Protein 6Q2D (pdb70)

CATH classification: 3.40.50.11840 (+2 more: 3.40.50.11850, 3.40.50.11860)

B-factor: mean 208.74, std 71.35, range [82.69, 522.52]

Solvent-accessible surface area: 70524 Å² total; per-residue (Å²): 130,74,22,7,89,16,49,62,95,62,0,8,145,91,0,72,176,112,52,8,155,14,0,0,0,5,0,0,43,1,0,3,16,19,0,2,62,12,0,102,26,0,39,93,105,9,107,4,31,3,0,0,1,1,17,34,2,101,10,17,13,13,18,6,2,81,59,4,42,90,12,10,56,10,0,0,0,1,0,16,12,59,14,96,35,78,96,109,9,60,30,29,28,5,32,2,68,1,90,42,80,4,147,173,12,10,140,95,1,45,57,127,0,147,123,45,71,83,0,0,0,0,0,8,4,7,6,24,82,17,7,105,114,0,52,89,55,0,71,120,70,65,28,91,7,39,62,4,77,35,212,24,8,109,47,0,1,0,45,8,16,3,0,10,2,4,95,141,46,93,16,79,0,10,1,0,0,0,12,2,34,1,8,0,0,0,0,36,13,46,30,91,22,53,0,9,0,0,8,11,32,53,42,88,27,46,80,6,36,71,32,0,72,142,15,40,69,36,2,43,4,9,4,45,119,1,117,119,8,107,72,0,0,0,2,0,0,26,6,51,9,2,94,42,7,160,50,0,68,67,6,10,130,60,0,71,121,58,190,29,38,1,5,0,1,1,1,17,45,15,56,24,77,3,9,74,3,0,76,58,0,65,0,2,0,0,0,0,16,0,40,16,0,4,15,39,5,50,74,14,177,74,5,1,0,0,9,22,0,6,63,4,14,29,126,113,61,104,52,150,66,25,60,1,8,20,10,114,82,108,24,65,49,108,88,0,20,152,17,0,74,168,126,59,6,200,10,0,0,0,2,1,6,36,10,25,0,57,77,0,7,52,4,0,98,19,0,43,94,99,12,126,5,24,0,0,0,3,0,10,43,8,121,12,8,21,8,16,4,2,93,43,1,112,80,6,8,75,4,0,0,0,0,8,25,14,66,32,71,30,91,61,70,9,73,34,31,25,2,36,4,84,19,122,53,108,12,150,169,14,20,124,96,8,40,87,113,0,120,121,53,64,100,0,0,0,0,0,23,14,26,2,28,80,18,10,109,91,6,58,78,62,3,72,130,67,72,32,105,14,52,35,4,75,38,208,59,6,114,59,0,2,3,41,9,22,12,0,36,4,0,98,136,28,138,10,89,0,8,3,0,2,1,7,2,18,6,20,0,4,0,0,39,17,50,29,126,18,58,0,18,0,1,7,8,58,23,26,76,43,65,61,0,36,74,89,0,64,149,30,20,13,20,2,7,1,4,2,27,96,1,106,123,11,127,54,0,0,0,0,0,0,29,11,68,7,3,86,41,14,150,38,0,72,81,6,12,139,59,0,79,97,60,194,38,43,3,6,0,0,6,0,16,46,16,50,30,81,20,8,58,4,1,59,58,2,65,0,0,0,0,0,0,20,0,69,15,0,14,70,36,9,110,78,13,96,54,3,0,0,0,15,24,0,4,59,2,12,28,95,147,70,100,18,146,77,27,59,1,2,23,21,145,166,122,127,78,68,77,24,49,80,3,93,109,14,2,126,97,25,64,3,0,19,0,1,0,3,2,10,20,118,95,3,10,56,81,49,0,10,31,22,2,49,82,64,143,27,119,34,18,0,3,4,13,32,23,81,43,166,149,70,48,22,5,0,5,10,5,58,4,44,15,104,18,48,65,2,31,52,0,31,35,11,1,24,2,0,0,0,0,1,2,0,0,11,1,57,97,14,23,39,28,19,0,20,2,2,1,10,1,0,1,73,12,8,0,34,3,0,2,0,0,4,61,1,21,112,0,0,92,89,98,124,22,49,49,57,83,0,55,136,99,0,65,79,16,35,113,86,4,35,136,12,1,103,62,21,4,32,128,134,45,19,142,131,9,31,4,55,14,103,75,0,6,1,0,0,0,1,0,155,62,58,0,0,0,7,26,43,34,18,155,142,55,65,20,74,27,129,52,0,12,68,50,6,58,73,119,88,18,171,108,4,20,117,177,3,37,2,20,97,4,0,3,5,3,1,6,86,22,4,15,4,0,84,81,0,0,114,45,0,1,68,89,3,6,173,22,70,64,150,23,107,12,0,79,5,0,29,58,2,22,61,132,21,21,11,0,4,1,1,25,42,33,57,38,59,206,104,68,34,41,10,1,2,4,0,0,1,0,0,35,1,91,111,42,35,80,2,54,0,14,38,54,140,25,96,19,111,2,106,41,0,0,5,5,40,10,71,83,68,19,86,18,118,21,0,3,7,0,2,2,3,12,8,20,27,7,118,55,3,71,37,3,10,0,2,0,26,30,161,96,44,8,111,59,12,60,38,101,123,30,84,46,21,26,1,0,17,7,19,3,64,0,113,68,34,136,30,1,59,99,0,32,116,10,5,155,59,6,26,119,72,16,85,37,7,106,39,88,44,42,31,109,41,4,57,1,33,3,4,0,39,11,56,44,24,6,108,44,2,13,145,93,0,119,105,78,38,1,114,5,106,42,51,159,43,56,15,30,19,27,1,20,2,50,117,110,7,75,101,24,39,0,56,4,74,20,97,30,0,72,0,34,0,11,0,26,50,10,44,91,100,0,31,104,4,13,50,104,60,128,18,92,78,32,98,22,83,46,172,148,52,8,63,55,13,67,121,62,33,6,85,126,67,27,1,130,44,3,22,0,2,50,20,28,0,0,0,4,22,49,19,164,82,64,11,87,16,3,44,43,4,0,5,74,0,0,39,51,0,0,65,71,0,5,10,0,68,22,80,0,14,8,0,13,0,46,0,60,59,6,98,14,6,32,8,12,2,33,21,1,3,49,15,0,14,34,0,0,82,42,0,0,31,0,0,0,31,34,0,33,28,7,0,13,3,0,19,9,29,0,45,0,14,0,14,70,129,34,54,24,40,0,24,157,32,0,99,115,24,82,13,129,54,68,89,90,24,114,44,47,22,3,0,38,0,36,0,78,0,2,3,32,58,16,68,36,3,24,49,65,1,107,86,23,0,110,2,57,6,6,18,22,49,75,11,35,16,33,71,113,0,43,182,147,52,23,101,107,15,8,101,98,5,5,76,118,74,71,50,24,50,60,35,85,18,62,61,106,31,54,79,104,50,75,52,11,12,29,16,41,38,36,10,84,53,56,77,44,6,73,59,25,48,62,8,43,67,56,18,33,85,93,41,88,36,16,60,62,72,43,35,30,102,64,10,31,46,40,32,23,3,44,18,68,82,34,16,58,64,16,60,65,34,28,89,99,41,65,19,74,54,73,63,57,99,55,64,56,45,48,23,8,46,23,86,58,78,11,88,61,13,79,2,60,6,65,42,60,24,28,53,39,19,25,32,16,37,61,28,70,87,67,39,41,59,14,52,94,91,58,92,31,97,94,38,75,56,98,52,88,103,70,32,70,62,32,42,96,18,57,43,76,67,97,74,11,67,37,30,53,5,39,20,56,60,26,42,26,36,39,79,30,89,69,19,48,75,82,39,75,87,34,44,35,68,13,23,52,41,35,8,68,53,15,35,21,30,70,23,58,22,38,20,37,42,41,49,36,58,60,41,54,55,37,35,27,36,13,62,40,14,13,30,23,24,38,46,6,34,51,51,5,40,42,10,1,30,39,33,0,46,44,34,36,12,20,17,23,19,48,33,65,29,58,12,45,56,109,12,60,58,45,27,65,62,20,42,66,95,23,67,18,66,99,78,63,96,42,97,80,85,87,51,38,59,52,39,15,47,18,30,34,52,47,40,90,55,45,90,49,66,36,47,89,26,2,100,58,45,29,73,70,74,77,65,82,56,44,68,53,76,29,70,99,110,58,36,84,73,57,33,61,68,57,20,79,109

Foldseek 3Di:
DAQFDQPLVVVLVVCVVVVWQEEEEAEAPVCLVCVVVSQVVSVVRDVHHYHYDPDHDDALLFDCQVVCQVPTQEYEYEQADHFPFDGSHHYHYHNGAGPFDCVVLLVVVQVVCPPFAEEEAAEARNCPVVVVVSCVSSVVVRHHYAFFDDPGDHTRYDDLFDPVRCQPRPGQEYEYEADDLRVQLQVCQAPVHFYWYQHSVVSDIDTNVVVNVVLLVVLVVLLVQCLVWQAEEEEAAPRNQFGDVVVSVVVQVVSVVVVGHYYYDYYHDDAQVVVVPVVNGQAYEYSGQQCCQRPVQVRHPHHYHYVQSVCVSVVNDDSVPRHGHHGDD/DFCLVVVLVVCVVVPWQEEEEAEAPVCLVCQVVSQVVSVVVDNHHYDYPPDHADALLFDCQVVCPPVTQEYEYEQYDHFPFDRPHHYHYHNQADPADQPPLLVVVVVVCVVFAFEEAAEESNHPVCVVVSCVVVVVVRHHYAWFDDDTGDTRYADLQGPVRLLPTPGQEYEYEADDLSVQLQNCLRPVHWYWYAHRPVSDIDTCVVVNVVLLVVLVVLLVQCLPWQEEEEEAEPRNQFGQPVVSVVVQVVSVVVVGHYDYDYYHDDAQVVCVVVVNGQAYEYSGDLVCQRVCQVRHPHRYHYVQSVCCSVVVDPSVNRHGHHRDD/DVVVVVVVVVVALVDLQQEFFEEEFEDPPLQSQLLCVLLLVCRDQAQWFWDWADAPNDIHIYIHGYADQPQQALVLNLLRLLRGQEYEQEAALVVAQDLSSLQSVLSNQLLNYQYFYEHAPVLVCLVPPNDDLVRVVVSQVVSLVVVLVSLCQFHDPVCSVVSRYDQVVFSYKYDHSNLFFIDGVVVCVVVVDGSVVVSVCSVVVVSNVRCVPGGSNNSVVNSSSVRGGGQQRRQLPSLVSQAPDDCVDQQNVQLNRQELCTWWKKWFSFWDQDDPPGIKTKIATSGHKDFAQAKKQFVQVNGIWGWHWKFAHHTNDTDTDGMRGHRGIMITDGGPLDGHGIMITHPVSRDDGSDYAPFPQDFWKKKWKDFPDPPCHVVLVVLVVSLCSRPVQKDWDADPVPGTIMITHDAQVVVVVSVVSSVVSPRRMDMGRMDTAKEKEFDAKFDFDWFFAPVRQKIWTKIKDFADVLLLVCVRVVVDDFFFDDDQCCLVSVVVSPADSQQSSQFGGGAQQETEGEQDPDDCPVVSVLLVVLVRVDQCQDQLQGHHYHRMYMYTHDIGHPDDPPVDDNSGRNSRSSLNVNQNRLRRHMFMWFWKKWKKKKAFVVLVVLLVVLQVVQVKDWDDWDDRGRIIMTTIIGTSVSCPPVVVSVCVSRVSNIRMHIDTPGIGIDDPVCTLVVSQVSCVVVVHDNGGDYNVVRHD/DLPFFWKKWKDFPDVVCVVLVVVLLVVLCVVDVQWDWDAPPPPRTIMTTGNADVRVVSSVVSSVVSPGHMDIGDIDGAWAKEFDAKFDWFWFAFPVSFKTWTKIKGFADPLLLVCVVVVVADFWFPDDQVCLVSVVVSPDDRVQSSQFGGREQAETEGEPQPPHVPQCRVLLRVLVNCCQCQDLLQGHHYHGMYMYGDDIDGHDDSVVDDNSGNNRRNNVSRNVNRVRRHMFMFHWKWWKKKKFFPVLVVLQVVLQVQLVKDWDDWDDDPRMIITTIMGGSNSCVVVVVSNCVSRVNGIDMDIHTPDRGTDDPVCSVVSSVVSNVD

Organism: Methanobrevibacter smithii (strain ATCC 35061 / DSM 861 / OCM 144 / PS) (NCBI:txid420247)

Nearest PDB structures (foldseek):
  6q2d-assembly1_B  TM=9.889E-01  e=5.211E-58  Methanobrevibacter smithii
  6bxm-assembly1_A  TM=9.411E-01  e=4.349E-36  Candidatus Methanoperedens nitratireducens
  3lzd-assembly1_B  TM=9.453E-01  e=3.870E-32  Pyrococcus horikoshii
  3lzc-assembly1_B  TM=9.433E-01  e=4.342E-32  Pyrococcus horikoshii
  3lzd-assembly1_A  TM=9.322E-01  e=4.098E-31  Pyrococcus horikoshii

Secondary structure (DSSP, 8-state):
--SEE--HHHHHHHHHHHT-SEEEEE--GGGGGGHHHHHHHHHHHSSPEEEEE-S---STT---HHHHTTT-SEEEEESSPPP----SS-EEEE--EE----GGGHHHHHHHTTT-SEEEEEE-GGGGGGHHHHHHHHHHTT-EEEE---SSS-TTB-BTTB-GGGSS---SEEEEESSSSHHHHHHHHHH-S-EEEEETTTTEEEE-HHHHHHHHHHHHHHHHHHTT--EEEEEEE--GGG--HHHHHHHHHHHHHTT-EEEEEEESS--GGGGTT-TT--EEEE-S-THHHHHSGGG-SS-EE-HHHHHHHTTSS-GGG--------/---HHHHHHHHHHTT-SEEEEE--GGGGGGHHHHHHHHHHHSSPEEEEE-S---SGGG--HHHHBTTBSEEEEES-PPPS---SS-EEEE--------GGGHHHHHHHTTT-SEEEEEE-GGGGGGHHHHHHHHHHTT-EEEE---SSS-TTB-BTTB-GGGTT---SEEEEESS-SHHHHHHHHHH-S-EEEEETTTTEEEEHHHHHHHHHHHHHHHHHHHTT-SEEEEEEE-SGGG--HHHHHHHHHHHHHTT-EEEEEEESS--GGGGTT-TT--EEEESS-HHHHHHSGGG-SS-EE-HHHHHHHTTSS-GGG--------/-HHHHHHHHHHHTT-GGGEEEEEEEE-TTS-HHHHHHHHHH----SSEEEEEEE-SS-EEEEEEE-----TTSHHHHHHHHHH-SEEEEEEETTT-S-HHHHHHHHHHHHTTPEEEEEEE-HHHHHHHH---HHHHHHHHHHHHHHHHHHHHHHS-GGGTTTTS--TTTTSEEEEETTTTEEEEHHHHHHH---HHHHHHHHHTT-HHHHHHHSBHHHHHHHHHHHHSPPHHHHHHHHHHHH--S-SSSHHHHHHHTT-TTS--EEEEEEEEEETTTEEEEEEEEEESEEETT-EE--TTTT--EE---EEEEETTEEEEESEEETTSEEEEE--TT--TT-EEE-TTT-PPPSS--SS-----EEEEEEESSTTSHHHHHHHHHHHHHH-TT-EEEE-TTT--EEEEESSHHHHHHHHHTTTTTT--EEEPPPEE--EEEESSPPPPEEEE-TTSSEEEEEEEEE--HHHHHHHHTTSS--EE--SSTTHHHHHHTT--HHHHHTEEEE-SSEEEEE------TTHHHHHHHHHHHHHHS-TTTS-EE-SEEEEEEEEEE-S-TTT--HHHHHHHHHHHHHHHHHTT-EEEEEEEEEEEEEEEGGGHHHHHHHHHHTT-EEEEEEEETTEEEEEEEEEGGG-TTHHHHHHHHTTT--EEEEEEEEEEEPPHHHHHHHHHHHHHHHT--SS---GGGG--/-----EEEEEEESSTTSHHHHHHHHHHHHHH-TT-EEEE-TTT--EEEEESSHHHHHHHHHTTTTTT--EEEPPPEE--EEEESSPPPPEEEE-TTS-EEEEEEEEEPPHHHHHHHHTTSS--EE---SGGGHHHHHTT--HHHHTTEEEEETTEEEEE------TTTHHHHHHHHHHHHHS-TTTSPEE-SEEEEEEEEEESS-SSS--STTHHHHHHHHHHHHHHTT-EEEEEEEEEEEEEEEGGGHHHHHHHHHHTT-EEEEEEEETTEEEEEEEEEGGG-TTHHHHHHHHTTT--EEEEEEEEEEEPPHHHHHHHHHHHHH-

Sequence (1680 aa):
MSMYNMDLDKVIRKINKKGARTVGLQFPEGLKMQAVKIAKAIESQTPATVIISGDPCFGACDVSDYKMKGSVDLIVHYGHTPLPLKYEVPTLFIEAFSNIDVKKDLEKCLEKLEDYSKIALVTTTQHLHLLNEIKDYLEDNGKEVVLGSSKNTKKGQVLGCNFSSIKNLDAEVYLFIGSGNFHPLGIYLFTKSPVLALDPYNSEIRDISAFADRILRIRFARITKAREAEKWGIIVSSKEGQYRMKLAKEIKKILEDNKMEAYIIMADNINPDILLPYMELDAFVVSACPRIAIDDSQMYKKPLLTPQELEIVLNKRQWENYQLDEILFNMDLDKVIRKINKKGARTVGLQFPEGLKMQAVKIAKAIESQTPATVIISGDPCFGACDVSDYKMKGSVDLIVHYGHTPLPLKYEVPTLFIEAFSNIDVKKDLEKCLEKLEDYSKIALVTTTQHLHLLNEIKDYLEDNGKEVVLGSSKNTKKGQVLGCNFSSIKNLDAEVYLFIGSGNFHPLGIYLFTKSPVLALDPYNSEIRDISAFADRILRIRFARITKAREAEKWGIIVSSKEGQYRMKLAKEIKKILEDNKMEAYIIMADNINPDILLPYMELDAFVVSACPRIAIDDSQMYKKPLLTPQELEIVLNKRQWENYQLDEILFRREKMIAKIKDLMYKPDSIRNIGICAHIDHGKTTLSDNLLAGTIDAANVSMVHNYKDEEYLINLIDTPGHVDFGGDVTRAMRAVDGAVVVVCAVEGIMPQTETVLRQALKENVKPVLFINKVDRLINELKLEPEELQKRFINIYMEANKLIKNMAPEDKKEEWAVDFTDGSVAFGSAYHNWAINVPMMQETGVNFKDIIDYCNDDKQKELAQKVPLSEVLLGMVVEHLPSPKVSQEYRVPNIWEGDIESPAGQGMITTSPDGPLAVMVTNVSVDKHAGEIATGRVYGGSIEKGTEVYLVGSHSKSRVQQVGVYFGPERVNTDAVPAGNIVYVAGAKGAIAGETICSPEDKIKEFEGLDHISEPVVTVAVEAKNTKDLPKLIEVLRQVAKEDPTIKVEINEETGEHLVSGMGELHLEVISYRIKDKGVEIQTSEPIVVYRETVSQLSPQVEGKSPNKHNRFYITVEPLEDELFKALQEGKLKEGKVKGKESANDFMEYGLDKEEARKVWDVYNRSVFINATRGYLDEVKELLIEGFESALNDGPLAKEIAMGLKFKLHDAKLHEDAVHRGPAQVLPAIRNAIYASMMSAGPTLLEPMQKVFINTPQDYMGPCTREIQNRRGQIVDMGQEGDMATIESKVPVAEMFGFAGDIRSAAEGRCLWSTEMSGFERLPREMQNQIVKEIRQRKGLSPEPYGPEHYVGISEPVVTVAVEAKNTKDLPKLIEVLRQVAKEDPTIKVEINEETGEHLVSGMGELHLEVISYRIKDKGVEIQTSEPIVVYRETVSQLSPQVEGKSPNKHNRFYITVEPLEDELFKALQEGKLKEGKVKGKESANDFMEYGLDKEEARKVWDVYNRSVFINATRGYLDEVKELLIEGFESALNDGPLAKEIAMGLKFKLHDAKLHEDAVHRGPAQVLPAIRNAIYASMMSAGPTLLEPMQKVFINTPQDYMGPCTREIQNRRGQIVDMGQEGDMATIESKVPVAEMFGFAGDIRSAAEGRCLWSTEMSGFERLPREMQNQIVKEIRQR

InterPro domains:
  IPR016435 Diphthamide synthesis DPH1/DPH2 [PF01866] (27-322)
  IPR016435 Diphthamide synthesis DPH1/DPH2 [PTHR10762] (7-323)
  IPR016435 Diphthamide synthesis DPH1/DPH2 [SFLDS00032] (7-325)
  IPR016435 Diphthamide synthesis DPH1/DPH2 [TIGR00322] (4-314)
  IPR022428 Diphthamide synthesis Dph2, archaea [TIGR03682] (20-327)
  IPR035435 Diphthamide synthesis DHP1/DPH2, eukaryotes and archaea [PIRSF004967] (2-326)
  IPR042263 Diphthamide synthesis DPH1/DPH2, domain 1 [G3DSA:3.40.50.11840] (15-96)
  IPR042264 Diphthamide synthesis DPH1/DPH2, domain 2 [G3DSA:3.40.50.11850] (97-208)
  IPR042265 Diphthamide synthesis DPH1/DPH2, domain 3 [G3DSA:3.40.50.11860] (212-311)

Structure (mmCIF, N/CA/C/O backbone):
data_6Q2D
#
_entry.id   6Q2D
#
_cell.length_a   100.899
_cell.length_b   322.979
_cell.length_c   172.432
_cell.angle_alpha   90.000
_cell.angle_beta   90.000
_cell.angle_gamma   90.000
#
_symmetry.space_group_name_H-M   'C 2 2 21'
#
loop_
_entity.id
_entity.type
_entity.pdbx_description
1 polymer '2-(3-amino-3-carboxypropyl)histidine synthase'
2 polymer 'Elongation factor 2'
3 non-polymer 'IRON/SULFUR CLUSTER'
#
loop_
_atom_site.group_PDB
_atom_site.id
_atom_site.type_symbol
_atom_site.label_atom_id
_atom_site.label_alt_id
_atom_site.label_comp_id
_atom_site.label_asym_id
_atom_site.label_entity_id
_atom_site.label_seq_id
_atom_site.pdbx_PDB_ins_code
_atom_site.Cartn_x
_atom_site.Cartn_y
_atom_site.Cartn_z
_atom_site.occupancy
_atom_site.B_iso_or_equiv
_atom_site.auth_seq_id
_atom_site.auth_comp_id
_atom_site.auth_asym_id
_atom_site.auth_atom_id
_atom_site.pdbx_PDB_model_num
ATOM 1 N N . MET A 1 4 ? -31.836 7.610 5.676 1.00 260.88 1 MET A N 1
ATOM 2 C CA . MET A 1 4 ? -31.683 9.070 5.460 1.00 259.67 1 MET A CA 1
ATOM 3 C C . MET A 1 4 ? -32.894 9.642 4.701 1.00 245.53 1 MET A C 1
ATOM 4 O O . MET A 1 4 ? -33.028 10.865 4.663 1.00 254.76 1 MET A O 1
ATOM 9 N N . SER A 1 5 ? -33.770 8.774 4.161 1.00 229.96 2 SER A N 1
ATOM 10 C CA . SER A 1 5 ? -34.623 9.082 3.006 1.00 223.15 2 SER A CA 1
ATOM 11 C C . SER A 1 5 ? -35.956 9.701 3.445 1.00 215.63 2 SER A C 1
ATOM 12 O O . SER A 1 5 ? -36.816 9.004 3.945 1.00 213.36 2 SER A O 1
ATOM 15 N N . MET A 1 6 ? -36.100 11.017 3.249 1.00 213.66 3 MET A N 1
ATOM 16 C CA . MET A 1 6 ? -37.307 11.727 3.636 1.00 203.82 3 MET A CA 1
ATOM 17 C C . MET A 1 6 ? -38.367 11.589 2.542 1.00 191.35 3 MET A C 1
ATOM 18 O O . MET A 1 6 ? -39.492 11.918 2.808 1.00 185.15 3 MET A O 1
ATOM 20 N N . TYR A 1 7 ? -37.975 11.090 1.359 1.00 186.79 4 TYR A N 1
ATOM 21 C CA . TYR A 1 7 ? -38.774 11.058 0.125 1.00 180.28 4 TYR A CA 1
ATOM 22 C C . TYR A 1 7 ? -38.595 9.718 -0.589 1.00 168.45 4 TYR A C 1
ATOM 23 O O . TYR A 1 7 ? -37.498 9.147 -0.545 1.00 180.06 4 TYR A O 1
ATOM 32 N N . ASN A 1 8 ? -39.650 9.227 -1.261 1.00 167.86 5 ASN A N 1
ATOM 33 C CA . ASN A 1 8 ? -39.627 7.908 -1.904 1.00 183.20 5 ASN A CA 1
ATOM 34 C C . ASN A 1 8 ? -39.148 8.090 -3.343 1.00 184.36 5 ASN A C 1
ATOM 35 O O . ASN A 1 8 ? -39.918 8.490 -4.217 1.00 166.78 5 ASN A O 1
ATOM 40 N N . MET A 1 9 ? -37.871 7.760 -3.565 1.00 170.13 6 MET A N 1
ATOM 41 C CA . MET A 1 9 ? -37.179 8.006 -4.826 1.00 167.76 6 MET A CA 1
ATOM 42 C C . MET A 1 9 ? -37.459 6.904 -5.866 1.00 172.76 6 MET A C 1
ATOM 43 O O . MET A 1 9 ? -37.075 7.061 -7.022 1.00 189.61 6 MET A O 1
ATOM 48 N N . ASP A 1 10 ? -38.087 5.786 -5.475 1.00 198.60 7 ASP A N 1
ATOM 49 C CA . ASP A 1 10 ? -38.540 4.736 -6.409 1.00 206.94 7 ASP A CA 1
ATOM 50 C C . ASP A 1 10 ? -37.399 4.299 -7.346 1.00 207.14 7 ASP A C 1
ATOM 51 O O . ASP A 1 10 ? -37.569 4.156 -8.597 1.00 214.12 7 ASP A O 1
ATOM 56 N N . LEU A 1 11 ? -36.250 4.052 -6.712 1.00 219.19 8 LEU A N 1
ATOM 57 C CA . LEU A 1 11 ? -35.089 3.414 -7.310 1.00 205.11 8 LEU A CA 1
ATOM 58 C C . LEU A 1 11 ? -35.524 2.196 -8.136 1.00 211.34 8 LEU A C 1
ATOM 59 O O . LEU A 1 11 ? -35.031 1.968 -9.254 1.00 224.45 8 LEU A O 1
ATOM 64 N N . ASP A 1 12 ? -36.371 1.384 -7.492 1.00 229.26 9 ASP A N 1
ATOM 65 C CA . ASP A 1 12 ? -36.997 0.162 -8.010 1.00 228.90 9 ASP A CA 1
ATOM 66 C C . ASP A 1 12 ? -37.466 0.387 -9.447 1.00 210.12 9 ASP A C 1
ATOM 67 O O . ASP A 1 12 ? -37.053 -0.314 -10.372 1.00 223.07 9 ASP A O 1
ATOM 72 N N . LYS A 1 13 ? -38.375 1.360 -9.583 1.00 182.24 10 LYS A N 1
ATOM 73 C CA . LYS A 1 13 ? -39.056 1.635 -10.824 1.00 212.53 10 LYS A CA 1
ATOM 74 C C . LYS A 1 13 ? -38.054 2.169 -11.849 1.00 220.25 10 LYS A C 1
ATOM 75 O O . LYS A 1 13 ? -38.022 1.681 -12.997 1.00 249.46 10 LYS A O 1
ATOM 81 N N . VAL A 1 14 ? -37.221 3.135 -11.431 1.00 228.00 11 VAL A N 1
ATOM 82 C CA . VAL A 1 14 ? -36.243 3.723 -12.354 1.00 196.72 11 VAL A CA 1
ATOM 83 C C . VAL A 1 14 ? -35.370 2.611 -12.949 1.00 185.73 11 VAL A C 1
ATOM 84 O O . VAL A 1 14 ? -35.176 2.565 -14.175 1.00 226.25 11 VAL A O 1
ATOM 88 N N . ILE A 1 15 ? -34.839 1.732 -12.089 1.00 186.49 12 ILE A N 1
ATOM 89 C CA . ILE A 1 15 ? -33.935 0.677 -12.535 1.00 176.93 12 ILE A CA 1
ATOM 90 C C . ILE A 1 15 ? -34.660 -0.289 -13.482 1.00 196.90 12 ILE A C 1
ATOM 91 O O . ILE A 1 15 ? -34.115 -0.641 -14.528 1.00 182.15 12 ILE A O 1
ATOM 96 N N . ARG A 1 16 ? -35.863 -0.754 -13.116 1.00 214.47 13 ARG A N 1
ATOM 97 C CA . ARG A 1 16 ? -36.532 -1.745 -13.955 1.00 216.91 13 ARG A CA 1
ATOM 98 C C . ARG A 1 16 ? -36.872 -1.135 -15.321 1.00 179.92 13 ARG A C 1
ATOM 99 O O . ARG A 1 16 ? -36.722 -1.830 -16.328 1.00 169.54 13 ARG A O 1
ATOM 107 N N . LYS A 1 17 ? -37.253 0.152 -15.382 1.00 164.03 14 LYS A N 1
ATOM 108 C CA . LYS A 1 17 ? -37.582 0.762 -16.678 1.00 165.19 14 LYS A CA 1
ATOM 109 C C . LYS A 1 17 ? -36.305 0.990 -17.498 1.00 176.87 14 LYS A C 1
ATOM 110 O O . LYS A 1 17 ? -36.290 0.712 -18.705 1.00 212.77 14 LYS A O 1
ATOM 116 N N . ILE A 1 18 ? -35.217 1.415 -16.846 1.00 183.14 15 ILE A N 1
ATOM 117 C CA . ILE A 1 18 ? -33.900 1.559 -17.524 1.00 186.37 15 ILE A CA 1
ATOM 118 C C . ILE A 1 18 ? -33.536 0.229 -18.193 1.00 181.38 15 ILE A C 1
ATOM 119 O O . ILE A 1 18 ? -33.215 0.186 -19.363 1.00 214.61 15 ILE A O 1
ATOM 124 N N . ASN A 1 19 ? -33.589 -0.857 -17.424 1.00 197.38 16 ASN A N 1
ATOM 125 C CA . ASN A 1 19 ? -33.163 -2.166 -17.892 1.00 184.12 16 ASN A CA 1
ATOM 126 C C . ASN A 1 19 ? -34.075 -2.668 -19.015 1.00 190.79 16 ASN A C 1
ATOM 127 O O . ASN A 1 19 ? -33.591 -3.160 -20.027 1.00 200.96 16 ASN A O 1
ATOM 132 N N . LYS A 1 20 ? -35.387 -2.557 -18.803 1.00 189.77 17 LYS A N 1
ATOM 133 C CA . LYS A 1 20 ? -36.408 -2.992 -19.768 1.00 196.85 17 LYS A CA 1
ATOM 134 C C . LYS A 1 20 ? -36.243 -2.225 -21.090 1.00 194.67 17 LYS A C 1
ATOM 135 O O . LYS A 1 20 ? -36.507 -2.758 -22.153 1.00 217.63 17 LYS A O 1
ATOM 141 N N . LYS A 1 21 ? -35.887 -0.946 -21.022 1.00 199.93 18 LYS A N 1
ATOM 142 C CA . LYS A 1 21 ? -35.836 -0.137 -22.236 1.00 199.53 18 LYS A CA 1
ATOM 143 C C . LYS A 1 21 ? -34.483 -0.296 -22.947 1.00 216.35 18 LYS A C 1
ATOM 144 O O . LYS A 1 21 ? -34.372 0.094 -24.095 1.00 260.04 18 LYS A O 1
ATOM 150 N N . GLY A 1 22 ? -33.473 -0.856 -22.275 1.00 198.14 19 GLY A N 1
ATOM 151 C CA . GLY A 1 22 ? -32.158 -1.094 -22.878 1.00 184.43 19 GLY A CA 1
ATOM 152 C C . GLY A 1 22 ? -31.311 0.166 -22.995 1.00 208.05 19 GLY A C 1
ATOM 153 O O . GLY A 1 22 ? -30.341 0.172 -23.730 1.00 271.86 19 GLY A O 1
ATOM 154 N N . ALA A 1 23 ? -31.656 1.225 -22.248 1.00 218.10 20 ALA A N 1
ATOM 155 C CA . ALA A 1 23 ? -30.842 2.446 -22.189 1.00 208.11 20 ALA A CA 1
ATOM 156 C C . ALA A 1 23 ? -29.474 2.121 -21.565 1.00 216.99 20 ALA A C 1
ATOM 157 O O . ALA A 1 23 ? -29.364 1.369 -20.602 1.00 240.88 20 ALA A O 1
ATOM 159 N N . ARG A 1 24 ? -28.414 2.677 -22.147 1.00 246.85 21 ARG A N 1
ATOM 160 C CA . ARG A 1 24 ? -27.040 2.369 -21.717 1.00 255.83 21 ARG A CA 1
ATOM 161 C C . ARG A 1 24 ? -26.330 3.568 -21.075 1.00 244.74 21 ARG A C 1
ATOM 162 O O . ARG A 1 24 ? -25.238 3.400 -20.524 1.00 177.59 21 ARG A O 1
ATOM 170 N N . THR A 1 25 ? -26.911 4.764 -21.216 1.00 240.43 22 THR A N 1
ATOM 171 C CA . THR A 1 25 ? -26.427 6.008 -20.622 1.00 220.24 22 THR A CA 1
ATOM 172 C C . THR A 1 25 ? -27.653 6.774 -20.127 1.00 235.49 22 THR A C 1
ATOM 173 O O . THR A 1 25 ? -28.576 6.976 -20.899 1.00 249.04 22 THR A O 1
ATOM 177 N N . VAL A 1 26 ? -27.682 7.144 -18.838 1.00 222.26 23 VAL A N 1
ATOM 178 C CA . VAL A 1 26 ? -28.883 7.727 -18.240 1.00 193.21 23 VAL A CA 1
ATOM 179 C C . VAL A 1 26 ? -28.514 9.002 -17.483 1.00 163.50 23 VAL A C 1
ATOM 180 O O . VAL A 1 26 ? -27.631 8.988 -16.620 1.00 139.08 23 VAL A O 1
ATOM 184 N N . GLY A 1 27 ? -29.220 10.089 -17.813 1.00 156.07 24 GLY A N 1
ATOM 185 C CA . GLY A 1 27 ? -29.067 11.390 -17.161 1.00 170.84 24 GLY A CA 1
ATOM 186 C C . GLY A 1 27 ? -29.984 11.499 -15.957 1.00 172.34 24 GLY A C 1
ATOM 187 O O . GLY A 1 27 ? -31.102 11.012 -16.001 1.00 185.33 24 GLY A O 1
ATOM 188 N N . LEU A 1 28 ? -29.494 12.111 -14.872 1.00 172.64 25 LEU A N 1
ATOM 189 C CA . LEU A 1 28 ? -30.266 12.279 -13.627 1.00 140.49 25 LEU A CA 1
ATOM 190 C C . LEU A 1 28 ? -30.364 13.774 -13.343 1.00 135.95 25 LEU A C 1
ATOM 191 O O . LEU A 1 28 ? -29.359 14.455 -13.270 1.00 139.93 25 LEU A O 1
ATOM 196 N N . GLN A 1 29 ? -31.588 14.292 -13.252 1.00 150.83 26 GLN A N 1
ATOM 197 C CA . GLN A 1 29 ? -31.836 15.687 -12.948 1.00 161.03 26 GLN A CA 1
ATOM 198 C C . GLN A 1 29 ? -32.495 15.766 -11.570 1.00 160.69 26 GLN A C 1
ATOM 199 O O . GLN A 1 29 ? -33.500 15.089 -11.309 1.00 199.38 26 GLN A O 1
ATOM 205 N N . PHE A 1 30 ? -31.890 16.562 -10.683 1.00 151.65 27 PHE A N 1
ATOM 206 C CA . PHE A 1 30 ? -32.454 16.805 -9.376 1.00 156.56 27 PHE A CA 1
ATOM 207 C C . PHE A 1 30 ? -32.635 18.299 -9.120 1.00 166.63 27 PHE A C 1
ATOM 208 O O . PHE A 1 30 ? -31.759 19.091 -9.455 1.00 176.50 27 PHE A O 1
ATOM 216 N N . PRO A 1 31 ? -33.739 18.731 -8.463 1.00 143.00 28 PRO A N 1
ATOM 217 C CA . PRO A 1 31 ? -33.760 20.056 -7.848 1.00 144.10 28 PRO A CA 1
ATOM 218 C C . PRO A 1 31 ? -32.708 20.102 -6.725 1.00 156.29 28 PRO A C 1
ATOM 219 O O . PRO A 1 31 ? -32.224 19.048 -6.275 1.00 137.80 2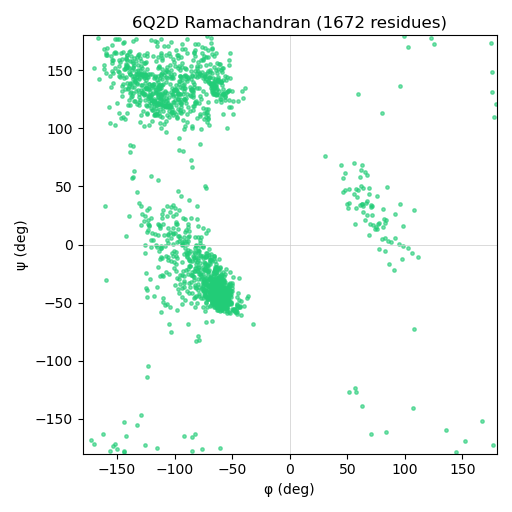8 PRO A O 1
ATOM 223 N N . GLU A 1 32 ? -32.362 21.305 -6.265 1.00 153.82 29 GLU A N 1
ATOM 224 C CA . GLU A 1 32 ? -31.278 21.432 -5.325 1.00 145.23 29 GLU A CA 1
ATOM 225 C C . GLU A 1 32 ? -31.596 20.663 -4.019 1.00 137.96 29 GLU A C 1
ATOM 226 O O . GLU A 1 32 ? -30.698 20.091 -3.407 1.00 128.50 29 GLU A O 1
ATOM 232 N N . GLY A 1 33 ? -32.873 20.506 -3.656 1.00 152.46 30 GLY A N 1
ATOM 233 C CA . GLY A 1 33 ? -33.262 19.748 -2.457 1.00 148.80 30 GLY A CA 1
ATOM 234 C C . GLY A 1 33 ? -32.923 18.259 -2.515 1.00 149.05 30 GLY A C 1
ATOM 235 O O . GLY A 1 33 ? -32.892 17.582 -1.471 1.00 163.61 30 GLY A O 1
ATOM 236 N N . LEU A 1 34 ? -32.700 17.713 -3.714 1.00 134.18 31 LEU A N 1
ATOM 237 C CA . LEU A 1 34 ? -32.458 16.272 -3.848 1.00 155.95 31 LEU A CA 1
ATOM 238 C C . LEU A 1 34 ? -31.097 15.964 -4.485 1.00 147.09 31 LEU A C 1
ATOM 239 O O . LEU A 1 34 ? -30.755 14.775 -4.630 1.00 126.07 31 LEU A O 1
ATOM 244 N N . LYS A 1 35 ? -30.323 16.993 -4.868 1.00 137.64 32 LYS A N 1
ATOM 245 C CA . LYS A 1 35 ? -28.991 16.757 -5.467 1.00 142.05 32 LYS A CA 1
ATOM 246 C C . LYS A 1 35 ? -28.102 16.005 -4.471 1.00 128.35 32 LYS A C 1
ATOM 247 O O . LYS A 1 35 ? -27.183 15.308 -4.876 1.00 134.68 32 LYS A O 1
ATOM 253 N N . MET A 1 36 ? -28.384 16.188 -3.175 1.00 141.29 33 MET A N 1
ATOM 254 C CA . MET A 1 36 ? -27.774 15.474 -2.020 1.00 160.55 33 MET A CA 1
ATOM 255 C C . MET A 1 36 ? -27.510 14.007 -2.362 1.00 153.83 33 MET A C 1
ATOM 256 O O . MET A 1 36 ? -26.483 13.448 -1.948 1.00 156.91 33 MET A O 1
ATOM 261 N N . GLN A 1 37 ? -28.520 13.369 -2.974 1.00 149.43 34 GLN A N 1
ATOM 262 C CA . GLN A 1 37 ? -28.602 11.920 -3.101 1.00 166.18 34 GLN A CA 1
ATOM 263 C C . GLN A 1 37 ? -28.005 11.432 -4.421 1.00 181.28 34 GLN A C 1
ATOM 264 O O . GLN A 1 37 ? -28.040 10.234 -4.689 1.00 191.77 34 GLN A O 1
ATOM 270 N N . ALA A 1 38 ? -27.516 12.350 -5.253 1.00 187.84 35 ALA A N 1
ATOM 271 C CA . ALA A 1 38 ? -27.132 12.008 -6.612 1.00 176.46 35 ALA A CA 1
ATOM 272 C C . ALA A 1 38 ? -26.142 10.843 -6.593 1.00 153.91 35 ALA A C 1
ATOM 273 O O . ALA A 1 38 ? -26.306 9.889 -7.339 1.00 153.56 35 ALA A O 1
ATOM 275 N N . VAL A 1 39 ? -25.110 10.943 -5.749 1.00 151.04 36 VAL A N 1
ATOM 276 C CA . VAL A 1 39 ? -24.025 9.977 -5.774 1.00 154.83 36 VAL A CA 1
ATOM 277 C C . VAL A 1 39 ? -24.552 8.627 -5.285 1.00 150.43 36 VAL A C 1
ATOM 278 O O . VAL A 1 39 ? -24.277 7.606 -5.903 1.00 152.65 36 VAL A O 1
ATOM 282 N N . LYS A 1 40 ? -25.316 8.628 -4.188 1.00 163.02 37 LYS A N 1
ATOM 283 C CA . LYS A 1 40 ? -25.881 7.381 -3.646 1.00 169.81 37 LYS A CA 1
ATOM 284 C C . LYS A 1 40 ? -26.648 6.660 -4.764 1.00 152.50 37 LYS A C 1
ATOM 285 O O . LYS A 1 40 ? -26.419 5.459 -5.010 1.00 142.14 37 LYS A O 1
ATOM 287 N N . ILE A 1 41 ? -27.544 7.420 -5.419 1.00 145.64 38 ILE A N 1
ATOM 288 C CA . ILE A 1 41 ? -28.471 6.952 -6.480 1.00 165.87 38 ILE A CA 1
ATOM 289 C C . ILE A 1 41 ? -27.641 6.407 -7.646 1.00 166.15 38 ILE A C 1
ATOM 290 O O . ILE A 1 41 ? -27.913 5.325 -8.190 1.00 133.66 38 ILE A O 1
ATOM 295 N N . ALA A 1 42 ? -26.658 7.214 -8.049 1.00 174.81 39 ALA A N 1
ATOM 296 C CA . ALA A 1 42 ? -25.770 6.910 -9.160 1.00 170.71 39 ALA A CA 1
ATOM 297 C C . ALA A 1 42 ? -25.021 5.599 -8.907 1.00 147.64 39 ALA A C 1
ATOM 298 O O . ALA A 1 42 ? -24.919 4.767 -9.792 1.00 156.22 39 ALA A O 1
ATOM 300 N N . LYS A 1 43 ? -24.503 5.427 -7.693 1.00 155.54 40 LYS A N 1
ATOM 301 C CA . LYS A 1 43 ? -23.751 4.227 -7.347 1.00 175.47 40 LYS A CA 1
ATOM 302 C C . LYS A 1 43 ? -24.657 2.991 -7.449 1.00 178.96 40 LYS A C 1
ATOM 303 O O . LYS A 1 43 ? -24.238 1.949 -7.950 1.00 181.63 40 LYS A O 1
ATOM 309 N N . ALA A 1 44 ? -25.893 3.103 -6.954 1.00 180.20 41 ALA A N 1
ATOM 310 C CA . ALA A 1 44 ? -26.849 1.997 -7.003 1.00 176.19 41 ALA A CA 1
ATOM 311 C C . ALA A 1 44 ? -27.205 1.639 -8.454 1.00 175.80 41 ALA A C 1
ATOM 312 O O . ALA A 1 44 ? -27.232 0.475 -8.798 1.00 174.79 41 ALA A O 1
ATOM 314 N N . ILE A 1 45 ? -27.476 2.640 -9.303 1.00 179.69 42 ILE A N 1
ATOM 315 C CA . ILE A 1 45 ? -27.851 2.349 -10.700 1.00 179.70 42 ILE A CA 1
ATOM 316 C C . ILE A 1 45 ? -26.669 1.685 -11.418 1.00 185.37 42 ILE A C 1
ATOM 317 O O . ILE A 1 45 ? -26.858 0.732 -12.167 1.00 173.16 42 ILE A O 1
ATOM 322 N N . GLU A 1 46 ? -25.450 2.178 -11.200 1.00 188.98 43 GLU A N 1
ATOM 323 C CA . GLU A 1 46 ? -24.302 1.615 -11.890 1.00 205.18 43 GLU A CA 1
ATOM 324 C C . GLU A 1 46 ? -23.979 0.216 -11.346 1.00 208.33 43 GLU A C 1
ATOM 325 O O . GLU A 1 46 ? -23.436 -0.600 -12.062 1.00 247.21 43 GLU A O 1
ATOM 331 N N . SER A 1 47 ? -24.370 -0.102 -10.113 1.00 200.22 44 SER A N 1
ATOM 332 C CA . SER A 1 47 ? -24.126 -1.443 -9.585 1.00 209.97 44 SER A CA 1
ATOM 333 C C . SER A 1 47 ? -25.143 -2.460 -10.139 1.00 213.59 44 SER A C 1
ATOM 334 O O . SER A 1 47 ? -24.819 -3.630 -10.211 1.00 263.76 44 SER A O 1
ATOM 337 N N . GLN A 1 48 ? -26.340 -2.007 -10.551 1.00 206.57 45 GLN A N 1
ATOM 338 C CA . GLN A 1 48 ? -27.474 -2.877 -10.927 1.00 212.84 45 GLN A CA 1
ATOM 339 C C . GLN A 1 48 ? -27.737 -2.898 -12.444 1.00 215.45 45 GLN A C 1
ATOM 340 O O . GLN A 1 48 ? -28.570 -3.672 -12.894 1.00 222.01 45 GLN A O 1
ATOM 346 N N . THR A 1 49 ? -27.097 -2.018 -13.215 1.00 215.07 46 THR A N 1
ATOM 347 C CA . THR A 1 49 ? -27.212 -2.052 -14.672 1.00 230.28 46 THR A CA 1
ATOM 348 C C . THR A 1 49 ? -25.815 -1.854 -15.253 1.00 264.86 46 THR A C 1
ATOM 349 O O . THR A 1 49 ? -24.942 -1.343 -14.580 1.00 297.91 46 THR A O 1
ATOM 353 N N . PRO A 1 50 ? -25.498 -2.292 -16.484 1.00 238.91 47 PRO A N 1
ATOM 354 C CA . PRO A 1 50 ? -24.247 -1.860 -17.112 1.00 237.39 47 PRO A CA 1
ATOM 355 C C . PRO A 1 50 ? -24.304 -0.451 -17.738 1.00 225.21 47 PRO A C 1
ATOM 356 O O . PRO A 1 50 ? -23.430 -0.082 -18.524 1.00 259.46 47 PRO A O 1
ATOM 360 N N . ALA A 1 51 ? -25.320 0.340 -17.369 1.00 211.42 48 ALA A N 1
ATOM 361 C CA . ALA A 1 51 ? -25.504 1.700 -17.838 1.00 202.12 48 ALA A CA 1
ATOM 362 C C . ALA A 1 51 ? -24.591 2.656 -17.059 1.00 201.54 48 ALA A C 1
ATOM 363 O O . ALA A 1 51 ? -24.273 2.439 -15.872 1.00 208.77 48 ALA A O 1
ATOM 365 N N . THR A 1 52 ? -24.178 3.717 -17.754 1.00 196.64 49 THR A N 1
ATOM 366 C CA . THR A 1 52 ? -23.395 4.767 -17.158 1.00 215.04 49 THR A CA 1
ATOM 367 C C . THR A 1 52 ? -24.342 5.917 -16.813 1.00 217.01 49 THR A C 1
ATOM 368 O O . THR A 1 52 ? -25.223 6.246 -17.580 1.00 192.95 49 THR A O 1
ATOM 372 N N . VAL A 1 53 ? -24.154 6.485 -15.625 1.00 209.62 50 VAL A N 1
ATOM 373 C CA . VAL A 1 53 ? -24.997 7.562 -15.125 1.00 192.09 50 VAL A CA 1
ATOM 374 C C . VAL A 1 53 ? -24.297 8.903 -15.353 1.00 162.40 50 VAL A C 1
ATOM 375 O O . VAL A 1 53 ? -23.123 9.048 -15.016 1.00 139.75 50 VAL A O 1
ATOM 379 N N . ILE A 1 54 ? -25.042 9.874 -15.894 1.00 145.40 51 ILE A N 1
ATOM 380 C CA . ILE A 1 54 ? -24.606 11.265 -16.046 1.00 157.42 51 ILE A CA 1
ATOM 381 C C . ILE A 1 54 ? -25.461 12.137 -15.119 1.00 163.48 51 ILE A C 1
ATOM 382 O O . ILE A 1 54 ? -26.638 12.297 -15.356 1.00 181.00 51 ILE A O 1
ATOM 387 N N . ILE A 1 55 ? -24.856 12.674 -14.060 1.00 175.39 52 ILE A N 1
ATOM 388 C CA . ILE A 1 55 ? -25.543 13.559 -13.107 1.00 153.19 52 ILE A CA 1
ATOM 389 C C . ILE A 1 55 ? -25.580 14.976 -13.677 1.00 133.28 52 ILE A C 1
ATOM 390 O O . ILE A 1 55 ? -24.532 15.512 -13.960 1.00 116.47 52 ILE A O 1
ATOM 395 N N . SER A 1 56 ? -26.780 15.549 -13.844 1.00 139.28 53 SER A N 1
ATOM 396 C CA . SER A 1 56 ? -26.939 16.963 -14.245 1.00 153.65 53 SER A CA 1
ATOM 397 C C . SER A 1 56 ? -26.580 17.851 -13.061 1.00 146.78 53 SER A C 1
ATOM 398 O O . SER A 1 56 ? -27.289 17.851 -12.070 1.00 170.90 53 SER A O 1
ATOM 401 N N . GLY A 1 57 ? -25.483 18.594 -13.195 1.00 140.58 54 GLY A N 1
ATOM 402 C CA . GLY A 1 57 ? -24.978 19.445 -12.132 1.00 141.60 54 GLY A CA 1
ATOM 403 C C . GLY A 1 57 ? -25.590 20.833 -12.153 1.00 130.46 54 GLY A C 1
ATOM 404 O O . GLY A 1 57 ? -25.440 21.605 -11.188 1.00 123.99 54 GLY A O 1
ATOM 405 N N . ASP A 1 58 ? -26.272 21.153 -13.253 1.00 124.95 55 ASP A N 1
ATOM 406 C CA . ASP A 1 58 ? -26.862 22.459 -13.442 1.00 157.29 55 ASP A CA 1
ATOM 407 C C . ASP A 1 58 ? -28.017 22.611 -12.463 1.00 151.76 55 ASP A C 1
ATOM 408 O O . ASP A 1 58 ? -28.650 21.617 -12.101 1.00 140.25 55 ASP A O 1
ATOM 413 N N . PRO A 1 59 ? -28.304 23.842 -11.972 1.00 150.23 56 PRO A N 1
ATOM 414 C CA . PRO A 1 59 ? -29.484 24.064 -11.146 1.00 151.93 56 PRO A CA 1
ATOM 415 C C . PRO A 1 59 ? -30.731 23.536 -11.867 1.00 173.16 56 PRO A C 1
ATOM 416 O O . PRO A 1 59 ? -30.726 23.330 -13.073 1.00 191.87 56 PRO A O 1
ATOM 420 N N . CYS A 1 60 ? -31.778 23.262 -11.106 1.00 185.82 57 CYS A N 1
ATOM 421 C CA . CYS A 1 60 ? -33.025 22.850 -11.693 1.00 170.15 57 CYS A CA 1
ATOM 422 C C . CYS A 1 60 ? -34.145 23.277 -10.764 1.00 150.75 57 CYS A C 1
ATOM 423 O O . CYS A 1 60 ? -34.349 22.616 -9.721 1.00 156.67 57 CYS A O 1
ATOM 426 N N . PHE A 1 61 ? -34.823 24.368 -11.141 1.00 124.42 58 PHE A N 1
ATOM 427 C CA . PHE A 1 61 ? -35.874 24.939 -10.316 1.00 177.73 58 PHE A CA 1
ATOM 428 C C . PHE A 1 61 ? -37.211 24.172 -10.377 1.00 192.06 58 PHE A C 1
ATOM 429 O O . PHE A 1 61 ? -38.003 24.254 -9.422 1.00 258.96 58 PHE A O 1
ATOM 437 N N . GLY A 1 62 ? -37.523 23.514 -11.494 1.00 162.38 59 GLY A N 1
ATOM 438 C CA . GLY A 1 62 ? -38.833 22.932 -11.632 1.00 162.55 59 GLY A CA 1
ATOM 439 C C . GLY A 1 62 ? -38.951 22.076 -12.867 1.00 186.14 59 GLY A C 1
ATOM 440 O O . GLY A 1 62 ? -37.948 21.774 -13.534 1.00 235.11 59 GLY A O 1
ATOM 441 N N . ALA A 1 63 ? -40.200 21.715 -13.164 1.00 168.81 60 ALA A N 1
ATOM 442 C CA . ALA A 1 63 ? -40.541 20.847 -14.273 1.00 175.99 60 ALA A CA 1
ATOM 443 C C . ALA A 1 63 ? -40.359 21.578 -15.601 1.00 169.19 60 ALA A C 1
ATOM 444 O O . ALA A 1 63 ? -40.315 20.942 -16.669 1.00 198.42 60 ALA A O 1
ATOM 446 N N . CYS A 1 64 ? -40.295 22.911 -15.517 1.00 156.37 61 CYS A N 1
ATOM 447 C CA . CYS A 1 64 ? -40.088 23.777 -16.685 1.00 179.12 61 CYS A CA 1
ATOM 448 C C . CYS A 1 64 ? -38.627 23.722 -17.153 1.00 180.31 61 CYS A C 1
ATOM 449 O O . CYS A 1 64 ? -38.279 24.355 -18.125 1.00 220.23 61 CYS A O 1
ATOM 452 N N . ASP A 1 65 ? -37.777 22.967 -16.454 1.00 183.95 62 ASP A N 1
ATOM 453 C CA . ASP A 1 65 ? -36.352 23.171 -16.535 1.00 188.79 62 ASP A CA 1
ATOM 454 C C . ASP A 1 65 ? -35.655 21.823 -16.731 1.00 180.82 62 ASP A C 1
ATOM 455 O O . ASP A 1 65 ? -34.625 21.546 -16.118 1.00 177.79 62 ASP A O 1
ATOM 460 N N . VAL A 1 66 ? -36.204 21.012 -17.637 1.00 162.01 63 VAL A N 1
ATOM 461 C CA . VAL A 1 66 ? -35.596 19.731 -17.979 1.00 191.33 63 VAL A CA 1
ATOM 462 C C . VAL A 1 66 ? -34.384 19.994 -18.890 1.00 232.07 63 VAL A C 1
ATOM 463 O O . VAL A 1 66 ? -34.362 20.961 -19.654 1.00 278.24 63 VAL A O 1
ATOM 467 N N . SER A 1 67 ? -33.362 19.134 -18.792 1.00 232.57 64 SER A N 1
ATOM 468 C CA . SER A 1 67 ? -32.116 19.296 -19.560 1.00 214.76 64 SER A CA 1
ATOM 469 C C . SER A 1 67 ? -32.164 18.478 -20.859 1.00 211.73 64 SER A C 1
ATOM 470 O O . SER A 1 67 ? -31.156 17.889 -21.274 1.00 228.78 64 SER A O 1
ATOM 473 N N . ASP A 1 68 ? -33.315 18.497 -21.538 1.00 189.45 65 ASP A N 1
ATOM 474 C CA . ASP A 1 68 ? -33.556 17.718 -22.754 1.00 192.05 65 ASP A CA 1
ATOM 475 C C . ASP A 1 68 ? -32.642 18.179 -23.906 1.00 211.08 65 ASP A C 1
ATOM 476 O O . ASP A 1 68 ? -32.102 17.352 -24.667 1.00 193.79 65 ASP A O 1
ATOM 481 N N . TYR A 1 69 ? -32.565 19.510 -24.079 1.00 217.02 66 TYR A N 1
ATOM 482 C CA . TYR A 1 69 ? -31.735 20.156 -25.096 1.00 202.56 66 TYR A CA 1
ATOM 483 C C . TYR A 1 69 ? -30.261 19.853 -24.856 1.00 191.21 66 TYR A C 1
ATOM 484 O O . TYR A 1 69 ? -29.525 19.472 -25.774 1.00 196.62 66 TYR A O 1
ATOM 493 N N . LYS A 1 70 ? -29.845 20.074 -23.603 1.00 187.44 67 LYS A N 1
ATOM 494 C CA . LYS A 1 70 ? -28.460 20.000 -23.185 1.00 188.30 67 LYS A CA 1
ATOM 495 C C . LYS A 1 70 ? -27.939 18.566 -23.267 1.00 187.29 67 LYS A C 1
ATOM 496 O O . LYS A 1 70 ? -26.782 18.350 -23.584 1.00 193.90 67 LYS A O 1
ATOM 502 N N . MET A 1 71 ? -28.793 17.588 -22.974 1.00 196.92 68 MET A N 1
ATOM 503 C CA . MET A 1 71 ? -28.332 16.211 -22.927 1.00 214.38 68 MET A CA 1
ATOM 504 C C . MET A 1 71 ? -28.711 15.433 -24.193 1.00 220.37 68 MET A C 1
ATOM 505 O O . MET A 1 71 ? -28.364 14.252 -24.306 1.00 194.54 68 MET A O 1
ATOM 510 N N . LYS A 1 72 ? -29.379 16.111 -25.135 1.00 201.39 69 LYS A N 1
ATOM 511 C CA . LYS A 1 72 ? -29.652 15.619 -26.484 1.00 232.11 69 LYS A CA 1
ATOM 512 C C . LYS A 1 72 ? -28.385 14.993 -27.062 1.00 241.90 69 LYS A C 1
ATOM 513 O O . LYS A 1 72 ? -27.344 15.648 -27.117 1.00 243.02 69 LYS A O 1
ATOM 515 N N . GLY A 1 73 ? -28.503 13.720 -27.460 1.00 260.33 70 GLY A N 1
ATOM 516 C CA . GLY A 1 73 ? -27.437 12.967 -28.081 1.00 230.79 70 GLY A CA 1
ATOM 517 C C . GLY A 1 73 ? -26.517 12.295 -27.078 1.00 211.27 70 GLY A C 1
ATOM 518 O O . GLY A 1 73 ? -25.792 11.365 -27.466 1.00 243.54 70 GLY A O 1
ATOM 519 N N . SER A 1 74 ? -26.562 12.740 -25.810 1.00 225.09 71 SER A N 1
ATOM 520 C CA . SER A 1 74 ? -25.530 12.440 -24.786 1.00 211.14 71 SER A CA 1
ATOM 521 C C . SER A 1 74 ? -25.959 11.261 -23.905 1.00 219.25 71 SER A C 1
ATOM 522 O O . SER A 1 74 ? -25.123 10.489 -23.478 1.00 231.44 71 SER A O 1
ATOM 525 N N . VAL A 1 75 ? -27.256 11.194 -23.587 1.00 200.34 72 VAL A N 1
ATOM 526 C CA . VAL A 1 75 ? -27.832 10.086 -22.860 1.00 192.41 72 VAL A CA 1
ATOM 527 C C . VAL A 1 75 ? -29.068 9.610 -23.620 1.00 200.63 72 VAL A C 1
ATOM 528 O O . VAL A 1 75 ? -29.654 10.365 -24.417 1.00 167.17 72 VAL A O 1
ATOM 532 N N . ASP A 1 76 ? -29.463 8.369 -23.309 1.00 224.35 73 ASP A N 1
ATOM 533 C CA . ASP A 1 76 ? -30.603 7.659 -23.906 1.00 255.34 73 ASP A CA 1
ATOM 534 C C . ASP A 1 76 ? -31.914 8.019 -23.193 1.00 257.41 73 ASP A C 1
ATOM 535 O O . ASP A 1 76 ? -32.982 7.894 -23.776 1.00 243.06 73 ASP A O 1
ATOM 540 N N . LEU A 1 77 ? -31.802 8.408 -21.917 1.00 248.90 74 LEU A N 1
ATOM 541 C CA . LEU A 1 77 ? -32.918 8.581 -20.996 1.00 218.02 74 LEU A CA 1
ATOM 542 C C . LEU A 1 77 ? -32.518 9.611 -19.932 1.00 219.75 74 LEU A C 1
ATOM 543 O O . LEU A 1 77 ? -31.377 9.602 -19.467 1.00 194.31 74 LEU A O 1
ATOM 548 N N . ILE A 1 78 ? -33.465 10.501 -19.592 1.00 198.68 75 ILE A N 1
ATOM 549 C CA . ILE A 1 78 ? -33.407 11.424 -18.448 1.00 181.79 75 ILE A CA 1
ATOM 550 C C . ILE A 1 78 ? -34.394 10.909 -17.394 1.00 198.25 75 ILE A C 1
ATOM 551 O O . ILE A 1 78 ? -35.553 10.670 -17.721 1.00 233.43 75 ILE A O 1
ATOM 556 N N . VAL A 1 79 ? -33.922 10.711 -16.148 1.00 201.84 76 VAL A N 1
ATOM 557 C CA . VAL A 1 79 ? -34.779 10.556 -14.958 1.00 163.99 76 VAL A CA 1
ATOM 558 C C . VAL A 1 79 ? -34.778 11.908 -14.239 1.00 148.10 76 VAL A C 1
ATOM 559 O O . VAL A 1 79 ? -33.726 12.351 -13.782 1.00 150.84 76 VAL A O 1
ATOM 563 N N . HIS A 1 80 ? -35.946 12.567 -14.197 1.00 139.65 77 HIS A N 1
ATOM 564 C CA . HIS A 1 80 ? -36.134 13.892 -13.634 1.00 146.68 77 HIS A CA 1
ATOM 565 C C . HIS A 1 80 ? -36.995 13.755 -12.381 1.00 158.50 77 HIS A C 1
ATOM 566 O O . HIS A 1 80 ? -38.114 13.247 -12.454 1.00 155.94 77 HIS A O 1
ATOM 573 N N . TYR A 1 81 ? -36.474 14.253 -11.259 1.00 185.72 78 TYR A N 1
ATOM 574 C CA . TYR A 1 81 ? -37.102 14.037 -9.973 1.00 168.15 78 TYR A CA 1
ATOM 575 C C . TYR A 1 81 ? -37.795 15.298 -9.443 1.00 159.20 78 TYR A C 1
ATOM 576 O O . TYR A 1 81 ? -37.362 16.431 -9.651 1.00 149.95 78 TYR A O 1
ATOM 585 N N . GLY A 1 82 ? -38.864 15.076 -8.691 1.00 173.72 79 GLY A N 1
ATOM 586 C CA . GLY A 1 82 ? -39.359 16.083 -7.807 1.00 175.47 79 GLY A CA 1
ATOM 587 C C . GLY A 1 82 ? -40.582 16.796 -8.336 1.00 177.41 79 GLY A C 1
ATOM 588 O O . GLY A 1 82 ? -41.143 17.630 -7.633 1.00 211.22 79 GLY A O 1
ATOM 589 N N . HIS A 1 83 ? -41.019 16.471 -9.550 1.00 175.39 80 HIS A N 1
ATOM 590 C CA . HIS A 1 83 ? -42.083 17.261 -10.161 1.00 185.21 80 HIS A CA 1
ATOM 591 C C . HIS A 1 83 ? -43.004 16.342 -10.949 1.00 189.10 80 HIS A C 1
ATOM 592 O O . HIS A 1 83 ? -42.563 15.294 -11.393 1.00 185.99 80 HIS A O 1
ATOM 599 N N . THR A 1 84 ? -44.282 16.738 -11.058 1.00 175.45 81 THR A N 1
ATOM 600 C CA . THR A 1 84 ? -45.187 16.233 -12.096 1.00 174.48 81 THR A CA 1
ATOM 601 C C . THR A 1 84 ? -44.927 17.053 -13.353 1.00 185.51 81 THR A C 1
ATOM 602 O O . THR A 1 84 ? -44.760 18.274 -13.254 1.00 191.82 81 THR A O 1
ATOM 606 N N . PRO A 1 85 ? -44.826 16.411 -14.547 1.00 188.22 82 PRO A N 1
ATOM 607 C CA . PRO A 1 85 ? -44.312 17.098 -15.730 1.00 187.15 82 PRO A CA 1
ATOM 608 C C . PRO A 1 85 ? -45.232 18.218 -16.236 1.00 182.17 82 PRO A C 1
ATOM 609 O O . PRO A 1 85 ? -46.446 18.125 -16.072 1.00 176.36 82 PRO A O 1
ATOM 613 N N . LEU A 1 86 ? -44.632 19.275 -16.801 1.00 177.67 83 LEU A N 1
ATOM 614 C CA . LEU A 1 86 ? -45.319 20.118 -17.797 1.00 190.81 83 LEU A CA 1
ATOM 615 C C . LEU A 1 86 ? -45.358 19.358 -19.135 1.00 210.12 83 LEU A C 1
ATOM 616 O O . LEU A 1 86 ? -44.416 18.641 -19.495 1.00 235.17 83 LEU A O 1
ATOM 621 N N . PRO A 1 87 ? -46.449 19.460 -19.931 1.00 193.68 84 PRO A N 1
ATOM 622 C CA . PRO A 1 87 ? -46.669 18.508 -21.017 1.00 185.12 84 PRO A CA 1
ATOM 623 C C . PRO A 1 87 ? -45.839 18.856 -22.262 1.00 185.34 84 PRO A C 1
ATOM 624 O O . PRO A 1 87 ? -46.290 18.644 -23.352 1.00 223.99 84 PRO A O 1
ATOM 628 N N . LEU A 1 88 ? -44.647 19.419 -22.063 1.00 191.56 85 LEU A N 1
ATOM 629 C CA . LEU A 1 88 ? -43.936 20.185 -23.095 1.00 205.70 85 LEU A CA 1
ATOM 630 C C . LEU A 1 88 ? -43.043 19.224 -23.875 1.00 219.73 85 LEU A C 1
ATOM 631 O O . LEU A 1 88 ? -42.907 18.077 -23.432 1.00 225.17 85 LEU A O 1
ATOM 636 N N . LYS A 1 89 ? -42.493 19.696 -25.013 1.00 225.32 86 LYS A N 1
ATOM 637 C CA . LYS A 1 89 ? -41.862 18.856 -26.067 1.00 213.57 86 LYS A CA 1
ATOM 638 C C . LYS A 1 89 ? -40.508 18.321 -25.575 1.00 214.70 86 LYS A C 1
ATOM 639 O O . LYS A 1 89 ? -39.684 19.112 -25.094 1.00 197.09 86 LYS A O 1
ATOM 641 N N . TYR A 1 90 ? -40.312 16.990 -25.703 1.00 208.74 87 TYR A N 1
ATOM 642 C CA . TYR A 1 90 ? -39.161 16.253 -25.184 1.00 201.80 87 TYR A CA 1
ATOM 643 C C . TYR A 1 90 ? -38.246 15.812 -26.333 1.00 199.45 87 TYR A C 1
ATOM 644 O O . TYR A 1 90 ? -38.640 15.061 -27.219 1.00 216.73 87 TYR A O 1
ATOM 653 N N . GLU A 1 91 ? -37.010 16.306 -26.277 1.00 201.03 88 GLU A N 1
ATOM 654 C CA . GLU A 1 91 ? -35.976 15.968 -27.217 1.00 198.49 88 GLU A CA 1
ATOM 655 C C . GLU A 1 91 ? -35.375 14.605 -26.859 1.00 192.38 88 GLU A C 1
ATOM 656 O O . GLU A 1 91 ? -34.646 14.039 -27.656 1.00 225.79 88 GLU A O 1
ATOM 662 N N . VAL A 1 92 ? -35.673 14.093 -25.660 1.00 184.16 89 VAL A N 1
ATOM 663 C CA . VAL A 1 92 ? -35.044 12.898 -25.137 1.00 191.45 89 VAL A CA 1
ATOM 664 C C . VAL A 1 92 ? -36.119 12.063 -24.442 1.00 190.60 89 VAL A C 1
ATOM 665 O O . VAL A 1 92 ? -37.095 12.588 -23.913 1.00 183.70 89 VAL A O 1
ATOM 669 N N . PRO A 1 93 ? -35.975 10.722 -24.372 1.00 199.90 90 PRO A N 1
ATOM 670 C CA . PRO A 1 93 ? -36.773 9.929 -23.432 1.00 213.39 90 PRO A CA 1
ATOM 671 C C . PRO A 1 93 ? -36.648 10.472 -22.002 1.00 207.71 90 PRO A C 1
ATOM 672 O O . PRO A 1 93 ? -35.552 10.623 -21.517 1.00 191.21 90 PRO A O 1
ATOM 676 N N . THR A 1 94 ? -37.769 10.801 -21.359 1.00 195.44 91 THR A N 1
ATOM 677 C CA . THR A 1 94 ? -37.742 11.438 -20.049 1.00 183.46 91 THR A CA 1
ATOM 678 C C . THR A 1 94 ? -38.688 10.678 -19.112 1.00 191.23 91 THR A C 1
ATOM 679 O O . THR A 1 94 ? -39.859 10.504 -19.436 1.00 253.33 91 THR A O 1
ATOM 683 N N . LEU A 1 95 ? -38.174 10.218 -17.965 1.00 189.02 92 LEU A N 1
ATOM 684 C CA . LEU A 1 95 ? -38.985 9.639 -16.886 1.00 170.69 92 LEU A CA 1
ATOM 685 C C . LEU A 1 95 ? -39.101 10.657 -15.750 1.00 182.49 92 LEU A C 1
ATOM 686 O O . LEU A 1 95 ? -38.100 11.102 -15.214 1.00 227.38 92 LEU A O 1
ATOM 691 N N . PHE A 1 96 ? -40.332 10.950 -15.343 1.00 165.66 93 PHE A N 1
ATOM 692 C CA . PHE A 1 96 ? -40.601 11.745 -14.152 1.00 180.22 93 PHE A CA 1
ATOM 693 C C . PHE A 1 96 ? -40.773 10.845 -12.917 1.00 170.59 93 PHE A C 1
ATOM 694 O O . PHE A 1 96 ? -41.596 9.959 -12.902 1.00 170.01 93 PHE A O 1
ATOM 702 N N . ILE A 1 97 ? -39.998 11.112 -11.872 1.00 166.99 94 ILE A N 1
ATOM 703 C CA . ILE A 1 97 ? -40.246 10.518 -10.566 1.00 166.63 94 ILE A CA 1
ATOM 704 C C . ILE A 1 97 ? -40.634 11.650 -9.607 1.00 177.21 94 ILE A C 1
ATOM 705 O O . ILE A 1 97 ? -39.888 12.570 -9.430 1.00 171.89 94 ILE A O 1
ATOM 710 N N . GLU A 1 98 ? -41.815 11.612 -8.995 1.00 172.39 95 GLU A N 1
ATOM 711 C CA . GLU A 1 98 ? -42.229 12.792 -8.209 1.00 185.88 95 GLU A CA 1
ATOM 712 C C . GLU A 1 98 ? -41.512 12.866 -6.854 1.00 182.85 95 GLU A C 1
ATOM 713 O O . GLU A 1 98 ? -41.353 13.962 -6.326 1.00 173.08 95 GLU A O 1
ATOM 719 N N . ALA A 1 99 ? -41.057 11.740 -6.291 1.00 172.00 96 ALA A N 1
ATOM 720 C CA . ALA A 1 99 ? -40.321 11.775 -5.013 1.00 170.62 96 ALA A CA 1
ATOM 721 C C . ALA A 1 99 ? -41.244 12.253 -3.884 1.00 171.79 96 ALA A C 1
ATOM 722 O O . ALA A 1 99 ? -41.040 13.295 -3.234 1.00 173.52 96 ALA A O 1
ATOM 724 N N . PHE A 1 100 ? -42.273 11.445 -3.660 1.00 188.91 97 PHE A N 1
ATOM 725 C CA . PHE A 1 100 ? -43.313 11.704 -2.674 1.00 185.34 97 PHE A CA 1
ATOM 726 C C . PHE A 1 100 ? -42.759 11.635 -1.253 1.00 173.92 97 PHE A C 1
ATOM 727 O O . PHE A 1 100 ? -42.017 10.708 -0.914 1.00 171.15 97 PHE A O 1
ATOM 735 N N . SER A 1 101 ? -43.101 12.645 -0.441 1.00 174.02 98 SER A N 1
ATOM 736 C CA . SER A 1 101 ? -42.580 12.759 0.917 1.00 174.86 98 SER A CA 1
ATOM 737 C C . SER A 1 101 ? -43.041 11.557 1.762 1.00 173.72 98 SER A C 1
ATOM 738 O O . SER A 1 101 ? -44.149 11.083 1.635 1.00 173.06 98 SER A O 1
ATOM 741 N N . ASN A 1 102 ? -42.158 11.039 2.608 1.00 188.20 99 ASN A N 1
ATOM 742 C CA . ASN A 1 102 ? -42.617 10.112 3.632 1.00 194.60 99 ASN A CA 1
ATOM 743 C C . ASN A 1 102 ? -42.918 10.892 4.913 1.00 209.05 99 ASN A C 1
ATOM 744 O O . ASN A 1 102 ? -42.111 10.930 5.822 1.00 237.97 99 ASN A O 1
ATOM 749 N N . ILE A 1 103 ? -44.101 11.514 4.968 1.00 175.52 100 ILE A N 1
ATOM 750 C CA . ILE A 1 103 ? -44.523 12.347 6.095 1.00 177.31 100 ILE A CA 1
ATOM 751 C C . ILE A 1 103 ? -45.979 11.997 6.398 1.00 218.93 100 ILE A C 1
ATOM 752 O O . ILE A 1 103 ? -46.719 11.687 5.463 1.00 245.93 100 ILE A O 1
ATOM 757 N N . ASP A 1 104 ? -46.362 12.025 7.680 1.00 218.07 101 ASP A N 1
ATOM 758 C CA . ASP A 1 104 ? -47.723 11.716 8.095 1.00 208.18 101 ASP A CA 1
ATOM 759 C C . ASP A 1 104 ? -48.347 12.962 8.734 1.00 195.79 101 ASP A C 1
ATOM 760 O O . ASP A 1 104 ? -47.940 13.374 9.808 1.00 201.25 101 ASP A O 1
ATOM 765 N N . VAL A 1 105 ? -49.345 13.543 8.062 1.00 180.53 102 VAL A N 1
ATOM 766 C CA . VAL A 1 105 ? -49.988 14.769 8.557 1.00 182.55 102 VAL A CA 1
ATOM 767 C C . VAL A 1 105 ? -51.133 14.439 9.520 1.00 182.90 102 VAL A C 1
ATOM 768 O O . VAL A 1 105 ? -51.708 15.386 10.110 1.00 184.62 102 VAL A O 1
ATOM 772 N N . LYS A 1 106 ? -51.489 13.150 9.667 1.00 190.48 103 LYS A N 1
ATOM 773 C CA . LYS A 1 106 ? -52.605 12.769 10.540 1.00 183.55 103 LYS A CA 1
ATOM 774 C C . LYS A 1 106 ? -52.436 13.417 11.923 1.00 175.79 103 LYS A C 1
ATOM 775 O O . LYS A 1 106 ? -53.394 13.888 12.521 1.00 165.99 103 LYS A O 1
ATOM 781 N N . LYS A 1 107 ? -51.202 13.461 12.428 1.00 192.72 104 LYS A N 1
ATOM 782 C CA . LYS A 1 107 ? -50.983 13.909 13.786 1.00 176.63 104 LYS A CA 1
ATOM 783 C C . LYS A 1 107 ? -51.193 15.431 13.919 1.00 158.84 104 LYS A C 1
ATOM 784 O O . LYS A 1 107 ? -51.366 15.934 15.020 1.00 163.67 104 LYS A O 1
ATOM 790 N N . ASP A 1 108 ? -51.387 16.153 12.814 1.00 152.50 105 ASP A N 1
ATOM 791 C CA . ASP A 1 108 ? -51.591 17.610 12.887 1.00 159.14 105 ASP A CA 1
ATOM 792 C C . ASP A 1 108 ? -53.016 18.040 12.500 1.00 189.35 105 ASP A C 1
ATOM 793 O O . ASP A 1 108 ? -53.349 19.209 12.582 1.00 229.48 105 ASP A O 1
ATOM 798 N N . LEU A 1 109 ? -53.862 17.094 12.103 1.00 169.53 106 LEU A N 1
ATOM 799 C CA . LEU A 1 109 ? -55.207 17.397 11.655 1.00 154.74 106 LEU A CA 1
ATOM 800 C C . LEU A 1 109 ? -56.056 17.960 12.805 1.00 154.44 106 LEU A C 1
ATOM 801 O O . LEU A 1 109 ? -56.878 18.805 12.557 1.00 154.48 106 LEU A O 1
ATOM 806 N N . GLU A 1 110 ? -55.841 17.561 14.063 1.00 154.18 107 GLU A N 1
ATOM 807 C CA . GLU A 1 110 ? -56.620 18.166 15.139 1.00 163.20 107 GLU A CA 1
ATOM 808 C C . GLU A 1 110 ? -56.434 19.698 15.161 1.00 174.98 107 GLU A C 1
ATOM 809 O O . GLU A 1 110 ? -57.403 20.455 15.238 1.00 189.60 107 GLU A O 1
ATOM 815 N N . LYS A 1 111 ? -55.183 20.158 15.157 1.00 193.99 108 LYS A N 1
ATOM 816 C CA . LYS A 1 111 ? -54.937 21.592 15.275 1.00 189.11 108 LYS A CA 1
ATOM 817 C C . LYS A 1 111 ? -55.384 22.312 13.984 1.00 182.87 108 LYS A C 1
ATOM 818 O O . LYS A 1 111 ? -55.812 23.446 14.046 1.00 169.70 108 LYS A O 1
ATOM 824 N N . CYS A 1 112 ? -55.330 21.639 12.826 1.00 171.26 109 CYS A N 1
ATOM 825 C CA . CYS A 1 112 ? -55.934 22.147 11.586 1.00 194.12 109 CYS A CA 1
ATOM 826 C C . CYS A 1 112 ? -57.407 22.498 11.824 1.00 211.93 109 CYS A C 1
ATOM 827 O O . CYS A 1 112 ? -57.862 23.532 11.392 1.00 209.55 109 CYS A O 1
ATOM 830 N N . LEU A 1 113 ? -58.145 21.586 12.468 1.00 219.85 110 LEU A N 1
ATOM 831 C CA . LEU A 1 113 ? -59.587 21.710 12.659 1.00 200.79 110 LEU A CA 1
ATOM 832 C C . LEU A 1 113 ? -59.881 22.944 13.515 1.00 198.99 110 LEU A C 1
ATOM 833 O O . LEU A 1 113 ? -60.812 23.706 13.197 1.00 179.85 110 LEU A O 1
ATOM 838 N N . GLU A 1 114 ? -59.076 23.147 14.570 1.00 210.09 111 GLU A N 1
ATOM 839 C CA . GLU A 1 114 ? -59.258 24.273 15.503 1.00 203.73 111 GLU A CA 1
ATOM 840 C C . GLU A 1 114 ? -59.004 25.603 14.781 1.00 211.48 111 GLU A C 1
ATOM 841 O O . GLU A 1 114 ? -59.733 26.576 14.976 1.00 230.74 111 GLU A O 1
ATOM 843 N N . LYS A 1 115 ? -57.972 25.633 13.936 1.00 226.59 112 LYS A N 1
ATOM 844 C CA . LYS A 1 115 ? -57.642 26.826 13.174 1.00 219.56 112 LYS A CA 1
ATOM 845 C C . LYS A 1 115 ? -58.684 27.109 12.080 1.00 199.29 112 LYS A C 1
ATOM 846 O O . LYS A 1 115 ? -58.675 28.181 11.498 1.00 155.14 112 LYS A O 1
ATOM 852 N N . LEU A 1 116 ? -59.590 26.160 11.813 1.00 176.88 113 LEU A N 1
ATOM 853 C CA . LEU A 1 116 ? -60.597 26.317 10.767 1.00 197.43 113 LEU A CA 1
ATOM 854 C C . LEU A 1 116 ? -62.014 26.396 11.357 1.00 225.47 113 LEU A C 1
ATOM 855 O O . LEU A 1 116 ? -62.991 26.288 10.609 1.00 220.24 113 LEU A O 1
ATOM 860 N N . GLU A 1 117 ? -62.148 26.654 12.665 1.00 233.92 114 GLU A N 1
ATOM 861 C CA . GLU A 1 117 ? -63.465 26.870 13.252 1.00 218.88 114 GLU A CA 1
ATOM 862 C C . GLU A 1 117 ? -64.276 27.911 12.455 1.00 201.37 114 GLU A C 1
ATOM 863 O O . GLU A 1 117 ? -65.515 27.845 12.414 1.00 218.18 114 GLU A O 1
ATOM 869 N N . ASP A 1 118 ? -63.584 28.897 11.872 1.00 217.86 115 ASP A N 1
ATOM 870 C CA . ASP A 1 118 ? -64.232 30.052 11.261 1.00 229.00 115 ASP A CA 1
ATOM 871 C C . ASP A 1 118 ? -64.570 29.827 9.783 1.00 238.66 115 ASP A C 1
ATOM 872 O O . ASP A 1 118 ? -65.108 30.734 9.153 1.00 247.25 115 ASP A O 1
ATOM 877 N N . TYR A 1 119 ? -64.263 28.656 9.221 1.00 223.03 116 TYR A N 1
ATOM 878 C CA . TYR A 1 119 ? -64.440 28.438 7.794 1.00 213.41 116 TYR A CA 1
ATOM 879 C C . TYR A 1 119 ? -65.241 27.162 7.562 1.00 200.45 116 TYR A C 1
ATOM 880 O O . TYR A 1 119 ? -64.942 26.143 8.151 1.00 170.68 116 TYR A O 1
ATOM 889 N N . SER A 1 120 ? -66.270 27.231 6.714 1.00 205.95 117 SER A N 1
ATOM 890 C CA . SER A 1 120 ? -67.031 26.037 6.333 1.00 213.43 117 SER A CA 1
ATOM 891 C C . SER A 1 120 ? -66.578 25.496 4.965 1.00 215.27 117 SER A C 1
ATOM 892 O O . SER A 1 120 ? -66.574 24.287 4.755 1.00 166.25 117 SER A O 1
ATOM 895 N N . LYS A 1 121 ? -66.199 26.375 4.029 1.00 199.19 118 LYS A N 1
ATOM 896 C CA . LYS A 1 121 ? -65.869 25.927 2.684 1.00 195.34 118 LYS A CA 1
ATOM 897 C C . LYS A 1 121 ? -64.394 26.181 2.374 1.00 204.57 118 LYS A C 1
ATOM 898 O O . LYS A 1 121 ? -64.002 27.322 2.164 1.00 214.43 118 LYS A O 1
ATOM 904 N N . ILE A 1 122 ? -63.662 25.057 2.240 1.00 213.85 119 ILE A N 1
ATOM 905 C CA . ILE A 1 122 ? -62.213 24.971 2.097 1.00 195.36 119 ILE A CA 1
ATOM 906 C C . ILE A 1 122 ? -61.844 24.528 0.677 1.00 185.43 119 ILE A C 1
ATOM 907 O O . ILE A 1 122 ? -62.421 23.607 0.122 1.00 167.97 119 ILE A O 1
ATOM 912 N N . ALA A 1 123 ? -60.808 25.173 0.138 1.00 179.33 120 ALA A N 1
ATOM 913 C CA . ALA A 1 123 ? -59.939 24.596 -0.880 1.00 185.33 120 ALA A CA 1
ATOM 914 C C . ALA A 1 123 ? -58.746 23.935 -0.177 1.00 176.67 120 ALA A C 1
ATOM 915 O O . ALA A 1 123 ? -58.123 24.604 0.668 1.00 177.23 120 ALA A O 1
ATOM 917 N N . LEU A 1 124 ? -58.442 22.660 -0.519 1.00 162.47 121 LEU A N 1
ATOM 918 C CA . LEU A 1 124 ? -57.144 22.038 -0.253 1.00 161.36 121 LEU A CA 1
ATOM 919 C C . LEU A 1 124 ? -56.192 22.309 -1.424 1.00 191.48 121 LEU A C 1
ATOM 920 O O . LEU A 1 124 ? -56.572 22.237 -2.599 1.00 232.66 121 LEU A O 1
ATOM 925 N N . VAL A 1 125 ? -54.930 22.510 -1.042 1.00 163.43 122 VAL A N 1
ATOM 926 C CA . VAL A 1 125 ? -53.828 22.714 -1.950 1.00 160.69 122 VAL A CA 1
ATOM 927 C C . VAL A 1 125 ? -52.594 22.048 -1.347 1.00 159.53 122 VAL A C 1
ATOM 928 O O . VAL A 1 125 ? -52.360 22.110 -0.144 1.00 175.70 122 VAL A O 1
ATOM 932 N N . THR A 1 126 ? -51.768 21.470 -2.216 1.00 161.81 123 THR A N 1
ATOM 933 C CA . THR A 1 126 ? -50.443 21.029 -1.857 1.00 159.01 123 T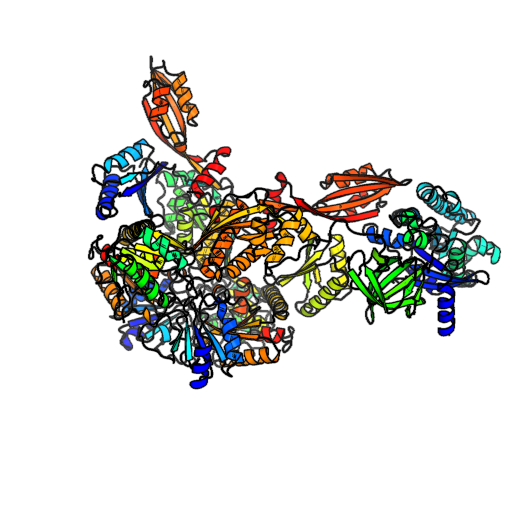HR A CA 1
ATOM 934 C C . THR A 1 126 ? -49.516 21.262 -3.052 1.00 159.67 123 THR A C 1
ATOM 935 O O . THR A 1 126 ? -49.911 21.779 -4.092 1.00 174.68 123 THR A O 1
ATOM 939 N N . THR A 1 127 ? -48.263 20.873 -2.867 1.00 163.13 124 THR A N 1
ATOM 940 C CA . THR A 1 127 ? -47.357 20.707 -3.956 1.00 162.85 124 THR A CA 1
ATOM 941 C C . THR A 1 127 ? -47.068 19.213 -4.079 1.00 161.62 124 THR A C 1
ATOM 942 O O . THR A 1 127 ? -47.523 18.398 -3.264 1.00 161.54 124 THR A O 1
ATOM 946 N N . THR A 1 128 ? -46.287 18.889 -5.106 1.00 162.07 125 THR A N 1
ATOM 947 C CA . THR A 1 128 ? -46.206 17.566 -5.672 1.00 163.89 125 THR A CA 1
ATOM 948 C C . THR A 1 128 ? -45.932 16.499 -4.608 1.00 163.40 125 THR A C 1
ATOM 949 O O . THR A 1 128 ? -46.547 15.430 -4.635 1.00 164.65 125 THR A O 1
ATOM 953 N N . GLN A 1 129 ? -45.018 16.773 -3.673 1.00 161.68 126 GLN A N 1
ATOM 954 C CA . GLN A 1 129 ? -44.513 15.688 -2.828 1.00 172.48 126 GLN A CA 1
ATOM 955 C C . GLN A 1 129 ? -45.492 15.348 -1.687 1.00 168.08 126 GLN A C 1
ATOM 956 O O . GLN A 1 129 ? -45.247 14.379 -0.949 1.00 161.10 126 GLN A O 1
ATOM 962 N N . HIS A 1 130 ? -46.583 16.113 -1.548 1.00 170.65 127 HIS A N 1
ATOM 963 C CA . HIS A 1 130 ? -47.632 15.803 -0.564 1.00 171.59 127 HIS A CA 1
ATOM 964 C C . HIS A 1 130 ? -48.996 15.567 -1.230 1.00 175.33 127 HIS A C 1
ATOM 965 O O . HIS A 1 130 ? -49.996 15.496 -0.529 1.00 173.46 127 HIS A O 1
ATOM 972 N N . LEU A 1 131 ? -49.047 15.457 -2.560 1.00 167.61 128 LEU A N 1
ATOM 973 C CA . LEU A 1 131 ? -50.309 15.268 -3.298 1.00 164.98 128 LEU A CA 1
ATOM 974 C C . LEU A 1 131 ? -51.077 14.054 -2.755 1.00 165.92 128 LEU A C 1
ATOM 975 O O . LEU A 1 131 ? -52.306 14.058 -2.664 1.00 166.53 128 LEU A O 1
ATOM 980 N N . HIS A 1 132 ? -50.327 12.995 -2.467 1.00 166.24 129 HIS A N 1
ATOM 981 C CA . HIS A 1 132 ? -50.870 11.713 -2.037 1.00 167.36 129 HIS A CA 1
ATOM 982 C C . HIS A 1 132 ? -51.563 11.787 -0.665 1.00 186.30 129 HIS A C 1
ATOM 983 O O . HIS A 1 132 ? -52.230 10.840 -0.267 1.00 178.85 129 HIS A O 1
ATOM 990 N N . LEU A 1 133 ? -51.428 12.894 0.071 1.00 181.66 130 LEU A N 1
ATOM 991 C CA . LEU A 1 133 ? -52.040 12.967 1.400 1.00 173.05 130 LEU A CA 1
ATOM 992 C C . LEU A 1 133 ? -53.358 13.746 1.394 1.00 175.86 130 LEU A C 1
ATOM 993 O O . LEU A 1 133 ? -54.035 13.761 2.432 1.00 182.07 130 LEU A O 1
ATOM 998 N N . LEU A 1 134 ? -53.737 14.358 0.255 1.00 164.33 131 LEU A N 1
ATOM 999 C CA . LEU A 1 134 ? -54.975 15.160 0.155 1.00 164.56 131 LEU A CA 1
ATOM 1000 C C . LEU A 1 134 ? -56.201 14.362 0.621 1.00 165.80 131 LEU A C 1
ATOM 1001 O O . LEU A 1 134 ? -57.044 14.909 1.324 1.00 165.39 131 LEU A O 1
ATOM 1006 N N . ASN A 1 135 ? -56.315 13.103 0.175 1.00 191.29 132 ASN A N 1
ATOM 1007 C CA . ASN A 1 135 ? -57.441 12.211 0.475 1.00 201.81 132 ASN A CA 1
ATOM 1008 C C . ASN A 1 135 ? -57.769 12.186 1.972 1.00 186.76 132 ASN A C 1
ATOM 1009 O O . ASN A 1 135 ? -58.916 12.346 2.379 1.00 184.16 132 ASN A O 1
ATOM 1014 N N . GLU A 1 136 ? -56.751 11.870 2.767 1.00 172.39 133 GLU A N 1
ATOM 1015 C CA . GLU A 1 136 ? -56.943 11.634 4.164 1.00 166.33 133 GLU A CA 1
ATOM 1016 C C . GLU A 1 136 ? -57.251 12.961 4.870 1.00 164.77 133 GLU A C 1
ATOM 1017 O O . GLU A 1 136 ? -58.139 13.000 5.734 1.00 201.84 133 GLU A O 1
ATOM 1023 N N . ILE A 1 137 ? -56.633 14.064 4.430 1.00 163.46 134 ILE A N 1
ATOM 1024 C CA . ILE A 1 137 ? -56.969 15.397 4.967 1.00 162.09 134 ILE A CA 1
ATOM 1025 C C . ILE A 1 137 ? -58.432 15.738 4.641 1.00 186.33 134 ILE A C 1
ATOM 1026 O O . ILE A 1 137 ? -59.192 16.187 5.505 1.00 202.31 134 ILE A O 1
ATOM 1031 N N . LYS A 1 138 ? -58.811 15.568 3.373 1.00 181.65 135 LYS A N 1
ATOM 1032 C CA . LYS A 1 138 ? -60.157 15.890 2.916 1.00 174.25 135 LYS A CA 1
ATOM 1033 C C . LYS A 1 138 ? -61.212 15.079 3.675 1.00 167.26 135 LYS A C 1
ATOM 1034 O O . LYS A 1 138 ? -62.208 15.637 4.132 1.00 188.71 135 LYS A O 1
ATOM 1040 N N . ASP A 1 139 ? -60.966 13.777 3.862 1.00 168.04 136 ASP A N 1
ATOM 1041 C CA . ASP A 1 139 ? -61.921 12.915 4.567 1.00 169.33 136 ASP A CA 1
ATOM 1042 C C . ASP A 1 139 ? -62.099 13.375 6.022 1.00 168.22 136 ASP A C 1
ATOM 1043 O O . ASP A 1 139 ? -63.245 13.449 6.509 1.00 190.60 136 ASP A O 1
ATOM 1048 N N . TYR A 1 140 ? -60.986 13.669 6.712 1.00 166.42 137 TYR A N 1
ATOM 1049 C CA . TYR A 1 140 ? -61.029 14.188 8.069 1.00 165.25 137 TYR A CA 1
ATOM 1050 C C . TYR A 1 140 ? -61.919 15.432 8.107 1.00 164.99 137 TYR A C 1
ATOM 1051 O O . TYR A 1 140 ? -62.816 15.526 8.965 1.00 189.32 137 TYR A O 1
ATOM 1060 N N . LEU A 1 141 ? -61.602 16.411 7.250 1.00 167.27 138 LEU A N 1
ATOM 1061 C CA . LEU A 1 141 ? -62.290 17.688 7.267 1.00 166.91 138 LEU A CA 1
ATOM 1062 C C . LEU A 1 141 ? -63.790 17.504 7.021 1.00 168.93 138 LEU A C 1
ATOM 1063 O O . LEU A 1 141 ? -64.608 18.109 7.717 1.00 169.02 138 LEU A O 1
ATOM 1068 N N . GLU A 1 142 ? -64.160 16.671 6.045 1.00 175.67 139 GLU A N 1
ATOM 1069 C CA . GLU A 1 142 ? -65.563 16.525 5.763 1.00 188.52 139 GLU A CA 1
ATOM 1070 C C . GLU A 1 142 ? -66.264 15.717 6.863 1.00 182.49 139 GLU A C 1
ATOM 1071 O O . GLU A 1 142 ? -67.434 15.998 7.176 1.00 200.02 139 GLU A O 1
ATOM 1077 N N . ASP A 1 143 ? -65.550 14.802 7.535 1.00 170.00 140 ASP A N 1
ATOM 1078 C CA . ASP A 1 143 ? -66.136 14.111 8.687 1.00 170.80 140 ASP A CA 1
ATOM 1079 C C . ASP A 1 143 ? -66.297 15.064 9.879 1.00 169.66 140 ASP A C 1
ATOM 1080 O O . ASP A 1 143 ? -66.936 14.704 10.862 1.00 170.45 140 ASP A O 1
ATOM 1085 N N . ASN A 1 144 ? -65.754 16.280 9.801 1.00 167.93 141 ASN A N 1
ATOM 1086 C CA . ASN A 1 144 ? -65.905 17.228 10.898 1.00 166.85 141 ASN A CA 1
ATOM 1087 C C . ASN A 1 144 ? -66.578 18.516 10.413 1.00 166.85 141 ASN A C 1
ATOM 1088 O O . ASN A 1 144 ? -66.314 19.594 10.956 1.00 165.40 141 ASN A O 1
ATOM 1093 N N . GLY A 1 145 ? -67.461 18.379 9.413 1.00 181.79 142 GLY A N 1
ATOM 1094 C CA . GLY A 1 145 ? -68.416 19.431 9.041 1.00 207.44 142 GLY A CA 1
ATOM 1095 C C . GLY A 1 145 ? -67.851 20.494 8.101 1.00 201.95 142 GLY A C 1
ATOM 1096 O O . GLY A 1 145 ? -68.370 21.603 7.962 1.00 201.03 142 GLY A O 1
ATOM 1097 N N . LYS A 1 146 ? -66.778 20.163 7.401 1.00 192.21 143 LYS A N 1
ATOM 1098 C CA . LYS A 1 146 ? -66.240 21.098 6.430 1.00 203.17 143 LYS A CA 1
ATOM 1099 C C . LYS A 1 146 ? -66.728 20.670 5.046 1.00 214.29 143 LYS A C 1
ATOM 1100 O O . LYS A 1 146 ? -67.076 19.527 4.838 1.00 193.38 143 LYS A O 1
ATOM 1106 N N . GLU A 1 147 ? -66.824 21.609 4.100 1.00 212.57 144 GLU A N 1
ATOM 1107 C CA . GLU A 1 147 ? -66.949 21.257 2.707 1.00 220.04 144 GLU A CA 1
ATOM 1108 C C . GLU A 1 147 ? -65.620 21.560 2.022 1.00 221.79 144 GLU A C 1
ATOM 1109 O O . GLU A 1 147 ? -65.204 22.704 2.023 1.00 194.98 144 GLU A O 1
ATOM 1115 N N . VAL A 1 148 ? -64.977 20.534 1.449 1.00 213.35 145 VAL A N 1
ATOM 1116 C CA . VAL A 1 148 ? -63.651 20.671 0.870 1.00 185.17 145 VAL A CA 1
ATOM 1117 C C . VAL A 1 148 ? -63.736 20.397 -0.630 1.00 196.08 145 VAL A C 1
ATOM 1118 O O . VAL A 1 148 ? -64.300 19.395 -1.047 1.00 195.56 145 VAL A O 1
ATOM 1122 N N . VAL A 1 149 ? -63.148 21.300 -1.420 1.00 212.04 146 VAL A N 1
ATOM 1123 C CA . VAL A 1 149 ? -63.040 21.145 -2.864 1.00 206.94 146 VAL A CA 1
ATOM 1124 C C . VAL A 1 149 ? -61.560 21.058 -3.256 1.00 227.85 146 VAL A C 1
ATOM 1125 O O . VAL A 1 149 ? -60.709 21.834 -2.728 1.00 220.32 146 VAL A O 1
ATOM 1129 N N . LEU A 1 150 ? -61.301 20.085 -4.159 1.00 224.25 147 LEU A N 1
ATOM 1130 C CA . LEU A 1 150 ? -60.085 19.869 -4.936 1.00 227.03 147 LEU A CA 1
ATOM 1131 C C . LEU A 1 150 ? -60.242 20.551 -6.301 1.00 232.19 147 LEU A C 1
ATOM 1132 O O . LEU A 1 150 ? -61.112 20.185 -7.089 1.00 210.58 147 LEU A O 1
ATOM 1137 N N . GLY A 1 151 ? -59.386 21.526 -6.585 1.00 245.26 148 GLY A N 1
ATOM 1138 C CA . GLY A 1 151 ? -59.341 22.091 -7.906 1.00 244.31 148 GLY A CA 1
ATOM 1139 C C . GLY A 1 151 ? -58.317 21.379 -8.768 1.00 237.35 148 GLY A C 1
ATOM 1140 O O . GLY A 1 151 ? -57.210 21.121 -8.297 1.00 171.61 148 GLY A O 1
ATOM 1141 N N . SER A 1 152 ? -58.715 21.055 -10.012 1.00 233.13 149 SER A N 1
ATOM 1142 C CA . SER A 1 152 ? -57.819 20.666 -11.099 1.00 226.57 149 SER A CA 1
ATOM 1143 C C . SER A 1 152 ? -57.873 21.707 -12.227 1.00 241.51 149 SER A C 1
ATOM 1144 O O . SER A 1 152 ? -58.636 22.668 -12.182 1.00 239.83 149 SER A O 1
ATOM 1147 N N . SER A 1 153 ? -57.008 21.529 -13.218 1.00 230.27 150 SER A N 1
ATOM 1148 C CA . SER A 1 153 ? -56.912 22.417 -14.359 1.00 216.83 150 SER A CA 1
ATOM 1149 C C . SER A 1 153 ? -56.062 21.727 -15.420 1.00 213.79 150 SER A C 1
ATOM 1150 O O . SER A 1 153 ? -55.538 20.639 -15.188 1.00 188.76 150 SER A O 1
ATOM 1153 N N . LYS A 1 154 ? -55.901 22.393 -16.565 1.00 211.42 151 LYS A N 1
ATOM 1154 C CA . LYS A 1 154 ? -55.258 21.757 -17.713 1.00 212.30 151 LYS A CA 1
ATOM 1155 C C . LYS A 1 154 ? -53.798 21.415 -17.392 1.00 197.97 151 LYS A C 1
ATOM 1156 O O . LYS A 1 154 ? -53.279 20.419 -17.909 1.00 184.36 151 LYS A O 1
ATOM 1162 N N . ASN A 1 155 ? -53.192 22.200 -16.483 1.00 210.68 152 ASN A N 1
ATOM 1163 C CA . ASN A 1 155 ? -51.747 22.249 -16.220 1.00 208.36 152 ASN A CA 1
ATOM 1164 C C . ASN A 1 155 ? -51.320 21.595 -14.897 1.00 222.46 152 ASN A C 1
ATOM 1165 O O . ASN A 1 155 ? -50.153 21.240 -14.761 1.00 218.51 152 ASN A O 1
ATOM 1170 N N . THR A 1 156 ? -52.237 21.507 -13.929 1.00 239.12 153 THR A N 1
ATOM 1171 C CA . THR A 1 156 ? -51.889 21.069 -12.580 1.00 198.15 153 THR A CA 1
ATOM 1172 C C . THR A 1 156 ? -52.820 19.925 -12.170 1.00 197.73 153 THR A C 1
ATOM 1173 O O . THR A 1 156 ? -53.976 19.901 -12.562 1.00 242.69 153 THR A O 1
ATOM 1177 N N . LYS A 1 157 ? -52.303 18.970 -11.392 1.00 184.71 154 LYS A N 1
ATOM 1178 C CA . LYS A 1 157 ? -53.126 17.864 -10.918 1.00 196.82 154 LYS A CA 1
ATOM 1179 C C . LYS A 1 157 ? -54.079 18.366 -9.831 1.00 198.68 154 LYS A C 1
ATOM 1180 O O . LYS A 1 157 ? -53.930 19.483 -9.325 1.00 174.63 154 LYS A O 1
ATOM 1186 N N . LYS A 1 158 ? -55.040 17.503 -9.485 1.00 196.89 155 LYS A N 1
ATOM 1187 C CA . LYS A 1 158 ? -56.055 17.792 -8.481 1.00 198.83 155 LYS A CA 1
ATOM 1188 C C . LYS A 1 158 ? -55.365 18.249 -7.190 1.00 189.54 155 LYS A C 1
ATOM 1189 O O . LYS A 1 158 ? -54.567 17.493 -6.625 1.00 170.26 155 LYS A O 1
ATOM 1191 N N . GLY A 1 159 ? -55.663 19.491 -6.775 1.00 205.38 156 GLY A N 1
ATOM 1192 C CA . GLY A 1 159 ? -55.205 20.090 -5.534 1.00 194.88 156 GLY A CA 1
ATOM 1193 C C . GLY A 1 159 ? -53.755 20.565 -5.563 1.00 180.40 156 GLY A C 1
ATOM 1194 O O . GLY A 1 159 ? -53.168 20.790 -4.521 1.00 174.33 156 GLY A O 1
ATOM 1195 N N . GLN A 1 160 ? -53.156 20.763 -6.737 1.00 166.62 157 GLN A N 1
ATOM 1196 C CA . GLN A 1 160 ? -51.755 21.168 -6.745 1.00 165.43 157 GLN A CA 1
ATOM 1197 C C . GLN A 1 160 ? -51.561 22.577 -7.308 1.00 165.17 157 GLN A C 1
ATOM 1198 O O . GLN A 1 160 ? -52.055 22.885 -8.381 1.00 183.99 157 GLN A O 1
ATOM 1204 N N . VAL A 1 161 ? -50.729 23.365 -6.621 1.00 149.57 158 VAL A N 1
ATOM 1205 C CA . VAL A 1 161 ? -50.212 24.609 -7.157 1.00 163.42 158 VAL A CA 1
ATOM 1206 C C . VAL A 1 161 ? -48.708 24.494 -7.413 1.00 178.01 158 VAL A C 1
ATOM 1207 O O . VAL A 1 161 ? -48.013 23.606 -6.914 1.00 155.15 158 VAL A O 1
ATOM 1211 N N . LEU A 1 162 ? -48.258 25.472 -8.197 1.00 183.61 159 LEU A N 1
ATOM 1212 C CA . LEU A 1 162 ? -46.877 25.785 -8.519 1.00 177.48 159 LEU A CA 1
ATOM 1213 C C . LEU A 1 162 ? -46.827 27.308 -8.553 1.00 170.20 159 LEU A C 1
ATOM 1214 O O . LEU A 1 162 ? -47.860 27.938 -8.687 1.00 232.67 159 LEU A O 1
ATOM 1219 N N . GLY A 1 163 ? -45.653 27.920 -8.415 1.00 171.19 160 GLY A N 1
ATOM 1220 C CA . GLY A 1 163 ? -45.572 29.379 -8.305 1.00 193.64 160 GLY A CA 1
ATOM 1221 C C . GLY A 1 163 ? -46.065 30.126 -9.539 1.00 204.35 160 GLY A C 1
ATOM 1222 O O . GLY A 1 163 ? -46.401 31.312 -9.469 1.00 182.42 160 GLY A O 1
ATOM 1223 N N . CYS A 1 164 ? -46.093 29.437 -10.684 1.00 209.76 161 CYS A N 1
ATOM 1224 C CA . CYS A 1 164 ? -46.494 30.043 -11.951 1.00 194.43 161 CYS A CA 1
ATOM 1225 C C . CYS A 1 164 ? -47.678 29.289 -12.575 1.00 205.39 161 CYS A C 1
ATOM 1226 O O . CYS A 1 164 ? -47.955 29.436 -13.760 1.00 247.50 161 CYS A O 1
ATOM 1229 N N . ASN A 1 165 ? -48.387 28.473 -11.792 1.00 206.13 162 ASN A N 1
ATOM 1230 C CA . ASN A 1 165 ? -49.701 28.024 -12.240 1.00 201.15 162 ASN A CA 1
ATOM 1231 C C . ASN A 1 165 ? -50.520 27.638 -11.014 1.00 199.21 162 ASN A C 1
ATOM 1232 O O . ASN A 1 165 ? -50.342 26.585 -10.389 1.00 250.21 162 ASN A O 1
ATOM 1237 N N . PHE A 1 166 ? -51.436 28.546 -10.711 1.00 184.10 163 PHE A N 1
ATOM 1238 C CA . PHE A 1 166 ? -52.488 28.358 -9.757 1.00 191.03 163 PHE A CA 1
ATOM 1239 C C . PHE A 1 166 ? -53.792 28.121 -10.494 1.00 209.00 163 PHE A C 1
ATOM 1240 O O . PHE A 1 166 ? -54.844 28.467 -9.968 1.00 209.91 163 PHE A O 1
ATOM 1248 N N . SER A 1 167 ? -53.729 27.564 -11.711 1.00 208.60 164 SER A N 1
ATOM 1249 C CA . SER A 1 167 ? -54.913 27.325 -12.527 1.00 210.30 164 SER A CA 1
ATOM 1250 C C . SER A 1 167 ? -55.906 26.457 -11.756 1.00 191.82 164 SER A C 1
ATOM 1251 O O . SER A 1 167 ? -57.109 26.566 -11.944 1.00 221.11 164 SER A O 1
ATOM 1254 N N . SER A 1 168 ? -55.390 25.590 -10.890 1.00 200.87 165 SER A N 1
ATOM 1255 C CA . SER A 1 168 ? -56.253 24.628 -10.246 1.00 187.74 165 SER A CA 1
ATOM 1256 C C . SER A 1 168 ? -56.982 25.228 -9.032 1.00 183.37 165 SER A C 1
ATOM 1257 O O . SER A 1 168 ? -57.671 24.545 -8.377 1.00 146.26 165 SER A O 1
ATOM 1260 N N . ILE A 1 169 ? -56.892 26.515 -8.738 1.00 166.32 166 ILE A N 1
ATOM 1261 C CA . ILE A 1 169 ? -57.781 27.036 -7.711 1.00 187.03 166 ILE A CA 1
ATOM 1262 C C . ILE A 1 169 ? -58.516 28.276 -8.229 1.00 228.05 166 ILE A C 1
ATOM 1263 O O . ILE A 1 169 ? -58.949 29.124 -7.433 1.00 273.74 166 ILE A O 1
ATOM 1268 N N . LYS A 1 170 ? -58.683 28.368 -9.559 1.00 209.59 167 LYS A N 1
ATOM 1269 C CA . LYS A 1 170 ? -59.181 29.614 -10.203 1.00 224.00 167 LYS A CA 1
ATOM 1270 C C . LYS A 1 170 ? -60.684 29.854 -9.995 1.00 220.09 167 LYS A C 1
ATOM 1271 O O . LYS A 1 170 ? -61.121 31.005 -9.872 1.00 233.21 167 LYS A O 1
ATOM 1277 N N . ASN A 1 171 ? -61.478 28.784 -10.070 1.00 217.60 168 ASN A N 1
ATOM 1278 C CA . ASN A 1 171 ? -62.924 28.929 -10.194 1.00 210.61 168 ASN A CA 1
ATOM 1279 C C . ASN A 1 171 ? -63.626 28.179 -9.062 1.00 222.74 168 ASN A C 1
ATOM 1280 O O . ASN A 1 171 ? -64.750 27.735 -9.216 1.00 266.19 168 ASN A O 1
ATOM 1285 N N . LEU A 1 172 ? -62.954 28.073 -7.913 1.00 232.79 169 LEU A N 1
ATOM 1286 C CA . LEU A 1 172 ? -63.444 27.303 -6.773 1.00 212.15 169 LEU A CA 1
ATOM 1287 C C . LEU A 1 172 ? -64.183 28.194 -5.775 1.00 210.29 169 LEU A C 1
ATOM 1288 O O . LEU A 1 172 ? -65.136 27.702 -5.162 1.00 214.00 169 LEU A O 1
ATOM 1293 N N . ASP A 1 173 ? -63.731 29.455 -5.625 1.00 225.37 170 ASP A N 1
ATOM 1294 C CA . ASP A 1 173 ? -64.363 30.531 -4.815 1.00 206.65 170 ASP A CA 1
ATOM 1295 C C . ASP A 1 173 ? -64.801 29.986 -3.447 1.00 222.45 170 ASP A C 1
ATOM 1296 O O . ASP A 1 173 ? -66.017 29.899 -3.123 1.00 203.64 170 ASP A O 1
ATOM 1298 N N . ALA A 1 174 ? -63.774 29.653 -2.650 1.00 223.34 171 ALA A N 1
ATOM 1299 C CA . ALA A 1 174 ? -63.874 29.113 -1.291 1.00 219.78 171 ALA A CA 1
ATOM 1300 C C . ALA A 1 174 ? -63.669 30.245 -0.279 1.00 221.57 171 ALA A C 1
ATOM 1301 O O . ALA A 1 174 ? -63.205 31.349 -0.650 1.00 197.68 171 ALA A O 1
ATOM 1303 N N . GLU A 1 175 ? -63.992 29.961 0.994 1.00 225.85 172 GLU A N 1
ATOM 1304 C CA . GLU A 1 175 ? -63.780 30.918 2.077 1.00 214.72 172 GLU A CA 1
ATOM 1305 C C . GLU A 1 175 ? -62.300 31.003 2.463 1.00 208.58 172 GLU A C 1
ATOM 1306 O O . GLU A 1 175 ? -61.834 32.044 2.944 1.00 189.97 172 GLU A O 1
ATOM 1312 N N . VAL A 1 176 ? -61.625 29.855 2.341 1.00 230.79 173 VAL A N 1
ATOM 1313 C CA . VAL A 1 176 ? -60.278 29.642 2.820 1.00 210.95 173 VAL A CA 1
ATOM 1314 C C . VAL A 1 176 ? -59.570 28.687 1.855 1.00 206.65 173 VAL A C 1
ATOM 1315 O O . VAL A 1 176 ? -60.184 27.776 1.280 1.00 147.66 173 VAL A O 1
ATOM 1319 N N . TYR A 1 177 ? -58.265 28.911 1.693 1.00 186.67 174 TYR A N 1
ATOM 1320 C CA . TYR A 1 177 ? -57.405 27.959 1.017 1.00 172.94 174 TYR A CA 1
ATOM 1321 C C . TYR A 1 177 ? -56.415 27.420 2.047 1.00 156.82 174 TYR A C 1
ATOM 1322 O O . TYR A 1 177 ? -55.684 28.190 2.699 1.00 142.13 174 TYR A O 1
ATOM 1331 N N . LEU A 1 178 ? -56.424 26.095 2.247 1.00 157.36 175 LEU A N 1
ATOM 1332 C CA . LEU A 1 178 ? -55.499 25.439 3.161 1.00 159.77 175 LEU A CA 1
ATOM 1333 C C . LEU A 1 178 ? -54.390 24.795 2.331 1.00 185.19 175 LEU A C 1
ATOM 1334 O O . LEU A 1 178 ? -54.686 23.871 1.572 1.00 208.92 175 LEU A O 1
ATOM 1339 N N . PHE A 1 179 ? -53.149 25.290 2.479 1.00 197.10 176 PHE A N 1
ATOM 1340 C CA . PHE A 1 179 ? -51.964 24.726 1.826 1.00 161.54 176 PHE A CA 1
ATOM 1341 C C . PHE A 1 179 ? -51.254 23.756 2.779 1.00 136.62 176 PHE A C 1
ATOM 1342 O O . PHE A 1 179 ? -51.107 24.049 3.965 1.00 129.69 176 PHE A O 1
ATOM 1350 N N . ILE A 1 180 ? -50.852 22.595 2.257 1.00 131.94 177 ILE A N 1
ATOM 1351 C CA . ILE A 1 180 ? -50.095 21.621 2.999 1.00 148.07 177 ILE A CA 1
ATOM 1352 C C . ILE A 1 180 ? -48.688 21.695 2.425 1.00 152.31 177 ILE A C 1
ATOM 1353 O O . ILE A 1 180 ? -48.424 21.143 1.386 1.00 176.27 177 ILE A O 1
ATOM 1358 N N . GLY A 1 181 ? -47.798 22.447 3.067 1.00 154.76 178 GLY A N 1
ATOM 1359 C CA . GLY A 1 181 ? -46.403 22.363 2.657 1.00 157.87 178 GLY A CA 1
ATOM 1360 C C . GLY A 1 181 ? -45.476 23.318 3.390 1.00 167.89 178 GLY A C 1
ATOM 1361 O O . GLY A 1 181 ? -45.883 24.060 4.314 1.00 153.89 178 GLY A O 1
ATOM 1362 N N . SER A 1 182 ? -44.241 23.331 2.872 1.00 160.37 179 SER A N 1
ATOM 1363 C CA . SER A 1 182 ? -42.982 23.517 3.594 1.00 155.53 179 SER A CA 1
ATOM 1364 C C . SER A 1 182 ? -42.623 24.995 3.759 1.00 149.80 179 SER A C 1
ATOM 1365 O O . SER A 1 182 ? -42.070 25.381 4.783 1.00 191.08 179 SER A O 1
ATOM 1368 N N . GLY A 1 183 ? -42.915 25.808 2.747 1.00 143.85 180 GLY A N 1
ATOM 1369 C CA . GLY A 1 183 ? -42.343 27.143 2.680 1.00 146.47 180 GLY A CA 1
ATOM 1370 C C . GLY A 1 183 ? -43.390 28.191 2.399 1.00 150.80 180 GLY A C 1
ATOM 1371 O O . GLY A 1 183 ? -44.474 27.867 1.914 1.00 170.63 180 GLY A O 1
ATOM 1372 N N . ASN A 1 184 ? -43.026 29.451 2.666 1.00 156.82 181 ASN A N 1
ATOM 1373 C CA . ASN A 1 184 ? -43.878 30.582 2.392 1.00 178.26 181 ASN A CA 1
ATOM 1374 C C . ASN A 1 184 ? -44.212 30.646 0.896 1.00 186.51 181 ASN A C 1
ATOM 1375 O O . ASN A 1 184 ? -45.299 31.164 0.522 1.00 241.05 181 ASN A O 1
ATOM 1380 N N . PHE A 1 185 ? -43.325 30.153 0.007 1.00 166.65 182 PHE A N 1
ATOM 1381 C CA . PHE A 1 185 ? -43.577 30.612 -1.350 1.00 182.93 182 PHE A CA 1
ATOM 1382 C C . PHE A 1 185 ? -44.954 30.153 -1.797 1.00 192.69 182 PHE A C 1
ATOM 1383 O O . PHE A 1 185 ? -45.672 30.953 -2.311 1.00 221.65 182 PHE A O 1
ATOM 1391 N N . HIS A 1 186 ? -45.300 28.877 -1.671 1.00 180.15 183 HIS A N 1
ATOM 1392 C CA . HIS A 1 186 ? -46.552 28.462 -2.284 1.00 180.49 183 HIS A CA 1
ATOM 1393 C C . HIS A 1 186 ? -47.749 29.125 -1.599 1.00 191.47 183 HIS A C 1
ATOM 1394 O O . HIS A 1 186 ? -48.653 29.627 -2.272 1.00 225.95 183 HIS A O 1
ATOM 1401 N N . PRO A 1 187 ? -47.833 29.148 -0.252 1.00 174.36 184 PRO A N 1
ATOM 1402 C CA . PRO A 1 187 ? -48.870 29.935 0.415 1.00 180.74 184 PRO A CA 1
ATOM 1403 C C . PRO A 1 187 ? -48.899 31.408 -0.013 1.00 182.50 184 PRO A C 1
ATOM 1404 O O . PRO A 1 187 ? -49.974 31.984 -0.176 1.00 209.67 184 PRO A O 1
ATOM 1408 N N . LEU A 1 188 ? -47.716 31.994 -0.211 1.00 166.00 185 LEU A N 1
ATOM 1409 C CA . LEU A 1 188 ? -47.585 33.370 -0.652 1.00 171.72 185 LEU A CA 1
ATOM 1410 C C . LEU A 1 188 ? -48.285 33.580 -2.001 1.00 205.06 185 LEU A C 1
ATOM 1411 O O . LEU A 1 188 ? -49.014 34.552 -2.169 1.00 245.78 185 LEU A O 1
ATOM 1416 N N . GLY A 1 189 ? -48.041 32.681 -2.961 1.00 209.93 186 GLY A N 1
ATOM 1417 C CA . GLY A 1 189 ? -48.626 32.771 -4.296 1.00 219.81 186 GLY A CA 1
ATOM 1418 C C . GLY A 1 189 ? -50.137 32.617 -4.268 1.00 200.05 186 GLY A C 1
ATOM 1419 O O . GLY A 1 189 ? -50.863 33.335 -4.953 1.00 204.78 186 GLY A O 1
ATOM 1420 N N . ILE A 1 190 ? -50.622 31.677 -3.458 1.00 179.92 187 ILE A N 1
ATOM 1421 C CA . ILE A 1 190 ? -52.050 31.467 -3.356 1.00 189.74 187 ILE A CA 1
ATOM 1422 C C . ILE A 1 190 ? -52.693 32.746 -2.796 1.00 220.27 187 ILE A C 1
ATOM 1423 O O . ILE A 1 190 ? -53.734 33.171 -3.310 1.00 265.41 187 ILE A O 1
ATOM 1428 N N . TYR A 1 191 ? -52.060 33.385 -1.794 1.00 200.48 188 TYR A N 1
ATOM 1429 C CA . TYR A 1 191 ? -52.568 34.634 -1.217 1.00 200.77 188 TYR A CA 1
ATOM 1430 C C . TYR A 1 191 ? -52.630 35.734 -2.282 1.00 202.79 188 TYR A C 1
ATOM 1431 O O . TYR A 1 191 ? -53.670 36.318 -2.526 1.00 222.39 188 TYR A O 1
ATOM 1440 N N . LEU A 1 192 ? -51.537 35.951 -3.005 1.00 197.48 189 LEU A N 1
ATOM 1441 C CA . LEU A 1 192 ? -51.497 37.031 -3.987 1.00 218.31 189 LEU A CA 1
ATOM 1442 C C . LEU A 1 192 ? -52.512 36.822 -5.129 1.00 229.85 189 LEU A C 1
ATOM 1443 O O . LEU A 1 192 ? -53.081 37.801 -5.593 1.00 244.71 189 LEU A O 1
ATOM 1448 N N . PHE A 1 193 ? -52.751 35.578 -5.578 1.00 215.18 190 PHE A N 1
ATOM 1449 C CA . PHE A 1 193 ? -53.725 35.305 -6.648 1.00 216.18 190 PHE A CA 1
ATOM 1450 C C . PHE A 1 193 ? -55.168 35.502 -6.138 1.00 216.21 190 PHE A C 1
ATOM 1451 O O . PHE A 1 193 ? -56.020 36.116 -6.814 1.00 275.64 190 PHE A O 1
ATOM 1459 N N . THR A 1 194 ? -55.447 34.975 -4.942 1.00 227.55 191 THR A N 1
ATOM 1460 C CA . THR A 1 194 ? -56.825 34.871 -4.438 1.00 235.26 191 THR A CA 1
ATOM 1461 C C . THR A 1 194 ? -57.227 36.095 -3.597 1.00 230.33 191 THR A C 1
ATOM 1462 O O . THR A 1 194 ? -58.416 36.397 -3.504 1.00 260.62 191 THR A O 1
ATOM 1466 N N . LYS A 1 195 ? -56.248 36.767 -2.970 1.00 196.56 192 LYS A N 1
ATOM 1467 C CA . LYS A 1 195 ? -56.483 37.839 -1.984 1.00 209.77 192 LYS A CA 1
ATOM 1468 C C . LYS A 1 195 ? -57.476 37.367 -0.904 1.00 223.05 192 LYS A C 1
ATOM 1469 O O . LYS A 1 195 ? -58.213 38.185 -0.328 1.00 240.47 192 LYS A O 1
ATOM 1471 N N . SER A 1 196 ? -57.448 36.054 -0.616 1.00 225.10 193 SER A N 1
ATOM 1472 C CA . SER A 1 196 ? -58.369 35.351 0.288 1.00 210.13 193 SER A CA 1
ATOM 1473 C C . SER A 1 196 ? -57.637 34.938 1.560 1.00 218.94 193 SER A C 1
ATOM 1474 O O . SER A 1 196 ? -56.413 34.997 1.639 1.00 218.07 193 SER A O 1
ATOM 1477 N N . PRO A 1 197 ? -58.354 34.453 2.594 1.00 216.02 194 PRO A N 1
ATOM 1478 C CA . PRO A 1 197 ? -57.712 33.738 3.696 1.00 220.07 194 PRO A CA 1
ATOM 1479 C C . PRO A 1 197 ? -56.911 32.537 3.178 1.00 221.56 194 PRO A C 1
ATOM 1480 O O . PRO A 1 197 ? -57.436 31.730 2.404 1.00 209.11 194 PRO A O 1
ATOM 1484 N N . VAL A 1 198 ? -55.639 32.456 3.584 1.00 230.48 195 VAL A N 1
ATOM 1485 C CA . VAL A 1 198 ? -54.775 31.349 3.231 1.00 208.24 195 VAL A CA 1
ATOM 1486 C C . VAL A 1 198 ? -54.126 30.867 4.519 1.00 172.73 195 VAL A C 1
ATOM 1487 O O . VAL A 1 198 ? -53.468 31.649 5.190 1.00 165.11 195 VAL A O 1
ATOM 1491 N N . LEU A 1 199 ? -54.330 29.585 4.831 1.00 160.13 196 LEU A N 1
ATOM 1492 C CA . LEU A 1 199 ? -53.655 28.907 5.922 1.00 175.13 196 LEU A CA 1
ATOM 1493 C C . LEU A 1 199 ? -52.649 27.930 5.311 1.00 176.66 196 LEU A C 1
ATOM 1494 O O . LEU A 1 199 ? -52.889 27.406 4.212 1.00 184.59 196 LEU A O 1
ATOM 1499 N N . ALA A 1 200 ? -51.534 27.703 6.013 1.00 170.70 197 ALA A N 1
ATOM 1500 C CA . ALA A 1 200 ? -50.521 26.762 5.558 1.00 158.05 197 ALA A CA 1
ATOM 1501 C C . ALA A 1 200 ? -50.076 25.886 6.731 1.00 139.32 197 ALA A C 1
ATOM 1502 O O . ALA A 1 200 ? -49.645 26.389 7.755 1.00 151.20 197 ALA A O 1
ATOM 1504 N N . LEU A 1 201 ? -50.189 24.573 6.567 1.00 135.45 198 LEU A N 1
ATOM 1505 C CA . LEU A 1 201 ? -49.690 23.609 7.524 1.00 143.90 198 LEU A CA 1
ATOM 1506 C C . LEU A 1 201 ? -48.309 23.135 7.047 1.00 160.55 198 LEU A C 1
ATOM 1507 O O . LEU A 1 201 ? -48.199 22.620 5.960 1.00 170.31 198 LEU A O 1
ATOM 1512 N N . ASP A 1 202 ? -47.240 23.402 7.809 1.00 179.69 199 ASP A N 1
ATOM 1513 C CA . ASP A 1 202 ? -45.923 22.825 7.550 1.00 158.42 199 ASP A CA 1
ATOM 1514 C C . ASP A 1 202 ? -45.874 21.455 8.223 1.00 134.57 199 ASP A C 1
ATOM 1515 O O . ASP A 1 202 ? -45.729 21.342 9.426 1.00 144.06 199 ASP A O 1
ATOM 1520 N N . PRO A 1 203 ? -46.053 20.343 7.500 1.00 127.28 200 PRO A N 1
ATOM 1521 C CA . PRO A 1 203 ? -46.050 19.030 8.145 1.00 141.23 200 PRO A CA 1
ATOM 1522 C C . PRO A 1 203 ? -44.672 18.568 8.641 1.00 156.14 200 PRO A C 1
ATOM 1523 O O . PRO A 1 203 ? -44.515 17.402 9.005 1.00 178.35 200 PRO A O 1
ATOM 1527 N N . TYR A 1 204 ? -43.701 19.492 8.670 1.00 160.77 201 TYR A N 1
ATOM 1528 C CA . TYR A 1 204 ? -42.415 19.295 9.321 1.00 170.74 201 TYR A CA 1
ATOM 1529 C C . TYR A 1 204 ? -42.309 20.131 10.599 1.00 170.19 201 TYR A C 1
ATOM 1530 O O . TYR A 1 204 ? -42.003 19.603 11.669 1.00 188.69 201 TYR A O 1
ATOM 1539 N N . ASN A 1 205 ? -42.573 21.437 10.503 1.00 162.77 202 ASN A N 1
ATOM 1540 C CA . ASN A 1 205 ? -42.694 22.303 11.684 1.00 167.75 202 ASN A CA 1
ATOM 1541 C C . ASN A 1 205 ? -43.879 21.896 12.573 1.00 173.84 202 ASN A C 1
ATOM 1542 O O . ASN A 1 205 ? -43.929 22.284 13.722 1.00 186.52 202 ASN A O 1
ATOM 1547 N N . SER A 1 206 ? -44.839 21.143 12.023 1.00 177.23 203 SER A N 1
ATOM 1548 C CA . SER A 1 206 ? -46.157 20.908 12.645 1.00 154.53 203 SER A CA 1
ATOM 1549 C C . SER A 1 206 ? -46.872 22.235 12.921 1.00 142.32 203 SER A C 1
ATOM 1550 O O . SER A 1 206 ? -47.832 22.265 13.660 1.00 150.30 203 SER A O 1
ATOM 1553 N N . GLU A 1 207 ? -46.413 23.305 12.272 1.00 136.43 204 GLU A N 1
ATOM 1554 C CA . GLU A 1 207 ? -46.826 24.687 12.547 1.00 160.48 204 GLU A CA 1
ATOM 1555 C C . GLU A 1 207 ? -47.831 25.113 11.477 1.00 152.77 204 GLU A C 1
ATOM 1556 O O . GLU A 1 207 ? -47.613 24.830 10.305 1.00 138.81 204 GLU A O 1
ATOM 1562 N N . ILE A 1 208 ? -48.980 25.659 11.906 1.00 168.99 205 ILE A N 1
ATOM 1563 C CA . ILE A 1 208 ? -50.030 26.156 11.023 1.00 167.33 205 ILE A CA 1
ATOM 1564 C C . ILE A 1 208 ? -50.009 27.678 11.100 1.00 172.45 205 ILE A C 1
ATOM 1565 O O . ILE A 1 208 ? -50.115 28.240 12.185 1.00 182.96 205 ILE A O 1
ATOM 1570 N N . ARG A 1 209 ? -49.845 28.332 9.954 1.00 176.82 206 ARG A N 1
ATOM 1571 C CA . ARG A 1 209 ? -49.566 29.757 9.959 1.00 196.74 206 ARG A CA 1
ATOM 1572 C C . ARG A 1 209 ? -50.454 30.438 8.920 1.00 174.73 206 ARG A C 1
ATOM 1573 O O . ARG A 1 209 ? -50.777 29.858 7.888 1.00 149.15 206 ARG A O 1
ATOM 1581 N N . ASP A 1 210 ? -50.965 31.627 9.292 1.00 170.21 207 ASP A N 1
ATOM 1582 C CA . ASP A 1 210 ? -51.663 32.534 8.391 1.00 191.31 207 ASP A CA 1
ATOM 1583 C C . ASP A 1 210 ? -50.605 33.401 7.707 1.00 188.88 207 ASP A C 1
ATOM 1584 O O . ASP A 1 210 ? -49.703 33.910 8.365 1.00 179.98 207 ASP A O 1
ATOM 1589 N N . ILE A 1 211 ? -50.712 33.529 6.379 1.00 222.16 208 ILE A N 1
ATOM 1590 C CA . ILE A 1 211 ? -49.597 34.003 5.568 1.00 217.84 208 ILE A CA 1
ATOM 1591 C C . ILE A 1 211 ? -49.778 35.492 5.256 1.00 201.72 208 ILE A C 1
ATOM 1592 O O . ILE A 1 211 ? -48.868 36.145 4.727 1.00 153.09 208 ILE A O 1
ATOM 1597 N N . SER A 1 212 ? -50.972 35.999 5.579 1.00 187.60 209 SER A N 1
ATOM 1598 C CA . SER A 1 212 ? -51.436 37.317 5.195 1.00 203.80 209 SER A CA 1
ATOM 1599 C C . SER A 1 212 ? -50.425 38.398 5.593 1.00 203.14 209 SER A C 1
ATOM 1600 O O . SER A 1 212 ? -50.250 39.326 4.847 1.00 213.21 209 SER A O 1
ATOM 1603 N N . ALA A 1 213 ? -49.752 38.263 6.741 1.00 200.06 210 ALA A N 1
ATOM 1604 C CA . ALA A 1 213 ? -48.845 39.318 7.228 1.00 215.69 210 ALA A CA 1
ATOM 1605 C C . ALA A 1 213 ? -47.639 39.480 6.291 1.00 209.91 210 ALA A C 1
ATOM 1606 O O . ALA A 1 213 ? -47.315 40.578 5.812 1.00 204.28 210 ALA A O 1
ATOM 1608 N N . PHE A 1 214 ? -46.962 38.359 6.057 1.00 192.94 211 PHE A N 1
ATOM 1609 C CA . PHE A 1 214 ? -45.803 38.299 5.179 1.00 207.94 211 PHE A CA 1
ATOM 1610 C C . PHE A 1 214 ? -46.184 38.731 3.755 1.00 213.51 211 PHE A C 1
ATOM 1611 O O . PHE A 1 214 ? -45.379 39.340 3.045 1.00 209.57 211 PHE A O 1
ATOM 1619 N N . ALA A 1 215 ? -47.415 38.406 3.343 1.00 221.32 212 ALA A N 1
ATOM 1620 C CA . ALA A 1 215 ? -47.895 38.745 2.008 1.00 210.52 212 ALA A CA 1
ATOM 1621 C C . ALA A 1 215 ? -47.947 40.265 1.829 1.00 206.60 212 ALA A C 1
ATOM 1622 O O . ALA A 1 215 ? -47.497 40.793 0.830 1.00 197.17 212 ALA A O 1
ATOM 1624 N N . ASP A 1 216 ? -48.515 40.957 2.814 1.00 208.83 213 ASP A N 1
ATOM 1625 C CA . ASP A 1 216 ? -48.658 42.409 2.768 1.00 222.25 213 ASP A CA 1
ATOM 1626 C C . ASP A 1 216 ? -47.279 43.062 2.765 1.00 211.27 213 ASP A C 1
ATOM 1627 O O . ASP A 1 216 ? -47.091 44.081 2.112 1.00 194.98 213 ASP A O 1
ATOM 1632 N N . ARG A 1 217 ? -46.332 42.471 3.501 1.00 221.75 214 ARG A N 1
ATOM 1633 C CA . ARG A 1 217 ? -44.959 42.985 3.566 1.00 245.31 214 ARG A CA 1
ATOM 1634 C C . ARG A 1 217 ? -44.334 42.956 2.165 1.00 221.09 214 ARG A C 1
ATOM 1635 O O . ARG A 1 2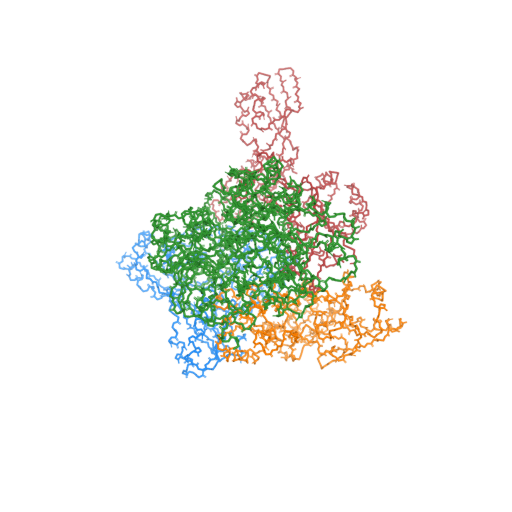17 ? -43.689 43.922 1.763 1.00 189.05 214 ARG A O 1
ATOM 1643 N N . ILE A 1 218 ? -44.495 41.819 1.475 1.00 228.96 215 ILE A N 1
ATOM 1644 C CA . ILE A 1 218 ? -44.006 41.599 0.098 1.00 225.21 215 ILE A CA 1
ATOM 1645 C C . ILE A 1 218 ? -44.621 42.646 -0.837 1.00 222.15 215 ILE A C 1
ATOM 1646 O O . ILE A 1 218 ? -43.920 43.286 -1.625 1.00 190.23 215 ILE A O 1
ATOM 1651 N N . LEU A 1 219 ? -45.949 42.769 -0.764 1.00 215.75 216 LEU A N 1
ATOM 1652 C CA . LEU A 1 219 ? -46.731 43.620 -1.657 1.00 207.76 216 LEU A CA 1
ATOM 1653 C C . LEU A 1 219 ? -46.277 45.078 -1.549 1.00 201.76 216 LEU A C 1
ATOM 1654 O O . LEU A 1 219 ? -46.270 45.808 -2.540 1.00 216.97 216 LEU A O 1
ATOM 1659 N N . ARG A 1 220 ? -45.942 45.502 -0.331 1.00 222.01 217 ARG A N 1
ATOM 1660 C CA . ARG A 1 220 ? -45.543 46.884 -0.139 1.00 229.08 217 ARG A CA 1
ATOM 1661 C C . ARG A 1 220 ? -44.165 47.120 -0.778 1.00 231.05 217 ARG A C 1
ATOM 1662 O O . ARG A 1 220 ? -43.881 48.209 -1.267 1.00 197.52 217 ARG A O 1
ATOM 1670 N N . ILE A 1 221 ? -43.324 46.082 -0.830 1.00 238.37 218 ILE A N 1
ATOM 1671 C CA . ILE A 1 221 ? -42.041 46.195 -1.529 1.00 223.38 218 ILE A CA 1
ATOM 1672 C C . ILE A 1 221 ? -42.280 46.176 -3.048 1.00 207.82 218 ILE A C 1
ATOM 1673 O O . ILE A 1 221 ? -41.647 46.931 -3.769 1.00 241.48 218 ILE A O 1
ATOM 1678 N N . ARG A 1 222 ? -43.220 45.362 -3.542 1.00 187.38 219 ARG A N 1
ATOM 1679 C CA . ARG A 1 222 ? -43.573 45.387 -4.967 1.00 197.66 219 ARG A CA 1
ATOM 1680 C C . ARG A 1 222 ? -44.068 46.786 -5.368 1.00 202.46 219 ARG A C 1
ATOM 1681 O O . ARG A 1 222 ? -43.729 47.292 -6.442 1.00 236.53 219 ARG A O 1
ATOM 1689 N N . PHE A 1 223 ? -44.893 47.400 -4.512 1.00 220.64 220 PHE A N 1
ATOM 1690 C CA . PHE A 1 223 ? -45.349 48.777 -4.713 1.00 246.28 220 PHE A CA 1
ATOM 1691 C C . PHE A 1 223 ? -44.147 49.703 -4.937 1.00 224.87 220 PHE A C 1
ATOM 1692 O O . PHE A 1 223 ? -44.140 50.511 -5.865 1.00 231.70 220 PHE A O 1
ATOM 1700 N N . ALA A 1 224 ? -43.169 49.620 -4.032 1.00 203.53 221 ALA A N 1
ATOM 1701 C CA . ALA A 1 224 ? -42.017 50.509 -4.056 1.00 229.66 221 ALA A CA 1
ATOM 1702 C C . ALA A 1 224 ? -41.154 50.259 -5.308 1.00 255.74 221 ALA A C 1
ATOM 1703 O O . ALA A 1 224 ? -40.616 51.202 -5.857 1.00 298.93 221 ALA A O 1
ATOM 1705 N N . ARG A 1 225 ? -41.019 49.002 -5.756 1.00 257.93 222 ARG A N 1
ATOM 1706 C CA . ARG A 1 225 ? -40.331 48.692 -7.018 1.00 255.89 222 ARG A CA 1
ATOM 1707 C C . ARG A 1 225 ? -41.039 49.343 -8.212 1.00 258.62 222 ARG A C 1
ATOM 1708 O O . ARG A 1 225 ? -40.388 49.928 -9.088 1.00 276.08 222 ARG A O 1
ATOM 1716 N N . ILE A 1 226 ? -42.361 49.181 -8.270 1.00 257.41 223 ILE A N 1
ATOM 1717 C CA . ILE A 1 226 ? -43.140 49.752 -9.357 1.00 239.82 223 ILE A CA 1
ATOM 1718 C C . ILE A 1 226 ? -43.004 51.282 -9.344 1.00 236.52 223 ILE A C 1
ATOM 1719 O O . ILE A 1 226 ? -42.898 51.905 -10.406 1.00 240.92 223 ILE A O 1
ATOM 1724 N N . THR A 1 227 ? -43.017 51.882 -8.146 1.00 232.97 224 THR A N 1
ATOM 1725 C CA . THR A 1 227 ? -42.848 53.333 -7.965 1.00 250.70 224 THR A CA 1
ATOM 1726 C C . THR A 1 227 ? -41.569 53.804 -8.667 1.00 253.96 224 THR A C 1
ATOM 1727 O O . THR A 1 227 ? -41.569 54.802 -9.376 1.00 285.05 224 THR A O 1
ATOM 1731 N N . LYS A 1 228 ? -40.472 53.078 -8.423 1.00 252.48 225 LYS A N 1
ATOM 1732 C CA . LYS A 1 228 ? -39.178 53.404 -8.987 1.00 258.51 225 LYS A CA 1
ATOM 1733 C C . LYS A 1 228 ? -39.188 53.196 -10.506 1.00 263.55 225 LYS A C 1
ATOM 1734 O O . LYS A 1 228 ? -38.655 54.025 -11.243 1.00 284.06 225 LYS A O 1
ATOM 1740 N N . ALA A 1 229 ? -39.801 52.098 -10.963 1.00 267.77 226 ALA A N 1
ATOM 1741 C CA . ALA A 1 229 ? -39.830 51.735 -12.387 1.00 256.24 226 ALA A CA 1
ATOM 1742 C C . ALA A 1 229 ? -40.578 52.781 -13.222 1.00 266.10 226 ALA A C 1
ATOM 1743 O O . ALA A 1 229 ? -40.390 52.828 -14.432 1.00 245.90 226 ALA A O 1
ATOM 1745 N N . ARG A 1 230 ? -41.416 53.614 -12.586 1.00 261.65 227 ARG A N 1
ATOM 1746 C CA . ARG A 1 230 ? -42.150 54.654 -13.315 1.00 271.49 227 ARG A CA 1
ATOM 1747 C C . ARG A 1 230 ? -41.204 55.698 -13.920 1.00 270.58 227 ARG A C 1
ATOM 1748 O O . ARG A 1 230 ? -41.598 56.372 -14.869 1.00 319.20 227 ARG A O 1
ATOM 1756 N N . GLU A 1 231 ? -39.983 55.838 -13.386 1.00 283.28 228 GLU A N 1
ATOM 1757 C CA . GLU A 1 231 ? -39.032 56.795 -13.950 1.00 273.40 228 GLU A CA 1
ATOM 1758 C C . GLU A 1 231 ? -38.171 56.168 -15.057 1.00 267.30 228 GLU A C 1
ATOM 1759 O O . GLU A 1 231 ? -37.459 56.894 -15.756 1.00 256.65 228 GLU A O 1
ATOM 1765 N N . ALA A 1 232 ? -38.235 54.840 -15.211 1.00 256.77 229 ALA A N 1
ATOM 1766 C CA . ALA A 1 232 ? -37.378 54.102 -16.154 1.00 247.47 229 ALA A CA 1
ATOM 1767 C C . ALA A 1 232 ? -37.673 54.536 -17.597 1.00 257.26 229 ALA A C 1
ATOM 1768 O O . ALA A 1 232 ? -38.835 54.644 -17.985 1.00 276.86 229 ALA A O 1
ATOM 1770 N N . GLU A 1 233 ? -36.609 54.787 -18.376 1.00 249.98 230 GLU A N 1
ATOM 1771 C CA . GLU A 1 233 ? -36.717 55.236 -19.771 1.00 264.31 230 GLU A CA 1
ATOM 1772 C C . GLU A 1 233 ? -36.159 54.185 -20.742 1.00 258.24 230 GLU A C 1
ATOM 1773 O O . GLU A 1 233 ? -36.475 54.237 -21.933 1.00 267.78 230 GLU A O 1
ATOM 1779 N N . LYS A 1 234 ? -35.329 53.256 -20.251 1.00 250.44 231 LYS A N 1
ATOM 1780 C CA . LYS A 1 234 ? -34.702 52.228 -21.083 1.00 245.15 231 LYS A CA 1
ATOM 1781 C C . LYS A 1 234 ? -34.814 50.899 -20.336 1.00 246.76 231 LYS A C 1
ATOM 1782 O O . LYS A 1 234 ? -34.513 50.821 -19.141 1.00 234.20 231 LYS A O 1
ATOM 1788 N N . TRP A 1 235 ? -35.286 49.867 -21.043 1.00 267.09 232 TRP A N 1
ATOM 1789 C CA . TRP A 1 235 ? -35.810 48.666 -20.427 1.00 255.36 232 TRP A CA 1
ATOM 1790 C C . TRP A 1 235 ? -35.155 47.428 -21.035 1.00 233.55 232 TRP A C 1
ATOM 1791 O O . TRP A 1 235 ? -34.839 47.401 -22.217 1.00 184.55 232 TRP A O 1
ATOM 1802 N N . GLY A 1 236 ? -34.987 46.418 -20.184 1.00 218.06 233 GLY A N 1
ATOM 1803 C CA . GLY A 1 236 ? -34.712 45.084 -20.623 1.00 232.12 233 GLY A CA 1
ATOM 1804 C C . GLY A 1 236 ? -35.966 44.239 -20.532 1.00 228.66 233 GLY A C 1
ATOM 1805 O O . GLY A 1 236 ? -36.799 44.406 -19.618 1.00 197.09 233 GLY A O 1
ATOM 1806 N N . ILE A 1 237 ? -36.107 43.332 -21.496 1.00 213.25 234 ILE A N 1
ATOM 1807 C CA . ILE A 1 237 ? -37.094 42.272 -21.412 1.00 221.40 234 ILE A CA 1
ATOM 1808 C C . ILE A 1 237 ? -36.334 40.952 -21.336 1.00 206.04 234 ILE A C 1
ATOM 1809 O O . ILE A 1 237 ? -35.648 40.577 -22.275 1.00 189.00 234 ILE A O 1
ATOM 1814 N N . ILE A 1 238 ? -36.465 40.266 -20.201 1.00 216.43 235 ILE A N 1
ATOM 1815 C CA . ILE A 1 238 ? -35.656 39.092 -19.891 1.00 200.79 235 ILE A CA 1
ATOM 1816 C C . ILE A 1 238 ? -36.395 37.842 -20.384 1.00 166.10 235 ILE A C 1
ATOM 1817 O O . ILE A 1 238 ? -37.551 37.612 -20.023 1.00 172.85 235 ILE A O 1
ATOM 1822 N N . VAL A 1 239 ? -35.728 37.037 -21.214 1.00 169.00 236 VAL A N 1
ATOM 1823 C CA . VAL A 1 239 ? -36.307 35.794 -21.692 1.00 169.96 236 VAL A CA 1
ATOM 1824 C C . VAL A 1 239 ? -35.364 34.635 -21.386 1.00 168.32 236 VAL A C 1
ATOM 1825 O O . VAL A 1 239 ? -34.164 34.794 -21.428 1.00 166.38 236 VAL A O 1
ATOM 1829 N N . SER A 1 240 ? -35.950 33.469 -21.115 1.00 175.52 237 SER A N 1
ATOM 1830 C CA . SER A 1 240 ? -35.219 32.301 -20.654 1.00 168.95 237 SER A CA 1
ATOM 1831 C C . SER A 1 240 ? -35.260 31.196 -21.714 1.00 164.25 237 SER A C 1
ATOM 1832 O O . SER A 1 240 ? -36.301 30.937 -22.323 1.00 167.95 237 SER A O 1
ATOM 1835 N N . SER A 1 241 ? -34.112 30.553 -21.916 1.00 162.44 238 SER A N 1
ATOM 1836 C CA . SER A 1 241 ? -33.999 29.391 -22.790 1.00 183.14 238 SER A CA 1
ATOM 1837 C C . SER A 1 241 ? -34.527 28.134 -22.090 1.00 179.45 238 SER A C 1
ATOM 1838 O O . SER A 1 241 ? -34.511 27.056 -22.678 1.00 185.79 238 SER A O 1
ATOM 1841 N N . LYS A 1 242 ? -34.976 28.263 -20.835 1.00 162.03 239 LYS A N 1
ATOM 1842 C CA . LYS A 1 242 ? -35.642 27.174 -20.133 1.00 176.08 239 LYS A CA 1
ATOM 1843 C C . LYS A 1 242 ? -36.863 26.764 -20.956 1.00 165.86 239 LYS A C 1
ATOM 1844 O O . LYS A 1 242 ? -37.697 27.625 -21.332 1.00 167.04 239 LYS A O 1
ATOM 1850 N N . GLU A 1 243 ? -36.983 25.457 -21.224 1.00 184.00 240 GLU A N 1
ATOM 1851 C CA . GLU A 1 243 ? -38.001 24.938 -22.109 1.00 193.27 240 GLU A CA 1
ATOM 1852 C C . GLU A 1 243 ? -39.375 25.512 -21.733 1.00 183.11 240 GLU A C 1
ATOM 1853 O O . GLU A 1 243 ? -40.108 26.016 -22.599 1.00 202.25 240 GLU A O 1
ATOM 1859 N N . GLY A 1 244 ? -39.754 25.309 -20.465 1.00 178.11 241 GLY A N 1
ATOM 1860 C CA . GLY A 1 244 ? -41.064 25.680 -19.972 1.00 185.74 241 GLY A CA 1
ATOM 1861 C C . GLY A 1 244 ? -41.222 27.177 -19.771 1.00 177.59 241 GLY A C 1
ATOM 1862 O O . GLY A 1 244 ? -42.344 27.641 -19.615 1.00 192.03 241 GLY A O 1
ATOM 1863 N N . GLN A 1 245 ? -40.118 27.932 -19.753 1.00 171.95 242 GLN A N 1
ATOM 1864 C CA . GLN A 1 245 ? -40.174 29.348 -19.390 1.00 171.63 242 GLN A CA 1
ATOM 1865 C C . GLN A 1 245 ? -40.014 30.261 -20.606 1.00 192.91 242 GLN A C 1
ATOM 1866 O O . GLN A 1 245 ? -40.059 31.494 -20.451 1.00 172.64 242 GLN A O 1
ATOM 1872 N N . TYR A 1 246 ? -39.871 29.686 -21.809 1.00 199.20 243 TYR A N 1
ATOM 1873 C CA . TYR A 1 246 ? -39.693 30.504 -23.008 1.00 207.97 243 TYR A CA 1
ATOM 1874 C C . TYR A 1 246 ? -41.018 31.193 -23.372 1.00 203.52 243 TYR A C 1
ATOM 1875 O O . TYR A 1 246 ? -41.975 30.500 -23.702 1.00 212.71 243 TYR A O 1
ATOM 1884 N N . ARG A 1 247 ? -41.060 32.539 -23.334 1.00 200.73 244 ARG A N 1
ATOM 1885 C CA . ARG A 1 247 ? -42.254 33.318 -23.701 1.00 210.73 244 ARG A CA 1
ATOM 1886 C C . ARG A 1 247 ? -41.842 34.514 -24.569 1.00 208.14 244 ARG A C 1
ATOM 1887 O O . ARG A 1 247 ? -42.106 35.684 -24.245 1.00 214.24 244 ARG A O 1
ATOM 1895 N N . MET A 1 248 ? -41.194 34.195 -25.693 1.00 207.87 245 MET A N 1
ATOM 1896 C CA . MET A 1 248 ? -40.606 35.186 -26.583 1.00 204.59 245 MET A CA 1
ATOM 1897 C C . MET A 1 248 ? -41.701 36.024 -27.249 1.00 222.07 245 MET A C 1
ATOM 1898 O O . MET A 1 248 ? -41.494 37.214 -27.474 1.00 225.66 245 MET A O 1
ATOM 1903 N N . LYS A 1 249 ? -42.846 35.404 -27.571 1.00 217.87 246 LYS A N 1
ATOM 1904 C CA . LYS A 1 249 ? -44.003 36.121 -28.146 1.00 235.01 246 LYS A CA 1
ATOM 1905 C C . LYS A 1 249 ? -44.307 37.347 -27.277 1.00 247.91 246 LYS A C 1
ATOM 1906 O O . LYS A 1 249 ? -44.459 38.468 -27.794 1.00 237.63 246 LYS A O 1
ATOM 1912 N N . LEU A 1 250 ? -44.517 37.086 -25.976 1.00 256.29 247 LEU A N 1
ATOM 1913 C CA . LEU A 1 250 ? -44.862 38.133 -25.019 1.00 237.75 247 LEU A CA 1
ATOM 1914 C C . LEU A 1 250 ? -43.719 39.146 -24.945 1.00 223.21 247 LEU A C 1
ATOM 1915 O O . LEU A 1 250 ? -43.972 40.355 -24.929 1.00 196.17 247 LEU A O 1
ATOM 1920 N N . ALA A 1 251 ? -42.476 38.652 -24.929 1.00 220.61 248 ALA A N 1
ATOM 1921 C CA . ALA A 1 251 ? -41.311 39.538 -24.844 1.00 228.45 248 ALA A CA 1
ATOM 1922 C C . ALA A 1 251 ? -41.353 40.582 -25.972 1.00 237.11 248 ALA A C 1
ATOM 1923 O O . ALA A 1 251 ? -41.172 41.784 -25.729 1.00 245.71 248 ALA A O 1
ATOM 1925 N N . LYS A 1 252 ? -41.569 40.111 -27.208 1.00 239.34 249 LYS A N 1
ATOM 1926 C CA . LYS A 1 252 ? -41.574 40.982 -28.373 1.00 218.60 249 LYS A CA 1
ATOM 1927 C C . LYS A 1 252 ? -42.764 41.945 -28.310 1.00 223.85 249 LYS A C 1
ATOM 1928 O O . LYS A 1 252 ? -42.650 43.102 -28.736 1.00 207.30 249 LYS A O 1
ATOM 1934 N N . GLU A 1 253 ? -43.907 41.456 -27.816 1.00 241.94 250 GLU A N 1
ATOM 1935 C CA . GLU A 1 253 ? -45.104 42.293 -27.711 1.00 236.65 250 GLU A CA 1
ATOM 1936 C C . GLU A 1 253 ? -44.834 43.441 -26.737 1.00 215.56 250 GLU A C 1
ATOM 1937 O O . GLU A 1 253 ? -45.200 44.589 -27.016 1.00 191.16 250 GLU A O 1
ATOM 1943 N N . ILE A 1 254 ? -44.166 43.125 -25.622 1.00 217.85 251 ILE A N 1
ATOM 1944 C CA . ILE A 1 254 ? -43.842 44.111 -24.590 1.00 230.59 251 ILE A CA 1
ATOM 1945 C C . ILE A 1 254 ? -42.856 45.136 -25.160 1.00 222.93 251 ILE A C 1
ATOM 1946 O O . ILE A 1 254 ? -42.990 46.320 -24.897 1.00 215.23 251 ILE A O 1
ATOM 1951 N N . LYS A 1 255 ? -41.874 44.665 -25.936 1.00 231.08 252 LYS A N 1
ATOM 1952 C CA . LYS A 1 255 ? -40.909 45.519 -26.653 1.00 245.76 252 LYS A CA 1
ATOM 1953 C C . LYS A 1 255 ? -41.642 46.646 -27.393 1.00 238.22 252 LYS A C 1
ATOM 1954 O O . LYS A 1 255 ? -41.332 47.839 -27.261 1.00 229.76 252 LYS A O 1
ATOM 1960 N N . LYS A 1 256 ? -42.565 46.240 -28.258 1.00 228.48 253 LYS A N 1
ATOM 1961 C CA . LYS A 1 256 ? -43.218 47.196 -29.126 1.00 240.77 253 LYS A CA 1
ATOM 1962 C C . LYS A 1 256 ? -44.105 48.124 -28.286 1.00 246.19 253 LYS A C 1
ATOM 1963 O O . LYS A 1 256 ? -44.209 49.305 -28.580 1.00 265.88 253 LYS A O 1
ATOM 1969 N N . ILE A 1 257 ? -44.690 47.603 -27.207 1.00 259.44 254 ILE A N 1
ATOM 1970 C CA . ILE A 1 257 ? -45.551 48.390 -26.315 1.00 256.62 254 ILE A CA 1
ATOM 1971 C C . ILE A 1 257 ? -44.725 49.489 -25.632 1.00 244.92 254 ILE A C 1
ATOM 1972 O O . ILE A 1 257 ? -45.155 50.635 -25.572 1.00 197.05 254 ILE A O 1
ATOM 1977 N N . LEU A 1 258 ? -43.527 49.143 -25.151 1.00 250.73 255 LEU A N 1
ATOM 1978 C CA . LEU A 1 258 ? -42.626 50.116 -24.515 1.00 265.34 255 LEU A CA 1
ATOM 1979 C C . LEU A 1 258 ? -42.185 51.174 -25.536 1.00 245.81 255 LEU A C 1
ATOM 1980 O O . LEU A 1 258 ? -42.158 52.365 -25.223 1.00 230.73 255 LEU A O 1
ATOM 1985 N N . GLU A 1 259 ? -41.861 50.744 -26.757 1.00 245.94 256 GLU A N 1
ATOM 1986 C CA . GLU A 1 259 ? -41.489 51.662 -27.830 1.00 241.64 256 GLU A CA 1
ATOM 1987 C C . GLU A 1 259 ? -42.672 52.575 -28.178 1.00 272.92 256 GLU A C 1
ATOM 1988 O O . GLU A 1 259 ? -42.488 53.755 -28.439 1.00 296.36 256 GLU A O 1
ATOM 1994 N N . ASP A 1 260 ? -43.881 52.002 -28.219 1.00 260.01 257 ASP A N 1
ATOM 1995 C CA . ASP A 1 260 ? -45.120 52.761 -28.416 1.00 261.23 257 ASP A CA 1
ATOM 1996 C C . ASP A 1 260 ? -45.267 53.838 -27.337 1.00 257.28 257 ASP A C 1
ATOM 1997 O O . ASP A 1 260 ? -45.825 54.890 -27.600 1.00 277.06 257 ASP A O 1
ATOM 2002 N N . ASN A 1 261 ? -44.757 53.561 -26.133 1.00 274.12 258 ASN A N 1
ATOM 2003 C CA . ASN A 1 261 ? -44.763 54.504 -25.021 1.00 258.57 258 ASN A CA 1
ATOM 2004 C C . ASN A 1 261 ? -43.486 55.366 -24.999 1.00 253.06 258 ASN A C 1
ATOM 2005 O O . ASN A 1 261 ? -43.136 55.896 -23.953 1.00 238.06 258 ASN A O 1
ATOM 2010 N N . LYS A 1 262 ? -42.798 55.502 -26.143 1.00 254.15 259 LYS A N 1
ATOM 2011 C CA . LYS A 1 262 ? -41.592 56.347 -26.332 1.00 276.82 259 LYS A CA 1
ATOM 2012 C C . LYS A 1 262 ? -40.472 55.997 -25.338 1.00 267.99 259 LYS A C 1
ATOM 2013 O O . LYS A 1 262 ? -39.778 56.874 -24.799 1.00 247.90 259 LYS A O 1
ATOM 2019 N N . MET A 1 263 ? -40.249 54.698 -25.140 1.00 275.53 260 MET A N 1
ATOM 2020 C CA . MET A 1 263 ? -39.100 54.237 -24.382 1.00 278.55 260 MET A CA 1
ATOM 2021 C C . MET A 1 263 ? -38.314 53.219 -25.222 1.00 304.48 260 MET A C 1
ATOM 2022 O O . MET A 1 263 ? -38.808 52.707 -26.229 1.00 269.77 260 MET A O 1
ATOM 2027 N N . GLU A 1 264 ? -37.063 52.968 -24.815 1.00 302.96 261 GLU A N 1
ATOM 2028 C CA . GLU A 1 264 ? -36.218 51.941 -25.422 1.00 268.47 261 GLU A CA 1
ATOM 2029 C C . GLU A 1 264 ? -36.436 50.617 -24.689 1.00 246.89 261 GLU A C 1
ATOM 2030 O O . GLU A 1 264 ? -36.596 50.572 -23.467 1.00 248.36 261 GLU A O 1
ATOM 2036 N N . ALA A 1 265 ? -36.429 49.527 -25.453 1.00 231.38 262 ALA A N 1
ATOM 2037 C CA . ALA A 1 265 ? -36.568 48.214 -24.876 1.00 250.63 262 ALA A CA 1
ATOM 2038 C C . ALA A 1 265 ? -35.737 47.221 -25.692 1.00 257.51 262 ALA A C 1
ATOM 2039 O O . ALA A 1 265 ? -35.736 47.263 -26.929 1.00 263.67 262 ALA A O 1
ATOM 2041 N N . TYR A 1 266 ? -35.019 46.344 -24.980 1.00 248.43 263 TYR A N 1
ATOM 2042 C CA . TYR A 1 266 ? -34.139 45.362 -25.600 1.00 232.11 263 TYR A CA 1
ATOM 2043 C C . TYR A 1 266 ? -34.384 44.006 -24.952 1.00 208.64 263 TYR A C 1
ATOM 2044 O O . TYR A 1 266 ? -34.443 43.889 -23.718 1.00 178.97 263 TYR A O 1
ATOM 2053 N N . ILE A 1 267 ? -34.550 42.975 -25.784 1.00 203.39 264 ILE A N 1
ATOM 2054 C CA . ILE A 1 267 ? -34.721 41.629 -25.258 1.00 209.50 264 ILE A CA 1
ATOM 2055 C C . ILE A 1 267 ? -33.337 41.041 -24.974 1.00 224.31 264 ILE A C 1
ATOM 2056 O O . ILE A 1 267 ? -32.439 41.136 -25.828 1.00 204.05 264 ILE A O 1
ATOM 2061 N N . ILE A 1 268 ? -33.191 40.474 -23.764 1.00 235.21 265 ILE A N 1
ATOM 2062 C CA . ILE A 1 268 ? -32.012 39.735 -23.343 1.00 206.61 265 ILE A CA 1
ATOM 2063 C C . ILE A 1 268 ? -32.450 38.314 -22.998 1.00 185.37 265 ILE A C 1
ATOM 2064 O O . ILE A 1 268 ? -33.346 38.127 -22.172 1.00 180.51 265 ILE A O 1
ATOM 2069 N N . MET A 1 269 ? -31.823 37.323 -23.637 1.00 166.10 266 MET A N 1
ATOM 2070 C CA . MET A 1 269 ? -32.148 35.940 -23.362 1.00 195.63 266 MET A CA 1
ATOM 2071 C C . MET A 1 269 ? -30.947 35.250 -22.712 1.00 212.62 266 MET A C 1
ATOM 2072 O O . MET A 1 269 ? -29.810 35.385 -23.159 1.00 213.40 266 MET A O 1
ATOM 2077 N N . ALA A 1 270 ? -31.244 34.472 -21.674 1.00 223.03 267 ALA A N 1
ATOM 2078 C CA . ALA A 1 270 ? -30.260 33.601 -21.067 1.00 221.14 267 ALA A CA 1
ATOM 2079 C C . ALA A 1 270 ? -30.967 32.395 -20.454 1.00 199.52 267 ALA A C 1
ATOM 2080 O O . ALA A 1 270 ? -32.176 32.308 -20.496 1.00 178.92 267 ALA A O 1
ATOM 2082 N N . ASP A 1 271 ? -30.181 31.466 -19.905 1.00 219.49 268 ASP A N 1
ATOM 2083 C CA . ASP A 1 271 ? -30.709 30.314 -19.186 1.00 213.16 268 ASP A CA 1
ATOM 2084 C C . ASP A 1 271 ? -31.120 30.731 -17.763 1.00 199.81 268 ASP A C 1
ATOM 2085 O O . ASP A 1 271 ? -32.289 30.999 -17.521 1.00 219.86 268 ASP A O 1
ATOM 2090 N N . ASN A 1 272 ? -30.163 30.794 -16.830 1.00 185.30 269 ASN A N 1
ATOM 2091 C CA . ASN A 1 272 ? -30.420 31.152 -15.432 1.00 175.09 269 ASN A CA 1
ATOM 2092 C C . ASN A 1 272 ? -30.316 32.667 -15.275 1.00 159.54 269 ASN A C 1
ATOM 2093 O O . ASN A 1 272 ? -29.308 33.234 -15.670 1.00 158.10 269 ASN A O 1
ATOM 2098 N N . ILE A 1 273 ? -31.333 33.285 -14.667 1.00 169.11 270 ILE A N 1
ATOM 2099 C CA . ILE A 1 273 ? -31.336 34.729 -14.434 1.00 188.28 270 ILE A CA 1
ATOM 2100 C C . ILE A 1 273 ? -30.827 34.999 -13.017 1.00 175.40 270 ILE A C 1
ATOM 2101 O O . ILE A 1 273 ? -31.345 34.439 -12.071 1.00 215.21 270 ILE A O 1
ATOM 2106 N N . ASN A 1 274 ? -29.789 35.836 -12.911 1.00 163.84 271 ASN A N 1
ATOM 2107 C CA . ASN A 1 274 ? -29.214 36.264 -11.665 1.00 163.36 271 ASN A CA 1
ATOM 2108 C C . ASN A 1 274 ? -28.711 37.687 -11.861 1.00 162.75 271 ASN A C 1
ATOM 2109 O O . ASN A 1 274 ? -28.502 38.130 -12.994 1.00 193.43 271 ASN A O 1
ATOM 2114 N N . PRO A 1 275 ? -28.568 38.469 -10.773 1.00 161.88 272 PRO A N 1
ATOM 2115 C CA . PRO A 1 275 ? -28.088 39.845 -10.892 1.00 180.95 272 PRO A CA 1
ATOM 2116 C C . PRO A 1 275 ? -26.765 39.986 -11.663 1.00 178.90 272 PRO A C 1
ATOM 2117 O O . PRO A 1 275 ? -26.610 40.951 -12.395 1.00 193.35 272 PRO A O 1
ATOM 2121 N N . ASP A 1 276 ? -25.856 39.012 -11.546 1.00 186.56 273 ASP A N 1
ATOM 2122 C CA . ASP A 1 276 ? -24.511 39.159 -12.094 1.00 211.33 273 ASP A CA 1
ATOM 2123 C C . ASP A 1 276 ? -24.541 39.245 -13.628 1.00 210.84 273 ASP A C 1
ATOM 2124 O O . ASP A 1 276 ? -23.726 39.982 -14.209 1.00 215.56 273 ASP A O 1
ATOM 2129 N N . ILE A 1 277 ? -25.482 38.550 -14.287 1.00 218.65 274 ILE A N 1
ATOM 2130 C CA . ILE A 1 277 ? -25.519 38.565 -15.765 1.00 212.59 274 ILE A CA 1
ATOM 2131 C C . ILE A 1 277 ? -26.032 39.909 -16.290 1.00 203.21 274 ILE A C 1
ATOM 2132 O O . ILE A 1 277 ? -25.896 40.158 -17.487 1.00 169.51 274 ILE A O 1
ATOM 2137 N N . LEU A 1 278 ? -26.680 40.708 -15.427 1.00 202.17 275 LEU A N 1
ATOM 2138 C CA . LEU A 1 278 ? -27.339 41.962 -15.853 1.00 198.03 275 LEU A CA 1
ATOM 2139 C C . LEU A 1 278 ? -26.494 43.194 -15.492 1.00 204.16 275 LEU A C 1
ATOM 2140 O O . LEU A 1 278 ? -26.808 44.309 -15.937 1.00 195.94 275 LEU A O 1
ATOM 2145 N N . LEU A 1 279 ? -25.403 43.010 -14.731 1.00 227.30 276 LEU A N 1
ATOM 2146 C CA . LEU A 1 279 ? -24.512 44.131 -14.373 1.00 215.93 276 LEU A CA 1
ATOM 2147 C C . LEU A 1 279 ? -23.954 44.837 -15.609 1.00 210.24 276 LEU A C 1
ATOM 2148 O O . LEU A 1 279 ? -23.795 46.056 -15.581 1.00 179.88 276 LEU A O 1
ATOM 2153 N N . PRO A 1 280 ? -23.618 44.123 -16.713 1.00 212.50 277 PRO A N 1
ATOM 2154 C CA . PRO A 1 280 ? -23.043 44.753 -17.902 1.00 219.33 277 PRO A CA 1
ATOM 2155 C C . PRO A 1 280 ? -23.898 45.829 -18.588 1.00 210.24 277 PRO A C 1
ATOM 2156 O O . PRO A 1 280 ? -23.331 46.760 -19.165 1.00 204.29 277 PRO A O 1
ATOM 2160 N N . TYR A 1 281 ? -25.229 45.687 -18.548 1.00 216.58 278 TYR A N 1
ATOM 2161 C CA . TYR A 1 281 ? -26.115 46.576 -19.304 1.00 206.09 278 TYR A CA 1
ATOM 2162 C C . TYR A 1 281 ? -26.422 47.837 -18.491 1.00 210.77 278 TYR A C 1
ATOM 2163 O O . TYR A 1 281 ? -27.553 48.054 -18.015 1.00 215.51 278 TYR A O 1
ATOM 2172 N N . MET A 1 282 ? -25.408 48.706 -18.394 1.00 191.28 279 MET A N 1
ATOM 2173 C CA . MET A 1 282 ? -25.417 49.858 -17.489 1.00 210.41 279 MET A CA 1
ATOM 2174 C C . MET A 1 282 ? -26.524 50.855 -17.867 1.00 240.37 279 MET A C 1
ATOM 2175 O O . MET A 1 282 ? -27.091 51.537 -17.005 1.00 264.92 279 MET A O 1
ATOM 2177 N N . GLU A 1 283 ? -26.848 50.908 -19.161 1.00 238.63 280 GLU A N 1
ATOM 2178 C CA . GLU A 1 283 ? -27.825 51.842 -19.718 1.00 231.56 280 GLU A CA 1
ATOM 2179 C C . GLU A 1 283 ? -29.244 51.509 -19.247 1.00 218.42 280 GLU A C 1
ATOM 2180 O O . GLU A 1 283 ? -30.073 52.394 -19.213 1.00 231.58 280 GLU A O 1
ATOM 2186 N N . LEU A 1 284 ? -29.530 50.244 -18.924 1.00 225.65 281 LEU A N 1
ATOM 2187 C CA . LEU A 1 284 ? -30.926 49.840 -18.710 1.00 207.55 281 LEU A CA 1
ATOM 2188 C C . LEU A 1 284 ? -31.360 50.163 -17.281 1.00 207.02 281 LEU A C 1
ATOM 2189 O O . LEU A 1 284 ? -30.633 49.903 -16.338 1.00 234.23 281 LEU A O 1
ATOM 2194 N N . ASP A 1 285 ? -32.538 50.775 -17.146 1.00 200.54 282 ASP A N 1
ATOM 2195 C CA . ASP A 1 285 ? -33.005 51.282 -15.851 1.00 216.04 282 ASP A CA 1
ATOM 2196 C C . ASP A 1 285 ? -33.918 50.281 -15.130 1.00 227.95 282 ASP A C 1
ATOM 2197 O O . ASP A 1 285 ? -33.995 50.321 -13.908 1.00 240.30 282 ASP A O 1
ATOM 2202 N N . ALA A 1 286 ? -34.611 49.397 -15.855 1.00 223.69 283 ALA A N 1
ATOM 2203 C CA . ALA A 1 286 ? -35.460 48.387 -15.204 1.00 205.43 283 ALA A CA 1
ATOM 2204 C C . ALA A 1 286 ? -35.712 47.236 -16.178 1.00 203.91 283 ALA A C 1
ATOM 2205 O O . ALA A 1 286 ? -35.481 47.384 -17.391 1.00 239.97 283 ALA A O 1
ATOM 2207 N N . PHE A 1 287 ? -36.200 46.108 -15.643 1.00 205.26 284 PHE A N 1
ATOM 2208 C CA . PHE A 1 287 ? -36.267 44.837 -16.368 1.00 213.56 284 PHE A CA 1
ATOM 2209 C C . PHE A 1 287 ? -37.638 44.189 -16.152 1.00 206.10 284 PHE A C 1
ATOM 2210 O O . PHE A 1 287 ? -38.195 44.247 -15.044 1.00 204.58 284 PHE A O 1
ATOM 2218 N N . VAL A 1 288 ? -38.178 43.581 -17.209 1.00 187.39 285 VAL A N 1
ATOM 2219 C CA . VAL A 1 288 ? -39.444 42.853 -17.166 1.00 198.89 285 VAL A CA 1
ATOM 2220 C C . VAL A 1 288 ? -39.140 41.387 -17.473 1.00 188.48 285 VAL A C 1
ATOM 2221 O O . VAL A 1 288 ? -38.464 41.117 -18.462 1.00 177.35 285 VAL A O 1
ATOM 2225 N N . VAL A 1 289 ? -39.654 40.472 -16.640 1.00 190.73 286 VAL A N 1
ATOM 2226 C CA . VAL A 1 289 ? -39.258 39.067 -16.666 1.00 194.19 286 VAL A CA 1
ATOM 2227 C C . VAL A 1 289 ? -40.343 38.260 -17.374 1.00 172.79 286 VAL A C 1
ATOM 2228 O O . VAL A 1 289 ? -41.466 38.134 -16.867 1.00 171.21 286 VAL A O 1
ATOM 2232 N N . SER A 1 290 ? -39.961 37.723 -18.535 1.00 168.96 287 SER A N 1
ATOM 2233 C CA . SER A 1 290 ? -40.784 36.866 -19.353 1.00 187.62 287 SER A CA 1
ATOM 2234 C C . SER A 1 290 ? -40.560 35.395 -18.987 1.00 184.72 287 SER A C 1
ATOM 2235 O O . SER A 1 290 ? -41.254 34.539 -19.511 1.00 203.49 287 SER A O 1
ATOM 2238 N N . ALA A 1 291 ? -39.567 35.106 -18.138 1.00 174.01 288 ALA A N 1
ATOM 2239 C CA . ALA A 1 291 ? -39.304 33.739 -17.672 1.00 180.49 288 ALA A CA 1
ATOM 2240 C C . ALA A 1 291 ? -40.267 33.429 -16.517 1.00 183.38 288 ALA A C 1
ATOM 2241 O O . ALA A 1 291 ? -41.259 34.136 -16.348 1.00 188.79 288 ALA A O 1
ATOM 2243 N N . CYS A 1 292 ? -39.986 32.391 -15.718 1.00 169.16 289 CYS A N 1
ATOM 2244 C CA . CYS A 1 292 ? -40.809 32.084 -14.529 1.00 170.58 289 CYS A CA 1
ATOM 2245 C C . CYS A 1 292 ? -40.982 33.333 -13.660 1.00 170.45 289 CYS A C 1
ATOM 2246 O O . CYS A 1 292 ? -39.994 33.897 -13.188 1.00 168.60 289 CYS A O 1
ATOM 2249 N N . PRO A 1 293 ? -42.248 33.794 -13.470 1.00 193.82 290 PRO A N 1
ATOM 2250 C CA . PRO A 1 293 ? -42.551 35.088 -12.850 1.00 183.05 290 PRO A CA 1
ATOM 2251 C C . PRO A 1 293 ? -41.952 35.291 -11.458 1.00 181.81 290 PRO A C 1
ATOM 2252 O O . PRO A 1 293 ? -41.760 36.437 -11.023 1.00 181.22 290 PRO A O 1
ATOM 2256 N N . ARG A 1 294 ? -41.729 34.146 -10.801 1.00 182.43 291 ARG A N 1
ATOM 2257 C CA . ARG A 1 294 ? -41.365 33.980 -9.391 1.00 215.00 291 ARG A CA 1
ATOM 2258 C C . ARG A 1 294 ? -39.970 34.576 -9.125 1.00 219.82 291 ARG A C 1
ATOM 2259 O O . ARG A 1 294 ? -39.717 35.082 -8.007 1.00 250.57 291 ARG A O 1
ATOM 2267 N N . ILE A 1 295 ? -39.080 34.573 -10.136 1.00 226.43 292 ILE A N 1
ATOM 2268 C CA . ILE A 1 295 ? -37.776 35.237 -9.996 1.00 218.65 292 ILE A CA 1
ATOM 2269 C C . ILE A 1 295 ? -37.970 36.703 -9.584 1.00 194.67 292 ILE A C 1
ATOM 2270 O O . ILE A 1 295 ? -37.427 37.168 -8.562 1.00 197.86 292 ILE A O 1
ATOM 2275 N N . ALA A 1 296 ? -38.780 37.422 -10.362 1.00 192.63 293 ALA A N 1
ATOM 2276 C CA . ALA A 1 296 ? -39.020 38.858 -10.144 1.00 205.19 293 ALA A CA 1
ATOM 2277 C C . ALA A 1 296 ? -39.627 39.115 -8.759 1.00 196.65 293 ALA A C 1
ATOM 2278 O O . ALA A 1 296 ? -39.314 40.133 -8.142 1.00 176.46 293 ALA A O 1
ATOM 2280 N N . ILE A 1 297 ? -40.482 38.196 -8.286 1.00 194.45 294 ILE A N 1
ATOM 2281 C CA . ILE A 1 297 ? -41.213 38.334 -7.013 1.00 198.49 294 ILE A CA 1
ATOM 2282 C C . ILE A 1 297 ? -40.314 37.952 -5.834 1.00 203.50 294 ILE A C 1
ATOM 2283 O O . ILE A 1 297 ? -40.244 38.676 -4.834 1.00 206.12 294 ILE A O 1
ATOM 2288 N N . ASP A 1 298 ? -39.675 36.786 -5.943 1.00 220.55 295 ASP A N 1
ATOM 2289 C CA . ASP A 1 298 ? -39.059 36.117 -4.799 1.00 218.72 295 ASP A CA 1
ATOM 2290 C C . ASP A 1 298 ? -37.640 36.618 -4.533 1.00 210.11 295 ASP A C 1
ATOM 2291 O O . ASP A 1 298 ? -37.204 36.607 -3.379 1.00 195.85 295 ASP A O 1
ATOM 2296 N N . ASP A 1 299 ? -36.921 36.994 -5.597 1.00 222.06 296 ASP A N 1
ATOM 2297 C CA . ASP A 1 299 ? -35.499 37.297 -5.498 1.00 195.04 296 ASP A CA 1
ATOM 2298 C C . ASP A 1 299 ? -35.228 38.794 -5.656 1.00 187.75 296 ASP A C 1
ATOM 2299 O O . ASP A 1 299 ? -34.069 39.172 -5.733 1.00 189.40 296 ASP A O 1
ATOM 2304 N N . SER A 1 300 ? -36.265 39.641 -5.683 1.00 188.10 297 SER A N 1
ATOM 2305 C CA . SER A 1 300 ? -36.099 41.065 -6.043 1.00 217.16 297 SER A CA 1
ATOM 2306 C C . SER A 1 300 ? -35.093 41.765 -5.116 1.00 204.31 297 SER A C 1
ATOM 2307 O O . SER A 1 300 ? -34.391 42.650 -5.544 1.00 218.62 297 SER A O 1
ATOM 2310 N N . GLN A 1 301 ? -34.997 41.332 -3.860 1.00 189.37 298 GLN A N 1
ATOM 2311 C CA . GLN A 1 301 ? -34.053 41.911 -2.894 1.00 202.90 298 GLN A CA 1
ATOM 2312 C C . GLN A 1 301 ? -32.583 41.689 -3.308 1.00 207.21 298 GLN A C 1
ATOM 2313 O O . GLN A 1 301 ? -31.711 42.367 -2.793 1.00 219.70 298 GLN A O 1
ATOM 2319 N N . MET A 1 302 ? -32.297 40.758 -4.233 1.00 227.26 299 MET A N 1
ATOM 2320 C CA . MET A 1 302 ? -30.925 40.553 -4.707 1.00 210.31 299 MET A CA 1
ATOM 2321 C C . MET A 1 302 ? -30.535 41.563 -5.795 1.00 227.35 299 MET A C 1
ATOM 2322 O O . MET A 1 302 ? -29.351 41.690 -6.096 1.00 265.23 299 MET A O 1
ATOM 2327 N N . TYR A 1 303 ? -31.512 42.281 -6.362 1.00 236.97 300 TYR A N 1
ATOM 2328 C CA . TYR A 1 303 ? -31.310 43.155 -7.535 1.00 223.68 300 TYR A CA 1
ATOM 2329 C C . TYR A 1 303 ? -31.479 44.629 -7.116 1.00 252.47 300 TYR A C 1
ATOM 2330 O O . TYR A 1 303 ? -32.489 44.992 -6.499 1.00 286.94 300 TYR A O 1
ATOM 2339 N N . LYS A 1 304 ? -30.510 45.516 -7.400 1.00 236.99 301 LYS A N 1
ATOM 2340 C CA . LYS A 1 304 ? -30.731 46.945 -7.107 1.00 239.02 301 LYS A CA 1
ATOM 2341 C C . LYS A 1 304 ? -31.824 47.512 -8.025 1.00 234.72 301 LYS A C 1
ATOM 2342 O O . LYS A 1 304 ? -32.784 48.164 -7.552 1.00 262.40 301 LYS A O 1
ATOM 2348 N N . LYS A 1 305 ? -31.684 47.241 -9.331 1.00 244.97 302 LYS A N 1
ATOM 2349 C CA . LYS A 1 305 ? -32.612 47.685 -10.378 1.00 230.61 302 LYS A CA 1
ATOM 2350 C C . LYS A 1 305 ? -33.908 46.875 -10.319 1.00 222.10 302 LYS A C 1
ATOM 2351 O O . LYS A 1 305 ? -33.899 45.701 -9.936 1.00 244.24 302 LYS A O 1
ATOM 2357 N N . PRO A 1 306 ? -35.081 47.490 -10.618 1.00 226.26 303 PRO A N 1
ATOM 2358 C CA . PRO A 1 306 ? -36.361 46.806 -10.461 1.00 229.82 303 PRO A CA 1
ATOM 2359 C C . PRO A 1 306 ? -36.516 45.676 -11.481 1.00 224.09 303 PRO A C 1
ATOM 2360 O O . PRO A 1 306 ? -36.197 45.870 -12.670 1.00 176.33 303 PRO A O 1
ATOM 2364 N N . LEU A 1 307 ? -36.980 44.521 -10.983 1.00 220.07 304 LEU A N 1
ATOM 2365 C CA . LEU A 1 307 ? -37.343 43.358 -11.806 1.00 222.09 304 LEU A CA 1
ATOM 2366 C C . LEU A 1 307 ? -38.843 43.146 -11.653 1.00 225.28 304 LEU A C 1
ATOM 2367 O O . LEU A 1 307 ? -39.300 42.952 -10.536 1.00 224.71 304 LEU A O 1
ATOM 2372 N N . LEU A 1 308 ? -39.576 43.179 -12.772 1.00 240.11 305 LEU A N 1
ATOM 2373 C CA . LEU A 1 308 ? -41.044 43.295 -12.766 1.00 209.60 305 LEU A CA 1
ATOM 2374 C C . LEU A 1 308 ? -41.665 42.158 -13.568 1.00 199.53 305 LEU A C 1
ATOM 2375 O O . LEU A 1 308 ? -41.099 41.721 -14.564 1.00 171.45 305 LEU A O 1
ATOM 2380 N N . THR A 1 309 ? -42.840 41.681 -13.139 1.00 201.16 306 THR A N 1
ATOM 2381 C CA . THR A 1 309 ? -43.616 40.755 -13.960 1.00 214.10 306 THR A CA 1
ATOM 2382 C C . THR A 1 309 ? -44.275 41.564 -15.068 1.00 209.01 306 THR A C 1
ATOM 2383 O O . THR A 1 309 ? -44.346 42.792 -14.992 1.00 213.61 306 THR A O 1
ATOM 2387 N N . PRO A 1 310 ? -44.784 40.897 -16.127 1.00 209.30 307 PRO A N 1
ATOM 2388 C CA . PRO A 1 310 ? -45.543 41.598 -17.159 1.00 222.57 307 PRO A CA 1
ATOM 2389 C C . PRO A 1 310 ? -46.740 42.356 -16.567 1.00 239.22 307 PRO A C 1
ATOM 2390 O O . PRO A 1 310 ? -47.036 43.457 -17.018 1.00 214.88 307 PRO A O 1
ATOM 2394 N N . GLN A 1 311 ? -47.403 41.753 -15.566 1.00 244.69 308 GLN A N 1
ATOM 2395 C CA . GLN A 1 311 ? -48.591 42.343 -14.938 1.00 234.08 308 GLN A CA 1
ATOM 2396 C C . GLN A 1 311 ? -48.203 43.648 -14.237 1.00 230.88 308 GLN A C 1
ATOM 2397 O O . GLN A 1 311 ? -48.940 44.634 -14.299 1.00 263.13 308 GLN A O 1
ATOM 2403 N N . GLU A 1 312 ? -47.039 43.633 -13.577 1.00 237.41 309 GLU A N 1
ATOM 2404 C CA . GLU A 1 312 ? -46.512 44.803 -12.906 1.00 228.22 309 GLU A CA 1
ATOM 2405 C C . GLU A 1 312 ? -46.157 45.875 -13.934 1.00 219.93 309 GLU A C 1
ATOM 2406 O O . GLU A 1 312 ? -46.377 47.061 -13.677 1.00 238.71 309 GLU A O 1
ATOM 2412 N N . LEU A 1 313 ? -45.603 45.463 -15.081 1.00 240.62 310 LEU A N 1
ATOM 2413 C CA . LEU A 1 313 ? -45.357 46.431 -16.152 1.00 253.75 310 LEU A CA 1
ATOM 2414 C C . LEU A 1 313 ? -46.671 47.115 -16.550 1.00 259.87 310 LEU A C 1
ATOM 2415 O O . LEU A 1 313 ? -46.685 48.343 -16.805 1.00 232.15 310 LEU A O 1
ATOM 2420 N N . GLU A 1 314 ? -47.763 46.331 -16.608 1.00 249.74 311 GLU A N 1
ATOM 2421 C CA . GLU A 1 314 ? -49.070 46.894 -16.943 1.00 239.23 311 GLU A CA 1
ATOM 2422 C C . GLU A 1 314 ? -49.435 47.995 -15.938 1.00 233.61 311 GLU A C 1
ATOM 2423 O O . GLU A 1 314 ? -50.011 49.016 -16.331 1.00 248.69 311 GLU A O 1
ATOM 2429 N N . ILE A 1 315 ? -49.108 47.793 -14.656 1.00 239.30 312 ILE A N 1
ATOM 2430 C CA . ILE A 1 315 ? -49.422 48.796 -13.629 1.00 233.41 312 ILE A CA 1
ATOM 2431 C C . ILE A 1 315 ? -48.561 50.045 -13.867 1.00 235.41 312 ILE A C 1
ATOM 2432 O O . ILE A 1 315 ? -49.046 51.162 -13.725 1.00 265.75 312 ILE A O 1
ATOM 2437 N N . VAL A 1 316 ? -47.293 49.853 -14.246 1.00 252.00 313 VAL A N 1
ATOM 2438 C CA . VAL A 1 316 ? -46.379 50.974 -14.506 1.00 255.15 313 VAL A CA 1
ATOM 2439 C C . VAL A 1 316 ? -46.965 51.859 -15.609 1.00 248.03 313 VAL A C 1
ATOM 2440 O O . VAL A 1 316 ? -46.946 53.090 -15.499 1.00 217.75 313 VAL A O 1
ATOM 2444 N N . LEU A 1 317 ? -47.502 51.224 -16.655 1.00 246.58 314 LEU A N 1
ATOM 2445 C CA . LEU A 1 317 ? -48.011 51.936 -17.811 1.00 252.68 314 LEU A CA 1
ATOM 2446 C C . LEU A 1 317 ? -49.477 52.361 -17.638 1.00 259.86 314 LEU A C 1
ATOM 2447 O O . LEU A 1 317 ? -50.072 52.859 -18.596 1.00 265.97 314 LEU A O 1
ATOM 2452 N N . ASN A 1 318 ? -50.049 52.177 -16.437 1.00 258.82 315 ASN A N 1
ATOM 2453 C CA . ASN A 1 318 ? -51.430 52.593 -16.099 1.00 246.52 315 ASN A CA 1
ATOM 2454 C C . ASN A 1 318 ? -52.445 51.818 -16.958 1.00 243.13 315 ASN A C 1
ATOM 2455 O O . ASN A 1 318 ? -53.552 52.287 -17.244 1.00 314.84 315 ASN A O 1
ATOM 2460 N N . LYS A 1 319 ? -52.074 50.608 -17.383 1.00 235.32 316 LYS A N 1
ATOM 2461 C CA . LYS A 1 319 ? -52.933 49.766 -18.231 1.00 255.58 316 LYS A CA 1
ATOM 2462 C C . LYS A 1 319 ? -53.645 48.685 -17.413 1.00 279.72 316 LYS A C 1
ATOM 2463 O O . LYS A 1 319 ? -54.573 48.063 -17.907 1.00 288.69 316 LYS A O 1
ATOM 2469 N N . ARG A 1 320 ? -53.178 48.455 -16.177 1.00 300.61 317 ARG A N 1
ATOM 2470 C CA . ARG A 1 320 ? -53.807 47.587 -15.180 1.00 279.27 317 ARG A CA 1
ATOM 2471 C C . ARG A 1 320 ? -53.901 48.363 -13.866 1.00 273.55 317 ARG A C 1
ATOM 2472 O O . ARG A 1 320 ? -52.934 49.050 -13.489 1.00 247.79 317 ARG A O 1
ATOM 2480 N N . GLN A 1 321 ? -55.018 48.125 -13.158 1.00 270.32 318 GLN A N 1
ATOM 2481 C CA . GLN A 1 321 ? -55.418 48.752 -11.880 1.00 284.76 318 GLN A CA 1
ATOM 2482 C C . GLN A 1 321 ? -54.564 48.208 -10.721 1.00 266.79 318 GLN A C 1
ATOM 2483 O O . GLN A 1 321 ? -54.239 46.992 -10.669 1.00 241.25 318 GLN A O 1
ATOM 2489 N N . TRP A 1 322 ? -54.230 49.057 -9.735 1.00 253.47 319 TRP A N 1
ATOM 2490 C CA . TRP A 1 322 ? -53.498 48.574 -8.567 1.00 252.11 319 TRP A CA 1
ATOM 2491 C C . TRP A 1 322 ? -54.274 47.442 -7.862 1.00 230.38 319 TRP A C 1
ATOM 2492 O O . TRP A 1 322 ? -53.688 46.456 -7.388 1.00 245.02 319 TRP A O 1
ATOM 2503 N N . GLU A 1 323 ? -55.599 47.579 -7.796 1.00 235.86 320 GLU A N 1
ATOM 2504 C CA . GLU A 1 323 ? -56.450 46.593 -7.137 1.00 248.63 320 GLU A CA 1
ATOM 2505 C C . GLU A 1 323 ? -56.324 45.223 -7.817 1.00 242.15 320 GLU A C 1
ATOM 2506 O O . GLU A 1 323 ? -56.711 44.219 -7.223 1.00 235.08 320 GLU A O 1
ATOM 2512 N N . ASN A 1 324 ? -55.834 45.210 -9.065 1.00 259.36 321 ASN A N 1
ATOM 2513 C CA . ASN A 1 324 ? -55.662 44.018 -9.873 1.00 269.39 321 ASN A CA 1
ATOM 2514 C C . ASN A 1 324 ? -54.178 43.639 -9.993 1.00 247.63 321 ASN A C 1
ATOM 2515 O O . ASN A 1 324 ? -53.794 42.947 -10.941 1.00 209.68 321 ASN A O 1
ATOM 2520 N N . TYR A 1 325 ? -53.341 44.054 -9.032 1.00 249.05 322 TYR A N 1
ATOM 2521 C CA . TYR A 1 325 ? -52.029 43.425 -8.888 1.00 264.43 322 TYR A CA 1
ATOM 2522 C C . TYR A 1 325 ? -52.197 41.892 -8.858 1.00 263.89 322 TYR A C 1
ATOM 2523 O O . TYR A 1 325 ? -53.048 41.386 -8.140 1.00 249.14 322 TYR A O 1
ATOM 2532 N N . GLN A 1 326 ? -51.401 41.154 -9.641 1.00 284.63 323 GLN A N 1
ATOM 2533 C CA . GLN A 1 326 ? -51.579 39.719 -9.771 1.00 258.11 323 GLN A CA 1
ATOM 2534 C C . GLN A 1 326 ? -50.237 39.070 -10.101 1.00 228.86 323 GLN A C 1
ATOM 2535 O O . GLN A 1 326 ? -49.416 39.657 -10.784 1.00 214.09 323 GLN A O 1
ATOM 2541 N N . LEU A 1 327 ? -50.080 37.807 -9.699 1.00 212.91 324 LEU A N 1
ATOM 2542 C CA . LEU A 1 327 ? -48.991 36.983 -10.214 1.00 246.84 324 LEU A CA 1
ATOM 2543 C C . LEU A 1 327 ? -49.256 36.591 -11.675 1.00 222.94 324 LEU A C 1
ATOM 2544 O O . LEU A 1 327 ? -50.379 36.386 -12.102 1.00 195.32 324 LEU A O 1
ATOM 2549 N N . ASP A 1 328 ? -48.166 36.462 -12.427 1.00 214.85 325 ASP A N 1
ATOM 2550 C CA . ASP A 1 328 ? -48.192 35.997 -13.789 1.00 207.09 325 ASP A CA 1
ATOM 2551 C C . ASP A 1 328 ? -48.201 34.468 -13.749 1.00 183.05 325 ASP A C 1
ATOM 2552 O O . ASP A 1 328 ? -47.766 33.893 -12.757 1.00 210.57 325 ASP A O 1
ATOM 2557 N N . GLU A 1 329 ? -48.659 33.821 -14.824 1.00 187.63 326 GLU A N 1
ATOM 2558 C CA . GLU A 1 329 ? -48.582 32.338 -14.928 1.00 199.32 326 GLU A CA 1
ATOM 2559 C C . GLU A 1 329 ? -47.949 31.847 -16.241 1.00 180.90 326 GLU A C 1
ATOM 2560 O O . GLU A 1 329 ? -47.953 32.525 -17.245 1.00 177.98 326 GLU A O 1
ATOM 2566 N N . ILE A 1 330 ? -47.456 30.604 -16.179 1.00 195.36 327 ILE A N 1
ATOM 2567 C CA . ILE A 1 330 ? -46.951 29.765 -17.299 1.00 210.46 327 ILE A CA 1
ATOM 2568 C C . ILE A 1 330 ? -48.021 28.716 -17.621 1.00 214.17 327 ILE A C 1
ATOM 2569 O O . ILE A 1 330 ? -48.354 27.915 -16.758 1.00 258.66 327 ILE A O 1
ATOM 2574 N N . LEU A 1 331 ? -48.512 28.736 -18.866 1.00 198.00 328 LEU A N 1
ATOM 2575 C CA . LEU A 1 331 ? -49.460 27.771 -19.396 1.00 194.78 328 LEU A CA 1
ATOM 2576 C C . LEU A 1 331 ? -48.910 27.203 -20.701 1.00 191.66 328 LEU A C 1
ATOM 2577 O O . LEU A 1 331 ? -48.344 27.937 -21.513 1.00 236.18 328 LEU A O 1
ATOM 2582 N N . PHE A 1 332 ? -49.184 25.916 -20.949 1.00 228.17 329 PHE A N 1
ATOM 2583 C CA . PHE A 1 332 ? -48.834 25.238 -22.211 1.00 233.54 329 PHE A CA 1
ATOM 2584 C C . PHE A 1 332 ? -50.039 25.191 -23.178 1.00 221.86 329 PHE A C 1
ATOM 2585 O O . PHE A 1 332 ? -51.224 25.238 -22.792 1.00 185.20 329 PHE A O 1
ATOM 2587 N N . ASN B 1 8 ? -12.780 47.119 -31.223 1.00 281.63 5 ASN B N 1
ATOM 2588 C CA . ASN B 1 8 ? -13.694 47.949 -32.047 1.00 272.18 5 ASN B CA 1
ATOM 2589 C C . ASN B 1 8 ? -14.585 47.051 -32.924 1.00 294.70 5 ASN B C 1
ATOM 2590 O O . ASN B 1 8 ? -14.120 46.146 -33.623 1.00 308.92 5 ASN B O 1
ATOM 2595 N N . MET B 1 9 ? -15.856 47.447 -33.004 1.00 275.26 6 MET B N 1
ATOM 2596 C CA . MET B 1 9 ? -16.989 46.525 -33.111 1.00 296.39 6 MET B CA 1
ATOM 2597 C C . MET B 1 9 ? -17.362 46.166 -34.556 1.00 307.29 6 MET B C 1
ATOM 2598 O O . MET B 1 9 ? -18.213 45.312 -34.730 1.00 321.97 6 MET B O 1
ATOM 2603 N N . ASP B 1 10 ? -16.783 46.814 -35.577 1.00 309.96 7 ASP B N 1
ATOM 2604 C CA . ASP B 1 10 ? -16.980 46.399 -36.969 1.00 292.02 7 ASP B CA 1
ATOM 2605 C C . ASP B 1 10 ? -18.480 46.437 -37.312 1.00 297.66 7 ASP B C 1
ATOM 2606 O O . ASP B 1 10 ? -19.021 45.550 -38.001 1.00 282.52 7 ASP B O 1
ATOM 2611 N N . LEU B 1 11 ? -19.159 47.484 -36.829 1.00 307.80 8 LEU B N 1
ATOM 2612 C CA . LEU B 1 11 ? -20.613 47.567 -36.898 1.00 307.04 8 LEU B CA 1
ATOM 2613 C C . LEU B 1 11 ? -21.089 47.631 -38.359 1.00 306.76 8 LEU B C 1
ATOM 2614 O O . LEU B 1 11 ? -22.059 46.982 -38.720 1.00 250.00 8 LEU B O 1
ATOM 2619 N N . ASP B 1 12 ? -20.389 48.387 -39.211 1.00 323.50 9 ASP B N 1
ATOM 2620 C CA . ASP B 1 12 ? -20.802 48.545 -40.608 1.00 306.55 9 ASP B CA 1
ATOM 2621 C C . ASP B 1 12 ? -20.794 47.190 -41.333 1.00 275.11 9 ASP B C 1
ATOM 2622 O O . ASP B 1 12 ? -21.636 46.950 -42.188 1.00 240.99 9 ASP B O 1
ATOM 2627 N N . LYS B 1 13 ? -19.860 46.299 -40.983 1.00 265.95 10 LYS B N 1
ATOM 2628 C CA . LYS B 1 13 ? -19.774 44.981 -41.617 1.00 274.48 10 LYS B CA 1
ATOM 2629 C C . LYS B 1 13 ? -20.906 44.064 -41.124 1.00 300.73 10 LYS B C 1
ATOM 2630 O O . LYS B 1 13 ? -21.501 43.314 -41.906 1.00 275.69 10 LYS B O 1
ATOM 2636 N N . VAL B 1 14 ? -21.169 44.111 -39.815 1.00 277.08 11 VAL B N 1
ATOM 2637 C CA . VAL B 1 14 ? -22.278 43.379 -39.196 1.00 286.35 11 VAL B CA 1
ATOM 2638 C C . VAL B 1 14 ? -23.588 43.742 -39.907 1.00 268.94 11 VAL B C 1
ATOM 2639 O O . VAL B 1 14 ? -24.398 42.874 -40.219 1.00 270.94 11 VAL B O 1
ATOM 2643 N N . ILE B 1 15 ? -23.774 45.046 -40.132 1.00 301.38 12 ILE B N 1
ATOM 2644 C CA . ILE B 1 15 ? -24.952 45.622 -40.777 1.00 279.98 12 ILE B CA 1
ATOM 2645 C C . ILE B 1 15 ? -25.031 45.081 -42.201 1.00 270.84 12 ILE B C 1
ATOM 2646 O O . ILE B 1 15 ? -26.097 44.665 -42.613 1.00 230.61 12 ILE B O 1
ATOM 2651 N N . ARG B 1 16 ? -23.908 45.130 -42.938 1.00 240.43 13 ARG B N 1
ATOM 2652 C CA . ARG B 1 16 ? -23.809 44.521 -44.257 1.00 289.01 13 ARG B CA 1
ATOM 2653 C C . ARG B 1 16 ? -24.411 43.109 -44.220 1.00 275.99 13 ARG B C 1
ATOM 2654 O O . ARG B 1 16 ? -25.273 42.758 -45.057 1.00 314.12 13 ARG B O 1
ATOM 2662 N N . LYS B 1 17 ? -23.929 42.294 -43.273 1.00 277.08 14 LYS B N 1
ATOM 2663 C CA . LYS B 1 17 ? -24.307 40.884 -43.255 1.00 268.53 14 LYS B CA 1
ATOM 2664 C C . LYS B 1 17 ? -25.792 40.739 -42.881 1.00 265.94 14 LYS B C 1
ATOM 2665 O O . LYS B 1 17 ? -26.503 39.916 -43.474 1.00 250.16 14 LYS B O 1
ATOM 2667 N N . ILE B 1 18 ? -26.259 41.542 -41.915 1.00 255.63 15 ILE B N 1
ATOM 2668 C CA . ILE B 1 18 ? -27.658 41.494 -41.453 1.00 280.07 15 ILE B CA 1
ATOM 2669 C C . ILE B 1 18 ? -28.594 41.723 -42.642 1.00 289.11 15 ILE B C 1
ATOM 2670 O O . ILE B 1 18 ? -29.501 40.931 -42.902 1.00 275.85 15 ILE B O 1
ATOM 2675 N N . ASN B 1 19 ? -28.377 42.834 -43.348 1.00 308.61 16 ASN B N 1
ATOM 2676 C CA . ASN B 1 19 ? -29.315 43.262 -44.368 1.00 291.22 16 ASN B CA 1
ATOM 2677 C C . ASN B 1 19 ? -29.312 42.262 -45.528 1.00 291.14 16 ASN B C 1
ATOM 2678 O O . ASN B 1 19 ? -30.391 41.906 -46.011 1.00 266.67 16 ASN B O 1
ATOM 2683 N N . LYS B 1 20 ? -28.136 41.749 -45.923 1.00 273.42 17 LYS B N 1
ATOM 2684 C CA . LYS B 1 20 ? -28.047 40.777 -47.035 1.00 291.05 17 LYS B CA 1
ATOM 2685 C C . LYS B 1 20 ? -28.958 39.582 -46.729 1.00 298.90 17 LYS B C 1
ATOM 2686 O O . LYS B 1 20 ? -29.723 39.109 -47.579 1.00 313.58 17 LYS B O 1
ATOM 2692 N N . LYS B 1 21 ? -28.778 39.027 -45.534 1.00 302.49 18 LYS B N 1
ATOM 2693 C CA . LYS B 1 21 ? -29.348 37.739 -45.207 1.00 292.70 18 LYS B CA 1
ATOM 2694 C C . LYS B 1 21 ? -30.757 37.906 -44.644 1.00 300.97 18 LYS B C 1
ATOM 2695 O O . LYS B 1 21 ? -31.342 36.925 -44.228 1.00 315.03 18 LYS B O 1
ATOM 2701 N N . GLY B 1 22 ? -31.287 39.142 -44.669 1.00 305.97 19 GLY B N 1
ATOM 2702 C CA . GLY B 1 22 ? -32.732 39.442 -44.560 1.00 291.74 19 GLY B CA 1
ATOM 2703 C C . GLY B 1 22 ? -33.296 39.204 -43.173 1.00 281.87 19 GLY B C 1
ATOM 2704 O O . GLY B 1 22 ? -34.465 38.831 -43.032 1.00 264.63 19 GLY B O 1
ATOM 2705 N N . ALA B 1 23 ? -32.469 39.439 -42.153 1.00 291.76 20 ALA B N 1
ATOM 2706 C CA . ALA B 1 23 ? -32.800 39.111 -40.775 1.00 284.18 20 ALA B CA 1
ATOM 2707 C C . ALA B 1 23 ? -34.008 39.929 -40.303 1.00 273.76 20 ALA B C 1
ATOM 2708 O O . ALA B 1 23 ? -34.035 41.155 -40.437 1.00 240.83 20 ALA B O 1
ATOM 2710 N N . ARG B 1 24 ? -34.993 39.210 -39.739 1.00 274.94 21 ARG B N 1
ATOM 2711 C CA . ARG B 1 24 ? -35.993 39.749 -38.823 1.00 263.56 21 ARG B CA 1
ATOM 2712 C C . ARG B 1 24 ? -35.430 39.812 -37.391 1.00 266.41 21 ARG B C 1
ATOM 2713 O O . ARG B 1 24 ? -35.830 40.696 -36.633 1.00 274.24 21 ARG B O 1
ATOM 2721 N N . THR B 1 25 ? -34.612 38.834 -36.993 1.00 291.25 22 THR B N 1
ATOM 2722 C CA . THR B 1 25 ? -34.160 38.767 -35.625 1.00 266.47 22 THR B CA 1
ATOM 2723 C C . THR B 1 25 ? -32.674 38.406 -35.611 1.00 261.64 22 THR B C 1
ATOM 2724 O O . THR B 1 25 ? -32.265 37.431 -36.262 1.00 224.76 22 THR B O 1
ATOM 2728 N N . VAL B 1 26 ? -31.884 39.171 -34.847 1.00 258.31 23 VAL B N 1
ATOM 2729 C CA . VAL B 1 26 ? -30.433 39.008 -34.791 1.00 265.25 23 VAL B CA 1
ATOM 2730 C C . VAL B 1 26 ? -30.009 38.822 -33.334 1.00 246.52 23 VAL B C 1
ATOM 2731 O O . VAL B 1 26 ? -30.367 39.627 -32.468 1.00 213.99 23 VAL B O 1
ATOM 2735 N N . GLY B 1 27 ? -29.221 37.771 -33.091 1.00 248.30 24 GLY B N 1
ATOM 2736 C CA . GLY B 1 27 ? -28.596 37.536 -31.799 1.00 247.20 24 GLY B CA 1
ATOM 2737 C C . GLY B 1 27 ? -27.209 38.155 -31.729 1.00 242.40 24 GLY B C 1
ATOM 2738 O O . GLY B 1 27 ? -26.490 38.178 -32.731 1.00 214.14 24 GLY B O 1
ATOM 2739 N N . LEU B 1 28 ? -26.841 38.646 -30.538 1.00 229.27 25 LEU B N 1
ATOM 2740 C CA . LEU B 1 28 ? -25.509 39.203 -30.255 1.00 208.23 25 LEU B CA 1
ATOM 2741 C C . LEU B 1 28 ? -24.848 38.370 -29.148 1.00 202.15 25 LEU B C 1
ATOM 2742 O O . LEU B 1 28 ? -25.459 38.117 -28.099 1.00 243.73 25 LEU B O 1
ATOM 2747 N N . GLN B 1 29 ? -23.601 37.953 -29.398 1.00 218.41 26 GLN B N 1
ATOM 2748 C CA . GLN B 1 29 ? -22.806 37.232 -28.437 1.00 207.40 26 GLN B CA 1
ATOM 2749 C C . GLN B 1 29 ? -21.502 37.968 -28.157 1.00 190.60 26 GLN B C 1
ATOM 2750 O O . GLN B 1 29 ? -20.787 38.347 -29.052 1.00 213.80 26 GLN B O 1
ATOM 2756 N N . PHE B 1 30 ? -21.141 37.988 -26.884 1.00 193.07 27 PHE B N 1
ATOM 2757 C CA . PHE B 1 30 ? -20.010 38.735 -26.386 1.00 209.02 27 PHE B CA 1
ATOM 2758 C C . PHE B 1 30 ? -19.318 37.913 -25.305 1.00 224.89 27 PHE B C 1
ATOM 2759 O O . PHE B 1 30 ? -19.960 37.144 -24.600 1.00 286.82 27 PHE B O 1
ATOM 2767 N N . PRO B 1 31 ? -18.007 38.081 -25.041 1.00 212.82 28 PRO B N 1
ATOM 2768 C CA . PRO B 1 31 ? -17.470 37.730 -23.724 1.00 249.89 28 PRO B CA 1
ATOM 2769 C C . PRO B 1 31 ? -17.958 38.787 -22.716 1.00 258.01 28 PRO B C 1
ATOM 2770 O O . PRO B 1 31 ? -18.379 39.880 -23.129 1.00 257.45 28 PRO B O 1
ATOM 2774 N N . GLU B 1 32 ? -17.923 38.479 -21.416 1.00 270.72 29 GLU B N 1
ATOM 2775 C CA . GLU B 1 32 ? -18.480 39.405 -20.435 1.00 254.89 29 GLU B CA 1
ATOM 2776 C C . GLU B 1 32 ? -17.750 40.752 -20.558 1.00 237.83 29 GLU B C 1
ATOM 2777 O O . GLU B 1 32 ? -18.363 41.793 -20.388 1.00 249.24 29 GLU B O 1
ATOM 2783 N N . GLY B 1 33 ? -16.494 40.745 -21.025 1.00 235.92 30 GLY B N 1
ATOM 2784 C CA . GLY B 1 33 ? -15.719 41.974 -21.257 1.00 238.97 30 GLY B CA 1
ATOM 2785 C C . GLY B 1 33 ? -16.286 42.903 -22.330 1.00 249.82 30 GLY B C 1
ATOM 2786 O O . GLY B 1 33 ? -15.929 44.088 -22.360 1.00 216.74 30 GLY B O 1
ATOM 2787 N N . LEU B 1 34 ? -17.139 42.385 -23.228 1.00 243.93 31 LEU B N 1
ATOM 2788 C CA . LEU B 1 34 ? -17.682 43.168 -24.340 1.00 245.93 31 LEU B CA 1
ATOM 2789 C C . LEU B 1 34 ? -19.203 43.391 -24.230 1.00 252.92 31 LEU B C 1
ATOM 2790 O O . LEU B 1 34 ? -19.754 44.149 -25.032 1.00 272.50 31 LEU B O 1
ATOM 2795 N N . LYS B 1 35 ? -19.881 42.780 -23.245 1.00 236.18 32 LYS B N 1
ATOM 2796 C CA . LYS B 1 35 ? -21.348 42.838 -23.148 1.00 227.18 32 LYS B CA 1
ATOM 2797 C C . LYS B 1 35 ? -21.868 44.284 -23.098 1.00 255.03 32 LYS B C 1
ATOM 2798 O O . LYS B 1 35 ? -22.931 44.570 -23.638 1.00 320.81 32 LYS B O 1
ATOM 2804 N N . MET B 1 36 ? -21.167 45.203 -22.428 1.00 264.40 33 MET B N 1
ATOM 2805 C CA . MET B 1 36 ? -21.768 46.532 -22.227 1.00 254.41 33 MET B CA 1
ATOM 2806 C C . MET B 1 36 ? -21.840 47.309 -23.546 1.00 243.06 33 MET B C 1
ATOM 2807 O O . MET B 1 36 ? -22.443 48.367 -23.568 1.00 223.29 33 MET B O 1
ATOM 2812 N N . GLN B 1 37 ? -21.316 46.771 -24.656 1.00 225.06 34 GLN B N 1
ATOM 2813 C CA . GLN B 1 37 ? -21.516 47.399 -25.972 1.00 232.95 34 GLN B CA 1
ATOM 2814 C C . GLN B 1 37 ? -22.727 46.806 -26.713 1.00 224.96 34 GLN B C 1
ATOM 2815 O O . GLN B 1 37 ? -23.050 47.246 -27.812 1.00 274.78 34 GLN B O 1
ATOM 2821 N N . ALA B 1 38 ? -23.448 45.875 -26.087 1.00 210.30 35 ALA B N 1
ATOM 2822 C CA . ALA B 1 38 ? -24.604 45.238 -26.710 1.00 215.21 35 ALA B CA 1
ATOM 2823 C C . ALA B 1 38 ? -25.728 46.256 -26.940 1.00 243.95 35 ALA B C 1
ATOM 2824 O O . ALA B 1 38 ? -26.346 46.232 -27.991 1.00 294.59 35 ALA B O 1
ATOM 2826 N N . VAL B 1 39 ? -25.968 47.161 -25.986 1.00 231.21 36 VAL B N 1
ATOM 2827 C CA . VAL B 1 39 ? -27.059 48.135 -26.115 1.00 246.46 36 VAL B CA 1
ATOM 2828 C C . VAL B 1 39 ? -26.793 49.060 -27.312 1.00 248.03 36 VAL B C 1
ATOM 2829 O O . VAL B 1 39 ? -27.675 49.263 -28.151 1.00 243.56 36 VAL B O 1
ATOM 2833 N N . LYS B 1 40 ? -25.578 49.615 -27.388 1.00 253.15 37 LYS B N 1
ATOM 2834 C CA . LYS B 1 40 ? -25.207 50.535 -28.468 1.00 220.22 37 LYS B CA 1
ATOM 2835 C C . LYS B 1 40 ? -25.401 49.851 -29.827 1.00 227.17 37 LYS B C 1
ATOM 2836 O O . LYS B 1 40 ? -25.901 50.478 -30.760 1.00 296.08 37 LYS B O 1
ATOM 2838 N N . ILE B 1 41 ? -24.998 48.576 -29.934 1.00 231.50 38 ILE B N 1
ATOM 2839 C CA . ILE B 1 41 ? -25.085 47.825 -31.193 1.00 235.10 38 ILE B CA 1
ATOM 2840 C C . ILE B 1 41 ? -26.546 47.486 -31.513 1.00 244.73 38 ILE B C 1
ATOM 2841 O O . ILE B 1 41 ? -26.985 47.658 -32.654 1.00 271.92 38 ILE B O 1
ATOM 2846 N N . ALA B 1 42 ? -27.287 46.991 -30.518 1.00 210.43 39 ALA B N 1
ATOM 2847 C CA . ALA B 1 42 ? -28.702 46.694 -30.681 1.00 232.25 39 ALA B CA 1
ATOM 2848 C C . ALA B 1 42 ? -29.441 47.955 -31.138 1.00 280.16 39 ALA B C 1
ATOM 2849 O O . ALA B 1 42 ? -30.266 47.904 -32.049 1.00 324.98 39 ALA B O 1
ATOM 2851 N N . LYS B 1 43 ? -29.118 49.093 -30.518 1.00 267.10 40 LYS B N 1
ATOM 2852 C CA . LYS B 1 43 ? -29.810 50.349 -30.825 1.00 270.20 40 LYS B CA 1
ATOM 2853 C C . LYS B 1 43 ? -29.561 50.758 -32.281 1.00 273.44 40 LYS B C 1
ATOM 2854 O O . LYS B 1 43 ? -30.491 51.174 -32.976 1.00 273.63 40 LYS B O 1
ATOM 2860 N N . ALA B 1 44 ? -28.310 50.610 -32.733 1.00 270.26 41 ALA B N 1
ATOM 2861 C CA . ALA B 1 44 ? -27.904 50.970 -34.097 1.00 269.99 41 ALA B CA 1
ATOM 2862 C C . ALA B 1 44 ? -28.604 50.065 -35.117 1.00 264.38 41 ALA B C 1
ATOM 2863 O O . ALA B 1 44 ? -29.122 50.536 -36.123 1.00 320.32 41 ALA B O 1
ATOM 2865 N N . ILE B 1 45 ? -28.588 48.757 -34.861 1.00 260.14 42 ILE B N 1
ATOM 2866 C CA . ILE B 1 45 ? -29.136 47.803 -35.811 1.00 268.57 42 ILE B CA 1
ATOM 2867 C C . ILE B 1 45 ? -30.656 47.994 -35.916 1.00 293.05 42 ILE B C 1
ATOM 2868 O O . ILE B 1 45 ? -31.188 47.986 -37.016 1.00 331.81 42 ILE B O 1
ATOM 2873 N N . GLU B 1 46 ? -31.338 48.234 -34.792 1.00 278.56 43 GLU B N 1
ATOM 2874 C CA . GLU B 1 46 ? -32.797 48.435 -34.777 1.00 288.95 43 GLU B CA 1
ATOM 2875 C C . GLU B 1 46 ? -33.171 49.762 -35.452 1.00 288.59 43 GLU B C 1
ATOM 2876 O O . GLU B 1 46 ? -34.272 49.892 -35.975 1.00 290.11 43 GLU B O 1
ATOM 2882 N N . SER B 1 47 ? -32.260 50.737 -35.413 1.00 296.26 44 SER B N 1
ATOM 2883 C CA . SER B 1 47 ? -32.449 52.027 -36.071 1.00 267.82 44 SER B CA 1
ATOM 2884 C C . SER B 1 47 ? -32.297 51.896 -37.595 1.00 271.54 44 SER B C 1
ATOM 2885 O O . SER B 1 47 ? -32.990 52.585 -38.329 1.00 298.95 44 SER B O 1
ATOM 2888 N N . GLN B 1 48 ? -31.408 51.002 -38.054 1.00 265.11 45 GLN B N 1
ATOM 2889 C CA . GLN B 1 48 ? -30.956 50.943 -39.463 1.00 284.48 45 GLN B CA 1
ATOM 2890 C C . GLN B 1 48 ? -31.618 49.803 -40.258 1.00 290.47 45 GLN B C 1
ATOM 2891 O O . GLN B 1 48 ? -31.472 49.760 -41.477 1.00 338.01 45 GLN B O 1
ATOM 2897 N N . THR B 1 49 ? -32.259 48.855 -39.575 1.00 273.33 46 THR B N 1
ATOM 2898 C CA . THR B 1 49 ? -32.828 47.678 -40.210 1.00 288.25 46 THR B CA 1
ATOM 2899 C C . THR B 1 49 ? -34.174 47.404 -39.554 1.00 298.69 46 THR B C 1
ATOM 2900 O O . THR B 1 49 ? -34.461 47.975 -38.507 1.00 263.54 46 THR B O 1
ATOM 2904 N N . PRO B 1 50 ? -35.043 46.552 -40.146 1.00 286.48 47 PRO B N 1
ATOM 2905 C CA . PRO B 1 50 ? -36.295 46.157 -39.493 1.00 285.17 47 PRO B CA 1
ATOM 2906 C C . PRO B 1 50 ? -36.171 45.059 -38.421 1.00 290.06 47 PRO B C 1
ATOM 2907 O O . PRO B 1 50 ? -37.183 44.584 -37.907 1.00 296.53 47 PRO B O 1
ATOM 2911 N N . ALA B 1 51 ? -34.937 44.660 -38.094 1.00 295.92 48 ALA B N 1
ATOM 2912 C CA . ALA B 1 51 ? -34.687 43.509 -37.233 1.00 283.98 48 ALA B CA 1
ATOM 2913 C C . ALA B 1 51 ? -34.818 43.889 -35.748 1.00 278.09 48 ALA B C 1
ATOM 2914 O O . ALA B 1 51 ? -34.571 45.032 -35.355 1.00 249.68 48 ALA B O 1
ATOM 2916 N N . THR B 1 52 ? -35.250 42.904 -34.950 1.00 283.21 49 THR B N 1
ATOM 2917 C CA . THR B 1 52 ? -35.220 42.921 -33.493 1.00 252.22 49 THR B CA 1
ATOM 2918 C C . THR B 1 52 ? -33.917 42.255 -33.035 1.00 232.42 49 THR B C 1
ATOM 2919 O O . THR B 1 52 ? -33.545 41.190 -33.534 1.00 248.35 49 THR B O 1
ATOM 2923 N N . VAL B 1 53 ? -33.227 42.877 -32.078 1.00 222.41 50 VAL B N 1
ATOM 2924 C CA . VAL B 1 53 ? -31.968 42.336 -31.565 1.00 230.59 50 VAL B CA 1
ATOM 2925 C C . VAL B 1 53 ? -32.235 41.560 -30.266 1.00 238.91 50 VAL B C 1
ATOM 2926 O O . VAL B 1 53 ? -32.941 42.079 -29.402 1.00 246.55 50 VAL B O 1
ATOM 2930 N N . ILE B 1 54 ? -31.697 40.328 -30.151 1.00 242.44 51 ILE B N 1
ATOM 2931 C CA . ILE B 1 54 ? -31.709 39.517 -28.923 1.00 217.71 51 ILE B CA 1
ATOM 2932 C C . ILE B 1 54 ? -30.275 39.448 -28.392 1.00 210.57 51 ILE B C 1
ATOM 2933 O O . ILE B 1 54 ? -29.395 38.882 -29.037 1.00 242.40 51 ILE B O 1
ATOM 2938 N N . ILE B 1 55 ? -30.045 40.033 -27.217 1.00 181.24 52 ILE B N 1
ATOM 2939 C CA . ILE B 1 55 ? -28.742 39.975 -26.583 1.00 199.09 52 ILE B CA 1
ATOM 2940 C C . ILE B 1 55 ? -28.646 38.634 -25.845 1.00 217.19 52 ILE B C 1
ATOM 2941 O O . ILE B 1 55 ? -29.496 38.355 -25.014 1.00 265.94 52 ILE B O 1
ATOM 2946 N N . SER B 1 56 ? -27.646 37.796 -26.156 1.00 241.55 53 SER B N 1
ATOM 2947 C CA . SER B 1 56 ? -27.374 36.618 -25.310 1.00 214.07 53 SER B CA 1
ATOM 2948 C C . SER B 1 56 ? -26.737 37.104 -23.998 1.00 222.50 53 SER B C 1
ATOM 2949 O O . SER B 1 56 ? -25.627 37.598 -24.005 1.00 213.58 53 SER B O 1
ATOM 2952 N N . GLY B 1 57 ? -27.470 37.012 -22.879 1.00 237.76 54 GLY B N 1
ATOM 2953 C CA . GLY B 1 57 ? -27.032 37.570 -21.583 1.00 223.92 54 GLY B CA 1
ATOM 2954 C C . GLY B 1 57 ? -26.217 36.592 -20.751 1.00 218.47 54 GLY B C 1
ATOM 2955 O O . GLY B 1 57 ? -25.678 36.976 -19.692 1.00 155.73 54 GLY B O 1
ATOM 2956 N N . ASP B 1 58 ? -26.200 35.334 -21.230 1.00 203.49 55 ASP B N 1
ATOM 2957 C CA . ASP B 1 58 ? -25.341 34.196 -20.857 1.00 192.61 55 ASP B CA 1
ATOM 2958 C C . ASP B 1 58 ? -23.903 34.644 -20.581 1.00 198.75 55 ASP B C 1
ATOM 2959 O O . ASP B 1 58 ? -23.305 35.437 -21.310 1.00 231.18 55 ASP B O 1
ATOM 2964 N N . PRO B 1 59 ? -23.256 34.175 -19.495 1.00 209.81 56 PRO B N 1
ATOM 2965 C CA . PRO B 1 59 ? -21.805 34.281 -19.386 1.00 215.21 56 PRO B CA 1
ATOM 2966 C C . PRO B 1 59 ? -21.175 33.498 -20.540 1.00 218.35 56 PRO B C 1
ATOM 2967 O O . PRO B 1 59 ? -21.675 32.444 -20.891 1.00 196.30 56 PRO B O 1
ATOM 2971 N N . CYS B 1 60 ? -20.114 34.052 -21.127 1.00 222.74 57 CYS B N 1
ATOM 2972 C CA . CYS B 1 60 ? -19.544 33.540 -22.356 1.00 220.81 57 CYS B CA 1
ATOM 2973 C C . CYS B 1 60 ? -18.021 33.651 -22.243 1.00 218.34 57 CYS B C 1
ATOM 2974 O O . CYS B 1 60 ? -17.523 34.782 -22.126 1.00 228.37 57 CYS B O 1
ATOM 2977 N N . PHE B 1 61 ? -17.315 32.497 -22.186 1.00 210.87 58 PHE B N 1
ATOM 2978 C CA . PHE B 1 61 ? -15.847 32.500 -22.138 1.00 232.46 58 PHE B CA 1
ATOM 2979 C C . PHE B 1 61 ? -15.178 32.639 -23.513 1.00 233.51 58 PHE B C 1
ATOM 2980 O O . PHE B 1 61 ? -14.182 33.331 -23.578 1.00 209.80 58 PHE B O 1
ATOM 2988 N N . GLY B 1 62 ? -15.644 31.902 -24.529 1.00 238.04 59 GLY B N 1
ATOM 2989 C CA . GLY B 1 62 ? -14.914 31.845 -25.784 1.00 230.64 59 GLY B CA 1
ATOM 2990 C C . GLY B 1 62 ? -15.733 31.355 -26.960 1.00 215.54 59 GLY B C 1
ATOM 2991 O O . GLY B 1 62 ? -16.960 31.355 -26.926 1.00 261.99 59 GLY B O 1
ATOM 2992 N N . ALA B 1 63 ? -15.019 30.955 -28.017 1.00 195.15 60 ALA B N 1
ATOM 2993 C CA . ALA B 1 63 ? -15.606 30.408 -29.239 1.00 231.30 60 ALA B CA 1
ATOM 2994 C C . ALA B 1 63 ? -16.224 29.030 -28.980 1.00 272.40 60 ALA B C 1
ATOM 2995 O O . ALA B 1 63 ? -17.020 28.535 -29.788 1.00 309.55 60 ALA B O 1
ATOM 2997 N N . CYS B 1 64 ? -15.836 28.425 -27.851 1.00 281.18 61 CYS B N 1
ATOM 2998 C CA . CYS B 1 64 ? -16.346 27.140 -27.370 1.00 256.41 61 CYS B CA 1
ATOM 2999 C C . CYS B 1 64 ? -17.778 27.267 -26.835 1.00 252.76 61 CYS B C 1
ATOM 3000 O O . CYS B 1 64 ? -18.396 26.264 -26.522 1.00 196.35 61 CYS B O 1
ATOM 3003 N N . ASP B 1 65 ? -18.282 28.502 -26.746 1.00 268.10 62 ASP B N 1
ATOM 3004 C CA . ASP B 1 65 ? -19.357 28.888 -25.855 1.00 268.26 62 ASP B CA 1
ATOM 3005 C C . ASP B 1 65 ? -20.439 29.642 -26.640 1.00 284.73 62 ASP B C 1
ATOM 3006 O O . ASP B 1 65 ? -21.075 30.547 -26.103 1.00 298.86 62 ASP B O 1
ATOM 3011 N N . VAL B 1 66 ? -20.625 29.257 -27.912 1.00 276.57 63 VAL B N 1
ATOM 3012 C CA . VAL B 1 66 ? -21.689 29.761 -28.793 1.00 279.42 63 VAL B CA 1
ATOM 3013 C C . VAL B 1 66 ? -23.043 29.260 -28.261 1.00 312.55 63 VAL B C 1
ATOM 3014 O O . VAL B 1 66 ? -23.183 28.099 -27.885 1.00 343.23 63 VAL B O 1
ATOM 3018 N N . SER B 1 67 ? -24.044 30.147 -28.211 1.00 313.30 64 SER B N 1
ATOM 3019 C CA . SER B 1 67 ? -25.367 29.791 -27.684 1.00 278.30 64 SER B CA 1
ATOM 3020 C C . SER B 1 67 ? -26.312 29.436 -28.844 1.00 271.37 64 SER B C 1
ATOM 3021 O O . SER B 1 67 ? -27.494 29.826 -28.878 1.00 265.91 64 SER B O 1
ATOM 3024 N N . ASP B 1 68 ? -25.818 28.616 -29.776 1.00 281.24 65 ASP B N 1
ATOM 3025 C CA . ASP B 1 68 ? -26.588 28.265 -30.978 1.00 283.52 65 ASP B CA 1
ATOM 3026 C C . ASP B 1 68 ? -27.807 27.404 -30.610 1.00 283.11 65 ASP B C 1
ATOM 3027 O O . ASP B 1 68 ? -28.829 27.498 -31.270 1.00 257.45 65 ASP B O 1
ATOM 3032 N N . TYR B 1 69 ? -27.720 26.570 -29.569 1.00 284.46 66 TYR B N 1
ATOM 3033 C CA . TYR B 1 69 ? -28.898 25.817 -29.130 1.00 270.53 66 TYR B CA 1
ATOM 3034 C C . TYR B 1 69 ? -29.880 26.749 -28.406 1.00 264.04 66 TYR B C 1
ATOM 3035 O O . TYR B 1 69 ? -31.080 26.703 -28.671 1.00 265.60 66 TYR B O 1
ATOM 3044 N N . LYS B 1 70 ? -29.372 27.629 -27.536 1.00 248.98 67 LYS B N 1
ATOM 3045 C CA . LYS B 1 70 ? -30.214 28.586 -26.803 1.00 263.85 67 LYS B CA 1
ATOM 3046 C C . LYS B 1 70 ? -30.934 29.536 -27.773 1.00 285.28 67 LYS B C 1
ATOM 3047 O O . LYS B 1 70 ? -32.119 29.828 -27.591 1.00 281.47 67 LYS B O 1
ATOM 3053 N N . MET B 1 71 ? -30.201 30.063 -28.764 1.00 297.09 68 MET B N 1
ATOM 3054 C CA . MET B 1 71 ? -30.764 31.080 -29.634 1.00 273.71 68 MET B CA 1
ATOM 3055 C C . MET B 1 71 ? -31.488 30.451 -30.834 1.00 289.41 68 MET B C 1
ATOM 3056 O O . MET B 1 71 ? -32.172 31.151 -31.581 1.00 321.64 68 MET B O 1
ATOM 3061 N N . LYS B 1 72 ? -31.424 29.123 -30.967 1.00 297.91 69 LYS B N 1
ATOM 3062 C CA . LYS B 1 72 ? -32.009 28.423 -32.104 1.00 273.39 69 LYS B CA 1
ATOM 3063 C C . LYS B 1 72 ? -33.515 28.673 -32.143 1.00 246.49 69 LYS B C 1
ATOM 3064 O O . LYS B 1 72 ? -34.221 28.406 -31.182 1.00 206.80 69 LYS B O 1
ATOM 3070 N N . GLY B 1 73 ? -33.981 29.169 -33.288 1.00 242.12 70 GLY B N 1
ATOM 3071 C CA . GLY B 1 73 ? -35.366 29.503 -33.473 1.00 261.99 70 GLY B CA 1
ATOM 3072 C C . GLY B 1 73 ? -35.682 30.939 -33.096 1.00 252.26 70 GLY B C 1
ATOM 3073 O O . GLY B 1 73 ? -36.697 31.465 -33.573 1.00 305.04 70 GLY B O 1
ATOM 3074 N N . SER B 1 74 ? -34.850 31.575 -32.257 1.00 216.96 71 SER B N 1
ATOM 3075 C CA . SER B 1 74 ? -35.148 32.929 -31.777 1.00 226.39 71 SER B CA 1
ATOM 3076 C C . SER B 1 74 ? -34.519 34.006 -32.672 1.00 261.03 71 SER B C 1
ATOM 3077 O O . SER B 1 74 ? -35.115 35.067 -32.884 1.00 317.57 71 SER B O 1
ATOM 3080 N N . VAL B 1 75 ? -33.314 33.732 -33.183 1.00 251.98 72 VAL B N 1
ATOM 3081 C CA . VAL B 1 75 ? -32.589 34.642 -34.066 1.00 259.10 72 VAL B CA 1
ATOM 3082 C C . VAL B 1 75 ? -32.240 33.895 -35.357 1.00 266.10 72 VAL B C 1
ATOM 3083 O O . VAL B 1 75 ? -31.987 32.687 -35.342 1.00 302.25 72 VAL B O 1
ATOM 3087 N N . ASP B 1 76 ? -32.241 34.638 -36.467 1.00 281.13 73 ASP B N 1
ATOM 3088 C CA . ASP B 1 76 ? -31.937 34.102 -37.792 1.00 273.71 73 ASP B CA 1
ATOM 3089 C C . ASP B 1 76 ? -30.434 34.162 -38.067 1.00 268.32 73 ASP B C 1
ATOM 3090 O O . ASP B 1 76 ? -29.933 33.390 -38.893 1.00 232.70 73 ASP B O 1
ATOM 3095 N N . LEU B 1 77 ? -29.747 35.101 -37.405 1.00 260.91 74 LEU B N 1
ATOM 3096 C CA . LEU B 1 77 ? -28.289 35.232 -37.455 1.00 266.57 74 LEU B CA 1
ATOM 3097 C C . LEU B 1 77 ? -27.789 35.574 -36.050 1.00 250.96 74 LEU B C 1
ATOM 3098 O O . LEU B 1 77 ? -28.497 36.238 -35.275 1.00 215.68 74 LEU B O 1
ATOM 3103 N N . ILE B 1 78 ? -26.573 35.101 -35.752 1.00 258.97 75 ILE B N 1
ATOM 3104 C CA . ILE B 1 78 ? -25.821 35.411 -34.551 1.00 237.69 75 ILE B CA 1
ATOM 3105 C C . ILE B 1 78 ? -24.577 36.198 -34.974 1.00 219.09 75 ILE B C 1
ATOM 3106 O O . ILE B 1 78 ? -23.827 35.754 -35.854 1.00 198.52 75 ILE B O 1
ATOM 3111 N N . VAL B 1 79 ? -24.373 37.361 -34.347 1.00 199.24 76 VAL B N 1
ATOM 3112 C CA . VAL B 1 79 ? -23.131 38.113 -34.469 1.00 227.15 76 VAL B CA 1
ATOM 3113 C C . VAL B 1 79 ? -22.329 37.892 -33.183 1.00 246.88 76 VAL B C 1
ATOM 3114 O O . VAL B 1 79 ? -22.795 38.249 -32.104 1.00 263.40 76 VAL B O 1
ATOM 3118 N N . HIS B 1 80 ? -21.137 37.300 -33.320 1.00 250.09 77 HIS B N 1
ATOM 3119 C CA . HIS B 1 80 ? -20.294 36.855 -32.208 1.00 237.84 77 HIS B CA 1
ATOM 3120 C C . HIS B 1 80 ? -18.984 37.647 -32.240 1.00 208.77 77 HIS B C 1
ATOM 3121 O O . HIS B 1 80 ? -18.282 37.622 -33.235 1.00 239.71 77 HIS B O 1
ATOM 3128 N N . TYR B 1 81 ? -18.673 38.347 -31.146 1.00 213.10 78 TYR B N 1
ATOM 3129 C CA . TYR B 1 81 ? -17.556 39.291 -31.090 1.00 210.25 78 TYR B CA 1
ATOM 3130 C C . TYR B 1 81 ? -16.394 38.731 -30.263 1.00 208.84 78 TYR B C 1
ATOM 3131 O O . TYR B 1 81 ? -16.595 38.060 -29.234 1.00 288.71 78 TYR B O 1
ATOM 3140 N N . GLY B 1 82 ? -15.169 39.036 -30.704 1.00 223.18 79 GLY B N 1
ATOM 3141 C CA . GLY B 1 82 ? -13.980 38.923 -29.872 1.00 229.17 79 GLY B CA 1
ATOM 3142 C C . GLY B 1 82 ? -13.228 37.613 -30.033 1.00 236.27 79 GLY B C 1
ATOM 3143 O O . GLY B 1 82 ? -12.200 37.427 -29.367 1.00 215.53 79 GLY B O 1
ATOM 3144 N N . HIS B 1 83 ? -13.715 36.726 -30.912 1.00 225.55 80 HIS B N 1
ATOM 3145 C CA . HIS B 1 83 ? -13.212 35.357 -31.009 1.00 245.84 80 HIS B CA 1
ATOM 3146 C C . HIS B 1 83 ? -13.007 34.973 -32.476 1.00 232.91 80 HIS B C 1
ATOM 3147 O O . HIS B 1 83 ? -13.765 35.397 -33.356 1.00 198.68 80 HIS B O 1
ATOM 3154 N N . THR B 1 84 ? -11.969 34.168 -32.739 1.00 217.67 81 THR B N 1
ATOM 3155 C CA . THR B 1 84 ? -11.856 33.453 -34.017 1.00 250.86 81 THR B CA 1
ATOM 3156 C C . THR B 1 84 ? -12.623 32.140 -33.915 1.00 241.60 81 THR B C 1
ATOM 3157 O O . THR B 1 84 ? -12.476 31.419 -32.935 1.00 269.40 81 THR B O 1
ATOM 3161 N N . PRO B 1 85 ? -13.457 31.766 -34.911 1.00 233.16 82 PRO B N 1
ATOM 3162 C CA . PRO B 1 85 ? -14.220 30.525 -34.814 1.00 228.76 82 PRO B CA 1
ATOM 3163 C C . PRO B 1 85 ? -13.305 29.296 -34.741 1.00 238.43 82 PRO B C 1
ATOM 3164 O O . PRO B 1 85 ? -12.175 29.301 -35.241 1.00 216.58 82 PRO B O 1
ATOM 3168 N N . LEU B 1 86 ? -13.830 28.272 -34.070 1.00 254.54 83 LEU B N 1
ATOM 3169 C CA . LEU B 1 86 ? -13.239 26.950 -33.927 1.00 258.25 83 LEU B CA 1
ATOM 3170 C C . LEU B 1 86 ? -13.779 26.040 -35.026 1.00 234.12 83 LEU B C 1
ATOM 3171 O O . LEU B 1 86 ? -14.747 26.396 -35.696 1.00 181.28 83 LEU B O 1
ATOM 3176 N N . PRO B 1 87 ? -13.253 24.801 -35.187 1.00 217.06 84 PRO B N 1
ATOM 3177 C CA . PRO B 1 87 ? -13.832 23.841 -36.127 1.00 227.70 84 PRO B CA 1
ATOM 3178 C C . PRO B 1 87 ? -15.153 23.231 -35.641 1.00 234.37 84 PRO B C 1
ATOM 3179 O O . PRO B 1 87 ? -15.279 22.022 -35.642 1.00 255.38 84 PRO B O 1
ATOM 3183 N N . LEU B 1 88 ? -16.103 24.066 -35.216 1.00 231.57 85 LEU B N 1
ATOM 3184 C CA . LEU B 1 88 ? -17.364 23.577 -34.673 1.00 235.78 85 LEU B CA 1
ATOM 3185 C C . LEU B 1 88 ? -18.450 23.849 -35.719 1.00 225.84 85 LEU B C 1
ATOM 3186 O O . LEU B 1 88 ? -18.322 24.808 -36.494 1.00 204.17 85 LEU B O 1
ATOM 3191 N N . LYS B 1 89 ? -19.420 22.928 -35.834 1.00 231.79 86 LYS B N 1
ATOM 3192 C CA . LYS B 1 89 ? -20.329 22.879 -36.985 1.00 242.43 86 LYS B CA 1
ATOM 3193 C C . LYS B 1 89 ? -21.612 23.626 -36.614 1.00 247.09 86 LYS B C 1
ATOM 3194 O O . LYS B 1 89 ? -22.514 23.032 -36.049 1.00 283.45 86 LYS B O 1
ATOM 3196 N N . TYR B 1 90 ? -21.638 24.929 -36.914 1.00 239.41 87 TYR B N 1
ATOM 3197 C CA . TYR B 1 90 ? -22.622 25.865 -36.380 1.00 247.12 87 TYR B CA 1
ATOM 3198 C C . TYR B 1 90 ? -23.990 25.597 -37.009 1.00 274.74 87 TYR B C 1
ATOM 3199 O O . TYR B 1 90 ? -24.130 25.622 -38.222 1.00 309.48 87 TYR B O 1
ATOM 3208 N N . GLU B 1 91 ? -24.983 25.327 -36.151 1.00 297.26 88 GLU B N 1
ATOM 3209 C CA . GLU B 1 91 ? -26.360 25.138 -36.568 1.00 295.39 88 GLU B CA 1
ATOM 3210 C C . GLU B 1 91 ? -26.871 26.484 -37.087 1.00 279.59 88 GLU B C 1
ATOM 3211 O O . GLU B 1 91 ? -27.095 26.647 -38.284 1.00 241.05 88 GLU B O 1
ATOM 3217 N N . VAL B 1 92 ? -26.967 27.460 -36.180 1.00 269.96 89 VAL B N 1
ATOM 3218 C CA . VAL B 1 92 ? -27.427 28.797 -36.504 1.00 284.69 89 VAL B CA 1
ATOM 3219 C C . VAL B 1 92 ? -26.379 29.476 -37.381 1.00 266.42 89 VAL B C 1
ATOM 3220 O O . VAL B 1 92 ? -25.182 29.372 -37.119 1.00 246.35 89 VAL B O 1
ATOM 3224 N N . PRO B 1 93 ? -26.804 30.212 -38.433 1.00 271.36 90 PRO B N 1
ATOM 3225 C CA . PRO B 1 93 ? -25.903 31.098 -39.172 1.00 257.50 90 PRO B CA 1
ATOM 3226 C C . PRO B 1 93 ? -25.189 32.074 -38.228 1.00 243.82 90 PRO B C 1
ATOM 3227 O O . PRO B 1 93 ? -25.846 32.691 -37.393 1.00 247.32 90 PRO B O 1
ATOM 3231 N N . THR B 1 94 ? -23.869 32.209 -38.353 1.00 233.68 91 THR B N 1
ATOM 3232 C CA . THR B 1 94 ? -23.107 32.961 -37.368 1.00 239.54 91 THR B CA 1
ATOM 3233 C C . THR B 1 94 ? -22.065 33.817 -38.096 1.00 218.92 91 THR B C 1
ATOM 3234 O O . THR B 1 94 ? -21.433 33.363 -39.061 1.00 184.76 91 THR B O 1
ATOM 3238 N N . LEU B 1 95 ? -21.891 35.059 -37.627 1.00 206.79 92 LEU B N 1
ATOM 3239 C CA . LEU B 1 95 ? -20.844 35.964 -38.106 1.00 222.79 92 LEU B CA 1
ATOM 3240 C C . LEU B 1 95 ? -19.874 36.242 -36.953 1.00 229.98 92 LEU B C 1
ATOM 3241 O O . LEU B 1 95 ? -20.283 36.769 -35.928 1.00 260.91 92 LEU B O 1
ATOM 3246 N N . PHE B 1 96 ? -18.597 35.892 -37.137 1.00 243.46 93 PHE B N 1
ATOM 3247 C CA . PHE B 1 96 ? -17.555 36.174 -36.158 1.00 224.30 93 PHE B CA 1
ATOM 3248 C C . PHE B 1 96 ? -16.855 37.489 -36.501 1.00 217.77 93 PHE B C 1
ATOM 3249 O O . PHE B 1 96 ? -16.302 37.621 -37.572 1.00 236.12 93 PHE B O 1
ATOM 3257 N N . ILE B 1 97 ? -16.885 38.432 -35.555 1.00 235.47 94 ILE B N 1
ATOM 3258 C CA . ILE B 1 97 ? -16.247 39.750 -35.645 1.00 232.63 94 ILE B CA 1
ATOM 3259 C C . ILE B 1 97 ? -15.080 39.750 -34.653 1.00 260.88 94 ILE B C 1
ATOM 3260 O O . ILE B 1 97 ? -15.297 39.566 -33.468 1.00 305.13 94 ILE B O 1
ATOM 3265 N N . GLU B 1 98 ? -13.838 39.911 -35.116 1.00 264.68 95 GLU B N 1
ATOM 3266 C CA . GLU B 1 98 ? -12.692 39.723 -34.224 1.00 260.46 95 GLU B CA 1
ATOM 3267 C C . GLU B 1 98 ? -12.622 40.870 -33.183 1.00 242.65 95 GLU B C 1
ATOM 3268 O O . GLU B 1 98 ? -12.221 40.646 -32.024 1.00 242.01 95 GLU B O 1
ATOM 3274 N N . ALA B 1 99 ? -13.076 42.082 -33.532 1.00 266.55 96 ALA B N 1
ATOM 3275 C CA . ALA B 1 99 ? -13.068 43.219 -32.587 1.00 270.81 96 ALA B CA 1
ATOM 3276 C C . ALA B 1 99 ? -11.623 43.546 -32.170 1.00 287.20 96 ALA B C 1
ATOM 3277 O O . ALA B 1 99 ? -11.214 43.467 -30.992 1.00 272.43 96 ALA B O 1
ATOM 3279 N N . PHE B 1 100 ? -10.854 43.962 -33.178 1.00 299.83 97 PHE B N 1
ATOM 3280 C CA . PHE B 1 100 ? -9.436 44.314 -33.014 1.00 299.92 97 PHE B CA 1
ATOM 3281 C C . PHE B 1 100 ? -9.305 45.499 -32.053 1.00 270.49 97 PHE B C 1
ATOM 3282 O O . PHE B 1 100 ? -10.125 46.421 -32.083 1.00 246.19 97 PHE B O 1
ATOM 3290 N N . SER B 1 101 ? -8.251 45.448 -31.233 1.00 288.24 98 SER B N 1
ATOM 3291 C CA . SER B 1 101 ? -8.016 46.318 -30.064 1.00 300.14 98 SER B CA 1
ATOM 3292 C C . SER B 1 101 ? -8.034 47.822 -30.399 1.00 301.97 98 SER B C 1
ATOM 3293 O O . SER B 1 101 ? -7.344 48.258 -31.322 1.00 281.32 98 SER B O 1
ATOM 3296 N N . ASN B 1 102 ? -8.792 48.592 -29.593 1.00 320.32 99 ASN B N 1
ATOM 3297 C CA . ASN B 1 102 ? -8.751 50.061 -29.527 1.00 323.11 99 ASN B CA 1
ATOM 3298 C C . ASN B 1 102 ? -7.511 50.459 -28.707 1.00 342.02 99 ASN B C 1
ATOM 3299 O O . ASN B 1 102 ? -7.583 50.623 -27.480 1.00 364.13 99 ASN B O 1
ATOM 3304 N N . ILE B 1 103 ? -6.348 50.581 -29.365 1.00 301.76 100 ILE B N 1
ATOM 3305 C CA . ILE B 1 103 ? -5.059 50.659 -28.659 1.00 315.64 100 ILE B CA 1
ATOM 3306 C C . ILE B 1 103 ? -4.135 51.675 -29.328 1.00 337.70 100 ILE B C 1
ATOM 3307 O O . ILE B 1 103 ? -4.230 51.900 -30.518 1.00 368.53 100 ILE B O 1
ATOM 3312 N N . ASP B 1 104 ? -3.226 52.238 -28.525 1.00 346.80 101 ASP B N 1
ATOM 3313 C CA . ASP B 1 104 ? -2.006 52.885 -29.004 1.00 337.44 101 ASP B CA 1
ATOM 3314 C C . ASP B 1 104 ? -0.815 52.037 -28.544 1.00 324.44 101 ASP B C 1
ATOM 3315 O O . ASP B 1 104 ? -0.469 52.035 -27.379 1.00 319.83 101 ASP B O 1
ATOM 3320 N N . VAL B 1 105 ? -0.207 51.278 -29.458 1.00 313.59 102 VAL B N 1
ATOM 3321 C CA . VAL B 1 105 ? 0.839 50.318 -29.072 1.00 312.35 102 VAL B CA 1
ATOM 3322 C C . VAL B 1 105 ? 2.222 50.995 -29.061 1.00 338.09 102 VAL B C 1
ATOM 3323 O O . VAL B 1 105 ? 3.216 50.325 -28.783 1.00 362.83 102 VAL B O 1
ATOM 3327 N N . LYS B 1 106 ? 2.303 52.310 -29.320 1.00 317.07 103 LYS B N 1
ATOM 3328 C CA . LYS B 1 106 ? 3.506 52.871 -29.983 1.00 316.48 103 LYS B CA 1
ATOM 3329 C C . LYS B 1 106 ? 4.770 52.951 -29.106 1.00 322.43 103 LYS B C 1
ATOM 3330 O O . LYS B 1 106 ? 5.772 52.378 -29.516 1.00 323.49 103 LYS B O 1
ATOM 3336 N N . LYS B 1 107 ? 4.810 53.789 -28.055 1.00 338.87 104 LYS B N 1
ATOM 3337 C CA . LYS B 1 107 ? 6.095 53.988 -27.320 1.00 326.53 104 LYS B CA 1
ATOM 3338 C C . LYS B 1 107 ? 6.235 52.951 -26.193 1.00 313.81 104 LYS B C 1
ATOM 3339 O O . LYS B 1 107 ? 7.173 53.018 -25.369 1.00 302.54 104 LYS B O 1
ATOM 3345 N N . ASP B 1 108 ? 5.427 51.875 -26.288 1.00 317.43 105 ASP B N 1
ATOM 3346 C CA . ASP B 1 108 ? 5.683 50.569 -25.638 1.00 305.37 105 ASP B CA 1
ATOM 3347 C C . ASP B 1 108 ? 6.562 49.644 -26.492 1.00 314.60 105 ASP B C 1
ATOM 3348 O O . ASP B 1 108 ? 7.071 48.671 -25.950 1.00 314.03 105 ASP B O 1
ATOM 3353 N N . LEU B 1 109 ? 6.752 49.948 -27.787 1.00 299.43 106 LEU B N 1
ATOM 3354 C CA . LEU B 1 109 ? 7.648 49.194 -28.665 1.00 306.02 106 LEU B CA 1
ATOM 3355 C C . LEU B 1 109 ? 9.100 49.293 -28.174 1.00 314.43 106 LEU B C 1
ATOM 3356 O O . LEU B 1 109 ? 9.785 48.282 -28.041 1.00 346.41 106 LEU B O 1
ATOM 3361 N N . GLU B 1 110 ? 9.577 50.510 -27.910 1.00 312.79 107 GLU B N 1
ATOM 3362 C CA . GLU B 1 110 ? 10.970 50.671 -27.515 1.00 310.93 107 GLU B CA 1
ATOM 3363 C C . GLU B 1 110 ? 11.240 50.033 -26.143 1.00 328.17 107 GLU B C 1
ATOM 3364 O O . GLU B 1 110 ? 12.326 49.474 -25.926 1.00 297.24 107 GLU B O 1
ATOM 3370 N N . LYS B 1 111 ? 10.242 50.071 -25.241 1.00 343.60 108 LYS B N 1
ATOM 3371 C CA . LYS B 1 111 ? 10.348 49.421 -23.920 1.00 319.65 108 LYS B CA 1
ATOM 3372 C C . LYS B 1 111 ? 10.499 47.904 -24.092 1.00 314.11 108 LYS B C 1
ATOM 3373 O O . LYS B 1 111 ? 11.250 47.261 -23.363 1.00 275.10 108 LYS B O 1
ATOM 3379 N N . CYS B 1 112 ? 9.743 47.340 -25.038 1.00 331.30 109 CYS B N 1
ATOM 3380 C CA . CYS B 1 112 ? 9.795 45.910 -25.347 1.00 315.62 109 CYS B CA 1
ATOM 3381 C C . CYS B 1 112 ? 11.181 45.543 -25.887 1.00 292.65 109 CYS B C 1
ATOM 3382 O O . CYS B 1 112 ? 11.756 44.566 -25.441 1.00 262.01 109 CYS B O 1
ATOM 3385 N N . LEU B 1 113 ? 11.702 46.344 -26.827 1.00 279.12 110 LEU B N 1
ATOM 3386 C CA . LEU B 1 113 ? 13.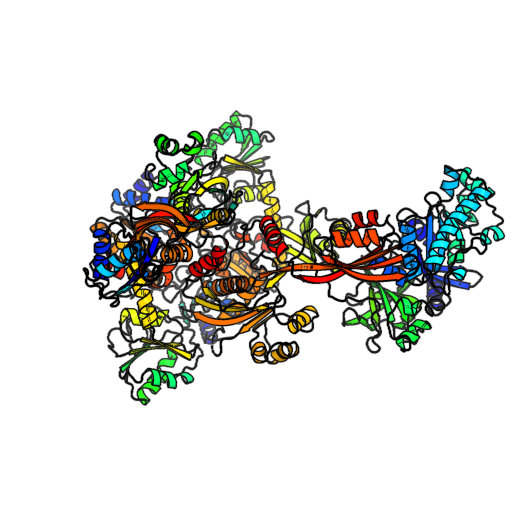061 46.176 -27.373 1.00 303.85 110 LEU B CA 1
ATOM 3387 C C . LEU B 1 113 ? 14.089 46.151 -26.234 1.00 302.42 110 LEU B C 1
ATOM 3388 O O . LEU B 1 113 ? 14.997 45.319 -26.234 1.00 294.50 110 LEU B O 1
ATOM 3393 N N . GLU B 1 114 ? 13.945 47.088 -25.291 1.00 291.16 111 GLU B N 1
ATOM 3394 C CA . GLU B 1 114 ? 14.837 47.222 -24.133 1.00 315.88 111 GLU B CA 1
ATOM 3395 C C . GLU B 1 114 ? 14.925 45.900 -23.355 1.00 332.80 111 GLU B C 1
ATOM 3396 O O . GLU B 1 114 ? 16.012 45.459 -22.997 1.00 362.45 111 GLU B O 1
ATOM 3402 N N . LYS B 1 115 ? 13.767 45.295 -23.065 1.00 347.47 112 LYS B N 1
ATOM 3403 C CA . LYS B 1 115 ? 13.711 44.078 -22.257 1.00 310.61 112 LYS B CA 1
ATOM 3404 C C . LYS B 1 115 ? 14.170 42.841 -23.044 1.00 291.55 112 LYS B C 1
ATOM 3405 O O . LYS B 1 115 ? 14.394 41.792 -22.429 1.00 259.20 112 LYS B O 1
ATOM 3411 N N . LEU B 1 116 ? 14.326 42.964 -24.373 1.00 289.19 113 LEU B N 1
ATOM 3412 C CA . LEU B 1 116 ? 14.617 41.823 -25.280 1.00 271.32 113 LEU B CA 1
ATOM 3413 C C . LEU B 1 116 ? 16.076 41.852 -25.749 1.00 257.28 113 LEU B C 1
ATOM 3414 O O . LEU B 1 116 ? 16.423 41.155 -26.698 1.00 252.46 113 LEU B O 1
ATOM 3419 N N . GLU B 1 117 ? 16.904 42.665 -25.087 1.00 270.15 114 GLU B N 1
ATOM 3420 C CA . GLU B 1 117 ? 18.315 42.876 -25.422 1.00 286.27 114 GLU B CA 1
ATOM 3421 C C . GLU B 1 117 ? 19.103 41.560 -25.427 1.00 282.24 114 GLU B C 1
ATOM 3422 O O . GLU B 1 117 ? 20.016 41.397 -26.220 1.00 250.50 114 GLU B O 1
ATOM 3428 N N . ASP B 1 118 ? 18.783 40.662 -24.492 1.00 267.60 115 ASP B N 1
ATOM 3429 C CA . ASP B 1 118 ? 19.557 39.448 -24.276 1.00 289.25 115 ASP B CA 1
ATOM 3430 C C . ASP B 1 118 ? 19.318 38.415 -25.385 1.00 298.83 115 ASP B C 1
ATOM 3431 O O . ASP B 1 118 ? 20.033 37.421 -25.433 1.00 339.74 115 ASP B O 1
ATOM 3436 N N . TYR B 1 119 ? 18.323 38.634 -26.253 1.00 272.49 116 TYR B N 1
ATOM 3437 C CA . TYR B 1 119 ? 17.808 37.571 -27.122 1.00 285.18 116 TYR B CA 1
ATOM 3438 C C . TYR B 1 119 ? 17.832 38.007 -28.585 1.00 267.92 116 TYR B C 1
ATOM 3439 O O . TYR B 1 119 ? 17.575 39.165 -28.881 1.00 236.94 116 TYR B O 1
ATOM 3448 N N . SER B 1 120 ? 18.130 37.049 -29.474 1.00 247.08 117 SER B N 1
ATOM 3449 C CA . SER B 1 120 ? 18.346 37.277 -30.908 1.00 261.04 117 SER B CA 1
ATOM 3450 C C . SER B 1 120 ? 17.207 36.689 -31.750 1.00 282.18 117 SER B C 1
ATOM 3451 O O . SER B 1 120 ? 16.709 37.342 -32.671 1.00 285.94 117 SER B O 1
ATOM 3454 N N . LYS B 1 121 ? 16.868 35.420 -31.478 1.00 301.24 118 LYS B N 1
ATOM 3455 C CA . LYS B 1 121 ? 15.797 34.701 -32.191 1.00 294.54 118 LYS B CA 1
ATOM 3456 C C . LYS B 1 121 ? 14.548 34.631 -31.309 1.00 257.11 118 LYS B C 1
ATOM 3457 O O . LYS B 1 121 ? 14.565 33.951 -30.294 1.00 229.40 118 LYS B O 1
ATOM 3463 N N . ILE B 1 122 ? 13.488 35.324 -31.755 1.00 259.97 119 ILE B N 1
ATOM 3464 C CA . ILE B 1 122 ? 12.267 35.579 -31.007 1.00 246.47 119 ILE B CA 1
ATOM 3465 C C . ILE B 1 122 ? 11.103 34.898 -31.724 1.00 252.37 119 ILE B C 1
ATOM 3466 O O . ILE B 1 122 ? 10.933 35.068 -32.937 1.00 314.07 119 ILE B O 1
ATOM 3471 N N . ALA B 1 123 ? 10.284 34.182 -30.946 1.00 248.02 120 ALA B N 1
ATOM 3472 C CA . ALA B 1 123 ? 8.958 33.763 -31.389 1.00 239.20 120 ALA B CA 1
ATOM 3473 C C . ALA B 1 123 ? 7.929 34.808 -30.945 1.00 215.29 120 ALA B C 1
ATOM 3474 O O . ALA B 1 123 ? 7.999 35.309 -29.823 1.00 226.88 120 ALA B O 1
ATOM 3476 N N . LEU B 1 124 ? 6.989 35.134 -31.842 1.00 221.73 121 LEU B N 1
ATOM 3477 C CA . LEU B 1 124 ? 5.836 35.946 -31.498 1.00 238.90 121 LEU B CA 1
ATOM 3478 C C . LEU B 1 124 ? 4.607 35.059 -31.312 1.00 235.37 121 LEU B C 1
ATOM 3479 O O . LEU B 1 124 ? 4.367 34.126 -32.081 1.00 231.21 121 LEU B O 1
ATOM 3484 N N . VAL B 1 125 ? 3.806 35.482 -30.335 1.00 229.09 122 VAL B N 1
ATOM 3485 C CA . VAL B 1 125 ? 2.527 34.907 -30.017 1.00 221.72 122 VAL B CA 1
ATOM 3486 C C . VAL B 1 125 ? 1.566 36.063 -29.722 1.00 200.26 122 VAL B C 1
ATOM 3487 O O . VAL B 1 125 ? 1.940 37.028 -29.032 1.00 185.01 122 VAL B O 1
ATOM 3491 N N . THR B 1 126 ? 0.330 35.965 -30.219 1.00 209.65 123 THR B N 1
ATOM 3492 C CA . THR B 1 126 ? -0.734 36.844 -29.722 1.00 228.57 123 THR B CA 1
ATOM 3493 C C . THR B 1 126 ? -2.099 36.165 -29.901 1.00 247.38 123 THR B C 1
ATOM 3494 O O . THR B 1 126 ? -2.183 34.991 -30.273 1.00 239.32 123 THR B O 1
ATOM 3498 N N . THR B 1 127 ? -3.153 36.944 -29.608 1.00 239.70 124 THR B N 1
ATOM 3499 C CA . THR B 1 127 ? -4.553 36.527 -29.476 1.00 223.40 124 THR B CA 1
ATOM 3500 C C . THR B 1 127 ? -5.394 37.184 -30.576 1.00 229.15 124 THR B C 1
ATOM 3501 O O . THR B 1 127 ? -4.923 38.092 -31.261 1.00 263.20 124 THR B O 1
ATOM 3505 N N . THR B 1 128 ? -6.654 36.760 -30.714 1.00 228.02 125 THR B N 1
ATOM 3506 C CA . THR B 1 128 ? -7.562 37.296 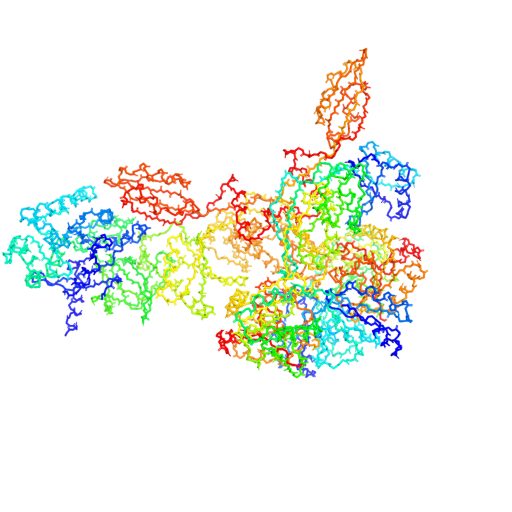-31.732 1.00 239.94 125 THR B CA 1
ATOM 3507 C C . THR B 1 128 ? -7.448 38.824 -31.816 1.00 256.16 125 THR B C 1
ATOM 3508 O O . THR B 1 128 ? -7.222 39.409 -32.890 1.00 306.34 125 THR B O 1
ATOM 3512 N N . GLN B 1 129 ? -7.602 39.465 -30.659 1.00 246.26 126 GLN B N 1
ATOM 3513 C CA . GLN B 1 129 ? -7.858 40.900 -30.595 1.00 265.67 126 GLN B CA 1
ATOM 3514 C C . GLN B 1 129 ? -6.638 41.729 -31.039 1.00 266.35 126 GLN B C 1
ATOM 3515 O O . GLN B 1 129 ? -6.787 42.923 -31.269 1.00 243.45 126 GLN B O 1
ATOM 3521 N N . HIS B 1 130 ? -5.453 41.113 -31.157 1.00 261.55 127 HIS B N 1
ATOM 3522 C CA . HIS B 1 130 ? -4.233 41.834 -31.514 1.00 262.27 127 HIS B CA 1
ATOM 3523 C C . HIS B 1 130 ? -3.579 41.255 -32.772 1.00 285.37 127 HIS B C 1
ATOM 3524 O O . HIS B 1 130 ? -2.399 41.530 -33.014 1.00 293.45 127 HIS B O 1
ATOM 3531 N N . LEU B 1 131 ? -4.318 40.465 -33.571 1.00 292.39 128 LEU B N 1
ATOM 3532 C CA . LEU B 1 131 ? -3.746 39.840 -34.799 1.00 287.25 128 LEU B CA 1
ATOM 3533 C C . LEU B 1 131 ? -3.188 40.922 -35.738 1.00 279.64 128 LEU B C 1
ATOM 3534 O O . LEU B 1 131 ? -2.141 40.739 -36.384 1.00 259.81 128 LEU B O 1
ATOM 3539 N N . HIS B 1 132 ? -3.916 42.039 -35.813 1.00 281.63 129 HIS B N 1
ATOM 3540 C CA . HIS B 1 132 ? -3.592 43.153 -36.680 1.00 279.02 129 HIS B CA 1
ATOM 3541 C C . HIS B 1 132 ? -2.222 43.764 -36.335 1.00 295.41 129 HIS B C 1
ATOM 3542 O O . HIS B 1 132 ? -1.620 44.426 -37.173 1.00 375.40 129 HIS B O 1
ATOM 3549 N N . LEU B 1 133 ? -1.715 43.567 -35.116 1.00 288.30 130 LEU B N 1
ATOM 3550 C CA . LEU B 1 133 ? -0.449 44.198 -34.767 1.00 294.06 130 LEU B CA 1
ATOM 3551 C C . LEU B 1 133 ? 0.765 43.323 -35.111 1.00 289.70 130 LEU B C 1
ATOM 3552 O O . LEU B 1 133 ? 1.860 43.809 -35.025 1.00 296.74 130 LEU B O 1
ATOM 3557 N N . LEU B 1 134 ? 0.592 42.066 -35.539 1.00 272.77 131 LEU B N 1
ATOM 3558 C CA . LEU B 1 134 ? 1.741 41.147 -35.660 1.00 280.57 131 LEU B CA 1
ATOM 3559 C C . LEU B 1 134 ? 2.820 41.659 -36.619 1.00 292.29 131 LEU B C 1
ATOM 3560 O O . LEU B 1 134 ? 4.017 41.655 -36.288 1.00 300.12 131 LEU B O 1
ATOM 3565 N N . ASN B 1 135 ? 2.390 41.978 -37.843 1.00 296.50 132 ASN B N 1
ATOM 3566 C CA . ASN B 1 135 ? 3.305 42.310 -38.930 1.00 294.36 132 ASN B CA 1
ATOM 3567 C C . ASN B 1 135 ? 4.143 43.532 -38.550 1.00 304.49 132 ASN B C 1
ATOM 3568 O O . ASN B 1 135 ? 5.361 43.552 -38.796 1.00 345.18 132 ASN B O 1
ATOM 3573 N N . GLU B 1 136 ? 3.470 44.543 -37.976 1.00 321.62 133 GLU B N 1
ATOM 3574 C CA . GLU B 1 136 ? 4.100 45.792 -37.545 1.00 305.39 133 GLU B CA 1
ATOM 3575 C C . GLU B 1 136 ? 5.244 45.464 -36.584 1.00 314.34 133 GLU B C 1
ATOM 3576 O O . GLU B 1 136 ? 6.339 45.982 -36.710 1.00 316.94 133 GLU B O 1
ATOM 3582 N N . ILE B 1 137 ? 4.944 44.643 -35.581 1.00 308.74 134 ILE B N 1
ATOM 3583 C CA . ILE B 1 137 ? 5.905 44.370 -34.543 1.00 309.91 134 ILE B CA 1
ATOM 3584 C C . ILE B 1 137 ? 6.972 43.414 -35.088 1.00 307.10 134 ILE B C 1
ATOM 3585 O O . ILE B 1 137 ? 8.139 43.604 -34.795 1.00 310.27 134 ILE B O 1
ATOM 3590 N N . LYS B 1 138 ? 6.606 42.460 -35.951 1.00 315.06 135 LYS B N 1
ATOM 3591 C CA . LYS B 1 138 ? 7.596 41.576 -36.562 1.00 293.00 135 LYS B CA 1
ATOM 3592 C C . LYS B 1 138 ? 8.611 42.400 -37.367 1.00 313.72 135 LYS B C 1
ATOM 3593 O O . LYS B 1 138 ? 9.837 42.249 -37.209 1.00 320.65 135 LYS B O 1
ATOM 3599 N N . ASP B 1 139 ? 8.103 43.262 -38.253 1.00 327.12 136 ASP B N 1
ATOM 3600 C CA . ASP B 1 139 ? 8.994 44.020 -39.119 1.00 317.26 136 ASP B CA 1
ATOM 3601 C C . ASP B 1 139 ? 9.842 45.002 -38.289 1.00 308.31 136 ASP B C 1
ATOM 3602 O O . ASP B 1 139 ? 11.005 45.235 -38.611 1.00 313.91 136 ASP B O 1
ATOM 3607 N N . TYR B 1 140 ? 9.294 45.538 -37.192 1.00 313.91 137 TYR B N 1
ATOM 3608 C CA . TYR B 1 140 ? 10.021 46.441 -36.289 1.00 304.17 137 TYR B CA 1
ATOM 3609 C C . TYR B 1 140 ? 11.245 45.734 -35.700 1.00 312.65 137 TYR B C 1
ATOM 3610 O O . TYR B 1 140 ? 12.343 46.285 -35.711 1.00 336.89 137 TYR B O 1
ATOM 3619 N N . LEU B 1 141 ? 11.023 44.556 -35.108 1.00 293.51 138 LEU B N 1
ATOM 3620 C CA . LEU B 1 141 ? 12.096 43.787 -34.486 1.00 299.81 138 LEU B CA 1
ATOM 3621 C C . LEU B 1 141 ? 13.154 43.423 -35.534 1.00 283.32 138 LEU B C 1
ATOM 3622 O O . LEU B 1 141 ? 14.345 43.469 -35.228 1.00 264.86 138 LEU B O 1
ATOM 3627 N N . GLU B 1 142 ? 12.719 43.092 -36.759 1.00 289.28 139 GLU B N 1
ATOM 3628 C CA . GLU B 1 142 ? 13.630 42.742 -37.849 1.00 292.28 139 GLU B CA 1
ATOM 3629 C C . GLU B 1 142 ? 14.499 43.942 -38.258 1.00 288.44 139 GLU B C 1
ATOM 3630 O O . GLU B 1 142 ? 15.682 43.802 -38.572 1.00 261.24 139 GLU B O 1
ATOM 3636 N N . ASP B 1 143 ? 13.916 45.137 -38.286 1.00 297.97 140 ASP B N 1
ATOM 3637 C CA . ASP B 1 143 ? 14.712 46.267 -38.693 1.00 298.42 140 ASP B CA 1
ATOM 3638 C C . ASP B 1 143 ? 15.612 46.722 -37.532 1.00 287.32 140 ASP B C 1
ATOM 3639 O O . ASP B 1 143 ? 16.509 47.508 -37.734 1.00 294.21 140 ASP B O 1
ATOM 3644 N N . ASN B 1 144 ? 15.452 46.130 -36.340 1.00 304.71 141 ASN B N 1
ATOM 3645 C CA . ASN B 1 144 ? 16.345 46.381 -35.194 1.00 267.87 141 ASN B CA 1
ATOM 3646 C C . ASN B 1 144 ? 17.200 45.149 -34.863 1.00 261.55 141 ASN B C 1
ATOM 3647 O O . ASN B 1 144 ? 17.612 44.981 -33.720 1.00 254.26 141 ASN B O 1
ATOM 3652 N N . GLY B 1 145 ? 17.453 44.287 -35.858 1.00 241.48 142 GLY B N 1
ATOM 3653 C CA . GLY B 1 145 ? 18.487 43.241 -35.778 1.00 242.05 142 GLY B CA 1
ATOM 3654 C C . GLY B 1 145 ? 18.011 41.893 -35.246 1.00 244.94 142 GLY B C 1
ATOM 3655 O O . GLY B 1 145 ? 18.837 40.991 -35.073 1.00 239.94 142 GLY B O 1
ATOM 3656 N N . LYS B 1 146 ? 16.704 41.728 -35.002 1.00 268.31 143 LYS B N 1
ATOM 3657 C CA . LYS B 1 146 ? 16.155 40.483 -34.424 1.00 271.12 143 LYS B CA 1
ATOM 3658 C C . LYS B 1 146 ? 15.756 39.503 -35.532 1.00 262.82 143 LYS B C 1
ATOM 3659 O O . LYS B 1 146 ? 15.417 39.904 -36.642 1.00 273.77 143 LYS B O 1
ATOM 3665 N N . GLU B 1 147 ? 15.802 38.206 -35.234 1.00 267.28 144 GLU B N 1
ATOM 3666 C CA . GLU B 1 147 ? 15.205 37.233 -36.124 1.00 271.06 144 GLU B CA 1
ATOM 3667 C C . GLU B 1 147 ? 13.901 36.728 -35.509 1.00 276.55 144 GLU B C 1
ATOM 3668 O O . GLU B 1 147 ? 13.934 36.176 -34.424 1.00 301.77 144 GLU B O 1
ATOM 3674 N N . VAL B 1 148 ? 12.801 36.903 -36.262 1.00 300.43 145 VAL B N 1
ATOM 3675 C CA . VAL B 1 148 ? 11.400 36.778 -35.827 1.00 281.75 145 VAL B CA 1
ATOM 3676 C C . VAL B 1 148 ? 10.787 35.529 -36.479 1.00 275.79 145 VAL B C 1
ATOM 3677 O O . VAL B 1 148 ? 10.815 35.416 -37.703 1.00 286.97 145 VAL B O 1
ATOM 3681 N N . VAL B 1 149 ? 10.250 34.596 -35.683 1.00 247.34 146 VAL B N 1
ATOM 3682 C CA . VAL B 1 149 ? 9.557 33.419 -36.227 1.00 254.77 146 VAL B CA 1
ATOM 3683 C C . VAL B 1 149 ? 8.134 33.379 -35.647 1.00 265.91 146 VAL B C 1
ATOM 3684 O O . VAL B 1 149 ? 7.922 33.594 -34.449 1.00 299.77 146 VAL B O 1
ATOM 3688 N N . LEU B 1 150 ? 7.149 33.140 -36.523 1.00 274.20 147 LEU B N 1
ATOM 3689 C CA . LEU B 1 150 ? 5.740 33.081 -36.155 1.00 265.34 147 LEU B CA 1
ATOM 3690 C C . LEU B 1 150 ? 5.230 31.676 -36.458 1.00 272.28 147 LEU B C 1
ATOM 3691 O O . LEU B 1 150 ? 5.348 31.198 -37.580 1.00 281.07 147 LEU B O 1
ATOM 3696 N N . GLY B 1 151 ? 4.662 31.031 -35.444 1.00 268.40 148 GLY B N 1
ATOM 3697 C CA . GLY B 1 151 ? 4.135 29.711 -35.624 1.00 278.67 148 GLY B CA 1
ATOM 3698 C C . GLY B 1 151 ? 2.772 29.756 -36.284 1.00 293.18 148 GLY B C 1
ATOM 3699 O O . GLY B 1 151 ? 2.084 30.749 -36.204 1.00 270.40 148 GLY B O 1
ATOM 3700 N N . SER B 1 152 ? 2.396 28.649 -36.923 1.00 307.79 149 SER B N 1
ATOM 3701 C CA . SER B 1 152 ? 1.047 28.438 -37.383 1.00 299.07 149 SER B CA 1
ATOM 3702 C C . SER B 1 152 ? 0.731 26.944 -37.284 1.00 289.29 149 SER B C 1
ATOM 3703 O O . SER B 1 152 ? 1.632 26.114 -37.126 1.00 240.98 149 SER B O 1
ATOM 3706 N N . SER B 1 153 ? -0.554 26.615 -37.366 1.00 272.71 150 SER B N 1
ATOM 3707 C CA . SER B 1 153 ? -0.993 25.252 -37.188 1.00 269.64 150 SER B CA 1
ATOM 3708 C C . SER B 1 153 ? -2.330 25.066 -37.892 1.00 282.41 150 SER B C 1
ATOM 3709 O O . SER B 1 153 ? -2.848 25.994 -38.498 1.00 300.11 150 SER B O 1
ATOM 3712 N N . LYS B 1 154 ? -2.887 23.860 -37.773 1.00 296.78 151 LYS B N 1
ATOM 3713 C CA . LYS B 1 154 ? -4.099 23.495 -38.489 1.00 297.87 151 LYS B CA 1
ATOM 3714 C C . LYS B 1 154 ? -5.230 24.494 -38.216 1.00 312.81 151 LYS B C 1
ATOM 3715 O O . LYS B 1 154 ? -5.860 24.974 -39.161 1.00 328.95 151 LYS B O 1
ATOM 3721 N N . ASN B 1 155 ? -5.427 24.844 -36.936 1.00 305.98 152 ASN B N 1
ATOM 3722 C CA . ASN B 1 155 ? -6.539 25.695 -36.481 1.00 307.91 152 ASN B CA 1
ATOM 3723 C C . ASN B 1 155 ? -6.183 27.185 -36.403 1.00 324.86 152 ASN B C 1
ATOM 3724 O O . ASN B 1 155 ? -7.048 28.017 -36.664 1.00 354.66 152 ASN B O 1
ATOM 3729 N N . THR B 1 156 ? -4.941 27.471 -35.987 1.00 307.72 153 THR B N 1
ATOM 3730 C CA . THR B 1 156 ? -4.505 28.793 -35.572 1.00 304.83 153 THR B CA 1
ATOM 3731 C C . THR B 1 156 ? -3.736 29.480 -36.702 1.00 288.24 153 THR B C 1
ATOM 3732 O O . THR B 1 156 ? -2.830 28.905 -37.303 1.00 252.41 153 THR B O 1
ATOM 3736 N N . LYS B 1 157 ? -4.113 30.739 -36.930 1.00 297.09 154 LYS B N 1
ATOM 3737 C CA . LYS B 1 157 ? -3.500 31.635 -37.905 1.00 305.84 154 LYS B CA 1
ATOM 3738 C C . LYS B 1 157 ? -2.075 31.970 -37.444 1.00 310.89 154 LYS B C 1
ATOM 3739 O O . LYS B 1 157 ? -1.673 31.681 -36.281 1.00 334.48 154 LYS B O 1
ATOM 3745 N N . LYS B 1 158 ? -1.302 32.580 -38.353 1.00 315.83 155 LYS B N 1
ATOM 3746 C CA . LYS B 1 158 ? 0.123 32.858 -38.152 1.00 301.26 155 LYS B CA 1
ATOM 3747 C C . LYS B 1 158 ? 0.336 33.724 -36.900 1.00 315.95 155 LYS B C 1
ATOM 3748 O O . LYS B 1 158 ? -0.056 34.897 -36.881 1.00 313.51 155 LYS B O 1
ATOM 3750 N N . GLY B 1 159 ? 0.964 33.127 -35.870 1.00 301.85 156 GLY B N 1
ATOM 3751 C CA . GLY B 1 159 ? 1.298 33.789 -34.604 1.00 302.57 156 GLY B CA 1
ATOM 3752 C C . GLY B 1 159 ? 0.198 33.730 -33.547 1.00 284.94 156 GLY B C 1
ATOM 3753 O O . GLY B 1 159 ? 0.393 34.284 -32.457 1.00 227.90 156 GLY B O 1
ATOM 3754 N N . GLN B 1 160 ? -0.933 33.064 -33.830 1.00 297.64 157 GLN B N 1
ATOM 3755 C CA . GLN B 1 160 ? -2.113 33.125 -32.970 1.00 291.97 157 GLN B CA 1
ATOM 3756 C C . GLN B 1 160 ? -2.215 31.875 -32.087 1.00 283.37 157 GLN B C 1
ATOM 3757 O O . GLN B 1 160 ? -1.904 30.766 -32.525 1.00 267.27 157 GLN B O 1
ATOM 3763 N N . VAL B 1 161 ? -2.734 32.062 -30.871 1.00 257.85 158 VAL B N 1
ATOM 3764 C CA . VAL B 1 161 ? -3.006 30.938 -29.999 1.00 257.28 158 VAL B CA 1
ATOM 3765 C C . VAL B 1 161 ? -4.265 31.191 -29.171 1.00 277.98 158 VAL B C 1
ATOM 3766 O O . VAL B 1 161 ? -4.728 32.321 -29.061 1.00 239.46 158 VAL B O 1
ATOM 3770 N N . LEU B 1 162 ? -4.742 30.079 -28.572 1.00 286.09 159 LEU B N 1
ATOM 3771 C CA . LEU B 1 162 ? -5.876 29.941 -27.637 1.00 252.22 159 LEU B CA 1
ATOM 3772 C C . LEU B 1 162 ? -5.398 29.271 -26.341 1.00 219.76 159 LEU B C 1
ATOM 3773 O O . LEU B 1 162 ? -4.367 28.620 -26.307 1.00 254.58 159 LEU B O 1
ATOM 3778 N N . GLY B 1 163 ? -6.217 29.360 -25.292 1.00 215.88 160 GLY B N 1
ATOM 3779 C CA . GLY B 1 163 ? -5.903 28.775 -23.997 1.00 198.28 160 GLY B CA 1
ATOM 3780 C C . GLY B 1 163 ? -5.805 27.252 -24.033 1.00 220.42 160 GLY B C 1
ATOM 3781 O O . GLY B 1 163 ? -5.154 26.636 -23.183 1.00 246.29 160 GLY B O 1
ATOM 3782 N N . CYS B 1 164 ? -6.462 26.594 -24.990 1.00 224.48 161 CYS B N 1
ATOM 3783 C CA . CYS B 1 164 ? -6.280 25.139 -25.078 1.00 220.41 161 CYS B CA 1
ATOM 3784 C C . CYS B 1 164 ? -5.844 24.731 -26.489 1.00 234.83 161 CYS B C 1
ATOM 3785 O O . CYS B 1 164 ? -5.978 23.574 -26.878 1.00 253.43 161 CYS B O 1
ATOM 3788 N N . ASN B 1 165 ? -5.220 25.670 -27.217 1.00 245.07 162 ASN B N 1
ATOM 3789 C CA . ASN B 1 165 ? -4.660 25.417 -28.559 1.00 247.45 162 ASN B CA 1
ATOM 3790 C C . ASN B 1 165 ? -3.297 26.115 -28.675 1.00 239.66 162 ASN B C 1
ATOM 3791 O O . ASN B 1 165 ? -3.201 27.190 -29.217 1.00 202.57 162 ASN B O 1
ATOM 3796 N N . PHE B 1 166 ? -2.246 25.497 -28.119 1.00 226.37 163 PHE B N 1
ATOM 3797 C CA . PHE B 1 166 ? -0.911 26.058 -28.122 1.00 226.07 163 PHE B CA 1
ATOM 3798 C C . PHE B 1 166 ? -0.052 25.402 -29.199 1.00 229.39 163 PHE B C 1
ATOM 3799 O O . PHE B 1 166 ? 1.149 25.646 -29.249 1.00 240.25 163 PHE B O 1
ATOM 3807 N N . SER B 1 167 ? -0.694 24.603 -30.059 1.00 244.99 164 SER B N 1
ATOM 3808 C CA . SER B 1 167 ? -0.039 23.789 -31.075 1.00 239.64 164 SER B CA 1
ATOM 3809 C C . SER B 1 167 ? 0.915 24.636 -31.917 1.00 232.90 164 SER B C 1
ATOM 3810 O O . SER B 1 167 ? 2.001 24.163 -32.254 1.00 198.79 164 SER B O 1
ATOM 3813 N N . SER B 1 168 ? 0.502 25.875 -32.240 1.00 255.58 165 SER B N 1
ATOM 3814 C CA . SER B 1 168 ? 1.218 26.730 -33.204 1.00 257.71 165 SER B CA 1
ATOM 3815 C C . SER B 1 168 ? 2.620 27.114 -32.689 1.00 246.23 165 SER B C 1
ATOM 3816 O O . SER B 1 168 ? 3.489 27.443 -33.478 1.00 226.51 165 SER B O 1
ATOM 3819 N N . ILE B 1 169 ? 2.874 27.047 -31.379 1.00 218.54 166 ILE B N 1
ATOM 3820 C CA . ILE B 1 169 ? 4.171 27.519 -30.889 1.00 224.29 166 ILE B CA 1
ATOM 3821 C C . ILE B 1 169 ? 4.988 26.363 -30.301 1.00 216.79 166 ILE B C 1
ATOM 3822 O O . ILE B 1 169 ? 6.004 26.599 -29.625 1.00 223.36 166 ILE B O 1
ATOM 3827 N N . LYS B 1 170 ? 4.607 25.127 -30.643 1.00 199.76 167 LYS B N 1
ATOM 3828 C CA . LYS B 1 170 ? 5.279 23.924 -30.170 1.00 237.70 167 LYS B CA 1
ATOM 3829 C C . LYS B 1 170 ? 6.622 23.681 -30.875 1.00 256.04 167 LYS B C 1
ATOM 3830 O O . LYS B 1 170 ? 7.470 22.980 -30.327 1.00 285.53 167 LYS B O 1
ATOM 3836 N N . ASN B 1 171 ? 6.789 24.196 -32.095 1.00 230.26 168 ASN B N 1
ATOM 3837 C CA . ASN B 1 171 ? 7.855 23.727 -32.957 1.00 221.14 168 ASN B CA 1
ATOM 3838 C C . ASN B 1 171 ? 8.646 24.901 -33.528 1.00 203.81 168 ASN B C 1
ATOM 3839 O O . ASN B 1 171 ? 9.096 24.823 -34.660 1.00 255.95 168 ASN B O 1
ATOM 3844 N N . LEU B 1 172 ? 8.843 25.970 -32.752 1.00 186.84 169 LEU B N 1
ATOM 3845 C CA . LEU B 1 172 ? 9.472 27.170 -33.329 1.00 230.09 169 LEU B CA 1
ATOM 3846 C C . LEU B 1 172 ? 11.001 27.165 -33.162 1.00 258.25 169 LEU B C 1
ATOM 3847 O O . LEU B 1 172 ? 11.703 27.668 -34.039 1.00 299.97 169 LEU B O 1
ATOM 3852 N N . ASP B 1 173 ? 11.530 26.597 -32.068 1.00 262.97 170 ASP B N 1
ATOM 3853 C CA . ASP B 1 173 ? 12.942 26.762 -31.694 1.00 262.72 170 ASP B CA 1
ATOM 3854 C C . ASP B 1 173 ? 13.324 28.249 -31.777 1.00 273.38 170 ASP B C 1
ATOM 3855 O O . ASP B 1 173 ? 14.193 28.650 -32.548 1.00 272.79 170 ASP B O 1
ATOM 3860 N N . ALA B 1 174 ? 12.655 29.067 -30.962 1.00 281.34 171 ALA B N 1
ATOM 3861 C CA . ALA B 1 174 ? 13.137 30.389 -30.655 1.00 257.68 171 ALA B CA 1
ATOM 3862 C C . ALA B 1 174 ? 13.791 30.343 -29.269 1.00 256.78 171 ALA B C 1
ATOM 3863 O O . ALA B 1 174 ? 13.564 29.429 -28.477 1.00 247.83 171 ALA B O 1
ATOM 3865 N N . GLU B 1 175 ? 14.640 31.332 -28.999 1.00 253.41 172 GLU B N 1
ATOM 3866 C CA . GLU B 1 175 ? 15.370 31.380 -27.741 1.00 263.94 172 GLU B CA 1
ATOM 3867 C C . GLU B 1 175 ? 14.515 32.014 -26.642 1.00 252.03 172 GLU B C 1
ATOM 3868 O O . GLU B 1 175 ? 14.731 31.744 -25.461 1.00 245.21 172 GLU B O 1
ATOM 3874 N N . VAL B 1 176 ? 13.577 32.879 -27.045 1.00 226.44 173 VAL B N 1
ATOM 3875 C CA . VAL B 1 176 ? 12.634 33.562 -26.163 1.00 227.67 173 VAL B CA 1
ATOM 3876 C C . VAL B 1 176 ? 11.281 33.629 -26.882 1.00 219.05 173 VAL B C 1
ATOM 3877 O O . VAL B 1 176 ? 11.216 33.615 -28.123 1.00 275.18 173 VAL B O 1
ATOM 3881 N N . TYR B 1 177 ? 10.200 33.716 -26.103 1.00 208.19 174 TYR B N 1
ATOM 3882 C CA . TYR B 1 177 ? 8.893 33.929 -26.695 1.00 180.08 174 TYR B CA 1
ATOM 3883 C C . TYR B 1 177 ? 8.285 35.217 -26.156 1.00 173.74 174 TYR B C 1
ATOM 3884 O O . TYR B 1 177 ? 8.211 35.393 -24.955 1.00 207.59 174 TYR B O 1
ATOM 3893 N N . LEU B 1 178 ? 7.854 36.094 -27.064 1.00 162.93 175 LEU B N 1
ATOM 3894 C CA . LEU B 1 178 ? 7.122 37.287 -26.668 1.00 177.51 175 LEU B CA 1
ATOM 3895 C C . LEU B 1 178 ? 5.633 37.105 -26.982 1.00 176.54 175 LEU B C 1
ATOM 3896 O O . LEU B 1 178 ? 5.233 37.024 -28.132 1.00 203.98 175 LEU B O 1
ATOM 3901 N N . PHE B 1 179 ? 4.821 37.071 -25.928 1.00 195.38 176 PHE B N 1
ATOM 3902 C CA . PHE B 1 179 ? 3.379 37.102 -26.044 1.00 199.82 176 PHE B CA 1
ATOM 3903 C C . PHE B 1 179 ? 2.893 38.556 -25.996 1.00 200.79 176 PHE B C 1
ATOM 3904 O O . PHE B 1 179 ? 3.294 39.368 -25.131 1.00 195.70 176 PHE B O 1
ATOM 3912 N N . ILE B 1 180 ? 1.988 38.884 -26.911 1.00 193.35 177 ILE B N 1
ATOM 3913 C CA . ILE B 1 180 ? 1.389 40.199 -26.925 1.00 224.44 177 ILE B CA 1
ATOM 3914 C C . ILE B 1 180 ? -0.036 40.072 -26.389 1.00 230.74 177 ILE B C 1
ATOM 3915 O O . ILE B 1 180 ? -0.894 39.478 -27.036 1.00 227.33 177 ILE B O 1
ATOM 3920 N N . GLY B 1 181 ? -0.256 40.608 -25.183 1.00 220.64 178 GLY B N 1
ATOM 3921 C CA . GLY B 1 181 ? -1.594 40.839 -24.672 1.00 255.68 178 GLY B CA 1
ATOM 3922 C C . GLY B 1 181 ? -1.703 40.619 -23.175 1.00 271.78 178 GLY B C 1
ATOM 3923 O O . GLY B 1 181 ? -0.735 40.282 -22.492 1.00 287.78 178 GLY B O 1
ATOM 3924 N N . SER B 1 182 ? -2.930 40.794 -22.681 1.00 285.15 179 SER B N 1
ATOM 3925 C CA . SER B 1 182 ? -3.310 40.430 -21.332 1.00 257.83 179 SER B CA 1
ATOM 3926 C C . SER B 1 182 ? -3.799 38.979 -21.320 1.00 271.92 179 SER B C 1
ATOM 3927 O O . SER B 1 182 ? -3.912 38.327 -22.367 1.00 266.72 179 SER B O 1
ATOM 3929 N N . GLY B 1 183 ? -4.121 38.503 -20.116 1.00 290.29 180 GLY B N 1
ATOM 3930 C CA . GLY B 1 183 ? -4.412 37.102 -19.853 1.00 270.78 180 GLY B CA 1
ATOM 3931 C C . GLY B 1 183 ? -3.115 36.334 -19.720 1.00 230.68 180 GLY B C 1
ATOM 3932 O O . GLY B 1 183 ? -2.376 36.258 -20.676 1.00 225.50 180 GLY B O 1
ATOM 3933 N N . ASN B 1 184 ? -2.829 35.824 -18.519 0.95 219.83 181 ASN B N 1
ATOM 3934 C CA . ASN B 1 184 ? -1.512 35.311 -18.198 0.95 229.94 181 ASN B CA 1
ATOM 3935 C C . ASN B 1 184 ? -1.571 33.782 -18.139 0.95 211.60 181 ASN B C 1
ATOM 3936 O O . ASN B 1 184 ? -0.565 33.110 -17.803 0.95 163.22 181 ASN B O 1
ATOM 3941 N N . PHE B 1 185 ? -2.752 33.236 -18.471 1.00 210.21 182 PHE B N 1
ATOM 3942 C CA . PHE B 1 185 ? -2.886 31.841 -18.832 1.00 192.93 182 PHE B CA 1
ATOM 3943 C C . PHE B 1 185 ? -2.102 31.582 -20.116 1.00 206.33 182 PHE B C 1
ATOM 3944 O O . PHE B 1 185 ? -1.402 30.596 -20.210 1.00 193.07 182 PHE B O 1
ATOM 3952 N N . HIS B 1 186 ? -2.222 32.479 -21.098 1.00 215.80 183 HIS B N 1
ATOM 3953 C CA . HIS B 1 186 ? -1.553 32.271 -22.389 1.00 223.51 183 HIS B CA 1
ATOM 3954 C C . HIS B 1 186 ? -0.040 32.213 -22.223 1.00 226.67 183 HIS B C 1
ATOM 3955 O O . HIS B 1 186 ? 0.571 31.253 -22.689 1.00 217.33 183 HIS B O 1
ATOM 3962 N N . PRO B 1 187 ? 0.614 33.232 -21.610 1.00 219.92 184 PRO B N 1
ATOM 3963 C CA . PRO B 1 187 ? 2.057 33.168 -21.397 1.00 199.73 184 PRO B CA 1
ATOM 3964 C C . PRO B 1 187 ? 2.426 31.957 -20.529 1.00 192.10 184 PRO B C 1
ATOM 3965 O O . PRO B 1 187 ? 3.457 31.348 -20.763 1.00 181.16 184 PRO B O 1
ATOM 3969 N N . LEU B 1 188 ? 1.570 31.592 -19.569 1.00 177.89 185 LEU B N 1
ATOM 3970 C CA . LEU B 1 188 ? 1.859 30.428 -18.750 1.00 196.83 185 LEU B CA 1
ATOM 3971 C C . LEU B 1 188 ? 1.944 29.180 -19.634 1.00 191.95 185 LEU B C 1
ATOM 3972 O O . LEU B 1 188 ? 2.850 28.374 -19.477 1.00 196.95 185 LEU B O 1
ATOM 3977 N N . GLY B 1 189 ? 0.990 29.034 -20.557 1.00 204.89 186 GLY B N 1
ATOM 3978 C CA . GLY B 1 189 ? 0.947 27.904 -21.476 1.00 199.46 186 GLY B CA 1
ATOM 3979 C C . GLY B 1 189 ? 2.164 27.880 -22.373 1.00 200.08 186 GLY B C 1
ATOM 3980 O O . GLY B 1 189 ? 2.774 26.825 -22.569 1.00 198.77 186 GLY B O 1
ATOM 3981 N N . ILE B 1 190 ? 2.529 29.060 -22.889 1.00 175.61 187 ILE B N 1
ATOM 3982 C CA . ILE B 1 190 ? 3.712 29.216 -23.738 1.00 210.64 187 ILE B CA 1
ATOM 3983 C C . ILE B 1 190 ? 4.940 28.686 -22.983 1.00 220.65 187 ILE B C 1
ATOM 3984 O O . ILE B 1 190 ? 5.732 27.891 -23.516 1.00 203.86 187 ILE B O 1
ATOM 3989 N N . TYR B 1 191 ? 5.094 29.154 -21.739 1.00 223.60 188 TYR B N 1
ATOM 3990 C CA . TYR B 1 191 ? 6.234 28.801 -20.899 1.00 222.42 188 TYR B CA 1
ATOM 3991 C C . TYR B 1 191 ? 6.258 27.288 -20.648 1.00 211.87 188 TYR B C 1
ATOM 3992 O O . TYR B 1 191 ? 7.292 26.649 -20.805 1.00 172.34 188 TYR B O 1
ATOM 4001 N N . LEU B 1 192 ? 5.106 26.718 -20.293 1.00 209.46 189 LEU B N 1
ATOM 4002 C CA . LEU B 1 192 ? 5.021 25.304 -19.948 1.00 207.32 189 LEU B CA 1
ATOM 4003 C C . LEU B 1 192 ? 5.401 24.438 -21.151 1.00 208.39 189 LEU B C 1
ATOM 4004 O O . LEU B 1 192 ? 6.140 23.470 -20.990 1.00 222.52 189 LEU B O 1
ATOM 4009 N N . PHE B 1 193 ? 4.892 24.779 -22.341 1.00 208.28 190 PHE B N 1
ATOM 4010 C CA . PHE B 1 193 ? 5.140 23.962 -23.523 1.00 224.66 190 PHE B CA 1
ATOM 4011 C C . PHE B 1 193 ? 6.573 24.128 -24.040 1.00 241.06 190 PHE B C 1
ATOM 4012 O O . PHE B 1 193 ? 7.178 23.142 -24.471 1.00 258.03 190 PHE B O 1
ATOM 4020 N N . THR B 1 194 ? 7.109 25.354 -24.001 1.00 230.13 191 THR B N 1
ATOM 4021 C CA . THR B 1 194 ? 8.427 25.628 -24.620 1.00 245.46 191 THR B CA 1
ATOM 4022 C C . THR B 1 194 ? 9.584 25.461 -23.627 1.00 244.22 191 THR B C 1
ATOM 4023 O O . THR B 1 194 ? 10.707 25.132 -24.023 1.00 185.60 191 THR B O 1
ATOM 4027 N N . LYS B 1 195 ? 9.311 25.756 -22.353 1.00 251.04 192 LYS B N 1
ATOM 4028 C CA . LYS B 1 195 ? 10.293 25.708 -21.265 1.00 227.93 192 LYS B CA 1
ATOM 4029 C C . LYS B 1 195 ? 11.447 26.644 -21.622 1.00 215.91 192 LYS B C 1
ATOM 4030 O O . LYS B 1 195 ? 12.577 26.413 -21.231 1.00 197.94 192 LYS B O 1
ATOM 4036 N N . SER B 1 196 ? 11.096 27.709 -22.362 1.00 224.22 193 SER B N 1
ATOM 4037 C CA . SER B 1 196 ? 11.955 28.819 -22.751 1.00 213.55 193 SER B CA 1
ATOM 4038 C C . SER B 1 196 ? 11.557 30.044 -21.934 1.00 191.65 193 SER B C 1
ATOM 4039 O O . SER B 1 196 ? 10.422 30.152 -21.489 1.00 191.55 193 SER B O 1
ATOM 4042 N N . PRO B 1 197 ? 12.464 31.002 -21.668 1.00 200.38 194 PRO B N 1
ATOM 4043 C CA . PRO B 1 197 ? 12.033 32.284 -21.120 1.00 204.33 194 PRO B CA 1
ATOM 4044 C C . PRO B 1 197 ? 10.964 32.942 -22.009 1.00 198.66 194 PRO B C 1
ATOM 4045 O O . PRO B 1 197 ? 11.000 32.867 -23.266 1.00 222.75 194 PRO B O 1
ATOM 4049 N N . VAL B 1 198 ? 9.998 33.568 -21.338 1.00 187.91 195 VAL B N 1
ATOM 4050 C CA . VAL B 1 198 ? 8.843 34.131 -22.010 1.00 183.77 195 VAL B CA 1
ATOM 4051 C C . VAL B 1 198 ? 8.530 35.503 -21.417 1.00 179.82 195 VAL B C 1
ATOM 4052 O O . VAL B 1 198 ? 8.377 35.625 -20.204 1.00 196.40 195 VAL B O 1
ATOM 4056 N N . LEU B 1 199 ? 8.431 36.512 -22.292 1.00 189.31 196 LEU B N 1
ATOM 4057 C CA . LEU B 1 199 ? 7.961 37.832 -21.910 1.00 198.04 196 LEU B CA 1
ATOM 4058 C C . LEU B 1 199 ? 6.544 38.035 -22.438 1.00 172.72 196 LEU B C 1
ATOM 4059 O O . LEU B 1 199 ? 6.185 37.528 -23.470 1.00 173.87 196 LEU B O 1
ATOM 4064 N N . ALA B 1 200 ? 5.775 38.819 -21.685 1.00 195.15 197 ALA B N 1
ATOM 4065 C CA . ALA B 1 200 ? 4.457 39.259 -22.079 1.00 222.61 197 ALA B CA 1
ATOM 4066 C C . ALA B 1 200 ? 4.433 40.790 -22.093 1.00 229.42 197 ALA B C 1
ATOM 4067 O O . ALA B 1 200 ? 4.868 41.455 -21.142 1.00 234.36 197 ALA B O 1
ATOM 4069 N N . LEU B 1 201 ? 3.921 41.336 -23.198 1.00 246.26 198 LEU B N 1
ATOM 4070 C CA . LEU B 1 201 ? 3.510 42.731 -23.240 1.00 259.17 198 LEU B CA 1
ATOM 4071 C C . LEU B 1 201 ? 1.987 42.781 -23.123 1.00 260.50 198 LEU B C 1
ATOM 4072 O O . LEU B 1 201 ? 1.278 42.254 -23.986 1.00 226.63 198 LEU B O 1
ATOM 4077 N N . ASP B 1 202 ? 1.504 43.400 -22.042 1.00 262.22 199 ASP B N 1
ATOM 4078 C CA . ASP B 1 202 ? 0.108 43.747 -21.890 1.00 282.72 199 ASP B CA 1
ATOM 4079 C C . ASP B 1 202 ? -0.053 45.162 -22.436 1.00 316.54 199 ASP B C 1
ATOM 4080 O O . ASP B 1 202 ? 0.286 46.126 -21.755 1.00 343.58 199 ASP B O 1
ATOM 4085 N N . PRO B 1 203 ? -0.537 45.350 -23.687 1.00 314.19 200 PRO B N 1
ATOM 4086 C CA . PRO B 1 203 ? -0.534 46.678 -24.301 1.00 296.77 200 PRO B CA 1
ATOM 4087 C C . PRO B 1 203 ? -1.581 47.634 -23.709 1.00 273.80 200 PRO B C 1
ATOM 4088 O O . PRO B 1 203 ? -1.521 48.823 -23.985 1.00 271.13 200 PRO B O 1
ATOM 4092 N N . TYR B 1 204 ? -2.485 47.096 -22.875 1.00 290.40 201 TYR B N 1
ATOM 4093 C CA . TYR B 1 204 ? -3.565 47.829 -22.190 1.00 276.98 201 TYR B CA 1
ATOM 4094 C C . TYR B 1 204 ? -3.016 48.742 -21.090 1.00 279.75 201 TYR B C 1
ATOM 4095 O O . TYR B 1 204 ? -3.479 49.850 -20.942 1.00 257.07 201 TYR B O 1
ATOM 4104 N N . ASN B 1 205 ? -2.119 48.225 -20.250 1.00 297.17 202 ASN B N 1
ATOM 4105 C CA . ASN B 1 205 ? -1.577 49.048 -19.171 1.00 290.24 202 ASN B CA 1
ATOM 4106 C C . ASN B 1 205 ? -0.047 48.992 -19.163 1.00 281.52 202 ASN B C 1
ATOM 4107 O O . ASN B 1 205 ? 0.584 49.377 -18.175 1.00 259.07 202 ASN B O 1
ATOM 4112 N N . SER B 1 206 ? 0.554 48.542 -20.271 1.00 284.82 203 SER B N 1
ATOM 4113 C CA . SER B 1 206 ? 1.981 48.793 -20.573 1.00 273.40 203 SER B CA 1
ATOM 4114 C C . SER B 1 206 ? 2.930 47.920 -19.732 1.00 305.97 203 SER B C 1
ATOM 4115 O O . SER B 1 206 ? 4.123 48.212 -19.706 1.00 294.38 203 SER B O 1
ATOM 4118 N N . GLU B 1 207 ? 2.400 46.883 -19.062 1.00 291.34 204 GLU B N 1
ATOM 4119 C CA . GLU B 1 207 ? 3.162 45.960 -18.202 1.00 294.06 204 GLU B CA 1
ATOM 4120 C C . GLU B 1 207 ? 3.972 44.983 -19.070 1.00 288.16 204 GLU B C 1
ATOM 4121 O O . GLU B 1 207 ? 3.458 44.375 -20.001 1.00 298.61 204 GLU B O 1
ATOM 4127 N N . ILE B 1 208 ? 5.257 44.826 -18.751 1.00 282.20 205 ILE B N 1
ATOM 4128 C CA . ILE B 1 208 ? 6.170 43.895 -19.439 1.00 264.29 205 ILE B CA 1
ATOM 4129 C C . ILE B 1 208 ? 6.793 43.003 -18.363 1.00 258.76 205 ILE B C 1
ATOM 4130 O O . ILE B 1 208 ? 7.202 43.521 -17.329 1.00 322.75 205 ILE B O 1
ATOM 4135 N N . ARG B 1 209 ? 6.950 41.694 -18.600 1.00 260.33 206 ARG B N 1
ATOM 4136 C CA . ARG B 1 209 ? 7.274 40.769 -17.495 1.00 228.66 206 ARG B CA 1
ATOM 4137 C C . ARG B 1 209 ? 7.651 39.383 -18.024 1.00 204.66 206 ARG B C 1
ATOM 4138 O O . ARG B 1 209 ? 7.226 38.986 -19.111 1.00 205.08 206 ARG B O 1
ATOM 4146 N N . ASP B 1 210 ? 8.489 38.695 -17.233 1.00 217.96 207 ASP B N 1
ATOM 4147 C CA . ASP B 1 210 ? 8.868 37.291 -17.387 1.00 213.74 207 ASP B CA 1
ATOM 4148 C C . ASP B 1 210 ? 7.787 36.412 -16.748 1.00 195.76 207 ASP B C 1
ATOM 4149 O O . ASP B 1 210 ? 7.273 36.702 -15.668 1.00 191.11 207 ASP B O 1
ATOM 4154 N N . ILE B 1 211 ? 7.432 35.324 -17.421 1.00 182.36 208 ILE B N 1
ATOM 4155 C CA . ILE B 1 211 ? 6.348 34.512 -16.901 1.00 184.23 208 ILE B CA 1
ATOM 4156 C C . ILE B 1 211 ? 6.901 33.320 -16.118 1.00 182.96 208 ILE B C 1
ATOM 4157 O O . ILE B 1 211 ? 6.144 32.687 -15.383 1.00 212.33 208 ILE B O 1
ATOM 4162 N N . SER B 1 212 ? 8.207 33.044 -16.207 1.00 191.19 209 SER B N 1
ATOM 4163 C CA . SER B 1 212 ? 8.784 31.943 -15.409 1.00 191.77 209 SER B CA 1
ATOM 4164 C C . SER B 1 212 ? 8.559 32.203 -13.913 1.00 195.51 209 SER B C 1
ATOM 4165 O O . SER B 1 212 ? 8.335 31.265 -13.160 1.00 188.21 209 SER B O 1
ATOM 4168 N N . ALA B 1 213 ? 8.553 33.483 -13.511 1.00 199.39 210 ALA B N 1
ATOM 4169 C CA . ALA B 1 213 ? 8.332 33.913 -12.108 1.00 192.23 210 ALA B CA 1
ATOM 4170 C C . ALA B 1 213 ? 6.953 33.458 -11.612 1.00 187.25 210 ALA B C 1
ATOM 4171 O O . ALA B 1 213 ? 6.799 32.772 -10.598 1.00 181.37 210 ALA B O 1
ATOM 4173 N N . PHE B 1 214 ? 5.946 33.899 -12.349 1.00 191.95 211 PHE B N 1
ATOM 4174 C CA . PHE B 1 214 ? 4.551 33.633 -12.047 1.00 187.84 211 PHE B CA 1
ATOM 4175 C C . PHE B 1 214 ? 4.226 32.132 -12.178 1.00 173.97 211 PHE B C 1
ATOM 4176 O O . PHE B 1 214 ? 3.331 31.652 -11.536 1.00 178.74 211 PHE B O 1
ATOM 4184 N N . ALA B 1 215 ? 5.014 31.383 -12.956 1.00 154.95 212 ALA B N 1
ATOM 4185 C CA . ALA B 1 215 ? 4.883 29.923 -13.063 1.00 156.11 212 ALA B CA 1
ATOM 4186 C C . ALA B 1 215 ? 5.314 29.224 -11.766 1.00 167.22 212 ALA B C 1
ATOM 4187 O O . ALA B 1 215 ? 4.543 28.416 -11.263 1.00 185.56 212 ALA B O 1
ATOM 4189 N N . ASP B 1 216 ? 6.527 29.510 -11.252 1.00 164.33 213 ASP B N 1
ATOM 4190 C CA . ASP B 1 216 ? 6.975 28.918 -9.967 1.00 176.74 213 ASP B CA 1
ATOM 4191 C C . ASP B 1 216 ? 5.740 28.721 -9.080 1.00 187.89 213 ASP B C 1
ATOM 4192 O O . ASP B 1 216 ? 5.323 27.612 -8.784 1.00 180.79 213 ASP B O 1
ATOM 4197 N N . ARG B 1 217 ? 5.160 29.832 -8.636 1.00 181.91 214 ARG B N 1
ATOM 4198 C CA . ARG B 1 217 ? 4.252 29.713 -7.527 1.00 178.24 214 ARG B CA 1
ATOM 4199 C C . ARG B 1 217 ? 2.951 29.026 -7.968 1.00 145.62 214 ARG B C 1
ATOM 4200 O O . ARG B 1 217 ? 2.380 28.315 -7.169 1.00 148.80 214 ARG B O 1
ATOM 4208 N N . ILE B 1 218 ? 2.611 29.028 -9.268 1.00 143.43 215 ILE B N 1
ATOM 4209 C CA . ILE B 1 218 ? 1.404 28.274 -9.734 1.00 146.89 215 ILE B CA 1
ATOM 4210 C C . ILE B 1 218 ? 1.681 26.765 -9.781 1.00 132.54 215 ILE B C 1
ATOM 4211 O O . ILE B 1 218 ? 0.854 25.984 -9.341 1.00 157.81 215 ILE B O 1
ATOM 4216 N N . LEU B 1 219 ? 2.818 26.359 -10.343 1.00 119.19 216 LEU B N 1
ATOM 4217 C CA . LEU B 1 219 ? 3.207 24.944 -10.389 1.00 146.79 216 LEU B CA 1
ATOM 4218 C C . LEU B 1 219 ? 3.170 24.289 -8.995 1.00 157.23 216 LEU B C 1
ATOM 4219 O O . LEU B 1 219 ? 2.807 23.132 -8.855 1.00 141.35 216 LEU B O 1
ATOM 4224 N N . ARG B 1 220 ? 3.665 25.009 -7.989 1.00 166.67 217 ARG B N 1
ATOM 4225 C CA . ARG B 1 220 ? 3.737 24.543 -6.613 1.00 161.42 217 ARG B CA 1
ATOM 4226 C C . ARG B 1 220 ? 2.321 24.333 -6.051 1.00 152.81 217 ARG B C 1
ATOM 4227 O O . ARG B 1 220 ? 2.061 23.449 -5.249 1.00 142.07 217 ARG B O 1
ATOM 4235 N N . ILE B 1 221 ? 1.419 25.234 -6.420 1.00 131.68 218 ILE B N 1
ATOM 4236 C CA . ILE B 1 221 ? 0.029 25.145 -6.023 1.00 120.69 218 ILE B CA 1
ATOM 4237 C C . ILE B 1 221 ? -0.603 23.898 -6.659 1.00 139.94 218 ILE B C 1
ATOM 4238 O O . ILE B 1 221 ? -1.262 23.119 -5.972 1.00 135.80 218 ILE B O 1
ATOM 4243 N N . ARG B 1 222 ? -0.380 23.703 -7.967 1.00 151.12 219 ARG B N 1
ATOM 4244 C CA . ARG B 1 222 ? -0.881 22.524 -8.695 1.00 144.68 219 ARG B CA 1
ATOM 4245 C C . ARG B 1 222 ? -0.373 21.258 -7.995 1.00 135.02 219 ARG B C 1
ATOM 4246 O O . ARG B 1 222 ? -1.116 20.338 -7.747 1.00 148.01 219 ARG B O 1
ATOM 4254 N N . PHE B 1 223 ? 0.921 21.240 -7.671 1.00 137.83 220 PHE B N 1
ATOM 4255 C CA . PHE B 1 223 ? 1.575 20.148 -6.956 1.00 148.59 220 PHE B CA 1
ATOM 4256 C C . PHE B 1 223 ? 0.823 19.821 -5.666 1.00 143.67 220 PHE B C 1
ATOM 4257 O O . PHE B 1 223 ? 0.595 18.686 -5.360 1.00 152.44 220 PHE B O 1
ATOM 4265 N N . ALA B 1 224 ? 0.533 20.841 -4.871 1.00 139.36 221 ALA B N 1
ATOM 4266 C CA . ALA B 1 224 ? -0.159 20.688 -3.608 1.00 146.21 221 ALA B CA 1
ATOM 4267 C C . ALA B 1 224 ? -1.549 20.078 -3.823 1.00 139.53 221 ALA B C 1
ATOM 4268 O O . ALA B 1 224 ? -1.965 19.198 -3.057 1.00 161.05 221 ALA B O 1
ATOM 4270 N N . ARG B 1 225 ? -2.284 20.626 -4.801 1.00 124.73 222 ARG B N 1
ATOM 4271 C CA . ARG B 1 225 ? -3.571 20.107 -5.259 1.00 134.11 222 ARG B CA 1
ATOM 4272 C C . ARG B 1 225 ? -3.513 18.590 -5.513 1.00 140.80 222 ARG B C 1
ATOM 4273 O O . ARG B 1 225 ? -4.354 17.811 -5.041 1.00 150.08 222 ARG B O 1
ATOM 4281 N N . ILE B 1 226 ? -2.558 18.225 -6.365 1.00 130.83 223 ILE B N 1
ATOM 4282 C CA . ILE B 1 226 ? -2.307 16.862 -6.776 1.00 136.80 223 ILE B CA 1
ATOM 4283 C C . ILE B 1 226 ? -2.120 16.002 -5.532 1.00 149.51 223 ILE B C 1
ATOM 4284 O O . ILE B 1 226 ? -2.640 14.922 -5.437 1.00 151.53 223 ILE B O 1
ATOM 4289 N N . THR B 1 227 ? -1.294 16.498 -4.614 1.00 157.84 224 THR B N 1
ATOM 4290 C CA . THR B 1 227 ? -0.879 15.764 -3.425 1.00 159.32 224 THR B CA 1
ATOM 4291 C C . THR B 1 227 ? -2.113 15.480 -2.549 1.00 151.49 224 THR B C 1
ATOM 4292 O O . THR B 1 227 ? -2.274 14.373 -2.033 1.00 135.87 224 THR B O 1
ATOM 4296 N N . LYS B 1 228 ? -2.983 16.478 -2.386 1.00 139.67 225 LYS B N 1
ATOM 4297 C CA . LYS B 1 228 ? -4.190 16.280 -1.615 1.00 135.34 225 LYS B CA 1
ATOM 4298 C C . LYS B 1 228 ? -5.083 15.237 -2.305 1.00 119.78 225 LYS B C 1
ATOM 4299 O O . LYS B 1 228 ? -5.706 14.389 -1.653 1.00 130.93 225 LYS B O 1
ATOM 4305 N N . ALA B 1 229 ? -5.135 15.301 -3.634 1.00 120.13 226 ALA B N 1
ATOM 4306 C CA . ALA B 1 229 ? -5.954 14.415 -4.461 1.00 143.93 226 ALA B CA 1
ATOM 4307 C C . ALA B 1 229 ? -5.496 12.945 -4.367 1.00 147.73 226 ALA B C 1
ATOM 4308 O O . ALA B 1 229 ? -6.257 12.016 -4.681 1.00 134.27 226 ALA B O 1
ATOM 4310 N N . ARG B 1 230 ? -4.235 12.728 -3.986 1.00 129.95 227 ARG B N 1
ATOM 4311 C CA . ARG B 1 230 ? -3.707 11.393 -3.849 1.00 147.33 227 ARG B CA 1
ATOM 4312 C C . ARG B 1 230 ? -4.433 10.653 -2.727 1.00 149.89 227 ARG B C 1
ATOM 4313 O O . ARG B 1 230 ? -4.416 9.418 -2.704 1.00 202.53 227 ARG B O 1
ATOM 4321 N N . GLU B 1 231 ? -5.059 11.403 -1.811 1.00 134.84 228 GLU B N 1
ATOM 4322 C CA . GLU B 1 231 ? -5.804 10.822 -0.688 1.00 165.78 228 GLU B CA 1
ATOM 4323 C C . GLU B 1 231 ? -7.220 10.409 -1.102 1.00 161.48 228 GLU B C 1
ATOM 4324 O O . GLU B 1 231 ? -7.833 9.551 -0.440 1.00 172.85 228 GLU B O 1
ATOM 4330 N N . ALA B 1 232 ? -7.720 10.984 -2.201 1.00 152.64 229 ALA B N 1
ATOM 4331 C CA . ALA B 1 232 ? -9.119 10.864 -2.577 1.00 154.13 229 ALA B CA 1
ATOM 4332 C C . ALA B 1 232 ? -9.471 9.423 -2.956 1.00 150.55 229 ALA B C 1
ATOM 4333 O O . ALA B 1 232 ? -8.702 8.742 -3.657 1.00 164.32 229 ALA B O 1
ATOM 4335 N N . GLU B 1 233 ? -10.658 8.997 -2.505 1.00 152.17 230 GLU B N 1
ATOM 4336 C CA . GLU B 1 233 ? -11.217 7.675 -2.811 1.00 174.59 230 GLU B CA 1
ATOM 4337 C C . GLU B 1 233 ? -12.431 7.770 -3.749 1.00 165.47 230 GLU B C 1
ATOM 4338 O O . GLU B 1 233 ? -12.734 6.786 -4.419 1.00 159.44 230 GLU B O 1
ATOM 4344 N N . LYS B 1 234 ? -13.156 8.899 -3.716 1.00 153.74 231 LYS B N 1
ATOM 4345 C CA . LYS B 1 234 ? -14.298 9.164 -4.576 1.00 147.62 231 LYS B CA 1
ATOM 4346 C C . LYS B 1 234 ? -14.021 10.405 -5.421 1.00 142.11 231 LYS B C 1
ATOM 4347 O O . LYS B 1 234 ? -13.657 11.458 -4.875 1.00 169.82 231 LYS B O 1
ATOM 4353 N N . TRP B 1 235 ? -14.225 10.278 -6.739 1.00 143.85 232 TRP B N 1
ATOM 4354 C CA . TRP B 1 235 ? -13.911 11.358 -7.677 1.00 145.57 232 TRP B CA 1
ATOM 4355 C C . TRP B 1 235 ? -15.149 11.826 -8.445 1.00 150.93 232 TRP B C 1
ATOM 4356 O O . TRP B 1 235 ? -16.022 11.030 -8.765 1.00 152.81 232 TRP B O 1
ATOM 4367 N N . GLY B 1 236 ? -15.191 13.125 -8.763 1.00 125.65 233 GLY B N 1
ATOM 4368 C CA . GLY B 1 236 ? -16.133 13.655 -9.734 1.00 137.52 233 GLY B CA 1
ATOM 4369 C C . GLY B 1 236 ? -15.413 14.018 -11.019 1.00 141.40 233 GLY B C 1
ATOM 4370 O O . GLY B 1 236 ? -14.306 14.514 -10.968 1.00 142.82 233 GLY B O 1
ATOM 4371 N N . ILE B 1 237 ? -16.037 13.720 -12.161 1.00 147.50 234 ILE B N 1
ATOM 4372 C CA . ILE B 1 237 ? -15.495 14.024 -13.487 1.00 135.71 234 ILE B CA 1
ATOM 4373 C C . ILE B 1 237 ? -16.452 15.003 -14.167 1.00 118.78 234 ILE B C 1
ATOM 4374 O O . ILE B 1 237 ? -17.573 14.651 -14.515 1.00 125.22 234 ILE B O 1
ATOM 4379 N N . ILE B 1 238 ? -15.991 16.228 -14.369 1.00 103.66 235 ILE B N 1
ATOM 4380 C CA . ILE B 1 238 ? -16.826 17.322 -14.846 1.00 114.67 235 ILE B CA 1
ATOM 4381 C C . ILE B 1 238 ? -16.759 17.364 -16.381 1.00 134.09 235 ILE B C 1
ATOM 4382 O O . ILE B 1 238 ? -15.687 17.470 -16.947 1.00 149.01 235 ILE B O 1
ATOM 4387 N N . VAL B 1 239 ? -17.912 17.293 -17.057 1.00 138.10 236 VAL B N 1
ATOM 4388 C CA . VAL B 1 239 ? -17.972 17.583 -18.488 1.00 128.30 236 VAL B CA 1
ATOM 4389 C C . VAL B 1 239 ? -18.912 18.776 -18.717 1.00 129.49 236 VAL B C 1
ATOM 4390 O O . VAL B 1 239 ? -19.719 19.169 -17.853 1.00 151.40 236 VAL B O 1
ATOM 4394 N N . SER B 1 240 ? -18.791 19.389 -19.884 1.00 138.10 237 SER B N 1
ATOM 4395 C CA . SER B 1 240 ? -19.582 20.576 -20.156 1.00 151.86 237 SER B CA 1
ATOM 4396 C C . SER B 1 240 ? -20.521 20.334 -21.345 1.00 158.66 237 SER B C 1
ATOM 4397 O O . SER B 1 240 ? -20.175 19.677 -22.323 1.00 132.53 237 SER B O 1
ATOM 4400 N N . SER B 1 241 ? -21.720 20.907 -21.245 1.00 158.05 238 SER B N 1
ATOM 4401 C CA . SER B 1 241 ? -22.673 20.952 -22.344 1.00 166.50 238 SER B CA 1
ATOM 4402 C C . SER B 1 241 ? -22.295 22.025 -23.383 1.00 182.00 238 SER B C 1
ATOM 4403 O O . SER B 1 241 ? -22.884 22.057 -24.454 1.00 190.42 238 SER B O 1
ATOM 4406 N N . LYS B 1 242 ? -21.316 22.894 -23.095 1.00 147.29 239 LYS B N 1
ATOM 4407 C CA . LYS B 1 242 ? -20.851 23.841 -24.107 1.00 169.19 239 LYS B CA 1
ATOM 4408 C C . LYS B 1 242 ? -20.221 23.059 -25.268 1.00 196.17 239 LYS B C 1
ATOM 4409 O O . LYS B 1 242 ? -19.374 22.183 -25.054 1.00 226.67 239 LYS B O 1
ATOM 4415 N N . GLU B 1 243 ? -20.598 23.408 -26.500 1.00 223.57 240 GLU B N 1
ATOM 4416 C CA . GLU B 1 243 ? -20.257 22.581 -27.662 1.00 211.39 240 GLU B CA 1
ATOM 4417 C C . GLU B 1 243 ? -18.733 22.441 -27.806 1.00 202.84 240 GLU B C 1
ATOM 4418 O O . GLU B 1 243 ? -18.210 21.336 -28.015 1.00 187.89 240 GLU B O 1
ATOM 4424 N N . GLY B 1 244 ? -17.997 23.539 -27.601 1.00 195.37 241 GLY B N 1
ATOM 4425 C CA . GLY B 1 244 ? -16.540 23.514 -27.721 1.00 182.34 241 GLY B CA 1
ATOM 4426 C C . GLY B 1 244 ? -15.813 22.994 -26.488 1.00 172.81 241 GLY B C 1
ATOM 4427 O O . GLY B 1 244 ? -14.595 22.926 -26.503 1.00 183.09 241 GLY B O 1
ATOM 4428 N N . GLN B 1 245 ? -16.531 22.634 -25.418 1.00 174.00 242 GLN B N 1
ATOM 4429 C CA . GLN B 1 245 ? -15.903 22.043 -24.246 1.00 180.88 242 GLN B CA 1
ATOM 4430 C C . GLN B 1 245 ? -16.282 20.573 -24.065 1.00 168.70 242 GLN B C 1
ATOM 4431 O O . GLN B 1 245 ? -15.771 19.934 -23.151 1.00 183.51 242 GLN B O 1
ATOM 4437 N N . TYR B 1 246 ? -17.152 20.051 -24.931 1.00 151.17 243 TYR B N 1
ATOM 4438 C CA . TYR B 1 246 ? -17.757 18.748 -24.753 1.00 172.47 243 TYR B CA 1
ATOM 4439 C C . TYR B 1 246 ? -16.710 17.684 -25.081 1.00 160.39 243 TYR B C 1
ATOM 4440 O O . TYR B 1 246 ? -16.207 17.665 -26.194 1.00 204.21 243 TYR B O 1
ATOM 4449 N N . ARG B 1 247 ? -16.337 16.860 -24.095 1.00 152.04 244 ARG B N 1
ATOM 4450 C CA . ARG B 1 247 ? -15.317 15.842 -24.268 1.00 154.53 244 ARG B CA 1
ATOM 4451 C C . ARG B 1 247 ? -15.784 14.553 -23.594 1.00 176.74 244 ARG B C 1
ATOM 4452 O O . ARG B 1 247 ? -15.113 14.040 -22.702 1.00 162.14 244 ARG B O 1
ATOM 4460 N N . MET B 1 248 ? -16.956 14.055 -24.020 1.00 172.48 245 MET B N 1
ATOM 4461 C CA . MET B 1 248 ? -17.638 12.943 -23.343 1.00 184.41 245 MET B CA 1
ATOM 4462 C C . MET B 1 248 ? -16.805 11.655 -23.437 1.00 203.22 245 MET B C 1
ATOM 4463 O O . MET B 1 248 ? -16.719 10.882 -22.461 1.00 190.82 245 MET B O 1
ATOM 4468 N N . LYS B 1 249 ? -16.239 11.420 -24.626 1.00 201.61 246 LYS B N 1
ATOM 4469 C CA . LYS B 1 249 ? -15.339 10.290 -24.909 1.00 201.77 246 LYS B CA 1
ATOM 4470 C C . LYS B 1 249 ? -14.291 10.187 -23.793 1.00 191.69 246 LYS B C 1
ATOM 4471 O O . LYS B 1 249 ? -14.079 9.133 -23.190 1.00 187.44 246 LYS B O 1
ATOM 4477 N N . LEU B 1 250 ? -13.580 11.304 -23.600 1.00 189.32 247 LEU B N 1
ATOM 4478 C CA . LEU B 1 250 ? -12.496 11.411 -22.647 1.00 178.38 247 LEU B CA 1
ATOM 4479 C C . LEU B 1 250 ? -13.007 11.134 -21.234 1.00 176.93 247 LEU B C 1
ATOM 4480 O O . LEU B 1 250 ? -12.357 10.412 -20.467 1.00 155.21 247 LEU B O 1
ATOM 4485 N N . ALA B 1 251 ? -14.133 11.773 -20.889 1.00 194.57 248 ALA B N 1
ATOM 4486 C CA . ALA B 1 251 ? -14.701 11.652 -19.541 1.00 185.56 248 ALA B CA 1
ATOM 4487 C C . ALA B 1 251 ? -14.977 10.177 -19.224 1.00 173.93 248 ALA B C 1
ATOM 4488 O O . ALA B 1 251 ? -14.731 9.723 -18.104 1.00 141.65 248 ALA B O 1
ATOM 4490 N N . LYS B 1 252 ? -15.486 9.437 -20.212 1.00 177.21 249 LYS B N 1
ATOM 4491 C CA . LYS B 1 252 ? -15.826 8.044 -19.982 1.00 186.42 249 LYS B CA 1
ATOM 4492 C C . LYS B 1 252 ? -14.556 7.191 -19.888 1.00 195.58 249 LYS B C 1
ATOM 4493 O O . LYS B 1 252 ? -14.541 6.207 -19.131 1.00 161.36 249 LYS B O 1
ATOM 4499 N N . GLU B 1 253 ? -13.495 7.575 -20.617 1.00 202.58 250 GLU B N 1
ATOM 4500 C CA . GLU B 1 253 ? -12.198 6.892 -20.508 1.00 197.80 250 GLU B CA 1
ATOM 4501 C C . GLU B 1 253 ? -11.609 7.094 -19.107 1.00 190.62 250 GLU B C 1
ATOM 4502 O O . GLU B 1 253 ? -11.069 6.142 -18.520 1.00 175.00 250 GLU B O 1
ATOM 4508 N N . ILE B 1 254 ? -11.703 8.331 -18.595 1.00 181.74 251 ILE B N 1
ATOM 4509 C CA . ILE B 1 254 ? -11.189 8.674 -17.267 1.00 162.77 251 ILE B CA 1
ATOM 4510 C C . ILE B 1 254 ? -11.959 7.891 -16.199 1.00 162.66 251 ILE B C 1
ATOM 4511 O O . ILE B 1 254 ? -11.377 7.438 -15.221 1.00 179.40 251 ILE B O 1
ATOM 4516 N N . LYS B 1 255 ? -13.278 7.778 -16.365 1.00 164.60 252 LYS B N 1
ATOM 4517 C CA . LYS B 1 255 ? -14.100 7.029 -15.433 1.00 163.80 252 LYS B CA 1
ATOM 4518 C C . LYS B 1 255 ? -13.610 5.580 -15.346 1.00 162.62 252 LYS B C 1
ATOM 4519 O O . LYS B 1 255 ? -13.348 5.087 -14.236 1.00 142.82 252 LYS B O 1
ATOM 4525 N N . LYS B 1 256 ? -13.430 4.924 -16.507 1.00 160.17 253 LYS B N 1
ATOM 4526 C CA . LYS B 1 256 ? -12.943 3.548 -16.531 1.00 186.97 253 LYS B CA 1
ATOM 4527 C C . LYS B 1 256 ? -11.572 3.462 -15.853 1.00 178.55 253 LYS B C 1
ATOM 4528 O O . LYS B 1 256 ? -11.321 2.564 -15.072 1.00 175.37 253 LYS B O 1
ATOM 4534 N N . ILE B 1 257 ? -10.695 4.427 -16.127 1.00 183.83 254 ILE B N 1
ATOM 4535 C CA . ILE B 1 257 ? -9.343 4.452 -15.557 1.00 189.46 254 ILE B CA 1
ATOM 4536 C C . ILE B 1 257 ? -9.407 4.472 -14.027 1.00 189.36 254 ILE B C 1
ATOM 4537 O O . ILE B 1 257 ? -8.691 3.726 -13.356 1.00 160.24 254 ILE B O 1
ATOM 4542 N N . LEU B 1 258 ? -10.225 5.380 -13.489 1.00 190.75 255 LEU B N 1
ATOM 4543 C CA . LEU B 1 258 ? -10.347 5.548 -12.045 1.00 176.99 255 LEU B CA 1
ATOM 4544 C C . LEU B 1 258 ? -10.949 4.287 -11.417 1.00 169.85 255 LEU B C 1
ATOM 4545 O O . LEU B 1 258 ? -10.499 3.856 -10.348 1.00 143.60 255 LEU B O 1
ATOM 4550 N N . GLU B 1 259 ? -11.931 3.690 -12.108 1.00 177.23 256 GLU B N 1
ATOM 4551 C CA . GLU B 1 259 ? -12.548 2.454 -11.640 1.00 191.82 256 GLU B CA 1
ATOM 4552 C C . GLU B 1 259 ? -11.535 1.304 -11.689 1.00 192.62 256 GLU B C 1
ATOM 4553 O O . GLU B 1 259 ? -11.590 0.413 -10.856 1.00 184.64 256 GLU B O 1
ATOM 4559 N N . ASP B 1 260 ? -10.599 1.340 -12.643 1.00 187.00 257 ASP B N 1
ATOM 4560 C CA . ASP B 1 260 ? -9.551 0.321 -12.751 1.00 194.87 257 ASP B CA 1
ATOM 4561 C C . ASP B 1 260 ? -8.590 0.433 -11.570 1.00 180.37 257 ASP B C 1
ATOM 4562 O O . ASP B 1 260 ? -8.003 -0.574 -11.164 1.00 187.97 257 ASP B O 1
ATOM 4567 N N . ASN B 1 261 ? -8.448 1.652 -11.039 1.00 184.97 258 ASN B N 1
ATOM 4568 C CA . ASN B 1 261 ? -7.631 1.971 -9.863 1.00 200.64 258 ASN B CA 1
ATOM 4569 C C . ASN B 1 261 ? -8.448 1.820 -8.573 1.00 197.16 258 ASN B C 1
ATOM 4570 O O . ASN B 1 261 ? -8.047 2.336 -7.538 1.00 179.40 258 ASN B O 1
ATOM 4575 N N . LYS B 1 262 ? -9.601 1.149 -8.686 1.00 196.21 259 LYS B N 1
ATOM 4576 C CA . LYS B 1 262 ? -10.445 0.632 -7.610 1.00 190.05 259 LYS B CA 1
ATOM 4577 C C . LYS B 1 262 ? -10.986 1.783 -6.773 1.00 170.66 259 LYS B C 1
ATOM 4578 O O . LYS B 1 262 ? -11.173 1.604 -5.575 1.00 161.50 259 LYS B O 1
ATOM 4584 N N . MET B 1 263 ? -11.235 2.930 -7.429 1.00 171.90 260 MET B N 1
ATOM 4585 C CA . MET B 1 263 ? -11.888 4.094 -6.833 1.00 184.47 260 MET B CA 1
ATOM 4586 C C . MET B 1 263 ? -13.276 4.274 -7.469 1.00 187.35 260 MET B C 1
ATOM 4587 O O . MET B 1 263 ? -13.545 3.763 -8.578 1.00 227.84 260 MET B O 1
ATOM 4592 N N . GLU B 1 264 ? -14.168 4.981 -6.760 1.00 189.58 261 GLU B N 1
ATOM 4593 C CA . GLU B 1 264 ? -15.446 5.412 -7.322 1.00 189.15 261 GLU B CA 1
ATOM 4594 C C . GLU B 1 264 ? -15.266 6.730 -8.085 1.00 159.45 261 GLU B C 1
ATOM 4595 O O . GLU B 1 264 ? -14.518 7.629 -7.683 1.00 140.94 261 GLU B O 1
ATOM 4601 N N . ALA B 1 265 ? -16.028 6.856 -9.171 1.00 145.26 262 ALA B N 1
ATOM 4602 C CA . ALA B 1 265 ? -16.062 8.087 -9.908 1.00 156.19 262 ALA B CA 1
ATOM 4603 C C . ALA B 1 265 ? -17.433 8.288 -10.559 1.00 165.93 262 ALA B C 1
ATOM 4604 O O . ALA B 1 265 ? -18.148 7.343 -10.911 1.00 200.57 262 ALA B O 1
ATOM 4606 N N . TYR B 1 266 ? -17.802 9.558 -10.692 1.00 152.89 263 TYR B N 1
ATOM 4607 C CA . TYR B 1 266 ? -19.116 9.907 -11.184 1.00 165.97 263 TYR B CA 1
ATOM 4608 C C . TYR B 1 266 ? -18.996 11.107 -12.102 1.00 174.11 263 TYR B C 1
ATOM 4609 O O . TYR B 1 266 ? -18.334 12.089 -11.769 1.00 161.12 263 TYR B O 1
ATOM 4618 N N . ILE B 1 267 ? -19.676 10.991 -13.243 1.00 168.52 264 ILE B N 1
ATOM 4619 C CA . ILE B 1 267 ? -19.644 11.990 -14.277 1.00 158.69 264 ILE B CA 1
ATOM 4620 C C . ILE B 1 267 ? -20.713 13.027 -13.954 1.00 132.32 264 ILE B C 1
ATOM 4621 O O . ILE B 1 267 ? -21.858 12.694 -13.698 1.00 135.45 264 ILE B O 1
ATOM 4626 N N . ILE B 1 268 ? -20.306 14.288 -13.957 1.00 131.58 265 ILE B N 1
ATOM 4627 C CA . ILE B 1 268 ? -21.204 15.396 -13.739 1.00 141.84 265 ILE B CA 1
ATOM 4628 C C . ILE B 1 268 ? -21.119 16.313 -14.955 1.00 130.23 265 ILE B C 1
ATOM 4629 O O . ILE B 1 268 ? -20.057 16.719 -15.351 1.00 132.31 265 ILE B O 1
ATOM 4634 N N . MET B 1 269 ? -22.267 16.647 -15.516 1.00 122.51 266 MET B N 1
ATOM 4635 C CA . MET B 1 269 ? -22.332 17.465 -16.710 1.00 141.75 266 MET B CA 1
ATOM 4636 C C . MET B 1 269 ? -22.991 18.799 -16.356 1.00 138.80 266 MET B C 1
ATOM 4637 O O . MET B 1 269 ? -24.026 18.838 -15.704 1.00 162.42 266 MET B O 1
ATOM 4642 N N . ALA B 1 270 ? -22.399 19.894 -16.812 1.00 137.50 267 ALA B N 1
ATOM 4643 C CA . ALA B 1 270 ? -22.965 21.187 -16.514 1.00 142.52 267 ALA B CA 1
ATOM 4644 C C . ALA B 1 270 ? -22.532 22.195 -17.572 1.00 151.56 267 ALA B C 1
ATOM 4645 O O . ALA B 1 270 ? -21.578 21.946 -18.321 1.00 161.79 267 ALA B O 1
ATOM 4647 N N . ASP B 1 271 ? -23.260 23.312 -17.643 1.00 156.61 268 ASP B N 1
ATOM 4648 C CA . ASP B 1 271 ? -22.999 24.324 -18.655 1.00 171.72 268 ASP B CA 1
ATOM 4649 C C . ASP B 1 271 ? -21.812 25.162 -18.178 1.00 176.75 268 ASP B C 1
ATOM 4650 O O . ASP B 1 271 ? -20.710 24.917 -18.619 1.00 188.25 268 ASP B O 1
ATOM 4655 N N . ASN B 1 272 ? -22.043 26.102 -17.254 1.00 189.52 269 ASN B N 1
ATOM 4656 C CA . ASN B 1 272 ? -20.966 26.817 -16.568 1.00 179.87 269 ASN B CA 1
ATOM 4657 C C . ASN B 1 272 ? -20.532 26.017 -15.344 1.00 165.95 269 ASN B C 1
ATOM 4658 O O . ASN B 1 272 ? -21.363 25.542 -14.584 1.00 172.20 269 ASN B O 1
ATOM 4663 N N . ILE B 1 273 ? -19.222 25.892 -15.145 1.00 160.49 270 ILE B N 1
ATOM 4664 C CA . ILE B 1 273 ? -18.689 25.234 -13.951 1.00 155.22 270 ILE B CA 1
ATOM 4665 C C . ILE B 1 273 ? -18.296 26.318 -12.932 1.00 155.79 270 ILE B C 1
ATOM 4666 O O . ILE B 1 273 ? -17.687 27.311 -13.297 1.00 159.34 270 ILE B O 1
ATOM 4671 N N . ASN B 1 274 ? -18.690 26.120 -11.667 1.00 164.63 271 ASN B N 1
ATOM 4672 C CA . ASN B 1 274 ? -18.341 27.000 -10.562 1.00 166.82 271 ASN B CA 1
ATOM 4673 C C . ASN B 1 274 ? -18.293 26.179 -9.269 1.00 159.59 271 ASN B C 1
ATOM 4674 O O . ASN B 1 274 ? -18.813 25.061 -9.202 1.00 150.00 271 ASN B O 1
ATOM 4679 N N . PRO B 1 275 ? -17.688 26.717 -8.188 1.00 149.94 272 PRO B N 1
ATOM 4680 C CA . PRO B 1 275 ? -17.631 26.002 -6.913 1.00 154.00 272 PRO B CA 1
ATOM 4681 C C . PRO B 1 275 ? -19.008 25.537 -6.419 1.00 156.02 272 PRO B C 1
ATOM 4682 O O . PRO B 1 275 ? -19.173 24.410 -5.943 1.00 151.93 272 PRO B O 1
ATOM 4686 N N . ASP B 1 276 ? -19.979 26.445 -6.533 1.00 153.79 273 ASP B N 1
ATOM 4687 C CA . ASP B 1 276 ? -21.302 26.243 -5.991 1.00 156.18 273 ASP B CA 1
ATOM 4688 C C . ASP B 1 276 ? -21.908 24.951 -6.527 1.00 141.37 273 ASP B C 1
ATOM 4689 O O . ASP B 1 276 ? -22.583 24.248 -5.802 1.00 141.57 273 ASP B O 1
ATOM 4694 N N . ILE B 1 277 ? -21.676 24.634 -7.798 1.00 157.74 274 ILE B N 1
ATOM 4695 C CA . ILE B 1 277 ? -22.409 23.516 -8.370 1.00 164.08 274 ILE B CA 1
ATOM 4696 C C . ILE B 1 277 ? -21.744 22.184 -8.004 1.00 136.76 274 ILE B C 1
ATOM 4697 O O . ILE B 1 277 ? -22.304 21.154 -8.313 1.00 119.43 274 ILE B O 1
ATOM 4702 N N . LEU B 1 278 ? -20.603 22.199 -7.301 1.00 118.72 275 LEU B N 1
ATOM 4703 C CA . LEU B 1 278 ? -20.003 20.946 -6.770 1.00 138.19 275 LEU B CA 1
ATOM 4704 C C . LEU B 1 278 ? -20.348 20.717 -5.285 1.00 151.54 275 LEU B C 1
ATOM 4705 O O . LEU B 1 278 ? -20.028 19.674 -4.685 1.00 143.55 275 LEU B O 1
ATOM 4710 N N . LEU B 1 279 ? -20.994 21.696 -4.670 1.00 145.62 276 LEU B N 1
ATOM 4711 C CA . LEU B 1 279 ? -21.135 21.756 -3.213 1.00 135.96 276 LEU B CA 1
ATOM 4712 C C . LEU B 1 279 ? -21.978 20.602 -2.675 1.00 124.49 276 LEU B C 1
ATOM 4713 O O . LEU B 1 279 ? -21.671 20.075 -1.607 1.00 143.38 276 LEU B O 1
ATOM 4718 N N . PRO B 1 280 ? -23.080 20.210 -3.354 1.00 130.16 277 PRO B N 1
ATOM 4719 C CA . PRO B 1 280 ? -23.923 19.119 -2.872 1.00 134.99 277 PRO B CA 1
ATOM 4720 C C . PRO B 1 280 ? -23.337 17.707 -2.995 1.00 141.63 277 PRO B C 1
ATOM 4721 O O . PRO B 1 280 ? -23.819 16.824 -2.304 1.00 152.75 277 PRO B O 1
ATOM 4725 N N . TYR B 1 281 ? -22.321 17.500 -3.838 1.00 140.18 278 TYR B N 1
ATOM 4726 C CA . TYR B 1 281 ? -21.752 16.144 -3.993 1.00 158.03 278 TYR B CA 1
ATOM 4727 C C . TYR B 1 281 ? -20.699 15.909 -2.907 1.00 157.82 278 TYR B C 1
ATOM 4728 O O . TYR B 1 281 ? -19.508 15.762 -3.151 1.00 158.22 278 TYR B O 1
ATOM 4737 N N . MET B 1 282 ? -21.172 15.861 -1.667 1.00 154.57 279 MET B N 1
ATOM 4738 C CA . MET B 1 282 ? -20.289 15.945 -0.495 1.00 180.06 279 MET B CA 1
ATOM 4739 C C . MET B 1 282 ? -19.437 14.672 -0.345 1.00 153.11 279 MET B C 1
ATOM 4740 O O . MET B 1 282 ? -18.390 14.710 0.273 1.00 141.79 279 MET B O 1
ATOM 4745 N N . GLU B 1 283 ? -19.872 13.549 -0.919 1.00 131.46 280 GLU B N 1
ATOM 4746 C CA . GLU B 1 283 ? -19.120 12.303 -0.782 1.00 139.97 280 GLU B CA 1
ATOM 4747 C C . GLU B 1 283 ? -17.871 12.318 -1.675 1.00 142.20 280 GLU B C 1
ATOM 4748 O O . GLU B 1 283 ? -16.977 11.494 -1.462 1.00 127.64 280 GLU B O 1
ATOM 4754 N N . LEU B 1 284 ? -17.845 13.193 -2.698 1.00 156.94 281 LEU B N 1
ATOM 4755 C CA . LEU B 1 284 ? -16.755 13.221 -3.692 1.00 139.67 281 LEU B CA 1
ATOM 4756 C C . LEU B 1 284 ? -15.618 14.064 -3.123 1.00 144.03 281 LEU B C 1
ATOM 4757 O O . LEU B 1 284 ? -15.835 15.149 -2.583 1.00 124.81 281 LEU B O 1
ATOM 4762 N N . ASP B 1 285 ? -14.398 13.531 -3.211 1.00 145.27 282 ASP B N 1
ATOM 4763 C CA . ASP B 1 285 ? -13.265 14.070 -2.463 1.00 150.04 282 ASP B CA 1
ATOM 4764 C C . ASP B 1 285 ? -12.385 14.948 -3.347 1.00 141.78 282 ASP B C 1
ATOM 4765 O O . ASP B 1 285 ? -11.624 15.736 -2.800 1.00 131.90 282 ASP B O 1
ATOM 4770 N N . ALA B 1 286 ? -12.480 14.789 -4.675 1.00 155.84 283 ALA B N 1
ATOM 4771 C CA . ALA B 1 286 ? -11.761 15.619 -5.646 1.00 158.85 283 ALA B CA 1
ATOM 4772 C C . ALA B 1 286 ? -12.428 15.501 -7.019 1.00 148.41 283 ALA B C 1
ATOM 4773 O O . ALA B 1 286 ? -13.263 14.615 -7.244 1.00 123.92 283 ALA B O 1
ATOM 4775 N N . PHE B 1 287 ? -12.028 16.385 -7.939 1.00 138.62 284 PHE B N 1
ATOM 4776 C CA . PHE B 1 287 ? -12.632 16.481 -9.249 1.00 143.93 284 PHE B CA 1
ATOM 4777 C C . PHE B 1 287 ? -11.577 16.619 -10.351 1.00 157.63 284 PHE B C 1
ATOM 4778 O O . PHE B 1 287 ? -10.588 17.293 -10.160 1.00 169.32 284 PHE B O 1
ATOM 4786 N N . VAL B 1 288 ? -11.854 15.973 -11.493 1.00 152.11 285 VAL B N 1
ATOM 4787 C CA . VAL B 1 288 ? -11.105 16.019 -12.753 1.00 121.68 285 VAL B CA 1
ATOM 4788 C C . VAL B 1 288 ? -11.941 16.805 -13.755 1.00 128.36 285 VAL B C 1
ATOM 4789 O O . VAL B 1 288 ? -13.129 16.506 -13.917 1.00 130.93 285 VAL B O 1
ATOM 4793 N N . VAL B 1 289 ? -11.329 17.772 -14.441 1.00 123.88 286 VAL B N 1
ATOM 4794 C CA . VAL B 1 289 ? -12.056 18.628 -15.394 1.00 142.09 286 VAL B CA 1
ATOM 4795 C C . VAL B 1 289 ? -11.837 18.068 -16.798 1.00 150.87 286 VAL B C 1
ATOM 4796 O O . VAL B 1 289 ? -10.730 18.141 -17.325 1.00 174.55 286 VAL B O 1
ATOM 4800 N N . SER B 1 290 ? -12.903 17.494 -17.366 1.00 156.17 287 SER B N 1
ATOM 4801 C CA . SER B 1 290 ? -12.931 16.977 -18.723 1.00 143.04 287 SER B CA 1
ATOM 4802 C C . SER B 1 290 ? -13.653 18.000 -19.597 1.00 135.15 287 SER B C 1
ATOM 4803 O O . SER B 1 290 ? -14.391 17.660 -20.512 1.00 151.96 287 SER B O 1
ATOM 4806 N N . ALA B 1 291 ? -13.466 19.271 -19.253 1.00 138.34 288 ALA B N 1
ATOM 4807 C CA . ALA B 1 291 ? -13.826 20.379 -20.102 1.00 153.68 288 ALA B CA 1
ATOM 4808 C C . ALA B 1 291 ? -12.591 21.277 -20.187 1.00 163.34 288 ALA B C 1
ATOM 4809 O O . ALA B 1 291 ? -11.440 20.769 -20.107 1.00 149.95 288 ALA B O 1
ATOM 4811 N N . CYS B 1 292 ? -12.818 22.587 -20.297 1.00 145.44 289 CYS B N 1
ATOM 4812 C CA . CYS B 1 292 ? -11.752 23.531 -20.487 1.00 159.96 289 CYS B CA 1
ATOM 4813 C C . CYS B 1 292 ? -10.608 23.324 -19.490 1.00 167.85 289 CYS B C 1
ATOM 4814 O O . CYS B 1 292 ? -10.766 23.391 -18.272 1.00 203.18 289 CYS B O 1
ATOM 4817 N N . PRO B 1 293 ? -9.391 23.127 -20.019 1.00 148.28 290 PRO B N 1
ATOM 4818 C CA . PRO B 1 293 ? -8.165 23.167 -19.240 1.00 156.17 290 PRO B CA 1
ATOM 4819 C C . PRO B 1 293 ? -7.927 24.391 -18.357 1.00 147.13 290 PRO B C 1
ATOM 4820 O O . PRO B 1 293 ? -7.109 24.294 -17.480 1.00 155.80 290 PRO B O 1
ATOM 4824 N N . ARG B 1 294 ? -8.540 25.542 -18.663 1.00 136.53 291 ARG B N 1
ATOM 4825 C CA . ARG B 1 294 ? -8.298 26.742 -17.892 1.00 151.66 291 ARG B CA 1
ATOM 4826 C C . ARG B 1 294 ? -8.972 26.679 -16.519 1.00 156.68 291 ARG B C 1
ATOM 4827 O O . ARG B 1 294 ? -8.495 27.338 -15.565 1.00 151.37 291 ARG B O 1
ATOM 4835 N N . ILE B 1 295 ? -10.072 25.921 -16.414 1.00 161.41 292 ILE B N 1
ATOM 4836 C CA . ILE B 1 295 ? -10.873 25.981 -15.192 1.00 159.58 292 ILE B CA 1
ATOM 4837 C C . ILE B 1 295 ? -9.990 25.579 -14.009 1.00 158.15 292 ILE B C 1
ATOM 4838 O O . ILE B 1 295 ? -9.840 26.344 -13.052 1.00 143.50 292 ILE B O 1
ATOM 4843 N N . ALA B 1 296 ? -9.401 24.382 -14.096 1.00 147.93 293 ALA B N 1
ATOM 4844 C CA . ALA B 1 296 ? -8.551 23.845 -13.041 1.00 160.16 293 ALA B CA 1
ATOM 4845 C C . ALA B 1 296 ? -7.417 24.821 -12.665 1.00 169.04 293 ALA B C 1
ATOM 4846 O O . ALA B 1 296 ? -7.043 24.925 -11.503 1.00 149.65 293 ALA B O 1
ATOM 4848 N N . ILE B 1 297 ? -6.868 25.528 -13.658 1.00 178.84 294 ILE B N 1
ATOM 4849 C CA . ILE B 1 297 ? -5.633 26.300 -13.521 1.00 154.20 294 ILE B CA 1
ATOM 4850 C C . ILE B 1 297 ? -5.941 27.695 -12.984 1.00 142.29 294 ILE B C 1
ATOM 4851 O O . ILE B 1 297 ? -5.304 28.156 -12.043 1.00 148.75 294 ILE B O 1
ATOM 4856 N N . ASP B 1 298 ? -6.897 28.366 -13.622 1.00 139.49 295 ASP B N 1
ATOM 4857 C CA . ASP B 1 298 ? -7.185 29.772 -13.357 1.00 176.06 295 ASP B CA 1
ATOM 4858 C C . ASP B 1 298 ? -7.961 29.963 -12.047 1.00 176.47 295 ASP B C 1
ATOM 4859 O O . ASP B 1 298 ? -7.783 30.958 -11.347 1.00 158.64 295 ASP B O 1
ATOM 4864 N N . ASP B 1 299 ? -8.878 29.042 -11.763 1.00 153.72 296 ASP B N 1
ATOM 4865 C CA . ASP B 1 299 ? -9.828 29.229 -10.691 1.00 169.75 296 ASP B CA 1
ATOM 4866 C C . ASP B 1 299 ? -9.558 28.277 -9.523 1.00 180.57 296 ASP B C 1
ATOM 4867 O O . ASP B 1 299 ? -10.457 28.035 -8.743 1.00 196.22 296 ASP B O 1
ATOM 4872 N N . SER B 1 300 ? -8.338 27.757 -9.360 1.00 179.93 297 SER B N 1
ATOM 4873 C CA . SER B 1 300 ? -8.133 26.723 -8.332 1.00 170.42 297 SER B CA 1
ATOM 4874 C C . SER B 1 300 ? -8.405 27.301 -6.934 1.00 159.71 297 SER B C 1
ATOM 4875 O O . SER B 1 300 ? -8.924 26.606 -6.061 1.00 189.19 297 SER B O 1
ATOM 4878 N N . GLN B 1 301 ? -8.154 28.598 -6.745 1.00 160.82 298 GLN B N 1
ATOM 4879 C CA . GLN B 1 301 ? -8.329 29.190 -5.426 1.00 171.61 298 GLN B CA 1
ATOM 4880 C C . GLN B 1 301 ? -9.813 29.269 -5.027 1.00 162.71 298 GLN B C 1
ATOM 4881 O O . GLN B 1 301 ? -10.124 29.470 -3.859 1.00 188.72 298 GLN B O 1
ATOM 4887 N N . MET B 1 302 ? -10.735 29.074 -5.974 1.00 153.44 299 MET B N 1
ATOM 4888 C CA . MET B 1 302 ? -12.162 29.249 -5.699 1.00 154.91 299 MET B CA 1
ATOM 4889 C C . MET B 1 302 ? -12.807 27.959 -5.166 1.00 149.64 299 MET B C 1
ATOM 4890 O O . MET B 1 302 ? -13.906 28.006 -4.622 1.00 158.60 299 MET B O 1
ATOM 4895 N N . TYR B 1 303 ? -12.111 26.824 -5.273 1.00 159.06 300 TYR B N 1
ATOM 4896 C CA . TYR B 1 303 ? -12.649 25.505 -4.978 1.00 157.20 300 TYR B CA 1
ATOM 4897 C C . TYR B 1 303 ? -11.942 24.947 -3.746 1.00 164.67 300 TYR B C 1
ATOM 4898 O O . TYR B 1 303 ? -10.709 24.928 -3.706 1.00 154.50 300 TYR B O 1
ATOM 4907 N N . LYS B 1 304 ? -12.719 24.475 -2.764 1.00 167.43 301 LYS B N 1
ATOM 4908 C CA . LYS B 1 304 ? -12.156 23.848 -1.565 1.00 172.91 301 LYS B CA 1
ATOM 4909 C C . LYS B 1 304 ? -11.438 22.544 -1.947 1.00 163.86 301 LYS B C 1
ATOM 4910 O O . LYS B 1 304 ? -10.259 22.337 -1.631 1.00 145.16 301 LYS B O 1
ATOM 4912 N N . LYS B 1 305 ? -12.176 21.674 -2.643 1.00 147.65 302 LYS B N 1
ATOM 4913 C CA . LYS B 1 305 ? -11.749 20.335 -3.013 1.00 144.63 302 LYS B CA 1
ATOM 4914 C C . LYS B 1 305 ? -10.808 20.461 -4.208 1.00 134.52 302 LYS B C 1
ATOM 4915 O O . LYS B 1 305 ? -10.930 21.372 -5.019 1.00 158.72 302 LYS B O 1
ATOM 4921 N N . PRO B 1 306 ? -9.777 19.610 -4.375 1.00 146.10 303 PRO B N 1
ATOM 4922 C CA . PRO B 1 306 ? -8.881 19.751 -5.523 1.00 147.56 303 PRO B CA 1
ATOM 4923 C C . PRO B 1 306 ? -9.613 19.576 -6.863 1.00 152.26 303 PRO B C 1
ATOM 4924 O O . PRO B 1 306 ? -10.361 18.603 -7.029 1.00 119.59 303 PRO B O 1
ATOM 4928 N N . LEU B 1 307 ? -9.420 20.552 -7.769 1.00 151.50 304 LEU B N 1
ATOM 4929 C CA . LEU B 1 307 ? -9.835 20.492 -9.171 1.00 145.72 304 LEU B CA 1
ATOM 4930 C C . LEU B 1 307 ? -8.588 20.317 -10.037 1.00 149.57 304 LEU B C 1
ATOM 4931 O O . LEU B 1 307 ? -7.710 21.182 -10.039 1.00 136.25 304 LEU B O 1
ATOM 4936 N N . LEU B 1 308 ? -8.577 19.210 -10.786 1.00 151.59 305 LEU B N 1
ATOM 4937 C CA . LEU B 1 308 ? -7.418 18.740 -11.529 1.00 149.77 305 LEU B CA 1
ATOM 4938 C C . LEU B 1 308 ? -7.746 18.760 -13.025 1.00 161.60 305 LEU B C 1
ATOM 4939 O O . LEU B 1 308 ? -8.900 18.523 -13.439 1.00 136.77 305 LEU B O 1
ATOM 4944 N N . THR B 1 309 ? -6.735 19.080 -13.847 1.00 162.53 306 THR B N 1
ATOM 4945 C CA . THR B 1 309 ? -6.775 18.814 -15.281 1.00 158.97 306 THR B CA 1
ATOM 4946 C C . THR B 1 309 ? -6.574 17.320 -15.481 1.00 164.78 306 THR B C 1
ATOM 4947 O O . THR B 1 309 ? -6.126 16.634 -14.570 1.00 168.22 306 THR B O 1
ATOM 4951 N N . PRO B 1 310 ? -6.920 16.753 -16.653 1.00 159.49 307 PRO B N 1
ATOM 4952 C CA . PRO B 1 310 ? -6.645 15.338 -16.905 1.00 154.16 307 PRO B CA 1
ATOM 4953 C C . PRO B 1 310 ? -5.156 14.967 -16.798 1.00 165.45 307 PRO B C 1
ATOM 4954 O O . PRO B 1 310 ? -4.849 13.864 -16.345 1.00 139.57 307 PRO B O 1
ATOM 4958 N N . GLN B 1 311 ? -4.260 15.896 -17.177 1.00 199.08 308 GLN B N 1
ATOM 4959 C CA . GLN B 1 311 ? -2.789 15.741 -17.029 1.00 190.30 308 GLN B CA 1
ATOM 4960 C C . GLN B 1 311 ? -2.405 15.602 -15.550 1.00 165.34 308 GLN B C 1
ATOM 4961 O O . GLN B 1 311 ? -1.532 14.814 -15.198 1.00 136.80 308 GLN B O 1
ATOM 4967 N N . GLU B 1 312 ? -3.027 16.418 -14.691 1.00 153.86 309 GLU B N 1
ATOM 4968 C CA . GLU B 1 312 ? -2.786 16.365 -13.277 1.00 143.46 309 GLU B CA 1
ATOM 4969 C C . GLU B 1 312 ? -3.285 15.033 -12.711 1.00 147.39 309 GLU B C 1
ATOM 4970 O O . GLU B 1 312 ? -2.622 14.454 -11.853 1.00 164.02 309 GLU B O 1
ATOM 4976 N N . LEU B 1 313 ? -4.431 14.530 -13.192 1.00 152.58 310 LEU B N 1
ATOM 4977 C CA . LEU B 1 313 ? -4.904 13.227 -12.720 1.00 162.24 310 LEU B CA 1
ATOM 4978 C C . LEU B 1 313 ? -3.880 12.138 -13.074 1.00 164.70 310 LEU B C 1
ATOM 4979 O O . LEU B 1 313 ? -3.632 11.226 -12.266 1.00 132.32 310 LEU B O 1
ATOM 4984 N N . GLU B 1 314 ? -3.299 12.240 -14.277 1.00 151.74 311 GLU B N 1
ATOM 4985 C CA . GLU B 1 314 ? -2.255 11.317 -14.709 1.00 149.62 311 GLU B CA 1
ATOM 4986 C C . GLU B 1 314 ? -1.166 11.241 -13.638 1.00 142.40 311 GLU B C 1
ATOM 4987 O O . GLU B 1 314 ? -0.678 10.152 -13.325 1.00 150.86 311 GLU B O 1
ATOM 4993 N N . ILE B 1 315 ? -0.782 12.424 -13.137 1.00 140.09 312 ILE B N 1
ATOM 4994 C CA . ILE B 1 315 ? 0.262 12.603 -12.112 1.00 148.16 312 ILE B CA 1
ATOM 4995 C C . ILE B 1 315 ? -0.161 11.884 -10.827 1.00 146.98 312 ILE B C 1
ATOM 4996 O O . ILE B 1 315 ? 0.637 11.166 -10.205 1.00 146.66 312 ILE B O 1
ATOM 5001 N N . VAL B 1 316 ? -1.415 12.123 -10.432 1.00 146.36 313 VAL B N 1
ATOM 5002 C CA . VAL B 1 316 ? -2.060 11.508 -9.261 1.00 157.64 313 VAL B CA 1
ATOM 5003 C C . VAL B 1 316 ? -1.884 9.990 -9.307 1.00 157.61 313 VAL B C 1
ATOM 5004 O O . VAL B 1 316 ? -1.487 9.362 -8.319 1.00 179.46 313 VAL B O 1
ATOM 5008 N N . LEU B 1 317 ? -2.206 9.417 -10.464 1.00 151.60 314 LEU B N 1
ATOM 5009 C CA . LEU B 1 317 ? -2.210 7.975 -10.658 1.00 166.08 314 LEU B CA 1
ATOM 5010 C C . LEU B 1 317 ? -0.803 7.423 -10.937 1.00 196.02 314 LEU B C 1
ATOM 5011 O O . LEU B 1 317 ? -0.660 6.221 -11.151 1.00 234.21 314 LEU B O 1
ATOM 5016 N N . ASN B 1 318 ? 0.213 8.293 -10.968 1.00 169.11 315 ASN B N 1
ATOM 5017 C CA . ASN B 1 318 ? 1.602 7.923 -11.254 1.00 165.00 315 ASN B CA 1
ATOM 5018 C C . ASN B 1 318 ? 1.720 7.309 -12.655 1.00 177.65 315 ASN B C 1
ATOM 5019 O O . ASN B 1 318 ? 2.550 6.426 -12.888 1.00 192.31 315 ASN B O 1
ATOM 5024 N N . LYS B 1 319 ? 0.898 7.802 -13.587 1.00 180.74 316 LYS B N 1
ATOM 5025 C CA . LYS B 1 319 ? 0.975 7.394 -14.995 1.00 166.31 316 LYS B CA 1
ATOM 5026 C C . LYS B 1 319 ? 1.440 8.568 -15.864 1.00 141.71 316 LYS B C 1
ATOM 5027 O O . LYS B 1 319 ? 1.324 8.581 -17.082 1.00 145.30 316 LYS B O 1
ATOM 5033 N N . ARG B 1 320 ? 1.959 9.594 -15.191 1.00 126.15 317 ARG B N 1
ATOM 5034 C CA . ARG B 1 320 ? 2.827 10.593 -15.746 1.00 142.66 317 ARG B CA 1
ATOM 5035 C C . ARG B 1 320 ? 3.648 11.097 -14.565 1.00 151.21 317 ARG B C 1
ATOM 5036 O O . ARG B 1 320 ? 3.147 11.179 -13.473 1.00 151.20 317 ARG B O 1
ATOM 5044 N N . GLN B 1 321 ? 4.893 11.493 -14.784 1.00 174.41 318 GLN B N 1
ATOM 5045 C CA . GLN B 1 321 ? 5.616 12.039 -13.653 1.00 179.87 318 GLN B CA 1
ATOM 5046 C C . GLN B 1 321 ? 5.295 13.528 -13.527 1.00 168.67 318 GLN B C 1
ATOM 5047 O O . GLN B 1 321 ? 4.968 14.184 -14.504 1.00 127.98 318 GLN B O 1
ATOM 5053 N N . TRP B 1 322 ? 5.329 14.025 -12.286 1.00 184.58 319 TRP B N 1
ATOM 5054 C CA . TRP B 1 322 ? 5.327 15.460 -12.005 1.00 181.76 319 TRP B CA 1
ATOM 5055 C C . TRP B 1 322 ? 6.438 16.140 -12.823 1.00 195.33 319 TRP B C 1
ATOM 5056 O O . TRP B 1 322 ? 6.275 17.269 -13.254 1.00 194.51 319 TRP B O 1
ATOM 5067 N N . GLU B 1 323 ? 7.557 15.438 -13.018 1.00 202.89 320 GLU B N 1
ATOM 5068 C CA . GLU B 1 323 ? 8.631 15.789 -13.969 1.00 219.66 320 GLU B CA 1
ATOM 5069 C C . GLU B 1 323 ? 8.082 16.416 -15.265 1.00 203.55 320 GLU B C 1
ATOM 5070 O O . GLU B 1 323 ? 8.660 17.343 -15.815 1.00 175.85 320 GLU B O 1
ATOM 5076 N N . ASN B 1 324 ? 7.013 15.809 -15.782 1.00 206.67 321 ASN B N 1
ATOM 5077 C CA . ASN B 1 324 ? 6.489 15.979 -17.117 1.00 194.12 321 ASN B CA 1
ATOM 5078 C C . ASN B 1 324 ? 5.161 16.737 -17.042 1.00 185.20 321 ASN B C 1
ATOM 5079 O O . ASN B 1 324 ? 4.278 16.502 -17.876 1.00 176.20 321 ASN B O 1
ATOM 5084 N N . TYR B 1 325 ? 4.971 17.606 -16.041 1.00 170.35 322 TYR B N 1
ATOM 5085 C CA . TYR B 1 325 ? 3.700 18.321 -15.965 1.00 178.47 322 TYR B CA 1
ATOM 5086 C C . TYR B 1 325 ? 3.418 18.982 -17.324 1.00 178.64 322 TYR B C 1
ATOM 5087 O O . TYR B 1 325 ? 4.335 19.473 -17.979 1.00 182.63 322 TYR B O 1
ATOM 5096 N N . GLN B 1 326 ? 2.138 18.994 -17.714 1.00 194.99 323 GLN B N 1
ATOM 5097 C CA . GLN B 1 326 ? 1.682 19.461 -19.024 1.00 181.43 323 GLN B CA 1
ATOM 5098 C C . GLN B 1 326 ? 0.320 20.146 -18.858 1.00 153.53 323 GLN B C 1
ATOM 5099 O O . GLN B 1 326 ? -0.554 19.635 -18.157 1.00 168.31 323 GLN B O 1
ATOM 5105 N N . LEU B 1 327 ? 0.104 21.279 -19.528 1.00 134.39 324 LEU B N 1
ATOM 5106 C CA . LEU B 1 327 ? -1.261 21.785 -19.587 1.00 153.75 324 LEU B CA 1
ATOM 5107 C C . LEU B 1 327 ? -2.132 20.862 -20.458 1.00 165.94 324 LEU B C 1
ATOM 5108 O O . LEU B 1 327 ? -1.707 20.254 -21.421 1.00 170.92 324 LEU B O 1
ATOM 5113 N N . ASP B 1 328 ? -3.418 20.926 -20.153 1.00 160.46 325 ASP B N 1
ATOM 5114 C CA . ASP B 1 328 ? -4.505 20.331 -20.923 1.00 172.55 325 ASP B CA 1
ATOM 5115 C C . ASP B 1 328 ? -4.690 21.117 -22.240 1.00 183.82 325 ASP B C 1
ATOM 5116 O O . ASP B 1 328 ? -4.503 22.348 -22.241 1.00 199.93 325 ASP B O 1
ATOM 5121 N N . GLU B 1 329 ? -4.964 20.420 -23.362 1.00 193.10 326 GLU B N 1
ATOM 5122 C CA . GLU B 1 329 ? -5.310 21.056 -24.662 1.00 187.04 326 GLU B CA 1
ATOM 5123 C C . GLU B 1 329 ? -6.539 20.393 -25.312 1.00 171.49 326 GLU B C 1
ATOM 5124 O O . GLU B 1 329 ? -6.730 19.183 -25.264 1.00 164.72 326 GLU B O 1
ATOM 5130 N N . ILE B 1 330 ? -7.316 21.222 -26.009 1.00 171.08 327 ILE B N 1
ATOM 5131 C CA . ILE B 1 330 ? -8.590 20.886 -26.621 1.00 194.00 327 ILE B CA 1
ATOM 5132 C C . ILE B 1 330 ? -8.412 20.916 -28.145 1.00 219.84 327 ILE B C 1
ATOM 5133 O O . ILE B 1 330 ? -8.347 22.012 -28.726 1.00 207.38 327 ILE B O 1
ATOM 5138 N N . LEU B 1 331 ? -8.445 19.716 -28.752 1.00 219.99 328 LEU B N 1
ATOM 5139 C CA . LEU B 1 331 ? -7.785 19.369 -30.051 1.00 239.44 328 LEU B CA 1
ATOM 5140 C C . LEU B 1 331 ? -8.524 19.929 -31.276 1.00 285.21 328 LEU B C 1
ATOM 5141 O O . LEU B 1 331 ? -7.892 20.483 -32.170 1.00 326.75 328 LEU B O 1
ATOM 5146 N N . PHE B 1 332 ? -9.825 19.628 -31.378 1.00 309.04 329 PHE B N 1
ATOM 5147 C CA . PHE B 1 332 ? -10.648 20.032 -32.529 1.00 270.11 329 PHE B CA 1
ATOM 5148 C C . PHE B 1 332 ? -11.816 20.893 -32.043 1.00 265.98 329 PHE B C 1
ATOM 5149 O O . PHE B 1 332 ? -12.164 20.855 -30.868 1.00 313.14 329 PHE B O 1
ATOM 5157 N N . ARG C 2 6 ? 35.410 -16.635 17.126 1.00 230.75 3 ARG C N 1
ATOM 5158 C CA . ARG C 2 6 ? 35.743 -15.206 16.826 1.00 228.54 3 ARG C CA 1
ATOM 5159 C C . ARG C 2 6 ? 34.699 -14.308 17.517 1.00 227.36 3 ARG C C 1
ATOM 5160 O O . ARG C 2 6 ? 34.613 -14.334 18.785 1.00 207.87 3 ARG C O 1
ATOM 5162 N N . ARG C 2 7 ? 33.911 -13.545 16.719 1.00 213.28 4 ARG C N 1
ATOM 5163 C CA . ARG C 2 7 ? 32.742 -12.803 17.204 1.00 206.26 4 ARG C CA 1
ATOM 5164 C C . ARG C 2 7 ? 31.953 -13.684 18.177 1.00 208.72 4 ARG C C 1
ATOM 5165 O O . ARG C 2 7 ? 31.626 -13.248 19.277 1.00 215.17 4 ARG C O 1
ATOM 5173 N N . GLU C 2 8 ? 31.680 -14.933 17.769 1.00 232.07 5 GLU C N 1
ATOM 5174 C CA . GLU C 2 8 ? 30.875 -15.913 18.519 1.00 212.98 5 GLU C CA 1
ATOM 5175 C C . GLU C 2 8 ? 31.280 -15.956 19.999 1.00 208.57 5 GLU C C 1
ATOM 5176 O O . GLU C 2 8 ? 30.386 -15.962 20.887 1.00 184.78 5 GLU C O 1
ATOM 5178 N N . LYS C 2 9 ? 32.607 -15.985 20.243 1.00 210.86 6 LYS C N 1
ATOM 5179 C CA . LYS C 2 9 ? 33.231 -16.060 21.592 1.00 209.02 6 LYS C CA 1
ATOM 5180 C C . LYS C 2 9 ? 32.866 -14.825 22.439 1.00 210.21 6 LYS C C 1
ATOM 5181 O O . LYS C 2 9 ? 32.477 -14.925 23.638 1.00 188.76 6 LYS C O 1
ATOM 5183 N N . MET C 2 10 ? 33.017 -13.653 21.815 1.00 230.55 7 MET C N 1
ATOM 5184 C CA . MET C 2 10 ? 32.731 -12.366 22.446 1.00 201.14 7 MET C CA 1
ATOM 5185 C C . MET C 2 10 ? 31.235 -12.261 22.776 1.00 183.70 7 MET C C 1
ATOM 5186 O O . MET C 2 10 ? 30.882 -11.797 23.842 1.00 158.84 7 MET C O 1
ATOM 5191 N N . ILE C 2 11 ? 30.378 -12.719 21.859 1.00 174.16 8 ILE C N 1
ATOM 5192 C CA . ILE C 2 11 ? 28.931 -12.609 22.015 1.00 174.89 8 ILE C CA 1
ATOM 5193 C C . ILE C 2 11 ? 28.444 -13.598 23.083 1.00 185.20 8 ILE C C 1
ATOM 5194 O O . ILE C 2 11 ? 27.567 -13.251 23.870 1.00 179.55 8 ILE C O 1
ATOM 5199 N N . ALA C 2 12 ? 29.059 -14.781 23.183 1.00 181.08 9 ALA C N 1
ATOM 5200 C CA . ALA C 2 12 ? 28.802 -15.702 24.302 1.00 186.85 9 ALA C CA 1
ATOM 5201 C C . ALA C 2 12 ? 29.102 -14.991 25.630 1.00 180.75 9 ALA C C 1
ATOM 5202 O O . ALA C 2 12 ? 28.263 -14.967 26.556 1.00 166.58 9 ALA C O 1
ATOM 5204 N N . LYS C 2 13 ? 30.297 -14.393 25.711 1.00 182.37 10 LYS C N 1
ATOM 5205 C CA . LYS C 2 13 ? 30.772 -13.691 26.912 1.00 182.38 10 LYS C CA 1
ATOM 5206 C C . LYS C 2 13 ? 29.859 -12.521 27.325 1.00 154.38 10 LYS C C 1
ATOM 5207 O O . LYS C 2 13 ? 29.593 -12.345 28.514 1.00 148.43 10 LYS C O 1
ATOM 5213 N N . ILE C 2 14 ? 29.369 -11.726 26.361 1.00 145.43 11 ILE C N 1
ATOM 5214 C CA . ILE C 2 14 ? 28.382 -10.654 26.641 1.00 140.38 11 ILE C CA 1
ATOM 5215 C C . ILE C 2 14 ? 27.099 -11.238 27.248 1.00 141.35 11 ILE C C 1
ATOM 5216 O O . ILE C 2 14 ? 26.554 -10.661 28.171 1.00 130.94 11 ILE C O 1
ATOM 5221 N N . LYS C 2 15 ? 26.584 -12.339 26.696 1.00 143.11 12 LYS C N 1
ATOM 5222 C CA . LYS C 2 15 ? 25.358 -12.965 27.220 1.00 166.45 12 LYS C CA 1
ATOM 5223 C C . LYS C 2 15 ? 25.582 -13.528 28.637 1.00 187.90 12 LYS C C 1
ATOM 5224 O O . LYS C 2 15 ? 24.696 -13.410 29.498 1.00 168.12 12 LYS C O 1
ATOM 5230 N N . ASP C 2 16 ? 26.772 -14.085 28.915 1.00 176.49 13 ASP C N 1
ATOM 5231 C CA . ASP C 2 16 ? 27.199 -14.449 30.287 1.00 183.36 13 ASP C CA 1
ATOM 5232 C C . ASP C 2 16 ? 27.208 -13.217 31.212 1.00 173.58 13 ASP C C 1
ATOM 5233 O O . ASP C 2 16 ? 26.690 -13.260 32.338 1.00 176.91 13 ASP C O 1
ATOM 5238 N N . LEU C 2 17 ? 27.842 -12.137 30.729 1.00 168.26 14 LEU C N 1
ATOM 5239 C CA . LEU C 2 17 ? 28.038 -10.849 31.428 1.00 168.06 14 LEU C CA 1
ATOM 5240 C C . LEU C 2 17 ? 26.714 -10.177 31.818 1.00 165.79 14 LEU C C 1
ATOM 5241 O O . LEU C 2 17 ? 26.606 -9.672 32.916 1.00 167.37 14 LEU C O 1
ATOM 5246 N N . MET C 2 18 ? 25.743 -10.110 30.902 1.00 155.58 15 MET C N 1
ATOM 5247 C CA . MET C 2 18 ? 24.537 -9.305 31.097 1.00 152.09 15 MET C CA 1
ATOM 5248 C C . MET C 2 18 ? 23.649 -9.826 32.239 1.00 142.32 15 MET C C 1
ATOM 5249 O O . MET C 2 18 ? 22.778 -9.111 32.690 1.00 159.66 15 MET C O 1
ATOM 5254 N N . TYR C 2 19 ? 23.916 -11.006 32.797 1.00 140.90 16 TYR C N 1
ATOM 5255 C CA . TYR C 2 19 ? 23.162 -11.470 33.967 1.00 168.79 16 TYR C CA 1
ATOM 5256 C C . TYR C 2 19 ? 23.864 -11.157 35.303 1.00 178.90 16 TYR C C 1
ATOM 5257 O O . TYR C 2 19 ? 23.363 -11.541 36.362 1.00 213.10 16 TYR C O 1
ATOM 5266 N N . LYS C 2 20 ? 24.986 -10.416 35.299 1.00 171.83 17 LYS C N 1
ATOM 5267 C CA . LYS C 2 20 ? 25.616 -9.936 36.543 1.00 176.17 17 LYS C CA 1
ATOM 5268 C C . LYS C 2 20 ? 25.562 -8.412 36.572 1.00 151.23 17 LYS C C 1
ATOM 5269 O O . LYS C 2 20 ? 26.289 -7.749 35.844 1.00 167.01 17 LYS C O 1
ATOM 5275 N N . PRO C 2 21 ? 24.774 -7.785 37.462 1.00 152.08 18 PRO C N 1
ATOM 5276 C CA . PRO C 2 21 ? 24.706 -6.323 37.488 1.00 157.41 18 PRO C CA 1
ATOM 5277 C C . PRO C 2 21 ? 26.035 -5.665 37.898 1.00 168.76 18 PRO C C 1
ATOM 5278 O O . PRO C 2 21 ? 26.364 -4.607 37.368 1.00 158.82 18 PRO C O 1
ATOM 5282 N N . ASP C 2 22 ? 26.798 -6.334 38.782 1.00 178.50 19 ASP C N 1
ATOM 5283 C CA . ASP C 2 22 ? 28.075 -5.831 39.317 1.00 166.61 19 ASP C CA 1
ATOM 5284 C C . ASP C 2 22 ? 29.133 -5.680 38.213 1.00 150.33 19 ASP C C 1
ATOM 5285 O O . ASP C 2 22 ? 30.110 -4.909 38.365 1.00 174.11 19 ASP C O 1
ATOM 5290 N N . SER C 2 23 ? 28.994 -6.419 37.106 1.00 140.81 20 SER C N 1
ATOM 5291 C CA . SER C 2 23 ? 30.055 -6.381 36.079 1.00 149.04 20 SER C CA 1
ATOM 5292 C C . SER C 2 23 ? 29.675 -5.484 34.885 1.00 133.66 20 SER C C 1
ATOM 5293 O O . SER C 2 23 ? 30.394 -5.416 33.898 1.00 127.71 20 SER C O 1
ATOM 5296 N N . ILE C 2 24 ? 28.573 -4.735 34.992 1.00 141.21 21 ILE C N 1
ATOM 5297 C CA . ILE C 2 24 ? 28.222 -3.718 33.997 1.00 140.91 21 ILE C CA 1
ATOM 5298 C C . ILE C 2 24 ? 28.768 -2.362 34.456 1.00 123.69 21 ILE C C 1
ATOM 5299 O O . ILE C 2 24 ? 28.927 -2.110 35.624 1.00 117.23 21 ILE C O 1
ATOM 5304 N N . ARG C 2 25 ? 29.048 -1.480 33.497 1.00 106.75 22 ARG C N 1
ATOM 5305 C CA . ARG C 2 25 ? 29.198 -0.050 33.769 1.00 115.54 22 ARG C CA 1
ATOM 5306 C C . ARG C 2 25 ? 28.361 0.735 32.762 1.00 122.63 22 ARG C C 1
ATOM 5307 O O . ARG C 2 25 ? 28.585 0.665 31.544 1.00 144.31 22 ARG C O 1
ATOM 5315 N N . ASN C 2 26 ? 27.403 1.504 33.282 1.00 128.13 23 ASN C N 1
ATOM 5316 C CA . ASN C 2 26 ? 26.550 2.314 32.439 1.00 131.44 23 ASN C CA 1
ATOM 5317 C C . ASN C 2 26 ? 27.059 3.749 32.498 1.00 104.92 23 ASN C C 1
ATOM 5318 O O . ASN C 2 26 ? 26.968 4.382 33.541 1.00 127.80 23 ASN C O 1
ATOM 5323 N N . ILE C 2 27 ? 27.605 4.247 31.391 1.00 85.64 24 ILE C N 1
ATOM 5324 C CA . ILE C 2 27 ? 28.392 5.468 31.479 1.00 91.57 24 ILE C CA 1
ATOM 5325 C C . ILE C 2 27 ? 28.170 6.381 30.282 1.00 83.79 24 ILE C C 1
ATOM 5326 O O . ILE C 2 27 ? 27.680 5.972 29.246 1.00 99.88 24 ILE C O 1
ATOM 5331 N N . GLY C 2 28 ? 28.563 7.640 30.456 1.00 82.69 25 GLY C N 1
ATOM 5332 C CA . GLY C 2 28 ? 28.463 8.636 29.395 1.00 108.95 25 GLY C CA 1
ATOM 5333 C C . GLY C 2 28 ? 29.627 9.607 29.444 1.00 122.32 25 GLY C C 1
ATOM 5334 O O . GLY C 2 28 ? 30.434 9.571 30.360 1.00 139.39 25 GLY C O 1
ATOM 5335 N N . ILE C 2 29 ? 29.714 10.480 28.441 1.00 113.36 26 ILE C N 1
ATOM 5336 C CA . ILE C 2 29 ? 30.884 11.335 28.298 1.00 112.26 26 ILE C CA 1
ATOM 5337 C C . ILE C 2 29 ? 30.445 12.796 28.302 1.00 120.85 26 ILE C C 1
ATOM 5338 O O . ILE C 2 29 ? 29.579 13.202 27.539 1.00 165.68 26 ILE C O 1
ATOM 5343 N N . CYS C 2 30 ? 31.061 13.576 29.183 1.00 110.62 27 CYS C N 1
ATOM 5344 C CA . CYS C 2 30 ? 30.587 14.916 29.447 1.00 110.83 27 CYS C CA 1
ATOM 5345 C C . CYS C 2 30 ? 31.690 15.892 29.065 1.00 107.18 27 CYS C C 1
ATOM 5346 O O . CYS C 2 30 ? 32.766 15.962 29.658 1.00 138.49 27 CYS C O 1
ATOM 5349 N N . ALA C 2 31 ? 31.414 16.637 28.014 1.00 104.40 28 ALA C N 1
ATOM 5350 C CA . ALA C 2 31 ? 32.442 17.465 27.444 1.00 116.46 28 ALA C CA 1
ATOM 5351 C C . ALA C 2 31 ? 31.836 18.718 26.841 1.00 112.42 28 ALA C C 1
ATOM 5352 O O . ALA C 2 31 ? 30.673 18.737 26.482 1.00 126.89 28 ALA C O 1
ATOM 5354 N N . HIS C 2 32 ? 32.674 19.741 26.695 1.00 93.31 29 HIS C N 1
ATOM 5355 C CA . HIS C 2 32 ? 32.314 20.920 25.926 1.00 100.57 29 HIS C CA 1
ATOM 5356 C C . HIS C 2 32 ? 32.378 20.582 24.434 1.00 99.97 29 HIS C C 1
ATOM 5357 O O . HIS C 2 32 ? 33.097 19.699 24.036 1.00 117.93 29 HIS C O 1
ATOM 5364 N N . ILE C 2 33 ? 31.692 21.357 23.587 1.00 124.87 30 ILE C N 1
ATOM 5365 C CA . ILE C 2 33 ? 31.361 20.851 22.235 1.00 145.84 30 ILE C CA 1
ATOM 5366 C C . ILE C 2 33 ? 32.615 20.570 21.381 1.00 153.39 30 ILE C C 1
ATOM 5367 O O . ILE C 2 33 ? 32.595 19.595 20.614 1.00 162.08 30 ILE C O 1
ATOM 5372 N N . ASP C 2 34 ? 33.700 21.353 21.522 1.00 133.60 31 ASP C N 1
ATOM 5373 C CA . ASP C 2 34 ? 34.917 21.115 20.717 1.00 140.47 31 ASP C CA 1
ATOM 5374 C C . ASP C 2 34 ? 36.005 20.380 21.506 1.00 125.05 31 ASP C C 1
ATOM 5375 O O . ASP C 2 34 ? 37.150 20.327 21.069 1.00 127.78 31 ASP C O 1
ATOM 5380 N N . HIS C 2 35 ? 35.680 19.801 22.657 1.00 123.69 32 HIS C N 1
ATOM 5381 C CA . HIS C 2 35 ? 36.761 19.300 23.528 1.00 110.06 32 HIS C CA 1
ATOM 5382 C C . HIS C 2 35 ? 37.136 17.847 23.238 1.00 106.81 32 HIS C C 1
ATOM 5383 O O . HIS C 2 35 ? 38.062 17.350 23.885 1.00 97.19 32 HIS C O 1
ATOM 5390 N N . GLY C 2 36 ? 36.379 17.163 22.351 1.00 138.16 33 GLY C N 1
ATOM 5391 C CA . GLY C 2 36 ? 36.798 15.892 21.707 1.00 147.63 33 GLY C CA 1
ATOM 5392 C C . GLY C 2 36 ? 36.067 14.651 22.198 1.00 147.08 33 GLY C C 1
ATOM 5393 O O . GLY C 2 36 ? 36.654 13.534 22.119 1.00 128.15 33 GLY C O 1
ATOM 5394 N N . LYS C 2 37 ? 34.800 14.830 22.633 1.00 143.44 34 LYS C N 1
ATOM 5395 C CA . LYS C 2 37 ? 33.883 13.733 22.980 1.00 140.87 34 LYS C CA 1
ATOM 5396 C C . LYS C 2 37 ? 33.916 12.644 21.889 1.00 134.14 34 LYS C C 1
ATOM 5397 O O . LYS C 2 37 ? 34.158 11.502 22.213 1.00 117.82 34 LYS C O 1
ATOM 5403 N N . THR C 2 38 ? 33.609 13.006 20.634 1.00 153.41 35 THR C N 1
ATOM 5404 C CA . THR C 2 38 ? 33.601 12.176 19.418 1.00 142.73 35 THR C CA 1
ATOM 5405 C C . THR C 2 38 ? 34.866 11.313 19.325 1.00 137.99 35 THR C C 1
ATOM 5406 O O . THR C 2 38 ? 34.835 10.075 19.295 1.00 131.69 35 THR C O 1
ATOM 5410 N N . THR C 2 39 ? 36.011 11.997 19.283 1.00 150.18 36 THR C N 1
ATOM 5411 C CA . THR C 2 39 ? 37.293 11.329 19.049 1.00 144.29 36 THR C CA 1
ATOM 5412 C C . THR C 2 39 ? 37.605 10.383 20.213 1.00 134.72 36 THR C C 1
ATOM 5413 O O . THR C 2 39 ? 38.135 9.297 19.983 1.00 112.63 36 THR C O 1
ATOM 5417 N N . LEU C 2 40 ? 37.248 10.781 21.440 1.00 139.25 37 LEU C N 1
ATOM 5418 C CA . LEU C 2 40 ? 37.411 9.909 22.617 1.00 137.31 37 LEU C CA 1
ATOM 5419 C C . LEU C 2 40 ? 36.483 8.681 22.513 1.00 127.92 37 LEU C C 1
ATOM 5420 O O . LEU C 2 40 ? 36.897 7.580 22.764 1.00 102.17 37 LEU C O 1
ATOM 5425 N N . SER C 2 41 ? 35.229 8.894 22.127 1.00 115.64 38 SER C N 1
ATOM 5426 C CA . SER C 2 41 ? 34.205 7.881 21.992 1.00 117.78 38 SER C CA 1
ATOM 5427 C C . SER C 2 41 ? 34.614 6.838 20.959 1.00 121.42 38 SER C C 1
ATOM 5428 O O . SER C 2 41 ? 34.546 5.653 21.239 1.00 150.20 38 SER C O 1
ATOM 5431 N N . ASP C 2 42 ? 35.007 7.310 19.771 1.00 130.87 39 ASP C N 1
ATOM 5432 C CA . ASP C 2 42 ? 35.468 6.502 18.625 1.00 137.12 39 ASP C CA 1
ATOM 5433 C C . ASP C 2 42 ? 36.644 5.611 19.040 1.00 129.20 39 ASP C C 1
ATOM 5434 O O . ASP C 2 42 ? 36.662 4.386 18.804 1.00 133.87 39 ASP C O 1
ATOM 5439 N N . ASN C 2 43 ? 37.654 6.268 19.623 1.00 118.34 40 ASN C N 1
ATOM 5440 C CA . ASN C 2 43 ? 38.945 5.666 19.921 1.00 128.28 40 ASN C CA 1
ATOM 5441 C C . ASN C 2 43 ? 38.825 4.710 21.111 1.00 121.19 40 ASN C C 1
ATOM 5442 O O . ASN C 2 43 ? 39.554 3.724 21.198 1.00 133.27 40 ASN C O 1
ATOM 5447 N N . LEU C 2 44 ? 37.939 5.053 22.050 1.00 116.22 41 LEU C N 1
ATOM 5448 C CA . LEU C 2 44 ? 37.581 4.202 23.189 1.00 137.01 41 LEU C CA 1
ATOM 5449 C C . LEU C 2 44 ? 37.027 2.874 22.682 1.00 130.61 41 LEU C C 1
ATOM 5450 O O . LEU C 2 44 ? 37.394 1.832 23.189 1.00 134.59 41 LEU C O 1
ATOM 5455 N N . LEU C 2 45 ? 36.105 2.957 21.718 1.00 126.18 42 LEU C N 1
ATOM 5456 C CA . LEU C 2 45 ? 35.543 1.831 20.983 1.00 129.87 42 LEU C CA 1
ATOM 5457 C C . LEU C 2 45 ? 36.651 1.031 20.305 1.00 134.58 42 LEU C C 1
ATOM 5458 O O . LEU C 2 45 ? 36.569 -0.190 20.321 1.00 157.43 42 LEU C O 1
ATOM 5463 N N . ALA C 2 46 ? 37.606 1.730 19.664 1.00 141.18 43 ALA C N 1
ATOM 5464 C CA . ALA C 2 46 ? 38.869 1.181 19.099 1.00 151.09 43 ALA C CA 1
ATOM 5465 C C . ALA C 2 46 ? 39.533 0.104 19.988 1.00 157.20 43 ALA C C 1
ATOM 5466 O O . ALA C 2 46 ? 39.938 -0.977 19.494 1.00 178.16 43 ALA C O 1
ATOM 5468 N N . GLY C 2 47 ? 39.758 0.415 21.271 1.00 145.10 44 GLY C N 1
ATOM 5469 C CA . GLY C 2 47 ? 40.198 -0.647 22.231 1.00 141.87 44 GLY C CA 1
ATOM 5470 C C . GLY C 2 47 ? 39.040 -1.420 22.892 1.00 148.01 44 GLY C C 1
ATOM 5471 O O . GLY C 2 47 ? 38.689 -2.624 22.622 1.00 110.58 44 GLY C O 1
ATOM 5472 N N . THR C 2 74 ? 32.936 5.453 12.995 1.00 219.64 71 THR C N 1
ATOM 5473 C CA . THR C 2 74 ? 32.722 6.295 14.162 1.00 190.69 71 THR C CA 1
ATOM 5474 C C . THR C 2 74 ? 31.377 5.913 14.805 1.00 170.30 71 THR C C 1
ATOM 5475 O O . THR C 2 74 ? 30.840 4.854 14.502 1.00 115.22 71 THR C O 1
ATOM 5479 N N . ILE C 2 75 ? 30.854 6.771 15.691 1.00 163.15 72 ILE C N 1
ATOM 5480 C CA . ILE C 2 75 ? 29.834 6.355 16.667 1.00 174.26 72 ILE C CA 1
ATOM 5481 C C . ILE C 2 75 ? 28.586 7.224 16.501 1.00 183.93 72 ILE C C 1
ATOM 5482 O O . ILE C 2 75 ? 27.852 7.019 15.550 1.00 208.32 72 ILE C O 1
ATOM 5487 N N . ASP C 2 76 ? 28.369 8.181 17.417 1.00 191.27 73 ASP C N 1
ATOM 5488 C CA . ASP C 2 76 ? 27.238 9.119 17.377 1.00 180.84 73 ASP C CA 1
ATOM 5489 C C . ASP C 2 76 ? 25.901 8.358 17.401 1.00 155.22 73 ASP C C 1
ATOM 5490 O O . ASP C 2 76 ? 25.021 8.705 16.634 1.00 138.59 73 ASP C O 1
ATOM 5495 N N . ALA C 2 77 ? 25.769 7.373 18.312 1.00 162.06 74 ALA C N 1
ATOM 5496 C CA . ALA C 2 77 ? 24.750 6.280 18.274 1.00 152.62 74 ALA C CA 1
ATOM 5497 C C . ALA C 2 77 ? 23.846 6.270 19.512 1.00 134.52 74 ALA C C 1
ATOM 5498 O O . ALA C 2 77 ? 24.024 7.027 20.438 1.00 119.49 74 ALA C O 1
ATOM 5500 N N . ALA C 2 78 ? 22.866 5.366 19.484 1.00 163.09 75 ALA C N 1
ATOM 5501 C CA . ALA C 2 78 ? 21.994 5.081 20.623 1.00 167.69 75 ALA C CA 1
ATOM 5502 C C . ALA C 2 78 ? 22.859 4.794 21.850 1.00 140.76 75 ALA C C 1
ATOM 5503 O O . ALA C 2 78 ? 22.593 5.274 22.938 1.00 131.31 75 ALA C O 1
ATOM 5505 N N . ASN C 2 79 ? 23.936 4.056 21.590 1.00 127.90 76 ASN C N 1
ATOM 5506 C CA . ASN C 2 79 ? 24.771 3.409 22.568 1.00 120.55 76 ASN C CA 1
ATOM 5507 C C . ASN C 2 79 ? 25.831 2.586 21.823 1.00 128.50 76 ASN C C 1
ATOM 5508 O O . ASN C 2 79 ? 25.580 2.095 20.719 1.00 150.37 76 ASN C O 1
ATOM 5513 N N . VAL C 2 80 ? 27.014 2.463 22.433 1.00 118.79 77 VAL C N 1
ATOM 5514 C CA . VAL C 2 80 ? 28.099 1.551 22.010 1.00 111.33 77 VAL C CA 1
ATOM 5515 C C . VAL C 2 80 ? 28.521 0.748 23.241 1.00 106.80 77 VAL C C 1
ATOM 5516 O O . VAL C 2 80 ? 28.767 1.328 24.289 1.00 127.21 77 VAL C O 1
ATOM 5520 N N . SER C 2 81 ? 28.658 -0.571 23.075 1.00 112.44 78 SER C N 1
ATOM 5521 C CA . SER C 2 81 ? 29.110 -1.456 24.147 1.00 134.37 78 SER C CA 1
ATOM 5522 C C . SER C 2 81 ? 30.573 -1.860 23.928 1.00 146.70 78 SER C C 1
ATOM 5523 O O . SER C 2 81 ? 31.090 -1.874 22.813 1.00 160.14 78 SER C O 1
ATOM 5526 N N . MET C 2 82 ? 31.229 -2.195 25.036 1.00 147.51 79 MET C N 1
ATOM 5527 C CA . MET C 2 82 ? 32.632 -2.568 25.055 1.00 129.02 79 MET C CA 1
ATOM 5528 C C . MET C 2 82 ? 32.791 -3.631 26.136 1.00 135.51 79 MET C C 1
ATOM 5529 O O . MET C 2 82 ? 32.343 -3.440 27.267 1.00 120.90 79 MET C O 1
ATOM 5534 N N . VAL C 2 83 ? 33.396 -4.768 25.794 1.00 129.88 80 VAL C N 1
ATOM 5535 C CA . VAL C 2 83 ? 33.786 -5.707 26.820 1.00 131.05 80 VAL C CA 1
ATOM 5536 C C . VAL C 2 83 ? 35.285 -5.539 27.075 1.00 147.52 80 VAL C C 1
ATOM 5537 O O . VAL C 2 83 ? 36.085 -5.495 26.141 1.00 173.08 80 VAL C O 1
ATOM 5541 N N . HIS C 2 84 ? 35.647 -5.469 28.361 1.00 151.94 81 HIS C N 1
ATOM 5542 C CA . HIS C 2 84 ? 36.958 -5.010 28.815 1.00 149.28 81 HIS C CA 1
ATOM 5543 C C . HIS C 2 84 ? 37.430 -5.903 29.969 1.00 148.46 81 HIS C C 1
ATOM 5544 O O . HIS C 2 84 ? 36.691 -6.166 30.915 1.00 122.15 81 HIS C O 1
ATOM 5551 N N . ASN C 2 85 ? 38.671 -6.390 29.879 1.00 129.44 82 ASN C N 1
ATOM 5552 C CA . ASN C 2 85 ? 39.241 -7.159 30.965 1.00 132.00 82 ASN C CA 1
ATOM 5553 C C . ASN C 2 85 ? 39.979 -6.180 31.872 1.00 134.32 82 ASN C C 1
ATOM 5554 O O . ASN C 2 85 ? 40.772 -5.356 31.396 1.00 155.61 82 ASN C O 1
ATOM 5559 N N . TYR C 2 86 ? 39.721 -6.295 33.177 1.00 150.44 83 TYR C N 1
ATOM 5560 C CA . TYR C 2 86 ? 40.342 -5.445 34.156 1.00 154.33 83 TYR C CA 1
ATOM 5561 C C . TYR C 2 86 ? 40.580 -6.269 35.421 1.00 150.47 83 TYR C C 1
ATOM 5562 O O . TYR C 2 86 ? 39.625 -6.664 36.086 1.00 138.34 83 TYR C O 1
ATOM 5571 N N . LYS C 2 87 ? 41.851 -6.574 35.706 1.00 135.76 84 LYS C N 1
ATOM 5572 C CA . LYS C 2 87 ? 42.254 -7.316 36.897 1.00 161.58 84 LYS C CA 1
ATOM 5573 C C . LYS C 2 87 ? 41.651 -8.729 36.916 1.00 165.37 84 LYS C C 1
ATOM 5574 O O . LYS C 2 87 ? 41.103 -9.148 37.968 1.00 171.32 84 LYS C O 1
ATOM 5580 N N . ASP C 2 88 ? 41.815 -9.447 35.794 1.00 157.86 85 ASP C N 1
ATOM 5581 C CA . ASP C 2 88 ? 41.524 -10.893 35.681 1.00 176.17 85 ASP C CA 1
ATOM 5582 C C . ASP C 2 88 ? 40.009 -11.156 35.743 1.00 171.54 85 ASP C C 1
ATOM 5583 O O . ASP C 2 88 ? 39.571 -12.274 35.990 1.00 192.19 85 ASP C O 1
ATOM 5588 N N . GLU C 2 89 ? 39.224 -10.108 35.514 1.00 177.04 86 GLU C N 1
ATOM 5589 C CA . GLU C 2 89 ? 37.749 -10.157 35.521 1.00 177.28 86 GLU C CA 1
ATOM 5590 C C . GLU C 2 89 ? 37.282 -9.392 34.269 1.00 159.00 86 GLU C C 1
ATOM 5591 O O . GLU C 2 89 ? 37.941 -8.434 33.848 1.00 131.71 86 GLU C O 1
ATOM 5597 N N . GLU C 2 90 ? 36.205 -9.862 33.611 1.00 164.06 87 GLU C N 1
ATOM 5598 C CA . GLU C 2 90 ? 35.643 -9.235 32.394 1.00 152.51 87 GLU C CA 1
ATOM 5599 C C . GLU C 2 90 ? 34.491 -8.303 32.794 1.00 157.53 87 GLU C C 1
ATOM 5600 O O . GLU C 2 90 ? 33.732 -8.595 33.734 1.00 137.44 87 GLU C O 1
ATOM 5606 N N . TYR C 2 91 ? 34.353 -7.187 32.074 1.00 146.56 88 TYR C N 1
ATOM 5607 C CA . TYR C 2 91 ? 33.331 -6.184 32.408 1.00 149.94 88 TYR C CA 1
ATOM 5608 C C . TYR C 2 91 ? 32.667 -5.709 31.123 1.00 154.96 88 TYR C C 1
ATOM 5609 O O . TYR C 2 91 ? 33.278 -5.682 30.078 1.00 124.44 88 TYR C O 1
ATOM 5618 N N . LEU C 2 92 ? 31.399 -5.321 31.217 1.00 187.53 89 LEU C N 1
ATOM 5619 C CA . LEU C 2 92 ? 30.588 -4.899 30.061 1.00 163.62 89 LEU C CA 1
ATOM 5620 C C . LEU C 2 92 ? 30.287 -3.407 30.230 1.00 130.63 89 LEU C C 1
ATOM 5621 O O . LEU C 2 92 ? 29.616 -2.999 31.169 1.00 109.32 89 LEU C O 1
ATOM 5626 N N . ILE C 2 93 ? 30.848 -2.585 29.345 1.00 110.82 90 ILE C N 1
ATOM 5627 C CA . ILE C 2 93 ? 30.743 -1.145 29.482 1.00 126.71 90 ILE C CA 1
ATOM 5628 C C . ILE C 2 93 ? 29.778 -0.643 28.413 1.00 145.78 90 ILE C C 1
ATOM 5629 O O . ILE C 2 93 ? 30.038 -0.808 27.229 1.00 163.41 90 ILE C O 1
ATOM 5634 N N . ASN C 2 94 ? 28.670 -0.029 28.847 1.00 155.95 91 ASN C N 1
ATOM 5635 C CA . ASN C 2 94 ? 27.757 0.622 27.939 1.00 136.89 91 ASN C CA 1
ATOM 5636 C C . ASN C 2 94 ? 28.058 2.116 27.924 1.00 106.99 91 ASN C C 1
ATOM 5637 O O . ASN C 2 94 ? 27.783 2.806 28.903 1.00 104.63 91 ASN C O 1
ATOM 5642 N N . LEU C 2 95 ? 28.626 2.589 26.804 1.00 104.72 92 LEU C N 1
ATOM 5643 C CA . LEU C 2 95 ? 28.743 4.022 26.532 1.00 111.62 92 LEU C CA 1
ATOM 5644 C C . LEU C 2 95 ? 27.440 4.486 25.887 1.00 113.94 92 LEU C C 1
ATOM 5645 O O . LEU C 2 95 ? 27.201 4.271 24.698 1.00 127.44 92 LEU C O 1
ATOM 5650 N N . ILE C 2 96 ? 26.606 5.131 26.698 1.00 104.26 93 ILE C N 1
ATOM 5651 C CA . ILE C 2 96 ? 25.317 5.572 26.259 1.00 100.48 93 ILE C CA 1
ATOM 5652 C C . ILE C 2 96 ? 25.461 6.992 25.729 1.00 97.15 93 ILE C C 1
ATOM 5653 O O . ILE C 2 96 ? 26.299 7.755 26.231 1.00 111.59 93 ILE C O 1
ATOM 5658 N N . ASP C 2 97 ? 24.666 7.322 24.701 1.00 91.92 94 ASP C N 1
ATOM 5659 C CA . ASP C 2 97 ? 24.675 8.650 24.148 1.00 113.04 94 ASP C CA 1
ATOM 5660 C C . ASP C 2 97 ? 24.314 9.646 25.252 1.00 121.77 94 ASP C C 1
ATOM 5661 O O . ASP C 2 97 ? 23.369 9.439 26.043 1.00 144.74 94 ASP C O 1
ATOM 5666 N N . THR C 2 98 ? 25.051 10.756 25.278 1.00 121.44 95 THR C N 1
ATOM 5667 C CA . THR C 2 98 ? 24.782 11.777 26.251 1.00 131.96 95 THR C CA 1
ATOM 5668 C C . THR C 2 98 ? 24.907 13.119 25.557 1.00 128.79 95 THR C C 1
ATOM 5669 O O . THR C 2 98 ? 25.973 13.712 25.579 1.00 191.66 95 THR C O 1
ATOM 5673 N N . PRO C 2 99 ? 23.850 13.636 24.901 1.00 127.65 96 PRO C N 1
ATOM 5674 C CA . PRO C 2 99 ? 23.891 14.990 24.345 1.00 142.68 96 PRO C CA 1
ATOM 5675 C C . PRO C 2 99 ? 24.110 16.061 25.427 1.00 142.90 96 PRO C C 1
ATOM 5676 O O . PRO C 2 99 ? 23.827 15.823 26.622 1.00 112.83 96 PRO C O 1
ATOM 5680 N N . GLY C 2 100 ? 24.658 17.206 25.004 1.00 145.71 97 GLY C N 1
ATOM 5681 C CA . GLY C 2 100 ? 25.086 18.250 25.926 1.00 152.32 97 GLY C CA 1
ATOM 5682 C C . GLY C 2 100 ? 24.745 19.624 25.402 1.00 156.48 97 GLY C C 1
ATOM 5683 O O . GLY C 2 100 ? 25.379 20.618 25.749 1.00 148.91 97 GLY C O 1
ATOM 5684 N N . HIS C 2 101 ? 23.736 19.678 24.535 1.00 172.63 98 HIS C N 1
ATOM 5685 C CA . HIS C 2 101 ? 23.237 20.932 23.971 1.00 160.76 98 HIS C CA 1
ATOM 5686 C C . HIS C 2 101 ? 22.368 21.585 25.044 1.00 139.33 98 HIS C C 1
ATOM 5687 O O . HIS C 2 101 ? 21.315 21.045 25.406 1.00 134.96 98 HIS C O 1
ATOM 5694 N N . VAL C 2 102 ? 22.837 22.701 25.621 1.00 148.68 99 VAL C N 1
ATOM 5695 C CA . VAL C 2 102 ? 22.364 23.136 26.965 1.00 157.01 99 VAL C CA 1
ATOM 5696 C C . VAL C 2 102 ? 20.998 23.831 26.879 1.00 157.75 99 VAL C C 1
ATOM 5697 O O . VAL C 2 102 ? 20.345 24.043 27.896 1.00 164.86 99 VAL C O 1
ATOM 5701 N N . ASP C 2 103 ? 20.551 24.152 25.666 1.00 142.27 100 ASP C N 1
ATOM 5702 C CA . ASP C 2 103 ? 19.250 24.770 25.462 1.00 145.25 100 ASP C CA 1
ATOM 5703 C C . ASP C 2 103 ? 18.244 23.723 24.947 1.00 127.06 100 ASP C C 1
ATOM 5704 O O . ASP C 2 103 ? 17.089 24.034 24.695 1.00 112.31 100 ASP C O 1
ATOM 5709 N N . PHE C 2 104 ? 18.667 22.454 24.880 1.00 125.86 101 PHE C N 1
ATOM 5710 C CA . PHE C 2 104 ? 17.796 21.267 24.777 1.00 127.34 101 PHE C CA 1
ATOM 5711 C C . PHE C 2 104 ? 17.941 20.413 26.046 1.00 107.74 101 PHE C C 1
ATOM 5712 O O . PHE C 2 104 ? 18.276 19.229 26.025 1.00 111.22 101 PHE C O 1
ATOM 5720 N N . GLY C 2 105 ? 17.705 21.057 27.182 1.00 112.15 102 GLY C N 1
ATOM 5721 C CA . GLY C 2 105 ? 17.989 20.495 28.505 1.00 122.97 102 GLY C CA 1
ATOM 5722 C C . GLY C 2 105 ? 17.198 19.245 28.835 1.00 119.72 102 GLY C C 1
ATOM 5723 O O . GLY C 2 105 ? 17.616 18.489 29.717 1.00 100.50 102 GLY C O 1
ATOM 5724 N N . GLY C 2 106 ? 16.069 19.019 28.147 1.00 119.12 103 GLY C N 1
ATOM 5725 C CA . GLY C 2 106 ? 15.270 17.797 28.338 1.00 137.48 103 GLY C CA 1
ATOM 5726 C C . GLY C 2 106 ? 16.075 16.556 27.995 1.00 131.11 103 GLY C C 1
ATOM 5727 O O . GLY C 2 106 ? 16.142 15.580 28.763 1.00 138.14 103 GLY C O 1
ATOM 5728 N N . ASP C 2 107 ? 16.726 16.641 26.834 1.00 136.38 104 ASP C N 1
ATOM 5729 C CA . ASP C 2 107 ? 17.555 15.609 26.268 1.00 127.45 104 ASP C CA 1
ATOM 5730 C C . ASP C 2 107 ? 18.761 15.357 27.169 1.00 115.23 104 ASP C C 1
ATOM 5731 O O . ASP C 2 107 ? 19.099 14.203 27.424 1.00 142.51 104 ASP C O 1
ATOM 5736 N N . VAL C 2 108 ? 19.399 16.441 27.633 1.00 115.82 105 VAL C N 1
ATOM 5737 C CA . VAL C 2 108 ? 20.558 16.432 28.569 1.00 122.41 105 VAL C CA 1
ATOM 5738 C C . VAL C 2 108 ? 20.212 15.609 29.809 1.00 114.38 105 VAL C C 1
ATOM 5739 O O . VAL C 2 108 ? 20.930 14.646 30.185 1.00 101.14 105 VAL C O 1
ATOM 5743 N N . THR C 2 109 ? 19.131 16.043 30.472 1.00 122.24 106 THR C N 1
ATOM 5744 C CA . THR C 2 109 ? 18.752 15.468 31.757 1.00 133.53 106 THR C CA 1
ATOM 5745 C C . THR C 2 109 ? 18.339 14.003 31.562 1.00 120.27 106 THR C C 1
ATOM 5746 O O . THR C 2 109 ? 18.727 13.169 32.322 1.00 105.15 106 THR C O 1
ATOM 5750 N N . ARG C 2 110 ? 17.605 13.691 30.505 1.00 133.58 107 ARG C N 1
ATOM 5751 C CA . ARG C 2 110 ? 17.154 12.314 30.197 1.00 152.94 107 ARG C CA 1
ATOM 5752 C C . ARG C 2 110 ? 18.340 11.351 30.034 1.00 145.09 107 ARG C C 1
ATOM 5753 O O . ARG C 2 110 ? 18.296 10.218 30.499 1.00 140.40 107 ARG C O 1
ATOM 5761 N N . ALA C 2 111 ? 19.345 11.790 29.275 1.00 144.78 108 ALA C N 1
ATOM 5762 C CA . ALA C 2 111 ? 20.588 11.061 29.041 1.00 155.37 108 ALA C CA 1
ATOM 5763 C C . ALA C 2 111 ? 21.288 10.719 30.361 1.00 128.70 108 ALA C C 1
ATOM 5764 O O . ALA C 2 111 ? 21.696 9.568 30.607 1.00 96.61 108 ALA C O 1
ATOM 5766 N N . MET C 2 112 ? 21.441 11.748 31.200 1.00 121.95 109 MET C N 1
ATOM 5767 C CA . MET C 2 112 ? 22.089 11.619 32.510 1.00 120.28 109 MET C CA 1
ATOM 5768 C C . MET C 2 112 ? 21.323 10.626 33.405 1.00 113.63 109 MET C C 1
ATOM 5769 O O . MET C 2 112 ? 21.854 9.969 34.253 1.00 92.78 109 MET C O 1
ATOM 5774 N N . ARG C 2 113 ? 20.016 10.562 33.242 1.00 122.33 110 ARG C N 1
ATOM 5775 C CA . ARG C 2 113 ? 19.144 9.682 34.008 1.00 123.00 110 ARG C CA 1
ATOM 5776 C C . ARG C 2 113 ? 19.463 8.223 33.689 1.00 111.06 110 ARG C C 1
ATOM 5777 O O . ARG C 2 113 ? 19.418 7.412 34.551 1.00 106.16 110 ARG C O 1
ATOM 5785 N N . ALA C 2 114 ? 19.881 7.943 32.454 1.00 122.35 111 ALA C N 1
ATOM 5786 C CA . ALA C 2 114 ? 20.311 6.613 31.964 1.00 131.19 111 ALA C CA 1
ATOM 5787 C C . ALA C 2 114 ? 21.654 6.116 32.529 1.00 114.31 111 ALA C C 1
ATOM 5788 O O . ALA C 2 114 ? 21.848 4.907 32.638 1.00 98.49 111 ALA C O 1
ATOM 5790 N N . VAL C 2 115 ? 22.595 7.034 32.784 1.00 104.53 112 VAL C N 1
ATOM 5791 C CA . VAL C 2 115 ? 24.021 6.733 33.159 1.00 110.34 112 VAL C CA 1
ATOM 5792 C C . VAL C 2 115 ? 24.202 6.747 34.687 1.00 106.36 112 VAL C C 1
ATOM 5793 O O . VAL C 2 115 ? 23.534 7.476 35.389 1.00 98.60 112 VAL C O 1
ATOM 5797 N N . ASP C 2 116 ? 25.152 5.955 35.183 1.00 128.07 113 ASP C N 1
ATOM 5798 C CA . ASP C 2 116 ? 25.524 5.905 36.585 1.00 127.51 113 ASP C CA 1
ATOM 5799 C C . ASP C 2 116 ? 26.855 6.624 36.821 1.00 122.01 113 ASP C C 1
ATOM 5800 O O . ASP C 2 116 ? 27.154 7.056 37.955 1.00 118.42 113 ASP C O 1
ATOM 5805 N N . GLY C 2 117 ? 27.677 6.684 35.768 1.00 98.65 114 GLY C N 1
ATOM 5806 C CA . GLY C 2 117 ? 29.003 7.265 35.805 1.00 107.90 114 GLY C CA 1
ATOM 5807 C C . GLY C 2 117 ? 29.264 8.138 34.583 1.00 106.50 114 GLY C C 1
ATOM 5808 O O . GLY C 2 117 ? 28.688 7.936 33.491 1.00 83.49 114 GLY C O 1
ATOM 5809 N N . ALA C 2 118 ? 30.148 9.122 34.750 1.00 106.53 115 ALA C N 1
ATOM 5810 C CA . ALA C 2 118 ? 30.462 10.041 33.682 1.00 104.74 115 ALA C CA 1
ATOM 5811 C C . ALA C 2 118 ? 31.976 10.245 33.590 1.00 107.93 115 ALA C C 1
ATOM 5812 O O . ALA C 2 118 ? 32.667 10.450 34.591 1.00 106.41 115 ALA C O 1
ATOM 5814 N N . VAL C 2 119 ? 32.480 10.222 32.356 1.00 109.16 116 VAL C N 1
ATOM 5815 C CA . VAL C 2 119 ? 33.838 10.644 32.075 1.00 94.94 116 VAL C CA 1
ATOM 5816 C C . VAL C 2 119 ? 33.772 12.129 31.706 1.00 87.22 116 VAL C C 1
ATOM 5817 O O . VAL C 2 119 ? 33.242 12.554 30.655 1.00 95.76 116 VAL C O 1
ATOM 5821 N N . VAL C 2 120 ? 34.249 12.951 32.630 1.00 84.53 117 VAL C N 1
ATOM 5822 C CA . VAL C 2 120 ? 34.240 14.377 32.409 1.00 95.64 117 VAL C CA 1
ATOM 5823 C C . VAL C 2 120 ? 35.512 14.726 31.634 1.00 103.46 117 VAL C C 1
ATOM 5824 O O . VAL C 2 120 ? 36.590 14.330 32.034 1.00 127.27 117 VAL C O 1
ATOM 5828 N N . VAL C 2 121 ? 35.377 15.438 30.516 1.00 98.57 118 VAL C N 1
ATOM 5829 C CA . VAL C 2 121 ? 36.503 15.612 29.625 1.00 100.62 118 VAL C CA 1
ATOM 5830 C C . VAL C 2 121 ? 36.778 17.102 29.449 1.00 114.52 118 VAL C C 1
ATOM 5831 O O . VAL C 2 121 ? 35.902 17.870 28.988 1.00 100.12 118 VAL C O 1
ATOM 5835 N N . VAL C 2 122 ? 37.998 17.490 29.835 1.00 116.64 119 VAL C N 1
ATOM 5836 C CA . VAL C 2 122 ? 38.424 18.875 29.810 1.00 124.62 119 VAL C CA 1
ATOM 5837 C C . VAL C 2 122 ? 39.646 18.985 28.909 1.00 126.08 119 VAL C C 1
ATOM 5838 O O . VAL C 2 122 ? 40.622 18.288 29.144 1.00 106.62 119 VAL C O 1
ATOM 5842 N N . CYS C 2 123 ? 39.578 19.900 27.930 1.00 126.14 120 CYS C N 1
ATOM 5843 C CA . CYS C 2 123 ? 40.748 20.426 27.182 1.00 143.38 120 CYS C CA 1
ATOM 5844 C C . CYS C 2 123 ? 41.733 21.096 28.146 1.00 134.25 120 CYS C C 1
ATOM 5845 O O . CYS C 2 123 ? 41.404 22.071 28.812 1.00 115.52 120 CYS C O 1
ATOM 5848 N N . ALA C 2 124 ? 42.980 20.625 28.152 1.00 126.85 121 ALA C N 1
ATOM 5849 C CA . ALA C 2 124 ? 43.971 21.113 29.082 1.00 111.81 121 ALA C CA 1
ATOM 5850 C C . ALA C 2 124 ? 44.364 22.579 28.782 1.00 115.95 121 ALA C C 1
ATOM 5851 O O . ALA C 2 124 ? 44.702 23.325 29.698 1.00 117.61 121 ALA C O 1
ATOM 5853 N N . VAL C 2 125 ? 44.323 23.010 27.515 1.00 115.41 122 VAL C N 1
ATOM 5854 C CA . VAL C 2 125 ? 44.588 24.398 27.141 1.00 127.90 122 VAL C CA 1
ATOM 5855 C C . VAL C 2 125 ? 43.437 25.295 27.596 1.00 138.97 122 VAL C C 1
ATOM 5856 O O . VAL C 2 125 ? 43.692 26.379 28.112 1.00 173.46 122 VAL C O 1
ATOM 5860 N N . GLU C 2 126 ? 42.178 24.898 27.342 1.00 123.39 123 GLU C N 1
ATOM 5861 C CA . GLU C 2 126 ? 41.077 25.848 27.547 1.00 138.37 123 GLU C CA 1
ATOM 5862 C C . GLU C 2 126 ? 40.512 25.768 28.975 1.00 139.83 123 GLU C C 1
ATOM 5863 O O . GLU C 2 126 ? 39.977 26.762 29.488 1.00 128.67 123 GLU C O 1
ATOM 5869 N N . GLY C 2 127 ? 40.713 24.635 29.666 1.00 137.25 124 GLY C N 1
ATOM 5870 C CA . GLY C 2 127 ? 40.308 24.482 31.081 1.00 134.77 124 GLY C CA 1
ATOM 5871 C C . GLY C 2 127 ? 38.845 24.103 31.189 1.00 133.19 124 GLY C C 1
ATOM 5872 O O . GLY C 2 127 ? 38.256 23.627 30.230 1.00 148.79 124 GLY C O 1
ATOM 5873 N N . ILE C 2 128 ? 38.242 24.300 32.360 1.00 146.19 125 ILE C N 1
ATOM 5874 C CA . ILE C 2 128 ? 36.819 23.986 32.515 1.00 149.78 125 ILE C CA 1
ATOM 5875 C C . ILE C 2 128 ? 35.968 25.151 31.980 1.00 165.85 125 ILE C C 1
ATOM 5876 O O . ILE C 2 128 ? 36.075 26.296 32.426 1.00 210.68 125 ILE C O 1
ATOM 5881 N N . MET C 2 129 ? 35.121 24.818 30.999 1.00 149.40 126 MET C N 1
ATOM 5882 C CA . MET C 2 129 ? 34.317 25.741 30.250 1.00 155.35 126 MET C CA 1
ATOM 5883 C C . MET C 2 129 ? 32.895 25.804 30.817 1.00 149.47 126 MET C C 1
ATOM 5884 O O . MET C 2 129 ? 32.441 24.863 31.481 1.00 108.54 126 MET C O 1
ATOM 5889 N N . PRO C 2 130 ? 32.123 26.866 30.450 1.00 155.40 127 PRO C N 1
ATOM 5890 C CA . PRO C 2 130 ? 30.730 27.031 30.867 1.00 156.46 127 PRO C CA 1
ATOM 5891 C C . PRO C 2 130 ? 29.891 25.744 30.783 1.00 153.88 127 PRO C C 1
ATOM 5892 O O . PRO C 2 130 ? 29.191 25.315 31.734 1.00 127.15 127 PRO C O 1
ATOM 5896 N N . GLN C 2 131 ? 29.945 25.189 29.569 1.00 162.04 128 GLN C N 1
ATOM 5897 C CA . GLN C 2 131 ? 29.227 24.013 29.148 1.00 146.63 128 GLN C CA 1
ATOM 5898 C C . GLN C 2 131 ? 29.677 22.796 29.964 1.00 119.88 128 GLN C C 1
ATOM 5899 O O . GLN C 2 131 ? 28.827 21.965 30.293 1.00 132.67 128 GLN C O 1
ATOM 5905 N N . THR C 2 132 ? 30.983 22.692 30.280 1.00 114.14 129 THR C N 1
ATOM 5906 C CA . THR C 2 132 ? 31.516 21.568 31.060 1.00 113.39 129 THR C CA 1
ATOM 5907 C C . THR C 2 132 ? 30.900 21.594 32.456 1.00 111.85 129 THR C C 1
ATOM 5908 O O . THR C 2 132 ? 30.440 20.540 32.937 1.00 122.66 129 THR C O 1
ATOM 5912 N N . GLU C 2 133 ? 30.885 22.779 33.093 1.00 115.60 130 GLU C N 1
ATOM 5913 C CA . GLU C 2 133 ? 30.285 22.927 34.424 1.00 136.15 130 GLU C CA 1
ATOM 5914 C C . GLU C 2 133 ? 28.821 22.489 34.401 1.00 130.88 130 GLU C C 1
ATOM 5915 O O . GLU C 2 133 ? 28.385 21.705 35.244 1.00 112.18 130 GLU C O 1
ATOM 5921 N N . THR C 2 134 ? 28.080 23.032 33.428 1.00 144.89 131 THR C N 1
ATOM 5922 C CA . THR C 2 134 ? 26.653 22.817 33.227 1.00 135.62 131 THR C CA 1
ATOM 5923 C C . THR C 2 134 ? 26.317 21.323 33.129 1.00 111.63 131 THR C C 1
ATOM 5924 O O . THR C 2 134 ? 25.463 20.846 33.905 1.00 107.09 131 THR C O 1
ATOM 5928 N N . VAL C 2 135 ? 26.930 20.597 32.179 1.00 91.83 132 VAL C N 1
ATOM 5929 C CA . VAL C 2 135 ? 26.531 19.196 31.968 1.00 102.35 132 VAL C CA 1
ATOM 5930 C C . VAL C 2 135 ? 27.023 18.301 33.107 1.00 116.63 132 VAL C C 1
ATOM 5931 O O . VAL C 2 135 ? 26.301 17.363 33.476 1.00 120.12 132 VAL C O 1
ATOM 5935 N N . LEU C 2 136 ? 28.186 18.620 33.691 1.00 109.04 133 LEU C N 1
ATOM 5936 C CA . LEU C 2 136 ? 28.701 17.930 34.893 1.00 110.43 133 LEU C CA 1
ATOM 5937 C C . LEU C 2 136 ? 27.697 18.102 36.041 1.00 110.59 133 LEU C C 1
ATOM 5938 O O . LEU C 2 136 ? 27.405 17.183 36.775 1.00 134.50 133 LEU C O 1
ATOM 5943 N N . ARG C 2 137 ? 27.159 19.301 36.195 1.00 117.66 134 ARG C N 1
ATOM 5944 C CA . ARG C 2 137 ? 26.225 19.593 37.263 1.00 124.15 134 ARG C CA 1
ATOM 5945 C C . ARG C 2 137 ? 24.979 18.727 37.136 1.00 106.74 134 ARG C C 1
ATOM 5946 O O . ARG C 2 137 ? 24.547 18.197 38.170 1.00 93.19 134 ARG C O 1
ATOM 5954 N N . GLN C 2 138 ? 24.407 18.606 35.919 1.00 103.35 135 GLN C N 1
ATOM 5955 C CA . GLN C 2 138 ? 23.214 17.748 35.711 1.00 116.69 135 GLN C CA 1
ATOM 5956 C C . GLN C 2 138 ? 23.559 16.275 35.989 1.00 124.04 135 GLN C C 1
ATOM 5957 O O . GLN C 2 138 ? 22.733 15.547 36.532 1.00 136.82 135 GLN C O 1
ATOM 5963 N N . ALA C 2 139 ? 24.765 15.825 35.622 1.00 115.28 136 ALA C N 1
ATOM 5964 C CA . ALA C 2 139 ? 25.269 14.481 35.965 1.00 110.28 136 ALA C CA 1
ATOM 5965 C C . ALA C 2 139 ? 25.272 14.252 37.485 1.00 113.58 136 ALA C C 1
ATOM 5966 O O . ALA C 2 139 ? 24.741 13.290 38.002 1.00 99.14 136 ALA C O 1
ATOM 5968 N N . LEU C 2 140 ? 25.871 15.178 38.218 1.00 111.92 137 LEU C N 1
ATOM 5969 C CA . LEU C 2 140 ? 25.926 15.125 39.676 1.00 132.10 137 LEU C CA 1
ATOM 5970 C C . LEU C 2 140 ? 24.512 15.130 40.278 1.00 138.20 137 LEU C C 1
ATOM 5971 O O . LEU C 2 140 ? 24.220 14.375 41.198 1.00 159.33 137 LEU C O 1
ATOM 5976 N N . LYS C 2 141 ? 23.637 15.984 39.745 1.00 117.56 138 LYS C N 1
ATOM 5977 C CA . LYS C 2 141 ? 22.263 16.127 40.209 1.00 128.72 138 LYS C CA 1
ATOM 5978 C C . LYS C 2 141 ? 21.503 14.795 40.127 1.00 124.27 138 LYS C C 1
ATOM 5979 O O . LYS C 2 141 ? 20.780 14.437 41.044 1.00 140.57 138 LYS C O 1
ATOM 5985 N N . GLU C 2 142 ? 21.641 14.074 39.012 1.00 127.89 139 GLU C N 1
ATOM 5986 C CA . GLU C 2 142 ? 20.901 12.817 38.805 1.00 147.02 139 GLU C CA 1
ATOM 5987 C C . GLU C 2 142 ? 21.740 11.617 39.270 1.00 129.65 139 GLU C C 1
ATOM 5988 O O . GLU C 2 142 ? 21.526 10.467 38.827 1.00 108.72 139 GLU C O 1
ATOM 5994 N N . ASN C 2 143 ? 22.696 11.891 40.163 1.00 113.94 140 ASN C N 1
ATOM 5995 C CA . ASN C 2 143 ? 23.420 10.886 40.913 1.00 124.06 140 ASN C CA 1
ATOM 5996 C C . ASN C 2 143 ? 24.339 10.091 39.984 1.00 123.00 140 ASN C C 1
ATOM 5997 O O . ASN C 2 143 ? 24.423 8.858 40.042 1.00 141.95 140 ASN C O 1
ATOM 6002 N N . VAL C 2 144 ? 25.095 10.846 39.184 1.00 124.73 141 VAL C N 1
ATOM 6003 C CA . VAL C 2 144 ? 26.169 10.329 38.347 1.00 122.20 141 VAL C CA 1
ATOM 6004 C C . VAL C 2 144 ? 27.496 10.597 39.060 1.00 144.24 141 VAL C C 1
ATOM 6005 O O . VAL C 2 144 ? 27.786 11.773 39.361 1.00 131.61 141 VAL C O 1
ATOM 6009 N N . LYS C 2 145 ? 28.295 9.530 39.296 1.00 140.65 142 LYS C N 1
ATOM 6010 C CA . LYS C 2 145 ? 29.679 9.693 39.795 1.00 134.25 142 LYS C CA 1
ATOM 6011 C C . LYS C 2 145 ? 30.598 10.129 38.654 1.00 115.70 142 LYS C C 1
ATOM 6012 O O . LYS C 2 145 ? 30.590 9.502 37.595 1.00 106.63 142 LYS C O 1
ATOM 6018 N N . PRO C 2 146 ? 31.346 11.258 38.779 1.00 105.45 143 PRO C N 1
ATOM 6019 C CA . PRO C 2 146 ? 32.277 11.681 37.748 1.00 110.29 143 PRO C CA 1
ATOM 6020 C C . PRO C 2 146 ? 33.689 11.162 38.033 1.00 99.57 143 PRO C C 1
ATOM 6021 O O . PRO C 2 146 ? 34.068 10.862 39.175 1.00 92.55 143 PRO C O 1
ATOM 6025 N N . VAL C 2 147 ? 34.421 11.079 36.932 1.00 86.20 144 VAL C N 1
ATOM 6026 C CA . VAL C 2 147 ? 35.788 10.682 36.821 1.00 88.92 144 VAL C CA 1
ATOM 6027 C C . VAL C 2 147 ? 36.327 11.636 35.751 1.00 88.88 144 VAL C C 1
ATOM 6028 O O . VAL C 2 147 ? 35.611 11.923 34.791 1.00 85.54 144 VAL C O 1
ATOM 6032 N N . LEU C 2 148 ? 37.539 12.160 35.938 1.00 91.97 145 LEU C N 1
ATOM 6033 C CA . LEU C 2 148 ? 37.975 13.284 35.135 1.00 98.72 145 LEU C CA 1
ATOM 6034 C C . LEU C 2 148 ? 39.137 12.874 34.222 1.00 91.71 145 LEU C C 1
ATOM 6035 O O . LEU C 2 148 ? 40.068 12.198 34.626 1.00 94.37 145 LEU C O 1
ATOM 6040 N N . PHE C 2 149 ? 39.038 13.299 32.962 1.00 101.51 146 PHE C N 1
ATOM 6041 C CA . PHE C 2 149 ? 40.051 13.093 31.953 1.00 107.03 146 PHE C CA 1
ATOM 6042 C C . PHE C 2 149 ? 40.465 14.474 31.417 1.00 116.77 146 PHE C C 1
ATOM 6043 O O . PHE C 2 149 ? 39.658 15.265 30.907 1.00 96.91 146 PHE C O 1
ATOM 6051 N N . ILE C 2 150 ? 41.756 14.762 31.499 1.00 107.94 147 ILE C N 1
ATOM 6052 C CA . ILE C 2 150 ? 42.284 15.957 30.875 1.00 117.77 147 ILE C CA 1
ATOM 6053 C C . ILE C 2 150 ? 42.816 15.569 29.495 1.00 116.94 147 ILE C C 1
ATOM 6054 O O . ILE C 2 150 ? 43.760 14.827 29.420 1.00 113.78 147 ILE C O 1
ATOM 6059 N N . ASN C 2 151 ? 42.179 16.090 28.436 1.00 119.60 148 ASN C N 1
ATOM 6060 C CA . ASN C 2 151 ? 42.533 15.846 27.044 1.00 129.68 148 ASN C CA 1
ATOM 6061 C C . ASN C 2 151 ? 43.401 16.997 26.514 1.00 137.06 148 ASN C C 1
ATOM 6062 O O . ASN C 2 151 ? 43.436 18.108 27.086 1.00 129.81 148 ASN C O 1
ATOM 6067 N N . LYS C 2 152 ? 44.066 16.707 25.385 1.00 125.74 149 LYS C N 1
ATOM 6068 C CA . LYS C 2 152 ? 44.859 17.641 24.577 1.00 147.32 149 LYS C CA 1
ATOM 6069 C C . LYS C 2 152 ? 46.050 18.153 25.406 1.00 156.03 149 LYS C C 1
ATOM 6070 O O . LYS C 2 152 ? 46.363 19.373 25.409 1.00 160.96 149 LYS C O 1
ATOM 6076 N N . VAL C 2 153 ? 46.754 17.197 26.037 1.00 162.16 150 VAL C N 1
ATOM 6077 C CA . VAL C 2 153 ? 47.960 17.427 26.869 1.00 143.57 150 VAL C CA 1
ATOM 6078 C C . VAL C 2 153 ? 49.127 17.894 25.978 1.00 138.75 150 VAL C C 1
ATOM 6079 O O . VAL C 2 153 ? 50.001 18.716 26.399 1.00 151.04 150 VAL C O 1
ATOM 6083 N N . ASP C 2 154 ? 49.121 17.336 24.753 1.00 137.67 151 ASP C N 1
ATOM 6084 C CA . ASP C 2 154 ? 50.111 17.525 23.708 1.00 131.64 151 ASP C CA 1
ATOM 6085 C C . ASP C 2 154 ? 50.260 19.023 23.436 1.00 136.40 151 ASP C C 1
ATOM 6086 O O . ASP C 2 154 ? 51.382 19.531 23.289 1.00 182.45 151 ASP C O 1
ATOM 6091 N N . ARG C 2 155 ? 49.128 19.730 23.424 1.00 138.01 152 ARG C N 1
ATOM 6092 C CA . ARG C 2 155 ? 49.104 21.109 23.013 1.00 148.73 152 ARG C CA 1
ATOM 6093 C C . ARG C 2 155 ? 49.414 22.031 24.204 1.00 157.12 152 ARG C C 1
ATOM 6094 O O . ARG C 2 155 ? 50.020 23.067 24.010 1.00 203.14 152 ARG C O 1
ATOM 6102 N N . LEU C 2 156 ? 49.294 21.590 25.469 1.00 145.50 153 LEU C N 1
ATOM 6103 C CA . LEU C 2 156 ? 49.977 22.355 26.568 1.00 162.50 153 LEU C CA 1
ATOM 6104 C C . LEU C 2 156 ? 51.502 22.330 26.359 1.00 176.63 153 LEU C C 1
ATOM 6105 O O . LEU C 2 156 ? 52.228 23.338 26.490 1.00 201.93 153 LEU C O 1
ATOM 6110 N N . ILE C 2 157 ? 52.012 21.134 26.090 1.00 151.87 154 ILE C N 1
ATOM 6111 C CA . ILE C 2 157 ? 53.434 20.950 26.068 1.00 157.12 154 ILE C CA 1
ATOM 6112 C C . ILE C 2 157 ? 54.020 21.550 24.775 1.00 165.87 154 ILE C C 1
ATOM 6113 O O . ILE C 2 157 ? 55.111 22.144 24.826 1.00 215.95 154 ILE C O 1
ATOM 6118 N N . ASN C 2 158 ? 53.274 21.530 23.660 1.00 166.07 155 ASN C N 1
ATOM 6119 C CA . ASN C 2 158 ? 53.635 22.229 22.418 1.00 183.11 155 ASN C CA 1
ATOM 6120 C C . ASN C 2 158 ? 53.513 23.760 22.566 1.00 200.89 155 ASN C C 1
ATOM 6121 O O . ASN C 2 158 ? 54.368 24.487 22.074 1.00 296.51 155 ASN C O 1
ATOM 6126 N N . GLU C 2 159 ? 52.435 24.271 23.175 1.00 172.39 156 GLU C N 1
ATOM 6127 C CA . GLU C 2 159 ? 52.215 25.704 23.195 1.00 199.02 156 GLU C CA 1
ATOM 6128 C C . GLU C 2 159 ? 53.017 26.331 24.346 1.00 206.72 156 GLU C C 1
ATOM 6129 O O . GLU C 2 159 ? 53.775 27.293 24.140 1.00 255.42 156 GLU C O 1
ATOM 6135 N N . LEU C 2 160 ? 52.982 25.744 25.543 1.00 206.67 157 LEU C N 1
ATOM 6136 C CA . LEU C 2 160 ? 53.460 26.484 26.739 1.00 239.99 157 LEU C CA 1
ATOM 6137 C C . LEU C 2 160 ? 54.761 25.910 27.333 1.00 230.99 157 LEU C C 1
ATOM 6138 O O . LEU C 2 160 ? 55.367 26.552 28.182 1.00 225.79 157 LEU C O 1
ATOM 6143 N N . LYS C 2 161 ? 55.189 24.724 26.881 1.00 233.12 158 LYS C N 1
ATOM 6144 C CA . LYS C 2 161 ? 56.324 23.931 27.464 1.00 226.45 158 LYS C CA 1
ATOM 6145 C C . LYS C 2 161 ? 56.500 24.130 28.990 1.00 208.85 158 LYS C C 1
ATOM 6146 O O . LYS C 2 161 ? 57.461 24.755 29.503 1.00 173.26 158 LYS C O 1
ATOM 6152 N N . LEU C 2 162 ? 55.616 23.484 29.745 1.00 246.28 159 LEU C N 1
ATOM 6153 C CA . LEU C 2 162 ? 55.704 23.442 31.209 1.00 248.26 159 LEU C CA 1
ATOM 6154 C C . LEU C 2 162 ? 56.875 22.566 31.710 1.00 206.82 159 LEU C C 1
ATOM 6155 O O . LEU C 2 162 ? 57.214 21.519 31.141 1.00 144.32 159 LEU C O 1
ATOM 6160 N N . GLU C 2 163 ? 57.415 22.945 32.878 1.00 210.80 160 GLU C N 1
ATOM 6161 C CA . GLU C 2 163 ? 58.158 22.034 33.802 1.00 199.28 160 GLU C CA 1
ATOM 6162 C C . GLU C 2 163 ? 57.212 20.974 34.379 1.00 174.95 160 GLU C C 1
ATOM 6163 O O . GLU C 2 163 ? 56.020 21.212 34.493 1.00 184.74 160 GLU C O 1
ATOM 6165 N N . PRO C 2 164 ? 57.673 19.767 34.778 1.00 161.69 161 PRO C N 1
ATOM 6166 C CA . PRO C 2 164 ? 56.800 18.768 35.408 1.00 192.05 161 PRO C CA 1
ATOM 6167 C C . PRO C 2 164 ? 55.957 19.285 36.587 1.00 211.45 161 PRO C C 1
ATOM 6168 O O . PRO C 2 164 ? 54.793 18.912 36.710 1.00 227.73 161 PRO C O 1
ATOM 6172 N N . GLU C 2 165 ? 56.522 20.178 37.409 1.00 200.10 162 GLU C N 1
ATOM 6173 C CA . GLU C 2 165 ? 55.794 20.777 38.528 1.00 178.05 162 GLU C CA 1
ATOM 6174 C C . GLU C 2 165 ? 54.655 21.670 38.006 1.00 178.94 162 GLU C C 1
ATOM 6175 O O . GLU C 2 165 ? 53.572 21.642 38.548 1.00 228.94 162 GLU C O 1
ATOM 6177 N N . GLU C 2 166 ? 54.884 22.412 36.921 1.00 182.92 163 GLU C N 1
ATOM 6178 C CA . GLU C 2 166 ? 53.843 23.231 36.250 1.00 218.38 163 GLU C CA 1
ATOM 6179 C C . GLU C 2 166 ? 52.716 22.379 35.624 1.00 201.75 163 GLU C C 1
ATOM 6180 O O . GLU C 2 166 ? 51.552 22.780 35.735 1.00 169.49 163 GLU C O 1
ATOM 6186 N N . LEU C 2 167 ? 53.032 21.226 34.992 1.00 186.35 164 LEU C N 1
ATOM 6187 C CA . LEU C 2 167 ? 52.026 20.187 34.626 1.00 164.87 164 LEU C CA 1
ATOM 6188 C C . LEU C 2 167 ? 51.157 19.788 35.832 1.00 168.73 164 LEU C C 1
ATOM 6189 O O . LEU C 2 167 ? 49.905 19.856 35.738 1.00 221.05 164 LEU C O 1
ATOM 6194 N N . GLN C 2 168 ? 51.822 19.288 36.894 1.00 175.63 165 GLN C N 1
ATOM 6195 C CA . GLN C 2 168 ? 51.193 18.887 38.179 1.00 185.57 165 GLN C CA 1
ATOM 6196 C C . GLN C 2 168 ? 50.165 19.937 38.626 1.00 196.56 165 GLN C C 1
ATOM 6197 O O . GLN C 2 168 ? 48.997 19.625 38.919 1.00 294.54 165 GLN C O 1
ATOM 6203 N N . LYS C 2 169 ? 50.626 21.185 38.706 1.00 168.72 166 LYS C N 1
ATOM 6204 C CA . LYS C 2 169 ? 49.837 22.298 39.191 1.00 183.91 166 LYS C CA 1
ATOM 6205 C C . LYS C 2 169 ? 48.680 22.672 38.244 1.00 183.86 166 LYS C C 1
ATOM 6206 O O . LYS C 2 169 ? 47.606 22.973 38.754 1.00 160.57 166 LYS C O 1
ATOM 6212 N N . ARG C 2 170 ? 48.826 22.601 36.903 1.00 205.54 167 ARG C N 1
ATOM 6213 C CA . ARG C 2 170 ? 47.640 22.784 36.014 1.00 190.01 167 ARG C CA 1
ATOM 6214 C C . ARG C 2 170 ? 46.632 21.634 36.165 1.00 159.89 167 ARG C C 1
ATOM 6215 O O . ARG C 2 170 ? 45.438 21.873 36.248 1.00 159.84 167 ARG C O 1
ATOM 6223 N N . PHE C 2 171 ? 47.096 20.394 36.345 1.00 150.29 168 PHE C N 1
ATOM 6224 C CA . PHE C 2 171 ? 46.171 19.265 36.591 1.00 145.04 168 PHE C CA 1
ATOM 6225 C C . PHE C 2 171 ? 45.409 19.447 37.917 1.00 149.15 168 PHE C C 1
ATOM 6226 O O . PHE C 2 171 ? 44.160 19.346 37.970 1.00 183.19 168 PHE C O 1
ATOM 6234 N N . ILE C 2 172 ? 46.147 19.831 38.961 1.00 161.86 169 ILE C N 1
ATOM 6235 C CA . ILE C 2 172 ? 45.613 20.040 40.306 1.00 167.53 169 ILE C CA 1
ATOM 6236 C C . ILE C 2 172 ? 44.593 21.178 40.281 1.00 156.77 169 ILE C C 1
ATOM 6237 O O . ILE C 2 172 ? 43.555 21.051 40.910 1.00 179.79 169 ILE C O 1
ATOM 6242 N N . ASN C 2 173 ? 44.846 22.239 39.504 1.00 147.19 170 ASN C N 1
ATOM 6243 C CA . ASN C 2 173 ? 43.937 23.403 39.412 1.00 182.31 170 ASN C CA 1
ATOM 6244 C C . ASN C 2 173 ? 42.603 23.030 38.750 1.00 166.50 170 ASN C C 1
ATOM 6245 O O . ASN C 2 173 ? 41.523 23.382 39.262 1.00 153.26 170 ASN C O 1
ATOM 6250 N N . ILE C 2 174 ? 42.674 22.289 37.642 1.00 168.49 171 ILE C N 1
ATOM 6251 C CA . ILE C 2 174 ? 41.486 21.798 36.933 1.00 149.37 171 ILE C CA 1
ATOM 6252 C C . ILE C 2 174 ? 40.710 20.855 37.865 1.00 140.90 171 ILE C C 1
ATOM 6253 O O . ILE C 2 174 ? 39.479 20.855 37.902 1.00 178.18 171 ILE C O 1
ATOM 6258 N N . TYR C 2 175 ? 41.423 20.041 38.630 1.00 143.01 172 TYR C N 1
ATOM 6259 C CA . TYR C 2 175 ? 40.757 19.045 39.492 1.00 138.65 172 TYR C CA 1
ATOM 6260 C C . TYR C 2 175 ? 40.223 19.722 40.774 1.00 149.70 172 TYR C C 1
ATOM 6261 O O . TYR C 2 175 ? 39.168 19.343 41.239 1.00 161.10 172 TYR C O 1
ATOM 6270 N N . MET C 2 176 ? 40.809 20.843 41.209 1.00 146.36 173 MET C N 1
ATOM 6271 C CA . MET C 2 176 ? 40.199 21.725 42.223 1.00 172.76 173 MET C CA 1
ATOM 6272 C C . MET C 2 176 ? 38.859 22.298 41.710 1.00 158.68 173 MET C C 1
ATOM 6273 O O . MET C 2 176 ? 37.867 22.230 42.455 1.00 152.75 173 MET C O 1
ATOM 6278 N N . GLU C 2 177 ? 38.832 22.888 40.492 1.00 131.80 174 GLU C N 1
ATOM 6279 C CA . GLU C 2 177 ? 37.572 23.377 39.884 1.00 140.26 174 GLU C CA 1
ATOM 6280 C C . GLU C 2 177 ? 36.507 22.258 39.808 1.00 134.32 174 GLU C C 1
ATOM 6281 O O . GLU C 2 177 ? 35.316 22.464 40.158 1.00 141.84 174 GLU C O 1
ATOM 6287 N N . ALA C 2 178 ? 36.918 21.071 39.349 1.00 129.96 175 ALA C N 1
ATOM 6288 C CA . ALA C 2 178 ? 36.064 19.874 39.316 1.00 131.78 175 ALA C CA 1
ATOM 6289 C C . ALA C 2 178 ? 35.483 19.546 40.705 1.00 130.30 175 ALA C C 1
ATOM 6290 O O . ALA C 2 178 ? 34.258 19.363 40.865 1.00 140.12 175 ALA C O 1
ATOM 6292 N N . ASN C 2 179 ? 36.369 19.448 41.705 1.00 125.34 176 ASN C N 1
ATOM 6293 C CA . ASN C 2 179 ? 36.005 19.160 43.078 1.00 143.86 176 ASN C CA 1
ATOM 6294 C C . ASN C 2 179 ? 35.096 20.247 43.691 1.00 153.55 176 ASN C C 1
ATOM 6295 O O . ASN C 2 179 ? 34.268 19.929 44.557 1.00 166.14 176 ASN C O 1
ATOM 6300 N N . LYS C 2 180 ? 35.207 21.517 43.270 1.00 138.33 177 LYS C N 1
ATOM 6301 C CA . LYS C 2 180 ? 34.263 22.559 43.725 1.00 152.28 177 LYS C CA 1
ATOM 6302 C C . LYS C 2 180 ? 32.827 22.239 43.309 1.00 156.08 177 LYS C C 1
ATOM 6303 O O . LYS C 2 180 ? 31.881 22.334 44.126 1.00 141.56 177 LYS C O 1
ATOM 6309 N N . LEU C 2 181 ? 32.648 21.780 42.064 1.00 171.94 178 LEU C N 1
ATOM 6310 C CA . LEU C 2 181 ? 31.307 21.398 41.572 1.00 126.16 178 LEU C CA 1
ATOM 6311 C C . LEU C 2 181 ? 30.817 20.126 42.278 1.00 108.40 178 LEU C C 1
ATOM 6312 O O . LEU C 2 181 ? 29.664 20.030 42.631 1.00 122.71 178 LEU C O 1
ATOM 6317 N N . ILE C 2 182 ? 31.708 19.188 42.597 1.00 103.21 179 ILE C N 1
ATOM 6318 C CA . ILE C 2 182 ? 31.315 17.976 43.321 1.00 113.04 179 ILE C CA 1
ATOM 6319 C C . ILE C 2 182 ? 30.934 18.340 44.760 1.00 126.50 179 ILE C C 1
ATOM 6320 O O . ILE C 2 182 ? 29.932 17.850 45.269 1.00 146.51 179 ILE C O 1
ATOM 6325 N N . LYS C 2 183 ? 31.694 19.220 45.411 1.00 110.87 180 LYS C N 1
ATOM 6326 C CA . LYS C 2 183 ? 31.367 19.617 46.780 1.00 156.66 180 LYS C CA 1
ATOM 6327 C C . LYS C 2 183 ? 30.034 20.392 46.815 1.00 154.21 180 LYS C C 1
ATOM 6328 O O . LYS C 2 183 ? 29.212 20.135 47.675 1.00 211.05 180 LYS C O 1
ATOM 6334 N N . ASN C 2 184 ? 29.773 21.291 45.851 1.00 142.80 181 ASN C N 1
ATOM 6335 C CA . ASN C 2 184 ? 28.465 21.988 45.789 1.00 149.84 181 ASN C CA 1
ATOM 6336 C C . ASN C 2 184 ? 27.296 21.036 45.454 1.00 151.77 181 ASN C C 1
ATOM 6337 O O . ASN C 2 184 ? 26.252 21.049 46.143 1.00 181.97 181 ASN C O 1
ATOM 6342 N N . MET C 2 185 ? 27.428 20.227 44.392 1.00 151.17 182 MET C N 1
ATOM 6343 C CA . MET C 2 185 ? 26.251 19.555 43.775 1.00 137.71 182 MET C CA 1
ATOM 6344 C C . MET C 2 185 ? 26.064 18.124 44.290 1.00 125.51 182 MET C C 1
ATOM 6345 O O . MET C 2 185 ? 24.929 17.734 44.545 1.00 139.68 182 MET C O 1
ATOM 6350 N N . ALA C 2 186 ? 27.145 17.360 44.430 1.00 127.37 183 ALA C N 1
ATOM 6351 C CA . ALA C 2 186 ? 26.995 15.922 44.686 1.00 139.30 183 ALA C CA 1
ATOM 6352 C C . ALA C 2 186 ? 26.066 15.674 45.875 1.00 131.92 183 ALA C C 1
ATOM 6353 O O . ALA C 2 186 ? 25.789 16.569 46.669 1.00 113.62 183 ALA C O 1
ATOM 6355 N N . PRO C 2 187 ? 25.578 14.431 46.049 1.00 118.52 184 PRO C N 1
ATOM 6356 C CA . PRO C 2 187 ? 24.882 14.039 47.275 1.00 149.02 184 PRO C CA 1
ATOM 6357 C C . PRO C 2 187 ? 25.716 14.308 48.536 1.00 154.00 184 PRO C C 1
ATOM 6358 O O . PRO C 2 187 ? 26.888 14.086 48.498 1.00 158.02 184 PRO C O 1
ATOM 6362 N N . GLU C 2 188 ? 25.113 14.711 49.658 1.00 175.51 185 GLU C N 1
ATOM 6363 C CA . GLU C 2 188 ? 25.928 15.044 50.836 1.00 164.03 185 GLU C CA 1
ATOM 6364 C C . GLU C 2 188 ? 26.670 13.789 51.336 1.00 141.49 185 GLU C C 1
ATOM 6365 O O . GLU C 2 188 ? 27.839 13.878 51.708 1.00 126.98 185 GLU C O 1
ATOM 6371 N N . ASP C 2 189 ? 26.009 12.614 51.262 1.00 148.30 186 ASP C N 1
ATOM 6372 C CA . ASP C 2 189 ? 26.600 11.265 51.537 1.00 157.47 186 ASP C CA 1
ATOM 6373 C C . ASP C 2 189 ? 27.926 11.041 50.781 1.00 171.02 186 ASP C C 1
ATOM 6374 O O . ASP C 2 189 ? 28.770 10.278 51.213 1.00 167.27 186 ASP C O 1
ATOM 6379 N N . LYS C 2 190 ? 28.093 11.690 49.630 1.00 185.35 187 LYS C N 1
ATOM 6380 C CA . LYS C 2 190 ? 29.069 11.313 48.633 1.00 161.23 187 LYS C CA 1
ATOM 6381 C C . LYS C 2 190 ? 30.095 12.418 48.372 1.00 143.73 187 LYS C C 1
ATOM 6382 O O . LYS C 2 190 ? 30.845 12.289 47.444 1.00 171.97 187 LYS C O 1
ATOM 6388 N N . LYS C 2 191 ? 30.068 13.550 49.093 1.00 130.12 188 LYS C N 1
ATOM 6389 C CA . LYS C 2 191 ? 30.798 14.778 48.596 1.00 139.91 188 LYS C CA 1
ATOM 6390 C C . LYS C 2 191 ? 32.315 14.560 48.661 1.00 154.18 188 LYS C C 1
ATOM 6391 O O . LYS C 2 191 ? 33.049 15.118 47.833 1.00 154.75 188 LYS C O 1
ATOM 6397 N N . GLU C 2 192 ? 32.757 13.721 49.617 1.00 166.93 189 GLU C N 1
ATOM 6398 C CA . GLU C 2 192 ? 34.137 13.264 49.766 1.00 164.84 189 GLU C CA 1
ATOM 6399 C C . GLU C 2 192 ? 34.425 12.082 48.824 1.00 142.84 189 GLU C C 1
ATOM 6400 O O . GLU C 2 192 ? 35.371 12.131 48.025 1.00 152.09 189 GLU C O 1
ATOM 6406 N N . GLU C 2 193 ? 33.618 11.020 48.863 1.00 132.83 190 GLU C N 1
ATOM 6407 C CA . GLU C 2 193 ? 33.945 9.820 48.078 1.00 141.18 190 GLU C CA 1
ATOM 6408 C C . GLU C 2 193 ? 33.929 10.066 46.561 1.00 126.50 190 GLU C C 1
ATOM 6409 O O . GLU C 2 193 ? 34.648 9.338 45.820 1.00 150.24 190 GLU C O 1
ATOM 6415 N N . TRP C 2 194 ? 33.038 10.966 46.101 1.00 140.29 191 TRP C N 1
ATOM 6416 C CA . TRP C 2 194 ? 32.869 11.265 44.688 1.00 147.44 191 TRP C CA 1
ATOM 6417 C C . TRP C 2 194 ? 33.850 12.340 44.223 1.00 137.49 191 TRP C C 1
ATOM 6418 O O . TRP C 2 194 ? 34.007 12.495 43.016 1.00 139.41 191 TRP C O 1
ATOM 6429 N N . ALA C 2 195 ? 34.414 13.108 45.153 1.00 135.56 192 ALA C N 1
ATOM 6430 C CA . ALA C 2 195 ? 35.420 14.069 44.750 1.00 139.50 192 ALA C CA 1
ATOM 6431 C C . ALA C 2 195 ? 36.556 13.304 44.069 1.00 136.53 192 ALA C C 1
ATOM 6432 O O . ALA C 2 195 ? 36.815 12.094 44.375 1.00 127.51 192 ALA C O 1
ATOM 6434 N N . VAL C 2 196 ? 37.228 14.025 43.156 1.00 132.34 193 VAL C N 1
ATOM 6435 C CA . VAL C 2 196 ? 38.231 13.457 42.281 1.00 141.70 193 VAL C CA 1
ATOM 6436 C C . VAL C 2 196 ? 39.596 13.711 42.906 1.00 153.25 193 VAL C C 1
ATOM 6437 O O . VAL C 2 196 ? 39.860 14.776 43.460 1.00 177.65 193 VAL C O 1
ATOM 6441 N N . ASP C 2 197 ? 40.449 12.692 42.792 1.00 151.64 194 ASP C N 1
ATOM 6442 C CA . ASP C 2 197 ? 41.732 12.652 43.438 1.00 158.33 194 ASP C CA 1
ATOM 6443 C C . ASP C 2 197 ? 42.738 12.221 42.375 1.00 140.59 194 ASP C C 1
ATOM 6444 O O . ASP C 2 197 ? 42.469 11.369 41.489 1.00 156.98 194 ASP C O 1
ATOM 6449 N N . PHE C 2 198 ? 43.891 12.873 42.424 1.00 137.86 195 PHE C N 1
ATOM 6450 C CA . PHE C 2 198 ? 44.906 12.561 41.442 1.00 148.22 195 PHE C CA 1
ATOM 6451 C C . PHE C 2 198 ? 45.636 11.275 41.844 1.00 134.09 195 PHE C C 1
ATOM 6452 O O . PHE C 2 198 ? 45.940 10.417 40.989 1.00 100.90 195 PHE C O 1
ATOM 6460 N N . THR C 2 199 ? 45.848 11.181 43.167 1.00 141.69 196 THR C N 1
ATOM 6461 C CA . THR C 2 199 ? 46.539 10.131 43.936 1.00 133.67 196 THR C CA 1
ATOM 6462 C C . THR C 2 199 ? 46.019 8.738 43.598 1.00 126.07 196 THR C C 1
ATOM 6463 O O . THR C 2 199 ? 46.786 7.826 43.405 1.00 125.37 196 THR C O 1
ATOM 6467 N N . ASP C 2 200 ? 44.699 8.571 43.625 1.00 129.47 197 ASP C N 1
ATOM 6468 C CA . ASP C 2 200 ? 44.140 7.217 43.503 1.00 149.22 197 ASP C CA 1
ATOM 6469 C C . ASP C 2 200 ? 43.565 7.005 42.096 1.00 134.53 197 ASP C C 1
ATOM 6470 O O . ASP C 2 200 ? 42.921 5.954 41.837 1.00 106.10 197 ASP C O 1
ATOM 6475 N N . GLY C 2 201 ? 43.854 7.948 41.182 1.00 142.77 198 GLY C N 1
ATOM 6476 C CA . GLY C 2 201 ? 43.738 7.717 39.733 1.00 137.21 198 GLY C CA 1
ATOM 6477 C C . GLY C 2 201 ? 42.331 7.881 39.185 1.00 120.76 198 GLY C C 1
ATOM 6478 O O . GLY C 2 201 ? 42.065 7.422 38.096 1.00 129.50 198 GLY C O 1
ATOM 6479 N N . SER C 2 202 ? 41.442 8.559 39.915 1.00 114.55 199 SER C N 1
ATOM 6480 C CA . SER C 2 202 ? 40.124 8.913 39.402 1.00 106.80 199 SER C CA 1
ATOM 6481 C C . SER C 2 202 ? 40.264 10.123 38.472 1.00 103.43 199 SER C C 1
ATOM 6482 O O . SER C 2 202 ? 39.314 10.495 37.768 1.00 126.74 199 SER C O 1
ATOM 6485 N N . VAL C 2 203 ? 41.468 10.714 38.459 1.00 110.68 200 VAL C N 1
ATOM 6486 C CA . VAL C 2 203 ? 41.870 11.650 37.416 1.00 117.89 200 VAL C CA 1
ATOM 6487 C C . VAL C 2 203 ? 42.999 11.049 36.562 1.00 124.66 200 VAL C C 1
ATOM 6488 O O . VAL C 2 203 ? 43.978 10.468 37.083 1.00 122.00 200 VAL C O 1
ATOM 6492 N N . ALA C 2 204 ? 42.824 11.209 35.247 1.00 105.19 201 ALA C N 1
ATOM 6493 C CA . ALA C 2 204 ? 43.803 10.872 34.256 1.00 111.58 201 ALA C CA 1
ATOM 6494 C C . ALA C 2 204 ? 43.938 12.024 33.248 1.00 117.49 201 ALA C C 1
ATOM 6495 O O . ALA C 2 204 ? 43.213 13.019 33.281 1.00 94.45 201 ALA C O 1
ATOM 6497 N N . PHE C 2 205 ? 44.871 11.847 32.316 1.00 131.72 202 PHE C N 1
ATOM 6498 C CA . PHE C 2 205 ? 45.292 12.861 31.387 1.00 135.63 202 PHE C CA 1
ATOM 6499 C C . PHE C 2 205 ? 45.853 12.171 30.141 1.00 133.04 202 PHE C C 1
ATOM 6500 O O . PHE C 2 205 ? 46.351 11.049 30.189 1.00 101.80 202 PHE C O 1
ATOM 6508 N N . GLY C 2 206 ? 45.822 12.885 29.019 1.00 127.19 203 GLY C N 1
ATOM 6509 C CA . GLY C 2 206 ? 46.395 12.350 27.828 1.00 114.16 203 GLY C CA 1
ATOM 6510 C C . GLY C 2 206 ? 46.005 13.133 26.590 1.00 131.15 203 GLY C C 1
ATOM 6511 O O . GLY C 2 206 ? 45.760 14.371 26.605 1.00 106.41 203 GLY C O 1
ATOM 6512 N N . SER C 2 207 ? 45.999 12.388 25.482 1.00 139.35 204 SER C N 1
ATOM 6513 C CA . SER C 2 207 ? 45.346 12.839 24.266 1.00 158.71 204 SER C CA 1
ATOM 6514 C C . SER C 2 207 ? 44.492 11.700 23.726 1.00 161.92 204 SER C C 1
ATOM 6515 O O . SER C 2 207 ? 44.994 10.625 23.403 1.00 128.73 204 SER C O 1
ATOM 6518 N N . ALA C 2 208 ? 43.194 11.973 23.615 1.00 163.35 205 ALA C N 1
ATOM 6519 C CA . ALA C 2 208 ? 42.276 11.115 22.938 1.00 124.95 205 ALA C CA 1
ATOM 6520 C C . ALA C 2 208 ? 42.694 10.940 21.466 1.00 120.19 205 ALA C C 1
ATOM 6521 O O . ALA C 2 208 ? 42.642 9.813 20.970 1.00 100.96 205 ALA C O 1
ATOM 6523 N N . TYR C 2 209 ? 43.104 12.028 20.780 1.00 115.04 206 TYR C N 1
ATOM 6524 C CA . TYR C 2 209 ? 43.525 11.992 19.375 1.00 128.01 206 TYR C CA 1
ATOM 6525 C C . TYR C 2 209 ? 44.657 10.987 19.121 1.00 127.57 206 TYR C C 1
ATOM 6526 O O . TYR C 2 209 ? 44.571 10.170 18.171 1.00 107.32 206 TYR C O 1
ATOM 6535 N N . HIS C 2 210 ? 45.753 11.145 19.881 1.00 137.67 207 HIS C N 1
ATOM 6536 C CA . HIS C 2 210 ? 46.982 10.369 19.685 1.00 130.65 207 HIS C CA 1
ATOM 6537 C C . HIS C 2 210 ? 46.957 9.107 20.538 1.00 117.20 207 HIS C C 1
ATOM 6538 O O . HIS C 2 210 ? 47.983 8.486 20.684 1.00 132.04 207 HIS C O 1
ATOM 6545 N N . ASN C 2 211 ? 45.798 8.779 21.123 1.00 109.66 208 ASN C N 1
ATOM 6546 C CA . ASN C 2 211 ? 45.426 7.443 21.631 1.00 124.41 208 ASN C CA 1
ATOM 6547 C C . ASN C 2 211 ? 46.250 7.036 22.866 1.00 131.61 208 ASN C C 1
ATOM 6548 O O . ASN C 2 211 ? 46.636 5.878 23.051 1.00 121.72 208 ASN C O 1
ATOM 6553 N N . TRP C 2 212 ? 46.431 7.964 23.793 1.00 153.00 209 TRP C N 1
ATOM 6554 C CA . TRP C 2 212 ? 47.191 7.660 25.042 1.00 151.45 209 TRP C CA 1
ATOM 6555 C C . TRP C 2 212 ? 46.553 8.366 26.243 1.00 151.29 209 TRP C C 1
ATOM 6556 O O . TRP C 2 212 ? 45.936 9.462 26.128 1.00 106.83 209 TRP C O 1
ATOM 6567 N N . ALA C 2 213 ? 46.606 7.666 27.385 1.00 150.41 210 ALA C N 1
ATOM 6568 C CA . ALA C 2 213 ? 46.047 8.170 28.635 1.00 140.98 210 ALA C CA 1
ATOM 6569 C C . ALA C 2 213 ? 46.883 7.638 29.797 1.00 131.17 210 ALA C C 1
ATOM 6570 O O . ALA C 2 213 ? 47.441 6.550 29.706 1.00 127.98 210 ALA C O 1
ATOM 6572 N N . ILE C 2 214 ? 46.983 8.422 30.872 1.00 142.73 211 ILE C N 1
ATOM 6573 C CA . ILE C 2 214 ? 47.666 7.976 32.063 1.00 151.98 211 ILE C CA 1
ATOM 6574 C C . ILE C 2 214 ? 46.986 8.588 33.283 1.00 140.22 211 ILE C C 1
ATOM 6575 O O . ILE C 2 214 ? 46.648 9.723 33.291 1.00 116.51 211 ILE C O 1
ATOM 6580 N N . ASN C 2 215 ? 46.928 7.814 34.359 1.00 143.58 212 ASN C N 1
ATOM 6581 C CA . ASN C 2 215 ? 46.609 8.268 35.712 1.00 144.65 212 ASN C CA 1
ATOM 6582 C C . ASN C 2 215 ? 47.841 8.020 36.602 1.00 158.14 212 ASN C C 1
ATOM 6583 O O . ASN C 2 215 ? 48.802 7.425 36.151 1.00 189.23 212 ASN C O 1
ATOM 6588 N N . VAL C 2 216 ? 47.825 8.443 37.862 1.00 147.42 213 VAL C N 1
ATOM 6589 C CA . VAL C 2 216 ? 48.982 8.197 38.735 1.00 132.96 213 VAL C CA 1
ATOM 6590 C C . VAL C 2 216 ? 49.247 6.698 38.915 1.00 126.36 213 VAL C C 1
ATOM 6591 O O . VAL C 2 216 ? 50.394 6.297 38.847 1.00 133.90 213 VAL C O 1
ATOM 6595 N N . PRO C 2 217 ? 48.253 5.818 39.179 1.00 129.23 214 PRO C N 1
ATOM 6596 C CA . PRO C 2 217 ? 48.452 4.364 39.174 1.00 131.96 214 PRO C CA 1
ATOM 6597 C C . PRO C 2 217 ? 49.107 3.727 37.939 1.00 144.25 214 PRO C C 1
ATOM 6598 O O . PRO C 2 217 ? 49.861 2.792 38.083 1.00 179.64 214 PRO C O 1
ATOM 6602 N N . MET C 2 218 ? 48.878 4.267 36.744 1.00 127.51 215 MET C N 1
ATOM 6603 C CA . MET C 2 218 ? 49.573 3.755 35.543 1.00 139.19 215 MET C CA 1
ATOM 6604 C C . MET C 2 218 ? 51.046 4.210 35.516 1.00 148.89 215 MET C C 1
ATOM 6605 O O . MET C 2 218 ? 51.925 3.409 35.207 1.00 201.07 215 MET C O 1
ATOM 6610 N N . MET C 2 219 ? 51.326 5.463 35.899 1.00 125.57 216 MET C N 1
ATOM 6611 C CA . MET C 2 219 ? 52.691 5.972 36.128 1.00 140.83 216 MET C CA 1
ATOM 6612 C C . MET C 2 219 ? 53.496 5.066 37.095 1.00 156.85 216 MET C C 1
ATOM 6613 O O . MET C 2 219 ? 54.647 4.755 36.875 1.00 147.05 216 MET C O 1
ATOM 6618 N N . GLN C 2 220 ? 52.890 4.628 38.197 1.00 180.03 217 GLN C N 1
ATOM 6619 C CA . GLN C 2 220 ? 53.519 3.691 39.155 1.00 173.81 217 GLN C CA 1
ATOM 6620 C C . GLN C 2 220 ? 53.308 2.222 38.735 1.00 177.42 217 GLN C C 1
ATOM 6621 O O . GLN C 2 220 ? 53.340 1.323 39.582 1.00 228.48 217 GLN C O 1
ATOM 6627 N N . GLU C 2 221 ? 53.057 1.969 37.445 1.00 170.82 218 GLU C N 1
ATOM 6628 C CA . GLU C 2 221 ? 53.024 0.598 36.872 1.00 182.34 218 GLU C CA 1
ATOM 6629 C C . GLU C 2 221 ? 54.002 0.519 35.686 1.00 174.79 218 GLU C C 1
ATOM 6630 O O . GLU C 2 221 ? 54.683 -0.494 35.515 1.00 203.74 218 GLU C O 1
ATOM 6636 N N . THR C 2 222 ? 54.090 1.603 34.905 1.00 159.17 219 THR C N 1
ATOM 6637 C CA . THR C 2 222 ? 54.976 1.712 33.731 1.00 165.41 219 THR C CA 1
ATOM 6638 C C . THR C 2 222 ? 56.286 2.455 34.027 1.00 164.69 219 THR C C 1
ATOM 6639 O O . THR C 2 222 ? 57.251 2.318 33.279 1.00 163.70 219 THR C O 1
ATOM 6643 N N . GLY C 2 223 ? 56.289 3.290 35.069 1.00 142.26 220 GLY C N 1
ATOM 6644 C CA . GLY C 2 223 ? 57.475 4.051 35.468 1.00 175.32 220 GLY C CA 1
ATOM 6645 C C . GLY C 2 223 ? 57.700 5.309 34.633 1.00 181.84 220 GLY C C 1
ATOM 6646 O O . GLY C 2 223 ? 58.782 5.907 34.673 1.00 210.06 220 GLY C O 1
ATOM 6647 N N . VAL C 2 224 ? 56.677 5.727 33.880 1.00 163.84 221 VAL C N 1
ATOM 6648 C CA . VAL C 2 224 ? 56.632 7.054 33.252 1.00 153.84 221 VAL C CA 1
ATOM 6649 C C . VAL C 2 224 ? 56.568 8.132 34.349 1.00 153.99 221 VAL C C 1
ATOM 6650 O O . VAL C 2 224 ? 55.853 8.006 35.337 1.00 178.14 221 VAL C O 1
ATOM 6654 N N . ASN C 2 225 ? 57.286 9.239 34.142 1.00 174.27 222 ASN C N 1
ATOM 6655 C CA . ASN C 2 225 ? 57.160 10.429 34.976 1.00 181.11 222 ASN C CA 1
ATOM 6656 C C . ASN C 2 225 ? 56.623 11.545 34.087 1.00 172.94 222 ASN C C 1
ATOM 6657 O O . ASN C 2 225 ? 56.398 11.320 32.937 1.00 157.97 222 ASN C O 1
ATOM 6662 N N . PHE C 2 226 ? 56.521 12.767 34.607 1.00 194.78 223 PHE C N 1
ATOM 6663 C CA . PHE C 2 226 ? 55.974 13.897 33.841 1.00 207.86 223 PHE C CA 1
ATOM 6664 C C . PHE C 2 226 ? 57.005 14.362 32.798 1.00 190.24 223 PHE C C 1
ATOM 6665 O O . PHE C 2 226 ? 56.646 14.731 31.666 1.00 160.94 223 PHE C O 1
ATOM 6673 N N . LYS C 2 227 ? 58.303 14.228 33.116 1.00 179.95 224 LYS C N 1
ATOM 6674 C CA . LYS C 2 227 ? 59.391 14.632 32.198 1.00 192.36 224 LYS C CA 1
ATOM 6675 C C . LYS C 2 227 ? 59.344 13.802 30.908 1.00 197.46 224 LYS C C 1
ATOM 6676 O O . LYS C 2 227 ? 59.513 14.361 29.846 1.00 227.61 224 LYS C O 1
ATOM 6682 N N . ASP C 2 228 ? 59.100 12.490 30.977 1.00 193.19 225 ASP C N 1
ATOM 6683 C CA . ASP C 2 228 ? 58.998 11.631 29.774 1.00 195.53 225 ASP C CA 1
ATOM 6684 C C . ASP C 2 228 ? 57.908 12.146 28.818 1.00 181.48 225 ASP C C 1
ATOM 6685 O O . ASP C 2 228 ? 58.115 12.215 27.583 1.00 162.18 225 ASP C O 1
ATOM 6690 N N . ILE C 2 229 ? 56.751 12.500 29.401 1.00 164.82 226 ILE C N 1
ATOM 6691 C CA . ILE C 2 229 ? 55.536 12.957 28.702 1.00 176.48 226 ILE C CA 1
ATOM 6692 C C . ILE C 2 229 ? 55.863 14.218 27.898 1.00 177.19 226 ILE C C 1
ATOM 6693 O O . ILE C 2 229 ? 55.465 14.356 26.736 1.00 200.71 226 ILE C O 1
ATOM 6698 N N . ILE C 2 230 ? 56.611 15.121 28.535 1.00 136.58 227 ILE C N 1
ATOM 6699 C CA . ILE C 2 230 ? 57.007 16.381 27.936 1.00 152.63 227 ILE C CA 1
ATOM 6700 C C . ILE C 2 230 ? 58.006 16.121 26.797 1.00 160.82 227 ILE C C 1
ATOM 6701 O O . ILE C 2 230 ? 57.900 16.753 25.762 1.00 144.62 227 ILE C O 1
ATOM 6706 N N . ASP C 2 231 ? 58.919 15.151 26.949 1.00 186.32 228 ASP C N 1
ATOM 6707 C CA . ASP C 2 231 ? 59.901 14.809 25.918 1.00 211.78 228 ASP C CA 1
ATOM 6708 C C . ASP C 2 231 ? 59.190 14.180 24.713 1.00 182.06 228 ASP C C 1
ATOM 6709 O O . ASP C 2 231 ? 59.352 14.670 23.573 1.00 197.40 228 ASP C O 1
ATOM 6714 N N . TYR C 2 232 ? 58.358 13.151 24.960 1.00 191.92 229 TYR C N 1
ATOM 6715 C CA . TYR C 2 232 ? 57.562 12.479 23.912 1.00 181.82 229 TYR C CA 1
ATOM 6716 C C . TYR C 2 232 ? 56.701 13.500 23.137 1.00 194.96 229 TYR C C 1
ATOM 6717 O O . TYR C 2 232 ? 56.533 13.407 21.919 1.00 184.91 229 TYR C O 1
ATOM 6726 N N . CYS C 2 233 ? 56.082 14.455 23.839 1.00 170.10 230 CYS C N 1
ATOM 6727 C CA . CYS C 2 233 ? 55.253 15.469 23.183 1.00 177.07 230 CYS C CA 1
ATOM 6728 C C . CYS C 2 233 ? 56.102 16.441 22.338 1.00 181.05 230 CYS C C 1
ATOM 6729 O O . CYS C 2 233 ? 55.726 16.728 21.202 1.00 223.41 230 CYS C O 1
ATOM 6732 N N . ASN C 2 234 ? 57.268 16.884 22.834 1.00 171.42 231 ASN C N 1
ATOM 6733 C CA . ASN C 2 234 ? 58.127 17.884 22.147 1.00 190.85 231 ASN C CA 1
ATOM 6734 C C . ASN C 2 234 ? 58.809 17.294 20.897 1.00 202.83 231 ASN C C 1
ATOM 6735 O O . ASN C 2 234 ? 59.049 18.002 19.898 1.00 212.49 231 ASN C O 1
ATOM 6740 N N . ASP C 2 235 ? 59.208 16.026 21.015 1.00 217.57 232 ASP C N 1
ATOM 6741 C CA . ASP C 2 235 ? 60.004 15.295 20.034 1.00 213.47 232 ASP C CA 1
ATOM 6742 C C . ASP C 2 235 ? 59.074 14.564 19.067 1.00 191.05 232 ASP C C 1
ATOM 6743 O O . ASP C 2 235 ? 59.556 13.807 18.259 1.00 210.62 232 ASP C O 1
ATOM 6748 N N . ASP C 2 236 ? 57.754 14.748 19.229 1.00 201.38 233 ASP C N 1
ATOM 6749 C CA . ASP C 2 236 ? 56.675 14.237 18.321 1.00 217.41 233 ASP C CA 1
ATOM 6750 C C . ASP C 2 236 ? 56.600 12.695 18.325 1.00 205.22 233 ASP C C 1
ATOM 6751 O O . ASP C 2 236 ? 55.939 12.093 17.482 1.00 172.34 233 ASP C O 1
ATOM 6756 N N . LYS C 2 237 ? 57.141 12.081 19.388 1.00 200.78 234 LYS C N 1
ATOM 6757 C CA . LYS C 2 237 ? 57.257 10.626 19.592 1.00 203.59 234 LYS C CA 1
ATOM 6758 C C . LYS C 2 237 ? 55.976 10.092 20.250 1.00 190.33 234 LYS C C 1
ATOM 6759 O O . LYS C 2 237 ? 56.028 9.198 21.117 1.00 144.27 234 LYS C O 1
ATOM 6765 N N . GLN C 2 238 ? 54.812 10.633 19.854 1.00 183.10 235 GLN C N 1
ATOM 6766 C CA . GLN C 2 238 ? 53.597 10.362 20.622 1.00 161.79 235 GLN C CA 1
ATOM 6767 C C . GLN C 2 238 ? 53.120 8.928 20.358 1.00 147.30 235 GLN C C 1
ATOM 6768 O O . GLN C 2 238 ? 52.464 8.349 21.217 1.00 120.62 235 GLN C O 1
ATOM 6774 N N . LYS C 2 239 ? 53.526 8.334 19.226 1.00 156.94 236 LYS C N 1
ATOM 6775 C CA . LYS C 2 239 ? 53.194 6.937 18.904 1.00 174.01 236 LYS C CA 1
ATOM 6776 C C . LYS C 2 239 ? 53.898 5.968 19.874 1.00 166.67 236 LYS C C 1
ATOM 6777 O O . LYS C 2 239 ? 53.262 5.008 20.286 1.00 140.12 236 LYS C O 1
ATOM 6783 N N . GLU C 2 240 ? 55.181 6.198 20.224 1.00 172.14 237 GLU C N 1
ATOM 6784 C CA . GLU C 2 240 ? 55.925 5.418 21.235 1.00 199.95 237 GLU C CA 1
ATOM 6785 C C . GLU C 2 240 ? 55.156 5.410 22.566 1.00 197.82 237 GLU C C 1
ATOM 6786 O O . GLU C 2 240 ? 54.993 4.349 23.191 1.00 218.57 237 GLU C O 1
ATOM 6792 N N . LEU C 2 241 ? 54.709 6.589 23.016 1.00 193.34 238 LEU C N 1
ATOM 6793 C CA . LEU C 2 241 ? 53.954 6.743 24.280 1.00 168.03 238 LEU C CA 1
ATOM 6794 C C . LEU C 2 241 ? 52.666 5.907 24.278 1.00 147.43 238 LEU C C 1
ATOM 6795 O O . LEU C 2 241 ? 52.383 5.141 25.202 1.00 116.72 238 LEU C O 1
ATOM 6800 N N . ALA C 2 242 ? 51.883 6.107 23.218 1.00 151.09 239 ALA C N 1
ATOM 6801 C CA . ALA C 2 242 ? 50.617 5.420 22.943 1.00 158.89 239 ALA C CA 1
ATOM 6802 C C . ALA C 2 242 ? 50.703 3.915 23.199 1.00 151.94 239 ALA C C 1
ATOM 6803 O O . ALA C 2 242 ? 49.660 3.294 23.423 1.00 140.40 239 ALA C O 1
ATOM 6805 N N . GLN C 2 243 ? 51.908 3.349 23.044 1.00 164.69 240 GLN C N 1
ATOM 6806 C CA . GLN C 2 243 ? 52.162 1.920 23.049 1.00 186.82 240 GLN C CA 1
ATOM 6807 C C . GLN C 2 243 ? 52.055 1.342 24.462 1.00 177.28 240 GLN C C 1
ATOM 6808 O O . GLN C 2 243 ? 51.532 0.241 24.627 1.00 196.26 240 GLN C O 1
ATOM 6814 N N . LYS C 2 244 ? 52.612 1.978 25.485 1.00 151.43 241 LYS C N 1
ATOM 6815 C CA . LYS C 2 244 ? 52.482 1.137 26.680 1.00 188.15 241 LYS C CA 1
ATOM 6816 C C . LYS C 2 244 ? 51.573 1.767 27.728 1.00 181.38 241 LYS C C 1
ATOM 6817 O O . LYS C 2 244 ? 51.344 1.147 28.762 1.00 161.17 241 LYS C O 1
ATOM 6823 N N . VAL C 2 245 ? 50.901 2.874 27.342 1.00 180.45 242 VAL C N 1
ATOM 6824 C CA . VAL C 2 245 ? 49.842 3.598 28.134 1.00 157.88 242 VAL C CA 1
ATOM 6825 C C . VAL C 2 245 ? 48.669 3.933 27.199 1.00 151.69 242 VAL C C 1
ATOM 6826 O O . VAL C 2 245 ? 48.298 5.098 26.932 1.00 118.71 242 VAL C O 1
ATOM 6830 N N . PRO C 2 246 ? 48.032 2.856 26.670 1.00 154.23 243 PRO C N 1
ATOM 6831 C CA . PRO C 2 246 ? 47.009 2.977 25.641 1.00 157.45 243 PRO C CA 1
ATOM 6832 C C . PRO C 2 246 ? 45.763 3.632 26.250 1.00 148.85 243 PRO C C 1
ATOM 6833 O O . PRO C 2 246 ? 45.347 3.275 27.336 1.00 146.95 243 PRO C O 1
ATOM 6837 N N . LEU C 2 247 ? 45.149 4.535 25.493 1.00 150.05 244 LEU C N 1
ATOM 6838 C CA . LEU C 2 247 ? 43.938 5.250 25.890 1.00 146.57 244 LEU C CA 1
ATOM 6839 C C . LEU C 2 247 ? 42.831 4.292 26.364 1.00 133.66 244 LEU C C 1
ATOM 6840 O O . LEU C 2 247 ? 42.252 4.489 27.419 1.00 110.69 244 LEU C O 1
ATOM 6845 N N . SER C 2 248 ? 42.529 3.256 25.581 1.00 129.07 245 SER C N 1
ATOM 6846 C CA . SER C 2 248 ? 41.440 2.342 25.908 1.00 145.64 245 SER C CA 1
ATOM 6847 C C . SER C 2 248 ? 41.743 1.490 27.156 1.00 146.15 245 SER C C 1
ATOM 6848 O O . SER C 2 248 ? 40.866 1.378 28.015 1.00 153.29 245 SER C O 1
ATOM 6851 N N . GLU C 2 249 ? 42.965 0.948 27.310 1.00 141.66 246 GLU C N 1
ATOM 6852 C CA . GLU C 2 249 ? 43.304 0.100 28.477 1.00 150.16 246 GLU C CA 1
ATOM 6853 C C . GLU C 2 249 ? 43.158 0.888 29.789 1.00 142.10 246 GLU C C 1
ATOM 6854 O O . GLU C 2 249 ? 42.477 0.445 30.746 1.00 112.68 246 GLU C O 1
ATOM 6860 N N . VAL C 2 250 ? 43.831 2.051 29.809 1.00 151.95 247 VAL C N 1
ATOM 6861 C CA . VAL C 2 250 ? 43.981 2.962 30.962 1.00 141.85 247 VAL C CA 1
ATOM 6862 C C . VAL C 2 250 ? 42.611 3.489 31.379 1.00 144.33 247 VAL C C 1
ATOM 6863 O O . VAL C 2 250 ? 42.229 3.449 32.530 1.00 140.94 247 VAL C O 1
ATOM 6867 N N . LEU C 2 251 ? 41.893 4.031 30.407 1.00 145.16 248 LEU C N 1
ATOM 6868 C CA . LEU C 2 251 ? 40.732 4.812 30.687 1.00 124.66 248 LEU C CA 1
ATOM 6869 C C . LEU C 2 251 ? 39.542 3.913 31.005 1.00 116.89 248 LEU C C 1
ATOM 6870 O O . LEU C 2 251 ? 38.834 4.223 31.957 1.00 101.48 248 LEU C O 1
ATOM 6875 N N . LEU C 2 252 ? 39.419 2.757 30.333 1.00 116.72 249 LEU C N 1
ATOM 6876 C CA . LEU C 2 252 ? 38.337 1.781 30.661 1.00 125.11 249 LEU C CA 1
ATOM 6877 C C . LEU C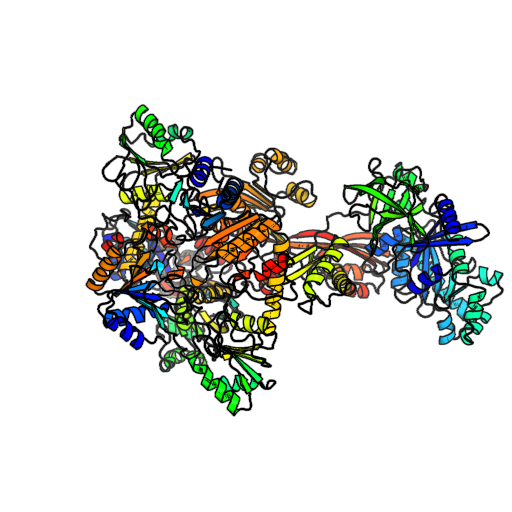 2 252 ? 38.632 1.055 31.983 1.00 126.23 249 LEU C C 1
ATOM 6878 O O . LEU C 2 252 ? 37.704 0.700 32.710 1.00 111.82 249 LEU C O 1
ATOM 6883 N N . GLY C 2 253 ? 39.911 0.839 32.299 1.00 122.34 250 GLY C N 1
ATOM 6884 C CA . GLY C 2 253 ? 40.289 0.367 33.633 1.00 128.20 250 GLY C CA 1
ATOM 6885 C C . GLY C 2 253 ? 39.783 1.303 34.721 1.00 128.65 250 GLY C C 1
ATOM 6886 O O . GLY C 2 253 ? 39.199 0.855 35.706 1.00 91.92 250 GLY C O 1
ATOM 6887 N N . MET C 2 254 ? 40.002 2.607 34.498 1.00 129.23 251 MET C N 1
ATOM 6888 C CA . MET C 2 254 ? 39.622 3.733 35.345 1.00 110.12 251 MET C CA 1
ATOM 6889 C C . MET C 2 254 ? 38.095 3.799 35.516 1.00 105.93 251 MET C C 1
ATOM 6890 O O . MET C 2 254 ? 37.590 4.025 36.634 1.00 86.99 251 MET C O 1
ATOM 6895 N N . VAL C 2 255 ? 37.363 3.529 34.427 1.00 114.59 252 VAL C N 1
ATOM 6896 C CA . VAL C 2 255 ? 35.891 3.400 34.424 1.00 107.21 252 VAL C CA 1
ATOM 6897 C C . VAL C 2 255 ? 35.413 2.223 35.285 1.00 106.45 252 VAL C C 1
ATOM 6898 O O . VAL C 2 255 ? 34.467 2.391 36.060 1.00 98.28 252 VAL C O 1
ATOM 6902 N N . VAL C 2 256 ? 36.079 1.059 35.179 1.00 97.35 253 VAL C N 1
ATOM 6903 C CA . VAL C 2 256 ? 35.719 -0.130 35.994 1.00 108.12 253 VAL C CA 1
ATOM 6904 C C . VAL C 2 256 ? 36.013 0.142 37.476 1.00 112.32 253 VAL C C 1
ATOM 6905 O O . VAL C 2 256 ? 35.178 -0.162 38.325 1.00 115.64 253 VAL C O 1
ATOM 6909 N N . GLU C 2 257 ? 37.195 0.700 37.782 1.00 102.54 254 GLU C N 1
ATOM 6910 C CA . GLU C 2 257 ? 37.642 0.970 39.162 1.00 127.32 254 GLU C CA 1
ATOM 6911 C C . GLU C 2 257 ? 36.709 1.983 39.833 1.00 107.50 254 GLU C C 1
ATOM 6912 O O . GLU C 2 257 ? 36.242 1.761 40.959 1.00 126.06 254 GLU C O 1
ATOM 6918 N N . HIS C 2 258 ? 36.541 3.129 39.165 1.00 112.92 255 HIS C N 1
ATOM 6919 C CA . HIS C 2 258 ? 36.013 4.314 39.815 1.00 125.50 255 HIS C CA 1
ATOM 6920 C C . HIS C 2 258 ? 34.521 4.535 39.590 1.00 141.18 255 HIS C C 1
ATOM 6921 O O . HIS C 2 258 ? 33.896 5.166 40.444 1.00 145.49 255 HIS C O 1
ATOM 6928 N N . LEU C 2 259 ? 33.950 4.082 38.467 1.00 139.77 256 LEU C N 1
ATOM 6929 C CA . LEU C 2 259 ? 32.530 4.367 38.220 1.00 121.92 256 LEU C CA 1
ATOM 6930 C C . LEU C 2 259 ? 31.679 3.189 38.686 1.00 125.47 256 LEU C C 1
ATOM 6931 O O . LEU C 2 259 ? 32.125 2.045 38.645 1.00 102.95 256 LEU C O 1
ATOM 6936 N N . PRO C 2 260 ? 30.469 3.479 39.225 1.00 128.22 257 PRO C N 1
ATOM 6937 C CA . PRO C 2 260 ? 29.660 2.471 39.912 1.00 121.42 257 PRO C CA 1
ATOM 6938 C C . PRO C 2 260 ? 28.926 1.524 38.963 1.00 118.89 257 PRO C C 1
ATOM 6939 O O . PRO C 2 260 ? 28.652 1.889 37.802 1.00 125.61 257 PRO C O 1
ATOM 6943 N N . SER C 2 261 ? 28.651 0.323 39.476 1.00 119.27 258 SER C N 1
ATOM 6944 C CA . SER C 2 261 ? 27.841 -0.656 38.779 1.00 144.92 258 SER C CA 1
ATOM 6945 C C . SER C 2 261 ? 26.374 -0.264 38.909 1.00 132.95 258 SER C C 1
ATOM 6946 O O . SER C 2 261 ? 26.027 0.508 39.800 1.00 144.83 258 SER C O 1
ATOM 6949 N N . PRO C 2 262 ? 25.482 -0.745 38.015 1.00 133.50 259 PRO C N 1
ATOM 6950 C CA . PRO C 2 262 ? 24.047 -0.553 38.172 1.00 133.06 259 PRO C CA 1
ATOM 6951 C C . PRO C 2 262 ? 23.544 -1.030 39.535 1.00 133.94 259 PRO C C 1
ATOM 6952 O O . PRO C 2 262 ? 22.643 -0.397 40.094 1.00 141.44 259 PRO C O 1
ATOM 6956 N N . LYS C 2 263 ? 24.109 -2.133 40.047 1.00 126.84 260 LYS C N 1
ATOM 6957 C CA . LYS C 2 263 ? 23.626 -2.700 41.322 1.00 144.89 260 LYS C CA 1
ATOM 6958 C C . LYS C 2 263 ? 23.940 -1.767 42.497 1.00 140.38 260 LYS C C 1
ATOM 6959 O O . LYS C 2 263 ? 23.043 -1.413 43.295 1.00 129.38 260 LYS C O 1
ATOM 6965 N N . VAL C 2 264 ? 25.203 -1.327 42.539 1.00 150.23 261 VAL C N 1
ATOM 6966 C CA . VAL C 2 264 ? 25.761 -0.373 43.511 1.00 143.06 261 VAL C CA 1
ATOM 6967 C C . VAL C 2 264 ? 25.007 0.960 43.469 1.00 128.50 261 VAL C C 1
ATOM 6968 O O . VAL C 2 264 ? 24.681 1.526 44.499 1.00 140.68 261 VAL C O 1
ATOM 6972 N N . SER C 2 265 ? 24.800 1.478 42.257 1.00 130.71 262 SER C N 1
ATOM 6973 C CA . SER C 2 265 ? 24.270 2.810 42.010 1.00 132.17 262 SER C CA 1
ATOM 6974 C C . SER C 2 265 ? 22.771 2.908 42.329 1.00 144.47 262 SER C C 1
ATOM 6975 O O . SER C 2 265 ? 22.348 3.901 42.928 1.00 144.68 262 SER C O 1
ATOM 6978 N N . GLN C 2 266 ? 21.982 1.908 41.905 1.00 134.01 263 GLN C N 1
ATOM 6979 C CA . GLN C 2 266 ? 20.523 2.011 41.892 1.00 144.22 263 GLN C CA 1
ATOM 6980 C C . GLN C 2 266 ? 19.975 2.120 43.326 1.00 150.33 263 GLN C C 1
ATOM 6981 O O . GLN C 2 266 ? 18.884 2.706 43.505 1.00 174.74 263 GLN C O 1
ATOM 6987 N N . GLU C 2 267 ? 20.723 1.636 44.335 1.00 126.45 264 GLU C N 1
ATOM 6988 C CA . GLU C 2 267 ? 20.321 1.842 45.747 1.00 144.09 264 GLU C CA 1
ATOM 6989 C C . GLU C 2 267 ? 20.136 3.341 46.075 1.00 127.72 264 GLU C C 1
ATOM 6990 O O . GLU C 2 267 ? 19.247 3.709 46.859 1.00 167.38 264 GLU C O 1
ATOM 6996 N N . TYR C 2 268 ? 20.907 4.232 45.439 1.00 132.39 265 TYR C N 1
ATOM 6997 C CA . TYR C 2 268 ? 20.832 5.692 45.715 1.00 154.81 265 TYR C CA 1
ATOM 6998 C C . TYR C 2 268 ? 20.283 6.506 44.527 1.00 144.84 265 TYR C C 1
ATOM 6999 O O . TYR C 2 268 ? 19.726 7.598 44.731 1.00 129.95 265 TYR C O 1
ATOM 7008 N N . ARG C 2 269 ? 20.459 6.017 43.291 1.00 146.12 266 ARG C N 1
ATOM 7009 C CA . ARG C 2 269 ? 20.011 6.762 42.109 1.00 152.19 266 ARG C CA 1
ATOM 7010 C C . ARG C 2 269 ? 18.482 6.672 41.964 1.00 152.02 266 ARG C C 1
ATOM 7011 O O . ARG C 2 269 ? 17.862 7.685 41.578 1.00 137.53 266 ARG C O 1
ATOM 7019 N N . VAL C 2 270 ? 17.907 5.480 42.231 1.00 145.34 267 VAL C N 1
ATOM 7020 C CA . VAL C 2 270 ? 16.458 5.192 42.008 1.00 134.81 267 VAL C CA 1
ATOM 7021 C C . VAL C 2 270 ? 15.551 6.325 42.528 1.00 138.38 267 VAL C C 1
ATOM 7022 O O . VAL C 2 270 ? 14.677 6.767 41.805 1.00 133.67 267 VAL C O 1
ATOM 7026 N N . PRO C 2 271 ? 15.599 6.794 43.794 1.00 143.10 268 PRO C N 1
ATOM 7027 C CA . PRO C 2 271 ? 14.689 7.859 44.225 1.00 143.86 268 PRO C CA 1
ATOM 7028 C C . PRO C 2 271 ? 14.814 9.224 43.518 1.00 136.31 268 PRO C C 1
ATOM 7029 O O . PRO C 2 271 ? 13.829 9.943 43.411 1.00 123.43 268 PRO C O 1
ATOM 7033 N N . ASN C 2 272 ? 16.007 9.579 43.029 1.00 156.69 269 ASN C N 1
ATOM 7034 C CA . ASN C 2 272 ? 16.216 10.875 42.357 1.00 172.20 269 ASN C CA 1
ATOM 7035 C C . ASN C 2 272 ? 15.922 10.767 40.854 1.00 155.32 269 ASN C C 1
ATOM 7036 O O . ASN C 2 272 ? 15.625 11.751 40.202 1.00 143.40 269 ASN C O 1
ATOM 7041 N N . ILE C 2 273 ? 15.964 9.567 40.280 1.00 143.96 270 ILE C N 1
ATOM 7042 C CA . ILE C 2 273 ? 15.527 9.407 38.889 1.00 151.09 270 ILE C CA 1
ATOM 7043 C C . ILE C 2 273 ? 13.987 9.202 38.788 1.00 152.18 270 ILE C C 1
ATOM 7044 O O . ILE C 2 273 ? 13.394 9.492 37.753 1.00 155.63 270 ILE C O 1
ATOM 7049 N N . TRP C 2 274 ? 13.306 8.721 39.838 1.00 163.51 271 TRP C N 1
ATOM 7050 C CA . TRP C 2 274 ? 11.916 8.192 39.692 1.00 161.27 271 TRP C CA 1
ATOM 7051 C C . TRP C 2 274 ? 11.043 8.593 40.880 1.00 174.03 271 TRP C C 1
ATOM 7052 O O . TRP C 2 274 ? 11.429 8.376 42.010 1.00 204.36 271 TRP C O 1
ATOM 7063 N N . GLU C 2 275 ? 9.816 9.054 40.646 1.00 155.99 272 GLU C N 1
ATOM 7064 C CA . GLU C 2 275 ? 9.056 9.712 41.741 1.00 160.26 272 GLU C CA 1
ATOM 7065 C C . GLU C 2 275 ? 7.981 8.779 42.322 1.00 171.26 272 GLU C C 1
ATOM 7066 O O . GLU C 2 275 ? 6.949 9.253 42.836 1.00 209.56 272 GLU C O 1
ATOM 7072 N N . GLY C 2 276 ? 8.246 7.463 42.330 1.00 151.89 273 GLY C N 1
ATOM 7073 C CA . GLY C 2 276 ? 7.244 6.467 42.707 1.00 171.47 273 GLY C CA 1
ATOM 7074 C C . GLY C 2 276 ? 7.133 6.219 44.209 1.00 184.37 273 GLY C C 1
ATOM 7075 O O . GLY C 2 276 ? 7.823 6.818 45.027 1.00 183.73 273 GLY C O 1
ATOM 7076 N N . ASP C 2 277 ? 6.255 5.275 44.578 1.00 196.75 274 ASP C N 1
ATOM 7077 C CA . ASP C 2 277 ? 6.294 4.637 45.889 1.00 201.44 274 ASP C CA 1
ATOM 7078 C C . ASP C 2 277 ? 7.522 3.717 45.929 1.00 198.09 274 ASP C C 1
ATOM 7079 O O . ASP C 2 277 ? 7.637 2.734 45.182 1.00 184.46 274 ASP C O 1
ATOM 7084 N N . ILE C 2 278 ? 8.449 4.043 46.825 1.00 192.09 275 ILE C N 1
ATOM 7085 C CA . ILE C 2 278 ? 9.728 3.371 46.836 1.00 194.20 275 ILE C CA 1
ATOM 7086 C C . ILE C 2 278 ? 9.634 2.046 47.614 1.00 196.78 275 ILE C C 1
ATOM 7087 O O . ILE C 2 278 ? 10.412 1.128 47.367 1.00 164.97 275 ILE C O 1
ATOM 7092 N N . GLU C 2 279 ? 8.653 1.926 48.519 1.00 186.86 276 GLU C N 1
ATOM 7093 C CA . GLU C 2 279 ? 8.432 0.685 49.285 1.00 199.19 276 GLU C CA 1
ATOM 7094 C C . GLU C 2 279 ? 7.711 -0.343 48.392 1.00 198.18 276 GLU C C 1
ATOM 7095 O O . GLU C 2 279 ? 7.709 -1.539 48.696 1.00 224.37 276 GLU C O 1
ATOM 7101 N N . SER C 2 280 ? 7.131 0.130 47.279 1.00 192.34 277 SER C N 1
ATOM 7102 C CA . SER C 2 280 ? 6.372 -0.688 46.294 1.00 187.07 277 SER C CA 1
ATOM 7103 C C . SER C 2 280 ? 7.242 -1.775 45.650 1.00 196.09 277 SER C C 1
ATOM 7104 O O . SER C 2 280 ? 8.467 -1.650 45.586 1.00 241.76 277 SER C O 1
ATOM 7107 N N . PRO C 2 281 ? 6.638 -2.881 45.141 1.00 200.47 278 PRO C N 1
ATOM 7108 C CA . PRO C 2 281 ? 7.393 -4.016 44.601 1.00 202.42 278 PRO C CA 1
ATOM 7109 C C . PRO C 2 281 ? 8.160 -3.679 43.314 1.00 201.11 278 PRO C C 1
ATOM 7110 O O . PRO C 2 281 ? 9.244 -4.209 43.121 1.00 211.14 278 PRO C O 1
ATOM 7114 N N . ALA C 2 282 ? 7.605 -2.791 42.476 1.00 197.81 279 ALA C N 1
ATOM 7115 C CA . ALA C 2 282 ? 8.315 -2.217 41.316 1.00 190.67 279 ALA C CA 1
ATOM 7116 C C . ALA C 2 282 ? 9.455 -1.292 41.767 1.00 175.24 279 ALA C C 1
ATOM 7117 O O . ALA C 2 282 ? 10.550 -1.365 41.233 1.00 163.51 279 ALA C O 1
ATOM 7119 N N . GLY C 2 283 ? 9.197 -0.454 42.775 1.00 188.74 280 GLY C N 1
ATOM 7120 C CA . GLY C 2 283 ? 10.221 0.370 43.423 1.00 171.65 280 GLY C CA 1
ATOM 7121 C C . GLY C 2 283 ? 11.401 -0.437 43.952 1.00 183.38 280 GLY C C 1
ATOM 7122 O O . GLY C 2 283 ? 12.536 -0.157 43.597 1.00 192.74 280 GLY C O 1
ATOM 7123 N N . GLN C 2 284 ? 11.130 -1.453 44.789 1.00 184.26 281 GLN C N 1
ATOM 7124 C CA . GLN C 2 284 ? 12.148 -2.345 45.396 1.00 176.98 281 GLN C CA 1
ATOM 7125 C C . GLN C 2 284 ? 12.903 -3.143 44.328 1.00 160.61 281 GLN C C 1
ATOM 7126 O O . GLN C 2 284 ? 14.120 -3.308 44.432 1.00 168.09 281 GLN C O 1
ATOM 7132 N N . GLY C 2 285 ? 12.181 -3.594 43.297 1.00 159.99 282 GLY C N 1
ATOM 7133 C CA . GLY C 2 285 ? 12.764 -4.278 42.138 1.00 163.23 282 GLY C CA 1
ATOM 7134 C C . GLY C 2 285 ? 13.766 -3.429 41.370 1.00 164.01 282 GLY C C 1
ATOM 7135 O O . GLY C 2 285 ? 14.713 -3.969 40.837 1.00 164.10 282 GLY C O 1
ATOM 7136 N N . MET C 2 286 ? 13.546 -2.108 41.286 1.00 162.77 283 MET C N 1
ATOM 7137 C CA . MET C 2 286 ? 14.511 -1.171 40.696 1.00 173.32 283 MET C CA 1
ATOM 7138 C C . MET C 2 286 ? 15.689 -0.903 41.657 1.00 176.39 283 MET C C 1
ATOM 7139 O O . MET C 2 286 ? 16.843 -0.816 41.208 1.00 208.86 283 MET C O 1
ATOM 7144 N N . ILE C 2 287 ? 15.419 -0.807 42.967 1.00 153.47 284 ILE C N 1
ATOM 7145 C CA . ILE C 2 287 ? 16.443 -0.530 44.011 1.00 139.53 284 ILE C CA 1
ATOM 7146 C C . ILE C 2 287 ? 17.597 -1.534 43.948 1.00 150.79 284 ILE C C 1
ATOM 7147 O O . ILE C 2 287 ? 18.807 -1.144 43.906 1.00 143.14 284 ILE C O 1
ATOM 7152 N N . THR C 2 288 ? 17.196 -2.804 44.030 1.00 146.66 285 THR C N 1
ATOM 7153 C CA . THR C 2 288 ? 18.055 -3.943 44.234 1.00 148.92 285 THR C CA 1
ATOM 7154 C C . THR C 2 288 ? 18.650 -4.416 42.909 1.00 139.06 285 THR C C 1
ATOM 7155 O O . THR C 2 288 ? 19.500 -5.304 42.885 1.00 121.13 285 THR C O 1
ATOM 7159 N N . THR C 2 289 ? 18.127 -3.863 41.810 1.00 146.48 286 THR C N 1
ATOM 7160 C CA . THR C 2 289 ? 18.460 -4.264 40.433 1.00 154.83 286 THR C CA 1
ATOM 7161 C C . THR C 2 289 ? 18.069 -5.743 40.284 1.00 175.30 286 THR C C 1
ATOM 7162 O O . THR C 2 289 ? 18.863 -6.627 39.942 1.00 169.37 286 THR C O 1
ATOM 7166 N N . SER C 2 290 ? 16.781 -5.983 40.542 1.00 172.71 287 SER C N 1
ATOM 7167 C CA . SER C 2 290 ? 16.158 -7.290 40.490 1.00 159.50 287 SER C CA 1
ATOM 7168 C C . SER C 2 290 ? 15.656 -7.576 39.073 1.00 159.24 287 SER C C 1
ATOM 7169 O O . SER C 2 290 ? 14.758 -6.894 38.567 1.00 164.99 287 SER C O 1
ATOM 7172 N N . PRO C 2 291 ? 16.162 -8.632 38.395 1.00 171.35 288 PRO C N 1
ATOM 7173 C CA . PRO C 2 291 ? 15.545 -9.102 37.151 1.00 170.76 288 PRO C CA 1
ATOM 7174 C C . PRO C 2 291 ? 14.210 -9.818 37.396 1.00 170.62 288 PRO C C 1
ATOM 7175 O O . PRO C 2 291 ? 13.479 -10.074 36.460 1.00 151.59 288 PRO C O 1
ATOM 7179 N N . ASP C 2 292 ? 13.925 -10.101 38.670 1.00 174.16 289 ASP C N 1
ATOM 7180 C CA . ASP C 2 292 ? 12.765 -10.839 39.149 1.00 187.24 289 ASP C CA 1
ATOM 7181 C C . ASP C 2 292 ? 11.574 -9.905 39.382 1.00 189.29 289 ASP C C 1
ATOM 7182 O O . ASP C 2 292 ? 10.452 -10.378 39.494 1.00 220.49 289 ASP C O 1
ATOM 7187 N N . GLY C 2 293 ? 11.835 -8.599 39.500 1.00 193.80 290 GLY C N 1
ATOM 7188 C CA . GLY C 2 293 ? 10.811 -7.604 39.779 1.00 194.07 290 GLY C CA 1
ATOM 7189 C C . GLY C 2 293 ? 9.893 -7.372 38.586 1.00 183.53 290 GLY C C 1
ATOM 7190 O O . GLY C 2 293 ? 10.084 -7.975 37.522 1.00 157.01 290 GLY C O 1
ATOM 7191 N N . PRO C 2 294 ? 8.888 -6.472 38.736 1.00 187.31 291 PRO C N 1
ATOM 7192 C CA . PRO C 2 294 ? 8.084 -6.009 37.608 1.00 181.46 291 PRO C CA 1
ATOM 7193 C C . PRO C 2 294 ? 8.988 -5.226 36.663 1.00 175.06 291 PRO C C 1
ATOM 7194 O O . PRO C 2 294 ? 9.780 -4.412 37.161 1.00 174.84 291 PRO C O 1
ATOM 7198 N N . LEU C 2 295 ? 8.846 -5.459 35.346 1.00 170.31 292 LEU C N 1
ATOM 7199 C CA . LEU C 2 295 ? 9.695 -4.801 34.356 1.00 159.76 292 LEU C CA 1
ATOM 7200 C C . LEU C 2 295 ? 9.408 -3.299 34.362 1.00 151.24 292 LEU C C 1
ATOM 7201 O O . LEU C 2 295 ? 8.217 -2.891 34.298 1.00 150.38 292 LEU C O 1
ATOM 7206 N N . ALA C 2 296 ? 10.497 -2.517 34.341 1.00 143.87 293 ALA C N 1
ATOM 7207 C CA . ALA C 2 296 ? 10.501 -1.078 34.467 1.00 134.78 293 ALA C CA 1
ATOM 7208 C C . ALA C 2 296 ? 11.666 -0.548 33.643 1.00 118.72 293 ALA C C 1
ATOM 7209 O O . ALA C 2 296 ? 12.809 -0.828 33.966 1.00 137.69 293 ALA C O 1
ATOM 7211 N N . VAL C 2 297 ? 11.390 0.174 32.562 1.00 117.21 294 VAL C N 1
ATOM 7212 C CA . VAL C 2 297 ? 12.446 0.626 31.706 1.00 111.09 294 VAL C CA 1
ATOM 7213 C C . VAL C 2 297 ? 12.099 2.047 31.251 1.00 107.78 294 VAL C C 1
ATOM 7214 O O . VAL C 2 297 ? 10.940 2.474 31.333 1.00 141.68 294 VAL C O 1
ATOM 7218 N N . MET C 2 298 ? 13.125 2.724 30.743 1.00 104.48 295 MET C N 1
ATOM 7219 C CA . MET C 2 298 ? 13.075 4.098 30.314 1.00 113.83 295 MET C CA 1
ATOM 7220 C C . MET C 2 298 ? 13.629 4.143 28.889 1.00 113.58 295 MET C C 1
ATOM 7221 O O . MET C 2 298 ? 14.664 3.581 28.602 1.00 120.61 295 MET C O 1
ATOM 7226 N N . VAL C 2 299 ? 12.923 4.781 27.966 1.00 120.31 296 VAL C N 1
ATOM 7227 C CA . VAL C 2 299 ? 13.388 4.766 26.590 1.00 134.15 296 VAL C CA 1
ATOM 7228 C C . VAL C 2 299 ? 14.313 5.969 26.384 1.00 134.61 296 VAL C C 1
ATOM 7229 O O . VAL C 2 299 ? 13.938 7.091 26.666 1.00 124.11 296 VAL C O 1
ATOM 7233 N N . THR C 2 300 ? 15.526 5.684 25.895 1.00 146.10 297 THR C N 1
ATOM 7234 C CA . THR C 2 300 ? 16.685 6.588 25.890 1.00 146.63 297 THR C CA 1
ATOM 7235 C C . THR C 2 300 ? 16.768 7.372 24.578 1.00 139.99 297 THR C C 1
ATOM 7236 O O . THR C 2 300 ? 17.066 8.552 24.589 1.00 137.91 297 THR C O 1
ATOM 7240 N N . ASN C 2 301 ? 16.590 6.674 23.452 1.00 133.90 298 ASN C N 1
ATOM 7241 C CA . ASN C 2 301 ? 16.280 7.314 22.190 1.00 140.85 298 ASN C CA 1
ATOM 7242 C C . ASN C 2 301 ? 15.525 6.301 21.327 1.00 150.63 298 ASN C C 1
ATOM 7243 O O . ASN C 2 301 ? 15.630 5.081 21.504 1.00 116.63 298 ASN C O 1
ATOM 7248 N N . VAL C 2 302 ? 14.794 6.829 20.344 1.00 153.27 299 VAL C N 1
ATOM 7249 C CA . VAL C 2 302 ? 14.166 6.013 19.324 1.00 139.06 299 VAL C CA 1
ATOM 7250 C C . VAL C 2 302 ? 14.608 6.551 17.965 1.00 138.56 299 VAL C C 1
ATOM 7251 O O . VAL C 2 302 ? 14.476 7.731 17.685 1.00 140.64 299 VAL C O 1
ATOM 7255 N N . SER C 2 303 ? 15.177 5.675 17.142 1.00 155.06 300 SER C N 1
ATOM 7256 C CA . SER C 2 303 ? 15.675 6.085 15.856 1.00 173.33 300 SER C CA 1
ATOM 7257 C C . SER C 2 303 ? 15.214 5.078 14.815 1.00 181.31 300 SER C C 1
ATOM 7258 O O . SER C 2 303 ? 15.493 3.879 14.961 1.00 171.40 300 SER C O 1
ATOM 7261 N N . VAL C 2 304 ? 14.514 5.593 13.794 1.00 191.50 301 VAL C N 1
ATOM 7262 C CA . VAL C 2 304 ? 14.168 4.885 12.556 1.00 186.37 301 VAL C CA 1
ATOM 7263 C C . VAL C 2 304 ? 15.452 4.724 11.731 1.00 182.86 301 VAL C C 1
ATOM 7264 O O . VAL C 2 304 ? 16.026 5.718 11.257 1.00 196.70 301 VAL C O 1
ATOM 7268 N N . ASP C 2 305 ? 15.885 3.465 11.564 1.00 198.35 302 ASP C N 1
ATOM 7269 C CA . ASP C 2 305 ? 17.229 3.117 11.116 1.00 231.44 302 ASP C CA 1
ATOM 7270 C C . ASP C 2 305 ? 17.117 2.525 9.706 1.00 236.42 302 ASP C C 1
ATOM 7271 O O . ASP C 2 305 ? 16.117 1.831 9.370 1.00 163.06 302 ASP C O 1
ATOM 7276 N N . LYS C 2 306 ? 18.173 2.794 8.923 1.00 254.81 303 LYS C N 1
ATOM 7277 C CA . LYS C 2 306 ? 18.169 3.037 7.463 1.00 245.53 303 LYS C CA 1
ATOM 7278 C C . LYS C 2 306 ? 17.921 1.756 6.653 1.00 227.49 303 LYS C C 1
ATOM 7279 O O . LYS C 2 306 ? 17.323 1.834 5.608 1.00 193.94 303 LYS C O 1
ATOM 7285 N N . HIS C 2 307 ? 18.363 0.589 7.144 1.00 243.33 304 HIS C N 1
ATOM 7286 C CA . HIS C 2 307 ? 18.033 -0.701 6.538 1.00 228.74 304 HIS C CA 1
ATOM 7287 C C . HIS C 2 307 ? 17.112 -1.541 7.447 1.00 228.81 304 HIS C C 1
ATOM 7288 O O . HIS C 2 307 ? 16.715 -2.638 7.048 1.00 209.10 304 HIS C O 1
ATOM 7290 N N . ALA C 2 308 ? 16.755 -1.033 8.637 1.00 213.97 305 ALA C N 1
ATOM 7291 C CA . ALA C 2 308 ? 16.408 -1.876 9.794 1.00 221.86 305 ALA C CA 1
ATOM 7292 C C . ALA C 2 308 ? 14.919 -1.781 10.165 1.00 208.20 305 ALA C C 1
ATOM 7293 O O . ALA C 2 308 ? 14.216 -2.776 10.248 1.00 201.50 305 ALA C O 1
ATOM 7295 N N . GLY C 2 309 ? 14.467 -0.563 10.461 1.00 204.92 306 GLY C N 1
ATOM 7296 C CA . GLY C 2 309 ? 13.141 -0.308 11.009 1.00 203.98 306 GLY C CA 1
ATOM 7297 C C . GLY C 2 309 ? 13.211 0.684 12.153 1.00 199.17 306 GLY C C 1
ATOM 7298 O O . GLY C 2 309 ? 14.159 1.450 12.260 1.00 181.49 306 GLY C O 1
ATOM 7299 N N . GLU C 2 310 ? 12.186 0.710 13.013 1.00 178.15 307 GLU C N 1
ATOM 7300 C CA . GLU C 2 310 ? 12.163 1.642 14.166 1.00 154.17 307 GLU C CA 1
ATOM 7301 C C . GLU C 2 310 ? 12.610 0.894 15.425 1.00 172.36 307 GLU C C 1
ATOM 7302 O O . GLU C 2 310 ? 12.083 -0.196 15.717 1.00 178.33 307 GLU C O 1
ATOM 7308 N N . ILE C 2 311 ? 13.609 1.466 16.124 1.00 195.63 308 ILE C N 1
ATOM 7309 C CA . ILE C 2 311 ? 14.172 0.882 17.325 1.00 172.61 308 ILE C CA 1
ATOM 7310 C C . ILE C 2 311 ? 14.104 1.890 18.470 1.00 150.49 308 ILE C C 1
ATOM 7311 O O . ILE C 2 311 ? 14.493 3.034 18.337 1.00 116.09 308 ILE C O 1
ATOM 7316 N N . ALA C 2 312 ? 13.678 1.379 19.633 1.00 128.54 309 ALA C N 1
ATOM 7317 C CA . ALA C 2 312 ? 13.767 2.054 20.913 1.00 134.89 309 ALA C CA 1
ATOM 7318 C C . ALA C 2 312 ? 14.902 1.420 21.723 1.00 146.04 309 ALA C C 1
ATOM 7319 O O . ALA C 2 312 ? 14.835 0.215 22.042 1.00 132.60 309 ALA C O 1
ATOM 7321 N N . THR C 2 313 ? 15.915 2.243 22.045 1.00 141.49 310 THR C N 1
ATOM 7322 C CA . THR C 2 313 ? 17.010 1.896 22.941 1.00 134.87 310 THR C CA 1
ATOM 7323 C C . THR C 2 313 ? 16.584 2.350 24.336 1.00 136.83 310 THR C C 1
ATOM 7324 O O . THR C 2 313 ? 16.005 3.411 24.455 1.00 119.00 310 THR C O 1
ATOM 7328 N N . GLY C 2 314 ? 16.831 1.543 25.374 1.00 135.11 311 GLY C N 1
ATOM 7329 C CA . GLY C 2 314 ? 16.302 1.828 26.714 1.00 127.62 311 GLY C CA 1
ATOM 7330 C C . GLY C 2 314 ? 17.176 1.241 27.794 1.00 119.40 311 GLY C C 1
ATOM 7331 O O . GLY C 2 314 ? 18.010 0.419 27.506 1.00 107.33 311 GLY C O 1
ATOM 7332 N N . ARG C 2 315 ? 16.975 1.685 29.043 1.00 117.07 312 ARG C N 1
ATOM 7333 C CA . ARG C 2 315 ? 17.624 1.106 30.207 1.00 115.62 312 ARG C CA 1
ATOM 7334 C C . ARG C 2 315 ? 16.600 0.288 31.011 1.00 107.66 312 ARG C C 1
ATOM 7335 O O . ARG C 2 315 ? 15.545 0.792 31.387 1.00 113.21 312 ARG C O 1
ATOM 7343 N N . VAL C 2 316 ? 16.958 -0.956 31.352 1.00 108.40 313 VAL C N 1
ATOM 7344 C CA . VAL C 2 316 ? 16.144 -1.731 32.276 1.00 113.41 313 VAL C CA 1
ATOM 7345 C C . VAL C 2 316 ? 16.580 -1.401 33.701 1.00 112.34 313 VAL C C 1
ATOM 7346 O O . VAL C 2 316 ? 17.681 -1.754 34.124 1.00 130.78 313 VAL C O 1
ATOM 7350 N N . TYR C 2 317 ? 15.693 -0.784 34.476 1.00 106.50 314 TYR C N 1
ATOM 7351 C CA . TYR C 2 317 ? 15.971 -0.553 35.897 1.00 120.22 314 TYR C CA 1
ATOM 7352 C C . TYR C 2 317 ? 15.604 -1.778 36.732 1.00 124.78 314 TYR C C 1
ATOM 7353 O O . TYR C 2 317 ? 16.364 -2.176 37.627 1.00 141.80 314 TYR C O 1
ATOM 7362 N N . GLY C 2 318 ? 14.463 -2.396 36.414 1.00 117.07 315 GLY C N 1
ATOM 7363 C CA . GLY C 2 318 ? 13.971 -3.572 37.121 1.00 137.56 315 GLY C CA 1
ATOM 7364 C C . GLY C 2 318 ? 13.329 -4.543 36.160 1.00 136.01 315 GLY C C 1
ATOM 7365 O O . GLY C 2 318 ? 12.923 -4.143 35.083 1.00 145.44 315 GLY C O 1
ATOM 7366 N N . GLY C 2 319 ? 13.215 -5.804 36.591 1.00 151.28 316 GLY C N 1
ATOM 7367 C CA . GLY C 2 319 ? 12.534 -6.868 35.846 1.00 141.86 316 GLY C CA 1
ATOM 7368 C C . GLY C 2 319 ? 13.303 -7.310 34.609 1.00 129.89 316 GLY C C 1
ATOM 7369 O O . GLY C 2 319 ? 14.477 -7.046 34.467 1.00 114.13 316 GLY C O 1
ATOM 7370 N N . SER C 2 320 ? 12.624 -8.006 33.704 1.00 137.09 317 SER C N 1
ATOM 7371 C CA . SER C 2 320 ? 13.270 -8.645 32.565 1.00 155.91 317 SER C CA 1
ATOM 7372 C C . SER C 2 320 ? 12.347 -8.449 31.359 1.00 165.69 317 SER C C 1
ATOM 7373 O O . SER C 2 320 ? 11.203 -8.856 31.388 1.00 184.46 317 SER C O 1
ATOM 7376 N N . ILE C 2 321 ? 12.816 -7.788 30.304 1.00 155.77 318 ILE C N 1
ATOM 7377 C CA . ILE C 2 321 ? 12.004 -7.702 29.089 1.00 132.50 318 ILE C CA 1
ATOM 7378 C C . ILE C 2 321 ? 12.337 -8.931 28.235 1.00 150.83 318 ILE C C 1
ATOM 7379 O O . ILE C 2 321 ? 13.473 -9.400 28.205 1.00 171.56 318 ILE C O 1
ATOM 7384 N N . GLU C 2 322 ? 11.329 -9.465 27.538 1.00 150.82 319 GLU C N 1
ATOM 7385 C CA . GLU C 2 322 ? 11.441 -10.760 26.838 1.00 166.73 319 GLU C CA 1
ATOM 7386 C C . GLU C 2 322 ? 10.947 -10.556 25.400 1.00 169.61 319 GLU C C 1
ATOM 7387 O O . GLU C 2 322 ? 10.147 -9.673 25.178 1.00 191.76 319 GLU C O 1
ATOM 7393 N N . LYS C 2 323 ? 11.462 -11.301 24.419 1.00 174.26 320 LYS C N 1
ATOM 7394 C CA . LYS C 2 323 ? 11.006 -11.087 23.046 1.00 170.05 320 LYS C CA 1
ATOM 7395 C C . LYS C 2 323 ? 9.630 -11.743 22.890 1.00 185.57 320 LYS C C 1
ATOM 7396 O O . LYS C 2 323 ? 9.395 -12.822 23.413 1.00 187.03 320 LYS C O 1
ATOM 7402 N N . GLY C 2 324 ? 8.762 -11.138 22.072 1.00 190.85 321 GLY C N 1
ATOM 7403 C CA . GLY C 2 324 ? 7.364 -11.601 21.926 1.00 200.70 321 GLY C CA 1
ATOM 7404 C C . GLY C 2 324 ? 6.517 -11.326 23.162 1.00 176.07 321 GLY C C 1
ATOM 7405 O O . GLY C 2 324 ? 5.602 -12.045 23.477 1.00 195.62 321 GLY C O 1
ATOM 7406 N N . THR C 2 325 ? 6.815 -10.238 23.858 1.00 169.34 322 THR C N 1
ATOM 7407 C CA . THR C 2 325 ? 6.186 -9.952 25.144 1.00 181.11 322 THR C CA 1
ATOM 7408 C C . THR C 2 325 ? 5.342 -8.693 25.028 1.00 176.49 322 THR C C 1
ATOM 7409 O O . THR C 2 325 ? 5.757 -7.703 24.448 1.00 179.83 322 THR C O 1
ATOM 7413 N N . GLU C 2 326 ? 4.197 -8.697 25.691 1.00 159.57 323 GLU C N 1
ATOM 7414 C CA . GLU C 2 326 ? 3.354 -7.484 25.716 1.00 179.24 323 GLU C CA 1
ATOM 7415 C C . GLU C 2 326 ? 3.797 -6.524 26.830 1.00 178.00 323 GLU C C 1
ATOM 7416 O O . GLU C 2 326 ? 4.064 -6.957 27.963 1.00 174.04 323 GLU C O 1
ATOM 7422 N N . VAL C 2 327 ? 3.901 -5.227 26.479 1.00 170.66 324 VAL C N 1
ATOM 7423 C CA . VAL C 2 327 ? 4.567 -4.194 27.318 1.00 166.61 324 VAL C CA 1
ATOM 7424 C C . VAL C 2 327 ? 3.786 -2.871 27.197 1.00 137.00 324 VAL C C 1
ATOM 7425 O O . VAL C 2 327 ? 3.377 -2.496 26.103 1.00 141.94 324 VAL C O 1
ATOM 7429 N N . TYR C 2 328 ? 3.498 -2.179 28.310 1.00 136.75 325 TYR C N 1
ATOM 7430 C CA . TYR C 2 328 ? 2.489 -1.122 28.245 1.00 160.02 325 TYR C CA 1
ATOM 7431 C C . TYR C 2 328 ? 3.167 0.245 28.376 1.00 149.09 325 TYR C C 1
ATOM 7432 O O . TYR C 2 328 ? 3.514 0.655 29.474 1.00 159.11 325 TYR C O 1
ATOM 7441 N N . LEU C 2 329 ? 3.312 0.953 27.248 1.00 124.55 326 LEU C N 1
ATOM 7442 C CA . LEU C 2 329 ? 3.820 2.313 27.267 1.00 135.18 326 LEU C CA 1
ATOM 7443 C C . LEU C 2 329 ? 2.863 3.121 28.137 1.00 146.61 326 LEU C C 1
ATOM 7444 O O . LEU C 2 329 ? 1.691 3.131 27.860 1.00 183.29 326 LEU C O 1
ATOM 7449 N N . VAL C 2 330 ? 3.382 3.793 29.166 1.00 157.15 327 VAL C N 1
ATOM 7450 C CA . VAL C 2 330 ? 2.590 4.525 30.137 1.00 147.76 327 VAL C CA 1
ATOM 7451 C C . VAL C 2 330 ? 2.309 5.932 29.601 1.00 157.80 327 VAL C C 1
ATOM 7452 O O . VAL C 2 330 ? 1.276 6.521 29.915 1.00 189.51 327 VAL C O 1
ATOM 7456 N N . GLY C 2 331 ? 3.183 6.436 28.724 1.00 155.56 328 GLY C N 1
ATOM 7457 C CA . GLY C 2 331 ? 2.970 7.710 28.041 1.00 178.27 328 GLY C CA 1
ATOM 7458 C C . GLY C 2 331 ? 1.877 7.637 26.984 1.00 164.51 328 GLY C C 1
ATOM 7459 O O . GLY C 2 331 ? 1.079 8.567 26.833 1.00 174.13 328 GLY C O 1
ATOM 7460 N N . SER C 2 332 ? 1.854 6.538 26.229 1.00 128.40 329 SER C N 1
ATOM 7461 C CA . SER C 2 332 ? 0.828 6.297 25.231 1.00 151.12 329 SER C CA 1
ATOM 7462 C C . SER C 2 332 ? -0.528 5.981 25.882 1.00 164.06 329 SER C C 1
ATOM 7463 O O . SER C 2 332 ? -1.574 6.069 25.221 1.00 169.17 329 SER C O 1
ATOM 7466 N N . HIS C 2 333 ? -0.501 5.599 27.169 1.00 186.27 330 HIS C N 1
ATOM 7467 C CA . HIS C 2 333 ? -1.579 4.843 27.880 1.00 195.85 330 HIS C CA 1
ATOM 7468 C C . HIS C 2 333 ? -2.061 3.668 27.022 1.00 164.81 330 HIS C C 1
ATOM 7469 O O . HIS C 2 333 ? -3.248 3.403 26.966 1.00 152.70 330 HIS C O 1
ATOM 7476 N N . SER C 2 334 ? -1.097 2.927 26.448 1.00 168.89 331 SER C N 1
ATOM 7477 C CA . SER C 2 334 ? -1.299 1.961 25.353 1.00 170.89 331 SER C CA 1
ATOM 7478 C C . SER C 2 334 ? -0.379 0.738 25.514 1.00 180.42 331 SER C C 1
ATOM 7479 O O . SER C 2 334 ? 0.373 0.582 26.476 1.00 211.40 331 SER C O 1
ATOM 7482 N N . LYS C 2 335 ? -0.453 -0.166 24.539 1.00 163.47 332 LYS C N 1
ATOM 7483 C CA . LYS C 2 335 ? 0.325 -1.384 24.563 1.00 151.83 332 LYS C CA 1
ATOM 7484 C C . LYS C 2 335 ? 0.995 -1.577 23.204 1.00 154.32 332 LYS C C 1
ATOM 7485 O O . LYS C 2 335 ? 0.597 -1.029 22.196 1.00 160.32 332 LYS C O 1
ATOM 7491 N N . SER C 2 336 ? 2.031 -2.415 23.202 1.00 196.40 333 SER C N 1
ATOM 7492 C CA . SER C 2 336 ? 2.469 -3.148 22.020 1.00 187.97 333 SER C CA 1
ATOM 7493 C C . SER C 2 336 ? 3.061 -4.479 22.477 1.00 168.46 333 SER C C 1
ATOM 7494 O O . SER C 2 336 ? 3.174 -4.772 23.679 1.00 128.97 333 SER C O 1
ATOM 7497 N N . ARG C 2 337 ? 3.439 -5.295 21.497 1.00 162.16 334 ARG C N 1
ATOM 7498 C CA . ARG C 2 337 ? 4.037 -6.608 21.782 1.00 166.79 334 ARG C CA 1
ATOM 7499 C C . ARG C 2 337 ? 5.393 -6.661 21.076 1.00 143.61 334 ARG C C 1
ATOM 7500 O O . ARG C 2 337 ? 5.502 -6.389 19.890 1.00 132.07 334 ARG C O 1
ATOM 7508 N N . VAL C 2 338 ? 6.434 -6.834 21.895 1.00 157.61 335 VAL C N 1
ATOM 7509 C CA . VAL C 2 338 ? 7.808 -6.692 21.479 1.00 154.02 335 VAL C CA 1
ATOM 7510 C C . VAL C 2 338 ? 8.107 -7.788 20.472 1.00 160.61 335 VAL C C 1
ATOM 7511 O O . VAL C 2 338 ? 7.858 -8.948 20.754 1.00 177.35 335 VAL C O 1
ATOM 7515 N N . GLN C 2 339 ? 8.694 -7.406 19.334 1.00 165.45 336 GLN C N 1
ATOM 7516 C CA . GLN C 2 339 ? 9.143 -8.371 18.346 1.00 179.45 336 GLN C CA 1
ATOM 7517 C C . GLN C 2 339 ? 10.508 -8.904 18.785 1.00 165.51 336 GLN C C 1
ATOM 7518 O O . GLN C 2 339 ? 10.604 -9.955 19.477 1.00 188.73 336 GLN C O 1
ATOM 7524 N N . GLN C 2 340 ? 11.538 -8.119 18.436 1.00 148.47 337 GLN C N 1
ATOM 7525 C CA . GLN C 2 340 ? 12.932 -8.455 18.658 1.00 185.50 337 GLN C CA 1
ATOM 7526 C C . GLN C 2 340 ? 13.518 -7.632 19.828 1.00 206.11 337 GLN C C 1
ATOM 7527 O O . GLN C 2 340 ? 13.576 -6.407 19.795 1.00 234.89 337 GLN C O 1
ATOM 7533 N N . VAL C 2 341 ? 13.965 -8.318 20.886 1.00 213.16 338 VAL C N 1
ATOM 7534 C CA . VAL C 2 341 ? 14.711 -7.711 21.977 1.00 162.44 338 VAL C CA 1
ATOM 7535 C C . VAL C 2 341 ? 16.199 -7.913 21.702 1.00 177.28 338 VAL C C 1
ATOM 7536 O O . VAL C 2 341 ? 16.597 -8.846 21.033 1.00 197.83 338 VAL C O 1
ATOM 7540 N N . GLY C 2 342 ? 17.040 -7.034 22.223 1.00 176.22 339 GLY C N 1
ATOM 7541 C CA . GLY C 2 342 ? 18.460 -7.389 22.273 1.00 197.19 339 GLY C CA 1
ATOM 7542 C C . GLY C 2 342 ? 19.291 -6.424 23.088 1.00 187.63 339 GLY C C 1
ATOM 7543 O O . GLY C 2 342 ? 18.744 -5.532 23.744 1.00 143.82 339 GLY C O 1
ATOM 7544 N N . VAL C 2 343 ? 20.618 -6.620 23.009 1.00 182.64 340 VAL C N 1
ATOM 7545 C CA . VAL C 2 343 ? 21.644 -5.804 23.661 1.00 155.06 340 VAL C CA 1
ATOM 7546 C C . VAL C 2 343 ? 22.633 -5.315 22.600 1.00 142.46 340 VAL C C 1
ATOM 7547 O O . VAL C 2 343 ? 22.460 -5.513 21.421 1.00 156.31 340 VAL C O 1
ATOM 7551 N N . TYR C 2 344 ? 23.712 -4.685 23.042 1.00 140.51 341 TYR C N 1
ATOM 7552 C CA . TYR C 2 344 ? 24.670 -4.091 22.126 1.00 151.29 341 TYR C CA 1
ATOM 7553 C C . TYR C 2 344 ? 25.966 -4.906 22.073 1.00 143.08 341 TYR C C 1
ATOM 7554 O O . TYR C 2 344 ? 26.341 -5.534 23.027 1.00 142.77 341 TYR C O 1
ATOM 7563 N N . PHE C 2 345 ? 26.648 -4.885 20.928 1.00 135.79 342 PHE C N 1
ATOM 7564 C CA . PHE C 2 345 ? 27.995 -5.454 20.747 1.00 138.55 342 PHE C CA 1
ATOM 7565 C C . PHE C 2 345 ? 28.788 -4.420 19.942 1.00 136.04 342 PHE C C 1
ATOM 7566 O O . PHE C 2 345 ? 28.831 -4.429 18.724 1.00 142.52 342 PHE C O 1
ATOM 7574 N N . GLY C 2 346 ? 29.347 -3.444 20.643 1.00 136.82 343 GLY C N 1
ATOM 7575 C CA . GLY C 2 346 ? 29.763 -2.207 19.993 1.00 137.46 343 GLY C CA 1
ATOM 7576 C C . GLY C 2 346 ? 28.552 -1.500 19.395 1.00 127.31 343 GLY C C 1
ATOM 7577 O O . GLY C 2 346 ? 27.509 -1.463 20.037 1.00 145.33 343 GLY C O 1
ATOM 7578 N N . PRO C 2 347 ? 28.601 -0.912 18.176 1.00 127.58 344 PRO C N 1
ATOM 7579 C CA . PRO C 2 347 ? 27.448 -0.181 17.649 1.00 138.09 344 PRO C CA 1
ATOM 7580 C C . PRO C 2 347 ? 26.416 -1.110 16.996 1.00 147.69 344 PRO C C 1
ATOM 7581 O O . PRO C 2 347 ? 25.354 -0.639 16.614 1.00 161.05 344 PRO C O 1
ATOM 7585 N N . GLU C 2 348 ? 26.751 -2.403 16.883 1.00 152.70 345 GLU C N 1
ATOM 7586 C CA . GLU C 2 348 ? 25.848 -3.417 16.415 1.00 164.85 345 GLU C CA 1
ATOM 7587 C C . GLU C 2 348 ? 24.961 -3.901 17.570 1.00 146.65 345 GLU C C 1
ATOM 7588 O O . GLU C 2 348 ? 25.283 -3.831 18.764 1.00 144.09 345 GLU C O 1
ATOM 7594 N N . ARG C 2 349 ? 23.909 -4.582 17.176 1.00 152.96 346 ARG C N 1
ATOM 7595 C CA . ARG C 2 349 ? 22.987 -5.113 18.148 1.00 162.55 346 ARG C CA 1
ATOM 7596 C C . ARG C 2 349 ? 22.814 -6.599 17.906 1.00 145.26 346 ARG C C 1
ATOM 7597 O O . ARG C 2 349 ? 22.606 -7.009 16.788 1.00 150.28 346 ARG C O 1
ATOM 7605 N N . VAL C 2 350 ? 22.888 -7.319 19.019 1.00 167.32 347 VAL C N 1
ATOM 7606 C CA . VAL C 2 350 ? 22.804 -8.747 19.145 1.00 188.45 347 VAL C CA 1
ATOM 7607 C C . VAL C 2 350 ? 21.408 -9.098 19.684 1.00 181.16 347 VAL C C 1
ATOM 7608 O O . VAL C 2 350 ? 21.039 -8.716 20.787 1.00 154.37 347 VAL C O 1
ATOM 7612 N N . ASN C 2 351 ? 20.662 -9.865 18.882 1.00 198.53 348 ASN C N 1
ATOM 7613 C CA . ASN C 2 351 ? 19.304 -10.256 19.160 1.00 203.84 348 ASN C CA 1
ATOM 7614 C C . ASN C 2 351 ? 19.333 -11.313 20.272 1.00 190.11 348 ASN C C 1
ATOM 7615 O O . ASN C 2 351 ? 20.169 -12.209 20.286 1.00 180.30 348 ASN C O 1
ATOM 7620 N N . THR C 2 352 ? 18.367 -11.219 21.176 1.00 175.22 349 THR C N 1
ATOM 7621 C CA . THR C 2 352 ? 18.447 -11.819 22.482 1.00 177.30 349 THR C CA 1
ATOM 7622 C C . THR C 2 352 ? 17.045 -12.215 22.934 1.00 190.19 349 THR C C 1
ATOM 7623 O O . THR C 2 352 ? 16.076 -11.484 22.718 1.00 186.36 349 THR C O 1
ATOM 7627 N N . ASP C 2 353 ? 16.968 -13.330 23.657 1.00 192.85 350 ASP C N 1
ATOM 7628 C CA . ASP C 2 353 ? 15.700 -13.874 24.121 1.00 190.28 350 ASP C CA 1
ATOM 7629 C C . ASP C 2 353 ? 15.140 -13.014 25.251 1.00 175.11 350 ASP C C 1
ATOM 7630 O O . ASP C 2 353 ? 13.940 -12.700 25.294 1.00 161.06 350 ASP C O 1
ATOM 7635 N N . ALA C 2 354 ? 16.022 -12.658 26.186 1.00 169.69 351 ALA C N 1
ATOM 7636 C CA . ALA C 2 354 ? 15.639 -11.862 27.343 1.00 185.84 351 ALA C CA 1
ATOM 7637 C C . ALA C 2 354 ? 16.728 -10.834 27.615 1.00 162.42 351 ALA C C 1
ATOM 7638 O O . ALA C 2 354 ? 17.907 -11.133 27.372 1.00 145.21 351 ALA C O 1
ATOM 7640 N N . VAL C 2 355 ? 16.318 -9.656 28.113 1.00 145.04 352 VAL C N 1
ATOM 7641 C CA . VAL C 2 355 ? 17.258 -8.665 28.672 1.00 147.22 352 VAL C CA 1
ATOM 7642 C C . VAL C 2 355 ? 16.834 -8.345 30.105 1.00 141.55 352 VAL C C 1
ATOM 7643 O O . VAL C 2 355 ? 15.771 -7.780 30.348 1.00 154.92 352 VAL C O 1
ATOM 7647 N N . PRO C 2 356 ? 17.654 -8.740 31.099 1.00 141.07 353 PRO C N 1
ATOM 7648 C CA . PRO C 2 356 ? 17.361 -8.461 32.497 1.00 147.46 353 PRO C CA 1
ATOM 7649 C C . PRO C 2 356 ? 17.785 -7.045 32.898 1.00 140.22 353 PRO C C 1
ATOM 7650 O O . PRO C 2 356 ? 18.463 -6.351 32.152 1.00 141.66 353 PRO C O 1
ATOM 7654 N N . ALA C 2 357 ? 17.406 -6.666 34.120 1.00 154.70 354 ALA C N 1
ATOM 7655 C CA . ALA C 2 357 ? 17.714 -5.355 34.708 1.00 158.06 354 ALA C CA 1
ATOM 7656 C C . ALA C 2 357 ? 19.230 -5.098 34.817 1.00 159.31 354 ALA C C 1
ATOM 7657 O O . ALA C 2 357 ? 20.046 -6.034 34.982 1.00 138.53 354 ALA C O 1
ATOM 7659 N N . GLY C 2 358 ? 19.572 -3.796 34.722 1.00 143.00 355 GLY C N 1
ATOM 7660 C CA . GLY C 2 358 ? 20.916 -3.238 34.809 1.00 129.75 355 GLY C CA 1
ATOM 7661 C C . GLY C 2 358 ? 21.529 -2.987 33.441 1.00 133.64 355 GLY C C 1
ATOM 7662 O O . GLY C 2 358 ? 22.535 -2.308 33.320 1.00 156.07 355 GLY C O 1
ATOM 7663 N N . ASN C 2 359 ? 20.908 -3.524 32.390 1.00 139.37 356 ASN C N 1
ATOM 7664 C CA . ASN C 2 359 ? 21.435 -3.478 31.038 1.00 145.03 356 ASN C CA 1
ATOM 7665 C C . ASN C 2 359 ? 20.907 -2.278 30.241 1.00 138.31 356 ASN C C 1
ATOM 7666 O O . ASN C 2 359 ? 19.918 -1.605 30.583 1.00 117.65 356 ASN C O 1
ATOM 7671 N N . ILE C 2 360 ? 21.570 -2.082 29.104 1.00 126.62 357 ILE C N 1
ATOM 7672 C CA . ILE C 2 360 ? 21.083 -1.257 28.027 1.00 133.24 357 ILE C CA 1
ATOM 7673 C C . ILE C 2 360 ? 20.511 -2.204 26.968 1.00 149.99 357 ILE C C 1
ATOM 7674 O O . ILE C 2 360 ? 21.196 -3.163 26.544 1.00 147.27 357 ILE C O 1
ATOM 7679 N N . VAL C 2 361 ? 19.250 -1.906 26.594 1.00 161.91 358 VAL C N 1
ATOM 7680 C CA . VAL C 2 361 ? 18.310 -2.694 25.792 1.00 137.36 358 VAL C CA 1
ATOM 7681 C C . VAL C 2 361 ? 18.095 -2.012 24.443 1.00 144.20 358 VAL C C 1
ATOM 7682 O O . VAL C 2 361 ? 17.957 -0.813 24.397 1.00 121.83 358 VAL C O 1
ATOM 7686 N N . TYR C 2 362 ? 17.975 -2.820 23.389 1.00 176.58 359 TYR C N 1
ATOM 7687 C CA . TYR C 2 362 ? 17.315 -2.440 22.103 1.00 158.74 359 TYR C CA 1
ATOM 7688 C C . TYR C 2 362 ? 16.032 -3.279 22.000 1.00 180.25 359 TYR C C 1
ATOM 7689 O O . TYR C 2 362 ? 15.970 -4.430 22.483 1.00 176.41 359 TYR C O 1
ATOM 7698 N N . VAL C 2 363 ? 14.933 -2.604 21.619 1.00 184.62 360 VAL C N 1
ATOM 7699 C CA . VAL C 2 363 ? 13.640 -3.282 21.314 1.00 171.32 360 VAL C CA 1
ATOM 7700 C C . VAL C 2 363 ? 13.102 -2.726 19.998 1.00 171.27 360 VAL C C 1
ATOM 7701 O O . VAL C 2 363 ? 13.292 -1.550 19.691 1.00 136.88 360 VAL C O 1
ATOM 7705 N N . ALA C 2 364 ? 12.423 -3.606 19.244 1.00 176.93 361 ALA C N 1
ATOM 7706 C CA . ALA C 2 364 ? 11.662 -3.270 18.041 1.00 175.39 361 ALA C CA 1
ATOM 7707 C C . ALA C 2 364 ? 10.230 -3.766 18.231 1.00 171.79 361 ALA C C 1
ATOM 7708 O O . ALA C 2 364 ? 10.017 -4.794 18.860 1.00 167.26 361 ALA C O 1
ATOM 7710 N N . GLY C 2 365 ? 9.263 -3.001 17.710 1.00 162.55 362 GLY C N 1
ATOM 7711 C CA . GLY C 2 365 ? 7.833 -3.207 18.052 1.00 163.80 362 GLY C CA 1
ATOM 7712 C C . GLY C 2 365 ? 7.431 -2.504 19.349 1.00 171.44 362 GLY C C 1
ATOM 7713 O O . GLY C 2 365 ? 6.784 -3.084 20.223 1.00 181.17 362 GLY C O 1
ATOM 7714 N N . ALA C 2 366 ? 7.786 -1.217 19.452 1.00 165.04 363 ALA C N 1
ATOM 7715 C CA . ALA C 2 366 ? 7.544 -0.394 20.650 1.00 171.05 363 ALA C CA 1
ATOM 7716 C C . ALA C 2 366 ? 6.285 0.480 20.500 1.00 178.50 363 ALA C C 1
ATOM 7717 O O . ALA C 2 366 ? 6.216 1.558 21.120 1.00 201.86 363 ALA C O 1
ATOM 7719 N N . LYS C 2 367 ? 5.308 0.069 19.668 1.00 182.91 364 LYS C N 1
ATOM 7720 C CA . LYS C 2 367 ? 4.362 1.011 19.037 1.00 148.64 364 LYS C CA 1
ATOM 7721 C C . LYS C 2 367 ? 5.159 2.150 18.344 1.00 157.19 364 LYS C C 1
ATOM 7722 O O . LYS C 2 367 ? 6.012 1.942 17.469 1.00 157.96 364 LYS C O 1
ATOM 7728 N N . GLY C 2 368 ? 4.789 3.386 18.692 1.00 160.00 365 GLY C N 1
ATOM 7729 C CA . GLY C 2 368 ? 5.538 4.595 18.383 1.00 170.64 365 GLY C CA 1
ATOM 7730 C C . GLY C 2 368 ? 5.918 5.303 19.667 1.00 157.36 365 GLY C C 1
ATOM 7731 O O . GLY C 2 368 ? 5.520 6.451 19.908 1.00 169.88 365 GLY C O 1
ATOM 7732 N N . ALA C 2 369 ? 6.662 4.587 20.512 1.00 157.07 366 ALA C N 1
ATOM 7733 C CA . ALA C 2 369 ? 7.187 5.155 21.744 1.00 147.98 366 ALA C CA 1
ATOM 7734 C C . ALA C 2 369 ? 8.268 6.192 21.415 1.00 141.81 366 ALA C C 1
ATOM 7735 O O . ALA C 2 369 ? 9.048 6.014 20.477 1.00 146.75 366 ALA C O 1
ATOM 7737 N N . ILE C 2 370 ? 8.327 7.259 22.220 1.00 131.74 367 ILE C N 1
ATOM 7738 C CA . ILE C 2 370 ? 9.293 8.351 22.011 1.00 139.67 367 ILE C CA 1
ATOM 7739 C C . ILE C 2 370 ? 10.415 8.278 23.047 1.00 156.54 367 ILE C C 1
ATOM 7740 O O . ILE C 2 370 ? 10.344 7.530 24.012 1.00 155.61 367 ILE C O 1
ATOM 7745 N N . ALA C 2 371 ? 11.440 9.111 22.834 1.00 161.48 368 ALA C N 1
ATOM 7746 C CA . ALA C 2 371 ? 12.506 9.369 23.825 1.00 165.69 368 ALA C CA 1
ATOM 7747 C C . ALA C 2 371 ? 11.899 9.857 25.151 1.00 147.25 368 ALA C C 1
ATOM 7748 O O . ALA C 2 371 ? 11.117 10.789 25.138 1.00 137.51 368 ALA C O 1
ATOM 7750 N N . GLY C 2 372 ? 12.247 9.210 26.277 1.00 147.65 369 GLY C N 1
ATOM 7751 C CA . GLY C 2 372 ? 11.761 9.585 27.611 1.00 144.88 369 GLY C CA 1
ATOM 7752 C C . GLY C 2 372 ? 10.591 8.734 28.079 1.00 142.87 369 GLY C C 1
ATOM 7753 O O . GLY C 2 372 ? 10.096 8.892 29.194 1.00 146.96 369 GLY C O 1
ATOM 7754 N N . GLU C 2 373 ? 10.159 7.803 27.224 1.00 144.99 370 GLU C N 1
ATOM 7755 C CA . GLU C 2 373 ? 8.921 7.026 27.461 1.00 153.89 370 GLU C CA 1
ATOM 7756 C C . GLU C 2 373 ? 9.151 6.062 28.622 1.00 130.90 370 GLU C C 1
ATOM 7757 O O . GLU C 2 373 ? 10.237 5.551 28.753 1.00 125.22 370 GLU C O 1
ATOM 7763 N N . THR C 2 374 ? 8.133 5.823 29.452 1.00 119.12 371 THR C N 1
ATOM 7764 C CA . THR C 2 374 ? 8.221 4.795 30.489 1.00 128.03 371 THR C CA 1
ATOM 7765 C C . THR C 2 374 ? 7.614 3.494 29.966 1.00 129.04 371 THR C C 1
ATOM 7766 O O . THR C 2 374 ? 6.435 3.457 29.682 1.00 172.40 371 THR C O 1
ATOM 7770 N N . ILE C 2 375 ? 8.425 2.442 29.835 1.00 116.95 372 ILE C N 1
ATOM 7771 C CA . ILE C 2 375 ? 7.928 1.151 29.453 1.00 125.94 372 ILE C CA 1
ATOM 7772 C C . ILE C 2 375 ? 7.902 0.286 30.701 1.00 140.48 372 ILE C C 1
ATOM 7773 O O . ILE C 2 375 ? 8.816 0.313 31.524 1.00 191.78 372 ILE C O 1
ATOM 7778 N N . CYS C 2 376 ? 6.894 -0.572 30.746 1.00 149.88 373 CYS C N 1
ATOM 7779 C CA . CYS C 2 376 ? 6.744 -1.448 31.864 1.00 175.83 373 CYS C CA 1
ATOM 7780 C C . CYS C 2 376 ? 6.066 -2.764 31.479 1.00 175.03 373 CYS C C 1
ATOM 7781 O O . CYS C 2 376 ? 5.619 -2.969 30.336 1.00 144.88 373 CYS C O 1
ATOM 7784 N N . SER C 2 377 ? 5.955 -3.656 32.469 1.00 183.81 374 SER C N 1
ATOM 7785 C CA . SER C 2 377 ? 4.998 -4.766 32.383 1.00 188.09 374 SER C CA 1
ATOM 7786 C C . SER C 2 377 ? 3.586 -4.196 32.237 1.00 179.70 374 SER C C 1
ATOM 7787 O O . SER C 2 377 ? 3.274 -3.219 32.912 1.00 193.20 374 SER C O 1
ATOM 7790 N N . PRO C 2 378 ? 2.677 -4.781 31.405 1.00 198.98 375 PRO C N 1
ATOM 7791 C CA . PRO C 2 378 ? 1.294 -4.291 31.293 1.00 187.68 375 PRO C CA 1
ATOM 7792 C C . PRO C 2 378 ? 0.495 -4.422 32.608 1.00 182.34 375 PRO C C 1
ATOM 7793 O O . PRO C 2 378 ? -0.049 -3.470 33.230 1.00 143.02 375 PRO C O 1
ATOM 7797 N N . GLU C 2 379 ? 0.526 -5.655 33.085 1.00 185.18 376 GLU C N 1
ATOM 7798 C CA . GLU C 2 379 ? -0.303 -6.128 34.157 1.00 196.81 376 GLU C CA 1
ATOM 7799 C C . GLU C 2 379 ? 0.215 -5.577 35.484 1.00 194.57 376 GLU C C 1
ATOM 7800 O O . GLU C 2 379 ? -0.571 -5.377 36.373 1.00 189.99 376 GLU C O 1
ATOM 7806 N N . ASP C 2 380 ? 1.524 -5.338 35.578 1.00 185.36 377 ASP C N 1
ATOM 7807 C CA . ASP C 2 380 ? 2.122 -4.849 36.815 1.00 183.13 377 ASP C CA 1
ATOM 7808 C C . ASP C 2 380 ? 2.258 -3.328 36.738 1.00 177.55 377 ASP C C 1
ATOM 7809 O O . ASP C 2 380 ? 2.163 -2.675 37.766 1.00 180.50 377 ASP C O 1
ATOM 7814 N N . LYS C 2 381 ? 2.435 -2.789 35.524 1.00 170.46 378 LYS C N 1
ATOM 7815 C CA . LYS C 2 381 ? 2.007 -1.402 35.099 1.00 180.16 378 LYS C CA 1
ATOM 7816 C C . LYS C 2 381 ? 2.570 -0.273 35.979 1.00 174.79 378 LYS C C 1
ATOM 7817 O O . LYS C 2 381 ? 1.804 0.490 36.606 1.00 178.24 378 LYS C O 1
ATOM 7819 N N . ILE C 2 382 ? 3.885 -0.045 35.881 1.00 175.87 379 ILE C N 1
ATOM 7820 C CA . ILE C 2 382 ? 4.612 0.903 36.772 1.00 183.60 379 ILE C CA 1
ATOM 7821 C C . ILE C 2 382 ? 4.285 2.381 36.486 1.00 161.16 379 ILE C C 1
ATOM 7822 O O . ILE C 2 382 ? 3.777 2.805 35.449 1.00 158.79 379 ILE C O 1
ATOM 7827 N N . LYS C 2 383 ? 4.725 3.193 37.435 1.00 156.13 380 LYS C N 1
ATOM 7828 C CA . LYS C 2 383 ? 4.514 4.633 37.432 1.00 157.24 380 LYS C CA 1
ATOM 7829 C C . LYS C 2 383 ? 5.565 5.257 36.505 1.00 161.48 380 LYS C C 1
ATOM 7830 O O . LYS C 2 383 ? 6.648 4.702 36.284 1.00 161.33 380 LYS C O 1
ATOM 7836 N N . GLU C 2 384 ? 5.223 6.404 35.923 1.00 155.00 381 GLU C N 1
ATOM 7837 C CA . GLU C 2 384 ? 5.995 7.031 34.801 1.00 157.32 381 GLU C CA 1
ATOM 7838 C C . GLU C 2 384 ? 7.304 7.684 35.290 1.00 155.13 381 GLU C C 1
ATOM 7839 O O . GLU C 2 384 ? 7.344 8.185 36.418 1.00 228.58 381 GLU C O 1
ATOM 7845 N N . PHE C 2 385 ? 8.396 7.645 34.493 1.00 130.31 382 PHE C N 1
ATOM 7846 C CA . PHE C 2 385 ? 9.685 8.313 34.902 1.00 149.19 382 PHE C CA 1
ATOM 7847 C C . PHE C 2 385 ? 9.653 9.810 34.593 1.00 171.65 382 PHE C C 1
ATOM 7848 O O . PHE C 2 385 ? 10.261 10.595 35.356 1.00 145.36 382 PHE C O 1
ATOM 7856 N N . GLU C 2 386 ? 9.026 10.108 33.436 1.00 190.30 383 GLU C N 1
ATOM 7857 C CA . GLU C 2 386 ? 9.003 11.382 32.686 1.00 185.55 383 GLU C CA 1
ATOM 7858 C C . GLU C 2 386 ? 7.734 11.383 31.818 1.00 192.71 383 GLU C C 1
ATOM 7859 O O . GLU C 2 386 ? 7.514 10.455 31.032 1.00 200.90 383 GLU C O 1
ATOM 7865 N N . GLY C 2 387 ? 6.847 12.353 32.059 1.00 203.91 384 GLY C N 1
ATOM 7866 C CA . GLY C 2 387 ? 5.548 12.440 31.411 1.00 190.96 384 GLY C CA 1
ATOM 7867 C C . GLY C 2 387 ? 5.316 13.845 30.904 1.00 196.28 384 GLY C C 1
ATOM 7868 O O . GLY C 2 387 ? 6.280 14.550 30.638 1.00 238.82 384 GLY C O 1
ATOM 7869 N N . LEU C 2 388 ? 4.052 14.230 30.748 1.00 179.00 385 LEU C N 1
ATOM 7870 C CA . LEU C 2 388 ? 3.691 15.590 30.353 1.00 189.39 385 LEU C CA 1
ATOM 7871 C C . LEU C 2 388 ? 2.518 16.009 31.226 1.00 217.85 385 LEU C C 1
ATOM 7872 O O . LEU C 2 388 ? 1.824 15.159 31.773 1.00 256.04 385 LEU C O 1
ATOM 7877 N N . ASP C 2 389 ? 2.321 17.323 31.365 1.00 218.82 386 ASP C N 1
ATOM 7878 C CA . ASP C 2 389 ? 1.180 17.879 32.077 1.00 234.66 386 ASP C CA 1
ATOM 7879 C C . ASP C 2 389 ? 0.187 18.446 31.059 1.00 224.77 386 ASP C C 1
ATOM 7880 O O . ASP C 2 389 ? -0.782 19.107 31.420 1.00 229.69 386 ASP C O 1
ATOM 7885 N N . HIS C 2 390 ? 0.424 18.174 29.773 1.00 211.93 387 HIS C N 1
ATOM 7886 C CA . HIS C 2 390 ? -0.373 18.762 28.725 1.00 196.94 387 HIS C CA 1
ATOM 7887 C C . HIS C 2 390 ? 0.175 18.273 27.391 1.00 215.54 387 HIS C C 1
ATOM 7888 O O . HIS C 2 390 ? 1.352 18.501 27.095 1.00 256.08 387 HIS C O 1
ATOM 7890 N N . ILE C 2 391 ? -0.687 17.600 26.615 1.00 229.46 388 ILE C N 1
ATOM 7891 C CA . ILE C 2 391 ? -0.305 16.888 25.366 1.00 216.90 388 ILE C CA 1
ATOM 7892 C C . ILE C 2 391 ? 0.218 17.882 24.320 1.00 180.67 388 ILE C C 1
ATOM 7893 O O . ILE C 2 391 ? -0.200 19.040 24.267 1.00 177.61 388 ILE C O 1
ATOM 7898 N N . SER C 2 392 ? 1.168 17.418 23.505 1.00 165.40 389 SER C N 1
ATOM 7899 C CA . SER C 2 392 ? 1.980 18.328 22.753 1.00 160.79 389 SER C CA 1
ATOM 7900 C C . SER C 2 392 ? 1.102 18.956 21.682 1.00 156.59 389 SER C C 1
ATOM 7901 O O . SER C 2 392 ? 0.739 18.274 20.754 1.00 164.52 389 SER C O 1
ATOM 7904 N N . GLU C 2 393 ? 0.677 20.206 21.901 1.00 152.92 390 GLU C N 1
ATOM 7905 C CA . GLU C 2 393 ? 0.065 21.011 20.843 1.00 156.14 390 GLU C CA 1
ATOM 7906 C C . GLU C 2 393 ? 1.164 21.866 20.203 1.00 140.13 390 GLU C C 1
ATOM 7907 O O . GLU C 2 393 ? 1.879 22.602 20.883 1.00 143.49 390 GLU C O 1
ATOM 7913 N N . PRO C 2 394 ? 1.394 21.771 18.874 1.00 138.49 391 PRO C N 1
ATOM 7914 C CA . PRO C 2 394 ? 2.404 22.600 18.206 1.00 136.46 391 PRO C CA 1
ATOM 7915 C C . PRO C 2 394 ? 2.017 24.081 18.245 1.00 111.31 391 PRO C C 1
ATOM 7916 O O . PRO C 2 394 ? 0.856 24.422 18.028 1.00 103.34 391 PRO C O 1
ATOM 7920 N N . VAL C 2 395 ? 3.002 24.945 18.478 1.00 102.96 392 VAL C N 1
ATOM 7921 C CA . VAL C 2 395 ? 2.730 26.371 18.766 1.00 122.45 392 VAL C CA 1
ATOM 7922 C C . VAL C 2 395 ? 3.481 27.343 17.835 1.00 125.68 392 VAL C C 1
ATOM 7923 O O . VAL C 2 395 ? 3.254 28.566 17.862 1.00 96.40 392 VAL C O 1
ATOM 7927 N N . VAL C 2 396 ? 4.379 26.829 17.000 1.00 120.33 393 VAL C N 1
ATOM 7928 C CA . VAL C 2 396 ? 5.012 27.675 16.045 1.00 106.61 393 VAL C CA 1
ATOM 7929 C C . VAL C 2 396 ? 5.076 26.954 14.703 1.00 120.58 393 VAL C C 1
ATOM 7930 O O . VAL C 2 396 ? 5.412 25.778 14.672 1.00 111.85 393 VAL C O 1
ATOM 7934 N N . THR C 2 397 ? 4.743 27.698 13.629 1.00 134.94 394 THR C N 1
ATOM 7935 C CA . THR C 2 397 ? 4.635 27.197 12.252 1.00 135.78 394 THR C CA 1
ATOM 7936 C C . THR C 2 397 ? 5.642 27.941 11.378 1.00 142.32 394 THR C C 1
ATOM 7937 O O . THR C 2 397 ? 5.776 29.150 11.508 1.00 117.69 394 THR C O 1
ATOM 7941 N N . VAL C 2 398 ? 6.318 27.206 10.492 1.00 153.03 395 VAL C N 1
ATOM 7942 C CA . VAL C 2 398 ? 7.300 27.764 9.588 1.00 132.70 395 VAL C CA 1
ATOM 7943 C C . VAL C 2 398 ? 7.035 27.213 8.181 1.00 138.65 395 VAL C C 1
ATOM 7944 O O . VAL C 2 398 ? 6.531 26.112 8.015 1.00 126.64 395 VAL C O 1
ATOM 7948 N N . ALA C 2 399 ? 7.352 27.992 7.151 1.00 141.83 396 ALA C N 1
ATOM 7949 C CA . ALA C 2 399 ? 7.143 27.533 5.788 1.00 151.92 396 ALA C CA 1
ATOM 7950 C C . ALA C 2 399 ? 8.475 27.055 5.222 1.00 153.73 396 ALA C C 1
ATOM 7951 O O . ALA C 2 399 ? 9.472 27.741 5.343 1.00 139.38 396 ALA C O 1
ATOM 7953 N N . VAL C 2 400 ? 8.458 25.871 4.602 1.00 143.36 397 VAL C N 1
ATOM 7954 C CA . VAL C 2 400 ? 9.600 25.360 3.844 1.00 138.60 397 VAL C CA 1
ATOM 7955 C C . VAL C 2 400 ? 9.142 25.090 2.410 1.00 144.61 397 VAL C C 1
ATOM 7956 O O . VAL C 2 400 ? 8.047 24.589 2.179 1.00 193.83 397 VAL C O 1
ATOM 7960 N N . GLU C 2 401 ? 9.980 25.460 1.436 1.00 146.79 398 GLU C N 1
ATOM 7961 C CA . GLU C 2 401 ? 9.775 25.004 0.067 1.00 158.08 398 GLU C CA 1
ATOM 7962 C C . GLU C 2 401 ? 11.105 24.505 -0.495 1.00 152.56 398 GLU C C 1
ATOM 7963 O O . GLU C 2 401 ? 12.182 24.836 0.016 1.00 168.08 398 GLU C O 1
ATOM 7969 N N . ALA C 2 402 ? 10.976 23.658 -1.522 1.00 147.31 399 ALA C N 1
ATOM 7970 C CA . ALA C 2 402 ? 12.096 23.201 -2.307 1.00 154.05 399 ALA C CA 1
ATOM 7971 C C . ALA C 2 402 ? 12.503 24.309 -3.296 1.00 163.28 399 ALA C C 1
ATOM 7972 O O . ALA C 2 402 ? 11.673 24.846 -4.073 1.00 151.98 399 ALA C O 1
ATOM 7974 N N . LYS C 2 403 ? 13.801 24.647 -3.270 1.00 163.38 400 LYS C N 1
ATOM 7975 C CA . LYS C 2 403 ? 14.348 25.762 -4.045 1.00 166.12 400 LYS C CA 1
ATOM 7976 C C . LYS C 2 403 ? 14.259 25.473 -5.542 1.00 163.11 400 LYS C C 1
ATOM 7977 O O . LYS C 2 403 ? 14.066 26.401 -6.338 1.00 156.32 400 LYS C O 1
ATOM 7983 N N . ASN C 2 404 ? 14.457 24.205 -5.919 1.00 178.80 401 ASN C N 1
ATOM 7984 C CA . ASN C 2 404 ? 14.149 23.792 -7.286 1.00 183.17 401 ASN C CA 1
ATOM 7985 C C . ASN C 2 404 ? 12.816 23.043 -7.309 1.00 172.05 401 ASN C C 1
ATOM 7986 O O . ASN C 2 404 ? 12.625 22.094 -6.551 1.00 187.63 401 ASN C O 1
ATOM 7991 N N . THR C 2 405 ? 11.941 23.473 -8.227 1.00 170.01 402 THR C N 1
ATOM 7992 C CA . THR C 2 405 ? 10.540 23.025 -8.385 1.00 160.87 402 THR C CA 1
ATOM 7993 C C . THR C 2 405 ? 10.467 21.610 -8.977 1.00 135.66 402 THR C C 1
ATOM 7994 O O . THR C 2 405 ? 9.714 21.332 -9.880 1.00 129.31 402 THR C O 1
ATOM 7998 N N . LYS C 2 406 ? 11.229 20.691 -8.416 1.00 121.03 403 LYS C N 1
ATOM 7999 C CA . LYS C 2 406 ? 11.527 19.445 -9.084 1.00 140.40 403 LYS C CA 1
ATOM 8000 C C . LYS C 2 406 ? 11.970 18.438 -8.022 1.00 150.07 403 LYS C C 1
ATOM 8001 O O . LYS C 2 406 ? 11.778 17.228 -8.176 1.00 170.21 403 LYS C O 1
ATOM 8007 N N . ASP C 2 407 ? 12.598 18.923 -6.943 1.00 149.16 404 ASP C N 1
ATOM 8008 C CA . ASP C 2 407 ? 12.860 18.049 -5.808 1.00 163.52 404 ASP C CA 1
ATOM 8009 C C . ASP C 2 407 ? 11.558 17.869 -5.014 1.00 154.63 404 ASP C C 1
ATOM 8010 O O . ASP C 2 407 ? 11.580 17.248 -3.959 1.00 161.87 404 ASP C O 1
ATOM 8015 N N . LEU C 2 408 ? 10.439 18.399 -5.532 1.00 139.37 405 LEU C N 1
ATOM 8016 C CA . LEU C 2 408 ? 9.181 18.552 -4.795 1.00 138.03 405 LEU C CA 1
ATOM 8017 C C . LEU C 2 408 ? 8.593 17.214 -4.353 1.00 124.35 405 LEU C C 1
ATOM 8018 O O . LEU C 2 408 ? 8.278 17.029 -3.182 1.00 118.70 405 LEU C O 1
ATOM 8023 N N . PRO C 2 409 ? 8.343 16.259 -5.268 1.00 136.24 406 PRO C N 1
ATOM 8024 C CA . PRO C 2 409 ? 7.720 14.995 -4.877 1.00 148.44 406 PRO C CA 1
ATOM 8025 C C . PRO C 2 409 ? 8.519 14.225 -3.814 1.00 137.73 406 PRO C C 1
ATOM 8026 O O . PRO C 2 409 ? 7.942 13.427 -3.130 1.00 147.02 406 PRO C O 1
ATOM 8030 N N . LYS C 2 410 ? 9.827 14.490 -3.722 1.00 144.96 407 LYS C N 1
ATOM 8031 C CA . LYS C 2 410 ? 10.812 13.886 -2.770 1.00 151.45 407 LYS C CA 1
ATOM 8032 C C . LYS C 2 410 ? 10.840 14.673 -1.454 1.00 142.53 407 LYS C C 1
ATOM 8033 O O . LYS C 2 410 ? 11.254 14.117 -0.411 1.00 155.58 407 LYS C O 1
ATOM 8039 N N . LEU C 2 411 ? 10.623 15.993 -1.569 1.00 132.64 408 LEU C N 1
ATOM 8040 C CA . LEU C 2 411 ? 10.520 16.896 -0.396 1.00 126.97 408 LEU C CA 1
ATOM 8041 C C . LEU C 2 411 ? 9.415 16.346 0.505 1.00 121.84 408 LEU C C 1
ATOM 8042 O O . LEU C 2 411 ? 9.552 16.347 1.723 1.00 109.04 408 LEU C O 1
ATOM 8047 N N . ILE C 2 412 ? 8.345 15.852 -0.124 1.00 118.01 409 ILE C N 1
ATOM 8048 C CA . ILE C 2 412 ? 7.234 15.224 0.565 1.00 136.03 409 ILE C CA 1
ATOM 8049 C C . ILE C 2 412 ? 7.642 13.885 1.221 1.00 147.32 409 ILE C C 1
ATOM 8050 O O . ILE C 2 412 ? 7.262 13.647 2.366 1.00 174.49 409 ILE C O 1
ATOM 8055 N N . GLU C 2 413 ? 8.515 13.076 0.608 1.00 152.28 410 GLU C N 1
ATOM 8056 C CA . GLU C 2 413 ? 9.052 11.881 1.284 1.00 158.94 410 GLU C CA 1
ATOM 8057 C C . GLU C 2 413 ? 9.916 12.275 2.499 1.00 150.15 410 GLU C C 1
ATOM 8058 O O . GLU C 2 413 ? 9.787 11.707 3.617 1.00 160.05 410 GLU C O 1
ATOM 8064 N N . VAL C 2 414 ? 10.782 13.272 2.313 1.00 144.23 411 VAL C N 1
ATOM 8065 C CA . VAL C 2 414 ? 11.598 13.806 3.411 1.00 145.67 411 VAL C CA 1
ATOM 8066 C C . VAL C 2 414 ? 10.724 14.238 4.603 1.00 148.86 411 VAL C C 1
ATOM 8067 O O . VAL C 2 414 ? 11.020 13.883 5.740 1.00 134.82 411 VAL C O 1
ATOM 8071 N N . LEU C 2 415 ? 9.674 15.035 4.343 1.00 133.13 412 LEU C N 1
ATOM 8072 C CA . LEU C 2 415 ? 8.808 15.607 5.384 1.00 125.34 412 LEU C CA 1
ATOM 8073 C C . LEU C 2 415 ? 8.005 14.525 6.107 1.00 127.94 412 LEU C C 1
ATOM 8074 O O . LEU C 2 415 ? 7.832 14.625 7.302 1.00 156.35 412 LEU C O 1
ATOM 8079 N N . ARG C 2 416 ? 7.588 13.465 5.419 1.00 122.49 413 ARG C N 1
ATOM 8080 C CA . ARG C 2 416 ? 6.848 12.379 6.067 1.00 159.57 413 ARG C CA 1
ATOM 8081 C C . ARG C 2 416 ? 7.778 11.405 6.811 1.00 149.81 413 ARG C C 1
ATOM 8082 O O . ARG C 2 416 ? 7.300 10.706 7.736 1.00 180.39 413 ARG C O 1
ATOM 8090 N N . GLN C 2 417 ? 9.060 11.347 6.425 1.00 137.57 414 GLN C N 1
ATOM 8091 C CA . GLN C 2 417 ? 10.070 10.693 7.250 1.00 162.20 414 GLN C CA 1
ATOM 8092 C C . GLN C 2 417 ? 10.264 11.467 8.560 1.00 154.45 414 GLN C C 1
ATOM 8093 O O . GLN C 2 417 ? 10.222 10.873 9.654 1.00 194.25 414 GLN C O 1
ATOM 8099 N N . VAL C 2 418 ? 10.500 12.780 8.427 1.00 144.64 415 VAL C N 1
ATOM 8100 C CA . VAL C 2 418 ? 10.717 13.705 9.550 1.00 152.00 415 VAL C CA 1
ATOM 8101 C C . VAL C 2 418 ? 9.572 13.574 10.558 1.00 139.72 415 VAL C C 1
ATOM 8102 O O . VAL C 2 418 ? 9.811 13.474 11.758 1.00 133.09 415 VAL C O 1
ATOM 8106 N N . ALA C 2 419 ? 8.335 13.595 10.059 1.00 140.64 416 ALA C N 1
ATOM 8107 C CA . ALA C 2 419 ? 7.123 13.569 10.877 1.00 170.08 416 ALA C CA 1
ATOM 8108 C C . ALA C 2 419 ? 6.869 12.179 11.471 1.00 156.34 416 ALA C C 1
ATOM 8109 O O . ALA C 2 419 ? 6.123 12.078 12.457 1.00 156.64 416 ALA C O 1
ATOM 8111 N N . LYS C 2 420 ? 7.462 11.132 10.880 1.00 137.55 417 LYS C N 1
ATOM 8112 C CA . LYS C 2 420 ? 7.414 9.782 11.464 1.00 155.93 417 LYS C CA 1
ATOM 8113 C C . LYS C 2 420 ? 8.429 9.663 12.614 1.00 142.93 417 LYS C C 1
ATOM 8114 O O . LYS C 2 420 ? 8.162 9.057 13.643 1.00 151.90 417 LYS C O 1
ATOM 8120 N N . GLU C 2 421 ? 9.627 10.197 12.416 1.00 148.62 418 GLU C N 1
ATOM 8121 C CA . GLU C 2 421 ? 10.680 10.105 13.414 1.00 168.94 418 GLU C CA 1
ATOM 8122 C C . GLU C 2 421 ? 10.378 11.012 14.620 1.00 163.09 418 GLU C C 1
ATOM 8123 O O . GLU C 2 421 ? 10.644 10.630 15.759 1.00 179.13 418 GLU C O 1
ATOM 8129 N N . ASP C 2 422 ? 9.737 12.167 14.394 1.00 154.24 419 ASP C N 1
ATOM 8130 C CA . ASP C 2 422 ? 9.379 13.142 15.449 1.00 149.77 419 ASP C CA 1
ATOM 8131 C C . ASP C 2 422 ? 7.855 13.334 15.493 1.00 134.50 419 ASP C C 1
ATOM 8132 O O . ASP C 2 422 ? 7.251 13.961 14.628 1.00 141.96 419 ASP C O 1
ATOM 8137 N N . PRO C 2 423 ? 7.128 12.813 16.495 1.00 134.72 420 PRO C N 1
ATOM 8138 C CA . PRO C 2 423 ? 5.675 12.960 16.509 1.00 143.86 420 PRO C CA 1
ATOM 8139 C C . PRO C 2 423 ? 5.188 14.324 17.010 1.00 123.35 420 PRO C C 1
ATOM 8140 O O . PRO C 2 423 ? 4.004 14.586 16.959 1.00 150.45 420 PRO C O 1
ATOM 8144 N N . THR C 2 424 ? 6.096 15.157 17.512 1.00 110.76 421 THR C N 1
ATOM 8145 C CA . THR C 2 424 ? 5.733 16.496 18.002 1.00 133.59 421 THR C CA 1
ATOM 8146 C C . THR C 2 424 ? 5.630 17.453 16.812 1.00 140.74 421 THR C C 1
ATOM 8147 O O . THR C 2 424 ? 5.059 18.548 16.923 1.00 140.79 421 THR C O 1
ATOM 8151 N N . ILE C 2 425 ? 6.199 17.036 15.674 1.00 135.60 422 ILE C N 1
ATOM 8152 C CA . ILE C 2 425 ? 6.199 17.869 14.491 1.00 130.13 422 ILE C CA 1
ATOM 8153 C C . ILE C 2 425 ? 5.046 17.450 13.580 1.00 130.60 422 ILE C C 1
ATOM 8154 O O . ILE C 2 425 ? 4.949 16.279 13.219 1.00 139.48 422 ILE C O 1
ATOM 8159 N N . LYS C 2 426 ? 4.199 18.433 13.234 1.00 133.49 423 LYS C N 1
ATOM 8160 C CA . LYS C 2 426 ? 2.988 18.250 12.416 1.00 138.76 423 LYS C CA 1
ATOM 8161 C C . LYS C 2 426 ? 3.129 19.053 11.117 1.00 129.02 423 LYS C C 1
ATOM 8162 O O . LYS C 2 426 ? 3.674 20.147 11.142 1.00 103.88 423 LYS C O 1
ATOM 8168 N N . VAL C 2 427 ? 2.615 18.516 10.004 1.00 126.64 424 VAL C N 1
ATOM 8169 C CA . VAL C 2 427 ? 2.948 19.028 8.667 1.00 133.70 424 VAL C CA 1
ATOM 8170 C C . VAL C 2 427 ? 1.689 19.102 7.794 1.00 125.83 424 VAL C C 1
ATOM 8171 O O . VAL C 2 427 ? 1.004 18.110 7.679 1.00 116.02 424 VAL C O 1
ATOM 8175 N N . GLU C 2 428 ? 1.418 20.272 7.185 1.00 124.89 425 GLU C N 1
ATOM 8176 C CA . GLU C 2 428 ? 0.286 20.471 6.241 1.00 146.04 425 GLU C CA 1
ATOM 8177 C C . GLU C 2 428 ? 0.800 21.013 4.898 1.00 140.65 425 GLU C C 1
ATOM 8178 O O . GLU C 2 428 ? 1.881 21.567 4.791 1.00 127.18 425 GLU C O 1
ATOM 8184 N N . ILE C 2 429 ? 0.039 20.803 3.826 1.00 146.04 426 ILE C N 1
ATOM 8185 C CA . ILE C 2 429 ? 0.471 21.342 2.541 1.00 130.46 426 ILE C CA 1
ATOM 8186 C C . ILE C 2 429 ? -0.643 22.228 2.006 1.00 128.52 426 ILE C C 1
ATOM 8187 O O . ILE C 2 429 ? -1.720 21.724 1.724 1.00 145.13 426 ILE C O 1
ATOM 8192 N N . ASN C 2 430 ? -0.373 23.540 1.920 1.00 131.92 427 ASN C N 1
ATOM 8193 C CA . ASN C 2 430 ? -1.407 24.523 1.596 1.00 133.68 427 ASN C CA 1
ATOM 8194 C C . ASN C 2 430 ? -1.824 24.399 0.123 1.00 136.07 427 ASN C C 1
ATOM 8195 O O . ASN C 2 430 ? -1.129 24.846 -0.756 1.00 150.14 427 ASN C O 1
ATOM 8200 N N . GLU C 2 431 ? -3.033 23.904 -0.137 1.00 131.23 428 GLU C N 1
ATOM 8201 C CA . GLU C 2 431 ? -3.576 23.806 -1.502 1.00 126.50 428 GLU C CA 1
ATOM 8202 C C . GLU C 2 431 ? -3.754 25.203 -2.134 1.00 124.25 428 GLU C C 1
ATOM 8203 O O . GLU C 2 431 ? -3.635 25.361 -3.340 1.00 134.20 428 GLU C O 1
ATOM 8209 N N . GLU C 2 432 ? -4.048 26.227 -1.328 1.00 129.04 429 GLU C N 1
ATOM 8210 C CA . GLU C 2 432 ? -4.279 27.575 -1.839 1.00 147.32 429 GLU C CA 1
ATOM 8211 C C . GLU C 2 432 ? -2.958 28.281 -2.176 1.00 137.12 429 GLU C C 1
ATOM 8212 O O . GLU C 2 432 ? -2.956 29.213 -2.985 1.00 134.04 429 GLU C O 1
ATOM 8218 N N . THR C 2 433 ? -1.841 27.836 -1.589 1.00 136.16 430 THR C N 1
ATOM 8219 C CA . THR C 2 433 ? -0.587 28.606 -1.610 1.00 144.32 430 THR C CA 1
ATOM 8220 C C . THR C 2 433 ? 0.598 27.828 -2.193 1.00 147.29 430 THR C C 1
ATOM 8221 O O . THR C 2 433 ? 1.472 28.409 -2.845 1.00 147.08 430 THR C O 1
ATOM 8225 N N . GLY C 2 434 ? 0.677 26.539 -1.860 1.00 145.88 431 GLY C N 1
ATOM 8226 C CA . GLY C 2 434 ? 1.679 25.632 -2.402 1.00 149.86 431 GLY C CA 1
ATOM 8227 C C . GLY C 2 434 ? 2.844 25.459 -1.450 1.00 138.47 431 GLY C C 1
ATOM 8228 O O . GLY C 2 434 ? 3.882 24.946 -1.863 1.00 138.53 431 GLY C O 1
ATOM 8229 N N . GLU C 2 435 ? 2.642 25.863 -0.185 1.00 133.83 432 GLU C N 1
ATOM 8230 C CA . GLU C 2 435 ? 3.658 25.811 0.820 1.00 142.34 432 GLU C CA 1
ATOM 8231 C C . GLU C 2 435 ? 3.494 24.553 1.657 1.00 122.67 432 GLU C C 1
ATOM 8232 O O . GLU C 2 435 ? 2.413 24.071 1.926 1.00 123.43 432 GLU C O 1
ATOM 8238 N N . HIS C 2 436 ? 4.625 24.130 2.171 1.00 110.56 433 HIS C N 1
ATOM 8239 C CA . HIS C 2 436 ? 4.702 22.999 3.018 1.00 132.90 433 HIS C CA 1
ATOM 8240 C C . HIS C 2 436 ? 4.932 23.582 4.399 1.00 138.32 433 HIS C C 1
ATOM 8241 O O . HIS C 2 436 ? 5.973 24.178 4.636 1.00 124.76 433 HIS C O 1
ATOM 8248 N N . LEU C 2 437 ? 3.932 23.464 5.283 1.00 150.33 434 LEU C N 1
ATOM 8249 C CA . LEU C 2 437 ? 3.927 24.145 6.553 1.00 140.58 434 LEU C CA 1
ATOM 8250 C C . LEU C 2 437 ? 4.315 23.145 7.627 1.00 138.98 434 LEU C C 1
ATOM 8251 O O . LEU C 2 437 ? 3.854 22.030 7.645 1.00 122.54 434 LEU C O 1
ATOM 8256 N N . VAL C 2 438 ? 5.209 23.570 8.502 1.00 142.42 435 VAL C N 1
ATOM 8257 C CA . VAL C 2 438 ? 5.787 22.685 9.448 1.00 136.78 435 VAL C CA 1
ATOM 8258 C C . VAL C 2 438 ? 5.591 23.324 10.817 1.00 143.55 435 VAL C C 1
ATOM 8259 O O . VAL C 2 438 ? 6.129 24.394 11.090 1.00 128.46 435 VAL C O 1
ATOM 8263 N N . SER C 2 439 ? 4.802 22.656 11.661 1.00 134.44 436 SER C N 1
ATOM 8264 C CA . SER C 2 439 ? 4.477 23.183 12.961 1.00 127.87 436 SER C CA 1
ATOM 8265 C C . SER C 2 439 ? 5.064 22.295 14.054 1.00 125.08 436 SER C C 1
ATOM 8266 O O . SER C 2 439 ? 4.882 21.081 14.041 1.00 114.81 436 SER C O 1
ATOM 8269 N N . GLY C 2 440 ? 5.771 22.941 14.990 1.00 122.15 437 GLY C N 1
ATOM 8270 C CA . GLY C 2 440 ? 6.427 22.264 16.105 1.00 137.08 437 GLY C CA 1
ATOM 8271 C C . GLY C 2 440 ? 6.383 23.080 17.393 1.00 129.90 437 GLY C C 1
ATOM 8272 O O . GLY C 2 440 ? 5.512 23.952 17.597 1.00 123.85 437 GLY C O 1
ATOM 8273 N N . MET C 2 441 ? 7.389 22.836 18.238 1.00 108.17 438 MET C N 1
ATOM 8274 C CA . MET C 2 441 ? 7.279 23.068 19.665 1.00 114.68 438 MET C CA 1
ATOM 8275 C C . MET C 2 441 ? 7.971 24.369 20.078 1.00 112.88 438 MET C C 1
ATOM 8276 O O . MET C 2 441 ? 7.795 24.816 21.208 1.00 122.36 438 MET C O 1
ATOM 8281 N N . GLY C 2 442 ? 8.724 24.988 19.168 1.00 113.75 439 GLY C N 1
ATOM 8282 C CA . GLY C 2 442 ? 9.411 26.251 19.440 1.00 128.96 439 GLY C CA 1
ATOM 8283 C C . GLY C 2 442 ? 10.277 26.615 18.260 1.00 135.10 439 GLY C C 1
ATOM 8284 O O . GLY C 2 442 ? 10.416 25.811 17.366 1.00 150.28 439 GLY C O 1
ATOM 8285 N N . GLU C 2 443 ? 10.882 27.807 18.281 1.00 129.59 440 GLU C N 1
ATOM 8286 C CA . GLU C 2 443 ? 11.841 28.283 17.270 1.00 127.84 440 GLU C CA 1
ATOM 8287 C C . GLU C 2 443 ? 12.887 27.186 17.011 1.00 123.00 440 GLU C C 1
ATOM 8288 O O . GLU C 2 443 ? 13.017 26.670 15.881 1.00 141.52 440 GLU C O 1
ATOM 8294 N N . LEU C 2 444 ? 13.587 26.784 18.081 1.00 114.95 441 LEU C N 1
ATOM 8295 C CA . LEU C 2 444 ? 14.708 25.847 18.018 1.00 127.66 441 LEU C CA 1
ATOM 8296 C C . LEU C 2 444 ? 14.286 24.469 17.496 1.00 129.21 441 LEU C C 1
ATOM 8297 O O . LEU C 2 444 ? 15.075 23.845 16.769 1.00 142.74 441 LEU C O 1
ATOM 8302 N N . HIS C 2 445 ? 13.102 23.974 17.913 1.00 122.01 442 HIS C N 1
ATOM 8303 C CA . HIS C 2 445 ? 12.594 22.671 17.469 1.00 116.30 442 HIS C CA 1
ATOM 8304 C C . HIS C 2 445 ? 12.490 22.656 15.945 1.00 119.59 442 HIS C C 1
ATOM 8305 O O . HIS C 2 445 ? 12.963 21.721 15.318 1.00 133.39 442 HIS C O 1
ATOM 8312 N N . LEU C 2 446 ? 11.889 23.710 15.374 1.00 134.40 443 LEU C N 1
ATOM 8313 C CA . LEU C 2 446 ? 11.747 23.912 13.927 1.00 131.49 443 LEU C CA 1
ATOM 8314 C C . LEU C 2 446 ? 13.106 24.140 13.258 1.00 133.66 443 LEU C C 1
ATOM 8315 O O . LEU C 2 446 ? 13.310 23.621 12.164 1.00 132.81 443 LEU C O 1
ATOM 8320 N N . GLU C 2 447 ? 14.030 24.876 13.895 1.00 146.20 444 GLU C N 1
ATOM 8321 C CA . GLU C 2 447 ? 15.392 25.081 13.339 1.00 153.65 444 GLU C CA 1
ATOM 8322 C C . GLU C 2 447 ? 16.098 23.746 13.026 1.00 131.06 444 GLU C C 1
ATOM 8323 O O . GLU C 2 447 ? 16.732 23.549 11.957 1.00 119.34 444 GLU C O 1
ATOM 8329 N N . VAL C 2 448 ? 16.066 22.880 14.038 1.00 121.54 445 VAL C N 1
ATOM 8330 C CA . VAL C 2 448 ? 16.501 21.485 14.007 1.00 117.36 445 VAL C CA 1
ATOM 8331 C C . VAL C 2 448 ? 15.821 20.711 12.870 1.00 115.72 445 VAL C C 1
ATOM 8332 O O . VAL C 2 448 ? 16.484 19.962 12.186 1.00 126.59 445 VAL C O 1
ATOM 8336 N N . ILE C 2 449 ? 14.506 20.880 12.675 1.00 120.98 446 ILE C N 1
ATOM 8337 C CA . ILE C 2 449 ? 13.750 20.205 11.603 1.00 120.23 446 ILE C CA 1
ATOM 8338 C C . ILE C 2 449 ? 14.207 20.698 10.226 1.00 123.19 446 ILE C C 1
ATOM 8339 O O . ILE C 2 449 ? 14.340 19.889 9.311 1.00 128.49 446 ILE C O 1
ATOM 8344 N N . SER C 2 450 ? 14.373 22.013 10.037 1.00 117.44 447 SER C N 1
ATOM 8345 C CA . SER C 2 450 ? 14.753 22.517 8.714 1.00 124.86 447 SER C CA 1
ATOM 8346 C C . SER C 2 450 ? 16.229 22.200 8.456 1.00 132.65 447 SER C C 1
ATOM 8347 O O . SER C 2 450 ? 16.641 22.094 7.308 1.00 150.00 447 SER C O 1
ATOM 8350 N N . TYR C 2 451 ? 16.999 21.971 9.521 1.00 137.64 448 TYR C N 1
ATOM 8351 C CA . TYR C 2 451 ? 18.327 21.377 9.405 1.00 152.29 448 TYR C CA 1
ATOM 8352 C C . TYR C 2 451 ? 18.239 19.913 8.934 1.00 128.01 448 TYR C C 1
ATOM 8353 O O . TYR C 2 451 ? 18.975 19.522 8.021 1.00 122.07 448 TYR C O 1
ATOM 8362 N N . ARG C 2 452 ? 17.395 19.111 9.602 1.00 121.85 449 ARG C N 1
ATOM 8363 C CA . ARG C 2 452 ? 17.229 17.671 9.392 1.00 140.63 449 ARG C CA 1
ATOM 8364 C C . ARG C 2 452 ? 16.745 17.342 7.973 1.00 146.13 449 ARG C C 1
ATOM 8365 O O . ARG C 2 452 ? 16.695 16.143 7.622 1.00 152.02 449 ARG C O 1
ATOM 8373 N N . ILE C 2 453 ? 16.304 18.369 7.241 1.00 139.93 450 ILE C N 1
ATOM 8374 C CA . ILE C 2 453 ? 15.754 18.245 5.902 1.00 142.50 450 ILE C CA 1
ATOM 8375 C C . ILE C 2 453 ? 16.925 18.200 4.906 1.00 166.38 450 ILE C C 1
ATOM 8376 O O . ILE C 2 453 ? 16.891 17.599 3.771 1.00 200.56 450 ILE C O 1
ATOM 8381 N N . LYS C 2 454 ? 17.985 18.893 5.326 1.00 148.65 451 LYS C N 1
ATOM 8382 C CA . LYS C 2 454 ? 19.144 19.078 4.488 1.00 149.89 451 LYS C CA 1
ATOM 8383 C C . LYS C 2 454 ? 20.013 17.831 4.630 1.00 147.10 451 LYS C C 1
ATOM 8384 O O . LYS C 2 454 ? 20.617 17.449 3.658 1.00 153.70 451 LYS C O 1
ATOM 8390 N N . ASP C 2 455 ? 19.955 17.126 5.780 1.00 160.35 452 ASP C N 1
ATOM 8391 C CA . ASP C 2 455 ? 20.614 15.796 5.960 1.00 179.48 452 ASP C CA 1
ATOM 8392 C C . ASP C 2 455 ? 20.009 14.747 5.012 1.00 171.49 452 ASP C C 1
ATOM 8393 O O . ASP C 2 455 ? 20.691 13.767 4.648 1.00 196.28 452 ASP C O 1
ATOM 8398 N N . LYS C 2 456 ? 18.738 14.964 4.630 1.00 165.69 453 LYS C N 1
ATOM 8399 C CA . LYS C 2 456 ? 17.935 14.131 3.727 1.00 153.54 453 LYS C CA 1
ATOM 8400 C C . LYS C 2 456 ? 18.039 14.601 2.271 1.00 160.11 453 LYS C C 1
ATOM 8401 O O . LYS C 2 456 ? 17.726 13.835 1.357 1.00 164.01 453 LYS C O 1
ATOM 8407 N N . GLY C 2 457 ? 18.401 15.875 2.080 1.00 153.59 454 GLY C N 1
ATOM 8408 C CA . GLY C 2 457 ? 18.916 16.396 0.819 1.00 159.91 454 GLY C CA 1
ATOM 8409 C C . GLY C 2 457 ? 17.856 17.040 -0.046 1.00 157.14 454 GLY C C 1
ATOM 8410 O O . GLY C 2 457 ? 17.931 16.997 -1.274 1.00 162.35 454 GLY C O 1
ATOM 8411 N N . VAL C 2 458 ? 16.876 17.699 0.565 1.00 157.40 455 VAL C N 1
ATOM 8412 C CA . VAL C 2 458 ? 16.095 18.640 -0.242 1.00 147.39 455 VAL C CA 1
ATOM 8413 C C . VAL C 2 458 ? 16.708 20.020 -0.060 1.00 135.30 455 VAL C C 1
ATOM 8414 O O . VAL C 2 458 ? 16.760 20.523 1.026 1.00 126.27 455 VAL C O 1
ATOM 8418 N N . GLU C 2 459 ? 17.151 20.650 -1.138 1.00 153.48 456 GLU C N 1
ATOM 8419 C CA . GLU C 2 459 ? 17.687 22.011 -0.966 1.00 175.70 456 GLU C CA 1
ATOM 8420 C C . GLU C 2 459 ? 16.512 22.981 -0.823 1.00 155.04 456 GLU C C 1
ATOM 8421 O O . GLU C 2 459 ? 15.754 23.141 -1.790 1.00 147.49 456 GLU C O 1
ATOM 8427 N N . ILE C 2 460 ? 16.340 23.569 0.380 1.00 152.17 457 ILE C N 1
ATOM 8428 C CA . ILE C 2 460 ? 15.112 24.278 0.706 1.00 150.53 457 ILE C CA 1
ATOM 8429 C C . ILE C 2 460 ? 15.397 25.709 1.136 1.00 145.30 457 ILE C C 1
ATOM 8430 O O . ILE C 2 460 ? 16.490 26.074 1.538 1.00 144.01 457 ILE C O 1
ATOM 8435 N N . GLN C 2 461 ? 14.332 26.500 1.080 1.00 138.61 458 GLN C N 1
ATOM 8436 C CA . GLN C 2 461 ? 14.335 27.746 1.783 1.00 153.33 458 GLN C CA 1
ATOM 8437 C C . GLN C 2 461 ? 13.337 27.590 2.930 1.00 163.59 458 GLN C C 1
ATOM 8438 O O . GLN C 2 461 ? 12.278 27.009 2.735 1.00 164.29 458 GLN C O 1
ATOM 8444 N N . THR C 2 462 ? 13.728 28.093 4.115 1.00 178.50 459 THR C N 1
ATOM 8445 C CA . THR C 2 462 ? 12.918 28.129 5.352 1.00 148.59 459 THR C CA 1
ATOM 8446 C C . THR C 2 462 ? 12.554 29.583 5.690 1.00 140.28 459 THR C C 1
ATOM 8447 O O . THR C 2 462 ? 13.417 30.451 5.741 1.00 135.38 459 THR C O 1
ATOM 8451 N N . SER C 2 463 ? 11.266 29.833 5.920 1.00 152.66 460 SER C N 1
ATOM 8452 C CA . SER C 2 463 ? 10.746 31.173 6.290 1.00 164.78 460 SER C CA 1
ATOM 8453 C C . SER C 2 463 ? 11.046 31.490 7.758 1.00 162.32 460 SER C C 1
ATOM 8454 O O . SER C 2 463 ? 11.476 30.636 8.536 1.00 155.90 460 SER C O 1
ATOM 8457 N N . GLU C 2 464 ? 10.815 32.742 8.146 1.00 158.81 461 GLU C N 1
ATOM 8458 C CA . GLU C 2 464 ? 10.863 33.037 9.560 1.00 181.56 461 GLU C CA 1
ATOM 8459 C C . GLU C 2 464 ? 9.541 32.615 10.196 1.00 153.24 461 GLU C C 1
ATOM 8460 O O . GLU C 2 464 ? 8.505 32.743 9.570 1.00 156.72 461 GLU C O 1
ATOM 8466 N N . PRO C 2 465 ? 9.558 32.104 11.447 1.00 139.53 462 PRO C N 1
ATOM 8467 C CA . PRO C 2 465 ? 8.425 31.366 11.993 1.00 141.25 462 PRO C CA 1
ATOM 8468 C C . PRO C 2 465 ? 7.314 32.282 12.520 1.00 148.73 462 PRO C C 1
ATOM 8469 O O . PRO C 2 465 ? 7.572 33.413 12.883 1.00 154.87 462 PRO C O 1
ATOM 8473 N N . ILE C 2 466 ? 6.082 31.774 12.523 1.00 150.69 463 ILE C N 1
ATOM 8474 C CA . ILE C 2 466 ? 4.967 32.467 13.160 1.00 150.21 463 ILE C CA 1
ATOM 8475 C C . ILE C 2 466 ? 4.492 31.693 14.387 1.00 157.36 463 ILE C C 1
ATOM 8476 O O . ILE C 2 466 ? 4.684 30.496 14.506 1.00 124.34 463 ILE C O 1
ATOM 8481 N N . VAL C 2 467 ? 3.735 32.400 15.217 1.00 158.16 464 VAL C N 1
ATOM 8482 C CA . VAL C 2 467 ? 3.023 31.807 16.342 1.00 142.06 464 VAL C CA 1
ATOM 8483 C C . VAL C 2 467 ? 1.669 31.271 15.866 1.00 140.56 464 VAL C C 1
ATOM 8484 O O . VAL C 2 467 ? 0.949 31.879 15.051 1.00 136.48 464 VAL C O 1
ATOM 8488 N N . VAL C 2 468 ? 1.302 30.131 16.441 1.00 121.24 465 VAL C N 1
ATOM 8489 C CA . VAL C 2 468 ? -0.009 29.528 16.263 1.00 112.43 465 VAL C CA 1
ATOM 8490 C C . VAL C 2 468 ? -0.999 30.177 17.234 1.00 117.18 465 VAL C C 1
ATOM 8491 O O . VAL C 2 468 ? -0.837 30.081 18.439 1.00 122.67 465 VAL C O 1
ATOM 8495 N N . TYR C 2 469 ? -2.045 30.819 16.723 1.00 138.73 466 TYR C N 1
ATOM 8496 C CA . TYR C 2 469 ? -3.090 31.294 17.622 1.00 144.07 466 TYR C CA 1
ATOM 8497 C C . TYR C 2 469 ? -4.319 30.392 17.514 1.00 136.78 466 TYR C C 1
ATOM 8498 O O . TYR C 2 469 ? -4.443 29.558 16.607 1.00 141.46 466 TYR C O 1
ATOM 8507 N N . ARG C 2 470 ? -5.210 30.536 18.498 1.00 134.59 467 ARG C N 1
ATOM 8508 C CA . ARG C 2 470 ? -6.532 29.892 18.534 1.00 141.52 467 ARG C CA 1
ATOM 8509 C C . ARG C 2 470 ? -7.551 31.007 18.853 1.00 146.57 467 ARG C C 1
ATOM 8510 O O . ARG C 2 470 ? -7.171 32.012 19.487 1.00 129.17 467 ARG C O 1
ATOM 8518 N N . GLU C 2 471 ? -8.791 30.923 18.312 1.00 131.19 468 GLU C N 1
ATOM 8519 C CA . GLU C 2 471 ? -9.894 31.875 18.553 1.00 106.58 468 GLU C CA 1
ATOM 8520 C C . GLU C 2 471 ? -10.998 31.221 19.408 1.00 108.62 468 GLU C C 1
ATOM 8521 O O . GLU C 2 471 ? -11.278 30.013 19.303 1.00 100.83 468 GLU C O 1
ATOM 8527 N N . THR C 2 472 ? -11.632 32.028 20.265 1.00 115.88 469 THR C N 1
ATOM 8528 C CA . THR C 2 472 ? -12.806 31.568 21.022 1.00 125.95 469 THR C CA 1
ATOM 8529 C C . THR C 2 472 ? -13.699 32.776 21.334 1.00 137.05 469 THR C C 1
ATOM 8530 O O . THR C 2 472 ? -13.518 33.844 20.785 1.00 133.68 469 THR C O 1
ATOM 8534 N N . VAL C 2 473 ? -14.714 32.559 22.167 1.00 145.85 470 VAL C N 1
ATOM 8535 C CA . VAL C 2 473 ? -15.558 33.618 22.657 1.00 139.76 470 VAL C CA 1
ATOM 8536 C C . VAL C 2 473 ? -15.611 33.488 24.180 1.00 146.25 470 VAL C C 1
ATOM 8537 O O . VAL C 2 473 ? -15.455 32.378 24.717 1.00 162.60 470 VAL C O 1
ATOM 8541 N N . SER C 2 474 ? -15.827 34.626 24.857 1.00 143.03 471 SER C N 1
ATOM 8542 C CA . SER C 2 474 ? -15.585 34.784 26.314 1.00 142.81 471 SER C CA 1
ATOM 8543 C C . SER C 2 474 ? -16.888 34.941 27.105 1.00 153.14 471 SER C C 1
ATOM 8544 O O . SER C 2 474 ? -16.925 34.613 28.303 1.00 155.48 471 SER C O 1
ATOM 8547 N N . GLN C 2 475 ? -17.925 35.445 26.415 1.00 160.69 472 GLN C N 1
ATOM 8548 C CA . GLN C 2 475 ? -19.301 35.644 26.865 1.00 165.81 472 GLN C CA 1
ATOM 8549 C C . GLN C 2 475 ? -20.246 34.666 26.139 1.00 165.76 472 GLN C C 1
ATOM 8550 O O . GLN C 2 475 ? -19.959 34.128 25.039 1.00 131.25 472 GLN C O 1
ATOM 8556 N N . LEU C 2 476 ? -21.418 34.473 26.749 1.00 168.80 473 LEU C N 1
ATOM 8557 C CA . LEU C 2 476 ? -22.590 33.953 26.042 1.00 152.23 473 LEU C CA 1
ATOM 8558 C C . LEU C 2 476 ? -23.098 35.033 25.072 1.00 142.55 473 LEU C C 1
ATOM 8559 O O . LEU C 2 476 ? -23.065 36.245 25.354 1.00 135.47 473 LEU C O 1
ATOM 8564 N N . SER C 2 477 ? -23.575 34.604 23.907 1.00 141.71 474 SER C N 1
ATOM 8565 C CA . SER C 2 477 ? -24.021 35.547 22.928 1.00 142.91 474 SER C CA 1
ATOM 8566 C C . SER C 2 477 ? -25.529 35.759 23.057 1.00 163.77 474 SER C C 1
ATOM 8567 O O . SER C 2 477 ? -26.265 34.937 23.617 1.00 151.32 474 SER C O 1
ATOM 8570 N N . PRO C 2 478 ? -26.045 36.872 22.492 1.00 156.02 475 PRO C N 1
ATOM 8571 C CA . PRO C 2 478 ? -27.475 36.986 22.212 1.00 141.44 475 PRO C CA 1
ATOM 8572 C C . PRO C 2 478 ? -27.859 35.959 21.134 1.00 144.24 475 PRO C C 1
ATOM 8573 O O . PRO C 2 478 ? -26.983 35.475 20.436 1.00 176.61 475 PRO C O 1
ATOM 8577 N N . GLN C 2 479 ? -29.151 35.644 20.978 1.00 149.47 476 GLN C N 1
ATOM 8578 C CA . GLN C 2 479 ? -29.632 34.902 19.783 1.00 150.18 476 GLN C CA 1
ATOM 8579 C C . GLN C 2 479 ? -29.396 35.765 18.534 1.00 144.43 476 GLN C C 1
ATOM 8580 O O . GLN C 2 479 ? -29.727 36.946 18.532 1.00 149.58 476 GLN C O 1
ATOM 8586 N N . VAL C 2 480 ? -28.779 35.227 17.479 1.00 150.81 477 VAL C N 1
ATOM 8587 C CA . VAL C 2 480 ? -28.542 36.068 16.310 1.00 160.12 477 VAL C CA 1
ATOM 8588 C C . VAL C 2 480 ? -28.968 35.332 15.044 1.00 161.29 477 VAL C C 1
ATOM 8589 O O . VAL C 2 480 ? -28.776 34.119 14.929 1.00 130.58 477 VAL C O 1
ATOM 8593 N N . GLU C 2 481 ? -29.506 36.128 14.112 1.00 153.02 478 GLU C N 1
ATOM 8594 C CA . GLU C 2 481 ? -30.122 35.691 12.848 1.00 154.93 478 GLU C CA 1
ATOM 8595 C C . GLU C 2 481 ? -29.088 35.804 11.727 1.00 134.27 478 GLU C C 1
ATOM 8596 O O . GLU C 2 481 ? -28.503 36.862 11.534 1.00 131.41 478 GLU C O 1
ATOM 8602 N N . GLY C 2 482 ? -28.873 34.688 11.020 1.00 133.14 479 GLY C N 1
ATOM 8603 C CA . GLY C 2 482 ? -28.051 34.601 9.831 1.00 145.76 479 GLY C CA 1
ATOM 8604 C C . GLY C 2 482 ? -28.942 34.327 8.644 1.00 153.53 479 GLY C C 1
ATOM 8605 O O . GLY C 2 482 ? -29.679 33.332 8.657 1.00 140.13 479 GLY C O 1
ATOM 8606 N N . LYS C 2 483 ? -28.833 35.201 7.634 1.00 158.43 480 LYS C N 1
ATOM 8607 C CA . LYS C 2 483 ? -29.690 35.247 6.467 1.00 155.30 480 LYS C CA 1
ATOM 8608 C C . LYS C 2 483 ? -28.871 34.841 5.250 1.00 152.89 480 LYS C C 1
ATOM 8609 O O . LYS C 2 483 ? -27.671 35.093 5.180 1.00 156.21 480 LYS C O 1
ATOM 8615 N N . SER C 2 484 ? -29.530 34.184 4.300 1.00 154.98 481 SER C N 1
ATOM 8616 C CA . SER C 2 484 ? -28.890 33.716 3.085 1.00 179.13 481 SER C CA 1
ATOM 8617 C C . SER C 2 484 ? -28.846 34.868 2.090 1.00 184.94 481 SER C C 1
ATOM 8618 O O . SER C 2 484 ? -29.533 35.865 2.292 1.00 185.27 481 SER C O 1
ATOM 8621 N N . PRO C 2 485 ? -28.050 34.775 0.999 1.00 190.71 482 PRO C N 1
ATOM 8622 C CA . PRO C 2 485 ? -28.085 35.749 -0.096 1.00 217.21 482 PRO C CA 1
ATOM 8623 C C . PRO C 2 485 ? -29.488 36.158 -0.569 1.00 217.23 482 PRO C C 1
ATOM 8624 O O . PRO C 2 485 ? -29.740 37.337 -0.852 1.00 186.17 482 PRO C O 1
ATOM 8628 N N . ASN C 2 486 ? -30.376 35.167 -0.674 1.00 217.48 483 ASN C N 1
ATOM 8629 C CA . ASN C 2 486 ? -31.738 35.380 -1.163 1.00 212.37 483 ASN C CA 1
ATOM 8630 C C . ASN C 2 486 ? -32.645 35.957 -0.065 1.00 186.61 483 ASN C C 1
ATOM 8631 O O . ASN C 2 486 ? -33.796 36.268 -0.335 1.00 165.59 483 ASN C O 1
ATOM 8636 N N . LYS C 2 487 ? -32.133 36.070 1.168 1.00 192.86 484 LYS C N 1
ATOM 8637 C CA . LYS C 2 487 ? -32.723 36.837 2.285 1.00 196.41 484 LYS C CA 1
ATOM 8638 C C . LYS C 2 487 ? -34.022 36.196 2.796 1.00 181.88 484 LYS C C 1
ATOM 8639 O O . LYS C 2 487 ? -34.682 36.758 3.639 1.00 150.09 484 LYS C O 1
ATOM 8645 N N . HIS C 2 488 ? -34.363 35.003 2.320 1.00 174.34 485 HIS C N 1
ATOM 8646 C CA . HIS C 2 488 ? -35.598 34.385 2.718 1.00 208.42 485 HIS C CA 1
ATOM 8647 C C . HIS C 2 488 ? -35.329 33.105 3.507 1.00 177.83 485 HIS C C 1
ATOM 8648 O O . HIS C 2 488 ? -36.256 32.486 4.013 1.00 194.96 485 HIS C O 1
ATOM 8655 N N . ASN C 2 489 ? -34.046 32.748 3.662 1.00 173.88 486 ASN C N 1
ATOM 8656 C CA . ASN C 2 489 ? -33.579 31.686 4.586 1.00 182.03 486 ASN C CA 1
ATOM 8657 C C . ASN C 2 489 ? -32.721 32.335 5.679 1.00 189.03 486 ASN C C 1
ATOM 8658 O O . ASN C 2 489 ? -32.040 33.348 5.460 1.00 181.29 486 ASN C O 1
ATOM 8663 N N . ARG C 2 490 ? -32.696 31.710 6.853 1.00 167.31 487 ARG C N 1
ATOM 8664 C CA . ARG C 2 490 ? -32.508 32.477 8.092 1.00 153.09 487 ARG C CA 1
ATOM 8665 C C . ARG C 2 490 ? -32.587 31.539 9.299 1.00 136.76 487 ARG C C 1
ATOM 8666 O O . ARG C 2 490 ? -33.678 31.040 9.644 1.00 135.94 487 ARG C O 1
ATOM 8674 N N . PHE C 2 491 ? -31.406 31.347 9.932 1.00 136.52 488 PHE C N 1
ATOM 8675 C CA . PHE C 2 491 ? -31.205 30.583 11.150 1.00 132.56 488 PHE C CA 1
ATOM 8676 C C . PHE C 2 491 ? -30.844 31.484 12.332 1.00 145.77 488 PHE C C 1
ATOM 8677 O O . PHE C 2 491 ? -30.187 32.481 12.174 1.00 114.61 488 PHE C O 1
ATOM 8685 N N . TYR C 2 492 ? -31.222 31.016 13.519 1.00 147.98 489 TYR C N 1
ATOM 8686 C CA . TYR C 2 492 ? -30.982 31.687 14.771 1.00 141.51 489 TYR C CA 1
ATOM 8687 C C . TYR C 2 492 ? -30.104 30.801 15.638 1.00 133.61 489 TYR C C 1
ATOM 8688 O O . TYR C 2 492 ? -30.525 29.662 15.953 1.00 111.40 489 TYR C O 1
ATOM 8697 N N . ILE C 2 493 ? -28.910 31.307 15.991 1.00 139.98 490 ILE C N 1
ATOM 8698 C CA . ILE C 2 493 ? -27.975 30.561 16.850 1.00 142.98 490 ILE C CA 1
ATOM 8699 C C . ILE C 2 493 ? -27.379 31.457 17.933 1.00 143.77 490 ILE C C 1
ATOM 8700 O O . ILE C 2 493 ? -27.294 32.671 17.773 1.00 129.21 490 ILE C O 1
ATOM 8705 N N . THR C 2 494 ? -26.964 30.826 19.040 1.00 137.65 491 THR C N 1
ATOM 8706 C CA . THR C 2 494 ? -26.153 31.452 20.098 1.00 150.22 491 THR C CA 1
ATOM 8707 C C . THR C 2 494 ? -24.885 30.622 20.299 1.00 161.86 491 THR C C 1
ATOM 8708 O O . THR C 2 494 ? -24.885 29.437 20.017 1.00 149.99 491 THR C O 1
ATOM 8712 N N . VAL C 2 495 ? -23.805 31.275 20.731 1.00 175.66 492 VAL C N 1
ATOM 8713 C CA . VAL C 2 495 ? -22.547 30.614 21.053 1.00 152.17 492 VAL C CA 1
ATOM 8714 C C . VAL C 2 495 ? -22.224 30.940 22.504 1.00 154.56 492 VAL C C 1
ATOM 8715 O O . VAL C 2 495 ? -22.265 32.106 22.897 1.00 152.78 492 VAL C O 1
ATOM 8719 N N . GLU C 2 496 ? -21.838 29.905 23.249 1.00 164.41 493 GLU C N 1
ATOM 8720 C CA . GLU C 2 496 ? -21.258 30.077 24.568 1.00 161.49 493 GLU C CA 1
ATOM 8721 C C . GLU C 2 496 ? -19.932 29.332 24.599 1.00 143.13 493 GLU C C 1
ATOM 8722 O O . GLU C 2 496 ? -19.789 28.330 23.915 1.00 153.53 493 GLU C O 1
ATOM 8728 N N . PRO C 2 497 ? -18.933 29.799 25.364 1.00 130.73 494 PRO C N 1
ATOM 8729 C CA . PRO C 2 497 ? -17.804 28.969 25.749 1.00 117.28 494 PRO C CA 1
ATOM 8730 C C . PRO C 2 497 ? -18.308 27.575 26.112 1.00 106.98 494 PRO C C 1
ATOM 8731 O O . PRO C 2 497 ? -19.255 27.440 26.861 1.00 129.84 494 PRO C O 1
ATOM 8735 N N . LEU C 2 498 ? -17.640 26.561 25.568 1.00 107.80 495 LEU C N 1
ATOM 8736 C CA . LEU C 2 498 ? -17.815 25.170 25.943 1.00 112.52 495 LEU C CA 1
ATOM 8737 C C . LEU C 2 498 ? -17.336 24.961 27.385 1.00 114.60 495 LEU C C 1
ATOM 8738 O O . LEU C 2 498 ? -16.336 25.529 27.792 1.00 109.64 495 LEU C O 1
ATOM 8743 N N . GLU C 2 499 ? -18.051 24.086 28.106 1.00 122.98 496 GLU C N 1
ATOM 8744 C CA . GLU C 2 499 ? -17.747 23.725 29.496 1.00 153.80 496 GLU C CA 1
ATOM 8745 C C . GLU C 2 499 ? -16.329 23.126 29.588 1.00 155.18 496 GLU C C 1
ATOM 8746 O O . GLU C 2 499 ? -15.925 22.325 28.739 1.00 132.42 496 GLU C O 1
ATOM 8752 N N . ASP C 2 500 ? -15.575 23.486 30.643 1.00 174.33 497 ASP C N 1
ATOM 8753 C CA . ASP C 2 500 ? -14.159 23.098 30.770 1.00 178.01 497 ASP C CA 1
ATOM 8754 C C . ASP C 2 500 ? -14.040 21.577 30.813 1.00 161.88 497 ASP C C 1
ATOM 8755 O O . ASP C 2 500 ? -13.095 21.036 30.227 1.00 169.06 497 ASP C O 1
ATOM 8760 N N . GLU C 2 501 ? -15.004 20.896 31.466 1.00 137.83 498 GLU C N 1
ATOM 8761 C CA . GLU C 2 501 ? -15.018 19.420 31.585 1.00 147.85 498 GLU C CA 1
ATOM 8762 C C . GLU C 2 501 ? -14.997 18.816 30.178 1.00 136.52 498 GLU C C 1
ATOM 8763 O O . GLU C 2 501 ? -14.211 17.881 29.901 1.00 129.75 498 GLU C O 1
ATOM 8769 N N . LEU C 2 502 ? -15.878 19.327 29.297 1.00 150.71 499 LEU C N 1
ATOM 8770 C CA . LEU C 2 502 ? -16.009 18.806 27.944 1.00 158.90 499 LEU C CA 1
ATOM 8771 C C . LEU C 2 502 ? -14.755 19.159 27.132 1.00 150.32 499 LEU C C 1
ATOM 8772 O O . LEU C 2 502 ? -14.242 18.319 26.399 1.00 139.14 499 LEU C O 1
ATOM 8777 N N . PHE C 2 503 ? -14.266 20.389 27.275 1.00 162.58 500 PHE C N 1
ATOM 8778 C CA . PHE C 2 503 ? -13.081 20.868 26.555 1.00 154.02 500 PHE C CA 1
ATOM 8779 C C . PHE C 2 503 ? -11.863 19.994 26.868 1.00 147.48 500 PHE C C 1
ATOM 8780 O O . PHE C 2 503 ? -11.129 19.568 25.965 1.00 124.85 500 PHE C O 1
ATOM 8788 N N . LYS C 2 504 ? -11.664 19.737 28.163 1.00 159.26 501 LYS C N 1
ATOM 8789 C CA . LYS C 2 504 ? -10.483 19.039 28.676 1.00 157.46 501 LYS C CA 1
ATOM 8790 C C . LYS C 2 504 ? -10.600 17.568 28.301 1.00 151.03 501 LYS C C 1
ATOM 8791 O O . LYS C 2 504 ? -9.671 17.008 27.789 1.00 167.46 501 LYS C O 1
ATOM 8797 N N . ALA C 2 505 ? -11.798 17.002 28.390 1.00 146.04 502 ALA C N 1
ATOM 8798 C CA . ALA C 2 505 ? -12.027 15.608 28.009 1.00 154.10 502 ALA C CA 1
ATOM 8799 C C . ALA C 2 505 ? -11.846 15.399 26.493 1.00 158.67 502 ALA C C 1
ATOM 8800 O O . ALA C 2 505 ? -11.467 14.321 26.090 1.00 161.33 502 ALA C O 1
ATOM 8802 N N . LEU C 2 506 ? -12.055 16.422 25.655 1.00 155.48 503 LEU C N 1
ATOM 8803 C CA . LEU C 2 506 ? -11.715 16.340 24.224 1.00 155.74 503 LEU C CA 1
ATOM 8804 C C . LEU C 2 506 ? -10.203 16.440 24.034 1.00 152.47 503 LEU C C 1
ATOM 8805 O O . LEU C 2 506 ? -9.624 15.666 23.287 1.00 149.80 503 LEU C O 1
ATOM 8810 N N . GLN C 2 507 ? -9.571 17.361 24.758 1.00 162.82 504 GLN C N 1
ATOM 8811 C CA . GLN C 2 507 ? -8.126 17.599 24.727 1.00 155.06 504 GLN C CA 1
ATOM 8812 C C . GLN C 2 507 ? -7.340 16.351 25.150 1.00 144.32 504 GLN C C 1
ATOM 8813 O O . GLN C 2 507 ? -6.333 16.043 24.539 1.00 169.59 504 GLN C O 1
ATOM 8819 N N . GLU C 2 508 ? -7.759 15.687 26.234 1.00 144.65 505 GLU C N 1
ATOM 8820 C CA . GLU C 2 508 ? -7.014 14.550 26.786 1.00 164.97 505 GLU C CA 1
ATOM 8821 C C . GLU C 2 508 ? -7.635 13.219 26.328 1.00 149.99 505 GLU C C 1
ATOM 8822 O O . GLU C 2 508 ? -7.356 12.163 26.907 1.00 171.16 505 GLU C O 1
ATOM 8828 N N . GLY C 2 509 ? -8.437 13.252 25.253 1.00 131.13 506 GLY C N 1
ATOM 8829 C CA . GLY C 2 509 ? -8.740 12.059 24.419 1.00 152.70 506 GLY C CA 1
ATOM 8830 C C . GLY C 2 509 ? -9.811 11.122 24.970 1.00 167.57 506 GLY C C 1
ATOM 8831 O O . GLY C 2 509 ? -10.070 10.067 24.384 1.00 185.36 506 GLY C O 1
ATOM 8832 N N . LYS C 2 510 ? -10.450 11.499 26.081 1.00 169.76 507 LYS C N 1
ATOM 8833 C CA . LYS C 2 510 ? -11.533 10.737 26.676 1.00 170.74 507 LYS C CA 1
ATOM 8834 C C . LYS C 2 510 ? -12.709 10.720 25.701 1.00 169.36 507 LYS C C 1
ATOM 8835 O O . LYS C 2 510 ? -13.404 9.719 25.552 1.00 191.96 507 LYS C O 1
ATOM 8841 N N . LEU C 2 511 ? -12.891 11.814 24.962 1.00 176.48 508 LEU C N 1
ATOM 8842 C CA . LEU C 2 511 ? -13.974 11.859 24.009 1.00 170.39 508 LEU C CA 1
ATOM 8843 C C . LEU C 2 511 ? -13.462 12.025 22.579 1.00 171.48 508 LEU C C 1
ATOM 8844 O O . LEU C 2 511 ? -12.819 13.019 22.254 1.00 152.19 508 LEU C O 1
ATOM 8849 N N . LYS C 2 512 ? -13.827 11.072 21.715 1.00 154.96 509 LYS C N 1
ATOM 8850 C CA . LYS C 2 512 ? -13.613 11.199 20.273 1.00 165.29 509 LYS C CA 1
ATOM 8851 C C . LYS C 2 512 ? -14.307 12.458 19.732 1.00 157.41 509 LYS C C 1
ATOM 8852 O O . LYS C 2 512 ? -15.423 12.768 20.120 1.00 202.24 509 LYS C O 1
ATOM 8854 N N . GLU C 2 513 ? -13.666 13.148 18.787 1.00 140.25 510 GLU C N 1
ATOM 8855 C CA . GLU C 2 513 ? -14.306 14.261 18.093 1.00 148.79 510 GLU C CA 1
ATOM 8856 C C . GLU C 2 513 ? -15.022 13.694 16.867 1.00 136.96 510 GLU C C 1
ATOM 8857 O O . GLU C 2 513 ? -14.765 12.573 16.497 1.00 126.99 510 GLU C O 1
ATOM 8863 N N . GLY C 2 514 ? -15.923 14.463 16.250 1.00 150.52 511 GLY C N 1
ATOM 8864 C CA . GLY C 2 514 ? -16.596 14.063 15.002 1.00 152.16 511 GLY C CA 1
ATOM 8865 C C . GLY C 2 514 ? -18.115 14.044 15.126 1.00 154.76 511 GLY C C 1
ATOM 8866 O O . GLY C 2 514 ? -18.683 14.340 16.188 1.00 135.93 511 GLY C O 1
ATOM 8867 N N . LYS C 2 515 ? -18.787 13.737 14.010 1.00 137.15 512 LYS C N 1
ATOM 8868 C CA . LYS C 2 515 ? -20.243 13.806 13.908 1.00 151.97 512 LYS C CA 1
ATOM 8869 C C . LYS C 2 515 ? -20.884 12.784 14.854 1.00 156.87 512 LYS C C 1
ATOM 8870 O O . LYS C 2 515 ? -20.572 11.587 14.814 1.00 165.57 512 LYS C O 1
ATOM 8876 N N . VAL C 2 516 ? -21.833 13.274 15.658 1.00 161.94 513 VAL C N 1
ATOM 8877 C CA . VAL C 2 516 ? -22.531 12.509 16.687 1.00 149.82 513 VAL C CA 1
ATOM 8878 C C . VAL C 2 516 ? -23.467 11.522 15.993 1.00 143.67 513 VAL C C 1
ATOM 8879 O O . VAL C 2 516 ? -24.483 11.926 15.404 1.00 132.92 513 VAL C O 1
ATOM 8883 N N . LYS C 2 517 ? -23.119 10.235 16.034 1.00 176.26 514 LYS C N 1
ATOM 8884 C CA . LYS C 2 517 ? -23.900 9.216 15.304 1.00 225.91 514 LYS C CA 1
ATOM 8885 C C . LYS C 2 517 ? -24.793 8.431 16.271 1.00 235.30 514 LYS C C 1
ATOM 8886 O O . LYS C 2 517 ? -26.032 8.612 16.299 1.00 168.41 514 LYS C O 1
ATOM 8888 N N . GLY C 2 518 ? -24.148 7.527 17.019 1.00 230.89 515 GLY C N 1
ATOM 8889 C CA . GLY C 2 518 ? -24.790 6.767 18.083 1.00 240.63 515 GLY C CA 1
ATOM 8890 C C . GLY C 2 518 ? -25.380 7.724 19.094 1.00 232.05 515 GLY C C 1
ATOM 8891 O O . GLY C 2 518 ? -24.717 8.657 19.513 1.00 259.08 515 GLY C O 1
ATOM 8892 N N . LYS C 2 519 ? -26.647 7.527 19.444 1.00 245.27 516 LYS C N 1
ATOM 8893 C CA . LYS C 2 519 ? -27.383 8.592 20.086 1.00 228.41 516 LYS C CA 1
ATOM 8894 C C . LYS C 2 519 ? -27.214 8.526 21.594 1.00 226.39 516 LYS C C 1
ATOM 8895 O O . LYS C 2 519 ? -27.010 9.566 22.235 1.00 235.87 516 LYS C O 1
ATOM 8901 N N . GLU C 2 520 ? -27.224 7.303 22.132 1.00 214.33 517 GLU C N 1
ATOM 8902 C CA . GLU C 2 520 ? -27.082 7.088 23.583 1.00 248.09 517 GLU C CA 1
ATOM 8903 C C . GLU C 2 520 ? -25.620 7.282 24.028 1.00 247.58 517 GLU C C 1
ATOM 8904 O O . GLU C 2 520 ? -25.318 7.222 25.218 1.00 235.30 517 GLU C O 1
ATOM 8910 N N . SER C 2 521 ? -24.726 7.569 23.068 1.00 251.37 518 SER C N 1
ATOM 8911 C CA . SER C 2 521 ? -23.361 8.104 23.292 1.00 243.16 518 SER C CA 1
ATOM 8912 C C . SER C 2 521 ? -23.411 9.543 23.824 1.00 206.48 518 SER C C 1
ATOM 8913 O O . SER C 2 521 ? -22.382 10.070 24.276 1.00 165.23 518 SER C O 1
ATOM 8916 N N . ALA C 2 522 ? -24.604 10.152 23.842 1.00 202.67 519 ALA C N 1
ATOM 8917 C CA . ALA C 2 522 ? -24.810 11.441 24.532 1.00 190.67 519 ALA C CA 1
ATOM 8918 C C . ALA C 2 522 ? -24.501 11.340 26.040 1.00 184.46 519 ALA C C 1
ATOM 8919 O O . ALA C 2 522 ? -24.271 12.369 26.694 1.00 166.28 519 ALA C O 1
ATOM 8921 N N . ASN C 2 523 ? -24.518 10.111 26.585 1.00 194.21 520 ASN C N 1
ATOM 8922 C CA . ASN C 2 523 ? -24.143 9.800 27.975 1.00 197.60 520 ASN C CA 1
ATOM 8923 C C . ASN C 2 523 ? -22.773 10.387 28.331 1.00 182.69 520 ASN C C 1
ATOM 8924 O O . ASN C 2 523 ? -22.574 10.931 29.439 1.00 156.14 520 ASN C O 1
ATOM 8929 N N . ASP C 2 524 ? -21.840 10.252 27.383 1.00 174.22 521 ASP C N 1
ATOM 8930 C CA . ASP C 2 524 ? -20.448 10.604 27.575 1.00 174.49 521 ASP C CA 1
ATOM 8931 C C . ASP C 2 524 ? -20.340 12.119 27.754 1.00 155.30 521 ASP C C 1
ATOM 8932 O O . ASP C 2 524 ? -19.590 12.588 28.650 1.00 143.27 521 ASP C O 1
ATOM 8937 N N . PHE C 2 525 ? -21.116 12.870 26.945 1.00 152.30 522 PHE C N 1
ATOM 8938 C CA . PHE C 2 525 ? -21.194 14.350 27.055 1.00 163.64 522 PHE C CA 1
ATOM 8939 C C . PHE C 2 525 ? -21.731 14.749 28.433 1.00 174.44 522 PHE C C 1
ATOM 8940 O O . PHE C 2 525 ? -21.237 15.688 29.019 1.00 178.55 522 PHE C O 1
ATOM 8948 N N . MET C 2 526 ? -22.741 14.034 28.936 1.00 162.99 523 MET C N 1
ATOM 8949 C CA . MET C 2 526 ? -23.296 14.243 30.277 1.00 144.56 523 MET C CA 1
ATOM 8950 C C . MET C 2 526 ? -22.198 14.054 31.329 1.00 151.67 523 MET C C 1
ATOM 8951 O O . MET C 2 526 ? -22.019 14.919 32.208 1.00 174.74 523 MET C O 1
ATOM 8956 N N . GLU C 2 527 ? -21.468 12.933 31.228 1.00 143.99 524 GLU C N 1
ATOM 8957 C CA . GLU C 2 527 ? -20.416 12.568 32.178 1.00 157.37 524 GLU C CA 1
ATOM 8958 C C . GLU C 2 527 ? -19.405 13.716 32.310 1.00 153.54 524 GLU C C 1
ATOM 8959 O O . GLU C 2 527 ? -18.859 14.016 33.411 1.00 177.28 524 GLU C O 1
ATOM 8965 N N . TYR C 2 528 ? -19.126 14.357 31.181 1.00 151.34 525 TYR C N 1
ATOM 8966 C CA . TYR C 2 528 ? -18.072 15.333 31.214 1.00 152.09 525 TYR C CA 1
ATOM 8967 C C . TYR C 2 528 ? -18.678 16.727 31.148 1.00 158.56 525 TYR C C 1
ATOM 8968 O O . TYR C 2 528 ? -18.061 17.643 30.614 1.00 196.69 525 TYR C O 1
ATOM 8977 N N . GLY C 2 529 ? -19.868 16.873 31.745 1.00 160.17 526 GLY C N 1
ATOM 8978 C CA . GLY C 2 529 ? -20.307 18.174 32.293 1.00 167.99 526 GLY C CA 1
ATOM 8979 C C . GLY C 2 529 ? -21.459 18.822 31.546 1.00 144.79 526 GLY C C 1
ATOM 8980 O O . GLY C 2 529 ? -22.046 19.797 32.028 1.00 154.00 526 GLY C O 1
ATOM 8981 N N . LEU C 2 530 ? -21.813 18.290 30.382 1.00 126.22 527 LEU C N 1
ATOM 8982 C CA . LEU C 2 530 ? -22.929 18.857 29.593 1.00 156.92 527 LEU C CA 1
ATOM 8983 C C . LEU C 2 530 ? -24.273 18.390 30.178 1.00 166.47 527 LEU C C 1
ATOM 8984 O O . LEU C 2 530 ? -24.380 17.313 30.715 1.00 144.59 527 LEU C O 1
ATOM 8989 N N . ASP C 2 531 ? -25.313 19.224 30.083 1.00 169.84 528 ASP C N 1
ATOM 8990 C CA . ASP C 2 531 ? -26.666 18.837 30.544 1.00 162.74 528 ASP C CA 1
ATOM 8991 C C . ASP C 2 531 ? -27.165 17.643 29.697 1.00 140.89 528 ASP C C 1
ATOM 8992 O O . ASP C 2 531 ? -26.766 17.461 28.573 1.00 155.44 528 ASP C O 1
ATOM 8997 N N . LYS C 2 532 ? -28.100 16.846 30.213 1.00 142.84 529 LYS C N 1
ATOM 8998 C CA . LYS C 2 532 ? -28.728 15.761 29.417 1.00 156.60 529 LYS C CA 1
ATOM 8999 C C . LYS C 2 532 ? -29.447 16.246 28.139 1.00 153.33 529 LYS C C 1
ATOM 9000 O O . LYS C 2 532 ? -29.288 15.646 27.065 1.00 156.85 529 LYS C O 1
ATOM 9006 N N . GLU C 2 533 ? -30.295 17.276 28.237 1.00 149.00 530 GLU C N 1
ATOM 9007 C CA . GLU C 2 533 ? -31.066 17.727 27.066 1.00 169.17 530 GLU C CA 1
ATOM 9008 C C . GLU C 2 533 ? -30.137 18.351 26.009 1.00 150.59 530 GLU C C 1
ATOM 9009 O O . GLU C 2 533 ? -30.308 18.095 24.814 1.00 160.07 530 GLU C O 1
ATOM 9015 N N . GLU C 2 534 ? -29.154 19.144 26.458 1.00 147.63 531 GLU C N 1
ATOM 9016 C CA . GLU C 2 534 ? -27.950 19.542 25.703 1.00 137.65 531 GLU C CA 1
ATOM 9017 C C . GLU C 2 534 ? -27.292 18.348 24.989 1.00 129.03 531 GLU C C 1
ATOM 9018 O O . GLU C 2 534 ? -26.952 18.434 23.811 1.00 127.37 531 GLU C O 1
ATOM 9024 N N . ALA C 2 535 ? -27.036 17.265 25.735 1.00 118.23 532 ALA C N 1
ATOM 9025 C CA . ALA C 2 535 ? -26.291 16.097 25.260 1.00 117.97 532 ALA C CA 1
ATOM 9026 C C . ALA C 2 535 ? -27.035 15.356 24.152 1.00 117.84 532 ALA C C 1
ATOM 9027 O O . ALA C 2 535 ? -26.438 15.030 23.112 1.00 159.27 532 ALA C O 1
ATOM 9029 N N . ARG C 2 536 ? -28.334 15.121 24.323 1.00 136.52 533 ARG C N 1
ATOM 9030 C CA . ARG C 2 536 ? -29.091 14.359 23.326 1.00 155.33 533 ARG C CA 1
ATOM 9031 C C . ARG C 2 536 ? -29.012 15.027 21.951 1.00 147.13 533 ARG C C 1
ATOM 9032 O O . ARG C 2 536 ? -29.240 14.388 20.928 1.00 146.37 533 ARG C O 1
ATOM 9040 N N . LYS C 2 537 ? -28.912 16.352 21.990 1.00 143.54 534 LYS C N 1
ATOM 9041 C CA . LYS C 2 537 ? -29.060 17.217 20.858 1.00 153.85 534 LYS C CA 1
ATOM 9042 C C . LYS C 2 537 ? -27.694 17.747 20.413 1.00 141.67 534 LYS C C 1
ATOM 9043 O O . LYS C 2 537 ? -27.609 18.630 19.549 1.00 106.32 534 LYS C O 1
ATOM 9049 N N . VAL C 2 538 ? -26.600 17.227 20.981 1.00 154.84 535 VAL C N 1
ATOM 9050 C CA . VAL C 2 538 ? -25.278 17.465 20.361 1.00 145.81 535 VAL C CA 1
ATOM 9051 C C . VAL C 2 538 ? -25.255 16.701 19.030 1.00 143.32 535 VAL C C 1
ATOM 9052 O O . VAL C 2 538 ? -25.715 15.576 18.942 1.00 135.46 535 VAL C O 1
ATOM 9056 N N . TRP C 2 539 ? -24.708 17.339 17.998 1.00 148.54 536 TRP C N 1
ATOM 9057 C CA . TRP C 2 539 ? -24.982 16.964 16.599 1.00 148.25 536 TRP C CA 1
ATOM 9058 C C . TRP C 2 539 ? -23.707 16.658 15.825 1.00 147.30 536 TRP C C 1
ATOM 9059 O O . TRP C 2 539 ? -23.625 15.673 15.063 1.00 135.05 536 TRP C O 1
ATOM 9070 N N . ASP C 2 540 ? -22.718 17.550 16.006 1.00 139.23 537 ASP C N 1
ATOM 9071 C CA . ASP C 2 540 ? -21.347 17.353 15.578 1.00 122.19 537 ASP C CA 1
ATOM 9072 C C . ASP C 2 540 ? -20.417 17.945 16.634 1.00 120.66 537 ASP C C 1
ATOM 9073 O O . ASP C 2 540 ? -20.796 18.858 17.347 1.00 129.77 537 ASP C O 1
ATOM 9078 N N . VAL C 2 541 ? -19.208 17.388 16.695 1.00 125.57 538 VAL C N 1
ATOM 9079 C CA . VAL C 2 541 ? -18.168 17.770 17.614 1.00 119.63 538 VAL C CA 1
ATOM 9080 C C . VAL C 2 541 ? -16.862 17.929 16.842 1.00 131.52 538 VAL C C 1
ATOM 9081 O O . VAL C 2 541 ? -16.488 17.068 16.075 1.00 141.13 538 VAL C O 1
ATOM 9085 N N . TYR C 2 542 ? -16.093 18.966 17.158 1.00 124.86 539 TYR C N 1
ATOM 9086 C CA . TYR C 2 542 ? -15.079 19.414 16.215 1.00 123.43 539 TYR C CA 1
ATOM 9087 C C . TYR C 2 542 ? -14.371 20.683 16.691 1.00 114.24 539 TYR C C 1
ATOM 9088 O O . TYR C 2 542 ? -14.998 21.659 16.964 1.00 122.86 539 TYR C O 1
ATOM 9097 N N . ASN C 2 543 ? -13.036 20.699 16.663 1.00 112.67 540 ASN C N 1
ATOM 9098 C CA . ASN C 2 543 ? -12.209 21.867 17.116 1.00 132.24 540 ASN C CA 1
ATOM 9099 C C . ASN C 2 543 ? -12.496 22.243 18.579 1.00 133.09 540 ASN C C 1
ATOM 9100 O O . ASN C 2 543 ? -12.665 23.439 18.890 1.00 103.96 540 ASN C O 1
ATOM 9105 N N . ARG C 2 544 ? -12.508 21.232 19.465 1.00 134.66 541 ARG C N 1
ATOM 9106 C CA . ARG C 2 544 ? -13.055 21.399 20.811 1.00 136.64 541 ARG C CA 1
ATOM 9107 C C . ARG C 2 544 ? -14.410 22.115 20.753 1.00 128.78 541 ARG C C 1
ATOM 9108 O O . ARG C 2 544 ? -14.588 23.191 21.311 1.00 131.91 541 ARG C O 1
ATOM 9116 N N . SER C 2 545 ? -15.383 21.597 20.027 1.00 135.64 542 SER C N 1
ATOM 9117 C CA . SER C 2 545 ? -16.600 22.375 19.927 1.00 132.15 542 SER C CA 1
ATOM 9118 C C . SER C 2 545 ? -17.724 21.441 19.546 1.00 125.21 542 SER C C 1
ATOM 9119 O O . SER C 2 545 ? -17.451 20.376 19.090 1.00 136.92 542 SER C O 1
ATOM 9122 N N . VAL C 2 546 ? -18.951 21.907 19.756 1.00 106.54 543 VAL C N 1
ATOM 9123 C CA . VAL C 2 546 ? -20.134 21.106 19.622 1.00 111.67 543 VAL C CA 1
ATOM 9124 C C . VAL C 2 546 ? -21.272 21.972 19.095 1.00 118.32 543 VAL C C 1
ATOM 9125 O O . VAL C 2 546 ? -21.510 23.072 19.588 1.00 125.34 543 VAL C O 1
ATOM 9129 N N . PHE C 2 547 ? -21.970 21.453 18.076 1.00 115.40 544 PHE C N 1
ATOM 9130 C CA . PHE C 2 547 ? -23.117 22.113 17.468 1.00 106.78 544 PHE C CA 1
ATOM 9131 C C . PHE C 2 547 ? -24.369 21.309 17.834 1.00 121.62 544 PHE C C 1
ATOM 9132 O O . PHE C 2 547 ? -24.423 20.099 17.570 1.00 115.36 544 PHE C O 1
ATOM 9140 N N . ILE C 2 548 ? -25.324 21.995 18.489 1.00 124.58 545 ILE C N 1
ATOM 9141 C CA . ILE C 2 548 ? -26.338 21.418 19.365 1.00 117.85 545 ILE C CA 1
ATOM 9142 C C . ILE C 2 548 ? -27.695 22.038 19.016 1.00 108.12 545 ILE C C 1
ATOM 9143 O O . ILE C 2 548 ? -27.811 23.221 18.798 1.00 105.82 545 ILE C O 1
ATOM 9148 N N . ASN C 2 549 ? -28.735 21.205 19.063 1.00 128.72 546 ASN C N 1
ATOM 9149 C CA . ASN C 2 549 ? -29.968 21.378 18.272 1.00 143.06 546 ASN C CA 1
ATOM 9150 C C . ASN C 2 549 ? -31.171 21.724 19.162 1.00 141.25 546 ASN C C 1
ATOM 9151 O O . ASN C 2 549 ? -31.800 20.797 19.679 1.00 152.99 546 ASN C O 1
ATOM 9156 N N . ALA C 2 550 ? -31.543 23.018 19.238 1.00 128.37 547 ALA C N 1
ATOM 9157 C CA . ALA C 2 550 ? -32.578 23.546 20.189 1.00 166.55 547 ALA C CA 1
ATOM 9158 C C . ALA C 2 550 ? -33.978 23.604 19.555 1.00 175.72 547 ALA C C 1
ATOM 9159 O O . ALA C 2 550 ? -34.947 24.030 20.174 1.00 160.52 547 ALA C O 1
ATOM 9161 N N . THR C 2 551 ? -34.073 23.190 18.300 1.00 163.91 548 THR C N 1
ATOM 9162 C CA . THR C 2 551 ? -35.326 23.030 17.657 1.00 177.49 548 THR C CA 1
ATOM 9163 C C . THR C 2 551 ? -35.848 21.648 18.032 1.00 203.80 548 THR C C 1
ATOM 9164 O O . THR C 2 551 ? -35.175 20.663 17.743 1.00 238.57 548 THR C O 1
ATOM 9168 N N . ARG C 2 552 ? -37.010 21.595 18.696 1.00 207.39 549 ARG C N 1
ATOM 9169 C CA . ARG C 2 552 ? -37.773 20.350 18.835 1.00 227.71 549 ARG C CA 1
ATOM 9170 C C . ARG C 2 552 ? -38.609 20.046 17.578 1.00 235.22 549 ARG C C 1
ATOM 9171 O O . ARG C 2 552 ? -39.127 20.932 16.915 1.00 242.59 549 ARG C O 1
ATOM 9179 N N . GLY C 2 553 ? -38.758 18.742 17.324 1.00 246.34 550 GLY C N 1
ATOM 9180 C CA . GLY C 2 553 ? -39.598 18.204 16.260 1.00 219.73 550 GLY C CA 1
ATOM 9181 C C . GLY C 2 553 ? -38.766 17.668 15.109 1.00 199.76 550 GLY C C 1
ATOM 9182 O O . GLY C 2 553 ? -38.118 18.429 14.390 1.00 195.73 550 GLY C O 1
ATOM 9183 N N . TYR C 2 556 ? -37.722 16.891 10.445 1.00 137.33 553 TYR C N 1
ATOM 9184 C CA . TYR C 2 556 ? -37.335 18.225 10.038 1.00 166.80 553 TYR C CA 1
ATOM 9185 C C . TYR C 2 556 ? -35.819 18.381 10.097 1.00 178.05 553 TYR C C 1
ATOM 9186 O O . TYR C 2 556 ? -35.187 17.969 11.058 1.00 186.61 553 TYR C O 1
ATOM 9195 N N . LEU C 2 557 ? -35.260 19.012 9.062 1.00 181.53 554 LEU C N 1
ATOM 9196 C CA . LEU C 2 557 ? -33.836 19.330 9.001 1.00 169.60 554 LEU C CA 1
ATOM 9197 C C . LEU C 2 557 ? -33.015 18.153 8.460 1.00 158.80 554 LEU C C 1
ATOM 9198 O O . LEU C 2 557 ? -31.803 18.229 8.453 1.00 164.61 554 LEU C O 1
ATOM 9203 N N . ASP C 2 558 ? -33.646 17.055 8.057 1.00 156.81 555 ASP C N 1
ATOM 9204 C CA . ASP C 2 558 ? -32.881 15.841 7.896 1.00 176.84 555 ASP C CA 1
ATOM 9205 C C . ASP C 2 558 ? -32.137 15.874 6.561 1.00 191.11 555 ASP C C 1
ATOM 9206 O O . ASP C 2 558 ? -31.112 15.202 6.389 1.00 190.56 555 ASP C O 1
ATOM 9211 N N . GLU C 2 559 ? -32.584 16.727 5.639 1.00 184.17 556 GLU C N 1
ATOM 9212 C CA . GLU C 2 559 ? -31.766 16.964 4.457 1.00 211.78 556 GLU C CA 1
ATOM 9213 C C . GLU C 2 559 ? -30.674 17.989 4.804 1.00 196.37 556 GLU C C 1
ATOM 9214 O O . GLU C 2 559 ? -29.496 17.761 4.518 1.00 192.81 556 GLU C O 1
ATOM 9220 N N . VAL C 2 560 ? -31.060 19.061 5.512 1.00 187.11 557 VAL C N 1
ATOM 9221 C CA . VAL C 2 560 ? -30.173 20.225 5.727 1.00 166.16 557 VAL C CA 1
ATOM 9222 C C . VAL C 2 560 ? -29.136 19.941 6.827 1.00 158.54 557 VAL C C 1
ATOM 9223 O O . VAL C 2 560 ? -28.099 20.603 6.856 1.00 163.67 557 VAL C O 1
ATOM 9227 N N . LYS C 2 561 ? -29.384 18.941 7.685 1.00 149.15 558 LYS C N 1
ATOM 9228 C CA . LYS C 2 561 ? -28.516 18.613 8.818 1.00 137.75 558 LYS C CA 1
ATOM 9229 C C . LYS C 2 561 ? -27.057 18.589 8.375 1.00 134.54 558 LYS C C 1
ATOM 9230 O O . LYS C 2 561 ? -26.182 19.135 9.056 1.00 146.10 558 LYS C O 1
ATOM 9236 N N . GLU C 2 562 ? -26.808 17.825 7.308 1.00 146.30 559 GLU C N 1
ATOM 9237 C CA . GLU C 2 562 ? -25.460 17.494 6.869 1.00 149.50 559 GLU C CA 1
ATOM 9238 C C . GLU C 2 562 ? -24.771 18.768 6.368 1.00 141.85 559 GLU C C 1
ATOM 9239 O O . GLU C 2 562 ? -23.601 18.993 6.693 1.00 141.32 559 GLU C O 1
ATOM 9245 N N . LEU C 2 563 ? -25.522 19.600 5.624 1.00 134.22 560 LEU C N 1
ATOM 9246 C CA . LEU C 2 563 ? -25.082 20.917 5.099 1.00 153.58 560 LEU C CA 1
ATOM 9247 C C . LEU C 2 563 ? -24.732 21.881 6.240 1.00 142.71 560 LEU C C 1
ATOM 9248 O O . LEU C 2 563 ? -23.755 22.628 6.158 1.00 142.02 560 LEU C O 1
ATOM 9253 N N . LEU C 2 564 ? -25.560 21.876 7.284 1.00 124.91 561 LEU C N 1
ATOM 9254 C CA . LEU C 2 564 ? -25.351 22.664 8.501 1.00 132.16 561 LEU C CA 1
ATOM 9255 C C . LEU C 2 564 ? -24.035 22.279 9.166 1.00 119.31 561 LEU C C 1
ATOM 9256 O O . LEU C 2 564 ? -23.285 23.181 9.568 1.00 141.98 561 LEU C O 1
ATOM 9261 N N . ILE C 2 565 ? -23.798 20.961 9.300 1.00 116.95 562 ILE C N 1
ATOM 9262 C CA . ILE C 2 565 ? -22.549 20.425 9.877 1.00 124.97 562 ILE C CA 1
ATOM 9263 C C . ILE C 2 565 ? -21.369 20.953 9.063 1.00 129.10 562 ILE C C 1
ATOM 9264 O O . ILE C 2 565 ? -20.397 21.450 9.666 1.00 128.73 562 ILE C O 1
ATOM 9269 N N . GLU C 2 566 ? -21.407 20.746 7.728 1.00 117.19 563 GLU C N 1
ATOM 9270 C CA . GLU C 2 566 ? -20.330 21.169 6.826 1.00 137.73 563 GLU C CA 1
ATOM 9271 C C . GLU C 2 566 ? -20.037 22.657 7.015 1.00 132.50 563 GLU C C 1
ATOM 9272 O O . GLU C 2 566 ? -18.854 23.048 7.137 1.00 155.78 563 GLU C O 1
ATOM 9278 N N . GLY C 2 567 ? -21.109 23.463 7.029 1.00 129.31 564 GLY C N 1
ATOM 9279 C CA . GLY C 2 567 ? -21.027 24.924 7.207 1.00 140.51 564 GLY C CA 1
ATOM 9280 C C . GLY C 2 567 ? -20.392 25.318 8.530 1.00 126.03 564 GLY C C 1
ATOM 9281 O O . GLY C 2 567 ? -19.599 26.280 8.575 1.00 116.86 564 GLY C O 1
ATOM 9282 N N . PHE C 2 568 ? -20.779 24.584 9.583 1.00 104.22 565 PHE C N 1
ATOM 9283 C CA . PHE C 2 568 ? -20.256 24.679 10.933 1.00 114.80 565 PHE C CA 1
ATOM 9284 C C . PHE C 2 568 ? -18.744 24.419 10.968 1.00 123.65 565 PHE C C 1
ATOM 9285 O O . PHE C 2 568 ? -17.958 25.249 11.481 1.00 130.89 565 PHE C O 1
ATOM 9293 N N . GLU C 2 569 ? -18.338 23.265 10.418 1.00 127.36 566 GLU C N 1
ATOM 9294 C CA . GLU C 2 569 ? -16.940 22.852 10.480 1.00 126.22 566 GLU C CA 1
ATOM 9295 C C . GLU C 2 569 ? -16.064 23.816 9.658 1.00 122.20 566 GLU C C 1
ATOM 9296 O O . GLU C 2 569 ? -14.997 24.286 10.155 1.00 117.93 566 GLU C O 1
ATOM 9302 N N . SER C 2 570 ? -16.556 24.206 8.469 1.00 106.95 567 SER C N 1
ATOM 9303 C CA . SER C 2 570 ? -15.899 25.191 7.575 1.00 126.47 567 SER C CA 1
ATOM 9304 C C . SER C 2 570 ? -15.672 26.528 8.282 1.00 116.88 567 SER C C 1
ATOM 9305 O O . SER C 2 570 ? -14.622 27.182 8.111 1.00 151.29 567 SER C O 1
ATOM 9308 N N . ALA C 2 571 ? -16.691 26.956 9.020 1.00 110.00 568 ALA C N 1
ATOM 9309 C CA . ALA C 2 571 ? -16.666 28.200 9.772 1.00 135.55 568 ALA C CA 1
ATOM 9310 C C . ALA C 2 571 ? -15.617 28.181 10.896 1.00 127.08 568 ALA C C 1
ATOM 9311 O O . ALA C 2 571 ? -15.023 29.218 11.208 1.00 109.46 568 ALA C O 1
ATOM 9313 N N . LEU C 2 572 ? -15.433 27.032 11.557 1.00 112.78 569 LEU C N 1
ATOM 9314 C CA . LEU C 2 572 ? -14.532 26.980 12.700 1.00 112.03 569 LEU C CA 1
ATOM 9315 C C . LEU C 2 572 ? -13.070 26.814 12.280 1.00 126.19 569 LEU C C 1
ATOM 9316 O O . LEU C 2 572 ? -12.169 27.187 13.066 1.00 162.53 569 LEU C O 1
ATOM 9321 N N . ASN C 2 573 ? -12.826 26.282 11.068 1.00 133.38 570 ASN C N 1
ATOM 9322 C CA . ASN C 2 573 ? -11.461 26.133 10.540 1.00 132.78 570 ASN C CA 1
ATOM 9323 C C . ASN C 2 573 ? -10.746 27.492 10.461 1.00 149.49 570 ASN C C 1
ATOM 9324 O O . ASN C 2 573 ? -9.577 27.627 10.904 1.00 200.18 570 ASN C O 1
ATOM 9329 N N . ASP C 2 574 ? -11.436 28.503 9.917 1.00 129.04 571 ASP C N 1
ATOM 9330 C CA . ASP C 2 574 ? -10.926 29.888 9.951 1.00 147.01 571 ASP C CA 1
ATOM 9331 C C . ASP C 2 574 ? -11.939 30.803 10.645 1.00 141.79 571 ASP C C 1
ATOM 9332 O O . ASP C 2 574 ? -12.923 31.182 10.035 1.00 158.23 571 ASP C O 1
ATOM 9337 N N . GLY C 2 575 ? -11.673 31.161 11.908 1.00 151.52 572 GLY C N 1
ATOM 9338 C CA . GLY C 2 575 ? -12.573 31.987 12.722 1.00 142.70 572 GLY C CA 1
ATOM 9339 C C . GLY C 2 575 ? -12.670 33.423 12.215 1.00 138.23 572 GLY C C 1
ATOM 9340 O O . GLY C 2 575 ? -12.025 33.801 11.250 1.00 125.42 572 GLY C O 1
ATOM 9341 N N . PRO C 2 576 ? -13.507 34.268 12.846 1.00 145.54 573 PRO C N 1
ATOM 9342 C CA . PRO C 2 576 ? -13.819 35.591 12.313 1.00 141.20 573 PRO C CA 1
ATOM 9343 C C . PRO C 2 576 ? -12.698 36.623 12.481 1.00 135.29 573 PRO C C 1
ATOM 9344 O O . PRO C 2 576 ? -12.521 37.483 11.624 1.00 158.58 573 PRO C O 1
ATOM 9348 N N . LEU C 2 577 ? -11.975 36.523 13.597 1.00 129.53 574 LEU C N 1
ATOM 9349 C CA . LEU C 2 577 ? -11.095 37.584 14.073 1.00 135.94 574 LEU C CA 1
ATOM 9350 C C . LEU C 2 577 ? -9.846 37.668 13.178 1.00 138.83 574 LEU C C 1
ATOM 9351 O O . LEU C 2 577 ? -9.479 38.742 12.690 1.00 137.35 574 LEU C O 1
ATOM 9356 N N . ALA C 2 578 ? -9.211 36.518 12.932 1.00 147.06 575 ALA C N 1
ATOM 9357 C CA . ALA C 2 578 ? -7.924 36.504 12.266 1.00 139.30 575 ALA C CA 1
ATOM 9358 C C . ALA C 2 578 ? -7.775 35.329 11.300 1.00 133.44 575 ALA C C 1
ATOM 9359 O O . ALA C 2 578 ? -6.680 35.110 10.791 1.00 125.52 575 ALA C O 1
ATOM 9361 N N . LYS C 2 579 ? -8.862 34.581 11.092 1.00 127.60 576 LYS C N 1
ATOM 9362 C CA . LYS C 2 579 ? -8.922 33.393 10.227 1.00 146.03 576 LYS C CA 1
ATOM 9363 C C . LYS C 2 579 ? -8.055 32.283 10.826 1.00 138.31 576 LYS C C 1
ATOM 9364 O O . LYS C 2 579 ? -7.414 31.531 10.097 1.00 149.20 576 LYS C O 1
ATOM 9370 N N . GLU C 2 580 ? -8.034 32.211 12.162 1.00 130.12 577 GLU C N 1
ATOM 9371 C CA . GLU C 2 580 ? -7.253 31.259 12.913 1.00 133.36 577 GLU C CA 1
ATOM 9372 C C . GLU C 2 580 ? -8.232 30.194 13.408 1.00 127.27 577 GLU C C 1
ATOM 9373 O O . GLU C 2 580 ? -9.429 30.441 13.461 1.00 135.83 577 GLU C O 1
ATOM 9379 N N . ILE C 2 581 ? -7.710 29.031 13.810 1.00 109.80 578 ILE C N 1
ATOM 9380 C CA . ILE C 2 581 ? -8.544 27.907 14.241 1.00 111.35 578 ILE C CA 1
ATOM 9381 C C . ILE C 2 581 ? -9.406 28.381 15.428 1.00 108.58 578 ILE C C 1
ATOM 9382 O O . ILE C 2 581 ? -8.905 28.881 16.423 1.00 123.65 578 ILE C O 1
ATOM 9387 N N . ALA C 2 582 ? -10.721 28.166 15.354 1.00 116.85 579 ALA C N 1
ATOM 9388 C CA . ALA C 2 582 ? -11.543 28.369 16.507 1.00 116.21 579 ALA C CA 1
ATOM 9389 C C . ALA C 2 582 ? -11.575 27.102 17.381 1.00 127.14 579 ALA C C 1
ATOM 9390 O O . ALA C 2 582 ? -11.407 25.970 16.940 1.00 139.73 579 ALA C O 1
ATOM 9392 N N . MET C 2 583 ? -11.817 27.300 18.670 1.00 113.82 580 MET C N 1
ATOM 9393 C CA . MET C 2 583 ? -12.067 26.184 19.535 1.00 125.62 580 MET C CA 1
ATOM 9394 C C . MET C 2 583 ? -12.900 26.651 20.720 1.00 120.46 580 MET C C 1
ATOM 9395 O O . MET C 2 583 ? -13.088 27.833 20.961 1.00 116.54 580 MET C O 1
ATOM 9400 N N . GLY C 2 584 ? -13.336 25.665 21.489 1.00 125.62 581 GLY C N 1
ATOM 9401 C CA . GLY C 2 584 ? -13.806 25.873 22.846 1.00 136.46 581 GLY C CA 1
ATOM 9402 C C . GLY C 2 584 ? -15.235 26.358 22.884 1.00 128.40 581 GLY C C 1
ATOM 9403 O O . GLY C 2 584 ? -15.587 27.043 23.831 1.00 155.31 581 GLY C O 1
ATOM 9404 N N . LEU C 2 585 ? -16.047 25.951 21.899 1.00 117.07 582 LEU C N 1
ATOM 9405 C CA . LEU C 2 585 ? -17.334 26.578 21.610 1.00 121.11 582 LEU C CA 1
ATOM 9406 C C . LEU C 2 585 ? -18.496 25.582 21.742 1.00 129.68 582 LEU C C 1
ATOM 9407 O O . LEU C 2 585 ? -18.415 24.472 21.268 1.00 106.37 582 LEU C O 1
ATOM 9412 N N . LYS C 2 586 ? -19.604 26.021 22.370 1.00 140.66 583 LYS C N 1
ATOM 9413 C CA . LYS C 2 586 ? -20.944 25.493 22.111 1.00 134.47 583 LYS C CA 1
ATOM 9414 C C . LYS C 2 586 ? -21.673 26.412 21.125 1.00 127.56 583 LYS C C 1
ATOM 9415 O O . LYS C 2 586 ? -21.796 27.603 21.361 1.00 109.68 583 LYS C O 1
ATOM 9421 N N . PHE C 2 587 ? -22.224 25.809 20.071 1.00 124.24 584 PHE C N 1
ATOM 9422 C CA . PHE C 2 587 ? -23.212 26.415 19.253 1.00 115.88 584 PHE C CA 1
ATOM 9423 C C . PHE C 2 587 ? -24.557 25.772 19.539 1.00 127.90 584 PHE C C 1
ATOM 9424 O O . PHE C 2 587 ? -24.707 24.584 19.372 1.00 103.96 584 PHE C O 1
ATOM 9432 N N . LYS C 2 588 ? -25.532 26.611 19.895 1.00 133.15 585 LYS C N 1
ATOM 9433 C CA . LYS C 2 588 ? -26.926 26.234 20.016 1.00 130.36 585 LYS C CA 1
ATOM 9434 C C . LYS C 2 588 ? -27.713 26.809 18.833 1.00 129.00 585 LYS C C 1
ATOM 9435 O O . LYS C 2 588 ? -27.731 28.030 18.606 1.00 106.73 585 LYS C O 1
ATOM 9441 N N . LEU C 2 589 ? -28.341 25.910 18.066 1.00 138.15 586 LEU C N 1
ATOM 9442 C CA . LEU C 2 589 ? -29.269 26.290 17.010 1.00 127.47 586 LEU C CA 1
ATOM 9443 C C . LEU C 2 589 ? -30.667 26.379 17.620 1.00 140.91 586 LEU C C 1
ATOM 9444 O O . LEU C 2 589 ? -31.241 25.353 18.018 1.00 136.21 586 LEU C O 1
ATOM 9449 N N . HIS C 2 590 ? -31.202 27.599 17.684 1.00 147.65 587 HIS C N 1
ATOM 9450 C CA . HIS C 2 590 ? -32.429 27.863 18.429 1.00 145.88 587 HIS C CA 1
ATOM 9451 C C . HIS C 2 590 ? -33.656 27.712 17.544 1.00 154.44 587 HIS C C 1
ATOM 9452 O O . HIS C 2 590 ? -34.655 27.089 17.941 1.00 160.28 587 HIS C O 1
ATOM 9459 N N . ASP C 2 591 ? -33.590 28.329 16.369 1.00 150.49 588 ASP C N 1
ATOM 9460 C CA . ASP C 2 591 ? -34.794 28.467 15.561 1.00 159.66 588 ASP C CA 1
ATOM 9461 C C . ASP C 2 591 ? -34.389 28.759 14.117 1.00 164.07 588 ASP C C 1
ATOM 9462 O O . ASP C 2 591 ? -33.284 29.219 13.906 1.00 158.14 588 ASP C O 1
ATOM 9467 N N . ALA C 2 592 ? -35.241 28.427 13.137 1.00 171.05 589 ALA C N 1
ATOM 9468 C CA . ALA C 2 592 ? -34.864 28.643 11.721 1.00 152.05 589 ALA C CA 1
ATOM 9469 C C . ALA C 2 592 ? -36.064 28.531 10.763 1.00 156.63 589 ALA C C 1
ATOM 9470 O O . ALA C 2 592 ? -36.956 27.678 10.954 1.00 140.41 589 ALA C O 1
ATOM 9472 N N . LYS C 2 593 ? -36.057 29.393 9.729 1.00 148.81 590 LYS C N 1
ATOM 9473 C CA . LYS C 2 593 ? -37.142 29.578 8.775 1.00 153.71 590 LYS C CA 1
ATOM 9474 C C . LYS C 2 593 ? -36.605 29.452 7.343 1.00 158.99 590 LYS C C 1
ATOM 9475 O O . LYS C 2 593 ? -35.623 30.066 6.989 1.00 141.69 590 LYS C O 1
ATOM 9481 N N . LEU C 2 594 ? -37.283 28.636 6.538 1.00 157.98 591 LEU C N 1
ATOM 9482 C CA . LEU C 2 594 ? -36.880 28.399 5.164 1.00 167.74 591 LEU C CA 1
ATOM 9483 C C . LEU C 2 594 ? -38.059 28.709 4.238 1.00 166.96 591 LEU C C 1
ATOM 9484 O O . LEU C 2 594 ? -39.143 28.136 4.374 1.00 166.63 591 LEU C O 1
ATOM 9489 N N . HIS C 2 595 ? -37.816 29.670 3.343 1.00 179.21 592 HIS C N 1
ATOM 9490 C CA . HIS C 2 595 ? -38.830 30.229 2.448 1.00 174.73 592 HIS C CA 1
ATOM 9491 C C . HIS C 2 595 ? -39.172 29.247 1.319 1.00 154.16 592 HIS C C 1
ATOM 9492 O O . HIS C 2 595 ? -40.332 29.106 0.954 1.00 176.25 592 HIS C O 1
ATOM 9499 N N . GLU C 2 596 ? -38.157 28.543 0.811 1.00 160.81 593 GLU C N 1
ATOM 9500 C CA . GLU C 2 596 ? -38.300 27.631 -0.319 1.00 161.28 593 GLU C CA 1
ATOM 9501 C C . GLU C 2 596 ? -38.900 26.297 0.141 1.00 148.51 593 GLU C C 1
ATOM 9502 O O . GLU C 2 596 ? -39.055 26.042 1.339 1.00 136.04 593 GLU C O 1
ATOM 9508 N N . ASP C 2 597 ? -39.214 25.457 -0.855 1.00 142.77 594 ASP C N 1
ATOM 9509 C CA . ASP C 2 597 ? -39.603 24.055 -0.707 1.00 170.33 594 ASP C CA 1
ATOM 9510 C C . ASP C 2 597 ? -38.519 23.239 0.014 1.00 168.11 594 ASP C C 1
ATOM 9511 O O . ASP C 2 597 ? -37.315 23.498 -0.135 1.00 186.44 594 ASP C O 1
ATOM 9516 N N . ALA C 2 598 ? -38.975 22.175 0.692 1.00 159.36 595 ALA C N 1
ATOM 9517 C CA . ALA C 2 598 ? -38.140 21.208 1.370 1.00 171.58 595 ALA C CA 1
ATOM 9518 C C . ALA C 2 598 ? -37.155 20.592 0.368 1.00 172.83 595 ALA C C 1
ATOM 9519 O O . ALA C 2 598 ? -36.045 20.164 0.741 1.00 175.96 595 ALA C O 1
ATOM 9521 N N . VAL C 2 599 ? -37.589 20.596 -0.901 1.00 174.89 596 VAL C N 1
ATOM 9522 C CA . VAL C 2 599 ? -37.040 19.836 -1.988 1.00 168.37 596 VAL C CA 1
ATOM 9523 C C . VAL C 2 599 ? -36.615 20.778 -3.122 1.00 149.68 596 VAL C C 1
ATOM 9524 O O . VAL C 2 599 ? -36.354 20.326 -4.230 1.00 136.23 596 VAL C O 1
ATOM 9528 N N . HIS C 2 600 ? -36.572 22.085 -2.846 1.00 140.88 597 HIS C N 1
ATOM 9529 C CA . HIS C 2 600 ? -35.970 23.030 -3.734 1.00 145.78 597 HIS C CA 1
ATOM 9530 C C . HIS C 2 600 ? -34.832 23.760 -3.034 1.00 165.91 597 HIS C C 1
ATOM 9531 O O . HIS C 2 600 ? -34.288 24.673 -3.636 1.00 168.44 597 HIS C O 1
ATOM 9538 N N . ARG C 2 601 ? -34.522 23.366 -1.785 1.00 199.82 598 ARG C N 1
ATOM 9539 C CA . ARG C 2 601 ? -33.529 24.051 -0.940 1.00 187.50 598 ARG C CA 1
ATOM 9540 C C . ARG C 2 601 ? -32.227 23.256 -0.996 1.00 170.32 598 ARG C C 1
ATOM 9541 O O . ARG C 2 601 ? -32.220 22.061 -0.737 1.00 157.76 598 ARG C O 1
ATOM 9549 N N . GLY C 2 602 ? -31.162 23.930 -1.410 1.00 175.32 599 GLY C N 1
ATOM 9550 C CA . GLY C 2 602 ? -29.858 23.345 -1.497 1.00 159.28 599 GLY C CA 1
ATOM 9551 C C . GLY C 2 602 ? -28.814 24.304 -0.947 1.00 149.50 599 GLY C C 1
ATOM 9552 O O . GLY C 2 602 ? -29.120 25.459 -0.679 1.00 153.07 599 GLY C O 1
ATOM 9553 N N . PRO C 2 603 ? -27.545 23.850 -0.867 1.00 133.19 600 PRO C N 1
ATOM 9554 C CA . PRO C 2 603 ? -26.466 24.475 -0.097 1.00 143.17 600 PRO C CA 1
ATOM 9555 C C . PRO C 2 603 ? -26.191 25.953 -0.429 1.00 142.15 600 PRO C C 1
ATOM 9556 O O . PRO C 2 603 ? -25.684 26.703 0.422 1.00 147.69 600 PRO C O 1
ATOM 9560 N N . ALA C 2 604 ? -26.605 26.393 -1.614 1.00 144.23 601 ALA C N 1
ATOM 9561 C CA . ALA C 2 604 ? -26.526 27.785 -1.988 1.00 159.69 601 ALA C CA 1
ATOM 9562 C C . ALA C 2 604 ? -27.492 28.665 -1.173 1.00 149.65 601 ALA C C 1
ATOM 9563 O O . ALA C 2 604 ? -27.410 29.884 -1.213 1.00 148.52 601 ALA C O 1
ATOM 9565 N N . GLN C 2 605 ? -28.426 28.055 -0.444 1.00 148.83 602 GLN C N 1
ATOM 9566 C CA . GLN C 2 605 ? -29.304 28.772 0.501 1.00 167.75 602 GLN C CA 1
ATOM 9567 C C . GLN C 2 605 ? -28.752 28.635 1.933 1.00 149.83 602 GLN C C 1
ATOM 9568 O O . GLN C 2 605 ? -28.483 29.610 2.637 1.00 139.38 602 GLN C O 1
ATOM 9574 N N . VAL C 2 606 ? -28.582 27.377 2.339 1.00 138.25 603 VAL C N 1
ATOM 9575 C CA . VAL C 2 606 ? -28.262 26.976 3.697 1.00 133.74 603 VAL C CA 1
ATOM 9576 C C . VAL C 2 606 ? -26.837 27.382 4.123 1.00 126.31 603 VAL C C 1
ATOM 9577 O O . VAL C 2 606 ? -26.676 27.884 5.215 1.00 120.75 603 VAL C O 1
ATOM 9581 N N . LEU C 2 607 ? -25.797 27.148 3.312 1.00 129.37 604 LEU C N 1
ATOM 9582 C CA . LEU C 2 607 ? -24.431 27.264 3.827 1.00 119.97 604 LEU C CA 1
ATOM 9583 C C . LEU C 2 607 ? -24.066 28.711 4.149 1.00 127.06 604 LEU C C 1
ATOM 9584 O O . LEU C 2 607 ? -23.526 28.970 5.219 1.00 177.01 604 LEU C O 1
ATOM 9589 N N . PRO C 2 608 ? -24.389 29.735 3.337 1.00 129.76 605 PRO C N 1
ATOM 9590 C CA . PRO C 2 608 ? -24.105 31.107 3.751 1.00 135.94 605 PRO C CA 1
ATOM 9591 C C . PRO C 2 608 ? -24.962 31.546 4.950 1.00 136.57 605 PRO C C 1
ATOM 9592 O O . PRO C 2 608 ? -24.499 32.287 5.783 1.00 135.69 605 PRO C O 1
ATOM 9596 N N . ALA C 2 609 ? -26.198 31.065 5.048 1.00 132.40 606 ALA C N 1
ATOM 9597 C CA . ALA C 2 609 ? -27.085 31.443 6.137 1.00 144.21 606 ALA C CA 1
ATOM 9598 C C . ALA C 2 609 ? -26.527 31.016 7.502 1.00 130.77 606 ALA C C 1
ATOM 9599 O O . ALA C 2 609 ? -26.454 31.816 8.405 1.00 157.45 606 ALA C O 1
ATOM 9601 N N . ILE C 2 610 ? -26.141 29.745 7.641 1.00 135.37 607 ILE C N 1
ATOM 9602 C CA . ILE C 2 610 ? -25.568 29.207 8.883 1.00 128.29 607 ILE C CA 1
ATOM 9603 C C . ILE C 2 610 ? -24.187 29.844 9.128 1.00 113.90 607 ILE C C 1
ATOM 9604 O O . ILE C 2 610 ? -23.880 30.238 10.205 1.00 112.71 607 ILE C O 1
ATOM 9609 N N . ARG C 2 611 ? -23.372 29.993 8.098 1.00 111.63 608 ARG C N 1
ATOM 9610 C CA . ARG C 2 611 ? -21.984 30.468 8.214 1.00 137.30 608 ARG C CA 1
ATOM 9611 C C . ARG C 2 611 ? -21.905 31.967 8.564 1.00 137.73 608 ARG C C 1
ATOM 9612 O O . ARG C 2 611 ? -21.054 32.367 9.368 1.00 134.96 608 ARG C O 1
ATOM 9620 N N . ASN C 2 612 ? -22.835 32.776 8.028 1.00 131.15 609 ASN C N 1
ATOM 9621 C CA . ASN C 2 612 ? -23.111 34.172 8.459 1.00 147.00 609 ASN C CA 1
ATOM 9622 C C . ASN C 2 612 ? -23.576 34.247 9.927 1.00 141.20 609 ASN C C 1
ATOM 9623 O O . ASN C 2 612 ? -23.169 35.093 10.676 1.00 138.41 609 ASN C O 1
ATOM 9628 N N . ALA C 2 613 ? -24.530 33.399 10.293 1.00 144.71 610 ALA C N 1
ATOM 9629 C CA . ALA C 2 613 ? -25.010 33.237 11.665 1.00 153.54 610 ALA C CA 1
ATOM 9630 C C . ALA C 2 613 ? -23.843 33.005 12.629 1.00 141.65 610 ALA C C 1
ATOM 9631 O O . ALA C 2 613 ? -23.768 33.630 13.663 1.00 125.73 610 ALA C O 1
ATOM 9633 N N . ILE C 2 614 ? -22.959 32.060 12.290 1.00 146.43 611 ILE C N 1
ATOM 9634 C CA . ILE C 2 614 ? -21.864 31.632 13.163 1.00 138.47 611 ILE C CA 1
ATOM 9635 C C . ILE C 2 614 ? -20.900 32.791 13.398 1.00 134.01 611 ILE C C 1
ATOM 9636 O O . ILE C 2 614 ? -20.544 33.020 14.541 1.00 144.13 611 ILE C O 1
ATOM 9641 N N . TYR C 2 615 ? -20.420 33.471 12.349 1.00 142.96 612 TYR C N 1
ATOM 9642 C CA . TYR C 2 615 ? -19.472 34.585 12.567 1.00 148.09 612 TYR C CA 1
ATOM 9643 C C . TYR C 2 615 ? -20.102 35.704 13.422 1.00 147.83 612 TYR C C 1
ATOM 9644 O O . TYR C 2 615 ? -19.484 36.227 14.357 1.00 156.09 612 TYR C O 1
ATOM 9653 N N . ALA C 2 616 ? -21.338 36.075 13.089 1.00 143.27 613 ALA C N 1
ATOM 9654 C CA . ALA C 2 616 ? -22.116 37.121 13.766 1.00 152.73 613 ALA C CA 1
ATOM 9655 C C . ALA C 2 616 ? -22.288 36.818 15.259 1.00 139.60 613 ALA C C 1
ATOM 9656 O O . ALA C 2 616 ? -22.148 37.698 16.104 1.00 130.76 613 ALA C O 1
ATOM 9658 N N . SER C 2 617 ? -22.655 35.568 15.548 1.00 139.87 614 SER C N 1
ATOM 9659 C CA . SER C 2 617 ? -22.855 35.028 16.894 1.00 150.08 614 SER C CA 1
ATOM 9660 C C . SER C 2 617 ? -21.545 35.035 17.696 1.00 142.85 614 SER C C 1
ATOM 9661 O O . SER C 2 617 ? -21.553 35.349 18.862 1.00 131.56 614 SER C O 1
ATOM 9664 N N . MET C 2 618 ? -20.419 34.680 17.066 1.00 150.38 615 MET C N 1
ATOM 9665 C CA . MET C 2 618 ? -19.107 34.716 17.722 1.00 149.93 615 MET C CA 1
ATOM 9666 C C . MET C 2 618 ? -18.704 36.164 17.994 1.00 137.36 615 MET C C 1
ATOM 9667 O O . MET C 2 618 ? -18.216 36.466 19.073 1.00 154.46 615 MET C O 1
ATOM 9672 N N . MET C 2 619 ? -18.949 37.064 17.042 1.00 124.97 616 MET C N 1
ATOM 9673 C CA . MET C 2 619 ? -18.574 38.481 17.206 1.00 143.79 616 MET C CA 1
ATOM 9674 C C . MET C 2 619 ? -19.392 39.154 18.321 1.00 157.66 616 MET C C 1
ATOM 9675 O O . MET C 2 619 ? -18.942 40.128 18.904 1.00 184.74 616 MET C O 1
ATOM 9680 N N . SER C 2 620 ? -20.578 38.625 18.624 1.00 146.63 617 SER C N 1
ATOM 9681 C CA . SER C 2 620 ? -21.454 39.177 19.674 1.00 172.34 617 SER C CA 1
ATOM 9682 C C . SER C 2 620 ? -21.297 38.389 20.984 1.00 164.50 617 SER C C 1
ATOM 9683 O O . SER C 2 620 ? -22.133 38.443 21.886 1.00 165.62 617 SER C O 1
ATOM 9686 N N . ALA C 2 621 ? -20.201 37.640 21.093 1.00 146.24 618 ALA C N 1
ATOM 9687 C CA . ALA C 2 621 ? -19.908 36.845 22.262 1.00 149.63 618 ALA C CA 1
ATOM 9688 C C . ALA C 2 621 ? -18.546 37.251 22.829 1.00 141.44 618 ALA C C 1
ATOM 9689 O O . ALA C 2 621 ? -17.948 36.502 23.569 1.00 151.19 618 ALA C O 1
ATOM 9691 N N . GLY C 2 622 ? -18.067 38.455 22.510 1.00 157.20 619 GLY C N 1
ATOM 9692 C CA . GLY C 2 622 ? -16.744 38.887 22.996 1.00 177.60 619 GLY C CA 1
ATOM 9693 C C . GLY C 2 622 ? -15.617 37.997 22.463 1.00 162.77 619 GLY C C 1
ATOM 9694 O O . GLY C 2 622 ? -14.919 37.320 23.214 1.00 148.49 619 GLY C O 1
ATOM 9695 N N . PRO C 2 623 ? -15.339 38.040 21.148 1.00 153.80 620 PRO C N 1
ATOM 9696 C CA . PRO C 2 623 ? -14.377 37.123 20.536 1.00 156.32 620 PRO C CA 1
ATOM 9697 C C . PRO C 2 623 ? -12.953 37.351 21.049 1.00 148.49 620 PRO C C 1
ATOM 9698 O O . PRO C 2 623 ? -12.518 38.499 21.148 1.00 121.15 620 PRO C O 1
ATOM 9702 N N . THR C 2 624 ? -12.242 36.254 21.320 1.00 163.28 621 THR C N 1
ATOM 9703 C CA . THR C 2 624 ? -10.997 36.265 22.070 1.00 147.94 621 THR C CA 1
ATOM 9704 C C . THR C 2 624 ? -9.953 35.502 21.274 1.00 150.48 621 THR C C 1
ATOM 9705 O O . THR C 2 624 ? -10.233 34.489 20.613 1.00 138.55 621 THR C O 1
ATOM 9709 N N . LEU C 2 625 ? -8.780 36.112 21.280 1.00 151.87 622 LEU C N 1
ATOM 9710 C CA . LEU C 2 625 ? -7.594 35.491 20.820 1.00 138.57 622 LEU C CA 1
ATOM 9711 C C . LEU C 2 625 ? -6.929 34.882 22.055 1.00 141.49 622 LEU C C 1
ATOM 9712 O O . LEU C 2 625 ? -6.967 35.445 23.140 1.00 177.04 622 LEU C O 1
ATOM 9717 N N . LEU C 2 626 ? -6.356 33.697 21.867 1.00 113.97 623 LEU C N 1
ATOM 9718 C CA . LEU C 2 626 ? -5.697 32.913 22.908 1.00 139.11 623 LEU C CA 1
ATOM 9719 C C . LEU C 2 626 ? -4.241 32.787 22.470 1.00 153.45 623 LEU C C 1
ATOM 9720 O O . LEU C 2 626 ? -3.987 32.605 21.265 1.00 148.10 623 LEU C O 1
ATOM 9725 N N . GLU C 2 627 ? -3.262 32.919 23.371 1.00 149.78 624 GLU C N 1
ATOM 9726 C CA . GLU C 2 627 ? -1.909 32.635 22.885 1.00 142.40 624 GLU C CA 1
ATOM 9727 C C . GLU C 2 627 ? -1.352 31.390 23.556 1.00 129.41 624 GLU C C 1
ATOM 9728 O O . GLU C 2 627 ? -1.718 31.065 24.664 1.00 145.92 624 GLU C O 1
ATOM 9734 N N . PRO C 2 628 ? -0.420 30.694 22.887 1.00 119.19 625 PRO C N 1
ATOM 9735 C CA . PRO C 2 628 ? 0.200 29.501 23.455 1.00 126.04 625 PRO C CA 1
ATOM 9736 C C . PRO C 2 628 ? 1.283 29.867 24.477 1.00 133.16 625 PRO C C 1
ATOM 9737 O O . PRO C 2 628 ? 1.987 30.913 24.320 1.00 120.16 625 PRO C O 1
ATOM 9741 N N . MET C 2 629 ? 1.407 29.043 25.519 1.00 129.71 626 MET C N 1
ATOM 9742 C CA . MET C 2 629 ? 2.400 29.357 26.548 1.00 143.95 626 MET C CA 1
ATOM 9743 C C . MET C 2 629 ? 3.258 28.127 26.884 1.00 144.68 626 MET C C 1
ATOM 9744 O O . MET C 2 629 ? 2.858 26.998 26.652 1.00 105.05 626 MET C O 1
ATOM 9749 N N . GLN C 2 630 ? 4.479 28.383 27.373 1.00 147.58 627 GLN C N 1
ATOM 9750 C CA . GLN C 2 630 ? 5.480 27.362 27.642 1.00 136.56 627 GLN C CA 1
ATOM 9751 C C . GLN C 2 630 ? 5.700 27.345 29.159 1.00 136.16 627 GLN C C 1
ATOM 9752 O O . GLN C 2 630 ? 5.676 28.396 29.801 1.00 117.52 627 GLN C O 1
ATOM 9758 N N . LYS C 2 631 ? 5.854 26.158 29.763 1.00 119.82 628 LYS C N 1
ATOM 9759 C CA . LYS C 2 631 ? 6.557 26.081 31.032 1.00 121.90 628 LYS C CA 1
ATOM 9760 C C . LYS C 2 631 ? 8.062 26.065 30.740 1.00 132.02 628 LYS C C 1
ATOM 9761 O O . LYS C 2 631 ? 8.500 25.183 30.038 1.00 127.32 628 LYS C O 1
ATOM 9767 N N . VAL C 2 632 ? 8.793 27.024 31.317 1.00 144.77 629 VAL C N 1
ATOM 9768 C CA . VAL C 2 632 ? 10.170 27.265 31.021 1.00 125.57 629 VAL C CA 1
ATOM 9769 C C . VAL C 2 632 ? 10.959 26.954 32.283 1.00 121.98 629 VAL C C 1
ATOM 9770 O O . VAL C 2 632 ? 10.703 27.488 33.342 1.00 153.52 629 VAL C O 1
ATOM 9774 N N . PHE C 2 633 ? 11.958 26.106 32.117 1.00 137.65 630 PHE C N 1
ATOM 9775 C CA . PHE C 2 633 ? 12.748 25.595 33.196 1.00 146.57 630 PHE C CA 1
ATOM 9776 C C . PHE C 2 633 ? 14.170 26.121 33.026 1.00 158.82 630 PHE C C 1
ATOM 9777 O O . PHE C 2 633 ? 14.742 25.997 31.951 1.00 165.76 630 PHE C O 1
ATOM 9785 N N . ILE C 2 634 ? 14.710 26.664 34.112 1.00 145.52 631 ILE C N 1
ATOM 9786 C CA . ILE C 2 634 ? 16.104 27.100 34.170 1.00 152.16 631 ILE C CA 1
ATOM 9787 C C . ILE C 2 634 ? 16.792 26.411 35.349 1.00 162.78 631 ILE C C 1
ATOM 9788 O O . ILE C 2 634 ? 16.242 26.369 36.439 1.00 160.15 631 ILE C O 1
ATOM 9793 N N . ASN C 2 635 ? 18.005 25.900 35.102 1.00 175.16 632 ASN C N 1
ATOM 9794 C CA . ASN C 2 635 ? 18.983 25.559 36.131 1.00 160.82 632 ASN C CA 1
ATOM 9795 C C . ASN C 2 635 ? 20.235 26.406 35.913 1.00 157.48 632 ASN C C 1
ATOM 9796 O O . ASN C 2 635 ? 20.822 26.316 34.863 1.00 154.98 632 ASN C O 1
ATOM 9801 N N . THR C 2 636 ? 20.646 27.158 36.935 1.00 147.64 633 THR C N 1
ATOM 9802 C CA . THR C 2 636 ? 21.746 28.107 36.801 1.00 153.07 633 THR C CA 1
ATOM 9803 C C . THR C 2 636 ? 22.332 28.335 38.183 1.00 161.50 633 THR C C 1
ATOM 9804 O O . THR C 2 636 ? 21.584 28.317 39.146 1.00 172.05 633 THR C O 1
ATOM 9808 N N . PRO C 2 637 ? 23.655 28.542 38.341 1.00 151.78 634 PRO C N 1
ATOM 9809 C CA . PRO C 2 637 ? 24.226 28.844 39.652 1.00 163.60 634 PRO C CA 1
ATOM 9810 C C . PRO C 2 637 ? 23.485 30.030 40.286 1.00 165.12 634 PRO C C 1
ATOM 9811 O O . PRO C 2 637 ? 22.969 30.880 39.556 1.00 140.16 634 PRO C O 1
ATOM 9815 N N . GLN C 2 638 ? 23.476 30.133 41.621 1.00 178.00 635 GLN C N 1
ATOM 9816 C CA . GLN C 2 638 ? 22.479 31.008 42.250 1.00 168.64 635 GLN C CA 1
ATOM 9817 C C . GLN C 2 638 ? 22.938 32.470 42.216 1.00 154.24 635 GLN C C 1
ATOM 9818 O O . GLN C 2 638 ? 22.083 33.335 42.256 1.00 161.79 635 GLN C O 1
ATOM 9824 N N . ASP C 2 639 ? 24.198 32.777 41.868 1.00 155.58 636 ASP C N 1
ATOM 9825 C CA . ASP C 2 639 ? 24.592 34.208 41.592 1.00 170.94 636 ASP C CA 1
ATOM 9826 C C . ASP C 2 639 ? 23.781 34.816 40.428 1.00 145.96 636 ASP C C 1
ATOM 9827 O O . ASP C 2 639 ? 23.558 36.012 40.343 1.00 148.16 636 ASP C O 1
ATOM 9832 N N . TYR C 2 640 ? 23.313 33.966 39.520 1.00 153.13 637 TYR C N 1
ATOM 9833 C CA . TYR C 2 640 ? 22.574 34.346 38.331 1.00 181.03 637 TYR C CA 1
ATOM 9834 C C . TYR C 2 640 ? 21.053 34.254 38.515 1.00 177.01 637 TYR C C 1
ATOM 9835 O O . TYR C 2 640 ? 20.307 34.449 37.531 1.00 165.05 637 TYR C O 1
ATOM 9844 N N . MET C 2 641 ? 20.574 34.003 39.742 1.00 173.04 638 MET C N 1
ATOM 9845 C CA . MET C 2 641 ? 19.145 34.042 40.100 1.00 178.30 638 MET C CA 1
ATOM 9846 C C . MET C 2 641 ? 18.485 35.299 39.519 1.00 168.28 638 MET C C 1
ATOM 9847 O O . MET C 2 641 ? 17.485 35.224 38.788 1.00 138.17 638 MET C O 1
ATOM 9852 N N . GLY C 2 642 ? 19.036 36.458 39.911 1.00 183.20 639 GLY C N 1
ATOM 9853 C CA . GLY C 2 642 ? 18.516 37.780 39.595 1.00 183.25 639 GLY C CA 1
ATOM 9854 C C . GLY C 2 642 ? 18.444 38.029 38.094 1.00 162.97 639 GLY C C 1
ATOM 9855 O O . GLY C 2 642 ? 17.386 38.384 37.592 1.00 201.65 639 GLY C O 1
ATOM 9856 N N . PRO C 2 643 ? 19.570 37.908 37.356 1.00 149.75 640 PRO C N 1
ATOM 9857 C CA . PRO C 2 643 ? 19.579 38.034 35.898 1.00 167.97 640 PRO C CA 1
ATOM 9858 C C . PRO C 2 643 ? 18.595 37.108 35.161 1.00 166.15 640 PRO C C 1
ATOM 9859 O O . PRO C 2 643 ? 17.843 37.583 34.308 1.00 159.56 640 PRO C O 1
ATOM 9863 N N . CYS C 2 644 ? 18.557 35.821 35.517 1.00 162.61 641 CYS C N 1
ATOM 9864 C CA . CYS C 2 644 ? 17.680 34.882 34.815 1.00 157.24 641 CYS C CA 1
ATOM 9865 C C . CYS C 2 644 ? 16.198 35.175 35.090 1.00 161.45 641 CYS C C 1
ATOM 9866 O O . CYS C 2 644 ? 15.379 35.153 34.156 1.00 217.19 641 CYS C O 1
ATOM 9869 N N . THR C 2 645 ? 15.850 35.470 36.347 1.00 149.92 642 THR C N 1
ATOM 9870 C CA . THR C 2 645 ? 14.469 35.829 36.718 1.00 153.05 642 THR C CA 1
ATOM 9871 C C . THR C 2 645 ? 14.050 37.122 36.002 1.00 147.97 642 THR C C 1
ATOM 9872 O O . THR C 2 645 ? 12.937 37.252 35.565 1.00 165.32 642 THR C O 1
ATOM 9876 N N . ARG C 2 646 ? 14.967 38.074 35.880 1.00 136.78 643 ARG C N 1
ATOM 9877 C CA . ARG C 2 646 ? 14.745 39.378 35.243 1.00 159.22 643 ARG C CA 1
ATOM 9878 C C . ARG C 2 646 ? 14.475 39.144 33.750 1.00 152.55 643 ARG C C 1
ATOM 9879 O O . ARG C 2 646 ? 13.579 39.725 33.215 1.00 165.47 643 ARG C O 1
ATOM 9887 N N . GLU C 2 647 ? 15.266 38.279 33.112 1.00 159.48 644 GLU C N 1
ATOM 9888 C CA . GLU C 2 647 ? 15.167 38.001 31.675 1.00 169.55 644 GLU C CA 1
ATOM 9889 C C . GLU C 2 647 ? 13.797 37.387 31.328 1.00 163.84 644 GLU C C 1
ATOM 9890 O O . GLU C 2 647 ? 13.150 37.798 30.348 1.00 149.18 644 GLU C O 1
ATOM 9896 N N . ILE C 2 648 ? 13.322 36.452 32.168 1.00 150.58 645 ILE C N 1
ATOM 9897 C CA . ILE C 2 648 ? 11.975 35.831 32.063 1.00 132.36 645 ILE C CA 1
ATOM 9898 C C . ILE C 2 648 ? 10.868 36.898 32.182 1.00 144.30 645 ILE C C 1
ATOM 9899 O O . ILE C 2 648 ? 9.931 36.925 31.411 1.00 148.98 645 ILE C O 1
ATOM 9904 N N . GLN C 2 649 ? 10.961 37.773 33.177 1.00 150.61 646 GLN C N 1
ATOM 9905 C CA . GLN C 2 649 ? 9.965 38.829 33.430 1.00 153.43 646 GLN C CA 1
ATOM 9906 C C . GLN C 2 649 ? 9.898 39.840 32.274 1.00 151.66 646 GLN C C 1
ATOM 9907 O O . GLN C 2 649 ? 8.819 40.289 31.939 1.00 165.88 646 GLN C O 1
ATOM 9913 N N . ASN C 2 650 ? 11.039 40.181 31.661 1.00 149.99 647 ASN C N 1
ATOM 9914 C CA . ASN C 2 650 ? 11.113 41.064 30.479 1.00 151.12 647 ASN C CA 1
ATOM 9915 C C . ASN C 2 650 ? 10.298 40.502 29.300 1.00 139.84 647 ASN C C 1
ATOM 9916 O O . ASN C 2 650 ? 9.797 41.263 28.478 1.00 159.22 647 ASN C O 1
ATOM 9921 N N . ARG C 2 651 ? 10.175 39.171 29.211 1.00 152.45 648 ARG C N 1
ATOM 9922 C CA . ARG C 2 651 ? 9.421 38.483 28.154 1.00 151.18 648 ARG C CA 1
ATOM 9923 C C . ARG C 2 651 ? 7.983 38.143 28.607 1.00 142.33 648 ARG C C 1
ATOM 9924 O O . ARG C 2 651 ? 7.391 37.165 28.138 1.00 163.23 648 ARG C O 1
ATOM 9932 N N . ARG C 2 652 ? 7.405 38.947 29.506 1.00 144.55 649 ARG C N 1
ATOM 9933 C CA . ARG C 2 652 ? 6.041 38.762 30.040 1.00 154.32 649 ARG C CA 1
ATOM 9934 C C . ARG C 2 652 ? 5.931 37.431 30.801 1.00 143.30 649 ARG C C 1
ATOM 9935 O O . ARG C 2 652 ? 4.876 36.783 30.818 1.00 164.08 649 ARG C O 1
ATOM 9943 N N . GLY C 2 653 ? 7.004 37.043 31.479 1.00 130.03 650 GLY C N 1
ATOM 9944 C CA . GLY C 2 653 ? 7.036 35.753 32.164 1.00 152.37 650 GLY C CA 1
ATOM 9945 C C . GLY C 2 653 ? 6.648 35.862 33.628 1.00 147.77 650 GLY C C 1
ATOM 9946 O O . GLY C 2 653 ? 6.982 36.835 34.310 1.00 164.11 650 GLY C O 1
ATOM 9947 N N . GLN C 2 654 ? 5.955 34.805 34.082 1.00 128.35 651 GLN C N 1
ATOM 9948 C CA . GLN C 2 654 ? 5.372 34.597 35.415 1.00 142.99 651 GLN C CA 1
ATOM 9949 C C . GLN C 2 654 ? 6.189 33.527 36.135 1.00 119.34 651 GLN C C 1
ATOM 9950 O O . GLN C 2 654 ? 6.360 32.421 35.617 1.00 128.04 651 GLN C O 1
ATOM 9956 N N . ILE C 2 655 ? 6.785 33.873 37.270 1.00 136.00 652 ILE C N 1
ATOM 9957 C CA . ILE C 2 655 ? 7.589 32.869 37.954 1.00 141.32 652 ILE C CA 1
ATOM 9958 C C . ILE C 2 655 ? 6.652 31.934 38.716 1.00 124.32 652 ILE C C 1
ATOM 9959 O O . ILE C 2 655 ? 5.775 32.382 39.389 1.00 142.10 652 ILE C O 1
ATOM 9964 N N . VAL C 2 656 ? 6.893 30.631 38.600 1.00 124.58 653 VAL C N 1
ATOM 9965 C CA . VAL C 2 656 ? 5.931 29.586 38.940 1.00 133.63 653 VAL C CA 1
ATOM 9966 C C . VAL C 2 656 ? 6.383 28.932 40.231 1.00 126.70 653 VAL C C 1
ATOM 9967 O O . VAL C 2 656 ? 5.613 28.734 41.138 1.00 145.43 653 VAL C O 1
ATOM 9971 N N . ASP C 2 657 ? 7.644 28.524 40.250 1.00 147.72 654 ASP C N 1
ATOM 9972 C CA . ASP C 2 657 ? 8.197 27.853 41.405 1.00 173.36 654 ASP C CA 1
ATOM 9973 C C . ASP C 2 657 ? 9.704 28.099 41.405 1.00 173.54 654 ASP C C 1
ATOM 9974 O O . ASP C 2 657 ? 10.283 28.447 40.380 1.00 233.53 654 ASP C O 1
ATOM 9979 N N . MET C 2 658 ? 10.327 27.947 42.571 1.00 151.86 655 MET C N 1
ATOM 9980 C CA . MET C 2 658 ? 11.702 28.316 42.740 1.00 159.48 655 MET C CA 1
ATOM 9981 C C . MET C 2 658 ? 12.385 27.309 43.664 1.00 174.46 655 MET C C 1
ATOM 9982 O O . MET C 2 658 ? 12.158 27.325 44.850 1.00 192.98 655 MET C O 1
ATOM 9987 N N . GLY C 2 659 ? 13.247 26.478 43.062 1.00 181.74 656 GLY C N 1
ATOM 9988 C CA . GLY C 2 659 ? 13.940 25.387 43.713 1.00 198.34 656 GLY C CA 1
ATOM 9989 C C . GLY C 2 659 ? 15.416 25.682 43.926 1.00 198.88 656 GLY C C 1
ATOM 9990 O O . GLY C 2 659 ? 16.022 26.561 43.280 1.00 181.45 656 GLY C O 1
ATOM 9991 N N . GLN C 2 660 ? 16.039 24.909 44.807 1.00 206.73 657 GLN C N 1
ATOM 9992 C CA . GLN C 2 660 ? 17.451 25.153 45.068 1.00 197.68 657 GLN C CA 1
ATOM 9993 C C . GLN C 2 660 ? 18.142 23.852 45.461 1.00 187.87 657 GLN C C 1
ATOM 9994 O O . GLN C 2 660 ? 17.721 23.209 46.410 1.00 170.07 657 GLN C O 1
ATOM 10000 N N . GLU C 2 661 ? 19.172 23.473 44.683 1.00 196.01 658 GLU C N 1
ATOM 10001 C CA . GLU C 2 661 ? 19.982 22.278 44.910 1.00 191.07 658 GLU C CA 1
ATOM 10002 C C . GLU C 2 661 ? 21.460 22.689 44.884 1.00 184.30 658 GLU C C 1
ATOM 10003 O O . GLU C 2 661 ? 22.008 23.106 43.859 1.00 172.80 658 GLU C O 1
ATOM 10005 N N . GLY C 2 662 ? 22.108 22.609 46.045 1.00 191.33 659 GLY C N 1
ATOM 10006 C CA . GLY C 2 662 ? 23.506 23.017 46.187 1.00 192.84 659 GLY C CA 1
ATOM 10007 C C . GLY C 2 662 ? 23.756 24.468 45.777 1.00 182.19 659 GLY C C 1
ATOM 10008 O O . GLY C 2 662 ? 23.113 25.410 46.292 1.00 162.44 659 GLY C O 1
ATOM 10009 N N . ASP C 2 663 ? 24.730 24.634 44.871 1.00 164.99 660 ASP C N 1
ATOM 10010 C CA . ASP C 2 663 ? 25.229 25.933 44.412 1.00 162.40 660 ASP C CA 1
ATOM 10011 C C . ASP C 2 663 ? 24.203 26.611 43.481 1.00 179.02 660 ASP C C 1
ATOM 10012 O O . ASP C 2 663 ? 24.297 27.830 43.246 1.00 195.35 660 ASP C O 1
ATOM 10014 N N . MET C 2 664 ? 23.225 25.839 42.962 1.00 175.47 661 MET C N 1
ATOM 10015 C CA . MET C 2 664 ? 22.380 26.290 41.857 1.00 156.42 661 MET C CA 1
ATOM 10016 C C . MET C 2 664 ? 20.919 26.448 42.282 1.00 169.50 661 MET C C 1
ATOM 10017 O O . MET C 2 664 ? 20.442 25.897 43.269 1.00 207.69 661 MET C O 1
ATOM 10022 N N . ALA C 2 665 ? 20.228 27.212 41.434 1.00 182.22 662 ALA C N 1
ATOM 10023 C CA . ALA C 2 665 ? 18.831 27.521 41.531 1.00 174.38 662 ALA C CA 1
ATOM 10024 C C . ALA C 2 665 ? 18.093 27.019 40.280 1.00 150.54 662 ALA C C 1
ATOM 10025 O O . ALA C 2 665 ? 18.576 27.141 39.134 1.00 164.32 662 ALA C O 1
ATOM 10027 N N . THR C 2 666 ? 16.932 26.420 40.567 1.00 156.38 663 THR C N 1
ATOM 10028 C CA . THR C 2 666 ? 15.896 25.992 39.652 1.00 158.66 663 THR C CA 1
ATOM 10029 C C . THR C 2 666 ? 14.845 27.100 39.578 1.00 158.51 663 THR C C 1
ATOM 10030 O O . THR C 2 666 ? 14.346 27.563 40.604 1.00 183.10 663 THR C O 1
ATOM 10034 N N . ILE C 2 667 ? 14.488 27.495 38.367 1.00 150.56 664 ILE C N 1
ATOM 10035 C CA . ILE C 2 667 ? 13.375 28.395 38.188 1.00 143.24 664 ILE C CA 1
ATOM 10036 C C . ILE C 2 667 ? 12.339 27.694 37.305 1.00 152.62 664 ILE C C 1
ATOM 10037 O O . ILE C 2 667 ? 12.679 27.255 36.224 1.00 178.19 664 ILE C O 1
ATOM 10042 N N . GLU C 2 668 ? 11.096 27.589 37.789 1.00 157.68 665 GLU C N 1
ATOM 10043 C CA . GLU C 2 668 ? 9.932 27.265 36.978 1.00 144.08 665 GLU C CA 1
ATOM 10044 C C . GLU C 2 668 ? 9.219 28.572 36.598 1.00 131.94 665 GLU C C 1
ATOM 10045 O O . GLU C 2 668 ? 8.898 29.384 37.467 1.00 165.61 665 GLU C O 1
ATOM 10051 N N . SER C 2 669 ? 8.921 28.728 35.313 1.00 146.33 666 SER C N 1
ATOM 10052 C CA . SER C 2 669 ? 8.180 29.898 34.829 1.00 143.94 666 SER C CA 1
ATOM 10053 C C . SER C 2 669 ? 7.096 29.421 33.847 1.00 146.03 666 SER C C 1
ATOM 10054 O O . SER C 2 669 ? 7.175 28.296 33.350 1.00 148.41 666 SER C O 1
ATOM 10057 N N . LYS C 2 670 ? 6.082 30.281 33.616 1.00 148.67 667 LYS C N 1
ATOM 10058 C CA . LYS C 2 670 ? 5.265 30.326 32.394 1.00 135.70 667 LYS C CA 1
ATOM 10059 C C . LYS C 2 670 ? 5.640 31.581 31.588 1.00 137.66 667 LYS C C 1
ATOM 10060 O O . LYS C 2 670 ? 5.695 32.706 32.114 1.00 141.89 667 LYS C O 1
ATOM 10066 N N . VAL C 2 671 ? 5.870 31.384 30.291 1.00 119.85 668 VAL C N 1
ATOM 10067 C CA . VAL C 2 671 ? 6.201 32.477 29.402 1.00 132.04 668 VAL C CA 1
ATOM 10068 C C . VAL C 2 671 ? 5.409 32.277 28.108 1.00 137.94 668 VAL C C 1
ATOM 10069 O O . VAL C 2 671 ? 5.242 31.140 27.656 1.00 121.24 668 VAL C O 1
ATOM 10073 N N . PRO C 2 672 ? 4.853 33.365 27.518 1.00 146.96 669 PRO C N 1
ATOM 10074 C CA . PRO C 2 672 ? 4.176 33.281 26.215 1.00 141.82 669 PRO C CA 1
ATOM 10075 C C . PRO C 2 672 ? 5.105 32.842 25.071 1.00 123.18 669 PRO C C 1
ATOM 10076 O O . PRO C 2 672 ? 6.249 33.282 25.024 1.00 107.75 669 PRO C O 1
ATOM 10080 N N . VAL C 2 673 ? 4.627 32.027 24.131 1.00 121.35 670 VAL C N 1
ATOM 10081 C CA . VAL C 2 673 ? 5.535 31.558 23.080 1.00 119.85 670 VAL C CA 1
ATOM 10082 C C . VAL C 2 673 ? 6.022 32.739 22.221 1.00 110.40 670 VAL C C 1
ATOM 10083 O O . VAL C 2 673 ? 7.172 32.758 21.753 1.00 122.92 670 VAL C O 1
ATOM 10087 N N . ALA C 2 674 ? 5.163 33.743 22.050 1.00 105.82 671 ALA C N 1
ATOM 10088 C CA . ALA C 2 674 ? 5.479 34.949 21.296 1.00 127.86 671 ALA C CA 1
ATOM 10089 C C . ALA C 2 674 ? 6.671 35.744 21.888 1.00 145.65 671 ALA C C 1
ATOM 10090 O O . ALA C 2 674 ? 7.386 36.425 21.151 1.00 162.45 671 ALA C O 1
ATOM 10092 N N . GLU C 2 675 ? 6.921 35.655 23.202 1.00 128.61 672 GLU C N 1
ATOM 10093 C CA . GLU C 2 675 ? 8.045 36.345 23.835 1.00 149.99 672 GLU C CA 1
ATOM 10094 C C . GLU C 2 675 ? 9.258 35.408 24.055 1.00 148.70 672 GLU C C 1
ATOM 10095 O O . GLU C 2 675 ? 10.167 35.687 24.851 1.00 129.45 672 GLU C O 1
ATOM 10101 N N . MET C 2 676 ? 9.313 34.268 23.365 1.00 146.92 673 MET C N 1
ATOM 10102 C CA . MET C 2 676 ? 10.413 33.324 23.623 1.00 133.32 673 MET C CA 1
ATOM 10103 C C . MET C 2 676 ? 11.426 33.290 22.478 1.00 145.20 673 MET C C 1
ATOM 10104 O O . MET C 2 676 ? 12.446 32.580 22.591 1.00 160.47 673 MET C O 1
ATOM 10109 N N . PHE C 2 677 ? 11.200 34.057 21.409 1.00 136.37 674 PHE C N 1
ATOM 10110 C CA . PHE C 2 677 ? 12.197 34.080 20.333 1.00 155.74 674 PHE C CA 1
ATOM 10111 C C . PHE C 2 677 ? 13.522 34.675 20.833 1.00 174.32 674 PHE C C 1
ATOM 10112 O O . PHE C 2 677 ? 13.538 35.696 21.547 1.00 214.23 674 PHE C O 1
ATOM 10120 N N . GLY C 2 678 ? 14.636 34.020 20.468 1.00 156.60 675 GLY C N 1
ATOM 10121 C CA . GLY C 2 678 ? 15.983 34.495 20.788 1.00 170.69 675 GLY C CA 1
ATOM 10122 C C . GLY C 2 678 ? 16.460 34.130 22.190 1.00 157.95 675 GLY C C 1
ATOM 10123 O O . GLY C 2 678 ? 17.628 34.350 22.503 1.00 174.99 675 GLY C O 1
ATOM 10124 N N . PHE C 2 679 ? 15.587 33.533 23.009 1.00 142.28 676 PHE C N 1
ATOM 10125 C CA . PHE C 2 679 ? 15.797 33.313 24.449 1.00 133.09 676 PHE C CA 1
ATOM 10126 C C . PHE C 2 679 ? 17.135 32.634 24.753 1.00 146.40 676 PHE C C 1
ATOM 10127 O O . PHE C 2 679 ? 17.763 32.948 25.754 1.00 172.47 676 PHE C O 1
ATOM 10135 N N . ALA C 2 680 ? 17.539 31.665 23.933 1.00 156.60 677 ALA C N 1
ATOM 10136 C CA . ALA C 2 680 ? 18.785 30.942 24.155 1.00 156.72 677 ALA C CA 1
ATOM 10137 C C . ALA C 2 680 ? 19.999 31.883 24.127 1.00 149.10 677 ALA C C 1
ATOM 10138 O O . ALA C 2 680 ? 20.976 31.644 24.840 1.00 170.89 677 ALA C O 1
ATOM 10140 N N . GLY C 2 681 ? 19.940 32.939 23.309 1.00 148.31 678 GLY C N 1
ATOM 10141 C CA . GLY C 2 681 ? 21.025 33.925 23.219 1.00 170.22 678 GLY C CA 1
ATOM 10142 C C . GLY C 2 681 ? 21.096 34.837 24.439 1.00 162.05 678 GLY C C 1
ATOM 10143 O O . GLY C 2 681 ? 22.161 34.994 25.068 1.00 164.29 678 GLY C O 1
ATOM 10144 N N . ASP C 2 682 ? 19.938 35.410 24.785 1.00 141.01 679 ASP C N 1
ATOM 10145 C CA . ASP C 2 682 ? 19.754 36.344 25.868 1.00 146.12 679 ASP C CA 1
ATOM 10146 C C . ASP C 2 682 ? 20.019 35.666 27.222 1.00 139.68 679 ASP C C 1
ATOM 10147 O O . ASP C 2 682 ? 20.725 36.191 28.070 1.00 173.51 679 ASP C O 1
ATOM 10152 N N . ILE C 2 683 ? 19.505 34.465 27.455 1.00 131.00 680 ILE C N 1
ATOM 10153 C CA . ILE C 2 683 ? 19.733 33.857 28.754 1.00 143.52 680 ILE C CA 1
ATOM 10154 C C . ILE C 2 683 ? 21.121 33.214 28.822 1.00 143.89 680 ILE C C 1
ATOM 10155 O O . ILE C 2 683 ? 21.620 33.025 29.921 1.00 174.05 680 ILE C O 1
ATOM 10160 N N . ARG C 2 684 ? 21.811 32.995 27.692 1.00 137.06 681 ARG C N 1
ATOM 10161 C CA . ARG C 2 684 ? 23.249 32.625 27.745 1.00 165.21 681 ARG C CA 1
ATOM 10162 C C . ARG C 2 684 ? 24.045 33.794 28.338 1.00 171.36 681 ARG C C 1
ATOM 10163 O O . ARG C 2 684 ? 24.841 33.581 29.262 1.00 185.10 681 ARG C O 1
ATOM 10171 N N . SER C 2 685 ? 23.844 35.012 27.811 1.00 155.11 682 SER C N 1
ATOM 10172 C CA . SER C 2 685 ? 24.534 36.220 28.288 1.00 166.57 682 SER C CA 1
ATOM 10173 C C . SER C 2 685 ? 24.230 36.492 29.767 1.00 139.90 682 SER C C 1
ATOM 10174 O O . SER C 2 685 ? 25.127 36.800 30.554 1.00 200.76 682 SER C O 1
ATOM 10177 N N . ALA C 2 686 ? 22.950 36.416 30.122 1.00 136.07 683 ALA C N 1
ATOM 10178 C CA . ALA C 2 686 ? 22.442 36.731 31.441 1.00 161.56 683 ALA C CA 1
ATOM 10179 C C . ALA C 2 686 ? 22.985 35.778 32.520 1.00 145.57 683 ALA C C 1
ATOM 10180 O O . ALA C 2 686 ? 23.007 36.125 33.716 1.00 150.68 683 ALA C O 1
ATOM 10182 N N . ALA C 2 687 ? 23.402 34.569 32.131 1.00 142.82 684 ALA C N 1
ATOM 10183 C CA . ALA C 2 687 ? 23.892 33.579 33.112 1.00 161.84 684 ALA C CA 1
ATOM 10184 C C . ALA C 2 687 ? 25.281 33.036 32.741 1.00 175.32 684 ALA C C 1
ATOM 10185 O O . ALA C 2 687 ? 25.696 31.976 33.236 1.00 151.45 684 ALA C O 1
ATOM 10187 N N . GLU C 2 688 ? 25.997 33.788 31.899 1.00 178.49 685 GLU C N 1
ATOM 10188 C CA . GLU C 2 688 ? 27.390 33.534 31.494 1.00 187.88 685 GLU C CA 1
ATOM 10189 C C . GLU C 2 688 ? 27.576 32.098 31.004 1.00 151.94 685 GLU C C 1
ATOM 10190 O O . GLU C 2 688 ? 28.644 31.517 31.223 1.00 147.10 685 GLU C O 1
ATOM 10196 N N . GLY C 2 689 ? 26.543 31.566 30.332 1.00 135.09 686 GLY C N 1
ATOM 10197 C CA . GLY C 2 689 ? 26.555 30.229 29.727 1.00 146.99 686 GLY C CA 1
ATOM 10198 C C . GLY C 2 689 ? 26.445 29.093 30.735 1.00 137.44 686 GLY C C 1
ATOM 10199 O O . GLY C 2 689 ? 26.654 27.914 30.359 1.00 144.03 686 GLY C O 1
ATOM 10200 N N . ARG C 2 690 ? 26.086 29.413 31.990 1.00 119.12 687 ARG C N 1
ATOM 10201 C CA . ARG C 2 690 ? 25.881 28.385 32.991 1.00 144.72 687 ARG C CA 1
ATOM 10202 C C . ARG C 2 690 ? 24.431 27.899 33.051 1.00 150.74 687 ARG C C 1
ATOM 10203 O O . ARG C 2 690 ? 24.170 26.937 33.800 1.00 149.32 687 ARG C O 1
ATOM 10211 N N . CYS C 2 691 ? 23.533 28.499 32.243 1.00 153.66 688 CYS C N 1
ATOM 10212 C CA . CYS C 2 691 ? 22.157 28.039 32.044 1.00 152.12 688 CYS C CA 1
ATOM 10213 C C . CYS C 2 691 ? 22.079 26.681 31.335 1.00 137.92 688 CYS C C 1
ATOM 10214 O O . CYS C 2 691 ? 22.696 26.438 30.307 1.00 122.50 688 CYS C O 1
ATOM 10217 N N . LEU C 2 692 ? 21.267 25.815 31.941 1.00 137.35 689 LEU C N 1
ATOM 10218 C CA . LEU C 2 692 ? 20.688 24.622 31.374 1.00 126.11 689 LEU C CA 1
ATOM 10219 C C . LEU C 2 692 ? 19.192 24.911 31.436 1.00 134.50 689 LEU C C 1
ATOM 10220 O O . LEU C 2 692 ? 18.694 25.254 32.517 1.00 156.71 689 LEU C O 1
ATOM 10225 N N . TRP C 2 693 ? 18.488 24.852 30.301 1.00 142.64 690 TRP C N 1
ATOM 10226 C CA . TRP C 2 693 ? 17.060 25.160 30.328 1.00 142.72 690 TRP C CA 1
ATOM 10227 C C . TRP C 2 693 ? 16.280 24.229 29.404 1.00 136.01 690 TRP C C 1
ATOM 10228 O O . TRP C 2 693 ? 16.839 23.600 28.527 1.00 133.36 690 TRP C O 1
ATOM 10239 N N . SER C 2 694 ? 14.978 24.132 29.698 1.00 129.83 691 SER C N 1
ATOM 10240 C CA . SER C 2 694 ? 14.015 23.307 29.003 1.00 144.30 691 SER C CA 1
ATOM 10241 C C . SER C 2 694 ? 12.701 24.087 28.813 1.00 150.80 691 SER C C 1
ATOM 10242 O O . SER C 2 694 ? 12.440 25.090 29.482 1.00 123.86 691 SER C O 1
ATOM 10245 N N . THR C 2 695 ? 11.868 23.600 27.887 1.00 146.43 692 THR C N 1
ATOM 10246 C CA . THR C 2 695 ? 10.474 24.037 27.737 1.00 133.08 692 THR C CA 1
ATOM 10247 C C . THR C 2 695 ? 9.553 22.818 27.692 1.00 128.17 692 THR C C 1
ATOM 10248 O O . THR C 2 695 ? 9.952 21.732 27.297 1.00 111.87 692 THR C O 1
ATOM 10252 N N . GLU C 2 696 ? 8.307 23.028 28.104 1.00 132.58 693 GLU C N 1
ATOM 10253 C CA . GLU C 2 696 ? 7.237 22.102 27.832 1.00 138.97 693 GLU C CA 1
ATOM 10254 C C . GLU C 2 696 ? 5.995 22.930 27.559 1.00 153.58 693 GLU C C 1
ATOM 10255 O O . GLU C 2 696 ? 5.890 24.032 28.044 1.00 140.81 693 GLU C O 1
ATOM 10261 N N . MET C 2 697 ? 5.078 22.385 26.755 1.00 158.11 694 MET C N 1
ATOM 10262 C CA . MET C 2 697 ? 3.801 23.012 26.421 1.00 144.00 694 MET C CA 1
ATOM 10263 C C . MET C 2 697 ? 2.944 23.111 27.696 1.00 142.87 694 MET C C 1
ATOM 10264 O O . MET C 2 697 ? 2.881 22.137 28.478 1.00 130.31 694 MET C O 1
ATOM 10269 N N . SER C 2 698 ? 2.318 24.287 27.911 1.00 146.91 695 SER C N 1
ATOM 10270 C CA . SER C 2 698 ? 1.399 24.564 29.048 1.00 151.11 695 SER C CA 1
ATOM 10271 C C . SER C 2 698 ? -0.073 24.598 28.613 1.00 165.37 695 SER C C 1
ATOM 10272 O O . SER C 2 698 ? -0.954 24.623 29.449 1.00 178.17 695 SER C O 1
ATOM 10275 N N . GLY C 2 699 ? -0.323 24.658 27.301 1.00 181.61 696 GLY C N 1
ATOM 10276 C CA . GLY C 2 699 ? -1.632 24.978 26.761 1.00 167.57 696 GLY C CA 1
ATOM 10277 C C . GLY C 2 699 ? -1.745 26.434 26.329 1.00 158.84 696 GLY C C 1
ATOM 10278 O O . GLY C 2 699 ? -0.765 27.246 26.413 1.00 113.29 696 GLY C O 1
ATOM 10279 N N . PHE C 2 700 ? -2.942 26.761 25.813 1.00 150.72 697 PHE C N 1
ATOM 10280 C CA . PHE C 2 700 ? -3.210 28.117 25.336 1.00 141.88 697 PHE C CA 1
ATOM 10281 C C . PHE C 2 700 ? -3.967 28.883 26.406 1.00 142.58 697 PHE C C 1
ATOM 10282 O O . PHE C 2 700 ? -5.090 28.576 26.789 1.00 151.90 697 PHE C O 1
ATOM 10290 N N . GLU C 2 701 ? -3.263 29.871 26.938 1.00 147.43 698 GLU C N 1
ATOM 10291 C CA . GLU C 2 701 ? -3.888 30.948 27.660 1.00 123.14 698 GLU C CA 1
ATOM 10292 C C . GLU C 2 701 ? -4.593 31.823 26.625 1.00 115.66 698 GLU C C 1
ATOM 10293 O O . GLU C 2 701 ? -4.224 31.893 25.435 1.00 122.06 698 GLU C O 1
ATOM 10299 N N . ARG C 2 702 ? -5.624 32.502 27.119 1.00 134.37 699 ARG C N 1
ATOM 10300 C CA . ARG C 2 702 ? -6.224 33.703 26.529 1.00 136.55 699 ARG C CA 1
ATOM 10301 C C . ARG C 2 702 ? -5.162 34.805 26.399 1.00 126.18 699 ARG C C 1
ATOM 10302 O O . ARG C 2 702 ? -4.423 35.111 27.348 1.00 118.60 699 ARG C O 1
ATOM 10310 N N . LEU C 2 703 ? -5.069 35.410 25.211 1.00 145.22 700 LEU C N 1
ATOM 10311 C CA . LEU C 2 703 ? -4.281 36.648 25.036 1.00 139.72 700 LEU C CA 1
ATOM 10312 C C . LEU C 2 703 ? -4.878 37.766 25.897 1.00 130.50 700 LEU C C 1
ATOM 10313 O O . LEU C 2 703 ? -6.086 37.882 26.006 1.00 127.78 700 LEU C O 1
ATOM 10318 N N . PRO C 2 704 ? -4.084 38.676 26.498 1.00 150.87 701 PRO C N 1
ATOM 10319 C CA . PRO C 2 704 ? -4.651 39.811 27.235 1.00 177.87 701 PRO C CA 1
ATOM 10320 C C . PRO C 2 704 ? -5.451 40.783 26.351 1.00 195.46 701 PRO C C 1
ATOM 10321 O O . PRO C 2 704 ? -5.147 40.959 25.168 1.00 156.45 701 PRO C O 1
ATOM 10325 N N . ARG C 2 705 ? -6.451 41.428 26.961 1.00 209.03 702 ARG C N 1
ATOM 10326 C CA . ARG C 2 705 ? -7.415 42.328 26.286 1.00 208.02 702 ARG C CA 1
ATOM 10327 C C . ARG C 2 705 ? -6.706 43.509 25.615 1.00 192.85 702 ARG C C 1
ATOM 10328 O O . ARG C 2 705 ? -7.058 43.913 24.520 1.00 204.86 702 ARG C O 1
ATOM 10336 N N . GLU C 2 706 ? -5.761 44.094 26.345 1.00 202.53 703 GLU C N 1
ATOM 10337 C CA . GLU C 2 706 ? -5.075 45.329 25.944 1.00 218.85 703 GLU C CA 1
ATOM 10338 C C . GLU C 2 706 ? -4.090 45.049 24.798 1.00 203.96 703 GLU C C 1
ATOM 10339 O O . GLU C 2 706 ? -3.746 45.972 24.046 1.00 172.51 703 GLU C O 1
ATOM 10345 N N . MET C 2 707 ? -3.666 43.782 24.661 1.00 211.85 704 MET C N 1
ATOM 10346 C CA . MET C 2 707 ? -2.769 43.273 23.624 1.00 201.14 704 MET C CA 1
ATOM 10347 C C . MET C 2 707 ? -3.527 43.028 22.317 1.00 183.84 704 MET C C 1
ATOM 10348 O O . MET C 2 707 ? -2.925 43.112 21.259 1.00 185.74 704 MET C O 1
ATOM 10353 N N . GLN C 2 708 ? -4.799 42.606 22.423 1.00 172.70 705 GLN C N 1
ATOM 10354 C CA . GLN C 2 708 ? -5.449 41.800 21.391 1.00 171.23 705 GLN C CA 1
ATOM 10355 C C . GLN C 2 708 ? -5.604 42.576 20.081 1.00 168.47 705 GLN C C 1
ATOM 10356 O O . GLN C 2 708 ? -5.321 42.017 19.026 1.00 153.22 705 GLN C O 1
ATOM 10362 N N . ASN C 2 709 ? -6.044 43.840 20.138 1.00 175.03 706 ASN C N 1
ATOM 10363 C CA . ASN C 2 709 ? -6.340 44.628 18.932 1.00 193.81 706 ASN C CA 1
ATOM 10364 C C . ASN C 2 709 ? -5.129 44.719 18.002 1.00 181.86 706 ASN C C 1
ATOM 10365 O O . ASN C 2 709 ? -5.289 44.570 16.795 1.00 160.74 706 ASN C O 1
ATOM 10370 N N . GLN C 2 710 ? -3.959 45.024 18.579 1.00 168.89 707 GLN C N 1
ATOM 10371 C CA . GLN C 2 710 ? -2.658 45.107 17.902 1.00 189.59 707 GLN C CA 1
ATOM 10372 C C . GLN C 2 710 ? -2.309 43.784 17.196 1.00 174.09 707 GLN C C 1
ATOM 10373 O O . GLN C 2 710 ? -2.041 43.751 15.992 1.00 161.26 707 GLN C O 1
ATOM 10379 N N . ILE C 2 711 ? -2.285 42.699 17.979 1.00 157.12 708 ILE C N 1
ATOM 10380 C CA . ILE C 2 711 ? -1.879 41.362 17.528 1.00 153.82 708 ILE C CA 1
ATOM 10381 C C . ILE C 2 711 ? -2.814 40.868 16.415 1.00 156.28 708 ILE C C 1
ATOM 10382 O O . ILE C 2 711 ? -2.364 40.303 15.422 1.00 143.26 708 ILE C O 1
ATOM 10387 N N . VAL C 2 712 ? -4.115 41.119 16.550 1.00 189.23 709 VAL C N 1
ATOM 10388 C CA . VAL C 2 712 ? -5.065 40.724 15.518 1.00 163.52 709 VAL C CA 1
ATOM 10389 C C . VAL C 2 712 ? -4.786 41.514 14.240 1.00 152.17 709 VAL C C 1
ATOM 10390 O O . VAL C 2 712 ? -4.841 40.965 13.170 1.00 133.75 709 VAL C O 1
ATOM 10394 N N . LYS C 2 713 ? -4.430 42.788 14.362 1.00 142.33 710 LYS C N 1
ATOM 10395 C CA . LYS C 2 713 ? -4.149 43.664 13.214 1.00 167.35 710 LYS C CA 1
ATOM 10396 C C . LYS C 2 713 ? -2.875 43.196 12.510 1.00 161.86 710 LYS C C 1
ATOM 10397 O O . LYS C 2 713 ? -2.857 43.146 11.294 1.00 145.89 710 LYS C O 1
ATOM 10403 N N . GLU C 2 714 ? -1.857 42.783 13.275 1.00 164.31 711 GLU C N 1
ATOM 10404 C CA . GLU C 2 714 ? -0.619 42.153 12.767 1.00 181.09 711 GLU C CA 1
ATOM 10405 C C . GLU C 2 714 ? -0.911 40.879 11.954 1.00 172.57 711 GLU C C 1
ATOM 10406 O O . GLU C 2 714 ? -0.371 40.692 10.862 1.00 191.57 711 GLU C O 1
ATOM 10412 N N . ILE C 2 715 ? -1.752 39.992 12.498 1.00 156.63 712 ILE C N 1
ATOM 10413 C CA . ILE C 2 715 ? -2.098 38.736 11.819 1.00 162.02 712 ILE C CA 1
ATOM 10414 C C . ILE C 2 715 ? -2.888 39.025 10.534 1.00 165.89 712 ILE C C 1
ATOM 10415 O O . ILE C 2 715 ? -2.615 38.424 9.514 1.00 144.32 712 ILE C O 1
ATOM 10420 N N . ARG C 2 716 ? -3.863 39.944 10.557 1.00 177.51 713 ARG C N 1
ATOM 10421 C CA . ARG C 2 716 ? -4.637 40.250 9.356 1.00 189.22 713 ARG C CA 1
ATOM 10422 C C . ARG C 2 716 ? -3.762 40.958 8.311 1.00 198.49 713 ARG C C 1
ATOM 10423 O O . ARG C 2 716 ? -3.802 40.587 7.148 1.00 189.16 713 ARG C O 1
ATOM 10431 N N . GLN C 2 717 ? -2.900 41.900 8.728 1.00 195.06 714 GLN C N 1
ATOM 10432 C CA . GLN C 2 717 ? -1.868 42.549 7.864 1.00 190.35 714 GLN C CA 1
ATOM 10433 C C . GLN C 2 717 ? -1.028 41.497 7.127 1.00 170.44 714 GLN C C 1
ATOM 10434 O O . GLN C 2 717 ? -0.831 41.544 5.907 1.00 201.88 714 GLN C O 1
ATOM 10436 N N . ARG C 2 718 ? -0.510 40.552 7.906 1.00 165.70 715 ARG C N 1
ATOM 10437 C CA . ARG C 2 718 ? 0.338 39.478 7.417 1.00 173.44 715 ARG C CA 1
ATOM 10438 C C . ARG C 2 718 ? -0.398 38.546 6.438 1.00 161.78 715 ARG C C 1
ATOM 10439 O O . ARG C 2 718 ? 0.221 38.008 5.535 1.00 192.56 715 ARG C O 1
ATOM 10447 N N . LYS C 2 719 ? -1.718 38.375 6.570 1.00 144.80 716 LYS C N 1
ATOM 10448 C CA . LYS C 2 719 ? -2.464 37.440 5.697 1.00 171.46 716 LYS C CA 1
ATOM 10449 C C . LYS C 2 719 ? -3.036 38.148 4.462 1.00 176.29 716 LYS C C 1
ATOM 10450 O O . LYS C 2 719 ? -3.696 37.511 3.629 1.00 157.75 716 LYS C O 1
ATOM 10456 N N . GLY C 2 720 ? -2.797 39.450 4.326 1.00 175.70 717 GLY C N 1
ATOM 10457 C CA . GLY C 2 720 ? -3.380 40.214 3.230 1.00 184.50 717 GLY C CA 1
ATOM 10458 C C . GLY C 2 720 ? -4.902 40.342 3.323 1.00 184.29 717 GLY C C 1
ATOM 10459 O O . GLY C 2 720 ? -5.588 40.548 2.313 1.00 183.57 717 GLY C O 1
ATOM 10460 N N . LEU C 2 721 ? -5.443 40.251 4.544 1.00 185.52 718 LEU C N 1
ATOM 10461 C CA . LEU C 2 721 ? -6.852 40.514 4.792 1.00 170.21 718 LEU C CA 1
ATOM 10462 C C . LEU C 2 721 ? -7.096 42.019 4.928 1.00 163.77 718 LEU C C 1
ATOM 10463 O O . LEU C 2 721 ? -6.168 42.804 5.110 1.00 139.58 718 LEU C O 1
ATOM 10468 N N . SER C 2 722 ? -8.385 42.379 4.886 1.00 201.91 719 SER C N 1
ATOM 10469 C CA . SER C 2 722 ? -8.875 43.707 5.266 1.00 209.67 719 SER C CA 1
ATOM 10470 C C . SER C 2 722 ? -8.364 44.037 6.667 1.00 196.19 719 SER C C 1
ATOM 10471 O O . SER C 2 722 ? -8.475 43.197 7.553 1.00 202.11 719 SER C O 1
ATOM 10474 N N . PRO C 2 723 ? -7.801 45.242 6.921 1.00 206.10 720 PRO C N 1
ATOM 10475 C CA . PRO C 2 723 ? -7.162 45.539 8.208 1.00 213.57 720 PRO C CA 1
ATOM 10476 C C . PRO C 2 723 ? -8.030 45.357 9.467 1.00 210.45 720 PRO C C 1
ATOM 10477 O O . PRO C 2 723 ? -7.523 44.881 10.469 1.00 227.77 720 PRO C O 1
ATOM 10481 N N . GLU C 2 724 ? -9.289 45.782 9.452 1.00 200.61 721 GLU C N 1
ATOM 10482 C CA . GLU C 2 724 ? -10.143 45.445 10.599 1.00 227.50 721 GLU C CA 1
ATOM 10483 C C . GLU C 2 724 ? -11.081 44.307 10.226 1.00 236.26 721 GLU C C 1
ATOM 10484 O O . GLU C 2 724 ? -11.488 44.212 9.072 1.00 188.45 721 GLU C O 1
ATOM 10490 N N . PRO C 2 725 ? -11.409 43.432 11.206 1.00 222.85 722 PRO C N 1
ATOM 10491 C CA . PRO C 2 725 ? -12.242 42.251 10.984 1.00 226.06 722 PRO C CA 1
ATOM 10492 C C . PRO C 2 725 ? -13.739 42.576 11.040 1.00 222.61 722 PRO C C 1
ATOM 10493 O O . PRO C 2 725 ? -14.205 43.150 12.020 1.00 238.28 722 PRO C O 1
ATOM 10497 N N . TYR C 2 726 ? -14.449 42.181 9.983 1.00 244.94 723 TYR C N 1
ATOM 10498 C CA . TYR C 2 726 ? -15.901 42.406 9.784 1.00 234.38 723 TYR C CA 1
ATOM 10499 C C . TYR C 2 726 ? -16.732 41.991 11.006 1.00 213.92 723 TYR C C 1
ATOM 10500 O O . TYR C 2 726 ? -16.852 40.799 11.304 1.00 170.49 723 TYR C O 1
ATOM 10509 N N . GLY C 2 727 ? -17.340 42.988 11.681 1.00 196.56 724 GLY C N 1
ATOM 10510 C CA . GLY C 2 727 ? -18.132 42.821 12.915 1.00 191.20 724 GLY C CA 1
ATOM 10511 C C . GLY C 2 727 ? -19.581 42.454 12.614 1.00 224.03 724 GLY C C 1
ATOM 10512 O O . GLY C 2 727 ? -19.890 42.091 11.478 1.00 318.97 724 GLY C O 1
ATOM 10513 N N . PRO C 2 728 ? -20.499 42.554 13.611 1.00 230.87 725 PRO C N 1
ATOM 10514 C CA . PRO C 2 728 ? -21.856 42.017 13.489 1.00 224.74 725 PRO C CA 1
ATOM 10515 C C . PRO C 2 728 ? -22.650 42.664 12.344 1.00 254.40 725 PRO C C 1
ATOM 10516 O O . PRO C 2 728 ? -23.448 41.973 11.737 1.00 266.38 725 PRO C O 1
ATOM 10520 N N . GLU C 2 729 ? -22.350 43.932 12.014 1.00 267.42 726 GLU C N 1
ATOM 10521 C CA . GLU C 2 729 ? -23.000 44.700 10.936 1.00 261.74 726 GLU C CA 1
ATOM 10522 C C . GLU C 2 729 ? -22.967 43.985 9.569 1.00 268.90 726 GLU C C 1
ATOM 10523 O O . GLU C 2 729 ? -23.922 44.125 8.779 1.00 279.64 726 GLU C O 1
ATOM 10529 N N . HIS C 2 730 ? -21.869 43.273 9.259 1.00 270.73 727 HIS C N 1
ATOM 10530 C CA . HIS C 2 730 ? -21.727 42.558 7.982 1.00 232.62 727 HIS C CA 1
ATOM 10531 C C . HIS C 2 730 ? -22.513 41.242 7.963 1.00 237.01 727 HIS C C 1
ATOM 10532 O O . HIS C 2 730 ? -22.488 40.515 6.966 1.00 264.71 727 HIS C O 1
ATOM 10539 N N . TYR C 2 731 ? -23.225 40.933 9.054 1.00 249.61 728 TYR C N 1
ATOM 10540 C CA . TYR C 2 731 ? -24.020 39.707 9.156 1.00 240.41 728 TYR C CA 1
ATOM 10541 C C . TYR C 2 731 ? -25.480 40.013 9.517 1.00 247.62 728 TYR C C 1
ATOM 10542 O O . TYR C 2 731 ? -26.284 39.101 9.606 1.00 225.52 728 TYR C O 1
ATOM 10551 N N . VAL C 2 732 ? -25.809 41.302 9.692 1.00 279.54 729 VAL C N 1
ATOM 10552 C CA . VAL C 2 732 ? -27.139 41.796 10.078 1.00 263.98 729 VAL C CA 1
ATOM 10553 C C . VAL C 2 732 ? -27.805 42.351 8.814 1.00 261.87 729 VAL C C 1
ATOM 10554 O O . VAL C 2 732 ? -27.173 42.438 7.784 1.00 218.15 729 VAL C O 1
ATOM 10558 N N . GLY C 2 733 ? -29.082 42.750 8.907 1.00 267.48 730 GLY C N 1
ATOM 10559 C CA . GLY C 2 733 ? -29.770 43.518 7.841 1.00 267.84 730 GLY C CA 1
ATOM 10560 C C . GLY C 2 733 ? -30.710 44.587 8.389 1.00 269.24 730 GLY C C 1
ATOM 10561 O O . GLY C 2 733 ? -30.490 45.174 9.457 1.00 242.49 730 GLY C O 1
ATOM 10563 N N . ILE D 2 391 ? -32.799 73.477 1.212 1.00 353.02 388 ILE F N 1
ATOM 10564 C CA . ILE D 2 391 ? -33.775 73.127 2.278 1.00 351.40 388 ILE F CA 1
ATOM 10565 C C . ILE D 2 391 ? -33.029 73.043 3.611 1.00 359.79 388 ILE F C 1
ATOM 10566 O O . ILE D 2 391 ? -31.808 72.892 3.631 1.00 358.63 388 ILE F O 1
ATOM 10568 N N . SER D 2 392 ? -33.782 73.143 4.710 1.00 353.81 389 SER F N 1
ATOM 10569 C CA . SER D 2 392 ? -33.249 72.928 6.041 1.00 340.19 389 SER F CA 1
ATOM 10570 C C . SER D 2 392 ? -32.589 71.549 6.047 1.00 343.94 389 SER F C 1
ATOM 10571 O O . SER D 2 392 ? -33.302 70.557 6.095 1.00 357.16 389 SER F O 1
ATOM 10573 N N . GLU D 2 393 ? -31.252 71.516 5.922 1.00 338.82 390 GLU F N 1
ATOM 10574 C CA . GLU D 2 393 ? -30.478 70.274 5.699 1.00 323.76 390 GLU F CA 1
ATOM 10575 C C . GLU D 2 393 ? -31.066 69.158 6.563 1.00 337.96 390 GLU F C 1
ATOM 10576 O O . GLU D 2 393 ? -31.218 69.350 7.765 1.00 390.10 390 GLU F O 1
ATOM 10578 N N . PRO D 2 394 ? -31.441 67.991 5.978 1.00 337.15 391 PRO F N 1
ATOM 10579 C CA . PRO D 2 394 ? -32.227 66.987 6.708 1.00 327.51 391 PRO F CA 1
ATOM 10580 C C . PRO D 2 394 ? -31.458 66.345 7.878 1.00 354.87 391 PRO F C 1
ATOM 10581 O O . PRO D 2 394 ? -30.326 65.903 7.688 1.00 382.40 391 PRO F O 1
ATOM 10583 N N . VAL D 2 395 ? -32.082 66.329 9.068 1.00 353.84 392 VAL F N 1
ATOM 10584 C CA . VAL D 2 395 ? -31.475 65.858 10.337 1.00 316.92 392 VAL F CA 1
ATOM 10585 C C . VAL D 2 395 ? -32.293 64.703 10.930 1.00 315.29 392 VAL F C 1
ATOM 10586 O O . VAL D 2 395 ? -31.728 63.872 11.642 1.00 360.72 392 VAL F O 1
ATOM 10588 N N . VAL D 2 396 ? -33.610 64.690 10.669 1.00 303.93 393 VAL F N 1
ATOM 10589 C CA . VAL D 2 396 ? -34.531 63.662 11.169 1.00 292.01 393 VAL F CA 1
ATOM 10590 C C . VAL D 2 396 ? -35.238 63.006 9.974 1.00 316.23 393 VAL F C 1
ATOM 10591 O O . VAL D 2 396 ? -35.669 63.697 9.065 1.00 378.79 393 VAL F O 1
ATOM 10593 N N . THR D 2 397 ? -35.332 61.674 9.974 1.00 313.47 394 THR F N 1
ATOM 10594 C CA . THR D 2 397 ? -36.078 60.943 8.944 1.00 300.26 394 THR F CA 1
ATOM 10595 C C . THR D 2 397 ? -37.090 60.023 9.628 1.00 321.81 394 THR F C 1
ATOM 10596 O O . THR D 2 397 ? -36.692 59.287 10.532 1.00 374.02 394 THR F O 1
ATOM 10598 N N . VAL D 2 398 ? -38.369 60.087 9.222 1.00 316.11 395 VAL F N 1
ATOM 10599 C CA . VAL D 2 398 ? -39.427 59.249 9.813 1.00 311.67 395 VAL F CA 1
ATOM 10600 C C . VAL D 2 398 ? -40.102 58.434 8.700 1.00 319.28 395 VAL F C 1
ATOM 10601 O O . VAL D 2 398 ? -40.213 58.895 7.562 1.00 335.87 395 VAL F O 1
ATOM 10603 N N . ALA D 2 399 ? -40.533 57.212 9.040 1.00 291.28 396 ALA F N 1
ATOM 10604 C CA . ALA D 2 399 ? -41.156 56.285 8.091 1.00 293.72 396 ALA F CA 1
ATOM 10605 C C . ALA D 2 399 ? -42.676 56.425 8.187 1.00 322.48 396 ALA F C 1
ATOM 10606 O O . ALA D 2 399 ? -43.209 56.396 9.273 1.00 362.30 396 ALA F O 1
ATOM 10608 N N . VAL D 2 400 ? -43.360 56.595 7.052 1.00 319.49 397 VAL F N 1
ATOM 10609 C CA . VAL D 2 400 ? -44.821 56.741 7.033 1.00 318.57 397 VAL F CA 1
ATOM 10610 C C . VAL D 2 400 ? -45.404 55.810 5.961 1.00 322.13 397 VAL F C 1
ATOM 10611 O O . VAL D 2 400 ? -44.899 55.758 4.849 1.00 343.83 397 VAL F O 1
ATOM 10613 N N . GLU D 2 401 ? -46.457 55.067 6.327 1.00 307.62 398 GLU F N 1
ATOM 10614 C CA . GLU D 2 401 ? -47.051 54.047 5.471 1.00 306.28 398 GLU F CA 1
ATOM 10615 C C . GLU D 2 401 ? -48.578 54.072 5.637 1.00 344.18 398 GLU F C 1
ATOM 10616 O O . GLU D 2 401 ? -49.094 54.529 6.659 1.00 390.68 398 GLU F O 1
ATOM 10618 N N . ALA D 2 402 ? -49.266 53.586 4.596 1.00 356.70 399 ALA F N 1
ATOM 10619 C CA . ALA D 2 402 ? -50.714 53.659 4.469 1.00 346.95 399 ALA F CA 1
ATOM 10620 C C . ALA D 2 402 ? -51.372 52.490 5.217 1.00 320.08 399 ALA F C 1
ATOM 10621 O O . ALA D 2 402 ? -51.051 51.315 4.991 1.00 293.48 399 ALA F O 1
ATOM 10623 N N . LYS D 2 403 ? -52.337 52.831 6.077 1.00 316.14 400 LYS F N 1
ATOM 10624 C CA . LYS D 2 403 ? -53.129 51.882 6.881 1.00 332.95 400 LYS F CA 1
ATOM 10625 C C . LYS D 2 403 ? -53.946 50.950 5.973 1.00 360.58 400 LYS F C 1
ATOM 10626 O O . LYS D 2 403 ? -54.127 49.771 6.292 1.00 395.19 400 LYS F O 1
ATOM 10628 N N . ASN D 2 404 ? -54.470 51.488 4.866 1.00 340.87 401 ASN F N 1
ATOM 10629 C CA . ASN D 2 404 ? -55.068 50.672 3.803 1.00 337.78 401 ASN F CA 1
ATOM 10630 C C . ASN D 2 404 ? -54.048 50.564 2.667 1.00 351.10 401 ASN F C 1
ATOM 10631 O O . ASN D 2 404 ? -53.648 51.585 2.135 1.00 406.57 401 ASN F O 1
ATOM 10633 N N . THR D 2 405 ? -53.650 49.345 2.278 1.00 398.04 402 THR F N 1
ATOM 10634 C CA . THR D 2 405 ? -52.589 49.159 1.275 1.00 354.13 402 THR F CA 1
ATOM 10635 C C . THR D 2 405 ? -53.166 49.337 -0.136 1.00 353.48 402 THR F C 1
ATOM 10636 O O . THR D 2 405 ? -52.578 48.884 -1.103 1.00 319.77 402 THR F O 1
ATOM 10638 N N . LYS D 2 406 ? -54.302 50.049 -0.224 1.00 327.44 403 LYS F N 1
ATOM 10639 C CA . LYS D 2 406 ? -55.083 50.259 -1.455 1.00 323.41 403 LYS F CA 1
ATOM 10640 C C . LYS D 2 406 ? -55.279 51.765 -1.702 1.00 326.93 403 LYS F C 1
ATOM 10641 O O . LYS D 2 406 ? -55.493 52.187 -2.841 1.00 352.08 403 LYS F O 1
ATOM 10643 N N . ASP D 2 407 ? -55.218 52.572 -0.632 1.00 314.84 404 ASP F N 1
ATOM 10644 C CA . ASP D 2 407 ? -55.082 54.012 -0.731 1.00 316.24 404 ASP F CA 1
ATOM 10645 C C . ASP D 2 407 ? -53.650 54.355 -1.168 1.00 327.07 404 ASP F C 1
ATOM 10646 O O . ASP D 2 407 ? -53.297 55.523 -1.187 1.00 382.16 404 ASP F O 1
ATOM 10648 N N . LEU D 2 408 ? -52.868 53.336 -1.566 1.00 309.03 405 LEU F N 1
ATOM 10649 C CA . LEU D 2 408 ? -51.474 53.420 -2.003 1.00 314.65 405 LEU F CA 1
ATOM 10650 C C . LEU D 2 408 ? -51.329 54.319 -3.232 1.00 339.56 405 LEU F C 1
ATOM 10651 O O . LEU D 2 408 ? -50.478 55.203 -3.226 1.00 387.87 405 LEU F O 1
ATOM 10653 N N . PRO D 2 409 ? -52.134 54.140 -4.310 1.00 340.72 406 PRO F N 1
ATOM 10654 C CA . PRO D 2 409 ? -52.045 55.003 -5.493 1.00 320.41 406 PRO F CA 1
ATOM 10655 C C . PRO D 2 409 ? -52.069 56.515 -5.204 1.00 329.37 406 PRO F C 1
ATOM 10656 O O . PRO D 2 409 ? -51.399 57.276 -5.894 1.00 323.45 406 PRO F O 1
ATOM 10658 N N . LYS D 2 410 ? -52.838 56.923 -4.186 1.00 339.06 407 LYS F N 1
ATOM 10659 C CA . LYS D 2 410 ? -52.998 58.326 -3.784 1.00 341.12 407 LYS F CA 1
ATOM 10660 C C . LYS D 2 410 ? -52.100 58.692 -2.591 1.00 340.62 407 LYS F C 1
ATOM 10661 O O . LYS D 2 410 ? -51.905 59.880 -2.323 1.00 345.83 407 LYS F O 1
ATOM 10663 N N . LEU D 2 411 ? -51.583 57.692 -1.861 1.00 368.81 408 LEU F N 1
ATOM 10664 C CA . LEU D 2 411 ? -50.549 57.911 -0.831 1.00 329.25 408 LEU F CA 1
ATOM 10665 C C . LEU D 2 411 ? -49.297 58.494 -1.502 1.00 330.96 408 LEU F C 1
ATOM 10666 O O . LEU D 2 411 ? -48.665 59.384 -0.951 1.00 331.15 408 LEU F O 1
ATOM 10668 N N . ILE D 2 412 ? -48.991 58.026 -2.721 1.00 326.10 409 ILE F N 1
ATOM 10669 C CA . ILE D 2 412 ? -47.928 58.569 -3.590 1.00 322.37 409 ILE F CA 1
ATOM 10670 C C . ILE D 2 412 ? -48.208 60.045 -3.920 1.00 350.76 409 ILE F C 1
ATOM 10671 O O . ILE D 2 412 ? -47.301 60.888 -3.811 1.00 383.29 409 ILE F O 1
ATOM 10673 N N . GLU D 2 413 ? -49.462 60.352 -4.298 1.00 344.41 410 GLU F N 1
ATOM 10674 C CA . GLU D 2 413 ? -49.926 61.735 -4.571 1.00 333.70 410 GLU F CA 1
ATOM 10675 C C . GLU D 2 413 ? -49.776 62.622 -3.321 1.00 354.11 410 GLU F C 1
ATOM 10676 O O . GLU D 2 413 ? -49.239 63.743 -3.401 1.00 365.27 410 GLU F O 1
ATOM 10678 N N . VAL D 2 414 ? -50.246 62.114 -2.172 1.00 325.22 411 VAL F N 1
ATOM 10679 C CA . VAL D 2 414 ? -50.147 62.780 -0.859 1.00 341.50 411 VAL F CA 1
ATOM 10680 C C . VAL D 2 414 ? -48.689 63.142 -0.534 1.00 368.36 411 VAL F C 1
ATOM 10681 O O . VAL D 2 414 ? -48.413 64.274 -0.166 1.00 449.01 411 VAL F O 1
ATOM 10683 N N . LEU D 2 415 ? -47.770 62.175 -0.660 1.00 374.09 412 LEU F N 1
ATOM 10684 C CA . LEU D 2 415 ? -46.342 62.335 -0.314 1.00 337.74 412 LEU F CA 1
ATOM 10685 C C . LEU D 2 415 ? -45.672 63.411 -1.180 1.00 337.72 412 LEU F C 1
ATOM 10686 O O . LEU D 2 415 ? -44.910 64.235 -0.644 1.00 384.42 412 LEU F O 1
ATOM 10688 N N . ARG D 2 416 ? -45.965 63.409 -2.490 1.00 359.05 413 ARG F N 1
ATOM 10689 C CA . ARG D 2 416 ? -45.383 64.353 -3.467 1.00 344.16 413 ARG F CA 1
ATOM 10690 C C . ARG D 2 416 ? -46.036 65.744 -3.370 1.00 365.48 413 ARG F C 1
ATOM 10691 O O . ARG D 2 416 ? -45.409 66.747 -3.757 1.00 358.72 413 ARG F O 1
ATOM 10693 N N . GLN D 2 417 ? -47.294 65.803 -2.909 1.00 348.39 414 GLN F N 1
ATOM 10694 C CA . GLN D 2 417 ? -47.948 67.069 -2.557 1.00 365.10 414 GLN F CA 1
ATOM 10695 C C . GLN D 2 417 ? -47.268 67.687 -1.324 1.00 377.69 414 GLN F C 1
ATOM 10696 O O . GLN D 2 417 ? -46.892 68.850 -1.356 1.00 366.75 414 GLN F O 1
ATOM 10698 N N . VAL D 2 418 ? -47.083 66.895 -0.257 1.00 376.94 415 VAL F N 1
ATOM 10699 C CA . VAL D 2 418 ? -46.448 67.356 0.999 1.00 363.21 415 VAL F CA 1
ATOM 10700 C C . VAL D 2 418 ? -45.032 67.885 0.721 1.00 369.96 415 VAL F C 1
ATOM 10701 O O . VAL D 2 418 ? -44.673 68.961 1.217 1.00 363.30 415 VAL F O 1
ATOM 10703 N N . ALA D 2 419 ? -44.252 67.158 -0.093 1.00 375.01 416 ALA F N 1
ATOM 10704 C CA . ALA D 2 419 ? -42.873 67.551 -0.456 1.00 363.57 416 ALA F CA 1
ATOM 10705 C C . ALA D 2 419 ? -42.853 68.765 -1.400 1.00 361.29 416 ALA F C 1
ATOM 10706 O O . ALA D 2 419 ? -41.836 69.453 -1.497 1.00 389.78 416 ALA F O 1
ATOM 10708 N N . LYS D 2 420 ? -43.955 69.011 -2.120 1.00 376.06 417 LYS F N 1
ATOM 10709 C CA . LYS D 2 420 ? -44.110 70.208 -2.968 1.00 354.79 417 LYS F CA 1
ATOM 10710 C C . LYS D 2 420 ? -44.479 71.433 -2.113 1.00 369.93 417 LYS F C 1
ATOM 10711 O O . LYS D 2 420 ? -43.935 72.522 -2.319 1.00 384.98 417 LYS F O 1
ATOM 10713 N N . GLU D 2 421 ? -45.420 71.246 -1.176 1.00 367.13 418 GLU F N 1
ATOM 10714 C CA . GLU D 2 421 ? -45.901 72.277 -0.242 1.00 357.52 418 GLU F CA 1
ATOM 10715 C C . GLU D 2 421 ? -44.770 72.763 0.675 1.00 355.58 418 GLU F C 1
ATOM 10716 O O . GLU D 2 421 ? -44.656 73.966 0.906 1.00 362.78 418 GLU F O 1
ATOM 10718 N N . ASP D 2 422 ? -43.943 71.835 1.188 1.00 357.40 419 ASP F N 1
ATOM 10719 C CA . ASP D 2 422 ? -42.803 72.166 2.081 1.00 341.81 419 ASP F CA 1
ATOM 10720 C C . ASP D 2 422 ? -41.474 71.769 1.430 1.00 348.59 419 ASP F C 1
ATOM 10721 O O . ASP D 2 422 ? -41.178 70.577 1.307 1.00 404.65 419 ASP F O 1
ATOM 10723 N N . PRO D 2 423 ? -40.615 72.745 1.030 1.00 363.12 420 PRO F N 1
ATOM 10724 C CA . PRO D 2 423 ? -39.347 72.425 0.365 1.00 335.71 420 PRO F CA 1
ATOM 10725 C C . PRO D 2 423 ? -38.254 71.897 1.309 1.00 346.73 420 PRO F C 1
ATOM 10726 O O . PRO D 2 423 ? -37.235 71.432 0.824 1.00 336.87 420 PRO F O 1
ATOM 10728 N N . THR D 2 424 ? -38.481 71.971 2.630 1.00 334.81 421 THR F N 1
ATOM 10729 C CA . THR D 2 424 ? -37.534 71.494 3.652 1.00 331.38 421 THR F CA 1
ATOM 10730 C C . THR D 2 424 ? -37.650 69.972 3.802 1.00 347.48 421 THR F C 1
ATOM 10731 O O . THR D 2 424 ? -36.707 69.325 4.259 1.00 375.43 421 THR F O 1
ATOM 10733 N N . ILE D 2 425 ? -38.808 69.419 3.414 1.00 344.54 422 ILE F N 1
ATOM 10734 C CA . ILE D 2 425 ? -39.079 67.984 3.480 1.00 315.49 422 ILE F CA 1
ATOM 10735 C C . ILE D 2 425 ? -38.661 67.319 2.160 1.00 324.88 422 ILE F C 1
ATOM 10736 O O . ILE D 2 425 ? -39.144 67.686 1.096 1.00 378.95 422 ILE F O 1
ATOM 10738 N N . LYS D 2 426 ? -37.749 66.342 2.252 1.00 342.41 423 LYS F N 1
ATOM 10739 C CA . LYS D 2 426 ? -37.303 65.529 1.122 1.00 308.69 423 LYS F CA 1
ATOM 10740 C C . LYS D 2 426 ? -37.778 64.092 1.348 1.00 321.52 423 LYS F C 1
ATOM 10741 O O . LYS D 2 426 ? -37.754 63.605 2.476 1.00 355.31 423 LYS F O 1
ATOM 10743 N N . VAL D 2 427 ? -38.163 63.418 0.256 1.00 325.72 424 VAL F N 1
ATOM 10744 C CA . VAL D 2 427 ? -38.916 62.159 0.308 1.00 329.84 424 VAL F CA 1
ATOM 10745 C C . VAL D 2 427 ? -38.274 61.099 -0.608 1.00 328.18 424 VAL F C 1
ATOM 10746 O O . VAL D 2 427 ? -37.727 61.413 -1.661 1.00 323.08 424 VAL F O 1
ATOM 10748 N N . GLU D 2 428 ? -38.367 59.828 -0.198 1.00 337.43 425 GLU F N 1
ATOM 10749 C CA . GLU D 2 428 ? -38.051 58.682 -1.101 1.00 306.93 425 GLU F CA 1
ATOM 10750 C C . GLU D 2 428 ? -38.710 57.394 -0.571 1.00 313.61 425 GLU F C 1
ATOM 10751 O O . GLU D 2 428 ? -38.889 57.207 0.646 1.00 357.78 425 GLU F O 1
ATOM 10753 N N . ILE D 2 429 ? -39.115 56.505 -1.489 1.00 314.76 426 ILE F N 1
ATOM 10754 C CA . ILE D 2 429 ? -39.723 55.213 -1.129 1.00 320.16 426 ILE F CA 1
ATOM 10755 C C . ILE D 2 429 ? -38.616 54.157 -1.153 1.00 339.79 426 ILE F C 1
ATOM 10756 O O . ILE D 2 429 ? -37.972 53.995 -2.178 1.00 381.06 426 ILE F O 1
ATOM 10758 N N . ASN D 2 430 ? -38.395 53.453 -0.036 1.00 346.29 427 ASN F N 1
ATOM 10759 C CA . ASN D 2 430 ? -37.313 52.481 0.031 1.00 323.64 427 ASN F CA 1
ATOM 10760 C C . ASN D 2 430 ? -37.726 51.243 -0.774 1.00 325.31 427 ASN F C 1
ATOM 10761 O O . ASN D 2 430 ? -38.522 50.450 -0.295 1.00 335.76 427 ASN F O 1
ATOM 10763 N N . GLU D 2 431 ? -37.119 51.017 -1.949 1.00 342.43 428 GLU F N 1
ATOM 10764 C CA . GLU D 2 431 ? -37.318 49.757 -2.700 1.00 292.93 428 GLU F CA 1
ATOM 10765 C C . GLU D 2 431 ? -36.782 48.569 -1.872 1.00 311.52 428 GLU F C 1
ATOM 10766 O O . GLU D 2 431 ? -37.325 47.461 -1.943 1.00 312.21 428 GLU F O 1
ATOM 10768 N N . GLU D 2 432 ? -35.730 48.814 -1.074 1.00 319.53 429 GLU F N 1
ATOM 10769 C CA . GLU D 2 432 ? -35.108 47.840 -0.160 1.00 316.17 429 GLU F CA 1
ATOM 10770 C C . GLU D 2 432 ? -36.037 47.425 0.996 1.00 328.31 429 GLU F C 1
ATOM 10771 O O . GLU D 2 432 ? -35.962 46.283 1.462 1.00 375.60 429 GLU F O 1
ATOM 10773 N N . THR D 2 433 ? -36.887 48.346 1.471 1.00 327.41 430 THR F N 1
ATOM 10774 C CA . THR D 2 433 ? -37.594 48.213 2.763 1.00 315.47 430 THR F CA 1
ATOM 10775 C C . THR D 2 433 ? -39.124 48.159 2.586 1.00 323.72 430 THR F C 1
ATOM 10776 O O . THR D 2 433 ? -39.822 47.371 3.234 1.00 280.68 430 THR F O 1
ATOM 10778 N N . GLY D 2 434 ? -39.655 49.047 1.742 1.00 295.09 431 GLY F N 1
ATOM 10779 C CA . GLY D 2 434 ? -41.095 49.229 1.580 1.00 300.79 431 GLY F CA 1
ATOM 10780 C C . GLY D 2 434 ? -41.644 50.304 2.506 1.00 304.69 431 GLY F C 1
ATOM 10781 O O . GLY D 2 434 ? -42.802 50.279 2.842 1.00 311.62 431 GLY F O 1
ATOM 10782 N N . GLU D 2 435 ? -40.818 51.271 2.912 1.00 313.94 432 GLU F N 1
ATOM 10783 C CA . GLU D 2 435 ? -41.320 52.391 3.700 1.00 300.77 432 GLU F CA 1
ATOM 10784 C C . GLU D 2 435 ? -41.170 53.647 2.839 1.00 329.77 432 GLU F C 1
ATOM 10785 O O . GLU D 2 435 ? -40.235 53.757 2.059 1.00 334.22 432 GLU F O 1
ATOM 10787 N N . HIS D 2 436 ? -42.116 54.583 2.950 1.00 333.58 433 HIS F N 1
ATOM 10788 C CA . HIS D 2 436 ? -41.964 55.923 2.370 1.00 324.19 433 HIS F CA 1
ATOM 10789 C C . HIS D 2 436 ? -41.362 56.844 3.435 1.00 312.58 433 HIS F C 1
ATOM 10790 O O . HIS D 2 436 ? -42.017 57.111 4.447 1.00 309.17 433 HIS F O 1
ATOM 10792 N N . LEU D 2 437 ? -40.134 57.330 3.202 1.00 301.03 434 LEU F N 1
ATOM 10793 C CA . LEU D 2 437 ? -39.376 58.085 4.185 1.00 299.81 434 LEU F CA 1
ATOM 10794 C C . LEU D 2 437 ? -39.579 59.579 3.939 1.00 334.99 434 LEU F C 1
ATOM 10795 O O . LEU D 2 437 ? -39.593 60.040 2.803 1.00 369.96 434 LEU F O 1
ATOM 10797 N N . VAL D 2 438 ? -39.753 60.313 5.042 1.00 317.52 435 VAL F N 1
ATOM 10798 C CA . VAL D 2 438 ? -39.830 61.757 5.027 1.00 323.70 435 VAL F CA 1
ATOM 10799 C C . VAL D 2 438 ? -38.674 62.297 5.874 1.00 330.45 435 VAL F C 1
ATOM 10800 O O . VAL D 2 438 ? -38.624 62.043 7.087 1.00 333.84 435 VAL F O 1
ATOM 10802 N N . SER D 2 439 ? -37.750 63.018 5.218 1.00 336.74 436 SER F N 1
ATOM 10803 C CA . SER D 2 439 ? -36.525 63.551 5.834 1.00 326.24 436 SER F CA 1
ATOM 10804 C C . SER D 2 439 ? -36.602 65.077 5.888 1.00 329.42 436 SER F C 1
ATOM 10805 O O . SER D 2 439 ? -36.703 65.701 4.842 1.00 330.94 436 SER F O 1
ATOM 10807 N N . GLY D 2 440 ? -36.526 65.643 7.104 1.00 328.94 437 GLY F N 1
ATOM 10808 C CA . GLY D 2 440 ? -36.752 67.064 7.368 1.00 322.84 437 GLY F CA 1
ATOM 10809 C C . GLY D 2 440 ? -35.814 67.627 8.426 1.00 314.56 437 GLY F C 1
ATOM 10810 O O . GLY D 2 440 ? -34.832 66.993 8.827 1.00 358.53 437 GLY F O 1
ATOM 10811 N N . MET D 2 441 ? -36.180 68.809 8.935 1.00 336.02 438 MET F N 1
ATOM 10812 C CA . MET D 2 441 ? -35.267 69.714 9.653 1.00 323.82 438 MET F CA 1
ATOM 10813 C C . MET D 2 441 ? -35.353 69.581 11.187 1.00 316.95 438 MET F C 1
ATOM 10814 O O . MET D 2 441 ? -34.744 70.384 11.894 1.00 314.26 438 MET F O 1
ATOM 10816 N N . GLY D 2 442 ? -36.100 68.596 11.703 1.00 325.33 439 GLY F N 1
ATOM 10817 C CA . GLY D 2 442 ? -36.182 68.289 13.128 1.00 329.06 439 GLY F CA 1
ATOM 10818 C C . GLY D 2 442 ? -37.526 67.669 13.440 1.00 328.61 439 GLY F C 1
ATOM 10819 O O . GLY D 2 442 ? -38.266 67.388 12.520 1.00 316.81 439 GLY F O 1
ATOM 10820 N N . GLU D 2 443 ? -37.872 67.534 14.728 1.00 309.39 440 GLU F N 1
ATOM 10821 C CA . GLU D 2 443 ? -39.169 66.968 15.164 1.00 319.98 440 GLU F CA 1
ATOM 10822 C C . GLU D 2 443 ? -40.326 67.742 14.508 1.00 355.04 440 GLU F C 1
ATOM 10823 O O . GLU D 2 443 ? -41.122 67.179 13.729 1.00 390.77 440 GLU F O 1
ATOM 10825 N N . LEU D 2 444 ? -40.370 69.056 14.763 1.00 341.52 441 LEU F N 1
ATOM 10826 C CA . LEU D 2 444 ? -41.440 69.956 14.297 1.00 328.12 441 LEU F CA 1
ATOM 10827 C C . LEU D 2 444 ? -41.497 70.031 12.763 1.00 346.50 441 LEU F C 1
ATOM 10828 O O . LEU D 2 444 ? -42.591 70.138 12.184 1.00 377.85 441 LEU F O 1
ATOM 10830 N N . HIS D 2 445 ? -40.327 70.011 12.110 1.00 342.16 442 HIS F N 1
ATOM 10831 C CA . HIS D 2 445 ? -40.231 70.067 10.649 1.00 353.58 442 HIS F CA 1
ATOM 10832 C C . HIS D 2 445 ? -40.965 68.878 10.014 1.00 357.31 442 HIS F C 1
ATOM 10833 O O . HIS D 2 445 ? -41.742 69.047 9.077 1.00 351.06 442 HIS F O 1
ATOM 10835 N N . LEU D 2 446 ? -40.719 67.681 10.558 1.00 366.58 443 LEU F N 1
ATOM 10836 C CA . LEU D 2 446 ? -41.372 66.436 10.161 1.00 350.68 443 LEU F CA 1
ATOM 10837 C C . LEU D 2 446 ? -42.846 66.430 10.586 1.00 370.89 443 LEU F C 1
ATOM 10838 O O . LEU D 2 446 ? -43.674 65.947 9.825 1.00 375.84 443 LEU F O 1
ATOM 10840 N N . GLU D 2 447 ? -43.159 66.969 11.776 1.00 369.40 444 GLU F N 1
ATOM 10841 C CA . GLU D 2 447 ? -44.529 67.002 12.348 1.00 363.98 444 GLU F CA 1
ATOM 10842 C C . GLU D 2 447 ? -45.507 67.751 11.426 1.00 378.36 444 GLU F C 1
ATOM 10843 O O . GLU D 2 447 ? -46.668 67.326 11.253 1.00 413.22 444 GLU F O 1
ATOM 10845 N N . VAL D 2 448 ? -45.042 68.861 10.834 1.00 368.48 445 VAL F N 1
ATOM 10846 C CA . VAL D 2 448 ? -45.803 69.630 9.835 1.00 367.60 445 VAL F CA 1
ATOM 10847 C C . VAL D 2 448 ? -46.149 68.754 8.616 1.00 395.55 445 VAL F C 1
ATOM 10848 O O . VAL D 2 448 ? -47.275 68.814 8.109 1.00 441.15 445 VAL F O 1
ATOM 10850 N N . ILE D 2 449 ? -45.186 67.946 8.149 1.00 399.78 446 ILE F N 1
ATOM 10851 C CA . ILE D 2 449 ? -45.369 67.024 7.011 1.00 387.44 446 ILE F CA 1
ATOM 10852 C C . ILE D 2 449 ? -46.331 65.878 7.374 1.00 411.88 446 ILE F C 1
ATOM 10853 O O . ILE D 2 449 ? -47.169 65.519 6.556 1.00 410.35 446 ILE F O 1
ATOM 10855 N N . SER D 2 450 ? -46.201 65.299 8.578 1.00 429.52 447 SER F N 1
ATOM 10856 C CA . SER D 2 450 ? -47.088 64.218 9.070 1.00 392.69 447 SER F CA 1
ATOM 10857 C C . SER D 2 450 ? -48.512 64.748 9.279 1.00 394.22 447 SER F C 1
ATOM 10858 O O . SER D 2 450 ? -49.483 64.002 9.130 1.00 369.71 447 SER F O 1
ATOM 10860 N N . TYR D 2 451 ? -48.620 66.043 9.602 1.00 399.76 448 TYR F N 1
ATOM 10861 C CA . TYR D 2 451 ? -49.895 66.764 9.655 1.00 397.77 448 TYR F CA 1
ATOM 10862 C C . TYR D 2 451 ? -50.510 66.913 8.251 1.00 403.38 448 TYR F C 1
ATOM 10863 O O . TYR D 2 451 ? -51.705 66.657 8.067 1.00 390.01 448 TYR F O 1
ATOM 10865 N N . ARG D 2 452 ? -49.698 67.317 7.264 1.00 402.18 449 ARG F N 1
ATOM 10866 C CA . ARG D 2 452 ? -50.150 67.597 5.889 1.00 394.98 449 ARG F CA 1
ATOM 10867 C C . ARG D 2 452 ? -50.434 66.304 5.111 1.00 390.38 449 ARG F C 1
ATOM 10868 O O . ARG D 2 452 ? -50.574 66.355 3.896 1.00 412.66 449 ARG F O 1
ATOM 10870 N N . ILE D 2 453 ? -50.528 65.162 5.808 1.00 400.85 450 ILE F N 1
ATOM 10871 C CA . ILE D 2 453 ? -51.141 63.940 5.277 1.00 380.55 450 ILE F CA 1
ATOM 10872 C C . ILE D 2 453 ? -52.672 64.021 5.413 1.00 399.29 450 ILE F C 1
ATOM 10873 O O . ILE D 2 453 ? -53.411 63.306 4.708 1.00 411.93 450 ILE F O 1
ATOM 10875 N N . LYS D 2 454 ? -53.143 64.895 6.315 1.00 370.16 451 LYS F N 1
ATOM 10876 C CA . LYS D 2 454 ? -54.563 65.231 6.457 1.00 393.38 451 LYS F CA 1
ATOM 10877 C C . LYS D 2 454 ? -55.048 66.003 5.220 1.00 429.55 451 LYS F C 1
ATOM 10878 O O . LYS D 2 454 ? -56.156 65.767 4.747 1.00 466.76 451 LYS F O 1
ATOM 10880 N N . ASP D 2 455 ? -54.201 66.903 4.699 1.00 438.16 452 ASP F N 1
ATOM 10881 C CA . ASP D 2 455 ? -54.442 67.661 3.459 1.00 407.38 452 ASP F CA 1
ATOM 10882 C C . ASP D 2 455 ? -54.611 66.716 2.259 1.00 401.62 452 ASP F C 1
ATOM 10883 O O . ASP D 2 455 ? -55.240 67.083 1.269 1.00 386.01 452 ASP F O 1
ATOM 10885 N N . LYS D 2 456 ? -54.032 65.512 2.350 1.00 394.46 453 LYS F N 1
ATOM 10886 C CA . LYS D 2 456 ? -54.067 64.514 1.282 1.00 398.55 453 LYS F CA 1
ATOM 10887 C C . LYS D 2 456 ? -55.036 63.367 1.614 1.00 417.60 453 LYS F C 1
ATOM 10888 O O . LYS D 2 456 ? -55.325 62.541 0.752 1.00 444.91 453 LYS F O 1
ATOM 10890 N N . GLY D 2 457 ? -55.517 63.309 2.862 1.00 399.04 454 GLY F N 1
ATOM 10891 C CA . GLY D 2 457 ? -56.553 62.368 3.311 1.00 405.59 454 GLY F CA 1
ATOM 10892 C C . GLY D 2 457 ? -56.088 60.920 3.410 1.00 416.85 454 GLY F C 1
ATOM 10893 O O . GLY D 2 457 ? -56.920 60.004 3.352 1.00 464.45 454 GLY F O 1
ATOM 10894 N N . VAL D 2 458 ? -54.782 60.691 3.600 1.00 431.18 455 VAL F N 1
ATOM 10895 C CA . VAL D 2 458 ? -54.236 59.319 3.657 1.00 396.29 455 VAL F CA 1
ATOM 10896 C C . VAL D 2 458 ? -54.162 58.862 5.119 1.00 381.32 455 VAL F C 1
ATOM 10897 O O . VAL D 2 458 ? -53.385 59.416 5.888 1.00 359.70 455 VAL F O 1
ATOM 10899 N N . GLU D 2 459 ? -54.971 57.858 5.486 1.00 380.16 456 GLU F N 1
ATOM 10900 C CA . GLU D 2 459 ? -54.954 57.266 6.838 1.00 362.56 456 GLU F CA 1
ATOM 10901 C C . GLU D 2 459 ? -53.663 56.453 7.009 1.00 340.26 456 GLU F C 1
ATOM 10902 O O . GLU D 2 459 ? -53.506 55.434 6.360 1.00 358.05 456 GLU F O 1
ATOM 10904 N N . ILE D 2 460 ? -52.743 56.906 7.866 1.00 351.22 457 ILE F N 1
ATOM 10905 C CA . ILE D 2 460 ? -51.373 56.412 7.822 1.00 335.25 457 ILE F CA 1
ATOM 10906 C C . ILE D 2 460 ? -50.846 56.202 9.239 1.00 331.05 457 ILE F C 1
ATOM 10907 O O . ILE D 2 460 ? -51.347 56.793 10.181 1.00 330.56 457 ILE F O 1
ATOM 10909 N N . GLN D 2 461 ? -49.821 55.349 9.355 1.00 325.62 458 GLN F N 1
ATOM 10910 C CA . GLN D 2 461 ? -48.976 55.272 10.544 1.00 306.98 458 GLN F CA 1
ATOM 10911 C C . GLN D 2 461 ? -47.691 56.052 10.247 1.00 321.05 458 GLN F C 1
ATOM 10912 O O . GLN D 2 461 ? -47.131 55.892 9.174 1.00 339.12 458 GLN F O 1
ATOM 10914 N N . THR D 2 462 ? -47.256 56.910 11.182 1.00 322.96 459 THR F N 1
ATOM 10915 C CA . THR D 2 462 ? -45.954 57.606 11.088 1.00 299.52 459 THR F CA 1
ATOM 10916 C C . THR D 2 462 ? -45.078 57.185 12.275 1.00 307.37 459 THR F C 1
ATOM 10917 O O . THR D 2 462 ? -45.489 57.359 13.409 1.00 334.77 459 THR F O 1
ATOM 10919 N N . SER D 2 463 ? -43.903 56.610 11.975 1.00 317.53 460 SER F N 1
ATOM 10920 C CA . SER D 2 463 ? -42.904 56.121 12.949 1.00 303.98 460 SER F CA 1
ATOM 10921 C C . SER D 2 463 ? -42.224 57.292 13.663 1.00 304.89 460 SER F C 1
ATOM 10922 O O . SER D 2 463 ? -42.259 58.446 13.183 1.00 307.82 460 SER F O 1
ATOM 10924 N N . GLU D 2 464 ? -41.615 56.972 14.814 1.00 306.24 461 GLU F N 1
ATOM 10925 C CA . GLU D 2 464 ? -40.753 57.893 15.542 1.00 312.88 461 GLU F CA 1
ATOM 10926 C C . GLU D 2 464 ? -39.559 58.230 14.652 1.00 311.68 461 GLU F C 1
ATOM 10927 O O . GLU D 2 464 ? -39.039 57.363 13.947 1.00 320.87 461 GLU F O 1
ATOM 10929 N N . PRO D 2 465 ? -39.095 59.502 14.649 1.00 321.93 462 PRO F N 1
ATOM 10930 C CA . PRO D 2 465 ? -38.012 59.881 13.745 1.00 297.78 462 PRO F CA 1
ATOM 10931 C C . PRO D 2 465 ? -36.667 59.318 14.226 1.00 298.04 462 PRO F C 1
ATOM 10932 O O . PRO D 2 465 ? -36.432 59.188 15.420 1.00 327.40 462 PRO F O 1
ATOM 10934 N N . ILE D 2 466 ? -35.805 58.974 13.266 1.00 299.64 463 ILE F N 1
ATOM 10935 C CA . ILE D 2 466 ? -34.430 58.576 13.511 1.00 298.53 463 ILE F CA 1
ATOM 10936 C C . ILE D 2 466 ? -33.532 59.763 13.152 1.00 302.89 463 ILE F C 1
ATOM 10937 O O . ILE D 2 466 ? -33.846 60.499 12.216 1.00 343.45 463 ILE F O 1
ATOM 10939 N N . VAL D 2 467 ? -32.462 59.954 13.933 1.00 311.80 464 VAL F N 1
ATOM 10940 C CA . VAL D 2 467 ? -31.426 60.946 13.655 1.00 319.81 464 VAL F CA 1
ATOM 10941 C C . VAL D 2 467 ? -30.603 60.443 12.461 1.00 327.88 464 VAL F C 1
ATOM 10942 O O . VAL D 2 467 ? -29.839 59.494 12.577 1.00 326.15 464 VAL F O 1
ATOM 10944 N N . VAL D 2 468 ? -30.821 61.061 11.294 1.00 315.75 465 VAL F N 1
ATOM 10945 C CA . VAL D 2 468 ? -30.232 60.623 10.026 1.00 314.52 465 VAL F CA 1
ATOM 10946 C C . VAL D 2 468 ? -28.745 61.007 10.026 1.00 344.27 465 VAL F C 1
ATOM 10947 O O . VAL D 2 468 ? -28.430 62.199 10.026 1.00 385.90 465 VAL F O 1
ATOM 10949 N N . TYR D 2 469 ? -27.854 60.000 10.048 1.00 352.41 466 TYR F N 1
ATOM 10950 C CA . TYR D 2 469 ? -26.416 60.205 10.252 1.00 336.90 466 TYR F CA 1
ATOM 10951 C C . TYR D 2 469 ? -25.696 60.231 8.890 1.00 351.67 466 TYR F C 1
ATOM 10952 O O . TYR D 2 469 ? -26.244 59.797 7.873 1.00 377.50 466 TYR F O 1
ATOM 10954 N N . ARG D 2 470 ? -24.481 60.808 8.886 1.00 361.22 467 ARG F N 1
ATOM 10955 C CA . ARG D 2 470 ? -23.527 60.803 7.755 1.00 338.39 467 ARG F CA 1
ATOM 10956 C C . ARG D 2 470 ? -22.195 60.238 8.276 1.00 345.43 467 ARG F C 1
ATOM 10957 O O . ARG D 2 470 ? -21.950 60.271 9.486 1.00 365.44 467 ARG F O 1
ATOM 10959 N N . GLU D 2 471 ? -21.357 59.691 7.383 1.00 361.97 468 GLU F N 1
ATOM 10960 C CA . GLU D 2 471 ? -20.106 59.005 7.800 1.00 334.08 468 GLU F CA 1
ATOM 10961 C C . GLU D 2 471 ? -18.881 59.673 7.148 1.00 334.76 468 GLU F C 1
ATOM 10962 O O . GLU D 2 471 ? -18.972 60.179 6.030 1.00 363.42 468 GLU F O 1
ATOM 10964 N N . THR D 2 472 ? -17.746 59.692 7.871 1.00 321.23 469 THR F N 1
ATOM 10965 C CA . THR D 2 472 ? -16.474 60.290 7.385 1.00 308.39 469 THR F CA 1
ATOM 10966 C C . THR D 2 472 ? -15.291 59.536 8.017 1.00 312.12 469 THR F C 1
ATOM 10967 O O . THR D 2 472 ? -15.496 58.528 8.678 1.00 332.28 469 THR F O 1
ATOM 10969 N N . VAL D 2 473 ? -14.059 59.990 7.765 1.00 318.97 470 VAL F N 1
ATOM 10970 C CA . VAL D 2 473 ? -12.855 59.331 8.300 1.00 312.95 470 VAL F CA 1
ATOM 10971 C C . VAL D 2 473 ? -11.946 60.400 8.926 1.00 331.53 470 VAL F C 1
ATOM 10972 O O . VAL D 2 473 ? -11.906 61.551 8.443 1.00 304.06 470 VAL F O 1
ATOM 10974 N N . SER D 2 474 ? -11.171 59.990 9.949 1.00 331.54 471 SER F N 1
ATOM 10975 C CA . SER D 2 474 ? -10.463 60.891 10.893 1.00 318.65 471 SER F CA 1
ATOM 10976 C C . SER D 2 474 ? -8.935 60.862 10.720 1.00 309.91 471 SER F C 1
ATOM 10977 O O . SER D 2 474 ? -8.242 61.676 11.313 1.00 280.66 471 SER F O 1
ATOM 10979 N N . GLN D 2 475 ? -8.415 59.899 9.951 1.00 315.88 472 GLN F N 1
ATOM 10980 C CA . GLN D 2 475 ? -7.001 59.760 9.620 1.00 309.61 472 GLN F CA 1
ATOM 10981 C C . GLN D 2 475 ? -6.898 59.378 8.134 1.00 324.80 472 GLN F C 1
ATOM 10982 O O . GLN D 2 475 ? -7.881 58.999 7.502 1.00 339.92 472 GLN F O 1
ATOM 10984 N N . LEU D 2 476 ? -5.699 59.465 7.552 1.00 329.91 473 LEU F N 1
ATOM 10985 C CA . LEU D 2 476 ? -5.477 58.915 6.202 1.00 305.06 473 LEU F CA 1
ATOM 10986 C C . LEU D 2 476 ? -5.227 57.408 6.332 1.00 301.84 473 LEU F C 1
ATOM 10987 O O . LEU D 2 476 ? -4.622 56.956 7.299 1.00 298.69 473 LEU F O 1
ATOM 10989 N N . SER D 2 477 ? -5.699 56.632 5.355 1.00 303.97 474 SER F N 1
ATOM 10990 C CA . SER D 2 477 ? -5.468 55.194 5.336 1.00 317.27 474 SER F CA 1
ATOM 10991 C C . SER D 2 477 ? -4.180 54.878 4.575 1.00 320.71 474 SER F C 1
ATOM 10992 O O . SER D 2 477 ? -3.784 55.609 3.669 1.00 314.39 474 SER F O 1
ATOM 10994 N N . PRO D 2 478 ? -3.480 53.769 4.912 1.00 319.75 475 PRO F N 1
ATOM 10995 C CA . PRO D 2 478 ? -2.515 53.196 3.968 1.00 316.21 475 PRO F CA 1
ATOM 10996 C C . PRO D 2 478 ? -3.271 52.638 2.751 1.00 310.64 475 PRO F C 1
ATOM 10997 O O . PRO D 2 478 ? -4.484 52.461 2.825 1.00 293.28 475 PRO F O 1
ATOM 10999 N N . GLN D 2 479 ? -2.565 52.366 1.647 1.00 305.50 476 GLN F N 1
ATOM 11000 C CA . GLN D 2 479 ? -3.196 51.802 0.437 1.00 304.27 476 GLN F CA 1
ATOM 11001 C C . GLN D 2 479 ? -3.718 50.381 0.721 1.00 300.97 476 GLN F C 1
ATOM 11002 O O . GLN D 2 479 ? -2.986 49.531 1.224 1.00 314.89 476 GLN F O 1
ATOM 11004 N N . VAL D 2 480 ? -4.990 50.132 0.370 1.00 300.43 477 VAL F N 1
ATOM 11005 C CA . VAL D 2 480 ? -5.673 48.855 0.556 1.00 298.02 477 VAL F CA 1
ATOM 11006 C C . VAL D 2 480 ? -6.050 48.303 -0.828 1.00 312.19 477 VAL F C 1
ATOM 11007 O O . VAL D 2 480 ? -6.561 49.053 -1.690 1.00 317.65 477 VAL F O 1
ATOM 11009 N N . GLU D 2 481 ? -5.780 47.005 -1.033 1.00 301.69 478 GLU F N 1
ATOM 11010 C CA . GLU D 2 481 ? -5.978 46.313 -2.308 1.00 304.93 478 GLU F CA 1
ATOM 11011 C C . GLU D 2 481 ? -7.329 45.584 -2.291 1.00 327.56 478 GLU F C 1
ATOM 11012 O O . GLU D 2 481 ? -7.641 44.865 -1.339 1.00 335.81 478 GLU F O 1
ATOM 11014 N N . GLY D 2 482 ? -8.120 45.808 -3.353 1.00 306.82 479 GLY F N 1
ATOM 11015 C CA . GLY D 2 482 ? -9.325 45.067 -3.692 1.00 285.54 479 GLY F CA 1
ATOM 11016 C C . GLY D 2 482 ? -9.031 44.113 -4.833 1.00 282.24 479 GLY F C 1
ATOM 11017 O O . GLY D 2 482 ? -8.450 44.514 -5.864 1.00 306.55 479 GLY F O 1
ATOM 11018 N N . LYS D 2 483 ? -9.448 42.857 -4.632 1.00 295.58 480 LYS F N 1
ATOM 11019 C CA . LYS D 2 483 ? -9.258 41.764 -5.569 1.00 300.80 480 LYS F CA 1
ATOM 11020 C C . LYS D 2 483 ? -10.590 41.479 -6.276 1.00 302.94 480 LYS F C 1
ATOM 11021 O O . LYS D 2 483 ? -11.640 41.459 -5.638 1.00 318.26 480 LYS F O 1
ATOM 11023 N N . SER D 2 484 ? -10.516 41.240 -7.592 1.00 325.95 481 SER F N 1
ATOM 11024 C CA . SER D 2 484 ? -11.660 41.048 -8.477 1.00 308.76 481 SER F CA 1
ATOM 11025 C C . SER D 2 484 ? -12.361 39.732 -8.154 1.00 300.14 481 SER F C 1
ATOM 11026 O O . SER D 2 484 ? -11.841 38.945 -7.373 1.00 286.83 481 SER F O 1
ATOM 11028 N N . PRO D 2 485 ? -13.529 39.441 -8.779 1.00 299.40 482 PRO F N 1
ATOM 11029 C CA . PRO D 2 485 ? -14.319 38.250 -8.442 1.00 304.30 482 PRO F CA 1
ATOM 11030 C C . PRO D 2 485 ? -13.561 36.912 -8.515 1.00 320.36 482 PRO F C 1
ATOM 11031 O O . PRO D 2 485 ? -13.767 36.040 -7.676 1.00 332.51 482 PRO F O 1
ATOM 11033 N N . ASN D 2 486 ? -12.683 36.758 -9.511 1.00 325.84 483 ASN F N 1
ATOM 11034 C CA . ASN D 2 486 ? -11.906 35.524 -9.668 1.00 293.27 483 ASN F CA 1
ATOM 11035 C C . ASN D 2 486 ? -10.667 35.523 -8.759 1.00 289.79 483 ASN F C 1
ATOM 11036 O O . ASN D 2 486 ? -9.992 34.510 -8.664 1.00 278.43 483 ASN F O 1
ATOM 11038 N N . LYS D 2 487 ? -10.387 36.654 -8.092 1.00 321.78 484 LYS F N 1
ATOM 11039 C CA . LYS D 2 487 ? -9.046 37.047 -7.568 1.00 286.16 484 LYS F CA 1
ATOM 11040 C C . LYS D 2 487 ? -8.102 37.395 -8.740 1.00 309.27 484 LYS F C 1
ATOM 11041 O O . LYS D 2 487 ? -6.876 37.178 -8.652 1.00 314.12 484 LYS F O 1
ATOM 11043 N N . HIS D 2 488 ? -8.676 37.976 -9.807 1.00 291.34 485 HIS F N 1
ATOM 11044 C CA . HIS D 2 488 ? -8.017 38.173 -11.117 1.00 276.13 485 HIS F CA 1
ATOM 11045 C C . HIS D 2 488 ? -7.363 39.557 -11.227 1.00 289.50 485 HIS F C 1
ATOM 11046 O O . HIS D 2 488 ? -6.424 39.726 -11.989 1.00 313.68 485 HIS F O 1
ATOM 11048 N N . ASN D 2 489 ? -7.867 40.552 -10.492 1.00 268.71 486 ASN F N 1
ATOM 11049 C CA . ASN D 2 489 ? -7.300 41.913 -10.541 1.00 293.41 486 ASN F CA 1
ATOM 11050 C C . ASN D 2 489 ? -7.025 42.372 -9.104 1.00 305.97 486 ASN F C 1
ATOM 11051 O O . ASN D 2 489 ? -7.785 42.014 -8.204 1.00 307.30 486 ASN F O 1
ATOM 11053 N N . ARG D 2 490 ? -5.943 43.141 -8.903 1.00 311.28 487 ARG F N 1
ATOM 11054 C CA . ARG D 2 490 ? -5.642 43.854 -7.636 1.00 290.79 487 ARG F CA 1
ATOM 11055 C C . ARG D 2 490 ? -5.550 45.370 -7.888 1.00 293.64 487 ARG F C 1
ATOM 11056 O O . ARG D 2 490 ? -4.670 45.824 -8.646 1.00 340.86 487 ARG F O 1
ATOM 11058 N N . PHE D 2 491 ? -6.450 46.144 -7.259 1.00 310.33 488 PHE F N 1
ATOM 11059 C CA . PHE D 2 491 ? -6.521 47.601 -7.398 1.00 283.65 488 PHE F CA 1
ATOM 11060 C C . PHE D 2 491 ? -6.404 48.237 -6.011 1.00 295.37 488 PHE F C 1
ATOM 11061 O O . PHE D 2 491 ? -7.159 47.863 -5.112 1.00 324.04 488 PHE F O 1
ATOM 11063 N N . TYR D 2 492 ? -5.452 49.171 -5.868 1.00 292.41 489 TYR F N 1
ATOM 11064 C CA . TYR D 2 492 ? -5.005 49.711 -4.590 1.00 306.45 489 TYR F CA 1
ATOM 11065 C C . TYR D 2 492 ? -5.464 51.167 -4.463 1.00 318.93 489 TYR F C 1
ATOM 11066 O O . TYR D 2 492 ? -5.164 51.990 -5.325 1.00 306.24 489 TYR F O 1
ATOM 11068 N N . ILE D 2 493 ? -6.182 51.491 -3.388 1.00 291.42 490 ILE F N 1
ATOM 11069 C CA . ILE D 2 493 ? -6.627 52.867 -3.159 1.00 299.31 490 ILE F CA 1
ATOM 11070 C C . ILE D 2 493 ? -6.219 53.323 -1.752 1.00 333.78 490 ILE F C 1
ATOM 11071 O O . ILE D 2 493 ? -6.157 52.514 -0.836 1.00 361.46 490 ILE F O 1
ATOM 11073 N N . THR D 2 494 ? -5.912 54.616 -1.599 1.00 327.72 491 THR F N 1
ATOM 11074 C CA . THR D 2 494 ? -5.756 55.253 -0.284 1.00 318.27 491 THR F CA 1
ATOM 11075 C C . THR D 2 494 ? -6.896 56.273 -0.121 1.00 335.65 491 THR F C 1
ATOM 11076 O O . THR D 2 494 ? -7.265 56.925 -1.094 1.00 347.81 491 THR F O 1
ATOM 11078 N N . VAL D 2 495 ? -7.503 56.310 1.071 1.00 325.66 492 VAL F N 1
ATOM 11079 C CA . VAL D 2 495 ? -8.664 57.142 1.346 1.00 313.91 492 VAL F CA 1
ATOM 11080 C C . VAL D 2 495 ? -8.292 58.102 2.482 1.00 333.05 492 VAL F C 1
ATOM 11081 O O . VAL D 2 495 ? -7.653 57.695 3.451 1.00 351.23 492 VAL F O 1
ATOM 11083 N N . GLU D 2 496 ? -8.640 59.379 2.349 1.00 317.60 493 GLU F N 1
ATOM 11084 C CA . GLU D 2 496 ? -8.312 60.334 3.405 1.00 317.12 493 GLU F CA 1
ATOM 11085 C C . GLU D 2 496 ? -9.389 61.407 3.446 1.00 338.60 493 GLU F C 1
ATOM 11086 O O . GLU D 2 496 ? -10.035 61.662 2.429 1.00 416.44 493 GLU F O 1
ATOM 11088 N N . PRO D 2 497 ? -9.601 62.050 4.621 1.00 356.36 494 PRO F N 1
ATOM 11089 C CA . PRO D 2 497 ? -10.563 63.149 4.752 1.00 333.49 494 PRO F CA 1
ATOM 11090 C C . PRO D 2 497 ? -10.270 64.293 3.763 1.00 355.11 494 PRO F C 1
ATOM 11091 O O . PRO D 2 497 ? -9.160 64.808 3.726 1.00 370.33 494 PRO F O 1
ATOM 11093 N N . LEU D 2 498 ? -11.280 64.638 2.954 1.00 382.44 495 LEU F N 1
ATOM 11094 C CA . LEU D 2 498 ? -11.232 65.686 1.916 1.00 351.00 495 LEU F CA 1
ATOM 11095 C C . LEU D 2 498 ? -11.023 67.063 2.553 1.00 335.17 495 LEU F C 1
ATOM 11096 O O . LEU D 2 498 ? -11.583 67.369 3.609 1.00 336.40 495 LEU F O 1
ATOM 11098 N N . GLU D 2 499 ? -10.225 67.883 1.863 1.00 327.68 496 GLU F N 1
ATOM 11099 C CA . GLU D 2 499 ? -9.787 69.219 2.316 1.00 344.48 496 GLU F CA 1
ATOM 11100 C C . GLU D 2 499 ? -11.001 70.134 2.550 1.00 378.14 496 GLU F C 1
ATOM 11101 O O . GLU D 2 499 ? -11.948 70.125 1.761 1.00 424.16 496 GLU F O 1
ATOM 11103 N N . ASP D 2 500 ? -10.945 70.942 3.623 1.00 349.67 497 ASP F N 1
ATOM 11104 C CA . ASP D 2 500 ? -12.102 71.700 4.156 1.00 357.19 497 ASP F CA 1
ATOM 11105 C C . ASP D 2 500 ? -12.655 72.661 3.094 1.00 399.88 497 ASP F C 1
ATOM 11106 O O . ASP D 2 500 ? -13.879 72.787 2.949 1.00 452.33 497 ASP F O 1
ATOM 11108 N N . GLU D 2 501 ? -11.745 73.309 2.350 1.00 395.95 498 GLU F N 1
ATOM 11109 C CA . GLU D 2 501 ? -12.064 74.280 1.294 1.00 376.67 498 GLU F CA 1
ATOM 11110 C C . GLU D 2 501 ? -12.906 73.619 0.195 1.00 406.22 498 GLU F C 1
ATOM 11111 O O . GLU D 2 501 ? -13.911 74.189 -0.258 1.00 420.77 498 GLU F O 1
ATOM 11113 N N . LEU D 2 502 ? -12.491 72.410 -0.213 1.00 390.95 499 LEU F N 1
ATOM 11114 C CA . LEU D 2 502 ? -13.199 71.586 -1.202 1.00 394.71 499 LEU F CA 1
ATOM 11115 C C . LEU D 2 502 ? -14.577 71.156 -0.673 1.00 408.93 499 LEU F C 1
ATOM 11116 O O . LEU D 2 502 ? -15.563 71.255 -1.398 1.00 443.91 499 LEU F O 1
ATOM 11118 N N . PHE D 2 503 ? -14.642 70.678 0.578 1.00 448.13 500 PHE F N 1
ATOM 11119 C CA . PHE D 2 503 ? -15.895 70.225 1.216 1.00 397.63 500 PHE F CA 1
ATOM 11120 C C . PHE D 2 503 ? -16.907 71.376 1.308 1.00 381.34 500 PHE F C 1
ATOM 11121 O O . PHE D 2 503 ? -18.080 71.186 0.968 1.00 387.08 500 PHE F O 1
ATOM 11123 N N . LYS D 2 504 ? -16.447 72.556 1.749 1.00 409.48 501 LYS F N 1
ATOM 11124 C CA . LYS D 2 504 ? -17.289 73.754 1.890 1.00 381.48 501 LYS F CA 1
ATOM 11125 C C . LYS D 2 504 ? -17.873 74.128 0.525 1.00 385.38 501 LYS F C 1
ATOM 11126 O O . LYS D 2 504 ? -19.091 74.300 0.387 1.00 397.12 501 LYS F O 1
ATOM 11128 N N . ALA D 2 505 ? -16.992 74.193 -0.481 1.00 352.93 502 ALA F N 1
ATOM 11129 C CA . ALA D 2 505 ? -17.337 74.508 -1.875 1.00 397.07 502 ALA F CA 1
ATOM 11130 C C . ALA D 2 505 ? -18.420 73.565 -2.427 1.00 402.62 502 ALA F C 1
ATOM 11131 O O . ALA D 2 505 ? -19.300 74.009 -3.163 1.00 413.74 502 ALA F O 1
ATOM 11133 N N . LEU D 2 506 ? -18.359 72.272 -2.082 1.00 408.44 503 LEU F N 1
ATOM 11134 C CA . LEU D 2 506 ? -19.386 71.293 -2.463 1.00 391.34 503 LEU F CA 1
ATOM 11135 C C . LEU D 2 506 ? -20.701 71.551 -1.714 1.00 402.35 503 LEU F C 1
ATOM 11136 O O . LEU D 2 506 ? -21.767 71.547 -2.334 1.00 383.08 503 LEU F O 1
ATOM 11138 N N . GLN D 2 507 ? -20.621 71.777 -0.395 1.00 390.76 504 GLN F N 1
ATOM 11139 C CA . GLN D 2 507 ? -21.796 71.940 0.476 1.00 384.25 504 GLN F CA 1
ATOM 11140 C C . GLN D 2 507 ? -22.582 73.212 0.122 1.00 401.38 504 GLN F C 1
ATOM 11141 O O . GLN D 2 507 ? -23.815 73.183 0.107 1.00 437.97 504 GLN F O 1
ATOM 11143 N N . GLU D 2 508 ? -21.873 74.312 -0.164 1.00 400.88 505 GLU F N 1
ATOM 11144 C CA . GLU D 2 508 ? -22.480 75.623 -0.438 1.00 382.16 505 GLU F CA 1
ATOM 11145 C C . GLU D 2 508 ? -22.748 75.827 -1.942 1.00 396.89 505 GLU F C 1
ATOM 11146 O O . GLU D 2 508 ? -23.122 76.923 -2.348 1.00 399.96 505 GLU F O 1
ATOM 11148 N N . GLY D 2 509 ? -22.542 74.793 -2.768 1.00 393.99 506 GLY F N 1
ATOM 11149 C CA . GLY D 2 509 ? -23.024 74.762 -4.168 1.00 378.82 506 GLY F CA 1
ATOM 11150 C C . GLY D 2 509 ? -22.131 75.480 -5.177 1.00 380.55 506 GLY F C 1
ATOM 11151 O O . GLY D 2 509 ? -22.496 75.569 -6.349 1.00 380.45 506 GLY F O 1
ATOM 11152 N N . LYS D 2 510 ? -20.960 75.969 -4.745 1.00 387.15 507 LYS F N 1
ATOM 11153 C CA . LYS D 2 510 ? -19.979 76.601 -5.635 1.00 369.33 507 LYS F CA 1
ATOM 11154 C C . LYS D 2 510 ? -19.485 75.563 -6.651 1.00 384.83 507 LYS F C 1
ATOM 11155 O O . LYS D 2 510 ? -19.257 75.891 -7.811 1.00 411.00 507 LYS F O 1
ATOM 11157 N N . LEU D 2 511 ? -19.370 74.301 -6.220 1.00 390.27 508 LEU F N 1
ATOM 11158 C CA . LEU D 2 511 ? -18.914 73.216 -7.092 1.00 372.01 508 LEU F CA 1
ATOM 11159 C C . LEU D 2 511 ? -20.062 72.230 -7.351 1.00 364.93 508 LEU F C 1
ATOM 11160 O O . LEU D 2 511 ? -20.537 71.576 -6.422 1.00 373.69 508 LEU F O 1
ATOM 11162 N N . LYS D 2 512 ? -20.476 72.108 -8.621 1.00 336.40 509 LYS F N 1
ATOM 11163 C CA . LYS D 2 512 ? -21.518 71.172 -9.026 1.00 352.61 509 LYS F CA 1
ATOM 11164 C C . LYS D 2 512 ? -20.982 69.742 -8.886 1.00 374.19 509 LYS F C 1
ATOM 11165 O O . LYS D 2 512 ? -19.779 69.511 -8.993 1.00 404.10 509 LYS F O 1
ATOM 11167 N N . GLU D 2 513 ? -21.890 68.802 -8.605 1.00 373.15 510 GLU F N 1
ATOM 11168 C CA . GLU D 2 513 ? -21.571 67.374 -8.467 1.00 358.80 510 GLU F CA 1
ATOM 11169 C C . GLU D 2 513 ? -21.499 66.710 -9.850 1.00 362.01 510 GLU F C 1
ATOM 11170 O O . GLU D 2 513 ? -22.003 67.260 -10.823 1.00 392.58 510 GLU F O 1
ATOM 11172 N N . GLY D 2 514 ? -20.881 65.529 -9.925 1.00 357.53 511 GLY F N 1
ATOM 11173 C CA . GLY D 2 514 ? -21.017 64.662 -11.102 1.00 353.74 511 GLY F CA 1
ATOM 11174 C C . GLY D 2 514 ? -19.688 64.266 -11.724 1.00 359.93 511 GLY F C 1
ATOM 11175 O O . GLY D 2 514 ? -18.605 64.734 -11.334 1.00 387.92 511 GLY F O 1
ATOM 11176 N N . LYS D 2 515 ? -19.773 63.360 -12.704 1.00 341.35 512 LYS F N 1
ATOM 11177 C CA . LYS D 2 515 ? -18.598 62.742 -13.324 1.00 354.93 512 LYS F CA 1
ATOM 11178 C C . LYS D 2 515 ? -17.769 63.810 -14.060 1.00 375.15 512 LYS F C 1
ATOM 11179 O O . LYS D 2 515 ? -18.275 64.496 -14.933 1.00 403.09 512 LYS F O 1
ATOM 11181 N N . VAL D 2 516 ? -16.481 63.939 -13.710 1.00 388.03 513 VAL F N 1
ATOM 11182 C CA . VAL D 2 516 ? -15.611 64.949 -14.313 1.00 347.70 513 VAL F CA 1
ATOM 11183 C C . VAL D 2 516 ? -15.197 64.458 -15.712 1.00 365.53 513 VAL F C 1
ATOM 11184 O O . VAL D 2 516 ? -14.317 63.627 -15.818 1.00 362.61 513 VAL F O 1
ATOM 11186 N N . LYS D 2 517 ? -15.853 64.952 -16.773 1.00 375.09 514 LYS F N 1
ATOM 11187 C CA . LYS D 2 517 ? -15.681 64.394 -18.133 1.00 363.13 514 LYS F CA 1
ATOM 11188 C C . LYS D 2 517 ? -14.814 65.337 -18.975 1.00 380.26 514 LYS F C 1
ATOM 11189 O O . LYS D 2 517 ? -13.680 64.996 -19.333 1.00 360.40 514 LYS F O 1
ATOM 11191 N N . GLY D 2 518 ? -15.364 66.515 -19.292 1.00 377.93 515 GLY F N 1
ATOM 11192 C CA . GLY D 2 518 ? -14.627 67.566 -19.986 1.00 370.44 515 GLY F CA 1
ATOM 11193 C C . GLY D 2 518 ? -13.369 67.914 -19.223 1.00 356.11 515 GLY F C 1
ATOM 11194 O O . GLY D 2 518 ? -13.429 68.144 -18.015 1.00 345.80 515 GLY F O 1
ATOM 11195 N N . LYS D 2 519 ? -12.235 67.941 -19.934 1.00 356.24 516 LYS F N 1
ATOM 11196 C CA . LYS D 2 519 ? -10.921 68.127 -19.323 1.00 350.72 516 LYS F CA 1
ATOM 11197 C C . LYS D 2 519 ? -10.701 69.602 -18.950 1.00 375.15 516 LYS F C 1
ATOM 11198 O O . LYS D 2 519 ? -10.258 69.925 -17.832 1.00 400.89 516 LYS F O 1
ATOM 11200 N N . GLU D 2 520 ? -11.027 70.497 -19.889 1.00 359.88 517 GLU F N 1
ATOM 11201 C CA . GLU D 2 520 ? -10.820 71.946 -19.730 1.00 371.60 517 GLU F CA 1
ATOM 11202 C C . GLU D 2 520 ? -11.757 72.551 -18.670 1.00 378.95 517 GLU F C 1
ATOM 11203 O O . GLU D 2 520 ? -11.572 73.709 -18.266 1.00 401.98 517 GLU F O 1
ATOM 11205 N N . SER D 2 521 ? -12.776 71.790 -18.255 1.00 387.59 518 SER F N 1
ATOM 11206 C CA . SER D 2 521 ? -13.656 72.157 -17.142 1.00 371.09 518 SER F CA 1
ATOM 11207 C C . SER D 2 521 ? -12.969 71.885 -15.799 1.00 392.75 518 SER F C 1
ATOM 11208 O O . SER D 2 521 ? -13.584 72.104 -14.752 1.00 390.04 518 SER F O 1
ATOM 11210 N N . ALA D 2 522 ? -11.697 71.453 -15.834 1.00 387.80 519 ALA F N 1
ATOM 11211 C CA . ALA D 2 522 ? -10.902 71.184 -14.619 1.00 379.26 519 ALA F CA 1
ATOM 11212 C C . ALA D 2 522 ? -10.652 72.467 -13.807 1.00 392.87 519 ALA F C 1
ATOM 11213 O O . ALA D 2 522 ? -10.209 72.406 -12.623 1.00 385.46 519 ALA F O 1
ATOM 11215 N N . ASN D 2 523 ? -10.909 73.618 -14.451 1.00 397.06 520 ASN F N 1
ATOM 11216 C CA . ASN D 2 523 ? -10.873 74.943 -13.822 1.00 387.31 520 ASN F CA 1
ATOM 11217 C C . ASN D 2 523 ? -11.745 74.962 -12.560 1.00 387.13 520 ASN F C 1
ATOM 11218 O O . ASN D 2 523 ? -11.346 75.554 -11.556 1.00 381.35 520 ASN F O 1
ATOM 11220 N N . ASP D 2 524 ? -12.918 74.313 -12.626 1.00 392.22 521 ASP F N 1
ATOM 11221 C CA . ASP D 2 524 ? -13.891 74.207 -11.520 1.00 378.30 521 ASP F CA 1
ATOM 11222 C C . ASP D 2 524 ? -13.242 73.594 -10.269 1.00 379.05 521 ASP F C 1
ATOM 11223 O O . ASP D 2 524 ? -13.416 74.125 -9.169 1.00 382.66 521 ASP F O 1
ATOM 11225 N N . PHE D 2 525 ? -12.497 72.488 -10.435 1.00 387.95 522 PHE F N 1
ATOM 11226 C CA . PHE D 2 525 ? -11.788 71.814 -9.324 1.00 365.06 522 PHE F CA 1
ATOM 11227 C C . PHE D 2 525 ? -10.744 72.747 -8.694 1.00 384.05 522 PHE F C 1
ATOM 11228 O O . PHE D 2 525 ? -10.611 72.791 -7.455 1.00 404.99 522 PHE F O 1
ATOM 11230 N N . MET D 2 526 ? -10.012 73.484 -9.541 1.00 380.33 523 MET F N 1
ATOM 11231 C CA . MET D 2 526 ? -9.031 74.483 -9.093 1.00 382.96 523 MET F CA 1
ATOM 11232 C C . MET D 2 526 ? -9.732 75.591 -8.290 1.00 397.01 523 MET F C 1
ATOM 11233 O O . MET D 2 526 ? -9.274 75.980 -7.218 1.00 380.00 523 MET F O 1
ATOM 11235 N N . GLU D 2 527 ? -10.857 76.089 -8.817 1.00 386.12 524 GLU F N 1
ATOM 11236 C CA . GLU D 2 527 ? -11.636 77.176 -8.210 1.00 392.88 524 GLU F CA 1
ATOM 11237 C C . GLU D 2 527 ? -12.103 76.769 -6.805 1.00 396.57 524 GLU F C 1
ATOM 11238 O O . GLU D 2 527 ? -12.213 77.612 -5.906 1.00 434.17 524 GLU F O 1
ATOM 11240 N N . TYR D 2 528 ? -12.354 75.466 -6.629 1.00 438.63 525 TYR F N 1
ATOM 11241 C CA . TYR D 2 528 ? -12.830 74.887 -5.381 1.00 389.60 525 TYR F CA 1
ATOM 11242 C C . TYR D 2 528 ? -11.659 74.452 -4.484 1.00 367.03 525 TYR F C 1
ATOM 11243 O O . TYR D 2 528 ? -11.871 73.732 -3.506 1.00 353.19 525 TYR F O 1
ATOM 11245 N N . GLY D 2 529 ? -10.431 74.873 -4.816 1.00 380.26 526 GLY F N 1
ATOM 11246 C CA . GLY D 2 529 ? -9.297 74.819 -3.891 1.00 364.88 526 GLY F CA 1
ATOM 11247 C C . GLY D 2 529 ? -8.280 73.732 -4.198 1.00 361.43 526 GLY F C 1
ATOM 11248 O O . GLY D 2 529 ? -7.229 73.711 -3.558 1.00 344.84 526 GLY F O 1
ATOM 11249 N N . LEU D 2 530 ? -8.565 72.846 -5.163 1.00 354.01 527 LEU F N 1
ATOM 11250 C CA . LEU D 2 530 ? -7.639 71.764 -5.543 1.00 363.83 527 LEU F CA 1
ATOM 11251 C C . LEU D 2 530 ? -6.442 72.334 -6.327 1.00 372.02 527 LEU F C 1
ATOM 11252 O O . LEU D 2 530 ? -6.596 73.272 -7.116 1.00 415.80 527 LEU F O 1
ATOM 11254 N N . ASP D 2 531 ? -5.244 71.765 -6.083 1.00 358.12 528 ASP F N 1
ATOM 11255 C CA . ASP D 2 531 ? -4.041 72.010 -6.896 1.00 361.55 528 ASP F CA 1
ATOM 11256 C C . ASP D 2 531 ? -4.315 71.477 -8.307 1.00 414.81 528 ASP F C 1
ATOM 11257 O O . ASP D 2 531 ? -4.754 70.364 -8.419 1.00 456.23 528 ASP F O 1
ATOM 11259 N N . LYS D 2 532 ? -4.079 72.293 -9.345 1.00 383.27 529 LYS F N 1
ATOM 11260 C CA . LYS D 2 532 ? -4.635 72.107 -10.716 1.00 402.69 529 LYS F CA 1
ATOM 11261 C C . LYS D 2 532 ? -4.245 70.768 -11.362 1.00 442.30 529 LYS F C 1
ATOM 11262 O O . LYS D 2 532 ? -5.127 70.032 -11.840 1.00 522.52 529 LYS F O 1
ATOM 11264 N N . GLU D 2 533 ? -2.934 70.489 -11.435 1.00 465.04 530 GLU F N 1
ATOM 11265 C CA . GLU D 2 533 ? -2.393 69.322 -12.169 1.00 422.64 530 GLU F CA 1
ATOM 11266 C C . GLU D 2 533 ? -2.871 68.019 -11.510 1.00 416.63 530 GLU F C 1
ATOM 11267 O O . GLU D 2 533 ? -3.316 67.077 -12.195 1.00 439.28 530 GLU F O 1
ATOM 11269 N N . GLU D 2 534 ? -2.799 67.988 -10.173 1.00 417.38 531 GLU F N 1
ATOM 11270 C CA . GLU D 2 534 ? -3.351 66.909 -9.350 1.00 400.28 531 GLU F CA 1
ATOM 11271 C C . GLU D 2 534 ? -4.880 66.813 -9.522 1.00 442.82 531 GLU F C 1
ATOM 11272 O O . GLU D 2 534 ? -5.420 65.713 -9.621 1.00 509.98 531 GLU F O 1
ATOM 11274 N N . ALA D 2 535 ? -5.572 67.962 -9.577 1.00 445.41 532 ALA F N 1
ATOM 11275 C CA . ALA D 2 535 ? -7.045 68.061 -9.664 1.00 419.43 532 ALA F CA 1
ATOM 11276 C C . ALA D 2 535 ? -7.593 67.446 -10.959 1.00 407.73 532 ALA F C 1
ATOM 11277 O O . ALA D 2 535 ? -8.649 66.821 -10.920 1.00 406.18 532 ALA F O 1
ATOM 11279 N N . ARG D 2 536 ? -6.876 67.590 -12.083 1.00 418.45 533 ARG F N 1
ATOM 11280 C CA . ARG D 2 536 ? -7.362 67.137 -13.406 1.00 393.41 533 ARG F CA 1
ATOM 11281 C C . ARG D 2 536 ? -7.502 65.606 -13.480 1.00 396.93 533 ARG F C 1
ATOM 11282 O O . ARG D 2 536 ? -8.089 65.082 -14.440 1.00 401.92 533 ARG F O 1
ATOM 11284 N N . LYS D 2 537 ? -6.955 64.899 -12.482 1.00 375.19 534 LYS F N 1
ATOM 11285 C CA . LYS D 2 537 ? -6.997 63.440 -12.385 1.00 372.14 534 LYS F CA 1
ATOM 11286 C C . LYS D 2 537 ? -8.275 62.957 -11.682 1.00 373.77 534 LYS F C 1
ATOM 11287 O O . LYS D 2 537 ? -8.541 61.747 -11.638 1.00 391.44 534 LYS F O 1
ATOM 11289 N N . VAL D 2 538 ? -9.073 63.906 -11.166 1.00 380.58 535 VAL F N 1
ATOM 11290 C CA . VAL D 2 538 ? -10.436 63.653 -10.661 1.00 358.35 535 VAL F CA 1
ATOM 11291 C C . VAL D 2 538 ? -11.246 62.955 -11.759 1.00 361.38 535 VAL F C 1
ATOM 11292 O O . VAL D 2 538 ? -11.250 63.393 -12.910 1.00 381.75 535 VAL F O 1
ATOM 11294 N N . TRP D 2 539 ? -11.935 61.870 -11.374 1.00 353.73 536 TRP F N 1
ATOM 11295 C CA . TRP D 2 539 ? -12.718 61.031 -12.280 1.00 334.07 536 TRP F CA 1
ATOM 11296 C C . TRP D 2 539 ? -14.212 61.219 -11.994 1.00 355.17 536 TRP F C 1
ATOM 11297 O O . TRP D 2 539 ? -14.982 61.423 -12.925 1.00 409.68 536 TRP F O 1
ATOM 11299 N N . ASP D 2 540 ? -14.586 61.191 -10.704 1.00 360.07 537 ASP F N 1
ATOM 11300 C CA . ASP D 2 540 ? -15.926 61.556 -10.259 1.00 336.72 537 ASP F CA 1
ATOM 11301 C C . ASP D 2 540 ? -15.834 62.580 -9.119 1.00 353.08 537 ASP F C 1
ATOM 11302 O O . ASP D 2 540 ? -14.897 62.548 -8.290 1.00 379.16 537 ASP F O 1
ATOM 11304 N N . VAL D 2 541 ? -16.823 63.481 -9.096 1.00 333.54 538 VAL F N 1
ATOM 11305 C CA . VAL D 2 541 ? -17.255 64.163 -7.879 1.00 343.32 538 VAL F CA 1
ATOM 11306 C C . VAL D 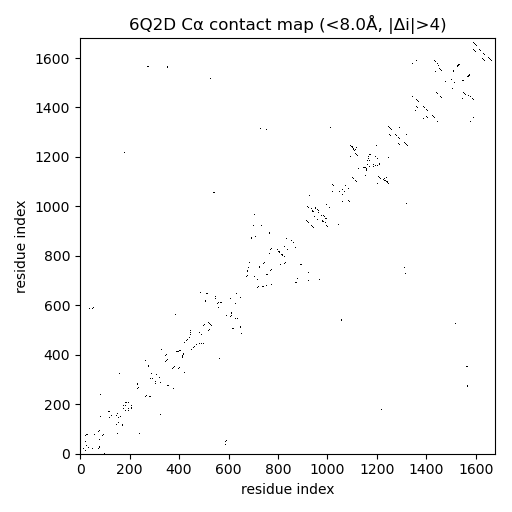2 541 ? -18.621 63.569 -7.502 1.00 385.42 538 VAL F C 1
ATOM 11307 O O . VAL D 2 541 ? -19.606 63.844 -8.169 1.00 438.01 538 VAL F O 1
ATOM 11309 N N . TYR D 2 542 ? -18.652 62.739 -6.447 1.00 389.79 539 TYR F N 1
ATOM 11310 C CA . TYR D 2 542 ? -19.736 61.790 -6.210 1.00 370.41 539 TYR F CA 1
ATOM 11311 C C . TYR D 2 542 ? -20.107 61.769 -4.723 1.00 350.07 539 TYR F C 1
ATOM 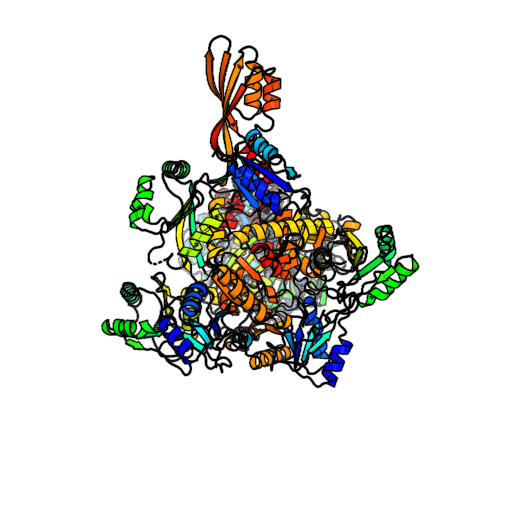11312 O O . TYR D 2 542 ? -19.269 61.473 -3.857 1.00 372.49 539 TYR F O 1
ATOM 11314 N N . ASN D 2 543 ? -21.374 62.114 -4.450 1.00 366.49 540 ASN F N 1
ATOM 11315 C CA . ASN D 2 543 ? -22.048 61.993 -3.150 1.00 353.75 540 ASN F CA 1
ATOM 11316 C C . ASN D 2 543 ? -21.187 62.572 -2.015 1.00 360.32 540 ASN F C 1
ATOM 11317 O O . ASN D 2 543 ? -21.045 61.939 -0.965 1.00 361.10 540 ASN F O 1
ATOM 11319 N N . ARG D 2 544 ? -20.648 63.781 -2.242 1.00 354.75 541 ARG F N 1
ATOM 11320 C CA . ARG D 2 544 ? -19.897 64.600 -1.266 1.00 352.44 541 ARG F CA 1
ATOM 11321 C C . ARG D 2 544 ? -18.424 64.168 -1.140 1.00 347.33 541 ARG F C 1
ATOM 11322 O O . ARG D 2 544 ? -17.775 64.494 -0.154 1.00 354.55 541 ARG F O 1
ATOM 11324 N N . SER D 2 545 ? -17.886 63.496 -2.165 1.00 353.74 542 SER F N 1
ATOM 11325 C CA . SER D 2 545 ? -16.503 63.026 -2.165 1.00 335.99 542 SER F CA 1
ATOM 11326 C C . SER D 2 545 ? -15.924 63.137 -3.572 1.00 327.60 542 SER F C 1
ATOM 11327 O O . SER D 2 545 ? -16.667 63.415 -4.487 1.00 327.46 542 SER F O 1
ATOM 11329 N N . VAL D 2 546 ? -14.616 62.860 -3.724 1.00 317.83 543 VAL F N 1
ATOM 11330 C CA . VAL D 2 546 ? -13.915 62.867 -5.042 1.00 326.28 543 VAL F CA 1
ATOM 11331 C C . VAL D 2 546 ? -13.083 61.584 -5.228 1.00 346.46 543 VAL F C 1
ATOM 11332 O O . VAL D 2 546 ? -12.280 61.225 -4.346 1.00 396.88 543 VAL F O 1
ATOM 11334 N N . PHE D 2 547 ? -13.254 60.915 -6.383 1.00 350.40 544 PHE F N 1
ATOM 11335 C CA . PHE D 2 547 ? -12.506 59.686 -6.729 1.00 333.03 544 PHE F CA 1
ATOM 11336 C C . PHE D 2 547 ? -11.519 60.006 -7.858 1.00 330.08 544 PHE F C 1
ATOM 11337 O O . PHE D 2 547 ? -11.966 60.411 -8.924 1.00 356.15 544 PHE F O 1
ATOM 11339 N N . ILE D 2 548 ? -10.213 59.805 -7.619 1.00 365.51 545 ILE F N 1
ATOM 11340 C CA . ILE D 2 548 ? -9.147 60.416 -8.417 1.00 328.66 545 ILE F CA 1
ATOM 11341 C C . ILE D 2 548 ? -8.127 59.352 -8.845 1.00 327.96 545 ILE F C 1
ATOM 11342 O O . ILE D 2 548 ? -7.750 58.454 -8.047 1.00 370.95 545 ILE F O 1
ATOM 11344 N N . ASN D 2 549 ? -7.639 59.519 -10.089 1.00 339.84 546 ASN F N 1
ATOM 11345 C CA . ASN D 2 549 ? -6.863 58.489 -10.841 1.00 323.84 546 ASN F CA 1
ATOM 11346 C C . ASN D 2 549 ? -5.381 58.883 -11.022 1.00 327.84 546 ASN F C 1
ATOM 11347 O O . ASN D 2 549 ? -5.025 59.859 -11.702 1.00 307.56 546 ASN F O 1
ATOM 11349 N N . ALA D 2 550 ? -4.481 58.043 -10.487 1.00 327.86 547 ALA F N 1
ATOM 11350 C CA . ALA D 2 550 ? -3.029 58.219 -10.642 1.00 318.50 547 ALA F CA 1
ATOM 11351 C C . ALA D 2 550 ? -2.415 56.999 -11.333 1.00 310.14 547 ALA F C 1
ATOM 11352 O O . ALA D 2 550 ? -1.225 56.738 -11.187 1.00 286.78 547 ALA F O 1
ATOM 11354 N N . THR D 2 551 ? -3.243 56.262 -12.077 1.00 313.01 548 THR F N 1
ATOM 11355 C CA . THR D 2 551 ? -2.790 55.160 -12.869 1.00 311.63 548 THR F CA 1
ATOM 11356 C C . THR D 2 551 ? -2.287 55.744 -14.189 1.00 314.82 548 THR F C 1
ATOM 11357 O O . THR D 2 551 ? -3.064 56.347 -14.922 1.00 313.52 548 THR F O 1
ATOM 11359 N N . ARG D 2 552 ? -0.983 55.597 -14.440 1.00 311.86 549 ARG F N 1
ATOM 11360 C CA . ARG D 2 552 ? -0.346 56.051 -15.668 1.00 302.98 549 ARG F CA 1
ATOM 11361 C C . ARG D 2 552 ? -0.380 54.914 -16.696 1.00 310.76 549 ARG F C 1
ATOM 11362 O O . ARG D 2 552 ? -0.271 53.745 -16.336 1.00 344.58 549 ARG F O 1
ATOM 11364 N N . GLY D 2 553 ? -0.538 55.284 -17.968 1.00 314.63 550 GLY F N 1
ATOM 11365 C CA . GLY D 2 553 ? -0.322 54.380 -19.098 1.00 296.72 550 GLY F CA 1
ATOM 11366 C C . GLY D 2 553 ? -1.625 53.983 -19.766 1.00 292.39 550 GLY F C 1
ATOM 11367 O O . GLY D 2 553 ? -2.387 53.185 -19.230 1.00 278.05 550 GLY F O 1
ATOM 11368 N N . TYR D 2 556 ? -2.987 51.704 -17.225 1.00 274.86 553 TYR F N 1
ATOM 11369 C CA . TYR D 2 556 ? -3.468 51.584 -15.846 1.00 301.81 553 TYR F CA 1
ATOM 11370 C C . TYR D 2 556 ? -4.654 52.531 -15.632 1.00 320.44 553 TYR F C 1
ATOM 11371 O O . TYR D 2 556 ? -4.593 53.717 -15.965 1.00 359.78 553 TYR F O 1
ATOM 11373 N N . LEU D 2 557 ? -5.741 51.982 -15.079 1.00 330.04 554 LEU F N 1
ATOM 11374 C CA . LEU D 2 557 ? -7.026 52.667 -14.979 1.00 316.49 554 LEU F CA 1
ATOM 11375 C C . LEU D 2 557 ? -7.760 52.651 -16.329 1.00 320.08 554 LEU F C 1
ATOM 11376 O O . LEU D 2 557 ? -8.899 53.099 -16.396 1.00 305.24 554 LEU F O 1
ATOM 11378 N N . ASP D 2 558 ? -7.120 52.110 -17.376 1.00 320.07 555 ASP F N 1
ATOM 11379 C CA . ASP D 2 558 ? -7.567 52.249 -18.756 1.00 318.80 555 ASP F CA 1
ATOM 11380 C C . ASP D 2 558 ? -8.831 51.407 -18.943 1.00 314.37 555 ASP F C 1
ATOM 11381 O O . ASP D 2 558 ? -9.661 51.708 -19.803 1.00 294.99 555 ASP F O 1
ATOM 11383 N N . GLU D 2 559 ? -8.959 50.371 -18.104 1.00 311.97 556 GLU F N 1
ATOM 11384 C CA . GLU D 2 559 ? -10.065 49.439 -18.147 1.00 311.91 556 GLU F CA 1
ATOM 11385 C C . GLU D 2 559 ? -11.358 50.067 -17.609 1.00 327.86 556 GLU F C 1
ATOM 11386 O O . GLU D 2 559 ? -12.373 50.088 -18.310 1.00 326.79 556 GLU F O 1
ATOM 11388 N N . VAL D 2 560 ? -11.324 50.547 -16.362 1.00 302.12 557 VAL F N 1
ATOM 11389 C CA . VAL D 2 560 ? -12.456 50.375 -15.442 1.00 307.11 557 VAL F CA 1
ATOM 11390 C C . VAL D 2 560 ? -13.386 51.598 -15.358 1.00 320.14 557 VAL F C 1
ATOM 11391 O O . VAL D 2 560 ? -14.337 51.519 -14.606 1.00 364.01 557 VAL F O 1
ATOM 11393 N N . LYS D 2 561 ? -13.149 52.672 -16.126 1.00 296.85 558 LYS F N 1
ATOM 11394 C CA . LYS D 2 561 ? -13.564 54.056 -15.772 1.00 288.91 558 LYS F CA 1
ATOM 11395 C C . LYS D 2 561 ? -15.042 54.146 -15.354 1.00 343.70 558 LYS F C 1
ATOM 11396 O O . LYS D 2 561 ? -15.363 54.652 -14.256 1.00 413.50 558 LYS F O 1
ATOM 11398 N N . GLU D 2 562 ? -15.931 53.686 -16.247 1.00 334.85 559 GLU F N 1
ATOM 11399 C CA . GLU D 2 562 ? -17.387 53.764 -16.069 1.00 323.05 559 GLU F CA 1
ATOM 11400 C C . GLU D 2 562 ? -17.831 52.962 -14.833 1.00 329.25 559 GLU F C 1
ATOM 11401 O O . GLU D 2 562 ? -18.598 53.473 -13.972 1.00 390.11 559 GLU F O 1
ATOM 11403 N N . LEU D 2 563 ? -17.320 51.722 -14.734 1.00 344.74 560 LEU F N 1
ATOM 11404 C CA . LEU D 2 563 ? -17.614 50.794 -13.626 1.00 318.04 560 LEU F CA 1
ATOM 11405 C C . LEU D 2 563 ? -17.119 51.360 -12.283 1.00 338.30 560 LEU F C 1
ATOM 11406 O O . LEU D 2 563 ? -17.802 51.232 -11.264 1.00 351.32 560 LEU F O 1
ATOM 11408 N N . LEU D 2 564 ? -15.924 51.965 -12.281 1.00 327.38 561 LEU F N 1
ATOM 11409 C CA . LEU D 2 564 ? -15.339 52.591 -11.094 1.00 340.20 561 LEU F CA 1
ATOM 11410 C C . LEU D 2 564 ? -16.202 53.770 -10.628 1.00 357.26 561 LEU F C 1
ATOM 11411 O O . LEU D 2 564 ? -16.395 53.914 -9.432 1.00 367.67 561 LEU F O 1
ATOM 11413 N N . ILE D 2 565 ? -16.729 54.582 -11.558 1.00 325.58 562 ILE F N 1
ATOM 11414 C CA . ILE D 2 565 ? -17.633 55.702 -11.218 1.00 334.61 562 ILE F CA 1
ATOM 11415 C C . ILE D 2 565 ? -18.930 55.173 -10.577 1.00 366.82 562 ILE F C 1
ATOM 11416 O O . ILE D 2 565 ? -19.353 55.681 -9.506 1.00 426.31 562 ILE F O 1
ATOM 11418 N N . GLU D 2 566 ? -19.554 54.153 -11.197 1.00 385.08 563 GLU F N 1
ATOM 11419 C CA . GLU D 2 566 ? -20.774 53.508 -10.626 1.00 356.19 563 GLU F CA 1
ATOM 11420 C C . GLU D 2 566 ? -20.501 52.979 -9.207 1.00 344.82 563 GLU F C 1
ATOM 11421 O O . GLU D 2 566 ? -21.313 53.169 -8.272 1.00 346.55 563 GLU F O 1
ATOM 11423 N N . GLY D 2 567 ? -19.351 52.307 -9.061 1.00 333.12 564 GLY F N 1
ATOM 11424 C CA . GLY D 2 567 ? -18.875 51.751 -7.794 1.00 341.95 564 GLY F CA 1
ATOM 11425 C C . GLY D 2 567 ? -18.568 52.816 -6.757 1.00 353.49 564 GLY F C 1
ATOM 11426 O O . GLY D 2 567 ? -18.768 52.573 -5.581 1.00 375.79 564 GLY F O 1
ATOM 11427 N N . PHE D 2 568 ? -18.067 53.977 -7.203 1.00 351.80 565 PHE F N 1
ATOM 11428 C CA . PHE D 2 568 ? -17.844 55.174 -6.381 1.00 345.99 565 PHE F CA 1
ATOM 11429 C C . PHE D 2 568 ? -19.181 55.678 -5.820 1.00 364.41 565 PHE F C 1
ATOM 11430 O O . PHE D 2 568 ? -19.306 55.870 -4.599 1.00 384.12 565 PHE F O 1
ATOM 11432 N N . GLU D 2 569 ? -20.184 55.848 -6.696 1.00 340.72 566 GLU F N 1
ATOM 11433 C CA . GLU D 2 569 ? -21.523 56.302 -6.275 1.00 345.73 566 GLU F CA 1
ATOM 11434 C C . GLU D 2 569 ? -22.132 55.339 -5.234 1.00 368.81 566 GLU F C 1
ATOM 11435 O O . GLU D 2 569 ? -22.596 55.776 -4.136 1.00 408.88 566 GLU F O 1
ATOM 11437 N N . SER D 2 570 ? -22.115 54.033 -5.560 1.00 376.88 567 SER F N 1
ATOM 11438 C CA . SER D 2 570 ? -22.646 52.958 -4.685 1.00 344.61 567 SER F CA 1
ATOM 11439 C C . SER D 2 570 ? -21.947 52.938 -3.314 1.00 353.27 567 SER F C 1
ATOM 11440 O O . SER D 2 570 ? -22.579 52.669 -2.285 1.00 361.84 567 SER F O 1
ATOM 11442 N N . ALA D 2 571 ? -20.634 53.194 -3.308 1.00 359.63 568 ALA F N 1
ATOM 11443 C CA . ALA D 2 571 ? -19.807 53.229 -2.099 1.00 362.48 568 ALA F CA 1
ATOM 11444 C C . ALA D 2 571 ? -20.150 54.437 -1.219 1.00 364.43 568 ALA F C 1
ATOM 11445 O O . ALA D 2 571 ? -20.090 54.324 -0.008 1.00 355.51 568 ALA F O 1
ATOM 11447 N N . LEU D 2 572 ? -20.493 55.578 -1.831 1.00 338.20 569 LEU F N 1
ATOM 11448 C CA . LEU D 2 572 ? -20.826 56.820 -1.105 1.00 359.17 569 LEU F CA 1
ATOM 11449 C C . LEU D 2 572 ? -22.264 56.791 -0.555 1.00 378.94 569 LEU F C 1
ATOM 11450 O O . LEU D 2 572 ? -22.535 57.436 0.495 1.00 381.59 569 LEU F O 1
ATOM 11452 N N . ASN D 2 573 ? -23.169 56.074 -1.249 1.00 373.89 570 ASN F N 1
ATOM 11453 C CA . ASN D 2 573 ? -24.581 55.928 -0.834 1.00 353.81 570 ASN F CA 1
ATOM 11454 C C . ASN D 2 573 ? -24.670 55.325 0.579 1.00 365.52 570 ASN F C 1
ATOM 11455 O O . ASN D 2 573 ? -25.366 55.856 1.460 1.00 395.56 570 ASN F O 1
ATOM 11457 N N . ASP D 2 574 ? -23.958 54.207 0.782 1.00 364.37 571 ASP F N 1
ATOM 11458 C CA . ASP D 2 574 ? -23.909 53.474 2.059 1.00 363.87 571 ASP F CA 1
ATOM 11459 C C . ASP D 2 574 ? -22.443 53.281 2.480 1.00 381.06 571 ASP F C 1
ATOM 11460 O O . ASP D 2 574 ? -21.751 52.397 1.980 1.00 377.27 571 ASP F O 1
ATOM 11462 N N . GLY D 2 575 ? -21.983 54.107 3.427 1.00 375.77 572 GLY F N 1
ATOM 11463 C CA . GLY D 2 575 ? -20.592 54.154 3.870 1.00 352.08 572 GLY F CA 1
ATOM 11464 C C . GLY D 2 575 ? -20.209 52.993 4.776 1.00 334.66 572 GLY F C 1
ATOM 11465 O O . GLY D 2 575 ? -20.990 52.071 5.010 1.00 333.15 572 GLY F O 1
ATOM 11466 N N . PRO D 2 576 ? -18.956 53.035 5.281 1.00 298.37 573 PRO F N 1
ATOM 11467 C CA . PRO D 2 576 ? -18.390 51.945 6.072 1.00 328.55 573 PRO F CA 1
ATOM 11468 C C . PRO D 2 576 ? -18.908 51.886 7.517 1.00 363.03 573 PRO F C 1
ATOM 11469 O O . PRO D 2 576 ? -18.970 50.801 8.067 1.00 410.83 573 PRO F O 1
ATOM 11471 N N . LEU D 2 577 ? -19.280 53.041 8.086 1.00 317.46 574 LEU F N 1
ATOM 11472 C CA . LEU D 2 577 ? -19.611 53.189 9.507 1.00 328.20 574 LEU F CA 1
ATOM 11473 C C . LEU D 2 577 ? -20.850 52.354 9.882 1.00 336.50 574 LEU F C 1
ATOM 11474 O O . LEU D 2 577 ? -20.813 51.547 10.812 1.00 340.84 574 LEU F O 1
ATOM 11476 N N . ALA D 2 578 ? -21.968 52.574 9.192 1.00 331.76 575 ALA F N 1
ATOM 11477 C CA . ALA D 2 578 ? -23.166 51.762 9.445 1.00 339.60 575 ALA F CA 1
ATOM 11478 C C . ALA D 2 578 ? -24.123 51.848 8.251 1.00 338.12 575 ALA F C 1
ATOM 11479 O O . ALA D 2 578 ? -25.351 51.773 8.407 1.00 346.94 575 ALA F O 1
ATOM 11481 N N . LYS D 2 579 ? -23.549 51.977 7.048 1.00 352.42 576 LYS F N 1
ATOM 11482 C CA . LYS D 2 579 ? -24.293 52.077 5.793 1.00 350.04 576 LYS F CA 1
ATOM 11483 C C . LYS D 2 579 ? -25.074 53.399 5.737 1.00 370.65 576 LYS F C 1
ATOM 11484 O O . LYS D 2 579 ? -26.198 53.435 5.233 1.00 400.45 576 LYS F O 1
ATOM 11486 N N . GLU D 2 580 ? -24.462 54.473 6.256 1.00 364.41 577 GLU F N 1
ATOM 11487 C CA . GLU D 2 580 ? -25.018 55.832 6.246 1.00 361.69 577 GLU F CA 1
ATOM 11488 C C . GLU D 2 580 ? -24.342 56.601 5.104 1.00 361.78 577 GLU F C 1
ATOM 11489 O O . GLU D 2 580 ? -23.260 56.236 4.702 1.00 368.37 577 GLU F O 1
ATOM 11491 N N . ILE D 2 581 ? -24.970 57.663 4.588 1.00 368.37 578 ILE F N 1
ATOM 11492 C CA . ILE D 2 581 ? -24.403 58.456 3.474 1.00 347.94 578 ILE F CA 1
ATOM 11493 C C . ILE D 2 581 ? -23.014 59.000 3.858 1.00 353.86 578 ILE F C 1
ATOM 11494 O O . ILE D 2 581 ? -22.837 59.627 4.911 1.00 388.62 578 ILE F O 1
ATOM 11496 N N . ALA D 2 582 ? -22.027 58.787 2.973 1.00 340.69 579 ALA F N 1
ATOM 11497 C CA . ALA D 2 582 ? -20.641 59.213 3.229 1.00 354.17 579 ALA F CA 1
ATOM 11498 C C . ALA D 2 582 ? -20.452 60.680 2.816 1.00 376.71 579 ALA F C 1
ATOM 11499 O O . ALA D 2 582 ? -21.046 61.137 1.840 1.00 397.81 579 ALA F O 1
ATOM 11501 N N . MET D 2 583 ? -19.608 61.403 3.561 1.00 387.28 580 MET F N 1
ATOM 11502 C CA . MET D 2 583 ? -19.324 62.818 3.315 1.00 363.80 580 MET F CA 1
ATOM 11503 C C . MET D 2 583 ? -17.824 63.082 3.519 1.00 341.18 580 MET F C 1
ATOM 11504 O O . MET D 2 583 ? -17.217 62.567 4.477 1.00 304.56 580 MET F O 1
ATOM 11506 N N . GLY D 2 584 ? -17.238 63.854 2.589 1.00 338.06 581 GLY F N 1
ATOM 11507 C CA . GLY D 2 584 ? -15.954 64.526 2.787 1.00 340.64 581 GLY F CA 1
ATOM 11508 C C . GLY D 2 584 ? -14.765 63.589 2.683 1.00 328.91 581 GLY F C 1
ATOM 11509 O O . GLY D 2 584 ? -13.804 63.717 3.450 1.00 373.65 581 GLY F O 1
ATOM 11510 N N . LEU D 2 585 ? -14.808 62.689 1.693 1.00 346.19 582 LEU F N 1
ATOM 11511 C CA . LEU D 2 585 ? -13.763 61.689 1.437 1.00 336.68 582 LEU F CA 1
ATOM 11512 C C . LEU D 2 585 ? -13.009 61.965 0.120 1.00 331.67 582 LEU F C 1
ATOM 11513 O O . LEU D 2 585 ? -13.601 62.267 -0.908 1.00 327.29 582 LEU F O 1
ATOM 11515 N N . LYS D 2 586 ? -11.681 61.816 0.145 1.00 340.20 583 LYS F N 1
ATOM 11516 C CA . LYS D 2 586 ? -10.875 61.795 -1.083 1.00 333.30 583 LYS F CA 1
ATOM 11517 C C . LYS D 2 586 ? -10.354 60.369 -1.291 1.00 350.83 583 LYS F C 1
ATOM 11518 O O . LYS D 2 586 ? -9.802 59.776 -0.369 1.00 386.69 583 LYS F O 1
ATOM 11520 N N . PHE D 2 587 ? -10.554 59.826 -2.498 1.00 363.42 584 PHE F N 1
ATOM 11521 C CA . PHE D 2 587 ? -10.146 58.471 -2.821 1.00 337.61 584 PHE F CA 1
ATOM 11522 C C . PHE D 2 587 ? -9.141 58.534 -3.970 1.00 332.64 584 PHE F C 1
ATOM 11523 O O . PHE D 2 587 ? -9.483 58.957 -5.070 1.00 367.78 584 PHE F O 1
ATOM 11525 N N . LYS D 2 588 ? -7.905 58.112 -3.686 1.00 354.61 585 LYS F N 1
ATOM 11526 C CA . LYS D 2 588 ? -6.796 58.146 -4.633 1.00 339.60 585 LYS F CA 1
ATOM 11527 C C . LYS D 2 588 ? -6.452 56.720 -5.070 1.00 336.47 585 LYS F C 1
ATOM 11528 O O . LYS D 2 588 ? -6.232 55.839 -4.229 1.00 307.49 585 LYS F O 1
ATOM 11530 N N . LEU D 2 589 ? -6.385 56.512 -6.389 1.00 341.46 586 LEU F N 1
ATOM 11531 C CA . LEU D 2 589 ? -5.937 55.224 -6.959 1.00 316.37 586 LEU F CA 1
ATOM 11532 C C . LEU D 2 589 ? -4.401 55.147 -6.955 1.00 310.94 586 LEU F C 1
ATOM 11533 O O . LEU D 2 589 ? -3.760 55.835 -7.732 1.00 310.67 586 LEU F O 1
ATOM 11535 N N . HIS D 2 590 ? -3.840 54.296 -6.085 1.00 308.71 587 HIS F N 1
ATOM 11536 C CA . HIS D 2 590 ? -2.405 54.225 -5.788 1.00 280.93 587 HIS F CA 1
ATOM 11537 C C . HIS D 2 590 ? -1.693 53.282 -6.765 1.00 284.31 587 HIS F C 1
ATOM 11538 O O . HIS D 2 590 ? -0.591 53.565 -7.203 1.00 321.38 587 HIS F O 1
ATOM 11540 N N . ASP D 2 591 ? -2.318 52.146 -7.071 1.00 282.85 588 ASP F N 1
ATOM 11541 C CA . ASP D 2 591 ? -1.700 51.116 -7.899 1.00 283.38 588 ASP F CA 1
ATOM 11542 C C . ASP D 2 591 ? -2.805 50.229 -8.478 1.00 305.45 588 ASP F C 1
ATOM 11543 O O . ASP D 2 591 ? -3.933 50.238 -7.982 1.00 337.72 588 ASP F O 1
ATOM 11545 N N . ALA D 2 592 ? -2.476 49.463 -9.525 1.00 318.65 589 ALA F N 1
ATOM 11546 C CA . ALA D 2 592 ? -3.465 48.598 -10.204 1.00 300.16 589 ALA F CA 1
ATOM 11547 C C . ALA D 2 592 ? -2.766 47.512 -11.045 1.00 297.63 589 ALA F C 1
ATOM 11548 O O . ALA D 2 592 ? -1.648 47.696 -11.522 1.00 281.00 589 ALA F O 1
ATOM 11550 N N . LYS D 2 593 ? -3.433 46.367 -11.210 1.00 307.73 590 LYS F N 1
ATOM 11551 C CA . LYS D 2 593 ? -2.970 45.281 -12.071 1.00 273.37 590 LYS F CA 1
ATOM 11552 C C . LYS D 2 593 ? -4.188 44.416 -12.411 1.00 285.54 590 LYS F C 1
ATOM 11553 O O . LYS D 2 593 ? -5.256 44.593 -11.821 1.00 308.37 590 LYS F O 1
ATOM 11555 N N . LEU D 2 594 ? -4.024 43.491 -13.368 1.00 285.58 591 LEU F N 1
ATOM 11556 C CA . LEU D 2 594 ? -5.121 42.670 -13.880 1.00 279.15 591 LEU F CA 1
ATOM 11557 C C . LEU D 2 594 ? -4.560 41.361 -14.455 1.00 299.81 591 LEU F C 1
ATOM 11558 O O . LEU D 2 594 ? -3.560 41.360 -15.183 1.00 314.23 591 LEU F O 1
ATOM 11560 N N . HIS D 2 595 ? -5.225 40.251 -14.113 1.00 281.44 592 HIS F N 1
ATOM 11561 C CA . HIS D 2 595 ? -4.795 38.885 -14.483 1.00 274.39 592 HIS F CA 1
ATOM 11562 C C . HIS D 2 595 ? -5.348 38.458 -15.847 1.00 278.52 592 HIS F C 1
ATOM 11563 O O . HIS D 2 595 ? -4.569 38.268 -16.765 1.00 315.48 592 HIS F O 1
ATOM 11565 N N . GLU D 2 596 ? -6.672 38.259 -15.944 1.00 264.19 593 GLU F N 1
ATOM 11566 C CA . GLU D 2 596 ? -7.346 37.944 -17.201 1.00 263.19 593 GLU F CA 1
ATOM 11567 C C . GLU D 2 596 ? -7.266 39.166 -18.119 1.00 282.41 593 GLU F C 1
ATOM 11568 O O . GLU D 2 596 ? -6.885 40.249 -17.679 1.00 335.39 593 GLU F O 1
ATOM 11570 N N . ASP D 2 597 ? -7.634 38.974 -19.389 1.00 299.08 594 ASP F N 1
ATOM 11571 C CA . ASP D 2 597 ? -7.591 40.033 -20.394 1.00 273.36 594 ASP F CA 1
ATOM 11572 C C . ASP D 2 597 ? -8.514 41.174 -19.965 1.00 291.62 594 ASP F C 1
ATOM 11573 O O . ASP D 2 597 ? -9.086 41.158 -18.881 1.00 340.19 594 ASP F O 1
ATOM 11575 N N . ALA D 2 598 ? -8.646 42.168 -20.841 1.00 293.39 595 ALA F N 1
ATOM 11576 C CA . ALA D 2 598 ? -9.577 43.245 -20.642 1.00 288.20 595 ALA F CA 1
ATOM 11577 C C . ALA D 2 598 ? -10.834 42.977 -21.476 1.00 272.57 595 ALA F C 1
ATOM 11578 O O . ALA D 2 598 ? -11.678 43.857 -21.606 1.00 268.92 595 ALA F O 1
ATOM 11580 N N . VAL D 2 599 ? -10.939 41.761 -22.038 1.00 290.02 596 VAL F N 1
ATOM 11581 C CA . VAL D 2 599 ? -12.153 41.294 -22.698 1.00 273.45 596 VAL F CA 1
ATOM 11582 C C . VAL D 2 599 ? -12.723 40.078 -21.952 1.00 303.17 596 VAL F C 1
ATOM 11583 O O . VAL D 2 599 ? -13.632 39.441 -22.446 1.00 296.38 596 VAL F O 1
ATOM 11585 N N . HIS D 2 600 ? -12.175 39.770 -20.767 1.00 291.34 597 HIS F N 1
ATOM 11586 C CA . HIS D 2 600 ? -12.769 38.873 -19.800 1.00 281.87 597 HIS F CA 1
ATOM 11587 C C . HIS D 2 600 ? -13.114 39.635 -18.509 1.00 288.60 597 HIS F C 1
ATOM 11588 O O . HIS D 2 600 ? -13.621 39.032 -17.575 1.00 300.72 597 HIS F O 1
ATOM 11590 N N . ARG D 2 601 ? -12.820 40.941 -18.468 1.00 279.83 598 ARG F N 1
ATOM 11591 C CA . ARG D 2 601 ? -13.143 41.821 -17.367 1.00 267.52 598 ARG F CA 1
ATOM 11592 C C . ARG D 2 601 ? -14.411 42.578 -17.754 1.00 289.24 598 ARG F C 1
ATOM 11593 O O . ARG D 2 601 ? -14.414 43.233 -18.790 1.00 297.66 598 ARG F O 1
ATOM 11595 N N . GLY D 2 602 ? -15.468 42.425 -16.952 1.00 283.60 599 GLY F N 1
ATOM 11596 C CA . GLY D 2 602 ? -16.788 42.967 -17.249 1.00 288.77 599 GLY F CA 1
ATOM 11597 C C . GLY D 2 602 ? -17.291 43.858 -16.119 1.00 288.84 599 GLY F C 1
ATOM 11598 O O . GLY D 2 602 ? -16.711 44.910 -15.861 1.00 293.77 599 GLY F O 1
ATOM 11599 N N . PRO D 2 603 ? -18.370 43.452 -15.411 1.00 279.17 600 PRO F N 1
ATOM 11600 C CA . PRO D 2 603 ? -18.884 44.244 -14.294 1.00 277.08 600 PRO F CA 1
ATOM 11601 C C . PRO D 2 603 ? -18.735 43.488 -12.965 1.00 300.27 600 PRO F C 1
ATOM 11602 O O . PRO D 2 603 ? -18.416 44.089 -11.954 1.00 301.83 600 PRO F O 1
ATOM 11604 N N . ALA D 2 604 ? -18.925 42.163 -13.002 1.00 292.14 601 ALA F N 1
ATOM 11605 C CA . ALA D 2 604 ? -18.804 41.300 -11.818 1.00 295.30 601 ALA F CA 1
ATOM 11606 C C . ALA D 2 604 ? -17.357 41.224 -11.308 1.00 291.88 601 ALA F C 1
ATOM 11607 O O . ALA D 2 604 ? -17.128 40.763 -10.185 1.00 283.28 601 ALA F O 1
ATOM 11609 N N . GLN D 2 605 ? -16.399 41.669 -12.137 1.00 307.07 602 GLN F N 1
ATOM 11610 C CA . GLN D 2 605 ? -14.968 41.698 -11.809 1.00 290.41 602 GLN F CA 1
ATOM 11611 C C . GLN D 2 605 ? -14.580 43.071 -11.238 1.00 287.02 602 GLN F C 1
ATOM 11612 O O . GLN D 2 605 ? -13.959 43.140 -10.180 1.00 295.37 602 GLN F O 1
ATOM 11614 N N . VAL D 2 606 ? -14.947 44.154 -11.938 1.00 290.72 603 VAL F N 1
ATOM 11615 C CA . VAL D 2 606 ? -14.651 45.543 -11.537 1.00 280.33 603 VAL F CA 1
ATOM 11616 C C . VAL D 2 606 ? -15.428 45.930 -10.266 1.00 290.44 603 VAL F C 1
ATOM 11617 O O . VAL D 2 606 ? -14.850 46.499 -9.339 1.00 258.44 603 VAL F O 1
ATOM 11619 N N . LEU D 2 607 ? -16.736 45.628 -10.227 1.00 281.27 604 LEU F N 1
ATOM 11620 C CA . LEU D 2 607 ? -17.645 46.052 -9.144 1.00 295.12 604 LEU F CA 1
ATOM 11621 C C . LEU D 2 607 ? -17.165 45.549 -7.783 1.00 305.50 604 LEU F C 1
ATOM 11622 O O . LEU D 2 607 ? -17.036 46.345 -6.859 1.00 302.31 604 LEU F O 1
ATOM 11624 N N . PRO D 2 608 ? -16.903 44.232 -7.604 1.00 296.62 605 PRO F N 1
ATOM 11625 C CA . PRO D 2 608 ? -16.469 43.728 -6.298 1.00 295.61 605 PRO F CA 1
ATOM 11626 C C . PRO D 2 608 ? -15.099 44.274 -5.870 1.00 290.93 605 PRO F C 1
ATOM 11627 O O . PRO D 2 608 ? -14.895 44.550 -4.690 1.00 302.37 605 PRO F O 1
ATOM 11629 N N . ALA D 2 609 ? -14.193 44.438 -6.842 1.00 291.76 606 ALA F N 1
ATOM 11630 C CA . ALA D 2 609 ? -12.809 44.844 -6.589 1.00 279.92 606 ALA F CA 1
ATOM 11631 C C . ALA D 2 609 ? -12.772 46.248 -5.981 1.00 286.81 606 ALA F C 1
ATOM 11632 O O . ALA D 2 609 ? -12.189 46.448 -4.927 1.00 317.98 606 ALA F O 1
ATOM 11634 N N . ILE D 2 610 ? -13.447 47.197 -6.645 1.00 290.97 607 ILE F N 1
ATOM 11635 C CA . ILE D 2 610 ? -13.557 48.599 -6.205 1.00 278.04 607 ILE F CA 1
ATOM 11636 C C . ILE D 2 610 ? -14.343 48.684 -4.889 1.00 286.49 607 ILE F C 1
ATOM 11637 O O . ILE D 2 610 ? -13.871 49.304 -3.946 1.00 275.08 607 ILE F O 1
ATOM 11639 N N . ARG D 2 611 ? -15.524 48.049 -4.833 1.00 271.09 608 ARG F N 1
ATOM 11640 C CA . ARG D 2 611 ? -16.451 48.066 -3.672 1.00 291.52 608 ARG F CA 1
ATOM 11641 C C . ARG D 2 611 ? -15.769 47.568 -2.385 1.00 316.69 608 ARG F C 1
ATOM 11642 O O . ARG D 2 611 ? -15.893 48.215 -1.320 1.00 341.65 608 ARG F O 1
ATOM 11644 N N . ASN D 2 612 ? -15.066 46.425 -2.477 1.00 324.91 609 ASN F N 1
ATOM 11645 C CA . ASN D 2 612 ? -14.350 45.817 -1.333 1.00 279.08 609 ASN F CA 1
ATOM 11646 C C . ASN D 2 612 ? -13.138 46.675 -0.921 1.00 295.43 609 ASN F C 1
ATOM 11647 O O . ASN D 2 612 ? -12.912 46.883 0.268 1.00 313.71 609 ASN F O 1
ATOM 11649 N N . ALA D 2 613 ? -12.358 47.164 -1.895 1.00 310.58 610 ALA F N 1
ATOM 11650 C CA . ALA D 2 613 ? -11.201 48.048 -1.638 1.00 299.64 610 ALA F CA 1
ATOM 11651 C C . ALA D 2 613 ? -11.644 49.326 -0.914 1.00 286.96 610 ALA F C 1
ATOM 11652 O O . ALA D 2 613 ? -11.018 49.730 0.056 1.00 290.38 610 ALA F O 1
ATOM 11654 N N . ILE D 2 614 ? -12.750 49.921 -1.379 1.00 280.17 611 ILE F N 1
ATOM 11655 C CA . ILE D 2 614 ? -13.267 51.202 -0.892 1.00 273.36 611 ILE F CA 1
ATOM 11656 C C . ILE D 2 614 ? -13.743 51.078 0.560 1.00 321.26 611 ILE F C 1
ATOM 11657 O O . ILE D 2 614 ? -13.384 51.930 1.376 1.00 373.84 611 ILE F O 1
ATOM 11659 N N . TYR D 2 615 ? -14.540 50.051 0.889 1.00 297.49 612 TYR F N 1
ATOM 11660 C CA . TYR D 2 615 ? -15.079 49.886 2.258 1.00 310.66 612 TYR F CA 1
ATOM 11661 C C . TYR D 2 615 ? -13.933 49.678 3.259 1.00 318.74 612 TYR F C 1
ATOM 11662 O O . TYR D 2 615 ? -13.888 50.318 4.322 1.00 347.93 612 TYR F O 1
ATOM 11664 N N . ALA D 2 616 ? -13.007 48.785 2.885 1.00 306.67 613 ALA F N 1
ATOM 11665 C CA . ALA D 2 616 ? -11.829 48.396 3.671 1.00 296.33 613 ALA F CA 1
ATOM 11666 C C . ALA D 2 616 ? -10.912 49.598 3.940 1.00 306.49 613 ALA F C 1
ATOM 11667 O O . ALA D 2 616 ? -10.442 49.755 5.056 1.00 338.45 613 ALA F O 1
ATOM 11669 N N . SER D 2 617 ? -10.670 50.431 2.916 1.00 319.25 614 SER F N 1
ATOM 11670 C CA . SER D 2 617 ? -9.860 51.664 3.006 1.00 299.26 614 SER F CA 1
ATOM 11671 C C . SER D 2 617 ? -10.511 52.700 3.936 1.00 305.07 614 SER F C 1
ATOM 11672 O O . SER D 2 617 ? -9.816 53.341 4.715 1.00 314.60 614 SER F O 1
ATOM 11674 N N . MET D 2 618 ? -11.838 52.867 3.851 1.00 290.23 615 MET F N 1
ATOM 11675 C CA . MET D 2 618 ? -12.579 53.769 4.749 1.00 297.54 615 MET F CA 1
ATOM 11676 C C . MET D 2 618 ? -12.510 53.265 6.202 1.00 341.98 615 MET F C 1
ATOM 11677 O O . MET D 2 618 ? -12.268 54.065 7.147 1.00 385.68 615 MET F O 1
ATOM 11679 N N . MET D 2 619 ? -12.698 51.949 6.391 1.00 343.13 616 MET F N 1
ATOM 11680 C CA . MET D 2 619 ? -12.743 51.342 7.741 1.00 303.68 616 MET F CA 1
ATOM 11681 C C . MET D 2 619 ? -11.374 51.452 8.432 1.00 311.46 616 MET F C 1
ATOM 11682 O O . MET D 2 619 ? -11.311 51.494 9.660 1.00 308.45 616 MET F O 1
ATOM 11684 N N . SER D 2 620 ? -10.297 51.551 7.637 1.00 321.30 617 SER F N 1
ATOM 11685 C CA . SER D 2 620 ? -8.903 51.607 8.122 1.00 307.10 617 SER F CA 1
ATOM 11686 C C . SER D 2 620 ? -8.410 53.056 8.208 1.00 303.33 617 SER F C 1
ATOM 11687 O O . SER D 2 620 ? -7.217 53.306 8.346 1.00 309.76 617 SER F O 1
ATOM 11689 N N . ALA D 2 621 ? -9.340 54.013 8.114 1.00 291.58 618 ALA F N 1
ATOM 11690 C CA . ALA D 2 621 ? -9.051 55.435 8.241 1.00 296.43 618 ALA F CA 1
ATOM 11691 C C . ALA D 2 621 ? -9.701 56.003 9.514 1.00 328.61 618 ALA F C 1
ATOM 11692 O O . ALA D 2 621 ? -9.801 57.204 9.664 1.00 354.36 618 ALA F O 1
ATOM 11694 N N . GLY D 2 622 ? -10.120 55.145 10.452 1.00 296.69 619 GLY F N 1
ATOM 11695 C CA . GLY D 2 622 ? -10.797 55.603 11.677 1.00 307.68 619 GLY F CA 1
ATOM 11696 C C . GLY D 2 622 ? -12.163 56.203 11.355 1.00 314.49 619 GLY F C 1
ATOM 11697 O O . GLY D 2 622 ? -12.415 57.382 11.621 1.00 320.59 619 GLY F O 1
ATOM 11698 N N . PRO D 2 623 ? -13.070 55.397 10.748 1.00 312.68 620 PRO F N 1
ATOM 11699 C CA . PRO D 2 623 ? -14.389 55.887 10.343 1.00 310.58 620 PRO F CA 1
ATOM 11700 C C . PRO D 2 623 ? -15.208 56.462 11.510 1.00 298.74 620 PRO F C 1
ATOM 11701 O O . PRO D 2 623 ? -15.294 55.821 12.561 1.00 310.95 620 PRO F O 1
ATOM 11703 N N . THR D 2 624 ? -15.815 57.639 11.297 1.00 298.36 621 THR F N 1
ATOM 11704 C CA . THR D 2 624 ? -16.576 58.355 12.314 1.00 292.17 621 THR F CA 1
ATOM 11705 C C . THR D 2 624 ? -17.999 58.543 11.783 1.00 318.40 621 THR F C 1
ATOM 11706 O O . THR D 2 624 ? -18.202 58.904 10.611 1.00 336.79 621 THR F O 1
ATOM 11708 N N . LEU D 2 625 ? -18.945 58.128 12.631 1.00 324.74 622 LEU F N 1
ATOM 11709 C CA . LEU D 2 625 ? -20.325 58.512 12.530 1.00 318.27 622 LEU F CA 1
ATOM 11710 C C . LEU D 2 625 ? -20.491 59.871 13.217 1.00 329.57 622 LEU F C 1
ATOM 11711 O O . LEU D 2 625 ? -19.944 60.131 14.291 1.00 363.15 622 LEU F O 1
ATOM 11713 N N . LEU D 2 626 ? -21.301 60.717 12.578 1.00 368.60 623 LEU F N 1
ATOM 11714 C CA . LEU D 2 626 ? -21.520 62.094 12.935 1.00 352.96 623 LEU F CA 1
ATOM 11715 C C . LEU D 2 626 ? -23.016 62.276 13.171 1.00 338.15 623 LEU F C 1
ATOM 11716 O O . LEU D 2 626 ? -23.817 61.656 12.474 1.00 293.42 623 LEU F O 1
ATOM 11718 N N . GLU D 2 627 ? -23.374 63.128 14.141 1.00 331.80 624 GLU F N 1
ATOM 11719 C CA . GLU D 2 627 ? -24.765 63.547 14.345 1.00 326.02 624 GLU F CA 1
ATOM 11720 C C . GLU D 2 627 ? -24.953 64.963 13.796 1.00 338.20 624 GLU F C 1
ATOM 11721 O O . GLU D 2 627 ? -24.031 65.768 13.805 1.00 398.27 624 GLU F O 1
ATOM 11723 N N . PRO D 2 628 ? -26.168 65.311 13.315 1.00 353.75 625 PRO F N 1
ATOM 11724 C CA . PRO D 2 628 ? -26.463 66.699 12.944 1.00 328.99 625 PRO F CA 1
ATOM 11725 C C . PRO D 2 628 ? -26.546 67.607 14.179 1.00 335.37 625 PRO F C 1
ATOM 11726 O O . PRO D 2 628 ? -27.087 67.186 15.186 1.00 328.12 625 PRO F O 1
ATOM 11728 N N . MET D 2 629 ? -26.009 68.830 14.094 1.00 339.04 626 MET F N 1
ATOM 11729 C CA . MET D 2 629 ? -25.971 69.744 15.234 1.00 325.63 626 MET F CA 1
ATOM 11730 C C . MET D 2 629 ? -26.820 70.977 14.912 1.00 326.73 626 MET F C 1
ATOM 11731 O O . MET D 2 629 ? -27.075 71.297 13.753 1.00 348.31 626 MET F O 1
ATOM 11733 N N . GLN D 2 630 ? -27.276 71.677 15.945 1.00 337.03 627 GLN F N 1
ATOM 11734 C CA . GLN D 2 630 ? -28.014 72.896 15.724 1.00 326.74 627 GLN F CA 1
ATOM 11735 C C . GLN D 2 630 ? -27.337 74.017 16.514 1.00 331.24 627 GLN F C 1
ATOM 11736 O O . GLN D 2 630 ? -26.809 73.785 17.593 1.00 352.60 627 GLN F O 1
ATOM 11738 N N . LYS D 2 631 ? -27.343 75.225 15.942 1.00 328.51 628 LYS F N 1
ATOM 11739 C CA . LYS D 2 631 ? -27.268 76.468 16.710 1.00 329.75 628 LYS F CA 1
ATOM 11740 C C . LYS D 2 631 ? -28.670 76.726 17.274 1.00 345.55 628 LYS F C 1
ATOM 11741 O O . LYS D 2 631 ? -29.620 76.770 16.517 1.00 354.48 628 LYS F O 1
ATOM 11743 N N . VAL D 2 632 ? -28.799 76.827 18.599 1.00 359.78 629 VAL F N 1
ATOM 11744 C CA . VAL D 2 632 ? -30.093 76.943 19.250 1.00 344.52 629 VAL F CA 1
ATOM 11745 C C . VAL D 2 632 ? -30.169 78.334 19.876 1.00 333.08 629 VAL F C 1
ATOM 11746 O O . VAL D 2 632 ? -29.329 78.665 20.678 1.00 343.80 629 VAL F O 1
ATOM 11748 N N . PHE D 2 633 ? -31.169 79.127 19.475 1.00 358.49 630 PHE F N 1
ATOM 11749 C CA . PHE D 2 633 ? -31.407 80.455 20.017 1.00 322.18 630 PHE F CA 1
ATOM 11750 C C . PHE D 2 633 ? -32.623 80.370 20.944 1.00 342.64 630 PHE F C 1
ATOM 11751 O O . PHE D 2 633 ? -33.694 79.982 20.484 1.00 345.41 630 PHE F O 1
ATOM 11753 N N . ILE D 2 634 ? -32.437 80.697 22.234 1.00 349.75 631 ILE F N 1
ATOM 11754 C CA . ILE D 2 634 ? -33.498 80.697 23.253 1.00 346.14 631 ILE F CA 1
ATOM 11755 C C . ILE D 2 634 ? -33.653 82.130 23.773 1.00 365.06 631 ILE F C 1
ATOM 11756 O O . ILE D 2 634 ? -32.679 82.720 24.225 1.00 425.84 631 ILE F O 1
ATOM 11758 N N . ASN D 2 635 ? -34.866 82.690 23.686 1.00 397.91 632 ASN F N 1
ATOM 11759 C CA . ASN D 2 635 ? -35.139 84.013 24.244 1.00 358.46 632 ASN F CA 1
ATOM 11760 C C . ASN D 2 635 ? -36.168 83.847 25.365 1.00 380.37 632 ASN F C 1
ATOM 11761 O O . ASN D 2 635 ? -37.257 83.395 25.085 1.00 345.72 632 ASN F O 1
ATOM 11763 N N . THR D 2 636 ? -35.795 84.193 26.610 1.00 370.11 633 THR F N 1
ATOM 11764 C CA . THR D 2 636 ? -36.549 83.833 27.821 1.00 372.44 633 THR F CA 1
ATOM 11765 C C . THR D 2 636 ? -36.475 84.977 28.823 1.00 378.04 633 THR F C 1
ATOM 11766 O O . THR D 2 636 ? -35.514 85.746 28.808 1.00 366.18 633 THR F O 1
ATOM 11768 N N . PRO D 2 637 ? -37.502 85.140 29.688 1.00 375.44 634 PRO F N 1
ATOM 11769 C CA . PRO D 2 637 ? -37.374 86.040 30.837 1.00 357.83 634 PRO F CA 1
ATOM 11770 C C . PRO D 2 637 ? -36.205 85.614 31.739 1.00 383.21 634 PRO F C 1
ATOM 11771 O O . PRO D 2 637 ? -35.941 84.401 31.880 1.00 436.41 634 PRO F O 1
ATOM 11773 N N . GLN D 2 638 ? -35.559 86.588 32.397 1.00 400.94 635 GLN F N 1
ATOM 11774 C CA . GLN D 2 638 ? -34.403 86.335 33.284 1.00 380.55 635 GLN F CA 1
ATOM 11775 C C . GLN D 2 638 ? -34.790 85.393 34.440 1.00 401.00 635 GLN F C 1
ATOM 11776 O O . GLN D 2 638 ? -33.943 84.637 34.923 1.00 413.03 635 GLN F O 1
ATOM 11778 N N . ASP D 2 639 ? -36.069 85.411 34.853 1.00 416.36 636 ASP F N 1
ATOM 11779 C CA . ASP D 2 639 ? -36.614 84.622 35.990 1.00 387.35 636 ASP F CA 1
ATOM 11780 C C . ASP D 2 639 ? -36.306 83.120 35.856 1.00 383.17 636 ASP F C 1
ATOM 11781 O O . ASP D 2 639 ? -36.098 82.414 36.851 1.00 375.67 636 ASP F O 1
ATOM 11783 N N . TYR D 2 640 ? -36.296 82.614 34.622 1.00 363.03 637 TYR F N 1
ATOM 11784 C CA . TYR D 2 640 ? -36.121 81.189 34.372 1.00 375.48 637 TYR F CA 1
ATOM 11785 C C . TYR D 2 640 ? -34.687 80.859 33.932 1.00 411.81 637 TYR F C 1
ATOM 11786 O O . TYR D 2 640 ? -34.485 79.824 33.298 1.00 438.25 637 TYR F O 1
ATOM 11788 N N . MET D 2 641 ? -33.696 81.692 34.288 1.00 409.62 638 MET F N 1
ATOM 11789 C CA . MET D 2 641 ? -32.317 81.598 33.728 1.00 391.68 638 MET F CA 1
ATOM 11790 C C . MET D 2 641 ? -31.673 80.245 34.069 1.00 399.73 638 MET F C 1
ATOM 11791 O O . MET D 2 641 ? -31.157 79.545 33.182 1.00 395.64 638 MET F O 1
ATOM 11793 N N . GLY D 2 642 ? -31.740 79.863 35.351 1.00 396.19 639 GLY F N 1
ATOM 11794 C CA . GLY D 2 642 ? -31.150 78.617 35.869 1.00 389.30 639 GLY F CA 1
ATOM 11795 C C . GLY D 2 642 ? -31.809 77.365 35.291 1.00 382.33 639 GLY F C 1
ATOM 11796 O O . GLY D 2 642 ? -31.122 76.461 34.817 1.00 376.23 639 GLY F O 1
ATOM 11797 N N . PRO D 2 643 ? -33.158 77.265 35.328 1.00 377.24 640 PRO F N 1
ATOM 11798 C CA . PRO D 2 643 ? -33.854 76.147 34.691 1.00 377.62 640 PRO F CA 1
ATOM 11799 C C . PRO D 2 643 ? -33.584 76.014 33.180 1.00 397.50 640 PRO F C 1
ATOM 11800 O O . PRO D 2 643 ? -33.317 74.910 32.724 1.00 416.39 640 PRO F O 1
ATOM 11802 N N . CYS D 2 644 ? -33.608 77.128 32.432 1.00 377.38 641 CYS F N 1
ATOM 11803 C CA . CYS D 2 644 ? -33.337 77.153 30.973 1.00 378.21 641 CYS F CA 1
ATOM 11804 C C . CYS D 2 644 ? -31.912 76.674 30.649 1.00 391.57 641 CYS F C 1
ATOM 11805 O O . CYS D 2 644 ? -31.724 75.889 29.720 1.00 412.51 641 CYS F O 1
ATOM 11807 N N . THR D 2 645 ? -30.911 77.142 31.407 1.00 384.96 642 THR F N 1
ATOM 11808 C CA . THR D 2 645 ? -29.517 76.691 31.257 1.00 367.82 642 THR F CA 1
ATOM 11809 C C . THR D 2 645 ? -29.393 75.186 31.542 1.00 397.00 642 THR F C 1
ATOM 11810 O O . THR D 2 645 ? -28.655 74.496 30.853 1.00 437.00 642 THR F O 1
ATOM 11812 N N . ARG D 2 646 ? -30.120 74.687 32.549 1.00 391.36 643 ARG F N 1
ATOM 11813 C CA . ARG D 2 646 ? -30.166 73.256 32.884 1.00 383.99 643 ARG F CA 1
ATOM 11814 C C . ARG D 2 646 ? -30.703 72.445 31.696 1.00 384.97 643 ARG F C 1
ATOM 11815 O O . ARG D 2 646 ? -30.100 71.452 31.306 1.00 426.14 643 ARG F O 1
ATOM 11817 N N . GLU D 2 647 ? -31.819 72.896 31.109 1.00 409.45 644 GLU F N 1
ATOM 11818 C CA . GLU D 2 647 ? -32.488 72.206 29.996 1.00 361.89 644 GLU F CA 1
ATOM 11819 C C . GLU D 2 647 ? -31.560 72.094 28.773 1.00 368.77 644 GLU F C 1
ATOM 11820 O O . GLU D 2 647 ? -31.486 71.030 28.156 1.00 381.86 644 GLU F O 1
ATOM 11822 N N . ILE D 2 648 ? -30.834 73.175 28.447 1.00 366.40 645 ILE F N 1
ATOM 11823 C CA . ILE D 2 648 ? -29.828 73.216 27.360 1.00 361.65 645 ILE F CA 1
ATOM 11824 C C . ILE D 2 648 ? -28.727 72.161 27.578 1.00 387.32 645 ILE F C 1
ATOM 11825 O O . ILE D 2 648 ? -28.419 71.386 26.666 1.00 405.33 645 ILE F O 1
ATOM 11827 N N . GLN D 2 649 ? -28.122 72.140 28.772 1.00 378.15 646 GLN F N 1
ATOM 11828 C CA . GLN D 2 649 ? -27.017 71.216 29.112 1.00 364.55 646 GLN F CA 1
ATOM 11829 C C . GLN D 2 649 ? -27.472 69.748 29.066 1.00 375.39 646 GLN F C 1
ATOM 11830 O O . GLN D 2 649 ? -26.722 68.883 28.616 1.00 375.09 646 GLN F O 1
ATOM 11832 N N . ASN D 2 650 ? -28.696 69.475 29.535 1.00 357.31 647 ASN F N 1
ATOM 11833 C CA . ASN D 2 650 ? -29.298 68.130 29.542 1.00 372.85 647 ASN F CA 1
ATOM 11834 C C . ASN D 2 650 ? -29.400 67.556 28.118 1.00 393.17 647 ASN F C 1
ATOM 11835 O O . ASN D 2 650 ? -29.369 66.338 27.947 1.00 410.22 647 ASN F O 1
ATOM 11837 N N . ARG D 2 651 ? -29.519 68.426 27.105 1.00 378.08 648 ARG F N 1
ATOM 11838 C CA . ARG D 2 651 ? -29.649 68.020 25.698 1.00 363.57 648 ARG F CA 1
ATOM 11839 C C . ARG D 2 651 ? -28.306 68.126 24.956 1.00 347.13 648 ARG F C 1
ATOM 11840 O O . ARG D 2 651 ? -28.289 68.383 23.748 1.00 345.90 648 ARG F O 1
ATOM 11842 N N . ARG D 2 652 ? -27.193 67.914 25.674 1.00 349.75 649 ARG F N 1
ATOM 11843 C CA . ARG D 2 652 ? -25.821 67.959 25.130 1.00 336.15 649 ARG F CA 1
ATOM 11844 C C . ARG D 2 652 ? -25.497 69.367 24.609 1.00 350.50 649 ARG F C 1
ATOM 11845 O O . ARG D 2 652 ? -24.748 69.510 23.638 1.00 357.77 649 ARG F O 1
ATOM 11847 N N . GLY D 2 653 ? -26.032 70.394 25.284 1.00 342.88 650 GLY F N 1
ATOM 11848 C CA . GLY D 2 653 ? -25.904 71.790 24.852 1.00 348.06 650 GLY F CA 1
ATOM 11849 C C . GLY D 2 653 ? -24.746 72.505 25.526 1.00 351.31 650 GLY F C 1
ATOM 11850 O O . GLY D 2 653 ? -24.477 72.300 26.695 1.00 375.52 650 GLY F O 1
ATOM 11851 N N . GLN D 2 654 ? -24.047 73.335 24.743 1.00 350.06 651 GLN F N 1
ATOM 11852 C CA . GLN D 2 654 ? -22.932 74.161 25.186 1.00 337.12 651 GLN F CA 1
ATOM 11853 C C . GLN D 2 654 ? -23.215 75.606 24.773 1.00 345.05 651 GLN F C 1
ATOM 11854 O O . GLN D 2 654 ? -23.542 75.863 23.603 1.00 376.86 651 GLN F O 1
ATOM 11856 N N . ILE D 2 655 ? -23.094 76.513 25.752 1.00 363.43 652 ILE F N 1
ATOM 11857 C CA . ILE D 2 655 ? -23.396 77.934 25.611 1.00 340.35 652 ILE F CA 1
ATOM 11858 C C . ILE D 2 655 ? -22.373 78.575 24.665 1.00 354.57 652 ILE F C 1
ATOM 11859 O O . ILE D 2 655 ? -21.171 78.420 24.848 1.00 364.65 652 ILE F O 1
ATOM 11861 N N . VAL D 2 656 ? -22.882 79.331 23.683 1.00 360.03 653 VAL F N 1
ATOM 11862 C CA . VAL D 2 656 ? -22.098 79.979 22.628 1.00 360.06 653 VAL F CA 1
ATOM 11863 C C . VAL D 2 656 ? -21.970 81.474 22.934 1.00 355.38 653 VAL F C 1
ATOM 11864 O O . VAL D 2 656 ? -20.878 82.019 22.949 1.00 338.27 653 VAL F O 1
ATOM 11866 N N . ASP D 2 657 ? -23.116 82.132 23.138 1.00 360.45 654 ASP F N 1
ATOM 11867 C CA . ASP D 2 657 ? -23.158 83.552 23.490 1.00 340.63 654 ASP F CA 1
ATOM 11868 C C . ASP D 2 657 ? -24.349 83.781 24.428 1.00 357.46 654 ASP F C 1
ATOM 11869 O O . ASP D 2 657 ? -25.262 82.971 24.483 1.00 395.88 654 ASP F O 1
ATOM 11871 N N . MET D 2 658 ? -24.324 84.880 25.188 1.00 373.05 655 MET F N 1
ATOM 11872 C CA . MET D 2 658 ? -25.399 85.181 26.143 1.00 353.50 655 MET F CA 1
ATOM 11873 C C . MET D 2 658 ? -25.599 86.699 26.234 1.00 367.18 655 MET F C 1
ATOM 11874 O O . MET D 2 658 ? -24.765 87.402 26.796 1.00 388.69 655 MET F O 1
ATOM 11876 N N . GLY D 2 659 ? -26.718 87.184 25.681 1.00 363.01 656 GLY F N 1
ATOM 11877 C CA . GLY D 2 659 ? -27.032 88.612 25.634 1.00 362.76 656 GLY F CA 1
ATOM 11878 C C . GLY D 2 659 ? -28.215 88.953 26.520 1.00 358.25 656 GLY F C 1
ATOM 11879 O O . GLY D 2 659 ? -29.151 88.166 26.637 1.00 360.07 656 GLY F O 1
ATOM 11880 N N . GLN D 2 660 ? -28.176 90.155 27.112 1.00 359.17 657 GLN F N 1
ATOM 11881 C CA . GLN D 2 660 ? -29.216 90.657 28.023 1.00 347.77 657 GLN F CA 1
ATOM 11882 C C . GLN D 2 660 ? -29.781 91.985 27.494 1.00 366.62 657 GLN F C 1
ATOM 11883 O O . GLN D 2 660 ? -29.033 92.916 27.196 1.00 383.92 657 GLN F O 1
ATOM 11885 N N . GLU D 2 661 ? -31.113 92.054 27.383 1.00 374.95 658 GLU F N 1
ATOM 11886 C CA . GLU D 2 661 ? -31.831 93.280 27.048 1.00 360.28 658 GLU F CA 1
ATOM 11887 C C . GLU D 2 661 ? -32.953 93.469 28.078 1.00 362.99 658 GLU F C 1
ATOM 11888 O O . GLU D 2 661 ? -33.944 92.750 28.050 1.00 364.35 658 GLU F O 1
ATOM 11890 N N . GLY D 2 662 ? -32.784 94.412 29.014 1.00 356.80 659 GLY F N 1
ATOM 11891 C CA . GLY D 2 662 ? -33.747 94.613 30.118 1.00 352.14 659 GLY F CA 1
ATOM 11892 C C . GLY D 2 662 ? -33.969 93.348 30.943 1.00 366.55 659 GLY F C 1
ATOM 11893 O O . GLY D 2 662 ? -33.017 92.772 31.467 1.00 373.68 659 GLY F O 1
ATOM 11894 N N . ASP D 2 663 ? -35.235 92.911 31.046 1.00 377.00 660 ASP F N 1
ATOM 11895 C CA . ASP D 2 663 ? -35.642 91.766 31.881 1.00 355.20 660 ASP F CA 1
ATOM 11896 C C . ASP D 2 663 ? -35.578 90.444 31.096 1.00 364.16 660 ASP F C 1
ATOM 11897 O O . ASP D 2 663 ? -35.932 89.381 31.632 1.00 387.56 660 ASP F O 1
ATOM 11899 N N . MET D 2 664 ? -35.119 90.501 29.838 1.00 375.76 661 MET F N 1
ATOM 11900 C CA . MET D 2 664 ? -35.077 89.343 28.943 1.00 360.19 661 MET F CA 1
ATOM 11901 C C . MET D 2 664 ? -33.620 88.967 28.635 1.00 357.36 661 MET F C 1
ATOM 11902 O O . MET D 2 664 ? -32.693 89.793 28.653 1.00 350.45 661 MET F O 1
ATOM 11904 N N . ALA D 2 665 ? -33.438 87.682 28.336 1.00 336.12 662 ALA F N 1
ATOM 11905 C CA . ALA D 2 665 ? -32.155 87.111 28.018 1.00 357.15 662 ALA F CA 1
ATOM 11906 C C . ALA D 2 665 ? -32.254 86.334 26.698 1.00 378.55 662 ALA F C 1
ATOM 11907 O O . ALA D 2 665 ? -33.232 85.637 26.466 1.00 407.44 662 ALA F O 1
ATOM 11909 N N . THR D 2 666 ? -31.240 86.486 25.837 1.00 377.79 663 THR F N 1
ATOM 11910 C CA . THR D 2 666 ? -31.093 85.679 24.627 1.00 367.31 663 THR F CA 1
ATOM 11911 C C . THR D 2 666 ? -29.847 84.801 24.803 1.00 383.01 663 THR F C 1
ATOM 11912 O O . THR D 2 666 ? -28.766 85.329 25.051 1.00 376.65 663 THR F O 1
ATOM 11914 N N . ILE D 2 667 ? -30.028 83.474 24.728 1.00 390.23 664 ILE F N 1
ATOM 11915 C CA . ILE D 2 667 ? -28.941 82.506 24.949 1.00 349.37 664 ILE F CA 1
ATOM 11916 C C . ILE D 2 667 ? -28.680 81.751 23.637 1.00 360.02 664 ILE F C 1
ATOM 11917 O O . ILE D 2 667 ? -29.613 81.198 23.060 1.00 350.93 664 ILE F O 1
ATOM 11919 N N . GLU D 2 668 ? -27.425 81.776 23.164 1.00 325.71 665 GLU F N 1
ATOM 11920 C CA . GLU D 2 668 ? -26.999 81.078 21.946 1.00 338.03 665 GLU F CA 1
ATOM 11921 C C . GLU D 2 668 ? -26.239 79.811 22.351 1.00 361.79 665 GLU F C 1
ATOM 11922 O O . GLU D 2 668 ? -25.270 79.913 23.064 1.00 401.99 665 GLU F O 1
ATOM 11924 N N . SER D 2 669 ? -26.720 78.635 21.935 1.00 339.72 666 SER F N 1
ATOM 11925 C CA . SER D 2 669 ? -26.125 77.360 22.326 1.00 337.91 666 SER F CA 1
ATOM 11926 C C . SER D 2 669 ? -25.909 76.506 21.074 1.00 353.59 666 SER F C 1
ATOM 11927 O O . SER D 2 669 ? -26.465 76.789 20.014 1.00 426.42 666 SER F O 1
ATOM 11929 N N . LYS D 2 670 ? -25.081 75.467 21.209 1.00 353.09 667 LYS F N 1
ATOM 11930 C CA . LYS D 2 670 ? -24.916 74.435 20.195 1.00 333.29 667 LYS F CA 1
ATOM 11931 C C . LYS D 2 670 ? -25.177 73.077 20.856 1.00 327.99 667 LYS F C 1
ATOM 11932 O O . LYS D 2 670 ? -24.690 72.826 21.960 1.00 342.63 667 LYS F O 1
ATOM 11934 N N . VAL D 2 671 ? -25.952 72.221 20.182 1.00 331.15 668 VAL F N 1
ATOM 11935 C CA . VAL D 2 671 ? -26.395 70.945 20.733 1.00 324.78 668 VAL F CA 1
ATOM 11936 C C . VAL D 2 671 ? -26.681 69.993 19.576 1.00 321.87 668 VAL F C 1
ATOM 11937 O O . VAL D 2 671 ? -27.062 70.430 18.494 1.00 325.57 668 VAL F O 1
ATOM 11939 N N . PRO D 2 672 ? -26.489 68.665 19.746 1.00 315.14 669 PRO F N 1
ATOM 11940 C CA . PRO D 2 672 ? -26.886 67.725 18.688 1.00 320.55 669 PRO F CA 1
ATOM 11941 C C . PRO D 2 672 ? -28.414 67.608 18.525 1.00 330.48 669 PRO F C 1
ATOM 11942 O O . PRO D 2 672 ? -29.133 67.546 19.525 1.00 325.48 669 PRO F O 1
ATOM 11944 N N . VAL D 2 673 ? -28.898 67.550 17.272 1.00 343.76 670 VAL F N 1
ATOM 11945 C CA . VAL D 2 673 ? -30.327 67.337 16.947 1.00 325.68 670 VAL F CA 1
ATOM 11946 C C . VAL D 2 673 ? -30.794 66.025 17.584 1.00 346.21 670 VAL F C 1
ATOM 11947 O O . VAL D 2 673 ? -31.915 65.937 18.067 1.00 333.88 670 VAL F O 1
ATOM 11949 N N . ALA D 2 674 ? -29.902 65.027 17.608 1.00 337.31 671 ALA F N 1
ATOM 11950 C CA . ALA D 2 674 ? -30.173 63.690 18.148 1.00 337.78 671 ALA F CA 1
ATOM 11951 C C . ALA D 2 674 ? -30.617 63.745 19.620 1.00 347.76 671 ALA F C 1
ATOM 11952 O O . ALA D 2 674 ? -31.438 62.919 20.054 1.00 340.46 671 ALA F O 1
ATOM 11954 N N . GLU D 2 675 ? -30.080 64.708 20.381 1.00 362.08 672 GLU F N 1
ATOM 11955 C CA . GLU D 2 675 ? -30.306 64.809 21.823 1.00 336.61 672 GLU F CA 1
ATOM 11956 C C . GLU D 2 675 ? -31.440 65.795 22.147 1.00 342.63 672 GLU F C 1
ATOM 11957 O O . GLU D 2 675 ? -31.733 66.014 23.317 1.00 350.80 672 GLU F O 1
ATOM 11959 N N . MET D 2 676 ? -32.102 66.371 21.135 1.00 370.93 673 MET F N 1
ATOM 11960 C CA . MET D 2 676 ? -33.130 67.393 21.387 1.00 340.68 673 MET F CA 1
ATOM 11961 C C . MET D 2 676 ? -34.548 66.881 21.077 1.00 348.60 673 MET F C 1
ATOM 11962 O O . MET D 2 676 ? -35.447 67.690 20.907 1.00 363.79 673 MET F O 1
ATOM 11964 N N . PHE D 2 677 ? -34.770 65.563 20.984 1.00 372.08 674 PHE F N 1
ATOM 11965 C CA . PHE D 2 677 ? -36.128 65.036 20.707 1.00 345.91 674 PHE F CA 1
ATOM 11966 C C . PHE D 2 677 ? -37.052 65.332 21.904 1.00 336.78 674 PHE F C 1
ATOM 11967 O O . PHE D 2 677 ? -36.647 65.160 23.050 1.00 346.01 674 PHE F O 1
ATOM 11969 N N . GLY D 2 678 ? -38.274 65.817 21.625 1.00 332.13 675 GLY F N 1
ATOM 11970 C CA . GLY D 2 678 ? -39.266 66.219 22.651 1.00 339.08 675 GLY F CA 1
ATOM 11971 C C . GLY D 2 678 ? -38.922 67.522 23.378 1.00 365.79 675 GLY F C 1
ATOM 11972 O O . GLY D 2 678 ? -39.496 67.831 24.442 1.00 384.42 675 GLY F O 1
ATOM 11973 N N . PHE D 2 679 ? -38.009 68.310 22.793 1.00 369.26 676 PHE F N 1
ATOM 11974 C CA . PHE D 2 679 ? -37.394 69.499 23.435 1.00 354.01 676 PHE F CA 1
ATOM 11975 C C . PHE D 2 679 ? -38.460 70.513 23.860 1.00 367.00 676 PHE F C 1
ATOM 11976 O O . PHE D 2 679 ? -38.271 71.190 24.856 1.00 387.28 676 PHE F O 1
ATOM 11978 N N . ALA D 2 680 ? -39.580 70.588 23.129 1.00 370.21 677 ALA F N 1
ATOM 11979 C CA . ALA D 2 680 ? -40.712 71.467 23.476 1.00 356.09 677 ALA F CA 1
ATOM 11980 C C . ALA D 2 680 ? -41.238 71.174 24.892 1.00 384.43 677 ALA F C 1
ATOM 11981 O O . ALA D 2 680 ? -41.657 72.099 25.598 1.00 386.88 677 ALA F O 1
ATOM 11983 N N . GLY D 2 681 ? -41.236 69.893 25.291 1.00 387.50 678 GLY F N 1
ATOM 11984 C CA . GLY D 2 681 ? -41.711 69.456 26.607 1.00 360.54 678 GLY F CA 1
ATOM 11985 C C . GLY D 2 681 ? -40.756 69.860 27.716 1.00 372.24 678 GLY F C 1
ATOM 11986 O O . GLY D 2 681 ? -41.161 70.530 28.690 1.00 371.99 678 GLY F O 1
ATOM 11987 N N . ASP D 2 682 ? -39.483 69.476 27.543 1.00 382.93 679 ASP F N 1
ATOM 11988 C CA . ASP D 2 682 ? -38.387 69.720 28.493 1.00 378.71 679 ASP F CA 1
ATOM 11989 C C . ASP D 2 682 ? -38.158 71.225 28.712 1.00 395.10 679 ASP F C 1
ATOM 11990 O O . ASP D 2 682 ? -38.127 71.694 29.859 1.00 382.08 679 ASP F O 1
ATOM 11992 N N . ILE D 2 683 ? -37.994 71.981 27.616 1.00 408.57 680 ILE F N 1
ATOM 11993 C CA . ILE D 2 683 ? -37.700 73.432 27.657 1.00 382.98 680 ILE F CA 1
ATOM 11994 C C . ILE D 2 683 ? -38.881 74.198 28.269 1.00 382.57 680 ILE F C 1
ATOM 11995 O O . ILE D 2 683 ? -38.676 75.224 28.933 1.00 380.71 680 ILE F O 1
ATOM 11997 N N . ARG D 2 684 ? -40.107 73.698 28.050 1.00 397.99 681 ARG F N 1
ATOM 11998 C CA . ARG D 2 684 ? -41.325 74.322 28.586 1.00 377.21 681 ARG F CA 1
ATOM 11999 C C . ARG D 2 684 ? -41.349 74.242 30.116 1.00 379.77 681 ARG F C 1
ATOM 12000 O O . ARG D 2 684 ? -41.573 75.259 30.780 1.00 380.93 681 ARG F O 1
ATOM 12002 N N . SER D 2 685 ? -41.127 73.041 30.666 1.00 374.59 682 SER F N 1
ATOM 12003 C CA . SER D 2 685 ? -41.187 72.812 32.115 1.00 367.31 682 SER F CA 1
ATOM 12004 C C . SER D 2 685 ? -40.022 73.517 32.820 1.00 388.04 682 SER F C 1
ATOM 12005 O O . SER D 2 685 ? -40.207 74.131 33.871 1.00 406.69 682 SER F O 1
ATOM 12007 N N . ALA D 2 686 ? -38.831 73.445 32.215 1.00 373.68 683 ALA F N 1
ATOM 12008 C CA . ALA D 2 686 ? -37.602 73.994 32.785 1.00 382.12 683 ALA F CA 1
ATOM 12009 C C . ALA D 2 686 ? -37.606 75.531 32.796 1.00 391.12 683 ALA F C 1
ATOM 12010 O O . ALA D 2 686 ? -36.798 76.127 33.499 1.00 396.77 683 ALA F O 1
ATOM 12012 N N . ALA D 2 687 ? -38.503 76.169 32.030 1.00 380.25 684 ALA F N 1
ATOM 12013 C CA . ALA D 2 687 ? -38.588 77.637 31.979 1.00 382.88 684 ALA F CA 1
ATOM 12014 C C . ALA D 2 687 ? -39.994 78.155 32.326 1.00 397.71 684 ALA F C 1
ATOM 12015 O O . ALA D 2 687 ? -40.256 79.349 32.148 1.00 426.13 684 ALA F O 1
ATOM 12017 N N . GLU D 2 688 ? -40.877 77.286 32.838 1.00 428.10 685 GLU F N 1
ATOM 12018 C CA . GLU D 2 688 ? -42.295 77.611 33.133 1.00 393.55 685 GLU F CA 1
ATOM 12019 C C . GLU D 2 688 ? -42.979 78.280 31.928 1.00 391.00 685 GLU F C 1
ATOM 12020 O O . GLU D 2 688 ? -43.847 79.140 32.122 1.00 375.38 685 GLU F O 1
ATOM 12022 N N . GLY D 2 689 ? -42.597 77.864 30.706 1.00 418.33 686 GLY F N 1
ATOM 12023 C CA . GLY D 2 689 ? -43.154 78.380 29.436 1.00 398.34 686 GLY F CA 1
ATOM 12024 C C . GLY D 2 689 ? -42.675 79.776 29.048 1.00 382.39 686 GLY F C 1
ATOM 12025 O O . GLY D 2 689 ? -43.273 80.390 28.160 1.00 328.62 686 GLY F O 1
ATOM 12026 N N . ARG D 2 690 ? -41.603 80.269 29.685 1.00 382.95 687 ARG F N 1
ATOM 12027 C CA . ARG D 2 690 ? -41.099 81.646 29.478 1.00 374.21 687 ARG F CA 1
ATOM 12028 C C . ARG D 2 690 ? -40.215 81.726 28.225 1.00 387.32 687 ARG F C 1
ATOM 12029 O O . ARG D 2 690 ? -40.234 82.731 27.511 1.00 366.26 687 ARG F O 1
ATOM 12031 N N . CYS D 2 691 ? -39.463 80.656 27.958 1.00 357.45 688 CYS F N 1
ATOM 12032 C CA . CYS D 2 691 ? -38.532 80.611 26.822 1.00 372.52 688 CYS F CA 1
ATOM 12033 C C . CYS D 2 691 ? -39.284 80.295 25.518 1.00 377.40 688 CYS F C 1
ATOM 12034 O O . CYS D 2 691 ? -40.154 79.438 25.488 1.00 409.21 688 CYS F O 1
ATOM 12036 N N . LEU D 2 692 ? -38.960 81.048 24.459 1.00 381.79 689 LEU F N 1
ATOM 12037 C CA . LEU D 2 692 ? -39.233 80.707 23.082 1.00 347.03 689 LEU F CA 1
ATOM 12038 C C . LEU D 2 692 ? -37.879 80.421 22.435 1.00 341.62 689 LEU F C 1
ATOM 12039 O O . LEU D 2 692 ? -36.935 81.215 22.591 1.00 358.76 689 LEU F O 1
ATOM 12041 N N . TRP D 2 693 ? -37.793 79.282 21.741 1.00 340.64 690 TRP F N 1
ATOM 12042 C CA . TRP D 2 693 ? -36.531 78.769 21.212 1.00 331.08 690 TRP F CA 1
ATOM 12043 C C . TRP D 2 693 ? -36.699 78.266 19.766 1.00 343.49 690 TRP F C 1
ATOM 12044 O O . TRP D 2 693 ? -37.790 77.844 19.357 1.00 326.61 690 TRP F O 1
ATOM 12046 N N . SER D 2 694 ? -35.608 78.333 18.991 1.00 324.85 691 SER F N 1
ATOM 12047 C CA . SER D 2 694 ? -35.571 77.894 17.588 1.00 322.12 691 SER F CA 1
ATOM 12048 C C . SER D 2 694 ? -34.146 77.455 17.227 1.00 327.46 691 SER F C 1
ATOM 12049 O O . SER D 2 694 ? -33.211 77.754 17.958 1.00 343.86 691 SER F O 1
ATOM 12051 N N . THR D 2 695 ? -33.987 76.750 16.100 1.00 310.42 692 THR F N 1
ATOM 12052 C CA . THR D 2 695 ? -32.693 76.145 15.727 1.00 324.00 692 THR F CA 1
ATOM 12053 C C . THR D 2 695 ? -32.331 76.467 14.270 1.00 331.30 692 THR F C 1
ATOM 12054 O O . THR D 2 695 ? -33.205 76.573 13.423 1.00 337.96 692 THR F O 1
ATOM 12056 N N . GLU D 2 696 ? -31.024 76.615 14.015 1.00 322.50 693 GLU F N 1
ATOM 12057 C CA . GLU D 2 696 ? -30.417 76.765 12.685 1.00 314.03 693 GLU F CA 1
ATOM 12058 C C . GLU D 2 696 ? -29.320 75.703 12.548 1.00 339.43 693 GLU F C 1
ATOM 12059 O O . GLU D 2 696 ? -28.810 75.235 13.545 1.00 362.52 693 GLU F O 1
ATOM 12061 N N . MET D 2 697 ? -28.969 75.330 11.313 1.00 321.81 694 MET F N 1
ATOM 12062 C CA . MET D 2 697 ? -28.022 74.226 11.053 1.00 315.62 694 MET F CA 1
ATOM 12063 C C . MET D 2 697 ? -26.606 74.620 11.500 1.00 352.02 694 MET F C 1
ATOM 12064 O O . MET D 2 697 ? -26.174 75.727 11.237 1.00 385.97 694 MET F O 1
ATOM 12066 N N . SER D 2 698 ? -25.885 73.702 12.160 1.00 352.80 695 SER F N 1
ATOM 12067 C CA . SER D 2 698 ? -24.470 73.912 12.538 1.00 340.50 695 SER F CA 1
ATOM 12068 C C . SER D 2 698 ? -23.565 72.824 11.941 1.00 360.32 695 SER F C 1
ATOM 12069 O O . SER D 2 698 ? -22.431 72.652 12.392 1.00 369.41 695 SER F O 1
ATOM 12071 N N . GLY D 2 699 ? -24.070 72.079 10.948 1.00 352.62 696 GLY F N 1
ATOM 12072 C CA . GLY D 2 699 ? -23.327 71.000 10.294 1.00 336.41 696 GLY F CA 1
ATOM 12073 C C . GLY D 2 699 ? -23.752 69.613 10.758 1.00 319.79 696 GLY F C 1
ATOM 12074 O O . GLY D 2 699 ? -24.597 69.460 11.662 1.00 360.59 696 GLY F O 1
ATOM 12075 N N . PHE D 2 700 ? -23.243 68.603 10.042 1.00 316.91 697 PHE F N 1
ATOM 12076 C CA . PHE D 2 700 ? -23.276 67.209 10.464 1.00 317.42 697 PHE F CA 1
ATOM 12077 C C . PHE D 2 700 ? -21.929 66.921 11.132 1.00 355.52 697 PHE F C 1
ATOM 12078 O O . PHE D 2 700 ? -21.015 66.443 10.495 1.00 419.95 697 PHE F O 1
ATOM 12080 N N . GLU D 2 701 ? -21.839 67.317 12.407 1.00 317.98 698 GLU F N 1
ATOM 12081 C CA . GLU D 2 701 ? -20.684 67.126 13.266 1.00 320.85 698 GLU F CA 1
ATOM 12082 C C . GLU D 2 701 ? -20.598 65.659 13.717 1.00 364.81 698 GLU F C 1
ATOM 12083 O O . GLU D 2 701 ? -21.583 64.914 13.702 1.00 450.25 698 GLU F O 1
ATOM 12085 N N . ARG D 2 702 ? -19.387 65.276 14.136 1.00 354.25 699 ARG F N 1
ATOM 12086 C CA . ARG D 2 702 ? -19.053 63.935 14.634 1.00 332.80 699 ARG F CA 1
ATOM 12087 C C . ARG D 2 702 ? -19.875 63.602 15.889 1.00 352.91 699 ARG F C 1
ATOM 12088 O O . ARG D 2 702 ? -19.896 64.380 16.850 1.00 374.01 699 ARG F O 1
ATOM 12090 N N . LEU D 2 703 ? -20.485 62.410 15.913 1.00 341.09 700 LEU F N 1
ATOM 12091 C CA . LEU D 2 703 ? -21.132 61.874 17.117 1.00 324.81 700 LEU F CA 1
ATOM 12092 C C . LEU D 2 703 ? -20.061 61.593 18.181 1.00 342.58 700 LEU F C 1
ATOM 12093 O O . LEU D 2 703 ? -18.994 61.072 17.857 1.00 392.58 700 LEU F O 1
ATOM 12095 N N . PRO D 2 704 ? -20.309 61.930 19.474 1.00 353.68 701 PRO F N 1
ATOM 12096 C CA . PRO D 2 704 ? -19.297 61.806 20.536 1.00 321.24 701 PRO F CA 1
ATOM 12097 C C . PRO D 2 704 ? -18.701 60.397 20.689 1.00 322.52 701 PRO F C 1
ATOM 12098 O O . PRO D 2 704 ? -19.410 59.437 20.520 1.00 330.12 701 PRO F O 1
ATOM 12100 N N . ARG D 2 705 ? -17.412 60.303 21.039 1.00 341.68 702 ARG F N 1
ATOM 12101 C CA . ARG D 2 705 ? -16.625 59.040 20.983 1.00 326.21 702 ARG F CA 1
ATOM 12102 C C . ARG D 2 705 ? -17.200 57.959 21.911 1.00 316.70 702 ARG F C 1
ATOM 12103 O O . ARG D 2 705 ? -17.281 56.785 21.531 1.00 277.35 702 ARG F O 1
ATOM 12105 N N . GLU D 2 706 ? -17.568 58.355 23.135 1.00 305.63 703 GLU F N 1
ATOM 12106 C CA . GLU D 2 706 ? -18.017 57.412 24.172 1.00 299.88 703 GLU F CA 1
ATOM 12107 C C . GLU D 2 706 ? -19.434 56.896 23.867 1.00 340.49 703 GLU F C 1
ATOM 12108 O O . GLU D 2 706 ? -19.822 55.835 24.350 1.00 372.39 703 GLU F O 1
ATOM 12110 N N . MET D 2 707 ? -20.197 57.640 23.056 1.00 340.66 704 MET F N 1
ATOM 12111 C CA . MET D 2 707 ? -21.574 57.280 22.704 1.00 313.60 704 MET F CA 1
ATOM 12112 C C . MET D 2 707 ? -21.622 56.477 21.393 1.00 319.78 704 MET F C 1
ATOM 12113 O O . MET D 2 707 ? -22.638 55.879 21.119 1.00 317.16 704 MET F O 1
ATOM 12115 N N . GLN D 2 708 ? -20.535 56.473 20.600 1.00 333.45 705 GLN F N 1
ATOM 12116 C CA . GLN D 2 708 ? -20.505 55.977 19.207 1.00 298.67 705 GLN F CA 1
ATOM 12117 C C . GLN D 2 708 ? -20.888 54.492 19.096 1.00 301.94 705 GLN F C 1
ATOM 12118 O O . GLN D 2 708 ? -21.699 54.139 18.237 1.00 322.42 705 GLN F O 1
ATOM 12120 N N . ASN D 2 709 ? -20.309 53.636 19.953 1.00 304.93 706 ASN F N 1
ATOM 12121 C CA . ASN D 2 709 ? -20.501 52.168 19.927 1.00 291.45 706 ASN F CA 1
ATOM 12122 C C . ASN D 2 709 ? -21.987 51.778 20.019 1.00 303.38 706 ASN F C 1
ATOM 12123 O O . ASN D 2 709 ? -22.437 50.894 19.288 1.00 342.64 706 ASN F O 1
ATOM 12125 N N . GLN D 2 710 ? -22.731 52.409 20.938 1.00 308.13 707 GLN F N 1
ATOM 12126 C CA . GLN D 2 710 ? -24.166 52.143 21.149 1.00 306.91 707 GLN F CA 1
ATOM 12127 C C . GLN D 2 710 ? -24.993 52.564 19.920 1.00 320.78 707 GLN F C 1
ATOM 12128 O O . GLN D 2 710 ? -25.801 51.777 19.401 1.00 331.65 707 GLN F O 1
ATOM 12130 N N . ILE D 2 711 ? -24.776 53.800 19.447 1.00 325.65 708 ILE F N 1
ATOM 12131 C CA . ILE D 2 711 ? -25.486 54.377 18.283 1.00 303.61 708 ILE F CA 1
ATOM 12132 C C . ILE D 2 711 ? -25.274 53.508 17.031 1.00 315.39 708 ILE F C 1
ATOM 12133 O O . ILE D 2 711 ? -26.240 53.244 16.295 1.00 316.01 708 ILE F O 1
ATOM 12135 N N . VAL D 2 712 ? -24.029 53.059 16.793 1.00 325.52 709 VAL F N 1
ATOM 12136 C CA . VAL D 2 712 ? -23.710 52.135 15.678 1.00 289.76 709 VAL F CA 1
ATOM 12137 C C . VAL D 2 712 ? -24.529 50.844 15.824 1.00 327.11 709 VAL F C 1
ATOM 12138 O O . VAL D 2 712 ? -25.120 50.398 14.845 1.00 337.00 709 VAL F O 1
ATOM 12140 N N . LYS D 2 713 ? -24.577 50.272 17.040 1.00 326.82 710 LYS F N 1
ATOM 12141 C CA . LYS D 2 713 ? -25.351 49.043 17.373 1.00 315.61 710 LYS F CA 1
ATOM 12142 C C . LYS D 2 713 ? -26.841 49.214 17.044 1.00 314.20 710 LYS F C 1
ATOM 12143 O O . LYS D 2 713 ? -27.424 48.353 16.372 1.00 357.87 710 LYS F O 1
ATOM 12145 N N . GLU D 2 714 ? -27.444 50.320 17.510 1.00 322.65 711 GLU F N 1
ATOM 12146 C CA . GLU D 2 714 ? -28.868 50.640 17.269 1.00 299.47 711 GLU F CA 1
ATOM 12147 C C . GLU D 2 714 ? -29.175 50.730 15.762 1.00 325.64 711 GLU F C 1
ATOM 12148 O O . GLU D 2 714 ? -30.166 50.147 15.284 1.00 359.11 711 GLU F O 1
ATOM 12150 N N . ILE D 2 715 ? -28.338 51.469 15.018 1.00 335.52 712 ILE F N 1
ATOM 12151 C CA . ILE D 2 715 ? -28.493 51.665 13.564 1.00 320.38 712 ILE F CA 1
ATOM 12152 C C . ILE D 2 715 ? -28.424 50.320 12.825 1.00 323.84 712 ILE F C 1
ATOM 12153 O O . ILE D 2 715 ? -29.289 50.018 12.002 1.00 323.86 712 ILE F O 1
ATOM 12155 N N . ARG D 2 716 ? -27.388 49.523 13.123 1.00 320.61 713 ARG F N 1
ATOM 12156 C CA . ARG D 2 716 ? -27.146 48.234 12.464 1.00 292.41 713 ARG F CA 1
ATOM 12157 C C . ARG D 2 716 ? -28.272 47.243 12.787 1.00 318.41 713 ARG F C 1
ATOM 12158 O O . ARG D 2 716 ? -28.767 46.577 11.882 1.00 301.39 713 ARG F O 1
ATOM 12160 N N . GLN D 2 717 ? -28.666 47.165 14.068 1.00 320.24 714 GLN F N 1
ATOM 12161 C CA . GLN D 2 717 ? -29.765 46.302 14.546 1.00 312.24 714 GLN F CA 1
ATOM 12162 C C . GLN D 2 717 ? -31.077 46.638 13.819 1.00 316.85 714 GLN F C 1
ATOM 12163 O O . GLN D 2 717 ? -31.788 45.729 13.389 1.00 339.81 714 GLN F O 1
ATOM 12165 N N . ARG D 2 718 ? -31.395 47.937 13.697 1.00 342.82 715 ARG F N 1
ATOM 12166 C CA . ARG D 2 718 ? -32.580 48.419 12.958 1.00 306.16 715 ARG F CA 1
ATOM 12167 C C . ARG D 2 718 ? -32.545 47.921 11.505 1.00 277.42 715 ARG F C 1
ATOM 12168 O O . ARG D 2 718 ? -33.585 47.657 10.882 1.00 261.34 715 ARG F O 1
#

Radius of gyration: 41.98 Å; Cα contacts (8 Å, |Δi|>4): 3710; chains: 4; bounding box: 128×111×99 Å